Protein 8BCW (pdb70)

Solvent-accessible surface area: 94305 Å² total; per-residue (Å²): 70,112,78,126,9,63,76,167,18,82,35,18,35,50,34,73,118,60,32,134,72,43,39,154,40,35,51,68,38,42,79,83,50,45,49,10,1,45,46,24,48,26,51,104,31,25,96,83,12,114,72,54,99,138,54,9,25,70,32,90,79,0,3,114,64,16,8,1,70,36,4,5,76,50,23,54,140,22,12,7,0,14,94,57,28,195,108,95,122,27,53,77,45,28,22,5,109,22,15,49,87,43,142,3,47,59,35,24,56,11,30,1,2,55,4,7,14,20,3,25,21,38,59,123,45,0,62,75,56,4,106,27,10,95,98,101,8,64,96,37,119,123,22,5,121,75,53,62,123,148,40,34,23,136,48,72,137,22,54,64,33,27,26,81,64,23,126,93,42,16,32,115,77,0,96,34,13,71,76,93,2,27,62,11,23,78,20,0,6,0,2,8,63,40,14,56,75,70,47,64,15,169,126,13,29,91,30,98,71,5,115,152,62,137,101,32,6,23,142,40,31,88,9,29,63,90,16,57,84,3,107,156,86,144,66,150,85,96,31,61,70,10,30,26,145,95,22,7,15,18,83,77,9,0,2,44,50,32,12,28,24,0,68,96,44,53,56,51,0,86,106,56,48,124,39,3,141,84,32,104,46,123,193,67,134,41,102,8,33,81,83,50,47,50,78,113,156,21,137,90,107,42,64,5,74,100,11,43,45,64,18,58,26,40,8,87,19,14,57,75,14,86,84,28,28,113,104,0,48,72,16,42,75,57,4,82,102,45,41,16,50,0,33,58,9,29,1,1,12,31,5,8,2,9,4,24,33,8,17,94,50,6,19,72,0,3,78,41,60,5,20,7,15,14,46,26,2,18,22,9,18,104,53,28,47,11,54,93,95,102,7,23,54,46,7,55,52,10,35,65,12,7,19,45,0,6,129,26,12,158,39,7,92,84,22,13,144,110,2,76,31,34,9,62,64,0,6,39,23,14,11,26,5,37,80,111,13,16,36,6,45,116,22,65,102,43,63,20,103,156,41,61,163,61,31,86,72,73,29,80,23,34,56,117,113,41,106,64,20,99,54,20,88,5,8,11,79,16,73,73,83,58,10,39,10,52,36,50,0,2,2,22,41,17,83,42,15,1,5,7,57,1,4,101,73,22,24,34,40,5,98,69,15,13,65,12,9,16,58,1,2,25,11,12,2,36,5,5,20,0,0,4,33,2,22,126,57,23,23,109,16,31,22,8,3,8,1,1,16,0,0,15,2,0,0,3,41,1,3,21,4,15,0,32,29,72,10,39,69,7,15,15,42,26,0,43,24,15,2,0,18,5,1,0,25,0,2,2,79,42,55,148,171,48,129,38,80,40,44,31,59,37,42,2,46,72,6,2,5,12,57,2,0,41,38,14,30,0,76,65,38,2,17,18,46,0,4,105,5,35,42,48,45,35,0,32,27,0,45,119,18,35,34,7,86,112,40,58,56,85,0,23,81,56,9,15,12,9,21,0,11,86,2,5,21,41,32,6,50,39,87,27,82,74,128,142,182,92,58,58,102,44,14,43,33,10,49,50,18,23,35,15,17,34,31,0,11,81,58,31,12,100,0,7,42,25,24,15,118,0,11,11,13,0,23,1,34,59,62,41,118,71,42,34,0,90,49,20,59,24,19,3,127,0,43,0,36,44,0,45,126,47,1,121,73,44,34,163,49,38,31,65,28,66,129,14,65,57,77,102,7,27,7,51,43,50,22,56,107,36,25,98,85,4,117,75,49,101,170,35,8,26,57,11,80,72,6,6,100,39,25,20,1,79,57,4,24,146,49,30,79,78,11,20,12,2,26,79,37,30,35,40,56,111,20,4,49,66,1,0,29,15,9,10,27,10,69,29,97,20,10,5,50,17,12,37,67,7,26,1,4,108,15,9,8,31,2,42,19,61,44,116,24,0,77,77,23,6,124,117,31,82,120,40,9,73,92,11,110,80,25,9,152,58,60,76,48,111,165,106,83,26,63,46,89,144,20,54,75,22,24,26,120,67,20,123,84,42,24,30,104,100,0,79,57,12,74,68,88,7,27,62,3,18,77,31,0,4,9,3,6,19,33,86,132,5,69,220,132,46,68,149,121,53,118,41,21,76,113,20,121,31,7,84,143,98,49,95,160,88,62,14,41,125,76,48,24,45,93,109,4,75,13,30,55,70,118,30,35,7,53,1,15,32,6,102,56,23,8,38,10,76,66,2,77,4,53,27,18,11,31,27,0,71,96,47,44,48,54,0,112,111,62,44,139,43,4,143,84,39,100,58,120,154,56,124,28,94,28,33,94,92,58,44,47,70,116,47,50,149,71,44,228,70,30,98,0,64,71,19,19,42,65,15,48,30,82,2,44,22,35,51,73,9,96,58,34,36,64,90,1,94,92,15,41,95,57,4,75,92,71,46,17,54,10,26,52,1,14,4,24,30,22,34,0,1,18,0,19,44,12,14,95,56,9,16,70,2,5,81,31,64,4,16,7,64,13,48,23,5,19,7,11,4,61,14,4,23,51,136,122,3,116,55,0,43,12,25,80,75,37,114,90,39,51,23,51,0,15,135,29,12,160,19,12,99,93,22,18,147,106,13,77,36,39,16,70,63,0,6,45,34,28,0,33,41,33,65,132,126,32,66,89,77,80,16,78,145,40,10,117,98,15,1,29,74,1,6,75,71,46,59,67,120,58,82,39,29,26,128,128,14,113,46,36,97,75,7,152,96,86,114,5,96,17,66,38,103,6,2,76,83,83,84,33,17,9,62,28,58,28,16,28,5,5,44,6,6,101,72,12,29,28,25,0,107,71,15,16,47,13,11,10,24,4,6,13,9,7,0,33,12,15,92,0,0,32,8,4,37,19,35,28,30,51,16,25,20,3,4,40,14,35,45,0,0,15,3,4,3,6,32,0,6,47,3,19,0,5,31,69,7,0,50,5,21,4,86,18,1,58,23,19,0,1,24,4,2,6,39,44,85,68,65,69,51,40,3,87,119,7,1,5,17,67,0,0,32,49,43,15,0,61,50,89,13,16,36,81,0,5,58,0,2,33,63,192,39,32,64,29,21,2,61,59,2,104,45,22,28,76,0,81,85,22,72,56,42,0,19,96,50,5,17,11,40,9,0,8,88,1,8,11,37,7,2,68,5,23,24,66,30,68,65,49,89,34,45,40,70,68,81,91,19,29,42,14,10,51,20,16,28,22,19,20,88,39,0,11,48,57,18,15,65,0,54,56,78,26,19,37,0,9,5,14,0,3,0,12,13,79,18,8,52,6,36,6,33,2,0,11,16,14,69,5,46,12,84,12,10,141,30,20,13,4,8,3,4,13,1,15,70,36,71,4,12,175,44,87,30,3,2,0,1,41,25,35,75,7,12,4,1,10,5,44,12,9,62,34,19,47,18,11,12,7,3,2,0,1,9,64,23,69,18,47,13,69,1,5,1,3,3,8,138,94,129,64,57,169,16,80,46,74,14,42,5,3,80,18,36,0,4,5,6,14,4,7,78,9,2,34,77,57,9,0,6,0,0,15,4,86,2,94,117,102,31,50,0,26,4,1,15,6,2,15,1,58,0,73,127,16,78,0,1,0,6,6,8,13,12,3,3,0,10,17,0,0,64,59,0,87,80,114,26,176,11,76,5,47,0,6,5,0,44,49,123,12,96,48,69,29,10,5,16,92,41,37,45,54,12,24,139,57,45,82,67,26,141,38,72,20,34,4,118,46,3,6,44,139,13,58,9,26,52,100,29,51,78,77,82,147,64,12,17,54,145,178,118,106,77,36,22,168,187,56,34,109,0,55,0,72,12,184,22,4,28,20,66,82,25,76,3,55,3,61,64,16,41,96,52,127,78,22,104,32,10,0,34,0,128,11,100,101,28,10,29,57,51,36,18,54,10,53,0,14,83,124,24,18,122,116,44,206,66,49,126,186,37,17,43,3,28,55,167,45,21,16,13,0,2,11,62,16,23,64,22,20,24,72,48,110,59,76,48,96,52,138,87,16,132,100,34,66,87,112,0,50,92,52,30,136,43,41,106,6,21,140,110,6,30,120,33,27,8,75,93,66,16,152,58,16,48,73,30,39,74,111,56,34,39,15,50,100,15,37,102,120,111,89,94,132,13,40,120,50,27,99,207,76,80,29,1,51,106,62,12,60,97,47,107,25,127,36,37,72,30,126,11,58,110,66,37,77,23,11,91,68,131,13,139,116,53,102,25,9,48,36,0,10,8,7,0,8,28,36,35,70,122,50,56,31,118,132,47,38,162,124,18,26,54,35,15,18,13,34,18,55,9,48,10,10,14,2,0,7,71,28,0,64,54,81,0,98,101,29,1,28,76,82,1,66,99,16,101,47,47,131,32,132,44,50,5,103,36,0,10,84,23,0,38,32,57,1,27,112,64,0,16,77,30,3,26,40,2,49,13,30,19,108,114,85,47,113,30,64,15,28,39,14,19,65,127,24,131,144,24,112,29,13,114,5,7,24,8,108,0,9,8,48,22,2,0,0,14,25,45,0,0,43,38,3,0,84,133,4,53,75,26,32,41,79,94,87,66,130,112,208,154,80

Structure (mmCIF, N/CA/C/O backbone):
data_8BCW
#
_entry.id   8BCW
#
_cell.length_a   1.00
_cell.length_b   1.00
_cell.length_c   1.00
_cell.angle_alpha   90.00
_cell.angle_beta   90.00
_cell.angle_gamma   90.00
#
_symmetry.space_group_name_H-M   'P 1'
#
loop_
_entity.id
_entity.type
_entity.pdbx_description
1 polymer 'Photosystem I P700 chlorophyll a apoprotein A1'
2 polymer 'Photosystem I P700 chlorophyll a apoprotein A2'
3 polymer 'Photosystem I iron-sulfur center'
4 polymer 'Photosystem I reaction center subunit II, chloroplastic'
5 polymer 'Photosystem I reaction center subunit IV A, chloroplastic'
6 polymer 'Photosystem I reaction center subunit VI, chloroplastic'
7 polymer 'Photosystem I reaction center subunit VIII'
8 polymer 'PSI subunit V'
9 non-polymer 'CHLOROPHYLL A ISOMER'
10 non-polymer 'CHLOROPHYLL A'
11 non-polymer PHYLLOQUINONE
12 non-polymer 1,2-DIPALMITOYL-PHOSPHATIDYL-GLYCEROLE
13 non-polymer BETA-CAROTENE
14 non-polymer 'IRON/SULFUR CLUSTER'
15 non-polymer DODECYL-ALPHA-D-MALTOSIDE
16 non-polymer 1,2-DISTEAROYL-MONOGALACTOSYL-DIGLYCERIDE
17 non-polymer 'DIGALACTOSYL DIACYL GLYCEROL (DGDG)'
18 water water
#
loop_
_atom_site.group_PDB
_atom_site.id
_atom_site.type_symbol
_atom_site.label_atom_id
_atom_site.label_alt_id
_atom_site.label_comp_id
_atom_site.label_asym_id
_atom_site.label_entity_id
_atom_site.label_seq_id
_atom_site.pdbx_PDB_ins_code
_atom_site.Cartn_x
_atom_site.Cartn_y
_atom_site.Cartn_z
_atom_site.occupancy
_atom_site.B_iso_or_equiv
_atom_site.auth_seq_id
_atom_site.auth_comp_id
_atom_site.auth_asym_id
_atom_site.auth_atom_id
_atom_site.pdbx_PDB_model_num
ATOM 1 N N . HIS A 1 31 ? 147.791 144.312 184.966 1.00 40.99 31 HIS A N 1
ATOM 2 C CA . HIS A 1 31 ? 148.435 145.135 183.950 1.00 40.99 31 HIS A CA 1
ATOM 3 C C . HIS A 1 31 ? 148.563 144.391 182.625 1.00 40.99 31 HIS A C 1
ATOM 4 O O . HIS A 1 31 ? 148.273 144.942 181.565 1.00 40.99 31 HIS A O 1
ATOM 11 N N . PHE A 1 32 ? 149.010 143.135 182.696 1.00 43.94 32 PHE A N 1
ATOM 12 C CA . PHE A 1 32 ? 149.202 142.347 181.483 1.00 43.94 32 PHE A CA 1
ATOM 13 C C . PHE A 1 32 ? 147.879 142.094 180.769 1.00 43.94 32 PHE A C 1
ATOM 14 O O . PHE A 1 32 ? 147.789 142.238 179.544 1.00 43.94 32 PHE A O 1
ATOM 22 N N . SER A 1 33 ? 146.840 141.724 181.521 1.00 46.78 33 SER A N 1
ATOM 23 C CA . SER A 1 33 ? 145.565 141.366 180.909 1.00 46.78 33 SER A CA 1
ATOM 24 C C . SER A 1 33 ? 144.930 142.560 180.206 1.00 46.78 33 SER A C 1
ATOM 25 O O . SER A 1 33 ? 144.480 142.449 179.061 1.00 46.78 33 SER A O 1
ATOM 28 N N . ARG A 1 34 ? 144.892 143.716 180.872 1.00 47.44 34 ARG A N 1
ATOM 29 C CA . ARG A 1 34 ? 144.258 144.887 180.274 1.00 47.44 34 ARG A CA 1
ATOM 30 C C . ARG A 1 34 ? 145.053 145.408 179.082 1.00 47.44 34 ARG A C 1
ATOM 31 O O . ARG A 1 34 ? 144.471 145.782 178.055 1.00 47.44 34 ARG A O 1
ATOM 39 N N . THR A 1 35 ? 146.383 145.432 179.195 1.00 43.45 35 THR A N 1
ATOM 40 C CA . THR A 1 35 ? 147.209 145.876 178.077 1.00 43.45 35 THR A CA 1
ATOM 41 C C . THR A 1 35 ? 147.044 144.953 176.877 1.00 43.45 35 THR A C 1
ATOM 42 O O . THR A 1 35 ? 146.978 145.418 175.733 1.00 43.45 35 THR A O 1
ATOM 46 N N . LEU A 1 36 ? 146.981 143.641 177.117 1.00 45.22 36 LEU A N 1
ATOM 47 C CA . LEU A 1 36 ? 146.745 142.704 176.023 1.00 45.22 36 LEU A CA 1
ATOM 48 C C . LEU A 1 36 ? 145.359 142.892 175.417 1.00 45.22 36 LEU A C 1
ATOM 49 O O . LEU A 1 36 ? 145.202 142.851 174.192 1.00 45.22 36 LEU A O 1
ATOM 54 N N . ALA A 1 37 ? 144.342 143.103 176.257 1.00 47.52 37 ALA A N 1
ATOM 55 C CA . ALA A 1 37 ? 142.982 143.255 175.751 1.00 47.52 37 ALA A CA 1
ATOM 56 C C . ALA A 1 37 ? 142.819 144.533 174.941 1.00 47.52 37 ALA A C 1
ATOM 57 O O . ALA A 1 37 ? 141.973 144.588 174.041 1.00 47.52 37 ALA A O 1
ATOM 59 N N . LYS A 1 38 ? 143.602 145.570 175.248 1.00 47.94 38 LYS A N 1
ATOM 60 C CA . LYS A 1 38 ? 143.506 146.809 174.482 1.00 47.94 38 LYS A CA 1
ATOM 61 C C . LYS A 1 38 ? 143.970 146.620 173.040 1.00 47.94 38 LYS A C 1
ATOM 62 O O . LYS A 1 38 ? 143.322 147.111 172.108 1.00 47.94 38 LYS A O 1
ATOM 68 N N . GLY A 1 39 ? 145.079 145.911 172.832 1.00 45.82 39 GLY A N 1
ATOM 69 C CA . GLY A 1 39 ? 145.707 145.843 171.530 1.00 45.82 39 GLY A CA 1
ATOM 70 C C . GLY A 1 39 ? 146.064 144.455 171.022 1.00 45.82 39 GLY A C 1
ATOM 71 O O . GLY A 1 39 ? 147.140 144.258 170.449 1.00 45.82 39 GLY A O 1
ATOM 72 N N . PRO A 1 40 ? 145.186 143.465 171.221 1.00 44.88 40 PRO A N 1
ATOM 73 C CA . PRO A 1 40 ? 145.602 142.071 170.981 1.00 44.88 40 PRO A CA 1
ATOM 74 C C . PRO A 1 40 ? 146.034 141.777 169.552 1.00 44.88 40 PRO A C 1
ATOM 75 O O . PRO A 1 40 ? 146.874 140.893 169.343 1.00 44.88 40 PRO A O 1
ATOM 79 N N . ASP A 1 41 ? 145.492 142.482 168.563 1.00 40.50 41 ASP A N 1
ATOM 80 C CA . ASP A 1 41 ? 145.711 142.129 167.167 1.00 40.50 41 ASP A CA 1
ATOM 81 C C . ASP A 1 41 ? 146.978 142.732 166.568 1.00 40.50 41 ASP A C 1
ATOM 82 O O . ASP A 1 41 ? 147.392 142.304 165.486 1.00 40.50 41 ASP A O 1
ATOM 87 N N . THR A 1 42 ? 147.609 143.698 167.233 1.00 36.33 42 THR A N 1
ATOM 88 C CA . THR A 1 42 ? 148.767 144.389 166.684 1.00 36.33 42 THR A CA 1
ATOM 89 C C . THR A 1 42 ? 149.909 144.371 167.691 1.00 36.33 42 THR A C 1
ATOM 90 O O . THR A 1 42 ? 149.698 144.227 168.896 1.00 36.33 42 THR A O 1
ATOM 94 N N . THR A 1 43 ? 151.131 144.526 167.177 1.00 34.70 43 THR A N 1
ATOM 95 C CA . THR A 1 43 ? 152.320 144.480 168.022 1.00 34.70 43 THR A CA 1
ATOM 96 C C . THR A 1 43 ? 152.398 145.647 169.001 1.00 34.70 43 THR A C 1
ATOM 97 O O . THR A 1 43 ? 153.152 145.566 169.977 1.00 34.70 43 THR A O 1
ATOM 101 N N . THR A 1 44 ? 151.625 146.714 168.771 1.00 34.64 44 THR A N 1
ATOM 102 C CA . THR A 1 44 ? 151.734 147.920 169.589 1.00 34.64 44 THR A CA 1
ATOM 103 C C . THR A 1 44 ? 151.578 147.611 171.073 1.00 34.64 44 THR A C 1
ATOM 104 O O . THR A 1 44 ? 152.326 148.143 171.905 1.00 34.64 44 THR A O 1
ATOM 108 N N . TRP A 1 45 ? 150.640 146.722 171.419 1.00 39.14 45 TRP A N 1
ATOM 109 C CA . TRP A 1 45 ? 150.388 146.410 172.824 1.00 39.14 45 TRP A CA 1
ATOM 110 C C . TRP A 1 45 ? 151.666 145.991 173.537 1.00 39.14 45 TRP A C 1
ATOM 111 O O . TRP A 1 45 ? 151.891 146.369 174.694 1.00 39.14 45 TRP A O 1
ATOM 122 N N . ILE A 1 46 ? 152.538 145.253 172.844 1.00 35.49 46 ILE A N 1
ATOM 123 C CA . ILE A 1 46 ? 153.773 144.790 173.470 1.00 35.49 46 ILE A CA 1
ATOM 124 C C . ILE A 1 46 ? 154.549 145.974 174.028 1.00 35.49 46 ILE A C 1
ATOM 125 O O . ILE A 1 46 ? 154.903 146.003 175.213 1.00 35.49 46 ILE A O 1
ATOM 130 N N . TRP A 1 47 ? 154.739 147.010 173.207 1.00 29.83 47 TRP A N 1
ATOM 131 C CA . TRP A 1 47 ? 155.451 148.187 173.686 1.00 29.83 47 TRP A CA 1
ATOM 132 C C . TRP A 1 47 ? 154.741 148.794 174.887 1.00 29.83 47 TRP A C 1
ATOM 133 O O . TRP A 1 47 ? 155.376 149.094 175.907 1.00 29.83 47 TRP A O 1
ATOM 144 N N . ASN A 1 48 ? 153.412 148.914 174.809 1.00 34.39 48 ASN A N 1
ATOM 145 C CA . ASN A 1 48 ? 152.662 149.473 175.927 1.00 34.39 48 ASN A CA 1
ATOM 146 C C . ASN A 1 48 ? 152.895 148.662 177.189 1.00 34.39 48 ASN A C 1
ATOM 147 O O . ASN A 1 48 ? 153.071 149.229 178.275 1.00 34.39 48 ASN A O 1
ATOM 152 N N . LEU A 1 49 ? 152.956 147.332 177.053 1.00 37.67 49 LEU A N 1
ATOM 153 C CA . LEU A 1 49 ? 153.149 146.476 178.217 1.00 37.67 49 LEU A CA 1
ATOM 154 C C . LEU A 1 49 ? 154.380 146.887 179.006 1.00 37.67 49 LEU A C 1
ATOM 155 O O . LEU A 1 49 ? 154.381 146.814 180.240 1.00 37.67 49 LEU A O 1
ATOM 160 N N . HIS A 1 50 ? 155.425 147.345 178.321 1.00 33.45 50 HIS A N 1
ATOM 161 C CA . HIS A 1 50 ? 156.630 147.747 179.027 1.00 33.45 50 HIS A CA 1
ATOM 162 C C . HIS A 1 50 ? 156.629 149.222 179.392 1.00 33.45 50 HIS A C 1
ATOM 163 O O . HIS A 1 50 ? 157.265 149.606 180.379 1.00 33.45 50 HIS A O 1
ATOM 170 N N . ALA A 1 51 ? 155.911 150.056 178.636 1.00 30.52 51 ALA A N 1
ATOM 171 C CA . ALA A 1 51 ? 155.987 151.494 178.866 1.00 30.52 51 ALA A CA 1
ATOM 172 C C . ALA A 1 51 ? 155.188 151.928 180.087 1.00 30.52 51 ALA A C 1
ATOM 173 O O . ALA A 1 51 ? 155.518 152.945 180.705 1.00 30.52 51 ALA A O 1
ATOM 175 N N . ASP A 1 52 ? 154.146 151.180 180.449 1.00 34.11 52 ASP A N 1
ATOM 176 C CA . ASP A 1 52 ? 153.239 151.554 181.527 1.00 34.11 52 ASP A CA 1
ATOM 177 C C . ASP A 1 52 ? 153.307 150.579 182.698 1.00 34.11 52 ASP A C 1
ATOM 178 O O . ASP A 1 52 ? 152.342 150.436 183.450 1.00 34.11 52 ASP A O 1
ATOM 183 N N . ALA A 1 53 ? 154.443 149.899 182.858 1.00 33.89 53 ALA A N 1
ATOM 184 C CA . ALA A 1 53 ? 154.560 148.883 183.898 1.00 33.89 53 ALA A CA 1
ATOM 185 C C . ALA A 1 53 ? 154.453 149.486 185.294 1.00 33.89 53 ALA A C 1
ATOM 186 O O . ALA A 1 53 ? 153.783 148.926 186.168 1.00 33.89 53 ALA A O 1
ATOM 188 N N . HIS A 1 54 ? 155.103 150.626 185.525 1.00 31.03 54 HIS A N 1
ATOM 189 C CA . HIS A 1 54 ? 155.207 151.200 186.860 1.00 31.03 54 HIS A CA 1
ATOM 190 C C . HIS A 1 54 ? 154.388 152.474 187.035 1.00 31.03 54 HIS A C 1
ATOM 191 O O . HIS A 1 54 ? 154.580 153.188 188.022 1.00 31.03 54 HIS A O 1
ATOM 198 N N . ASP A 1 55 ? 153.480 152.778 186.106 1.00 33.81 55 ASP A N 1
ATOM 199 C CA . ASP A 1 55 ? 152.565 153.911 186.250 1.00 33.81 55 ASP A CA 1
ATOM 200 C C . ASP A 1 55 ? 151.381 153.453 187.098 1.00 33.81 55 ASP A C 1
ATOM 201 O O . ASP A 1 55 ? 150.289 153.163 186.604 1.00 33.81 55 ASP A O 1
ATOM 206 N N . PHE A 1 56 ? 151.616 153.386 188.413 1.00 35.38 56 PHE A N 1
ATOM 207 C CA . PHE A 1 56 ? 150.627 152.819 189.328 1.00 35.38 56 PHE A CA 1
ATOM 208 C C . PHE A 1 56 ? 149.339 153.633 189.339 1.00 35.38 56 PHE A C 1
ATOM 209 O O . PHE A 1 56 ? 148.244 153.070 189.457 1.00 35.38 56 PHE A O 1
ATOM 217 N N . ASP A 1 57 ? 149.448 154.960 189.234 1.00 37.79 57 ASP A N 1
ATOM 218 C CA . ASP A 1 57 ? 148.264 155.811 189.301 1.00 37.79 57 ASP A CA 1
ATOM 219 C C . ASP A 1 57 ? 147.288 155.515 188.169 1.00 37.79 57 ASP A C 1
ATOM 220 O O . ASP A 1 57 ? 146.078 155.702 188.330 1.00 37.79 57 ASP A O 1
ATOM 225 N N . SER A 1 58 ? 147.789 155.056 187.022 1.00 39.10 58 SER A N 1
ATOM 226 C CA . SER A 1 58 ? 146.916 154.696 185.913 1.00 39.10 58 SER A CA 1
ATOM 227 C C . SER A 1 58 ? 146.242 153.344 186.111 1.00 39.10 58 SER A C 1
ATOM 228 O O . SER A 1 58 ? 145.243 153.062 185.441 1.00 39.10 58 SER A O 1
ATOM 231 N N . HIS A 1 59 ? 146.760 152.509 187.011 1.00 41.31 59 HIS A N 1
ATOM 232 C CA . HIS A 1 59 ? 146.183 151.187 187.227 1.00 41.31 59 HIS A CA 1
ATOM 233 C C . HIS A 1 59 ? 144.957 151.257 188.129 1.00 41.31 59 HIS A C 1
ATOM 234 O O . HIS A 1 59 ? 143.945 150.597 187.867 1.00 41.31 59 HIS A O 1
ATOM 241 N N . THR A 1 60 ? 145.031 152.049 189.195 1.00 43.51 60 THR A N 1
ATOM 242 C CA . THR A 1 60 ? 143.929 152.203 190.131 1.00 43.51 60 THR A CA 1
ATOM 243 C C . THR A 1 60 ? 143.915 153.632 190.651 1.00 43.51 60 THR A C 1
ATOM 244 O O . THR A 1 60 ? 144.929 154.333 190.632 1.00 43.51 60 THR A O 1
ATOM 248 N N . GLY A 1 61 ? 142.744 154.060 191.112 1.00 45.13 61 GLY A N 1
ATOM 249 C CA . GLY A 1 61 ? 142.567 155.378 191.677 1.00 45.13 61 GLY A CA 1
ATOM 250 C C . GLY A 1 61 ? 142.638 155.450 193.183 1.00 45.13 61 GLY A C 1
ATOM 251 O O . GLY A 1 61 ? 142.557 156.548 193.740 1.00 45.13 61 GLY A O 1
ATOM 252 N N . ASP A 1 62 ? 142.791 154.318 193.863 1.00 43.68 62 ASP A N 1
ATOM 253 C CA . ASP A 1 62 ? 142.819 154.296 195.320 1.00 43.68 62 ASP A CA 1
ATOM 254 C C . ASP A 1 62 ? 144.211 154.678 195.811 1.00 43.68 62 ASP A C 1
ATOM 255 O O . ASP A 1 62 ? 145.196 154.009 195.483 1.00 43.68 62 ASP A O 1
ATOM 260 N N . LEU A 1 63 ? 144.286 155.751 196.604 1.00 38.31 63 LEU A N 1
ATOM 261 C CA . LEU A 1 63 ? 145.578 156.251 197.067 1.00 38.31 63 LEU A CA 1
ATOM 262 C C . LEU A 1 63 ? 146.285 155.231 197.953 1.00 38.31 63 LEU A C 1
ATOM 263 O O . LEU A 1 63 ? 147.518 155.123 197.928 1.00 38.31 63 LEU A O 1
ATOM 268 N N . GLU A 1 64 ? 145.519 154.474 198.740 1.00 40.30 64 GLU A N 1
ATOM 269 C CA . GLU A 1 64 ? 146.107 153.504 199.659 1.00 40.30 64 GLU A CA 1
ATOM 270 C C . GLU A 1 64 ? 146.833 152.392 198.907 1.00 40.30 64 GLU A C 1
ATOM 271 O O . GLU A 1 64 ? 147.961 152.019 199.258 1.00 40.30 64 GLU A O 1
ATOM 277 N N . GLU A 1 65 ? 146.201 151.853 197.862 1.00 41.08 65 GLU A N 1
ATOM 278 C CA . GLU A 1 65 ? 146.828 150.788 197.085 1.00 41.08 65 GLU A CA 1
ATOM 279 C C . GLU A 1 65 ? 148.079 151.287 196.370 1.00 41.08 65 GLU A C 1
ATOM 280 O O . GLU A 1 65 ? 149.087 150.572 196.293 1.00 41.08 65 GLU A O 1
ATOM 286 N N . ILE A 1 66 ? 148.033 152.515 195.849 1.00 38.07 66 ILE A N 1
ATOM 287 C CA . ILE A 1 66 ? 149.206 153.101 195.207 1.00 38.07 66 ILE A CA 1
ATOM 288 C C . ILE A 1 66 ? 150.347 153.244 196.206 1.00 38.07 66 ILE A C 1
ATOM 289 O O . ILE A 1 66 ? 151.504 152.932 195.898 1.00 38.07 66 ILE A O 1
ATOM 294 N N . SER A 1 67 ? 150.039 153.714 197.419 1.00 36.11 67 SER A N 1
ATOM 295 C CA . SER A 1 67 ? 151.070 153.853 198.445 1.00 36.11 67 SER A CA 1
ATOM 296 C C . SER A 1 67 ? 151.688 152.504 198.799 1.00 36.11 67 SER A C 1
ATOM 297 O O . SER A 1 67 ? 152.910 152.394 198.971 1.00 36.11 67 SER A O 1
ATOM 300 N N . ARG A 1 68 ? 150.857 151.467 198.918 1.00 38.61 68 ARG A N 1
ATOM 301 C CA . ARG A 1 68 ? 151.378 150.136 199.223 1.00 38.61 68 ARG A CA 1
ATOM 302 C C . ARG A 1 68 ? 152.284 149.621 198.106 1.00 38.61 68 ARG A C 1
ATOM 303 O O . ARG A 1 68 ? 153.349 149.037 198.371 1.00 38.61 68 ARG A O 1
ATOM 311 N N . LYS A 1 69 ? 151.883 149.839 196.850 1.00 37.37 69 LYS A N 1
ATOM 312 C CA . LYS A 1 69 ? 152.730 149.446 195.728 1.00 37.37 69 LYS A CA 1
ATOM 313 C C . LYS A 1 69 ? 154.065 150.179 195.764 1.00 37.37 69 LYS A C 1
ATOM 314 O O . LYS A 1 69 ? 155.118 149.579 195.518 1.00 37.37 69 LYS A O 1
ATOM 320 N N . VAL A 1 70 ? 154.036 151.480 196.068 1.00 32.83 70 VAL A N 1
ATOM 321 C CA . VAL A 1 70 ? 155.266 152.268 196.121 1.00 32.83 70 VAL A CA 1
ATOM 322 C C . VAL A 1 70 ? 156.196 151.736 197.205 1.00 32.83 70 VAL A C 1
ATOM 323 O O . VAL A 1 70 ? 157.409 151.601 196.994 1.00 32.83 70 VAL A O 1
ATOM 327 N N . PHE A 1 71 ? 155.640 151.412 198.376 1.00 34.56 71 PHE A N 1
ATOM 328 C CA . PHE A 1 71 ? 156.445 150.869 199.470 1.00 34.56 71 PHE A CA 1
ATOM 329 C C . PHE A 1 71 ? 157.122 149.555 199.070 1.00 34.56 71 PHE A C 1
ATOM 330 O O . PHE A 1 71 ? 158.340 149.377 199.267 1.00 34.56 71 PHE A O 1
ATOM 338 N N . SER A 1 72 ? 156.355 148.634 198.476 1.00 36.14 72 SER A N 1
ATOM 339 C CA . SER A 1 72 ? 156.932 147.352 198.069 1.00 36.14 72 SER A CA 1
ATOM 34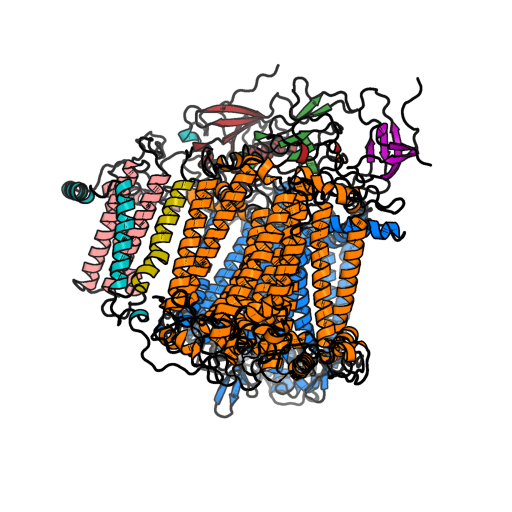0 C C . SER A 1 72 ? 158.010 147.531 196.996 1.00 36.14 72 SER A C 1
ATOM 341 O O . SER A 1 72 ? 159.073 146.891 197.051 1.00 36.14 72 SER A O 1
ATOM 344 N N . ALA A 1 73 ? 157.760 148.404 196.016 1.00 32.56 73 ALA A N 1
ATOM 345 C CA . ALA A 1 73 ? 158.754 148.647 194.976 1.00 32.56 73 ALA A CA 1
ATOM 346 C C . ALA A 1 73 ? 160.034 149.243 195.549 1.00 32.56 73 ALA A C 1
ATOM 347 O O . ALA A 1 73 ? 161.137 148.925 195.079 1.00 32.56 73 ALA A O 1
ATOM 349 N N . HIS A 1 74 ? 159.910 150.115 196.552 1.00 31.03 74 HIS A N 1
ATOM 350 C CA . HIS A 1 74 ? 161.098 150.665 197.196 1.00 31.03 74 HIS A CA 1
ATOM 351 C C . HIS A 1 74 ? 161.916 149.569 197.863 1.00 31.03 74 HIS A C 1
ATOM 352 O O . HIS A 1 74 ? 163.155 149.567 197.787 1.00 31.03 74 HIS A O 1
ATOM 359 N N . PHE A 1 75 ? 161.242 148.621 198.516 1.00 33.77 75 PHE A N 1
ATOM 360 C CA . PHE A 1 75 ? 161.980 147.495 199.084 1.00 33.77 75 PHE A CA 1
ATOM 361 C C . PHE A 1 75 ? 162.717 146.713 198.000 1.00 33.77 75 PHE A C 1
ATOM 362 O O . PHE A 1 75 ? 163.861 146.277 198.201 1.00 33.77 75 PHE A O 1
ATOM 370 N N . GLY A 1 76 ? 162.081 146.530 196.840 1.00 32.00 76 GLY A N 1
ATOM 371 C CA . GLY A 1 76 ? 162.761 145.856 195.737 1.00 32.00 76 GLY A CA 1
ATOM 372 C C . GLY A 1 76 ? 164.011 146.585 195.270 1.00 32.00 76 GLY A C 1
ATOM 373 O O . GLY A 1 76 ? 165.050 145.964 195.003 1.00 32.00 76 GLY A O 1
ATOM 374 N N . GLN A 1 77 ? 163.927 147.913 195.158 1.00 30.23 77 GLN A N 1
ATOM 375 C CA . GLN A 1 77 ? 165.096 148.700 194.766 1.00 30.23 77 GLN A CA 1
ATOM 376 C C . GLN A 1 77 ? 166.228 148.555 195.779 1.00 30.23 77 GLN A C 1
ATOM 377 O O . GLN A 1 77 ? 167.403 148.422 195.401 1.00 30.23 77 GLN A O 1
ATOM 383 N N . LEU A 1 78 ? 165.893 148.565 197.072 1.00 32.26 78 LEU A N 1
ATOM 384 C CA . LEU A 1 78 ? 166.919 148.366 198.096 1.00 32.26 78 LEU A CA 1
ATOM 385 C C . LEU A 1 78 ? 167.573 146.991 197.973 1.00 32.26 78 LEU A C 1
ATOM 386 O O . LEU A 1 78 ? 168.793 146.855 198.144 1.00 32.26 78 LEU A O 1
ATOM 391 N N . SER A 1 79 ? 166.776 145.957 197.688 1.00 33.25 79 SER A N 1
ATOM 392 C CA . SER A 1 79 ? 167.343 144.621 197.509 1.00 33.25 79 SER A CA 1
ATOM 393 C C . SER A 1 79 ? 168.331 144.587 196.346 1.00 33.25 79 SER A C 1
ATOM 394 O O . SER A 1 79 ? 169.419 143.998 196.454 1.00 33.25 79 SER A O 1
ATOM 397 N N . ILE A 1 80 ? 167.972 145.224 195.229 1.00 31.01 80 ILE A N 1
ATOM 398 C CA . ILE A 1 80 ? 168.879 145.267 194.083 1.00 31.01 80 ILE A CA 1
ATOM 399 C C . ILE A 1 80 ? 170.178 145.979 194.450 1.00 31.01 80 ILE A C 1
ATOM 400 O O . ILE A 1 80 ? 171.275 145.541 194.072 1.00 31.01 80 ILE A O 1
ATOM 405 N N . ILE A 1 81 ? 170.077 147.091 195.184 1.00 30.05 81 ILE A N 1
ATOM 406 C CA . ILE A 1 81 ? 171.278 147.838 195.558 1.00 30.05 81 ILE A CA 1
ATOM 407 C C . ILE A 1 81 ? 172.186 146.992 196.445 1.00 30.05 81 ILE A C 1
ATOM 408 O O . ILE A 1 81 ? 173.416 147.000 196.292 1.00 30.05 81 ILE A O 1
ATOM 413 N N . PHE A 1 82 ? 171.599 146.256 197.392 1.00 32.55 82 PHE A N 1
ATOM 414 C CA . PHE A 1 82 ? 172.413 145.390 198.240 1.00 32.55 82 PHE A CA 1
ATOM 415 C C . PHE A 1 82 ? 173.101 144.306 197.420 1.00 32.55 82 PHE A C 1
ATOM 416 O O . PHE A 1 82 ? 174.262 143.965 197.680 1.00 32.55 82 PHE A O 1
ATOM 424 N N . LEU A 1 83 ? 172.406 143.752 196.424 1.00 31.96 83 LEU A N 1
ATOM 425 C CA . LEU A 1 83 ? 173.039 142.753 195.564 1.00 31.96 83 LEU A CA 1
ATOM 426 C C . LEU A 1 83 ? 174.224 143.346 194.803 1.00 31.96 83 LEU A C 1
ATOM 427 O O . LEU A 1 83 ? 175.273 142.704 194.664 1.00 31.96 83 LEU A O 1
ATOM 432 N N . TRP A 1 84 ? 174.071 144.576 194.309 1.00 29.21 84 TRP A N 1
ATOM 433 C CA . TRP A 1 84 ? 175.160 145.249 193.601 1.00 29.21 84 TRP A CA 1
ATOM 434 C C . TRP A 1 84 ? 176.368 145.482 194.512 1.00 29.21 84 TRP A C 1
ATOM 435 O O . TRP A 1 84 ? 177.520 145.265 194.105 1.00 29.21 84 TRP A O 1
ATOM 446 N N . LEU A 1 85 ? 176.122 145.922 195.750 1.00 30.84 85 LEU A N 1
ATOM 447 C CA . LEU A 1 85 ? 177.219 146.101 196.702 1.00 30.84 85 LEU A CA 1
ATOM 448 C C . LEU A 1 85 ? 177.914 144.777 197.006 1.00 30.84 85 LEU A C 1
ATOM 449 O O . LEU A 1 85 ? 179.148 144.720 197.109 1.00 30.84 85 LEU A O 1
ATOM 454 N N . SER A 1 86 ? 177.132 143.706 197.171 1.00 31.82 86 SER A N 1
ATOM 455 C CA . SER A 1 86 ? 177.717 142.390 197.400 1.00 31.82 86 SER A CA 1
ATOM 456 C C . SER A 1 86 ? 178.612 141.984 196.241 1.00 31.82 86 SER A C 1
ATOM 457 O O . SER A 1 86 ? 179.699 141.434 196.449 1.00 31.82 86 SER A O 1
ATOM 460 N N . GLY A 1 87 ? 178.163 142.242 195.013 1.00 30.92 87 GLY A N 1
ATOM 461 C CA . GLY A 1 87 ? 178.994 141.941 193.861 1.00 30.92 87 GLY A CA 1
ATOM 462 C C . GLY A 1 87 ? 180.308 142.696 193.885 1.00 30.92 87 GLY A C 1
ATOM 463 O O . GLY A 1 87 ? 181.371 142.124 193.630 1.00 30.92 87 GLY A O 1
ATOM 464 N N . MET A 1 88 ? 180.252 143.994 194.194 1.00 31.01 88 MET A N 1
ATOM 465 C CA . MET A 1 88 ? 181.478 144.790 194.229 1.00 31.01 88 MET A CA 1
ATOM 466 C C . MET A 1 88 ? 182.457 144.253 195.269 1.00 31.01 88 MET A C 1
ATOM 467 O O . MET A 1 88 ? 183.649 144.069 194.983 1.00 31.01 88 MET A O 1
ATOM 472 N N . TYR A 1 89 ? 181.967 143.970 196.478 1.00 32.95 89 TYR A N 1
ATOM 473 C CA . TYR A 1 89 ? 182.856 143.466 197.525 1.00 32.95 89 TYR A CA 1
ATOM 474 C C . TYR A 1 89 ? 183.419 142.089 197.177 1.00 32.95 89 TYR A C 1
ATOM 475 O O . TYR A 1 89 ? 184.608 141.827 197.400 1.00 32.95 89 TYR A O 1
ATOM 484 N N . PHE A 1 90 ? 182.592 141.198 196.624 1.00 33.22 90 PHE A N 1
ATOM 485 C CA . PHE A 1 90 ? 183.082 139.870 196.267 1.00 33.22 90 PHE A CA 1
ATOM 486 C C . PHE A 1 90 ? 184.132 139.940 195.166 1.00 33.22 90 PHE A C 1
ATOM 487 O O . PHE A 1 90 ? 185.140 139.226 195.215 1.00 33.22 90 PHE A O 1
ATOM 495 N N . HIS A 1 91 ? 183.907 140.776 194.150 1.00 32.51 91 HIS A N 1
ATOM 496 C CA . HIS A 1 91 ? 184.897 140.908 193.088 1.00 32.51 91 HIS A CA 1
ATOM 497 C C . HIS A 1 91 ? 186.192 141.502 193.625 1.00 32.51 91 HIS A C 1
ATOM 498 O O . HIS A 1 91 ? 187.285 141.114 193.197 1.00 32.51 91 HIS A O 1
ATOM 505 N N . GLY A 1 92 ? 186.094 142.435 194.575 1.00 33.70 92 GLY A N 1
ATOM 506 C CA . GLY A 1 92 ? 187.298 142.921 195.229 1.00 33.70 92 GLY A CA 1
ATOM 507 C C . GLY A 1 92 ? 188.028 141.831 195.990 1.00 33.70 92 GLY A C 1
ATOM 508 O O . GLY A 1 92 ? 189.259 141.820 196.053 1.00 33.70 92 GLY A O 1
ATOM 509 N N . ALA A 1 93 ? 187.280 140.902 196.585 1.00 35.58 93 ALA A N 1
ATOM 510 C CA . ALA A 1 93 ? 187.903 139.842 197.370 1.00 35.58 93 ALA A CA 1
ATOM 511 C C . ALA A 1 93 ? 188.522 138.745 196.508 1.00 35.58 93 ALA A C 1
ATOM 512 O O . ALA A 1 93 ? 189.548 138.175 196.892 1.00 35.58 93 ALA A O 1
ATOM 514 N N . ARG A 1 94 ? 187.927 138.434 195.357 1.00 36.64 94 ARG A N 1
ATOM 515 C CA . ARG A 1 94 ? 188.322 137.273 194.564 1.00 36.64 94 ARG A CA 1
ATOM 516 C C . ARG A 1 94 ? 189.224 137.605 193.384 1.00 36.64 94 ARG A C 1
ATOM 517 O O . ARG A 1 94 ? 190.176 136.868 193.119 1.00 36.64 94 ARG A O 1
ATOM 525 N N . PHE A 1 95 ? 188.950 138.688 192.661 1.00 34.94 95 PHE A N 1
ATOM 526 C CA . PHE A 1 95 ? 189.640 138.938 191.402 1.00 34.94 95 PHE A CA 1
ATOM 527 C C . PHE A 1 95 ? 190.312 140.304 191.384 1.00 34.94 95 PHE A C 1
ATOM 528 O O . PHE A 1 95 ? 190.174 141.047 190.408 1.00 34.94 95 PHE A O 1
ATOM 536 N N . SER A 1 96 ? 191.042 140.651 192.441 1.00 34.70 96 SER A N 1
ATOM 537 C CA . SER A 1 96 ? 191.629 141.979 192.542 1.00 34.70 96 SER A CA 1
ATOM 538 C C . SER A 1 96 ? 193.045 141.894 193.091 1.00 34.70 96 SER A C 1
ATOM 539 O O . SER A 1 96 ? 193.466 140.872 193.635 1.00 34.70 96 SER A O 1
ATOM 542 N N . ASN A 1 97 ? 193.779 142.992 192.930 1.00 35.60 97 ASN A N 1
ATOM 543 C CA . ASN A 1 97 ? 195.109 143.162 193.505 1.00 35.60 97 ASN A CA 1
ATOM 544 C C . ASN A 1 97 ? 195.087 144.150 194.669 1.00 35.60 97 ASN A C 1
ATOM 545 O O . ASN A 1 97 ? 196.014 144.938 194.852 1.00 35.60 97 ASN A O 1
ATOM 550 N N . TYR A 1 98 ? 194.018 144.115 195.471 1.00 34.03 98 TYR A N 1
ATOM 551 C CA . TYR A 1 98 ? 193.877 145.079 196.560 1.00 34.03 98 TYR A CA 1
ATOM 552 C C . TYR A 1 98 ? 194.987 144.931 197.591 1.00 34.03 98 TYR A C 1
ATOM 553 O O . TYR A 1 98 ? 195.520 145.933 198.081 1.00 34.03 98 TYR A O 1
ATOM 562 N N . GLU A 1 99 ? 195.340 143.694 197.947 1.00 37.60 99 GLU A N 1
ATOM 563 C CA . GLU A 1 99 ? 196.394 143.491 198.935 1.00 37.60 99 GLU A CA 1
ATOM 564 C C . GLU A 1 99 ? 197.729 144.035 198.442 1.00 37.60 99 GLU A C 1
ATOM 565 O O . GLU A 1 99 ? 198.465 144.672 199.203 1.00 37.60 99 GLU A O 1
ATOM 571 N N . ALA A 1 100 ? 198.058 143.795 197.172 1.00 36.24 100 ALA A N 1
ATOM 572 C CA . ALA A 1 100 ? 199.288 144.345 196.612 1.00 36.24 100 ALA A CA 1
ATOM 573 C C . ALA A 1 100 ? 199.238 145.867 196.549 1.00 36.24 100 ALA A C 1
ATOM 574 O O . ALA A 1 100 ? 200.227 146.538 196.864 1.00 36.24 100 ALA A O 1
ATOM 576 N N . TRP A 1 101 ? 198.097 146.428 196.141 1.00 34.09 101 TRP A N 1
ATOM 577 C CA . TRP A 1 101 ? 197.963 147.880 196.061 1.00 34.09 101 TRP A CA 1
ATOM 578 C C . TRP A 1 101 ? 198.106 148.532 197.428 1.00 34.09 101 TRP A C 1
ATOM 579 O O . TRP A 1 101 ? 198.635 149.643 197.534 1.00 34.09 101 TRP A O 1
ATOM 590 N N . LEU A 1 102 ? 197.638 147.858 198.479 1.00 37.13 102 LEU A N 1
ATOM 591 C CA . LEU A 1 102 ? 197.711 148.413 199.826 1.00 37.13 102 LEU A CA 1
ATOM 592 C C . LEU A 1 102 ? 199.151 148.657 200.259 1.00 37.13 102 LEU A C 1
ATOM 593 O O . LEU A 1 102 ? 199.419 149.589 201.026 1.00 37.13 102 LEU A O 1
ATOM 598 N N . SER A 1 103 ? 200.089 147.842 199.777 1.00 40.75 103 SER A N 1
ATOM 599 C CA . SER A 1 103 ? 201.495 147.994 200.128 1.00 40.75 103 SER A CA 1
ATOM 600 C C . SER A 1 103 ? 202.214 149.046 199.292 1.00 40.75 103 SER A C 1
ATOM 601 O O . SER A 1 103 ? 203.328 149.439 199.655 1.00 40.75 103 SER A O 1
ATOM 604 N N . ASP A 1 104 ? 201.616 149.514 198.198 1.00 40.43 104 ASP A N 1
ATOM 605 C CA . ASP A 1 104 ? 202.286 150.470 197.325 1.00 40.43 104 ASP A CA 1
ATOM 606 C C . ASP A 1 104 ? 201.269 151.230 196.480 1.00 40.43 104 ASP A C 1
ATOM 607 O O . ASP A 1 104 ? 201.160 150.985 195.272 1.00 40.43 104 ASP A O 1
ATOM 612 N N . PRO A 1 105 ? 200.514 152.158 197.074 1.00 36.98 105 PRO A N 1
ATOM 613 C CA . PRO A 1 105 ? 199.423 152.810 196.328 1.00 36.98 105 PRO A CA 1
ATOM 614 C C . PRO A 1 105 ? 199.879 153.627 195.131 1.00 36.98 105 PRO A C 1
ATOM 615 O O . PRO A 1 105 ? 199.141 153.720 194.143 1.00 36.98 105 PRO A O 1
ATOM 619 N N . THR A 1 106 ? 201.067 154.228 195.186 1.00 40.27 106 THR A N 1
ATOM 620 C CA . THR A 1 106 ? 201.457 155.198 194.167 1.00 40.27 106 THR A CA 1
ATOM 621 C C . THR A 1 106 ? 201.848 154.551 192.842 1.00 40.27 106 THR A C 1
ATOM 622 O O . THR A 1 106 ? 201.612 155.142 191.783 1.00 40.27 106 THR A O 1
ATOM 626 N N . HIS A 1 107 ? 202.440 153.355 192.867 1.00 42.75 107 HIS A N 1
ATOM 627 C CA . HIS A 1 107 ? 202.974 152.736 191.659 1.00 42.75 107 HIS A CA 1
ATOM 628 C C . HIS A 1 107 ? 202.195 151.497 191.226 1.00 42.75 107 HIS A C 1
ATOM 629 O O . HIS A 1 107 ? 202.706 150.701 190.433 1.00 42.75 107 HIS A O 1
ATOM 636 N N . ILE A 1 108 ? 200.977 151.309 191.725 1.00 38.04 108 ILE A N 1
ATOM 637 C CA . ILE A 1 108 ? 200.152 150.161 191.364 1.00 38.04 108 ILE A CA 1
ATOM 638 C C . ILE A 1 108 ? 198.756 150.654 191.015 1.00 38.04 108 ILE A C 1
ATOM 639 O O . ILE A 1 108 ? 198.178 151.466 191.745 1.00 38.04 108 ILE A O 1
ATOM 644 N N . GLY A 1 109 ? 198.220 150.172 189.897 1.00 36.16 109 GLY A N 1
ATOM 645 C CA . GLY A 1 109 ? 196.884 150.520 189.479 1.00 36.16 109 GLY A CA 1
ATOM 646 C C . GLY A 1 109 ? 195.854 149.524 189.970 1.00 36.16 109 GLY A C 1
ATOM 647 O O . GLY A 1 109 ? 196.022 148.308 189.840 1.00 36.16 109 GLY A O 1
ATOM 648 N N . PRO A 1 110 ? 194.772 150.025 190.565 1.00 32.87 110 PRO A N 1
ATOM 649 C CA . PRO A 1 110 ? 193.705 149.131 191.027 1.00 32.87 110 PRO A CA 1
ATOM 650 C C . PRO A 1 110 ? 193.097 148.351 189.870 1.00 32.87 110 PRO A C 1
ATOM 651 O O . PRO A 1 110 ? 192.921 148.875 188.770 1.00 32.87 110 PRO A O 1
ATOM 655 N N . SER A 1 111 ? 192.772 147.088 190.131 1.00 34.21 111 SER A N 1
ATOM 656 C CA . SER A 1 111 ? 192.131 146.244 189.132 1.00 34.21 111 SER A CA 1
ATOM 657 C C . SER A 1 111 ? 191.238 145.239 189.836 1.00 34.21 111 SER A C 1
ATOM 658 O O . SER A 1 111 ? 191.686 144.556 190.758 1.00 34.21 111 SER A O 1
ATOM 661 N N . ALA A 1 112 ? 189.979 145.146 189.397 1.00 32.45 112 ALA A N 1
ATOM 662 C CA . ALA A 1 112 ? 189.046 144.210 190.012 1.00 32.45 112 ALA A CA 1
ATOM 663 C C . ALA A 1 112 ? 188.166 143.496 188.989 1.00 32.45 112 ALA A C 1
ATOM 664 O O . ALA A 1 112 ? 187.121 142.951 189.360 1.00 32.45 112 ALA A O 1
ATOM 666 N N . GLN A 1 113 ? 188.554 143.485 187.715 1.00 32.63 113 GLN A N 1
ATOM 667 C CA . GLN A 1 113 ? 187.847 142.726 186.692 1.00 32.63 113 GLN A CA 1
ATOM 668 C C . GLN A 1 113 ? 188.869 141.992 185.837 1.00 32.63 113 GLN A C 1
ATOM 669 O O . GLN A 1 113 ? 189.828 142.602 185.357 1.00 32.63 113 GLN A O 1
ATOM 675 N N . VAL A 1 114 ? 188.669 140.687 185.659 1.00 35.44 114 VAL A N 1
ATOM 676 C CA . VAL A 1 114 ? 189.523 139.858 184.814 1.00 35.44 114 VAL A CA 1
ATOM 677 C C . VAL A 1 114 ? 188.644 139.106 183.824 1.00 35.44 114 VAL A C 1
ATOM 678 O O . VAL A 1 114 ? 187.528 138.694 184.157 1.00 35.44 114 VAL A O 1
ATOM 682 N N . VAL A 1 115 ? 189.146 138.932 182.604 1.00 35.20 115 VAL A N 1
ATOM 683 C CA . VAL A 1 115 ? 188.381 138.316 181.526 1.00 35.20 115 VAL A CA 1
ATOM 684 C C . VAL A 1 115 ? 188.949 136.936 181.221 1.00 35.20 115 VAL A C 1
ATOM 685 O O . VAL A 1 115 ? 190.130 136.656 181.457 1.00 35.20 115 VAL A O 1
ATOM 689 N N . TRP A 1 116 ? 188.088 136.066 180.696 1.00 36.29 116 TRP A N 1
ATOM 690 C CA . TRP A 1 116 ? 188.452 134.712 180.312 1.00 36.29 116 TRP A CA 1
ATOM 691 C C . TRP A 1 116 ? 189.203 134.706 178.980 1.00 36.29 116 TRP A C 1
ATOM 692 O O . TRP A 1 116 ? 188.987 135.574 178.132 1.00 36.29 116 TRP A O 1
ATOM 703 N N . PRO A 1 117 ? 190.093 133.731 178.771 1.00 37.82 117 PRO A N 1
ATOM 704 C CA . PRO A 1 117 ? 190.849 133.643 177.501 1.00 37.82 117 PRO A CA 1
ATOM 705 C C . PRO A 1 117 ? 190.045 133.003 176.370 1.00 37.82 117 PRO A C 1
ATOM 706 O O . PRO A 1 117 ? 190.146 131.818 176.058 1.00 37.82 117 PRO A O 1
ATOM 710 N N . ILE A 1 118 ? 189.209 133.817 175.733 1.00 37.87 118 ILE A N 1
ATOM 711 C CA . ILE A 1 118 ? 188.329 133.374 174.660 1.00 37.87 118 ILE A CA 1
ATOM 712 C C . ILE A 1 118 ? 188.470 134.336 173.489 1.00 37.87 118 ILE A C 1
ATOM 713 O O . ILE A 1 118 ? 188.581 135.550 173.687 1.00 37.87 118 ILE A O 1
ATOM 718 N N . VAL A 1 119 ? 188.494 133.781 172.273 1.00 36.44 119 VAL A N 1
ATOM 719 C CA . VAL A 1 119 ? 188.596 134.496 170.998 1.00 36.44 119 VAL A CA 1
ATOM 720 C C . VAL A 1 119 ? 189.609 135.637 171.053 1.00 36.44 119 VAL A C 1
ATOM 721 O O . VAL A 1 119 ? 189.480 136.632 170.332 1.00 36.44 119 VAL A O 1
ATOM 725 N N . GLY A 1 120 ? 190.639 135.486 171.883 1.00 36.00 120 GLY A N 1
ATOM 726 C CA . GLY A 1 120 ? 191.702 136.466 171.963 1.00 36.00 120 GLY A CA 1
ATOM 727 C C . GLY A 1 120 ? 191.419 137.679 172.819 1.00 36.00 120 GLY A C 1
ATOM 728 O O . GLY A 1 120 ? 192.222 138.619 172.808 1.00 36.00 120 GLY A O 1
ATOM 729 N N . GLN A 1 121 ? 190.314 137.694 173.568 1.00 35.00 121 GLN A N 1
ATOM 730 C CA . GLN A 1 121 ? 189.991 138.862 174.380 1.00 35.00 121 GLN A CA 1
ATOM 731 C C . GLN A 1 121 ? 190.892 138.998 175.602 1.00 35.00 121 GLN A C 1
ATOM 732 O O . GLN A 1 121 ? 190.841 140.034 176.276 1.00 35.00 121 GLN A O 1
ATOM 738 N N . GLU A 1 122 ? 191.736 138.002 175.883 1.00 36.78 122 GLU A N 1
ATOM 739 C CA . GLU A 1 122 ? 192.619 138.062 177.042 1.00 36.78 122 GLU A CA 1
ATOM 740 C C . GLU A 1 122 ? 193.643 139.184 176.941 1.00 36.78 122 GLU A C 1
ATOM 741 O O . GLU A 1 122 ? 194.299 139.491 177.942 1.00 36.78 122 GLU A O 1
ATOM 747 N N . ILE A 1 123 ? 193.802 139.795 175.764 1.00 33.52 123 ILE A N 1
ATOM 748 C CA . ILE A 1 123 ? 194.636 140.982 175.634 1.00 33.52 123 ILE A CA 1
ATOM 749 C C . ILE A 1 123 ? 194.138 142.108 176.531 1.00 33.52 123 ILE A C 1
ATOM 750 O O . ILE A 1 123 ? 194.904 143.017 176.866 1.00 33.52 123 ILE A O 1
ATOM 755 N N . LEU A 1 124 ? 192.868 142.066 176.948 1.00 33.23 124 LEU A N 1
ATOM 756 C CA . LEU A 1 124 ? 192.348 143.109 177.824 1.00 33.23 124 LEU A CA 1
ATOM 757 C C . LEU A 1 124 ? 192.911 143.026 179.237 1.00 33.23 124 LEU A C 1
ATOM 758 O O . LEU A 1 124 ? 192.775 143.989 179.999 1.00 33.23 124 LEU A O 1
ATOM 763 N N . ASN A 1 125 ? 193.530 141.908 179.609 1.00 36.20 125 ASN A N 1
ATOM 764 C CA . ASN A 1 125 ? 194.172 141.775 180.917 1.00 36.20 125 ASN A CA 1
ATOM 765 C C . ASN A 1 125 ? 195.547 142.425 180.839 1.00 36.20 125 ASN A C 1
ATOM 766 O O . ASN A 1 125 ? 196.560 141.768 180.600 1.00 36.20 125 ASN A O 1
ATOM 771 N N . GLY A 1 126 ? 195.582 143.741 181.045 1.00 37.36 126 GLY A N 1
ATOM 772 C CA . GLY A 1 126 ? 196.819 144.480 180.943 1.00 37.36 126 GLY A CA 1
ATOM 773 C C . GLY A 1 126 ? 197.620 144.496 182.231 1.00 37.36 126 GLY A C 1
ATOM 774 O O . GLY A 1 126 ? 197.101 144.266 183.319 1.00 37.36 126 GLY A O 1
ATOM 775 N N . ASP A 1 127 ? 198.910 144.782 182.088 1.00 41.28 127 ASP A N 1
ATOM 776 C CA . ASP A 1 127 ? 199.833 144.827 183.219 1.00 41.28 127 ASP A CA 1
ATOM 777 C C . ASP A 1 127 ? 199.549 146.075 184.045 1.00 41.28 127 ASP A C 1
ATOM 778 O O . ASP A 1 127 ? 199.967 147.179 183.693 1.00 41.28 127 ASP A O 1
ATOM 783 N N . VAL A 1 128 ? 198.831 145.901 185.154 1.00 38.68 128 VAL A N 1
ATOM 784 C CA . VAL A 1 128 ? 198.508 147.025 186.025 1.00 38.68 128 VAL A CA 1
ATOM 785 C C . VAL A 1 128 ? 199.530 147.218 187.140 1.00 38.68 128 VAL A C 1
ATOM 786 O O . VAL A 1 128 ? 199.603 148.312 187.716 1.00 38.68 128 VAL A O 1
ATOM 790 N N . GLY A 1 129 ? 200.320 146.197 187.456 1.00 41.53 129 GLY A N 1
ATOM 791 C CA . GLY A 1 129 ? 201.325 146.314 188.492 1.00 41.53 129 GLY A CA 1
ATOM 792 C C . GLY A 1 129 ? 201.182 145.285 189.594 1.00 41.53 129 GLY A C 1
ATOM 793 O O . GLY A 1 129 ? 200.086 144.773 189.840 1.00 41.53 129 GLY A O 1
ATOM 794 N N . GLY A 1 130 ? 202.287 144.976 190.263 1.00 43.49 130 GLY A N 1
ATOM 795 C CA . GLY A 1 130 ? 202.271 144.015 191.351 1.00 43.49 130 GLY A CA 1
ATOM 796 C C . GLY A 1 130 ? 201.957 142.595 190.932 1.00 43.49 130 GLY A C 1
ATOM 797 O O . GLY A 1 130 ? 201.270 141.875 191.669 1.00 43.49 130 GLY A O 1
ATOM 798 N N . GLY A 1 131 ? 202.443 142.174 189.768 1.00 44.12 131 GLY A N 1
ATOM 799 C CA . GLY A 1 131 ? 202.226 140.809 189.310 1.00 44.12 131 GLY A CA 1
ATOM 800 C C . GLY A 1 131 ? 200.774 140.451 189.080 1.00 44.12 131 GLY A C 1
ATOM 801 O O . GLY A 1 131 ? 200.341 139.351 189.447 1.00 44.12 131 GLY A O 1
ATOM 802 N N . PHE A 1 132 ? 200.007 141.357 188.478 1.00 38.49 132 PHE A N 1
ATOM 803 C CA . PHE A 1 132 ? 198.592 141.137 188.224 1.00 38.49 132 PHE A CA 1
ATOM 804 C C . PHE A 1 132 ? 198.240 141.700 186.856 1.00 38.49 132 PHE A C 1
ATOM 805 O O . PHE A 1 132 ? 198.764 142.741 186.454 1.00 38.49 132 PHE A O 1
ATOM 813 N N . ARG A 1 133 ? 197.356 141.004 186.144 1.00 39.12 133 ARG A N 1
ATOM 814 C CA . ARG A 1 133 ? 196.886 141.441 184.835 1.00 39.12 133 ARG A CA 1
ATOM 815 C C . ARG A 1 133 ? 195.366 141.473 184.845 1.00 39.12 133 ARG A C 1
ATOM 816 O O . ARG A 1 133 ? 194.725 140.464 185.152 1.00 39.12 133 ARG A O 1
ATOM 824 N N . GLY A 1 134 ? 194.798 142.621 184.504 1.00 35.47 134 GLY A N 1
ATOM 825 C CA . GLY A 1 134 ? 193.356 142.757 184.497 1.00 35.47 134 GLY A CA 1
ATOM 826 C C . GLY A 1 134 ? 192.943 144.107 183.960 1.00 35.47 134 GLY A C 1
ATOM 827 O O . GLY A 1 134 ? 193.721 144.790 183.294 1.00 35.47 134 GLY A O 1
ATOM 828 N N . ILE A 1 135 ? 191.704 144.484 184.260 1.00 32.86 135 ILE A N 1
ATOM 829 C CA . ILE A 1 135 ? 191.130 145.752 183.825 1.00 32.86 135 ILE A CA 1
ATOM 830 C C . ILE A 1 135 ? 191.212 146.747 184.975 1.00 32.86 135 ILE A C 1
ATOM 831 O O . ILE A 1 135 ? 190.748 146.463 186.085 1.00 32.86 135 ILE A O 1
ATOM 836 N N . GLN A 1 136 ? 191.797 147.912 184.710 1.00 32.77 136 GLN A N 1
ATOM 837 C CA . GLN A 1 136 ? 191.968 148.935 185.733 1.00 32.77 136 GLN A CA 1
ATOM 838 C C . GLN A 1 136 ? 190.651 149.660 185.992 1.00 32.77 136 GLN A C 1
ATOM 839 O O . GLN A 1 136 ? 189.979 150.098 185.055 1.00 32.77 136 GLN A O 1
ATOM 845 N N . ILE A 1 137 ? 190.292 149.795 187.269 1.00 30.13 137 ILE A N 1
ATOM 846 C CA . ILE A 1 137 ? 189.008 150.360 187.672 1.00 30.13 137 ILE A CA 1
ATOM 847 C C . ILE A 1 137 ? 189.200 151.802 188.117 1.00 30.13 137 ILE A C 1
ATOM 848 O O . ILE A 1 137 ? 190.261 152.191 188.616 1.00 30.13 137 ILE A O 1
ATOM 853 N N . THR A 1 138 ? 188.153 152.609 187.928 1.00 26.28 138 THR A N 1
ATOM 854 C CA . THR A 1 138 ? 188.162 154.022 188.291 1.00 26.28 138 THR A CA 1
ATOM 855 C C . THR A 1 138 ? 187.034 154.373 189.256 1.00 26.28 138 THR A C 1
ATOM 856 O O . THR A 1 138 ? 186.658 155.542 189.362 1.00 26.28 138 THR A O 1
ATOM 860 N N . SER A 1 139 ? 186.480 153.385 189.956 1.00 26.58 139 SER A N 1
ATOM 861 C CA . SER A 1 139 ? 185.368 153.627 190.866 1.00 26.58 139 SER A CA 1
ATOM 862 C C . SER A 1 139 ? 185.807 154.126 192.237 1.00 26.58 139 SER A C 1
ATOM 863 O O . SER A 1 139 ? 184.956 154.560 193.019 1.00 26.58 139 SER A O 1
ATOM 866 N N . GLY A 1 140 ? 187.100 154.071 192.548 1.00 26.60 140 GLY A N 1
ATOM 867 C CA . GLY A 1 140 ? 187.586 154.560 193.822 1.00 26.60 140 GLY A CA 1
ATOM 868 C C . GLY A 1 140 ? 187.294 153.675 195.009 1.00 26.60 140 GLY A C 1
ATOM 869 O O . GLY A 1 140 ? 187.320 154.156 196.143 1.00 26.60 140 GLY A O 1
ATOM 870 N N . PHE A 1 141 ? 187.016 152.389 194.786 1.00 27.90 141 PHE A N 1
ATOM 871 C CA . PHE A 1 141 ? 186.683 151.513 195.902 1.00 27.90 141 PHE A CA 1
ATOM 872 C C . PHE A 1 141 ? 187.897 151.187 196.759 1.00 27.90 141 PHE A C 1
ATOM 873 O O . PHE A 1 141 ? 187.757 151.011 197.972 1.00 27.90 141 PHE A O 1
ATOM 881 N N . PHE A 1 142 ? 189.087 151.090 196.159 1.00 30.72 142 PHE A N 1
ATOM 882 C CA . PHE A 1 142 ? 190.277 150.783 196.949 1.00 30.72 142 PHE A CA 1
ATOM 883 C C . PHE A 1 142 ? 190.546 151.874 197.976 1.00 30.72 142 PHE A C 1
ATOM 884 O O . PHE A 1 142 ? 190.866 151.583 199.132 1.00 30.72 142 PHE A O 1
ATOM 892 N N . GLN A 1 143 ? 190.400 153.138 197.575 1.00 29.05 143 GLN A N 1
ATOM 893 C CA . GLN A 1 143 ? 190.600 154.244 198.505 1.00 29.05 143 GLN A CA 1
ATOM 894 C C . GLN A 1 143 ? 189.559 154.233 199.621 1.00 29.05 143 GLN A C 1
ATOM 895 O O . GLN A 1 143 ? 189.881 154.510 200.781 1.00 29.05 143 GLN A O 1
ATOM 901 N N . LEU A 1 144 ? 188.304 153.913 199.291 1.00 28.87 144 LEU A N 1
ATOM 902 C CA . LEU A 1 144 ? 187.266 153.832 200.317 1.00 28.87 144 LEU A CA 1
ATOM 903 C C . LEU A 1 144 ? 187.546 152.706 201.306 1.00 28.87 144 LEU A C 1
ATOM 904 O O . LEU A 1 144 ? 187.413 152.888 202.522 1.00 28.87 144 LEU A O 1
ATOM 909 N N . TRP A 1 145 ? 187.938 151.534 200.802 1.00 31.41 145 TRP A N 1
ATOM 910 C CA . TRP A 1 145 ? 188.251 150.413 201.684 1.00 31.41 145 TRP A CA 1
ATOM 911 C C . TRP A 1 145 ? 189.467 150.716 202.550 1.00 31.41 145 TRP A C 1
ATOM 912 O O . TRP A 1 145 ? 189.519 150.313 203.716 1.00 31.41 145 TRP A O 1
ATOM 923 N N . ARG A 1 146 ? 190.463 151.414 201.995 1.00 34.39 146 ARG A N 1
ATOM 924 C CA . ARG A 1 146 ? 191.617 151.812 202.795 1.00 34.39 146 ARG A CA 1
ATOM 925 C C . ARG A 1 146 ? 191.222 152.805 203.879 1.00 34.39 146 ARG A C 1
ATOM 926 O O . ARG A 1 146 ? 191.702 152.717 205.014 1.00 34.39 146 ARG A O 1
ATOM 934 N N . ALA A 1 147 ? 190.349 153.759 203.550 1.00 32.16 147 ALA A N 1
ATOM 935 C CA . ALA A 1 147 ? 189.865 154.694 204.558 1.00 32.16 147 ALA A CA 1
ATOM 936 C C . ALA A 1 147 ? 189.045 153.989 205.629 1.00 32.16 147 ALA A C 1
ATOM 937 O O . ALA A 1 147 ? 188.990 154.455 206.771 1.00 32.16 147 ALA A O 1
ATOM 939 N N . SER A 1 148 ? 188.403 152.872 205.284 1.00 33.81 148 SER A N 1
ATOM 940 C CA . SER A 1 148 ? 187.636 152.105 206.257 1.00 33.81 148 SER A CA 1
ATOM 941 C C . SER A 1 148 ? 188.499 151.200 207.126 1.00 33.81 148 SER A C 1
ATOM 942 O O . SER A 1 148 ? 188.008 150.697 208.141 1.00 33.81 148 SER A O 1
ATOM 945 N N . GLY A 1 149 ? 189.758 150.979 206.762 1.00 35.87 149 GLY A N 1
ATOM 946 C CA . GLY A 1 149 ? 190.639 150.134 207.541 1.00 35.87 149 GLY A CA 1
ATOM 947 C C . GLY A 1 149 ? 190.670 148.676 207.146 1.00 35.87 149 GLY A C 1
ATOM 948 O O . GLY A 1 149 ? 191.200 147.860 207.907 1.00 35.87 149 GLY A O 1
ATOM 949 N N . ILE A 1 150 ? 190.126 148.320 205.987 1.00 35.98 150 ILE A N 1
ATOM 950 C CA . ILE A 1 150 ? 190.113 146.933 205.535 1.00 35.98 150 ILE A CA 1
ATOM 951 C C . ILE A 1 150 ? 191.494 146.565 205.007 1.00 35.98 150 ILE A C 1
ATOM 952 O O . ILE A 1 150 ? 192.056 147.269 204.159 1.00 35.98 150 ILE A O 1
ATOM 957 N N . THR A 1 151 ? 192.045 145.455 205.503 1.00 39.23 151 THR A N 1
ATOM 958 C CA . THR A 1 151 ? 193.399 145.047 205.158 1.00 39.23 151 THR A CA 1
ATOM 959 C C . THR A 1 151 ? 193.512 143.644 204.580 1.00 39.23 151 THR A C 1
ATOM 960 O O . THR A 1 151 ? 194.594 143.283 204.107 1.00 39.23 151 THR A O 1
ATOM 964 N N . SER A 1 152 ? 192.447 142.844 204.598 1.00 39.19 152 SER A N 1
ATOM 965 C CA . SER A 1 152 ? 192.524 141.468 204.131 1.00 39.19 152 SER A CA 1
ATOM 966 C C . SER A 1 152 ? 191.326 141.152 203.249 1.00 39.19 152 SER A C 1
ATOM 967 O O . SER A 1 152 ? 190.303 141.840 203.280 1.00 39.19 152 SER A O 1
ATOM 970 N N . GLU A 1 153 ? 191.472 140.093 202.450 1.00 39.63 153 GLU A N 1
ATOM 971 C CA . GLU A 1 153 ? 190.382 139.657 201.583 1.00 39.63 153 GLU A CA 1
ATOM 972 C C . GLU A 1 153 ? 189.239 139.041 202.378 1.00 39.63 153 GLU A C 1
ATOM 973 O O . GLU A 1 153 ? 188.087 139.079 201.932 1.00 39.63 153 GLU A O 1
ATOM 979 N N . LEU A 1 154 ? 189.534 138.480 203.553 1.00 39.23 154 LEU A N 1
ATOM 980 C CA . LEU A 1 154 ? 188.496 137.845 204.360 1.00 39.23 154 LEU A CA 1
ATOM 981 C C . LEU A 1 154 ? 187.439 138.851 204.800 1.00 39.23 154 LEU A C 1
ATOM 982 O O . LEU A 1 154 ? 186.244 138.536 204.832 1.00 39.23 154 LEU A O 1
ATOM 987 N N . GLN A 1 155 ? 187.861 140.068 205.147 1.00 38.08 155 GLN A N 1
ATOM 988 C CA . GLN A 1 155 ? 186.908 141.106 205.523 1.00 38.08 155 GLN A CA 1
ATOM 989 C C . GLN A 1 155 ? 186.013 141.490 204.347 1.00 38.08 155 GLN A C 1
ATOM 990 O O . GLN A 1 155 ? 184.808 141.719 204.520 1.00 38.08 155 GLN A O 1
ATOM 996 N N . LEU A 1 156 ? 186.582 141.555 203.141 1.00 36.23 156 LEU A N 1
ATOM 997 C CA . LEU A 1 156 ? 185.774 141.810 201.952 1.00 36.23 156 LEU A CA 1
ATOM 998 C C . LEU A 1 156 ? 184.766 140.688 201.718 1.00 36.23 156 LEU A C 1
ATOM 999 O O . LEU A 1 156 ? 183.607 140.948 201.368 1.00 36.23 156 LEU A O 1
ATOM 1004 N N . TYR A 1 157 ? 185.187 139.433 201.912 1.00 37.78 157 TYR A N 1
ATOM 1005 C CA . TYR A 1 157 ? 184.259 138.310 201.801 1.00 37.78 157 TYR A CA 1
ATOM 1006 C C . TYR A 1 157 ? 183.118 138.442 202.799 1.00 37.78 157 TYR A C 1
ATOM 1007 O O . TYR A 1 157 ? 181.948 138.210 202.464 1.00 37.78 157 TYR A O 1
ATOM 1016 N N . CYS A 1 158 ? 183.448 138.784 204.046 1.00 38.85 158 CYS A N 1
ATOM 1017 C CA . CYS A 1 158 ? 182.425 138.905 205.078 1.00 38.85 158 CYS A CA 1
ATOM 1018 C C . CYS A 1 158 ? 181.431 140.003 204.734 1.00 38.85 158 CYS A C 1
ATOM 1019 O O . CYS A 1 158 ? 180.218 139.834 204.912 1.00 38.85 158 CYS A O 1
ATOM 1022 N N . THR A 1 159 ? 181.929 141.133 204.229 1.00 36.16 159 THR A N 1
ATOM 1023 C CA . THR A 1 159 ? 181.033 142.212 203.832 1.00 36.16 159 THR A CA 1
ATOM 1024 C C . THR A 1 159 ? 180.135 141.787 202.675 1.00 36.16 159 THR A C 1
ATOM 1025 O O . THR A 1 159 ? 178.946 142.122 202.651 1.00 36.16 159 THR A O 1
ATOM 1029 N N . ALA A 1 160 ? 180.686 141.048 201.708 1.00 34.57 160 ALA A N 1
ATOM 1030 C CA . ALA A 1 160 ? 179.872 140.576 200.589 1.00 34.57 160 ALA A CA 1
ATOM 1031 C C . ALA A 1 160 ? 178.766 139.635 201.059 1.00 34.57 160 ALA A C 1
ATOM 1032 O O . ALA A 1 160 ? 177.620 139.727 200.598 1.00 34.57 160 ALA A O 1
ATOM 1034 N N . ILE A 1 161 ? 179.090 138.725 201.978 1.00 35.59 161 ILE A N 1
ATOM 1035 C CA . ILE A 1 161 ? 178.080 137.804 202.500 1.00 35.59 161 ILE A CA 1
ATOM 1036 C C . ILE A 1 161 ? 177.001 138.566 203.265 1.00 35.59 161 ILE A C 1
ATOM 1037 O O . ILE A 1 161 ? 175.801 138.283 203.127 1.00 35.59 161 ILE A O 1
ATOM 1042 N N . GLY A 1 162 ? 177.406 139.537 204.086 1.00 35.49 162 GLY A N 1
ATOM 1043 C CA . GLY A 1 162 ? 176.424 140.351 204.786 1.00 35.49 162 GLY A CA 1
ATOM 1044 C C . GLY A 1 162 ? 175.520 141.120 203.839 1.00 35.49 162 GLY A C 1
ATOM 1045 O O . GLY A 1 162 ? 174.315 141.241 204.074 1.00 35.49 162 GLY A O 1
ATOM 1046 N N . ALA A 1 163 ? 176.090 141.647 202.754 1.00 34.30 163 ALA A N 1
ATOM 1047 C CA . ALA A 1 163 ? 175.288 142.367 201.770 1.00 34.30 163 ALA A CA 1
ATOM 1048 C C . ALA A 1 163 ? 174.293 141.441 201.082 1.00 34.30 163 ALA A C 1
ATOM 1049 O O . ALA A 1 163 ? 173.155 141.838 200.807 1.00 34.30 163 ALA A O 1
ATOM 1051 N N . LEU A 1 164 ? 174.707 140.207 200.783 1.00 34.65 164 LEU A N 1
ATOM 1052 C CA . LEU A 1 164 ? 173.779 139.244 200.197 1.00 34.65 164 LEU A CA 1
ATOM 1053 C C . LEU A 1 164 ? 172.634 138.930 201.157 1.00 34.65 164 LEU A C 1
ATOM 1054 O O . LEU A 1 164 ? 171.465 138.846 200.747 1.00 34.65 164 LEU A O 1
ATOM 1059 N N . ILE A 1 165 ? 172.953 138.767 202.443 1.00 36.21 165 ILE A N 1
ATOM 1060 C CA . ILE A 1 165 ? 171.914 138.533 203.445 1.00 36.21 165 ILE A CA 1
ATOM 1061 C C . ILE A 1 165 ? 170.947 139.710 203.502 1.00 36.21 165 ILE A C 1
ATOM 1062 O O . ILE A 1 165 ? 169.726 139.527 203.592 1.00 36.21 165 ILE A O 1
ATOM 1067 N N . PHE A 1 166 ? 171.475 140.935 203.456 1.00 35.85 166 PHE A N 1
ATOM 1068 C CA . PHE A 1 166 ? 170.614 142.114 203.493 1.00 35.85 166 PHE A CA 1
ATOM 1069 C C . PHE A 1 166 ? 169.732 142.209 202.252 1.00 35.85 166 PHE A C 1
ATOM 1070 O O . PHE A 1 166 ? 168.577 142.637 202.341 1.00 35.85 166 PHE A O 1
ATOM 1078 N N . ALA A 1 167 ? 170.258 141.829 201.085 1.00 35.47 167 ALA A N 1
ATOM 1079 C CA . ALA A 1 167 ? 169.432 141.809 199.880 1.00 35.47 167 ALA A CA 1
ATOM 1080 C C . ALA A 1 167 ? 168.281 140.818 200.018 1.00 35.47 167 ALA A C 1
ATOM 1081 O O . ALA A 1 167 ? 167.136 141.120 199.648 1.00 35.47 167 ALA A O 1
ATOM 1083 N N . ALA A 1 168 ? 168.565 139.631 200.562 1.00 37.79 168 ALA A N 1
ATOM 1084 C CA . ALA A 1 168 ? 167.496 138.662 200.794 1.00 37.79 168 ALA A CA 1
ATOM 1085 C C . ALA A 1 168 ? 166.460 139.203 201.777 1.00 37.79 168 ALA A C 1
ATOM 1086 O O . ALA A 1 168 ? 165.249 139.027 201.579 1.00 37.79 168 ALA A O 1
ATOM 1088 N N . LEU A 1 169 ? 166.919 139.862 202.845 1.00 38.17 169 LEU A N 1
ATOM 1089 C CA . LEU A 1 169 ? 165.992 140.433 203.818 1.00 38.17 169 LEU A CA 1
ATOM 1090 C C . LEU A 1 169 ? 165.117 141.508 203.187 1.00 38.17 169 LEU A C 1
ATOM 1091 O O . LEU A 1 169 ? 163.918 141.590 203.476 1.00 38.17 169 LEU A O 1
ATOM 1096 N N . MET A 1 170 ? 165.703 142.351 202.334 1.00 35.97 170 MET A N 1
ATOM 1097 C CA . MET A 1 170 ? 164.919 143.378 201.656 1.00 35.97 170 MET A CA 1
ATOM 1098 C C . MET A 1 170 ? 163.859 142.755 200.760 1.00 35.97 170 MET A C 1
ATOM 1099 O O . MET A 1 170 ? 162.717 143.225 200.719 1.00 35.97 170 MET A O 1
ATOM 1104 N N . LEU A 1 171 ? 164.220 141.698 200.027 1.00 37.28 171 LEU A N 1
ATOM 1105 C CA . LEU A 1 171 ? 163.237 141.039 199.170 1.00 37.28 171 LEU A CA 1
ATOM 1106 C C . LEU A 1 171 ? 162.093 140.451 199.992 1.00 37.28 171 LEU A C 1
ATOM 1107 O O . LEU A 1 171 ? 160.913 140.595 199.632 1.00 37.28 171 LEU A O 1
ATOM 1112 N N . PHE A 1 172 ? 162.421 139.800 201.113 1.00 39.32 172 PHE A N 1
ATOM 1113 C CA . PHE A 1 172 ? 161.373 139.241 201.963 1.00 39.32 172 PHE A CA 1
ATOM 1114 C C . PHE A 1 172 ? 160.477 140.332 202.537 1.00 39.32 172 PHE A C 1
ATOM 1115 O O . PHE A 1 172 ? 159.255 140.166 202.604 1.00 39.32 172 PHE A O 1
ATOM 1123 N N . ALA A 1 173 ? 161.065 141.451 202.970 1.00 37.72 173 ALA A N 1
ATOM 1124 C CA . ALA A 1 173 ? 160.263 142.547 203.507 1.00 37.72 173 ALA A CA 1
ATOM 1125 C C . ALA A 1 173 ? 159.359 143.147 202.438 1.00 37.72 173 ALA A C 1
ATOM 1126 O O . ALA A 1 173 ? 158.217 143.530 202.721 1.00 37.72 173 ALA A O 1
ATOM 1128 N N . GLY A 1 174 ? 159.861 143.257 201.207 1.00 37.67 174 GLY A N 1
ATOM 1129 C CA . GLY A 1 174 ? 159.026 143.738 200.121 1.00 37.67 174 GLY A CA 1
ATOM 1130 C C . GLY A 1 174 ? 157.834 142.839 199.867 1.00 37.67 174 GLY A C 1
ATOM 1131 O O . GLY A 1 174 ? 156.720 143.317 199.641 1.00 37.67 174 GLY A O 1
ATOM 1132 N N . TRP A 1 175 ? 158.051 141.522 199.892 1.00 39.97 175 TRP A N 1
ATOM 1133 C CA . TRP A 1 175 ? 156.919 140.607 199.768 1.00 39.97 175 TRP A CA 1
ATOM 1134 C C . TRP A 1 175 ? 155.957 140.754 200.942 1.00 39.97 175 TRP A C 1
ATOM 1135 O O . TRP A 1 175 ? 154.732 140.766 200.760 1.00 39.97 175 TRP A O 1
ATOM 1146 N N . PHE A 1 176 ? 156.498 140.877 202.155 1.00 39.69 176 PHE A N 1
ATOM 1147 C CA . PHE A 1 176 ? 155.680 140.830 203.362 1.00 39.69 176 PHE A CA 1
ATOM 1148 C C . PHE A 1 176 ? 154.806 142.068 203.505 1.00 39.69 176 PHE A C 1
ATOM 1149 O O . PHE A 1 176 ? 153.628 141.961 203.863 1.00 39.69 176 PHE A O 1
ATOM 1157 N N . HIS A 1 177 ? 155.356 143.250 203.229 1.00 38.63 177 HIS A N 1
ATOM 1158 C CA . HIS A 1 177 ? 154.606 144.481 203.446 1.00 38.63 177 HIS A CA 1
ATOM 1159 C C . HIS A 1 177 ? 153.603 144.779 202.341 1.00 38.63 177 HIS A C 1
ATOM 1160 O O . HIS A 1 177 ? 152.880 145.773 202.442 1.00 38.63 177 HIS A O 1
ATOM 1167 N N . TYR A 1 178 ? 153.543 143.963 201.293 1.00 39.92 178 TYR A N 1
ATOM 1168 C CA . TYR A 1 178 ? 152.494 144.092 200.291 1.00 39.92 178 TYR A CA 1
ATOM 1169 C C . TYR A 1 178 ? 151.507 142.936 200.326 1.00 39.92 178 TYR A C 1
ATOM 1170 O O . TYR A 1 178 ? 150.298 143.160 200.437 1.00 39.92 178 TYR A O 1
ATOM 1179 N N . HIS A 1 179 ? 151.988 141.697 200.236 1.00 41.20 179 HIS A N 1
ATOM 1180 C CA . HIS A 1 179 ? 151.073 140.568 200.154 1.00 41.20 179 HIS A CA 1
ATOM 1181 C C . HIS A 1 179 ? 150.546 140.120 201.512 1.00 41.20 179 HIS A C 1
ATOM 1182 O O . HIS A 1 179 ? 149.600 139.327 201.552 1.00 41.20 179 HIS A O 1
ATOM 1189 N N . LYS A 1 180 ? 151.117 140.595 202.613 1.00 43.21 180 LYS A N 1
ATOM 1190 C CA . LYS A 1 180 ? 150.704 140.067 203.910 1.00 43.21 180 LYS A CA 1
ATOM 1191 C C . LYS A 1 180 ? 150.316 141.132 204.929 1.00 43.21 180 LYS A C 1
ATOM 1192 O O . LYS A 1 180 ? 149.327 140.953 205.642 1.00 43.21 180 LYS A O 1
ATOM 1198 N N . ALA A 1 181 ? 151.068 142.225 205.026 1.00 41.80 181 ALA A N 1
ATOM 1199 C CA . ALA A 1 181 ? 150.913 143.176 206.126 1.00 41.80 181 ALA A CA 1
ATOM 1200 C C . ALA A 1 181 ? 150.937 144.613 205.615 1.00 41.80 181 ALA A C 1
ATOM 1201 O O . ALA A 1 181 ? 151.660 145.467 206.130 1.00 41.80 181 ALA A O 1
ATOM 1203 N N . ALA A 1 182 ? 150.155 144.891 204.584 1.00 40.27 182 ALA A N 1
ATOM 1204 C CA . ALA A 1 182 ? 150.172 146.214 203.971 1.00 40.27 182 ALA A CA 1
ATOM 1205 C C . ALA A 1 182 ? 149.685 147.276 204.954 1.00 40.27 182 ALA A C 1
ATOM 1206 O O . ALA A 1 182 ? 148.621 147.112 205.561 1.00 40.27 182 ALA A O 1
ATOM 1208 N N . PRO A 1 183 ? 150.432 148.362 205.146 1.00 39.27 183 PRO A N 1
ATOM 1209 C CA . PRO A 1 183 ? 149.984 149.424 206.053 1.00 39.27 183 PRO A CA 1
ATOM 1210 C C . PRO A 1 183 ? 148.850 150.245 205.454 1.00 39.27 183 PRO A C 1
ATOM 1211 O O . PRO A 1 183 ? 148.664 150.319 204.238 1.00 39.27 183 PRO A O 1
ATOM 1215 N N . LYS A 1 184 ? 148.097 150.886 206.342 1.00 41.18 184 LYS A N 1
ATOM 1216 C CA . LYS A 1 184 ? 146.941 151.681 205.960 1.00 41.18 184 LYS A CA 1
ATOM 1217 C C . LYS A 1 184 ? 147.357 153.097 205.563 1.00 41.18 184 LYS A C 1
ATOM 1218 O O . LYS A 1 184 ? 148.484 153.535 205.800 1.00 41.18 184 LYS A O 1
ATOM 1224 N N . LEU A 1 185 ? 146.416 153.817 204.946 1.00 39.36 185 LEU A N 1
ATOM 1225 C CA . LEU A 1 185 ? 146.727 155.123 204.370 1.00 39.36 185 LEU A CA 1
ATOM 1226 C C . LEU A 1 185 ? 147.101 156.144 205.441 1.00 39.36 185 LEU A C 1
ATOM 1227 O O . LEU A 1 185 ? 147.970 156.994 205.215 1.00 39.36 185 LEU A O 1
ATOM 1232 N N . ALA A 1 186 ? 146.446 156.090 206.604 1.00 39.96 186 ALA A N 1
ATOM 1233 C CA . ALA A 1 186 ? 146.748 157.047 207.663 1.00 39.96 186 ALA A CA 1
ATOM 1234 C C . ALA A 1 186 ? 148.180 156.904 208.162 1.00 39.96 186 ALA A C 1
ATOM 1235 O O . ALA A 1 186 ? 148.780 157.886 208.611 1.00 39.96 186 ALA A O 1
ATOM 1237 N N . TRP A 1 187 ? 148.736 155.692 208.104 1.00 37.87 187 TRP A N 1
ATOM 1238 C CA . TRP A 1 187 ? 150.128 155.493 208.492 1.00 37.87 187 TRP A CA 1
ATOM 1239 C C . TRP A 1 187 ? 151.075 156.249 207.569 1.00 37.87 187 TRP A C 1
ATOM 1240 O O . TRP A 1 187 ? 152.040 156.869 208.030 1.00 37.87 187 TRP A O 1
ATOM 1251 N N . PHE A 1 188 ? 150.815 156.211 206.259 1.00 36.76 188 PHE A N 1
ATOM 1252 C CA . PHE A 1 188 ? 151.700 156.871 205.306 1.00 36.76 188 PHE A CA 1
ATOM 1253 C C . PHE A 1 188 ? 151.659 158.386 205.445 1.00 36.76 188 PHE A C 1
ATOM 1254 O O . PHE A 1 188 ? 152.677 159.053 205.228 1.00 36.76 188 PHE A O 1
ATOM 1262 N N . GLN A 1 189 ? 150.505 158.948 205.801 1.00 37.06 189 GLN A N 1
ATOM 1263 C CA . GLN A 1 189 ? 150.322 160.391 205.858 1.00 37.06 189 GLN A CA 1
ATOM 1264 C C . GLN A 1 189 ? 150.769 161.000 207.184 1.00 37.06 189 GLN A C 1
ATOM 1265 O O . GLN A 1 189 ? 150.366 162.123 207.505 1.00 37.06 189 GLN A O 1
ATOM 1271 N N . ASP A 1 190 ? 151.590 160.290 207.958 1.00 37.04 190 ASP A N 1
ATOM 1272 C CA . ASP A 1 190 ? 152.136 160.822 209.207 1.00 37.04 190 ASP A CA 1
ATOM 1273 C C . ASP A 1 190 ? 153.512 161.414 208.913 1.00 37.04 190 ASP A C 1
ATOM 1274 O O . ASP A 1 190 ? 154.558 160.825 209.192 1.00 37.04 190 ASP A O 1
ATOM 1279 N N . VAL A 1 191 ? 153.498 162.614 208.329 1.00 35.79 191 VAL A N 1
ATOM 1280 C CA . VAL A 1 191 ? 154.737 163.251 207.892 1.00 35.79 191 VAL A CA 1
ATOM 1281 C C . VAL A 1 191 ? 155.570 163.738 209.075 1.00 35.79 191 VAL A C 1
ATOM 1282 O O . VAL A 1 191 ? 156.804 163.757 208.998 1.00 35.79 191 VAL A O 1
ATOM 1286 N N . GLU A 1 192 ? 154.930 164.154 210.171 1.00 38.45 192 GLU A N 1
ATOM 1287 C CA . GLU A 1 192 ? 155.684 164.581 211.348 1.00 38.45 192 GLU A CA 1
ATOM 1288 C C . GLU A 1 192 ? 156.565 163.453 211.874 1.00 38.45 192 GLU A C 1
ATOM 1289 O O . GLU A 1 192 ? 157.770 163.636 212.098 1.00 38.45 192 GLU A O 1
ATOM 1295 N N . SER A 1 193 ? 155.977 162.272 212.067 1.00 36.35 193 SER A N 1
ATOM 1296 C CA . SER A 1 193 ? 156.739 161.132 212.562 1.00 36.35 193 SER A CA 1
ATOM 1297 C C . SER A 1 193 ? 157.812 160.712 211.567 1.00 36.35 193 SER A C 1
ATOM 1298 O O . SER A 1 193 ? 158.927 160.349 211.963 1.00 36.35 193 SER A O 1
ATOM 1301 N N . MET A 1 194 ? 157.492 160.743 210.272 1.00 34.12 194 MET A N 1
ATOM 1302 C CA . MET A 1 194 ? 158.470 160.353 209.263 1.00 34.12 194 MET A CA 1
ATOM 1303 C C . MET A 1 194 ? 159.676 161.280 209.293 1.00 34.12 194 MET A C 1
ATOM 1304 O O . MET A 1 194 ? 160.824 160.824 209.261 1.00 34.12 194 MET A O 1
ATOM 1309 N N . LEU A 1 195 ? 159.432 162.590 209.372 1.00 34.53 195 LEU A N 1
ATOM 1310 C CA . LEU A 1 195 ? 160.532 163.545 209.433 1.00 34.53 195 LEU A CA 1
ATOM 1311 C C . LEU A 1 195 ? 161.347 163.372 210.708 1.00 34.53 195 LEU A C 1
ATOM 1312 O O . LEU A 1 195 ? 162.581 163.409 210.667 1.00 34.53 195 LEU A O 1
ATOM 1317 N N . ASN A 1 196 ? 160.682 163.164 211.849 1.00 36.39 196 ASN A N 1
ATOM 1318 C CA . ASN A 1 196 ? 161.418 162.971 213.098 1.00 36.39 196 ASN A CA 1
ATOM 1319 C C . ASN A 1 196 ? 162.320 161.743 213.026 1.00 36.39 196 ASN A C 1
ATOM 1320 O O . ASN A 1 196 ? 163.510 161.811 213.360 1.00 36.39 196 ASN A O 1
ATOM 1325 N N . HIS A 1 197 ? 161.773 160.611 212.574 1.00 34.82 197 HIS A N 1
ATOM 1326 C CA . HIS A 1 197 ? 162.560 159.384 212.497 1.00 34.82 197 HIS A CA 1
ATOM 1327 C C . HIS A 1 197 ? 163.690 159.498 211.479 1.00 34.82 197 HIS A C 1
ATOM 1328 O O . HIS A 1 197 ? 164.801 159.016 211.725 1.00 34.82 197 HIS A O 1
ATOM 1335 N N . HIS A 1 198 ? 163.430 160.113 210.325 1.00 32.75 198 HIS A N 1
ATOM 1336 C CA . HIS A 1 198 ? 164.457 160.201 209.298 1.00 32.75 198 HIS A CA 1
ATOM 1337 C C . HIS A 1 198 ? 165.529 161.235 209.618 1.00 32.75 198 HIS A C 1
ATOM 1338 O O . HIS A 1 198 ? 166.654 161.106 209.127 1.00 32.75 198 HIS A O 1
ATOM 1345 N N . LEU A 1 199 ? 165.220 162.246 210.429 1.00 33.78 199 LEU A N 1
ATOM 1346 C CA . LEU A 1 199 ? 166.222 163.235 210.801 1.00 33.78 199 LEU A CA 1
ATOM 1347 C C . LEU A 1 199 ? 167.052 162.790 211.999 1.00 33.78 199 LEU A C 1
ATOM 1348 O O . LEU A 1 199 ? 168.281 162.885 211.969 1.00 33.78 199 LEU A O 1
ATOM 1353 N N . ALA A 1 200 ? 166.404 162.300 213.058 1.00 35.80 200 ALA A N 1
ATOM 1354 C CA . ALA A 1 200 ? 167.137 161.926 214.262 1.00 35.80 200 ALA A CA 1
ATOM 1355 C C . ALA A 1 200 ? 167.620 160.483 214.247 1.00 35.80 200 ALA A C 1
ATOM 1356 O O . ALA A 1 200 ? 168.623 160.169 214.897 1.00 35.80 200 ALA A O 1
ATOM 1358 N N . GLY A 1 201 ? 166.938 159.600 213.527 1.00 35.37 201 GLY A N 1
ATOM 1359 C CA . GLY A 1 201 ? 167.297 158.197 213.537 1.00 35.37 201 GLY A CA 1
ATOM 1360 C C . GLY A 1 201 ? 168.163 157.770 212.370 1.00 35.37 201 GLY A C 1
ATOM 1361 O O . GLY A 1 201 ? 169.143 157.042 212.552 1.00 35.37 201 GLY A O 1
ATOM 1362 N N . LEU A 1 202 ? 167.813 158.213 211.164 1.00 32.60 202 LEU A N 1
ATOM 1363 C CA . LEU A 1 202 ? 168.545 157.787 209.977 1.00 32.60 202 LEU A CA 1
ATOM 1364 C C . LEU A 1 202 ? 169.862 158.540 209.833 1.00 32.60 202 LEU A C 1
ATOM 1365 O O . LEU A 1 202 ? 170.920 157.933 209.646 1.00 32.60 202 LEU A O 1
ATOM 1370 N N . LEU A 1 203 ? 169.816 159.868 209.924 1.00 31.77 203 LEU A N 1
ATOM 1371 C CA . LEU A 1 203 ? 171.008 160.664 209.660 1.00 31.77 203 LEU A CA 1
ATOM 1372 C C . LEU A 1 203 ? 171.836 160.872 210.924 1.00 31.77 203 LEU A C 1
ATOM 1373 O O . LEU A 1 203 ? 173.058 160.691 210.907 1.00 31.77 203 LEU A O 1
ATOM 1378 N N . GLY A 1 204 ? 171.188 161.241 212.031 1.00 34.49 204 GLY A N 1
ATOM 1379 C CA . GLY A 1 204 ? 171.930 161.505 213.256 1.00 34.49 204 GLY A CA 1
ATOM 1380 C C . GLY A 1 204 ? 172.606 160.269 213.820 1.00 34.49 204 GLY A C 1
ATOM 1381 O O . GLY A 1 204 ? 173.811 160.272 214.091 1.00 34.49 204 GLY A O 1
ATOM 1382 N N . LEU A 1 205 ? 171.841 159.191 214.003 1.00 35.39 205 LEU A N 1
ATOM 1383 C CA . LEU A 1 205 ? 172.419 157.970 214.555 1.00 35.39 205 LEU A CA 1
ATOM 1384 C C . LEU A 1 205 ? 173.405 157.336 213.584 1.00 35.39 205 LEU A C 1
ATOM 1385 O O . LEU A 1 205 ? 174.411 156.757 214.007 1.00 35.39 205 LEU A O 1
ATOM 1390 N N . GLY A 1 206 ? 173.131 157.425 212.282 1.00 33.21 206 GLY A N 1
ATOM 1391 C CA . GLY A 1 206 ? 174.089 156.930 211.308 1.00 33.21 206 GLY A CA 1
ATOM 1392 C C . GLY A 1 206 ? 175.412 157.664 211.385 1.00 33.21 206 GLY A C 1
ATOM 1393 O O . GLY A 1 206 ? 176.483 157.048 211.382 1.00 33.21 206 GLY A O 1
ATOM 1394 N N . SER A 1 207 ? 175.354 158.995 211.473 1.00 33.56 207 SER A N 1
ATOM 1395 C CA . SER A 1 207 ? 176.572 159.786 211.587 1.00 33.56 207 SER A CA 1
ATOM 1396 C C . SER A 1 207 ? 177.316 159.465 212.876 1.00 33.56 207 SER A C 1
ATOM 1397 O O . SER A 1 207 ? 178.546 159.352 212.876 1.00 33.56 207 SER A O 1
ATOM 1400 N N . LEU A 1 208 ? 176.585 159.296 213.982 1.00 36.55 208 LEU A N 1
ATOM 1401 C CA . LEU A 1 208 ? 177.230 158.974 215.254 1.00 36.55 208 LEU A CA 1
ATOM 1402 C C . LEU A 1 208 ? 177.907 157.605 215.216 1.00 36.55 208 LEU A C 1
ATOM 1403 O O . LEU A 1 208 ? 179.042 157.452 215.685 1.00 36.55 208 LEU A O 1
ATOM 1408 N N . SER A 1 209 ? 177.226 156.596 214.669 1.00 35.70 209 SER A N 1
ATOM 1409 C CA . SER A 1 209 ? 177.814 155.263 214.586 1.00 35.70 209 SER A CA 1
ATOM 1410 C C . SER A 1 209 ? 179.028 155.245 213.661 1.00 35.70 209 SER A C 1
ATOM 1411 O O . SER A 1 209 ? 180.034 154.582 213.955 1.00 35.70 209 SER A O 1
ATOM 1414 N N . TRP A 1 210 ? 178.962 155.966 212.539 1.00 32.88 210 TRP A N 1
ATOM 1415 C CA . TRP A 1 210 ? 180.128 156.022 211.667 1.00 32.88 210 TRP A CA 1
ATOM 1416 C C . TRP A 1 210 ? 181.281 156.767 212.330 1.00 32.88 210 TRP A C 1
ATOM 1417 O O . TRP A 1 210 ? 182.448 156.418 212.124 1.00 32.88 210 TRP A O 1
ATOM 1428 N N . ALA A 1 211 ? 180.978 157.800 213.120 1.00 34.44 211 ALA A N 1
ATOM 1429 C CA . ALA A 1 211 ? 182.027 158.469 213.881 1.00 34.44 211 ALA A CA 1
ATOM 1430 C C . ALA A 1 211 ? 182.679 157.506 214.861 1.00 34.44 211 ALA A C 1
ATOM 1431 O O . ALA A 1 211 ? 183.903 157.523 215.040 1.00 34.44 211 ALA A O 1
ATOM 1433 N N . GLY A 1 212 ? 181.873 156.663 215.508 1.00 35.78 212 GLY A N 1
ATOM 1434 C CA . GLY A 1 212 ? 182.435 155.645 216.380 1.00 35.78 212 GLY A CA 1
ATOM 1435 C C . GLY A 1 212 ? 183.373 154.710 215.642 1.00 35.78 212 GLY A C 1
ATOM 1436 O O . GLY A 1 212 ? 184.471 154.404 216.117 1.00 35.78 212 GLY A O 1
ATOM 1437 N N . HIS A 1 213 ? 182.958 154.257 214.455 1.00 35.16 213 HIS A N 1
ATOM 1438 C CA . HIS A 1 213 ? 183.823 153.384 213.663 1.00 35.16 213 HIS A CA 1
ATOM 1439 C C . HIS A 1 213 ? 185.127 154.081 213.300 1.00 35.16 213 HIS A C 1
ATOM 1440 O O . HIS A 1 213 ? 186.208 153.489 213.394 1.00 35.16 213 HIS A O 1
ATOM 1447 N N . GLN A 1 214 ? 185.041 155.337 212.861 1.00 34.96 214 GLN A N 1
ATOM 1448 C CA . GLN A 1 214 ? 186.239 156.059 212.446 1.00 34.96 214 GLN A CA 1
ATOM 1449 C C . GLN A 1 214 ? 187.192 156.269 213.613 1.00 34.96 214 GLN A C 1
ATOM 1450 O O . GLN A 1 214 ? 188.412 156.150 213.457 1.00 34.96 214 GLN A O 1
ATOM 1456 N N . ILE A 1 215 ? 186.655 156.592 214.788 1.00 39.10 215 ILE A N 1
ATOM 1457 C CA . ILE A 1 215 ? 187.501 156.796 215.959 1.00 39.10 215 ILE A CA 1
ATOM 1458 C C . ILE A 1 215 ? 188.162 155.490 216.387 1.00 39.10 215 ILE A C 1
ATOM 1459 O O . ILE A 1 215 ? 189.353 155.466 216.720 1.00 39.10 215 ILE A O 1
ATOM 1464 N N . HIS A 1 216 ? 187.417 154.385 216.377 1.00 39.22 216 HIS A N 1
ATOM 1465 C CA . HIS A 1 216 ? 187.922 153.166 216.996 1.00 39.22 216 HIS A CA 1
ATOM 1466 C C . HIS A 1 216 ? 188.561 152.178 216.026 1.00 39.22 216 HIS A C 1
ATOM 1467 O O . HIS A 1 216 ? 189.262 151.268 216.480 1.00 39.22 216 HIS A O 1
ATOM 1474 N N . VAL A 1 217 ? 188.348 152.316 214.719 1.00 37.62 217 VAL A N 1
ATOM 1475 C CA . VAL A 1 217 ? 188.886 151.332 213.783 1.00 37.62 217 VAL A CA 1
ATOM 1476 C C . VAL A 1 217 ? 189.742 151.996 212.710 1.00 37.62 217 VAL A C 1
ATOM 1477 O O . VAL A 1 217 ? 190.914 151.648 212.537 1.00 37.62 217 VAL A O 1
ATOM 1481 N N . SER A 1 218 ? 189.166 152.949 211.977 1.00 37.25 218 SER A N 1
ATOM 1482 C CA . SER A 1 218 ? 189.855 153.497 210.812 1.00 37.25 218 SER A CA 1
ATOM 1483 C C . SER A 1 218 ? 191.074 154.326 211.208 1.00 37.25 218 SER A C 1
ATOM 1484 O O . SER A 1 218 ? 192.113 154.264 210.541 1.00 37.25 218 SER A O 1
ATOM 1487 N N . LEU A 1 219 ? 190.967 155.109 212.283 1.00 39.93 219 LEU A N 1
ATOM 1488 C CA . LEU A 1 219 ? 192.080 155.971 212.682 1.00 39.93 219 LEU A CA 1
ATOM 1489 C C . LEU A 1 219 ? 193.347 155.192 213.019 1.00 39.93 219 LEU A C 1
ATOM 1490 O O . LEU A 1 219 ? 194.402 155.494 212.431 1.00 39.93 219 LEU A O 1
ATOM 1495 N N . PRO A 1 220 ? 193.332 154.194 213.913 1.00 42.55 220 PRO A N 1
ATOM 1496 C CA . PRO A 1 220 ? 194.597 153.507 214.220 1.00 42.55 220 PRO A CA 1
ATOM 1497 C C . PRO A 1 220 ? 195.125 152.681 213.064 1.00 42.55 220 PRO A C 1
ATOM 1498 O O . PRO A 1 220 ? 196.344 152.627 212.858 1.00 42.55 220 PRO A O 1
ATOM 1502 N N . ILE A 1 221 ? 194.242 152.032 212.301 1.00 41.42 221 ILE A N 1
ATOM 1503 C CA . ILE A 1 221 ? 194.693 151.238 211.162 1.00 41.42 221 ILE A CA 1
ATOM 1504 C C . ILE A 1 221 ? 195.375 152.129 210.134 1.00 41.42 221 ILE A C 1
ATOM 1505 O O . ILE A 1 221 ? 196.441 151.789 209.607 1.00 41.42 221 ILE A O 1
ATOM 1510 N N . ASN A 1 222 ? 194.783 153.288 209.839 1.00 40.26 222 ASN A N 1
ATOM 1511 C CA . ASN A 1 222 ? 195.399 154.188 208.873 1.00 40.26 222 ASN A CA 1
ATOM 1512 C C . ASN A 1 222 ? 196.683 154.806 209.410 1.00 40.26 222 ASN A C 1
ATOM 1513 O O . ASN A 1 222 ? 197.613 155.051 208.637 1.00 40.26 222 ASN A O 1
ATOM 1518 N N . GLN A 1 223 ? 196.769 155.054 210.720 1.00 46.12 223 GLN A N 1
ATOM 1519 C CA . GLN A 1 223 ? 198.031 155.534 211.279 1.00 46.12 223 GLN A CA 1
ATOM 1520 C C . GLN A 1 223 ? 199.132 154.485 211.143 1.00 46.12 223 GLN A C 1
ATOM 1521 O O . GLN A 1 223 ? 200.270 154.809 210.778 1.00 46.12 223 GLN A O 1
ATOM 1527 N N . PHE A 1 224 ? 198.809 153.219 211.418 1.00 46.06 224 PHE A N 1
ATOM 1528 C CA . PHE A 1 224 ? 199.784 152.147 211.227 1.00 46.06 224 PHE A CA 1
ATOM 1529 C C . PHE A 1 224 ? 200.186 152.016 209.763 1.00 46.06 224 PHE A C 1
ATOM 1530 O O . PHE A 1 224 ? 201.365 151.813 209.452 1.00 46.06 224 PHE A O 1
ATOM 1538 N N . LEU A 1 225 ? 199.217 152.118 208.849 1.00 42.14 225 LEU A N 1
ATOM 1539 C CA . LEU A 1 225 ? 199.528 152.038 207.426 1.00 42.14 225 LEU A CA 1
ATOM 1540 C C . LEU A 1 225 ? 200.440 153.178 206.995 1.00 42.14 225 LEU A C 1
ATOM 1541 O O . LEU A 1 225 ? 201.388 152.970 206.230 1.00 42.14 225 LEU A O 1
ATOM 1546 N N . ASP A 1 226 ? 200.168 154.394 207.475 1.00 44.00 226 ASP A N 1
ATOM 1547 C CA . ASP A 1 226 ? 201.014 155.533 207.150 1.00 44.00 226 ASP A CA 1
ATOM 1548 C C . ASP A 1 226 ? 202.385 155.437 207.801 1.00 44.00 226 ASP A C 1
ATOM 1549 O O . ASP A 1 226 ? 203.328 156.076 207.324 1.00 44.00 226 ASP A O 1
ATOM 1554 N N . ALA A 1 227 ? 202.519 154.657 208.873 1.00 46.35 227 ALA A N 1
ATOM 1555 C CA . ALA A 1 227 ? 203.820 154.423 209.488 1.00 46.35 227 ALA A CA 1
ATOM 1556 C C . ALA A 1 227 ? 204.644 153.369 208.753 1.00 46.35 227 ALA A C 1
ATOM 1557 O O . ALA A 1 227 ? 205.699 152.970 209.256 1.00 46.35 227 ALA A O 1
ATOM 1559 N N . GLY A 1 228 ? 204.196 152.918 207.586 1.00 47.68 228 GLY A N 1
ATOM 1560 C CA . GLY A 1 228 ? 204.931 151.926 206.818 1.00 47.68 228 GLY A CA 1
ATOM 1561 C C . GLY A 1 228 ? 204.992 150.547 207.440 1.00 47.68 228 GLY A C 1
ATOM 1562 O O . GLY A 1 228 ? 206.049 149.904 207.405 1.00 47.68 228 GLY A O 1
ATOM 1563 N N . VAL A 1 229 ? 203.887 150.074 208.005 1.00 48.18 229 VAL A N 1
ATOM 1564 C CA . VAL A 1 229 ? 203.816 148.756 208.628 1.00 48.18 229 VAL A CA 1
ATOM 1565 C C . VAL A 1 229 ? 203.213 147.774 207.634 1.00 48.18 229 VAL A C 1
ATOM 1566 O O . VAL A 1 229 ? 202.310 148.126 206.865 1.00 48.18 229 VAL A O 1
ATOM 1570 N N . ASP A 1 230 ? 203.722 146.546 207.641 1.00 51.48 230 ASP A N 1
ATOM 1571 C CA . ASP A 1 230 ? 203.203 145.504 206.765 1.00 51.48 230 ASP A CA 1
ATOM 1572 C C . ASP A 1 230 ? 201.723 145.273 207.060 1.00 51.48 230 ASP A C 1
ATOM 1573 O O . ASP A 1 230 ? 201.357 145.057 208.223 1.00 51.48 230 ASP A O 1
ATOM 1578 N N . PRO A 1 231 ? 200.847 145.320 206.050 1.00 47.76 231 PRO A N 1
ATOM 1579 C CA . PRO A 1 231 ? 199.408 145.157 206.320 1.00 47.76 231 PRO A CA 1
ATOM 1580 C C . PRO A 1 231 ? 199.051 143.866 207.036 1.00 47.76 231 PRO A C 1
ATOM 1581 O O . PRO A 1 231 ? 198.117 143.862 207.847 1.00 47.76 231 PRO A O 1
ATOM 1585 N N . LYS A 1 232 ? 199.757 142.769 206.766 1.00 52.03 232 LYS A N 1
ATOM 1586 C CA . LYS A 1 232 ? 199.488 141.519 207.464 1.00 52.03 232 LYS A CA 1
ATOM 1587 C C . LYS A 1 232 ? 200.014 141.509 208.893 1.00 52.03 232 LYS A C 1
ATOM 1588 O O . LYS A 1 232 ? 199.696 140.580 209.644 1.00 52.03 232 LYS A O 1
ATOM 1594 N N . GLU A 1 233 ? 200.806 142.505 209.287 1.00 52.21 233 GLU A N 1
ATOM 1595 C CA . GLU A 1 233 ? 201.311 142.604 210.650 1.00 52.21 233 GLU A CA 1
ATOM 1596 C C . GLU A 1 233 ? 200.549 143.612 211.499 1.00 52.21 233 GLU A C 1
ATOM 1597 O O . GLU A 1 233 ? 200.778 143.674 212.711 1.00 52.21 233 GLU A O 1
ATOM 1603 N N . ILE A 1 234 ? 199.664 144.396 210.899 1.00 46.96 234 ILE A N 1
ATOM 1604 C CA . ILE A 1 234 ? 198.873 145.373 211.656 1.00 46.96 234 ILE A CA 1
ATOM 1605 C C . ILE A 1 234 ? 197.917 144.632 212.582 1.00 46.96 234 ILE A C 1
ATOM 1606 O O . ILE A 1 234 ? 197.343 143.606 212.175 1.00 46.96 234 ILE A O 1
ATOM 1611 N N . PRO A 1 235 ? 197.727 145.084 213.822 1.00 46.77 235 PRO A N 1
ATOM 1612 C CA . PRO A 1 235 ? 196.775 144.412 214.712 1.00 46.77 235 PRO A CA 1
ATOM 1613 C C . PRO A 1 235 ? 195.361 144.443 214.151 1.00 46.77 235 PRO A C 1
ATOM 1614 O O . PRO A 1 235 ? 194.967 145.374 213.446 1.00 46.77 235 PRO A O 1
ATOM 1618 N N . LEU A 1 236 ? 194.603 143.396 214.461 1.00 43.91 236 LEU A N 1
ATOM 1619 C CA . LEU A 1 236 ? 193.215 143.335 214.041 1.00 43.91 236 LEU A CA 1
ATOM 1620 C C . LEU A 1 236 ? 192.400 144.410 214.760 1.00 43.91 236 LEU A C 1
ATOM 1621 O O . LEU A 1 236 ? 192.727 144.795 215.886 1.00 43.91 236 LEU A O 1
ATOM 1626 N N . PRO A 1 237 ? 191.342 144.922 214.121 1.00 41.82 237 PRO A N 1
ATOM 1627 C CA . PRO A 1 237 ? 190.603 146.048 214.721 1.00 41.82 237 PRO A CA 1
ATOM 1628 C C . PRO A 1 237 ? 190.070 145.766 216.114 1.00 41.82 237 PRO A C 1
ATOM 1629 O O . PRO A 1 237 ? 190.134 146.644 216.984 1.00 41.82 237 PRO A O 1
ATOM 1633 N N . HIS A 1 238 ? 189.568 144.553 216.362 1.00 44.10 238 HIS A N 1
ATOM 1634 C CA . HIS A 1 238 ? 188.960 144.258 217.655 1.00 44.10 238 HIS A CA 1
ATOM 1635 C C . HIS A 1 238 ? 189.976 144.331 218.786 1.00 44.10 238 HIS A C 1
ATOM 1636 O O . HIS A 1 238 ? 189.607 144.612 219.932 1.00 44.10 238 HIS A O 1
ATOM 1643 N N . GLU A 1 239 ? 191.255 144.094 218.487 1.00 47.17 239 GLU A N 1
ATOM 1644 C CA . GLU A 1 239 ? 192.289 144.267 219.501 1.00 47.17 239 GLU A CA 1
ATOM 1645 C C . GLU A 1 239 ? 192.340 145.709 219.985 1.00 47.17 239 GLU A C 1
ATOM 1646 O O . GLU A 1 239 ? 192.465 145.962 221.189 1.00 47.17 239 GLU A O 1
ATOM 1652 N N . PHE A 1 240 ? 192.203 146.669 219.065 1.00 46.32 240 PHE A N 1
ATOM 1653 C CA . PHE A 1 240 ? 192.153 148.069 219.467 1.00 46.32 240 PHE A CA 1
ATOM 1654 C C . PHE A 1 240 ? 190.977 148.349 220.390 1.00 46.32 240 PHE A C 1
ATOM 1655 O O . PHE A 1 240 ? 190.975 149.370 221.085 1.00 46.32 240 PHE A O 1
ATOM 1663 N N . ILE A 1 241 ? 189.981 147.469 220.407 1.00 44.23 241 ILE A N 1
ATOM 1664 C CA . ILE A 1 241 ? 188.895 147.585 221.367 1.00 44.23 241 ILE A CA 1
ATOM 1665 C C . ILE A 1 241 ? 189.198 146.819 222.654 1.00 44.23 241 ILE A C 1
ATOM 1666 O O . ILE A 1 241 ? 188.835 147.275 223.743 1.00 44.23 241 ILE A O 1
ATOM 1671 N N . LEU A 1 242 ? 189.883 145.679 222.561 1.00 47.10 242 LEU A N 1
ATOM 1672 C CA . LEU A 1 242 ? 190.151 144.844 223.725 1.00 47.10 242 LEU A CA 1
ATOM 1673 C C . LEU A 1 242 ? 191.464 145.174 224.418 1.00 47.10 242 LEU A C 1
ATOM 1674 O O . LEU A 1 242 ? 191.818 144.500 225.390 1.00 47.10 242 LEU A O 1
ATOM 1679 N N . ASN A 1 243 ? 192.197 146.180 223.948 1.00 51.73 243 ASN A N 1
ATOM 1680 C CA . ASN A 1 243 ? 193.477 146.552 224.550 1.00 51.73 243 ASN A CA 1
ATOM 1681 C C . ASN A 1 243 ? 193.609 148.068 224.457 1.00 51.73 243 ASN A C 1
ATOM 1682 O O . ASN A 1 243 ? 193.984 148.602 223.409 1.00 51.73 243 ASN A O 1
ATOM 1687 N N . ARG A 1 244 ? 193.296 148.755 225.558 1.00 52.34 244 ARG A N 1
ATOM 1688 C CA . ARG A 1 244 ? 193.421 150.207 225.586 1.00 52.34 244 ARG A CA 1
ATOM 1689 C C . ARG A 1 244 ? 194.875 150.647 225.481 1.00 52.34 244 ARG A C 1
ATOM 1690 O O . ARG A 1 244 ? 195.160 151.713 224.922 1.00 52.34 244 ARG A O 1
ATOM 1698 N N . ASP A 1 245 ? 195.805 149.842 226.001 1.00 55.15 245 ASP A N 1
ATOM 1699 C CA . ASP A 1 245 ? 197.217 150.205 225.944 1.00 55.15 245 ASP A CA 1
ATOM 1700 C C . ASP A 1 245 ? 197.701 150.346 224.509 1.00 55.15 245 ASP A C 1
ATOM 1701 O O . ASP A 1 245 ? 198.524 151.220 224.215 1.00 55.15 245 ASP A O 1
ATOM 1706 N N . LEU A 1 246 ? 197.206 149.499 223.605 1.00 51.12 246 LEU A N 1
ATOM 1707 C CA . LEU A 1 246 ? 197.601 149.594 222.204 1.00 51.12 246 LEU A CA 1
ATOM 1708 C C . LEU A 1 246 ? 197.158 150.916 221.592 1.00 51.12 246 LEU A C 1
ATOM 1709 O O . LEU A 1 246 ? 197.919 151.549 220.850 1.00 51.12 246 LEU A O 1
ATOM 1714 N N . LEU A 1 247 ? 195.933 151.351 221.888 1.00 49.76 247 LEU A N 1
ATOM 1715 C CA . LEU A 1 247 ? 195.427 152.605 221.345 1.00 49.76 247 LEU A CA 1
ATOM 1716 C C . LEU A 1 247 ? 195.968 153.827 222.078 1.00 49.76 247 LEU A C 1
ATOM 1717 O O . LEU A 1 247 ? 195.971 154.923 221.509 1.00 49.76 247 LEU A O 1
ATOM 1722 N N . ALA A 1 248 ? 196.431 153.666 223.320 1.00 53.03 248 ALA A N 1
ATOM 1723 C CA . ALA A 1 248 ? 196.997 154.793 224.052 1.00 53.03 248 ALA A CA 1
ATOM 1724 C C . ALA A 1 248 ? 198.387 155.166 223.556 1.00 53.03 248 ALA A C 1
ATOM 1725 O O . ALA A 1 248 ? 198.831 156.295 223.789 1.00 53.03 248 ALA A O 1
ATOM 1727 N N . GLN A 1 249 ? 199.083 154.246 222.886 1.00 54.01 249 GLN A N 1
ATOM 1728 C CA . GLN A 1 249 ? 200.386 154.565 222.315 1.00 54.01 249 GLN A CA 1
ATOM 1729 C C . GLN A 1 249 ? 200.280 155.536 221.149 1.00 54.01 249 GLN A C 1
ATOM 1730 O O . GLN A 1 249 ? 201.257 156.227 220.842 1.00 54.01 249 GLN A O 1
ATOM 1736 N N . LEU A 1 250 ? 199.121 155.605 220.497 1.00 49.71 250 LEU A N 1
ATOM 1737 C CA . LEU A 1 250 ? 198.908 156.534 219.396 1.00 49.71 250 LEU A CA 1
ATOM 1738 C C . LEU A 1 250 ? 198.278 157.839 219.865 1.00 49.71 250 LEU A C 1
ATOM 1739 O O . LEU A 1 250 ? 198.621 158.911 219.356 1.00 49.71 250 LEU A O 1
ATOM 1744 N N . TYR A 1 251 ? 197.361 157.767 220.826 1.00 49.06 251 TYR A N 1
ATOM 1745 C CA . TYR A 1 251 ? 196.723 158.949 221.389 1.00 49.06 251 TYR A CA 1
ATOM 1746 C C . TYR A 1 251 ? 196.660 158.813 222.905 1.00 49.06 251 TYR A C 1
ATOM 1747 O O . TYR A 1 251 ? 195.887 157.997 223.424 1.00 49.06 251 TYR A O 1
ATOM 1756 N N . PRO A 1 252 ? 197.461 159.585 223.643 1.00 50.84 252 PRO A N 1
ATOM 1757 C CA . PRO A 1 252 ? 197.508 159.415 225.106 1.00 50.84 252 PRO A CA 1
ATOM 1758 C C . PRO A 1 252 ? 196.182 159.655 225.807 1.00 50.84 252 PRO A C 1
ATOM 1759 O O . PRO A 1 252 ? 195.976 159.112 226.899 1.00 50.84 252 PRO A O 1
ATOM 1763 N N . SER A 1 253 ? 195.279 160.445 225.221 1.00 50.59 253 SER A N 1
ATOM 1764 C CA . SER A 1 253 ? 194.017 160.754 225.888 1.00 50.59 253 SER A CA 1
ATOM 1765 C C . SER A 1 253 ? 193.194 159.501 226.154 1.00 50.59 253 SER A C 1
ATOM 1766 O O . SER A 1 253 ? 192.469 159.437 227.154 1.00 50.59 253 SER A O 1
ATOM 1769 N N . PHE A 1 254 ? 193.306 158.490 225.288 1.00 49.19 254 PHE A N 1
ATOM 1770 C CA . PHE A 1 254 ? 192.577 157.246 225.502 1.00 49.19 254 PHE A CA 1
ATOM 1771 C C . PHE A 1 254 ? 192.978 156.562 226.800 1.00 49.19 254 PHE A C 1
ATOM 1772 O O . PHE A 1 254 ? 192.236 155.706 227.290 1.00 49.19 254 PHE A O 1
ATOM 1780 N N . ALA A 1 255 ? 194.134 156.919 227.365 1.00 52.85 255 ALA A N 1
ATOM 1781 C CA . ALA A 1 255 ? 194.528 156.367 228.656 1.00 52.85 255 ALA A CA 1
ATOM 1782 C C . ALA A 1 255 ? 193.560 156.770 229.761 1.00 52.85 255 ALA A C 1
ATOM 1783 O O . ALA A 1 255 ? 193.395 156.031 230.738 1.00 52.85 255 ALA A O 1
ATOM 1785 N N . GLU A 1 256 ? 192.910 157.929 229.629 1.00 54.71 256 GLU A N 1
ATOM 1786 C CA . GLU A 1 256 ? 191.984 158.384 230.658 1.00 54.71 256 GLU A CA 1
ATOM 1787 C C . GLU A 1 256 ? 190.566 157.862 230.463 1.00 54.71 256 GLU A C 1
ATOM 1788 O O . GLU A 1 256 ? 189.713 158.106 231.323 1.00 54.71 256 GLU A O 1
ATOM 1794 N N . GLY A 1 257 ? 190.293 157.158 229.367 1.00 51.47 257 GLY A N 1
ATOM 1795 C CA . GLY A 1 257 ? 188.979 156.560 229.192 1.00 51.47 257 GLY A CA 1
ATOM 1796 C C . GLY A 1 257 ? 187.908 157.600 228.925 1.00 51.47 257 GLY A C 1
ATOM 1797 O O . GLY A 1 257 ? 188.131 158.602 228.236 1.00 51.47 257 GLY A O 1
ATOM 1798 N N . ALA A 1 258 ? 186.722 157.357 229.478 1.00 50.13 258 ALA A N 1
ATOM 1799 C CA . ALA A 1 258 ? 185.564 158.217 229.274 1.00 50.13 258 ALA A CA 1
ATOM 1800 C C . ALA A 1 258 ? 185.406 159.281 230.351 1.00 50.13 258 ALA A C 1
ATOM 1801 O O . ALA A 1 258 ? 184.408 160.010 230.336 1.00 50.13 258 ALA A O 1
ATOM 1803 N N . THR A 1 259 ? 186.351 159.384 231.285 1.00 52.57 259 THR A N 1
ATOM 1804 C CA . THR A 1 259 ? 186.239 160.382 232.348 1.00 52.57 259 THR A CA 1
ATOM 1805 C C . THR A 1 259 ? 186.193 161.814 231.826 1.00 52.57 259 THR A C 1
ATOM 1806 O O . THR A 1 259 ? 185.338 162.586 232.295 1.00 52.57 259 THR A O 1
ATOM 1810 N N . PRO A 1 260 ? 187.057 162.245 230.895 1.00 52.00 260 PRO A N 1
ATOM 1811 C CA . PRO A 1 260 ? 186.954 163.632 230.409 1.00 52.00 260 PRO A CA 1
ATOM 1812 C C . PRO A 1 260 ? 185.613 163.959 229.779 1.00 52.00 260 PRO A C 1
ATOM 1813 O O . PRO A 1 260 ? 185.148 165.099 229.895 1.00 52.00 260 PRO A O 1
ATOM 1817 N N . PHE A 1 261 ? 184.980 162.993 229.111 1.00 49.30 261 PHE A N 1
ATOM 1818 C CA . PHE A 1 261 ? 183.686 163.250 228.488 1.00 49.30 261 PHE A CA 1
ATOM 1819 C C . PHE A 1 261 ? 182.629 163.596 229.529 1.00 49.30 261 PHE A C 1
ATOM 1820 O O . PHE A 1 261 ? 181.844 164.532 229.341 1.00 49.30 261 PHE A O 1
ATOM 1828 N N . PHE A 1 262 ? 182.592 162.849 230.634 1.00 52.38 262 PHE A N 1
ATOM 1829 C CA . PHE A 1 262 ? 181.603 163.107 231.675 1.00 52.38 262 PHE A CA 1
ATOM 1830 C C . PHE A 1 262 ? 181.970 164.303 232.544 1.00 52.38 262 PHE A C 1
ATOM 1831 O O . PHE A 1 262 ? 181.078 164.949 233.103 1.00 52.38 262 PHE A O 1
ATOM 1839 N N . THR A 1 263 ? 183.258 164.616 232.671 1.00 53.46 263 THR A N 1
ATOM 1840 C CA . THR A 1 263 ? 183.673 165.777 233.448 1.00 53.46 263 THR A CA 1
ATOM 1841 C C . THR A 1 263 ? 183.691 167.060 232.629 1.00 53.46 263 THR A C 1
ATOM 1842 O O . THR A 1 263 ? 184.134 168.095 233.141 1.00 53.46 263 THR A O 1
ATOM 1846 N N . LEU A 1 264 ? 183.239 167.008 231.374 1.00 52.52 264 LEU A N 1
ATOM 1847 C CA . LEU A 1 264 ? 183.129 168.168 230.490 1.00 52.52 264 LEU A CA 1
ATOM 1848 C C . LEU A 1 264 ? 184.484 168.786 230.160 1.00 52.52 264 LEU A C 1
ATOM 1849 O O . LEU A 1 264 ? 184.554 169.943 229.735 1.00 52.52 264 LEU A O 1
ATOM 1854 N N . ASN A 1 265 ? 185.567 168.036 230.345 1.00 52.19 265 ASN A N 1
ATOM 1855 C CA . ASN A 1 265 ? 186.905 168.505 229.988 1.00 52.19 265 ASN A CA 1
ATOM 1856 C C . ASN A 1 265 ? 187.271 167.967 228.605 1.00 52.19 265 ASN A C 1
ATOM 1857 O O . ASN A 1 265 ? 188.176 167.151 228.430 1.00 52.19 265 ASN A O 1
ATOM 1862 N N . TRP A 1 266 ? 186.531 168.455 227.607 1.00 47.03 266 TRP A N 1
ATOM 1863 C CA . TRP A 1 266 ? 186.628 167.905 226.260 1.00 47.03 266 TRP A CA 1
ATOM 1864 C C . TRP A 1 266 ? 187.954 168.219 225.582 1.00 47.03 266 TRP A C 1
ATOM 1865 O O . TRP A 1 266 ? 188.310 167.539 224.612 1.00 47.03 266 TRP A O 1
ATOM 1876 N N . SER A 1 267 ? 188.695 169.217 226.069 1.00 48.54 267 SER A N 1
ATOM 1877 C CA . SER A 1 267 ? 189.950 169.590 225.424 1.00 48.54 267 SER A CA 1
ATOM 1878 C C . SER A 1 267 ? 190.932 168.427 225.382 1.00 48.54 267 SER A C 1
ATOM 1879 O O . SER A 1 267 ? 191.783 168.367 224.487 1.00 48.54 267 SER A O 1
ATOM 1882 N N . LYS A 1 268 ? 190.822 167.491 226.330 1.00 49.97 268 LYS A N 1
ATOM 1883 C CA . LYS A 1 268 ? 191.708 166.332 226.337 1.00 49.97 268 LYS A CA 1
ATOM 1884 C C . LYS A 1 268 ? 191.589 165.523 225.053 1.00 49.97 268 LYS A C 1
ATOM 1885 O O . LYS A 1 268 ? 192.568 164.908 224.617 1.00 49.97 268 LYS A O 1
ATOM 1891 N N . TYR A 1 269 ? 190.411 165.513 224.434 1.00 46.94 269 TYR A N 1
ATOM 1892 C CA . TYR A 1 269 ? 190.212 164.788 223.186 1.00 46.94 269 TYR A CA 1
ATOM 1893 C C . TYR A 1 269 ? 190.680 165.570 221.967 1.00 46.94 269 TYR A C 1
ATOM 1894 O O . TYR A 1 269 ? 190.327 165.203 220.843 1.00 46.94 269 TYR A O 1
ATOM 1903 N N . ALA A 1 270 ? 191.464 166.632 222.158 1.00 45.69 270 ALA A N 1
ATOM 1904 C CA . ALA A 1 270 ? 191.947 167.422 221.034 1.00 45.69 270 ALA A CA 1
ATOM 1905 C C . ALA A 1 270 ? 192.930 166.662 220.154 1.00 45.69 270 ALA A C 1
ATOM 1906 O O . ALA A 1 270 ? 193.221 167.121 219.045 1.00 45.69 270 ALA A O 1
ATOM 1908 N N . GLU A 1 271 ? 193.444 165.522 220.617 1.00 48.07 271 GLU A N 1
ATOM 1909 C CA . GLU A 1 271 ? 194.415 164.769 219.832 1.00 48.07 271 GLU A CA 1
ATOM 1910 C C . GLU A 1 271 ? 193.771 164.140 218.602 1.00 48.07 271 GLU A C 1
ATOM 1911 O O . GLU A 1 271 ? 194.306 164.239 217.492 1.00 48.07 271 GLU A O 1
ATOM 1917 N N . PHE A 1 272 ? 192.620 163.490 218.777 1.00 44.19 272 PHE A N 1
ATOM 1918 C CA . PHE A 1 272 ? 191.943 162.800 217.686 1.00 44.19 272 PHE A CA 1
ATOM 1919 C C . PHE A 1 272 ? 190.669 163.505 217.237 1.00 44.19 272 PHE A C 1
ATOM 1920 O O . PHE A 1 272 ? 189.913 162.944 216.437 1.00 44.19 272 PHE A O 1
ATOM 1928 N N . LEU A 1 273 ? 190.409 164.714 217.731 1.00 40.66 273 LEU A N 1
ATOM 1929 C CA . LEU A 1 273 ? 189.279 165.537 217.297 1.00 40.66 273 LEU A CA 1
ATOM 1930 C C . LEU A 1 273 ? 189.840 166.925 217.010 1.00 40.66 273 LEU A C 1
ATOM 1931 O O . LEU A 1 273 ? 189.948 167.758 217.913 1.00 40.66 273 LEU A O 1
ATOM 1936 N N . THR A 1 274 ? 190.191 167.175 215.754 1.00 38.81 274 THR A N 1
ATOM 1937 C CA . THR A 1 274 ? 190.944 168.362 215.380 1.00 38.81 274 THR A CA 1
ATOM 1938 C C . THR A 1 274 ? 190.128 169.258 214.457 1.00 38.81 274 THR A C 1
ATOM 1939 O O . THR A 1 274 ? 189.036 168.908 214.004 1.00 38.81 274 THR A O 1
ATOM 1943 N N . PHE A 1 275 ? 190.680 170.441 214.200 1.00 36.94 275 PHE A N 1
ATOM 1944 C CA . PHE A 1 275 ? 190.114 171.418 213.275 1.00 36.94 275 PHE A CA 1
ATOM 1945 C C . PHE A 1 275 ? 191.229 171.987 212.402 1.00 36.94 275 PHE A C 1
ATOM 1946 O O . PHE A 1 275 ? 191.384 173.199 212.257 1.00 36.94 275 PHE A O 1
ATOM 1954 N N . ARG A 1 276 ? 192.040 171.098 211.826 1.00 38.18 276 ARG A N 1
ATOM 1955 C CA . ARG A 1 276 ? 193.234 171.532 211.105 1.00 38.18 276 ARG A CA 1
ATOM 1956 C C . ARG A 1 276 ? 192.880 172.224 209.794 1.00 38.18 276 ARG A C 1
ATOM 1957 O O . ARG A 1 276 ? 193.215 173.395 209.585 1.00 38.18 276 ARG A O 1
ATOM 1965 N N . GLY A 1 277 ? 192.205 171.516 208.896 1.00 36.63 277 GLY A N 1
ATOM 1966 C CA . GLY A 1 277 ? 192.018 171.987 207.541 1.00 36.63 277 GLY A CA 1
ATOM 1967 C C . GLY A 1 277 ? 193.176 171.582 206.647 1.00 36.63 277 GLY A C 1
ATOM 1968 O O . GLY A 1 277 ? 194.209 171.080 207.090 1.00 36.63 277 GLY A O 1
ATOM 1969 N N . GLY A 1 278 ? 192.995 171.812 205.351 1.00 34.99 278 GLY A N 1
ATOM 1970 C CA . GLY A 1 278 ? 194.016 171.425 204.396 1.00 34.99 278 GLY A CA 1
ATOM 1971 C C . GLY A 1 278 ? 194.006 169.930 204.120 1.00 34.99 278 GLY A C 1
ATOM 1972 O O . GLY A 1 278 ? 192.969 169.268 204.171 1.00 34.99 278 GLY A O 1
ATOM 1973 N N . LEU A 1 279 ? 195.188 169.396 203.825 1.00 32.50 279 LEU A N 1
ATOM 1974 C CA . LEU A 1 279 ? 195.335 168.005 203.429 1.00 32.50 279 LEU A CA 1
ATOM 1975 C C . LEU A 1 279 ? 196.443 167.342 204.232 1.00 32.50 279 LEU A C 1
ATOM 1976 O O . LEU A 1 279 ? 197.375 168.000 204.701 1.00 32.50 279 LEU A O 1
ATOM 1981 N N . ASP A 1 280 ? 196.325 166.035 204.387 1.00 33.86 280 ASP A N 1
ATOM 1982 C CA . ASP A 1 280 ? 197.400 165.240 204.960 1.00 33.86 280 ASP A CA 1
ATOM 1983 C C . ASP A 1 280 ? 198.526 165.148 203.939 1.00 33.86 280 ASP A C 1
ATOM 1984 O O . ASP A 1 280 ? 198.299 164.661 202.823 1.00 33.86 280 ASP A O 1
ATOM 1989 N N . PRO A 1 281 ? 199.738 165.610 204.258 1.00 35.19 281 PRO A N 1
ATOM 1990 C CA . PRO A 1 281 ? 200.822 165.573 203.263 1.00 35.19 281 PRO A CA 1
ATOM 1991 C C . PRO A 1 281 ? 201.268 164.171 202.882 1.00 35.19 281 PRO A C 1
ATOM 1992 O O . PRO A 1 281 ? 201.927 164.015 201.848 1.00 35.19 281 PRO A O 1
ATOM 1996 N N . VAL A 1 282 ? 200.933 163.151 203.670 1.00 34.32 282 VAL A N 1
ATOM 1997 C CA . VAL A 1 282 ? 201.406 161.804 203.370 1.00 34.32 282 VAL A CA 1
ATOM 1998 C C . VAL A 1 282 ? 200.494 161.112 202.363 1.00 34.32 282 VAL A C 1
ATOM 1999 O O . VAL A 1 282 ? 200.969 160.463 201.426 1.00 34.32 282 VAL A O 1
ATOM 2003 N N . THR A 1 283 ? 199.177 161.232 202.532 1.00 33.16 283 THR A N 1
ATOM 2004 C CA . THR A 1 283 ? 198.229 160.524 201.684 1.00 33.16 283 THR A CA 1
ATOM 2005 C C . THR A 1 283 ? 197.497 161.420 200.697 1.00 33.16 283 THR A C 1
ATOM 2006 O O . THR A 1 283 ? 196.853 160.900 199.781 1.00 33.16 283 THR A O 1
ATOM 2010 N N . GLY A 1 284 ? 197.574 162.739 200.852 1.00 32.36 284 GLY A N 1
ATOM 2011 C CA . GLY A 1 284 ? 196.938 163.645 199.920 1.00 32.36 284 GLY A CA 1
ATOM 2012 C C . GLY A 1 284 ? 195.458 163.870 200.132 1.00 32.36 284 GLY A C 1
ATOM 2013 O O . GLY A 1 284 ? 194.824 164.517 199.293 1.00 32.36 284 GLY A O 1
ATOM 2014 N N . GLY A 1 285 ? 194.884 163.356 201.219 1.00 31.56 285 GLY A N 1
ATOM 2015 C CA . GLY A 1 285 ? 193.488 163.556 201.530 1.00 31.56 285 GLY A CA 1
ATOM 2016 C C . GLY A 1 285 ? 193.291 164.355 202.808 1.00 31.56 285 GLY A C 1
ATOM 2017 O O . GLY A 1 285 ? 194.244 164.781 203.463 1.00 31.56 285 GLY A O 1
ATOM 2018 N N . LEU A 1 286 ? 192.019 164.547 203.148 1.00 30.98 286 LEU A N 1
ATOM 2019 C CA . LEU A 1 286 ? 191.653 165.250 204.368 1.00 30.98 286 LEU A CA 1
ATOM 2020 C C . LEU A 1 286 ? 192.089 164.463 205.601 1.00 30.98 286 LEU A C 1
ATOM 2021 O O . LEU A 1 286 ? 192.119 163.230 205.602 1.00 30.98 286 LEU A O 1
ATOM 2026 N N . TRP A 1 287 ? 192.432 165.195 206.659 1.00 34.43 287 TRP A N 1
ATOM 2027 C CA . TRP A 1 287 ? 192.784 164.563 207.924 1.00 34.43 287 TRP A CA 1
ATOM 2028 C C . TRP A 1 287 ? 191.608 163.760 208.465 1.00 34.43 287 TRP A C 1
ATOM 2029 O O . TRP A 1 287 ? 190.466 164.227 208.470 1.00 34.43 287 TRP A O 1
ATOM 2040 N N . LEU A 1 288 ? 191.893 162.542 208.929 1.00 36.08 288 LEU A N 1
ATOM 2041 C CA . LEU A 1 288 ? 190.827 161.677 209.427 1.00 36.08 288 LEU A CA 1
ATOM 2042 C C . LEU A 1 288 ? 190.236 162.193 210.733 1.00 36.08 288 LEU A C 1
ATOM 2043 O O . LEU A 1 288 ? 189.039 162.010 210.982 1.00 36.08 288 LEU A O 1
ATOM 2048 N N . THR A 1 289 ? 191.053 162.825 211.579 1.00 38.01 289 THR A N 1
ATOM 2049 C CA . THR A 1 289 ? 190.543 163.371 212.833 1.00 38.01 289 THR A CA 1
ATOM 2050 C C . THR A 1 289 ? 189.539 164.487 212.576 1.00 38.01 289 THR A C 1
ATOM 2051 O O . THR A 1 289 ? 188.517 164.592 213.271 1.00 38.01 289 THR A O 1
ATOM 2055 N N . ASP A 1 290 ? 189.810 165.326 211.572 1.00 34.96 290 ASP A N 1
ATOM 2056 C CA . ASP A 1 290 ? 188.836 166.330 211.162 1.00 34.96 290 ASP A CA 1
ATOM 2057 C C . ASP A 1 290 ? 187.528 165.679 210.738 1.00 34.96 290 ASP A C 1
ATOM 2058 O O . ASP A 1 290 ? 186.447 166.171 211.074 1.00 34.96 290 ASP A O 1
ATOM 2063 N N . ILE A 1 291 ? 187.607 164.571 210.000 1.00 32.52 291 ILE A N 1
ATOM 2064 C CA . ILE A 1 291 ? 186.405 163.890 209.528 1.00 32.52 291 ILE A CA 1
ATOM 2065 C C . ILE A 1 291 ? 185.610 163.319 210.697 1.00 32.52 291 ILE A C 1
ATOM 2066 O O . ILE A 1 291 ? 184.376 163.407 210.727 1.00 32.52 291 ILE A O 1
ATOM 2071 N N . ALA A 1 292 ? 186.296 162.723 211.675 1.00 35.14 292 ALA A N 1
ATOM 2072 C CA . ALA A 1 292 ? 185.602 162.175 212.839 1.00 35.14 292 ALA A CA 1
ATOM 2073 C C . ALA A 1 292 ? 184.904 163.273 213.637 1.00 35.14 292 ALA A C 1
ATOM 2074 O O . ALA A 1 292 ? 183.742 163.124 214.043 1.00 35.14 292 ALA A O 1
ATOM 2076 N N . HIS A 1 293 ? 185.595 164.395 213.861 1.00 35.53 293 HIS A N 1
ATOM 2077 C CA . HIS A 1 293 ? 184.977 165.514 214.569 1.00 35.53 293 HIS A CA 1
ATOM 2078 C C . HIS A 1 293 ? 183.788 166.071 213.786 1.00 35.53 293 HIS A C 1
ATOM 2079 O O . HIS A 1 293 ? 182.741 166.397 214.364 1.00 35.53 293 HIS A O 1
ATOM 2086 N N . HIS A 1 294 ? 183.934 166.180 212.463 1.00 30.38 294 HIS A N 1
ATOM 2087 C CA . HIS A 1 294 ? 182.848 166.662 211.617 1.00 30.38 294 HIS A CA 1
ATOM 2088 C C . HIS A 1 294 ? 181.622 165.769 211.733 1.00 30.38 294 HIS A C 1
ATOM 2089 O O . HIS A 1 294 ? 180.495 166.256 211.860 1.00 30.38 294 HIS A O 1
ATOM 2096 N N . HIS A 1 295 ? 181.824 164.453 211.680 1.00 30.84 295 HIS A N 1
ATOM 2097 C CA . HIS A 1 295 ? 180.685 163.549 211.739 1.00 30.84 295 HIS A CA 1
ATOM 2098 C C . HIS A 1 295 ? 180.043 163.549 213.120 1.00 30.84 295 HIS A C 1
ATOM 2099 O O . HIS A 1 295 ? 178.821 163.403 213.230 1.00 30.84 295 HIS A O 1
ATOM 2106 N N . LEU A 1 296 ? 180.832 163.754 214.177 1.00 35.97 296 LEU A N 1
ATOM 2107 C CA . LEU A 1 296 ? 180.247 163.911 215.508 1.00 35.97 296 LEU A CA 1
ATOM 2108 C C . LEU A 1 296 ? 179.353 165.149 215.573 1.00 35.97 296 LEU A C 1
ATOM 2109 O O . LEU A 1 296 ? 178.216 165.093 216.070 1.00 35.97 296 LEU A O 1
ATOM 2114 N N . ALA A 1 297 ? 179.842 166.273 215.041 1.00 35.16 297 ALA A N 1
ATOM 2115 C CA . ALA A 1 297 ? 179.052 167.503 215.051 1.00 35.16 297 ALA A CA 1
ATOM 2116 C C . ALA A 1 297 ? 177.788 167.362 214.207 1.00 35.16 297 ALA A C 1
ATOM 2117 O O . ALA A 1 297 ? 176.715 167.845 214.592 1.00 35.16 297 ALA A O 1
ATOM 2119 N N . ILE A 1 298 ? 177.897 166.697 213.055 1.00 32.80 298 ILE A N 1
ATOM 2120 C CA . ILE A 1 298 ? 176.738 166.469 212.193 1.00 32.80 298 ILE A CA 1
ATOM 2121 C C . ILE A 1 298 ? 175.708 165.592 212.895 1.00 32.80 298 ILE A C 1
ATOM 2122 O O . ILE A 1 298 ? 174.496 165.833 212.802 1.00 32.80 298 ILE A O 1
ATOM 2127 N N . ALA A 1 299 ? 176.169 164.551 213.593 1.00 35.43 299 ALA A N 1
ATOM 2128 C CA . ALA A 1 299 ? 175.248 163.695 214.331 1.00 35.43 299 ALA A CA 1
ATOM 2129 C C . ALA A 1 299 ? 174.491 164.489 215.387 1.00 35.43 299 ALA A C 1
ATOM 2130 O O . ALA A 1 299 ? 173.272 164.333 215.535 1.00 35.43 299 ALA A O 1
ATOM 2132 N N . ILE A 1 300 ? 175.194 165.356 216.120 1.00 37.81 300 ILE A N 1
ATOM 2133 C CA . ILE A 1 300 ? 174.513 166.175 217.122 1.00 37.81 300 ILE A CA 1
ATOM 2134 C C . ILE A 1 300 ? 173.489 167.094 216.460 1.00 37.81 300 ILE A C 1
ATOM 2135 O O . ILE A 1 300 ? 172.357 167.241 216.943 1.00 37.81 300 ILE A O 1
ATOM 2140 N N . LEU A 1 301 ? 173.869 167.721 215.342 1.00 34.46 301 LEU A N 1
ATOM 2141 C CA . LEU A 1 301 ? 172.961 168.641 214.663 1.00 34.46 301 LEU A CA 1
ATOM 2142 C C . LEU A 1 301 ? 171.688 167.938 214.211 1.00 34.46 301 LEU A C 1
ATOM 2143 O O . LEU A 1 301 ? 170.580 168.456 214.400 1.00 34.46 301 LEU A O 1
ATOM 2148 N N . PHE A 1 302 ? 171.820 166.746 213.625 1.00 33.78 302 PHE A N 1
ATOM 2149 C CA . PHE A 1 302 ? 170.633 166.041 213.150 1.00 33.78 302 PHE A CA 1
ATOM 2150 C C . PHE A 1 302 ? 169.800 165.487 214.300 1.00 33.78 302 PHE A C 1
ATOM 2151 O O . PHE A 1 302 ? 168.568 165.443 214.200 1.00 33.78 302 PHE A O 1
ATOM 2159 N N . LEU A 1 303 ? 170.438 165.081 215.402 1.00 36.92 303 LEU A N 1
ATOM 2160 C CA . LEU A 1 303 ? 169.670 164.667 216.572 1.00 36.92 303 LEU A CA 1
ATOM 2161 C C . LEU A 1 303 ? 168.838 165.820 217.118 1.00 36.92 303 LEU A C 1
ATOM 2162 O O . LEU A 1 303 ? 167.693 165.623 217.540 1.00 36.92 303 LEU A O 1
ATOM 2167 N N . ILE A 1 304 ? 169.398 167.031 217.127 1.00 38.85 304 ILE A N 1
ATOM 2168 C CA . ILE A 1 304 ? 168.612 168.193 217.534 1.00 38.85 304 ILE A CA 1
ATOM 2169 C C . ILE A 1 304 ? 167.480 168.454 216.544 1.00 38.85 304 ILE A C 1
ATOM 2170 O O . ILE A 1 304 ? 166.335 168.701 216.941 1.00 38.85 304 ILE A O 1
ATOM 2175 N N . ALA A 1 305 ? 167.777 168.400 215.243 1.00 36.34 305 ALA A N 1
ATOM 2176 C CA . ALA A 1 305 ? 166.761 168.715 214.241 1.00 36.34 305 ALA A CA 1
ATOM 2177 C C . ALA A 1 305 ? 165.620 167.703 214.238 1.00 36.34 305 ALA A C 1
ATOM 2178 O O . ALA A 1 305 ? 164.503 168.036 213.828 1.00 36.34 305 ALA A O 1
ATOM 2180 N N . GLY A 1 306 ? 165.871 166.477 214.688 1.00 36.75 306 GLY A N 1
ATOM 2181 C CA . GLY A 1 306 ? 164.847 165.453 214.672 1.00 36.75 306 GLY A CA 1
ATOM 2182 C C . GLY A 1 306 ? 163.822 165.503 215.782 1.00 36.75 306 GLY A C 1
ATOM 2183 O O . GLY A 1 306 ? 163.008 164.584 215.893 1.00 36.75 306 GLY A O 1
ATOM 2184 N N . HIS A 1 307 ? 163.835 166.540 216.619 1.00 39.77 307 HIS A N 1
ATOM 2185 C CA . HIS A 1 307 ? 162.872 166.690 217.704 1.00 39.77 307 HIS A CA 1
ATOM 2186 C C . HIS A 1 307 ? 161.985 167.914 217.502 1.00 39.77 307 HIS A C 1
ATOM 2187 O O . HIS A 1 307 ? 161.512 168.513 218.468 1.00 39.77 307 HIS A O 1
ATOM 2194 N N . MET A 1 308 ? 161.745 168.295 216.249 1.00 40.09 308 MET A N 1
ATOM 2195 C CA . MET A 1 308 ? 161.024 169.530 215.968 1.00 40.09 308 MET A CA 1
ATOM 2196 C C . MET A 1 308 ? 159.514 169.337 215.880 1.00 40.09 308 MET A C 1
ATOM 2197 O O . MET A 1 308 ? 158.757 170.216 216.305 1.00 40.09 308 MET A O 1
ATOM 2202 N N . TYR A 1 309 ? 159.057 168.205 215.354 1.00 38.08 309 TYR A N 1
ATOM 2203 C CA . TYR A 1 309 ? 157.659 168.024 214.988 1.00 38.08 309 TYR A CA 1
ATOM 2204 C C . TYR A 1 309 ? 156.921 167.186 216.024 1.00 38.08 309 TYR A C 1
ATOM 2205 O O . TYR A 1 309 ? 157.483 166.255 216.608 1.00 38.08 309 TYR A O 1
ATOM 2214 N N . ARG A 1 310 ? 155.653 167.526 216.242 1.00 43.61 310 ARG A N 1
ATOM 2215 C CA . ARG A 1 310 ? 154.840 166.896 217.272 1.00 43.61 310 ARG A CA 1
ATOM 2216 C C . ARG A 1 310 ? 154.249 165.586 216.770 1.00 43.61 310 ARG A C 1
ATOM 2217 O O . ARG A 1 310 ? 153.645 165.541 215.695 1.00 43.61 310 ARG A O 1
ATOM 2225 N N . THR A 1 311 ? 154.423 164.515 217.547 1.00 42.24 311 THR A N 1
ATOM 2226 C CA . THR A 1 311 ? 153.871 163.220 217.167 1.00 42.24 311 THR A CA 1
ATOM 2227 C C . THR A 1 311 ? 152.800 162.725 218.130 1.00 42.24 311 THR A C 1
ATOM 2228 O O . THR A 1 311 ? 151.652 162.542 217.715 1.00 42.24 311 THR A O 1
ATOM 2232 N N . ASN A 1 312 ? 153.124 162.527 219.411 1.00 45.13 312 ASN A N 1
ATOM 2233 C CA . ASN A 1 312 ? 152.185 161.889 220.327 1.00 45.13 312 ASN A CA 1
ATOM 2234 C C . ASN A 1 312 ? 152.205 162.428 221.751 1.00 45.13 312 ASN A C 1
ATOM 2235 O O . ASN A 1 312 ? 151.481 161.892 222.594 1.00 45.13 312 ASN A O 1
ATOM 2240 N N . TRP A 1 313 ? 153.000 163.455 222.057 1.00 43.91 313 TRP A N 1
ATOM 2241 C CA . TRP A 1 313 ? 153.168 163.880 223.441 1.00 43.91 313 TRP A CA 1
ATOM 2242 C C . TRP A 1 313 ? 152.884 165.365 223.636 1.00 43.91 313 TRP A C 1
ATOM 2243 O O . TRP A 1 313 ? 153.301 165.940 224.646 1.00 43.91 313 TRP A O 1
ATOM 2254 N N . GLY A 1 314 ? 152.187 165.998 222.696 1.00 45.13 314 GLY A N 1
ATOM 2255 C CA . GLY A 1 314 ? 151.799 167.383 222.871 1.00 45.13 314 GLY A CA 1
ATOM 2256 C C . GLY A 1 314 ? 152.935 168.378 222.873 1.00 45.13 314 GLY A C 1
ATOM 2257 O O . GLY A 1 314 ? 152.760 169.499 223.354 1.00 45.13 314 GLY A O 1
ATOM 2258 N N . ILE A 1 315 ? 154.100 168.000 222.356 1.00 44.36 315 ILE A N 1
ATOM 2259 C CA . ILE A 1 315 ? 155.237 168.901 222.232 1.00 44.36 315 ILE A CA 1
ATOM 2260 C C . ILE A 1 315 ? 155.768 168.807 220.811 1.00 44.36 315 ILE A C 1
ATOM 2261 O O . ILE A 1 315 ? 155.798 167.730 220.208 1.00 44.36 315 ILE A O 1
ATOM 2266 N N . GLY A 1 316 ? 156.190 169.942 220.278 1.00 43.57 316 GLY A N 1
ATOM 2267 C CA . GLY A 1 316 ? 156.670 170.029 218.916 1.00 43.57 316 GLY A CA 1
ATOM 2268 C C . GLY A 1 316 ? 155.725 170.827 218.034 1.00 43.57 316 GLY A C 1
ATOM 2269 O O . GLY A 1 316 ? 154.588 171.134 218.392 1.00 43.57 316 GLY A O 1
ATOM 2270 N N . HIS A 1 317 ? 156.230 171.162 216.854 1.00 43.06 317 HIS A N 1
ATOM 2271 C CA . HIS A 1 317 ? 155.489 171.980 215.910 1.00 43.06 317 HIS A CA 1
ATOM 2272 C C . HIS A 1 317 ? 154.619 171.118 215.003 1.00 43.06 317 HIS A C 1
ATOM 2273 O O . HIS A 1 317 ? 154.786 169.901 214.905 1.00 43.06 317 HIS A O 1
ATOM 2280 N N . GLY A 1 318 ? 153.675 171.776 214.338 1.00 41.92 318 GLY A N 1
ATOM 2281 C CA . GLY A 1 318 ? 152.870 171.160 213.300 1.00 41.92 318 GLY A CA 1
ATOM 2282 C C . GLY A 1 318 ? 153.207 171.779 211.953 1.00 41.92 318 GLY A C 1
ATOM 2283 O O . GLY A 1 318 ? 153.194 173.002 211.803 1.00 41.92 318 GLY A O 1
ATOM 2284 N N . LEU A 1 319 ? 153.516 170.915 210.984 1.00 37.60 319 LEU A N 1
ATOM 2285 C CA . LEU A 1 319 ? 153.881 171.399 209.656 1.00 37.60 319 LEU A CA 1
ATOM 2286 C C . LEU A 1 319 ? 152.747 172.200 209.033 1.00 37.60 319 LEU A C 1
ATOM 2287 O O . LEU A 1 319 ? 152.979 173.248 208.418 1.00 37.60 319 LEU A O 1
ATOM 2292 N N . LYS A 1 320 ? 151.511 171.724 209.190 1.00 40.34 320 LYS A N 1
ATOM 2293 C CA . LYS A 1 320 ? 150.360 172.471 208.696 1.00 40.34 320 LYS A CA 1
ATOM 2294 C C . LYS A 1 320 ? 150.251 173.828 209.381 1.00 40.34 320 LYS A C 1
ATOM 2295 O O . LYS A 1 320 ? 149.995 174.843 208.724 1.00 40.34 320 LYS A O 1
ATOM 2301 N N . ASP A 1 321 ? 150.452 173.866 210.700 1.00 43.13 321 ASP A N 1
ATOM 2302 C CA . ASP A 1 321 ? 150.385 175.129 211.428 1.00 43.13 321 ASP A CA 1
ATOM 2303 C C . ASP A 1 321 ? 151.498 176.080 211.003 1.00 43.13 321 ASP A C 1
ATOM 2304 O O . ASP A 1 321 ? 151.264 177.283 210.840 1.00 43.13 321 ASP A O 1
ATOM 2309 N N . ILE A 1 322 ? 152.714 175.560 210.818 1.00 40.37 322 ILE A N 1
ATOM 2310 C CA . ILE A 1 322 ? 153.822 176.400 210.369 1.00 40.37 322 ILE A CA 1
ATOM 2311 C C . ILE A 1 322 ? 153.517 176.990 208.999 1.00 40.37 322 ILE A C 1
ATOM 2312 O O . ILE A 1 322 ? 153.720 178.185 208.758 1.00 40.37 322 ILE A O 1
ATOM 2317 N N . LEU A 1 323 ? 153.023 176.157 208.080 1.00 38.72 323 LEU A N 1
ATOM 2318 C CA . LEU A 1 323 ? 152.718 176.639 206.737 1.00 38.72 323 LEU A CA 1
ATOM 2319 C C . LEU A 1 323 ? 151.600 177.674 206.758 1.00 38.72 323 LEU A C 1
ATOM 2320 O O . LEU A 1 323 ? 151.684 178.700 206.074 1.00 38.72 323 LEU A O 1
ATOM 2325 N N . GLU A 1 324 ? 150.550 177.434 207.546 1.00 43.72 324 GLU A N 1
ATOM 2326 C CA . GLU A 1 324 ? 149.439 178.374 207.611 1.00 43.72 324 GLU A CA 1
ATOM 2327 C C . GLU A 1 324 ? 149.768 179.631 208.403 1.00 43.72 324 GLU A C 1
ATOM 2328 O O . GLU A 1 324 ? 149.010 180.602 208.328 1.00 43.72 324 GLU A O 1
ATOM 2334 N N . ALA A 1 325 ? 150.864 179.640 209.157 1.00 45.30 325 ALA A N 1
ATOM 2335 C CA . ALA A 1 325 ? 151.233 180.810 209.938 1.00 45.30 325 ALA A CA 1
ATOM 2336 C C . ALA A 1 325 ? 152.066 181.822 209.161 1.00 45.30 325 ALA A C 1
ATOM 2337 O O . ALA A 1 325 ? 152.324 182.912 209.682 1.00 45.30 325 ALA A O 1
ATOM 2339 N N . HIS A 1 326 ? 152.493 181.500 207.941 1.00 44.95 326 HIS A N 1
ATOM 2340 C CA . HIS A 1 326 ? 153.261 182.426 207.107 1.00 44.95 326 HIS A CA 1
ATOM 2341 C C . HIS A 1 326 ? 152.314 183.039 206.078 1.00 44.95 326 HIS A C 1
ATOM 2342 O O . HIS A 1 326 ? 152.105 182.493 204.994 1.00 44.95 326 HIS A O 1
ATOM 2349 N N . LYS A 1 327 ? 151.737 184.186 206.426 1.00 50.30 327 LYS A N 1
ATOM 2350 C CA . LYS A 1 327 ? 150.893 184.936 205.509 1.00 50.30 327 LYS A CA 1
ATOM 2351 C C . LYS A 1 327 ? 151.745 185.969 204.772 1.00 50.30 327 LYS A C 1
ATOM 2352 O O . LYS A 1 327 ? 152.977 185.952 204.837 1.00 50.30 327 LYS A O 1
ATOM 2358 N N . GLY A 1 328 ? 151.095 186.885 204.058 1.00 50.57 328 GLY A N 1
ATOM 2359 C CA . GLY A 1 328 ? 151.798 187.927 203.352 1.00 50.57 328 GLY A CA 1
ATOM 2360 C C . GLY A 1 328 ? 150.938 189.142 203.075 1.00 50.57 328 GLY A C 1
ATOM 2361 O O . GLY A 1 328 ? 149.705 189.083 203.116 1.00 50.57 328 GLY A O 1
ATOM 2362 N N . PRO A 1 329 ? 151.581 190.279 202.794 1.00 50.05 329 PRO A N 1
ATOM 2363 C CA . PRO A 1 329 ? 150.816 191.491 202.462 1.00 50.05 329 PRO A CA 1
ATOM 2364 C C . PRO A 1 329 ? 150.061 191.396 201.149 1.00 50.05 329 PRO A C 1
ATOM 2365 O O . PRO A 1 329 ? 149.161 192.213 200.916 1.00 50.05 329 PRO A O 1
ATOM 2369 N N . PHE A 1 330 ? 150.394 190.437 200.284 1.00 45.56 330 PHE A N 1
ATOM 2370 C CA . PHE A 1 330 ? 149.682 190.249 199.019 1.00 45.56 330 PHE A CA 1
ATOM 2371 C C . PHE A 1 330 ? 148.335 189.576 199.291 1.00 45.56 330 PHE A C 1
ATOM 2372 O O . PHE A 1 330 ? 148.111 188.400 198.997 1.00 45.56 330 PHE A O 1
ATOM 2380 N N . THR A 1 331 ? 147.427 190.365 199.861 1.00 49.97 331 THR A N 1
ATOM 2381 C CA . THR A 1 331 ? 146.045 189.960 200.167 1.00 49.97 331 THR A CA 1
ATOM 2382 C C . THR A 1 331 ? 146.102 188.724 201.064 1.00 49.97 331 THR A C 1
ATOM 2383 O O . THR A 1 331 ? 146.759 188.771 202.117 1.00 49.97 331 THR A O 1
ATOM 2387 N N . GLY A 1 332 ? 145.453 187.620 200.705 1.00 49.31 332 GLY A N 1
ATOM 2388 C CA . GLY A 1 332 ? 145.359 186.480 201.593 1.00 49.31 332 GLY A CA 1
ATOM 2389 C C . GLY A 1 332 ? 146.669 185.729 201.751 1.00 49.31 332 GLY A C 1
ATOM 2390 O O . GLY A 1 332 ? 147.623 185.887 200.988 1.00 49.31 332 GLY A O 1
ATOM 2391 N N . GLN A 1 333 ? 146.698 184.889 202.784 1.00 47.61 333 GLN A N 1
ATOM 2392 C CA . GLN A 1 333 ? 147.874 184.083 203.082 1.00 47.61 333 GLN A CA 1
ATOM 2393 C C . GLN A 1 333 ? 148.137 183.078 201.969 1.00 47.61 333 GLN A C 1
ATOM 2394 O O . GLN A 1 333 ? 147.224 182.399 201.492 1.00 47.61 333 GLN A O 1
ATOM 2400 N N . GLY A 1 334 ? 149.401 182.974 201.568 1.00 38.95 334 GLY A N 1
ATOM 2401 C CA . GLY A 1 334 ? 149.757 182.180 200.411 1.00 38.95 334 GLY A CA 1
ATOM 2402 C C . GLY A 1 334 ? 150.039 180.717 200.682 1.00 38.95 334 GLY A C 1
ATOM 2403 O O . GLY A 1 334 ? 149.553 179.847 199.954 1.00 38.95 334 GLY A O 1
ATOM 2404 N N . HIS A 1 335 ? 150.814 180.426 201.725 1.00 37.26 335 HIS A N 1
ATOM 2405 C CA . HIS A 1 335 ? 151.259 179.062 201.982 1.00 37.26 335 HIS A CA 1
ATOM 2406 C C . HIS A 1 335 ? 150.164 178.168 202.553 1.00 37.26 335 HIS A C 1
ATOM 2407 O O . HIS A 1 335 ? 150.418 176.982 202.783 1.00 37.26 335 HIS A O 1
ATOM 2414 N N . LYS A 1 336 ? 148.962 178.694 202.779 1.00 40.97 336 LYS A N 1
ATOM 2415 C CA . LYS A 1 336 ? 147.866 177.873 203.279 1.00 40.97 336 LYS A CA 1
ATOM 2416 C C . LYS A 1 336 ? 147.377 176.912 202.200 1.00 40.97 336 LYS A C 1
ATOM 2417 O O . LYS A 1 336 ? 147.100 177.318 201.068 1.00 40.97 336 LYS A O 1
ATOM 2423 N N . GLY A 1 337 ? 147.256 175.635 202.560 1.00 36.77 337 GLY A N 1
ATOM 2424 C CA . GLY A 1 337 ? 146.796 174.610 201.650 1.00 36.77 337 GLY A CA 1
ATOM 2425 C C . GLY A 1 337 ? 147.883 173.726 201.074 1.00 36.77 337 GLY A C 1
ATOM 2426 O O . GLY A 1 337 ? 147.561 172.691 200.481 1.00 36.77 337 GLY A O 1
ATOM 2427 N N . LEU A 1 338 ? 149.155 174.101 201.228 1.00 35.61 338 LEU A N 1
ATOM 2428 C CA . LEU A 1 338 ? 150.235 173.287 200.679 1.00 35.61 338 LEU A CA 1
ATOM 2429 C C . LEU A 1 338 ? 150.360 171.950 201.397 1.00 35.61 338 LEU A C 1
ATOM 2430 O O . LEU A 1 338 ? 150.813 170.970 200.797 1.00 35.61 338 LEU A O 1
ATOM 2435 N N . TYR A 1 339 ? 149.972 171.891 202.673 1.00 36.57 339 TYR A N 1
ATOM 2436 C CA . TYR A 1 339 ? 150.042 170.632 203.408 1.00 36.57 339 TYR A CA 1
ATOM 2437 C C . TYR A 1 339 ? 149.125 169.583 202.793 1.00 36.57 339 TYR A C 1
ATOM 2438 O O . TYR A 1 339 ? 149.520 168.423 202.623 1.00 36.57 339 TYR A O 1
ATOM 2447 N N . GLU A 1 340 ? 147.899 169.977 202.439 1.00 36.00 340 GLU A N 1
ATOM 2448 C CA . GLU A 1 340 ? 146.966 169.039 201.823 1.00 36.00 340 GLU A CA 1
ATOM 2449 C C . GLU A 1 340 ? 147.489 168.539 200.483 1.00 36.00 340 GLU A C 1
ATOM 2450 O O . GLU A 1 340 ? 147.368 167.351 200.165 1.00 36.00 340 GLU A O 1
ATOM 2456 N N . ILE A 1 341 ? 148.074 169.433 199.685 1.00 33.58 341 ILE A N 1
ATOM 2457 C CA . ILE A 1 341 ? 148.611 169.039 198.385 1.00 33.58 341 ILE A CA 1
ATOM 2458 C C . ILE A 1 341 ? 149.768 168.064 198.560 1.00 33.58 341 ILE A C 1
ATOM 2459 O O . ILE A 1 341 ? 149.800 166.993 197.943 1.00 33.58 341 ILE A O 1
ATOM 2464 N N . LEU A 1 342 ? 150.731 168.413 199.415 1.00 31.60 342 LEU A N 1
ATOM 2465 C CA . LEU A 1 342 ? 151.913 167.581 199.599 1.00 31.60 342 LEU A CA 1
ATOM 2466 C C . LEU A 1 342 ? 151.632 166.320 200.404 1.00 31.60 342 LEU A C 1
ATOM 2467 O O . LEU A 1 342 ? 152.518 165.467 200.511 1.00 31.60 342 LEU A O 1
ATOM 2472 N N . THR A 1 343 ? 150.439 166.183 200.976 1.00 34.84 343 THR A N 1
ATOM 2473 C CA . THR A 1 343 ? 150.069 164.962 201.674 1.00 34.84 343 THR A CA 1
ATOM 2474 C C . THR A 1 343 ? 149.259 163.999 200.812 1.00 34.84 343 THR A C 1
ATOM 2475 O O . THR A 1 343 ? 149.171 162.815 201.152 1.00 34.84 343 THR A O 1
ATOM 2479 N N . THR A 1 344 ? 148.685 164.464 199.699 1.00 35.17 344 THR A N 1
ATOM 2480 C CA . THR A 1 344 ? 147.797 163.637 198.888 1.00 35.17 344 THR A CA 1
ATOM 2481 C C . THR A 1 344 ? 148.269 163.493 197.443 1.00 35.17 344 THR A C 1
ATOM 2482 O O . THR A 1 344 ? 147.471 163.136 196.572 1.00 35.17 344 THR A O 1
ATOM 2486 N N . SER A 1 345 ? 149.544 163.753 197.160 1.00 30.14 345 SER A N 1
ATOM 2487 C CA . SER A 1 345 ? 150.064 163.622 195.801 1.00 30.14 345 SER A CA 1
ATOM 2488 C C . SER A 1 345 ? 151.478 163.060 195.862 1.00 30.14 345 SER A C 1
ATOM 2489 O O . SER A 1 345 ? 152.399 163.739 196.327 1.00 30.14 345 SER A O 1
ATOM 2492 N N . TRP A 1 346 ? 151.646 161.822 195.391 1.00 29.87 346 TRP A N 1
ATOM 2493 C CA . TRP A 1 346 ? 152.979 161.232 195.298 1.00 29.87 346 TRP A CA 1
ATOM 2494 C C . TRP A 1 346 ? 153.862 161.998 194.319 1.00 29.87 346 TRP A C 1
ATOM 2495 O O . TRP A 1 346 ? 155.064 162.164 194.557 1.00 29.87 346 TRP A O 1
ATOM 2506 N N . HIS A 1 347 ? 153.288 162.455 193.204 1.00 26.09 347 HIS A N 1
ATOM 2507 C CA . HIS A 1 347 ? 154.088 163.068 192.148 1.00 26.09 347 HIS A CA 1
ATOM 2508 C C . HIS A 1 347 ? 154.701 164.394 192.589 1.00 26.09 347 HIS A C 1
ATOM 2509 O O . HIS A 1 347 ? 155.833 164.710 192.209 1.00 26.09 347 HIS A O 1
ATOM 2516 N N . ALA A 1 348 ? 153.979 165.185 193.387 1.00 27.29 348 ALA A N 1
ATOM 2517 C CA . ALA A 1 348 ? 154.542 166.439 193.888 1.00 27.29 348 ALA A CA 1
ATOM 2518 C C . ALA A 1 348 ? 155.755 166.181 194.776 1.00 27.29 348 ALA A C 1
ATOM 2519 O O . ALA A 1 348 ? 156.799 166.842 194.646 1.00 27.29 348 ALA A O 1
ATOM 2521 N N . GLN A 1 349 ? 155.628 165.214 195.686 1.00 27.75 349 GLN A N 1
ATOM 2522 C CA . GLN A 1 349 ? 156.744 164.839 196.543 1.00 27.75 349 GLN A CA 1
ATOM 2523 C C . GLN A 1 349 ? 157.920 164.337 195.720 1.00 27.75 349 GLN A C 1
ATOM 2524 O O . GLN A 1 349 ? 159.070 164.706 195.982 1.00 27.75 349 GLN A O 1
ATOM 2530 N N . LEU A 1 350 ? 157.649 163.504 194.711 1.00 24.78 350 LEU A N 1
ATOM 2531 C CA . LEU A 1 350 ? 158.727 162.996 193.870 1.00 24.78 350 LEU A CA 1
ATOM 2532 C C . LEU A 1 350 ? 159.432 164.128 193.135 1.00 24.78 350 LEU A C 1
ATOM 2533 O O . LEU A 1 350 ? 160.662 164.153 193.069 1.00 24.78 350 LEU A O 1
ATOM 2538 N N . SER A 1 351 ? 158.674 165.085 192.595 1.00 24.49 351 SER A N 1
ATOM 2539 C CA . SER A 1 351 ? 159.281 166.205 191.877 1.00 24.49 351 SER A CA 1
ATOM 2540 C C . SER A 1 351 ? 160.207 167.012 192.785 1.00 24.49 351 SER A C 1
ATOM 2541 O O . SER A 1 351 ? 161.375 167.263 192.446 1.00 24.49 351 SER A O 1
ATOM 2544 N N . LEU A 1 352 ? 159.703 167.412 193.957 1.00 27.62 352 LEU A N 1
ATOM 2545 C CA . LEU A 1 352 ? 160.519 168.219 194.864 1.00 27.62 352 LEU A CA 1
ATOM 2546 C C . LEU A 1 352 ? 161.758 167.456 195.335 1.00 27.62 352 LEU A C 1
ATOM 2547 O O . LEU A 1 352 ? 162.877 168.000 195.337 1.00 27.62 352 LEU A O 1
ATOM 2552 N N . ASN A 1 353 ? 161.582 166.188 195.720 1.00 26.18 353 ASN A N 1
ATOM 2553 C CA . ASN A 1 353 ? 162.706 165.404 196.213 1.00 26.18 353 ASN A CA 1
ATOM 2554 C C . ASN A 1 353 ? 163.739 165.161 195.116 1.00 26.18 353 ASN A C 1
ATOM 2555 O O . ASN A 1 353 ? 164.944 165.169 195.386 1.00 26.18 353 ASN A O 1
ATOM 2560 N N . LEU A 1 354 ? 163.291 164.942 193.876 1.00 23.40 354 LEU A N 1
ATOM 2561 C CA . LEU A 1 354 ? 164.227 164.773 192.770 1.00 23.40 354 LEU A CA 1
ATOM 2562 C C . LEU A 1 354 ? 165.054 166.030 192.552 1.00 23.40 354 LEU A C 1
ATOM 2563 O O . LEU A 1 354 ? 166.273 165.951 192.360 1.00 23.40 354 LEU A O 1
ATOM 2568 N N . ALA A 1 355 ? 164.410 167.201 192.582 1.00 24.46 355 ALA A N 1
ATOM 2569 C CA . ALA A 1 355 ? 165.158 168.446 192.417 1.00 24.46 355 ALA A CA 1
ATOM 2570 C C . ALA A 1 355 ? 166.237 168.580 193.489 1.00 24.46 355 ALA A C 1
ATOM 2571 O O . ALA A 1 355 ? 167.416 168.837 193.185 1.00 24.46 355 ALA A O 1
ATOM 2573 N N . MET A 1 356 ? 165.857 168.364 194.752 1.00 27.23 356 MET A N 1
ATOM 2574 C CA . MET A 1 356 ? 166.819 168.530 195.840 1.00 27.23 356 MET A CA 1
ATOM 2575 C C . MET A 1 356 ? 167.951 167.505 195.766 1.00 27.23 356 MET A C 1
ATOM 2576 O O . MET A 1 356 ? 169.124 167.858 195.946 1.00 27.23 356 MET A O 1
ATOM 2581 N N . LEU A 1 357 ? 167.628 166.239 195.492 1.00 24.54 357 LEU A N 1
ATOM 2582 C CA . LEU A 1 357 ? 168.658 165.204 195.437 1.00 24.54 357 LEU A CA 1
ATOM 2583 C C . LEU A 1 357 ? 169.624 165.423 194.272 1.00 24.54 357 LEU A C 1
ATOM 2584 O O . LEU A 1 357 ? 170.837 165.225 194.421 1.00 24.54 357 LEU A O 1
ATOM 2589 N N . GLY A 1 358 ? 169.115 165.818 193.101 1.00 21.09 358 GLY A N 1
ATOM 2590 C CA . GLY A 1 358 ? 170.012 166.118 191.994 1.00 21.09 358 GLY A CA 1
ATOM 2591 C C . GLY A 1 358 ? 170.965 167.256 192.310 1.00 21.09 358 GLY A C 1
ATOM 2592 O O . GLY A 1 358 ? 172.174 167.174 192.031 1.00 21.09 358 GLY A O 1
ATOM 2593 N N . SER A 1 359 ? 170.440 168.330 192.912 1.00 23.27 359 SER A N 1
ATOM 2594 C CA . SER A 1 359 ? 171.314 169.433 193.303 1.00 23.27 359 SER A CA 1
ATOM 2595 C C . SER A 1 359 ? 172.367 168.968 194.301 1.00 23.27 359 SER A C 1
ATOM 2596 O O . SER A 1 359 ? 173.536 169.379 194.226 1.00 23.27 359 SER A O 1
ATOM 2599 N N . THR A 1 360 ? 171.972 168.099 195.236 1.00 23.42 360 THR A N 1
ATOM 2600 C CA . THR A 1 360 ? 172.922 167.565 196.206 1.00 23.42 360 THR A CA 1
ATOM 2601 C C . THR A 1 360 ? 174.032 166.780 195.518 1.00 23.42 360 THR A C 1
ATOM 2602 O O . THR A 1 360 ? 175.200 166.887 195.900 1.00 23.42 360 THR A O 1
ATOM 2606 N N . THR A 1 361 ? 173.685 165.983 194.505 1.00 21.57 361 THR A N 1
ATOM 2607 C CA . THR A 1 361 ? 174.706 165.221 193.784 1.00 21.57 361 THR A CA 1
ATOM 2608 C C . THR A 1 361 ? 175.717 166.146 193.109 1.00 21.57 361 THR A C 1
ATOM 2609 O O . THR A 1 361 ? 176.930 165.889 193.143 1.00 21.57 361 THR A O 1
ATOM 2613 N N . ILE A 1 362 ? 175.236 167.229 192.491 1.00 20.84 362 ILE A N 1
ATOM 2614 C CA . ILE A 1 362 ? 176.154 168.181 191.854 1.00 20.84 362 ILE A CA 1
ATOM 2615 C C . ILE A 1 362 ? 177.091 168.817 192.888 1.00 20.84 362 ILE A C 1
ATOM 2616 O O . ILE A 1 362 ? 178.315 168.932 192.669 1.00 20.84 362 ILE A O 1
ATOM 2621 N N . VAL A 1 363 ? 176.536 169.226 194.034 1.00 22.18 363 VAL A N 1
ATOM 2622 C CA . VAL A 1 363 ? 177.366 169.788 195.101 1.00 22.18 363 VAL A CA 1
ATOM 2623 C C . VAL A 1 363 ? 178.395 168.766 195.580 1.00 22.18 363 VAL A C 1
ATOM 2624 O O . VAL A 1 363 ? 179.546 169.111 195.875 1.00 22.18 363 VAL A O 1
ATOM 2628 N N . VAL A 1 364 ? 177.990 167.497 195.675 1.00 22.73 364 VAL A N 1
ATOM 2629 C CA . VAL A 1 364 ? 178.902 166.436 196.088 1.00 22.73 364 VAL A CA 1
ATOM 2630 C C . VAL A 1 364 ? 180.078 166.340 195.129 1.00 22.73 364 VAL A C 1
ATOM 2631 O O . VAL A 1 364 ? 181.232 166.210 195.552 1.00 22.73 364 VAL A O 1
ATOM 2635 N N . ALA A 1 365 ? 179.805 166.393 193.824 1.00 20.26 365 ALA A N 1
ATOM 2636 C CA . ALA A 1 365 ? 180.894 166.343 192.850 1.00 20.26 365 ALA A CA 1
ATOM 2637 C C . ALA A 1 365 ? 181.895 167.470 193.089 1.00 20.26 365 ALA A C 1
ATOM 2638 O O . ALA A 1 365 ? 183.112 167.232 193.193 1.00 20.26 365 ALA A O 1
ATOM 2640 N N . HIS A 1 366 ? 181.395 168.707 193.200 1.00 21.26 366 HIS A N 1
ATOM 2641 C CA . HIS A 1 366 ? 182.298 169.843 193.405 1.00 21.26 366 HIS A CA 1
ATOM 2642 C C . HIS A 1 366 ? 183.121 169.680 194.683 1.00 21.26 366 HIS A C 1
ATOM 2643 O O . HIS A 1 366 ? 184.353 169.826 194.676 1.00 21.26 366 HIS A O 1
ATOM 2650 N N . HIS A 1 367 ? 182.458 169.355 195.794 1.00 24.17 367 HIS A N 1
ATOM 2651 C CA . HIS A 1 367 ? 183.158 169.333 197.074 1.00 24.17 367 HIS A CA 1
ATOM 2652 C C . HIS A 1 367 ? 184.107 168.143 197.186 1.00 24.17 367 HIS A C 1
ATOM 2653 O O . HIS A 1 367 ? 185.126 168.234 197.878 1.00 24.17 367 HIS A O 1
ATOM 2660 N N . MET A 1 368 ? 183.813 167.032 196.507 1.00 25.32 368 MET A N 1
ATOM 2661 C CA . MET A 1 368 ? 184.717 165.889 196.541 1.00 25.32 368 MET A CA 1
ATOM 2662 C C . MET A 1 368 ? 185.952 166.122 195.684 1.00 25.32 368 MET A C 1
ATOM 2663 O O . MET A 1 368 ? 187.040 165.649 196.031 1.00 25.32 368 MET A O 1
ATOM 2668 N N . TYR A 1 369 ? 185.823 166.829 194.557 1.00 23.86 369 TYR A N 1
ATOM 2669 C CA . TYR A 1 369 ? 187.049 167.159 193.835 1.00 23.86 369 TYR A CA 1
ATOM 2670 C C . TYR A 1 369 ? 187.895 168.158 194.622 1.00 23.86 369 TYR A C 1
ATOM 2671 O O . TYR A 1 369 ? 189.118 168.000 194.714 1.00 23.86 369 TYR A O 1
ATOM 2680 N N . SER A 1 370 ? 187.270 169.188 195.203 1.00 25.85 370 SER A N 1
ATOM 2681 C CA . SER A 1 370 ? 188.066 170.275 195.772 1.00 25.85 370 SER A CA 1
ATOM 2682 C C . SER A 1 370 ? 188.674 169.918 197.126 1.00 25.85 370 SER A C 1
ATOM 2683 O O . SER A 1 370 ? 189.709 170.479 197.499 1.00 25.85 370 SER A O 1
ATOM 2686 N N . MET A 1 371 ? 188.046 169.021 197.882 1.00 28.00 371 MET A N 1
ATOM 2687 C CA . MET A 1 371 ? 188.506 168.637 199.217 1.00 28.00 371 MET A CA 1
ATOM 2688 C C . MET A 1 371 ? 188.524 167.116 199.295 1.00 28.00 371 MET A C 1
ATOM 2689 O O . MET A 1 371 ? 187.646 166.506 199.918 1.00 28.00 371 MET A O 1
ATOM 2694 N N . PRO A 1 372 ? 189.518 166.475 198.684 1.00 28.44 372 PRO A N 1
ATOM 2695 C CA . PRO A 1 372 ? 189.489 165.013 198.521 1.00 28.44 372 PRO A CA 1
ATOM 2696 C C . PRO A 1 372 ? 189.467 164.305 199.863 1.00 28.44 372 PRO A C 1
ATOM 2697 O O . PRO A 1 372 ? 190.393 164.456 200.673 1.00 28.44 372 PRO A O 1
ATOM 2701 N N . PRO A 1 373 ? 188.417 163.525 200.138 1.00 28.25 373 PRO A N 1
ATOM 2702 C CA . PRO A 1 373 ? 188.275 162.893 201.455 1.00 28.25 373 PRO A CA 1
ATOM 2703 C C . PRO A 1 373 ? 188.928 161.529 201.616 1.00 28.25 373 PRO A C 1
ATOM 2704 O O . PRO A 1 373 ? 189.000 161.042 202.751 1.00 28.25 373 PRO A O 1
ATOM 2708 N N . TYR A 1 374 ? 189.396 160.896 200.546 1.00 27.94 374 TYR A N 1
ATOM 2709 C CA . TYR A 1 374 ? 189.971 159.569 200.700 1.00 27.94 374 TYR A CA 1
ATOM 2710 C C . TYR A 1 374 ? 191.484 159.602 200.493 1.00 27.94 374 TYR A C 1
ATOM 2711 O O . TYR A 1 374 ? 191.992 160.412 199.713 1.00 27.94 374 TYR A O 1
ATOM 2720 N N . PRO A 1 375 ? 192.229 158.736 201.178 1.00 30.65 375 PRO A N 1
ATOM 2721 C CA . PRO A 1 375 ? 193.686 158.720 201.002 1.00 30.65 375 PRO A CA 1
ATOM 2722 C C . PRO A 1 375 ? 194.078 158.226 199.619 1.00 30.65 375 PRO A C 1
ATOM 2723 O O . PRO A 1 375 ? 193.478 157.294 199.080 1.00 30.65 375 PRO A O 1
ATOM 2727 N N . TYR A 1 376 ? 195.105 158.860 199.052 1.00 31.98 376 TYR A N 1
ATOM 2728 C CA . TYR A 1 376 ? 195.636 158.541 197.726 1.00 31.98 376 TYR A CA 1
ATOM 2729 C C . TYR A 1 376 ? 194.588 158.682 196.628 1.00 31.98 376 TYR A C 1
ATOM 2730 O O . TYR A 1 376 ? 194.710 158.066 195.565 1.00 31.98 376 TYR A O 1
ATOM 2739 N N . LEU A 1 377 ? 193.557 159.488 196.865 1.00 27.95 377 LEU A N 1
ATOM 2740 C CA . LEU A 1 377 ? 192.538 159.769 195.862 1.00 27.95 377 LEU A CA 1
ATOM 2741 C C . LEU A 1 377 ? 192.942 160.910 194.938 1.00 27.95 377 LEU A C 1
ATOM 2742 O O . LEU A 1 377 ? 192.657 160.864 193.736 1.00 27.95 377 LEU A O 1
ATOM 2747 N N . ALA A 1 378 ? 193.610 161.930 195.480 1.00 29.21 378 ALA A N 1
ATOM 2748 C CA . ALA A 1 378 ? 193.924 163.122 194.698 1.00 29.21 378 ALA A CA 1
ATOM 2749 C C . ALA A 1 378 ? 194.880 162.812 193.550 1.00 29.21 378 ALA A C 1
ATOM 2750 O O . ALA A 1 378 ? 194.739 163.364 192.453 1.00 29.21 378 ALA A O 1
ATOM 2752 N N . THR A 1 379 ? 195.861 161.941 193.779 1.00 31.38 379 THR A N 1
ATOM 2753 C CA . THR A 1 379 ? 196.849 161.622 192.755 1.00 31.38 379 THR A CA 1
ATOM 2754 C C . THR A 1 379 ? 196.416 160.488 191.832 1.00 31.38 379 THR A C 1
ATOM 2755 O O . THR A 1 379 ? 197.149 160.164 190.893 1.00 31.38 379 THR A O 1
ATOM 2759 N N . ASP A 1 380 ? 195.254 159.882 192.072 1.00 29.31 380 ASP A N 1
ATOM 2760 C CA . ASP A 1 380 ? 194.650 158.933 191.136 1.00 29.31 380 ASP A CA 1
ATOM 2761 C C . ASP A 1 380 ? 193.741 159.738 190.215 1.00 29.31 380 ASP A C 1
ATOM 2762 O O . ASP A 1 380 ? 192.547 159.899 190.470 1.00 29.31 380 ASP A O 1
ATOM 2767 N N . TYR A 1 381 ? 194.319 160.255 189.128 1.00 27.60 381 TYR A N 1
ATOM 2768 C CA . TYR A 1 381 ? 193.614 161.224 188.292 1.00 27.60 381 TYR A CA 1
ATOM 2769 C C . TYR A 1 381 ? 192.399 160.606 187.608 1.00 27.60 381 TYR A C 1
ATOM 2770 O O . TYR A 1 381 ? 191.359 161.266 187.459 1.00 27.60 381 TYR A O 1
ATOM 2779 N N . GLY A 1 382 ? 192.509 159.346 187.186 1.00 24.87 382 GLY A N 1
ATOM 2780 C CA . GLY A 1 382 ? 191.386 158.698 186.529 1.00 24.87 382 GLY A CA 1
ATOM 2781 C C . GLY A 1 382 ? 190.174 158.584 187.431 1.00 24.87 382 GLY A C 1
ATOM 2782 O O . GLY A 1 382 ? 189.043 158.827 187.003 1.00 24.87 382 GLY A O 1
ATOM 2783 N N . THR A 1 383 ? 190.398 158.230 188.699 1.00 25.56 383 THR A N 1
ATOM 2784 C CA . THR A 1 383 ? 189.298 158.143 189.652 1.00 25.56 383 THR A CA 1
ATOM 2785 C C . THR A 1 383 ? 188.634 159.499 189.861 1.00 25.56 383 THR A C 1
ATOM 2786 O O . THR A 1 383 ? 187.403 159.594 189.878 1.00 25.56 383 THR A O 1
ATOM 2790 N N . GLN A 1 384 ? 189.429 160.560 190.025 1.00 25.09 384 GLN A N 1
ATOM 2791 C CA . GLN A 1 384 ? 188.857 161.890 190.230 1.00 25.09 384 GLN A CA 1
ATOM 2792 C C . GLN A 1 384 ? 188.005 162.313 189.037 1.00 25.09 384 GLN A C 1
ATOM 2793 O O . GLN A 1 384 ? 186.864 162.773 189.199 1.00 25.09 384 GLN A O 1
ATOM 2799 N N . LEU A 1 385 ? 188.541 162.148 187.824 1.00 21.62 385 LEU A N 1
ATOM 2800 C CA . LEU A 1 385 ? 187.790 162.522 186.630 1.00 21.62 385 LEU A CA 1
ATOM 2801 C C . LEU A 1 385 ? 186.496 161.720 186.527 1.00 21.62 385 LEU A C 1
ATOM 2802 O O . LEU A 1 385 ? 185.417 162.280 186.278 1.00 21.62 385 LEU A O 1
ATOM 2807 N N . SER A 1 386 ? 186.581 160.406 186.759 1.00 22.05 386 SER A N 1
ATOM 2808 C CA . SER A 1 386 ? 185.407 159.549 186.645 1.00 22.05 386 SER A CA 1
ATOM 2809 C C . SER A 1 386 ? 184.338 159.932 187.659 1.00 22.05 386 SER A C 1
ATOM 2810 O O . SER A 1 386 ? 183.153 160.016 187.320 1.00 22.05 386 SER A O 1
ATOM 2813 N N . LEU A 1 387 ? 184.734 160.167 188.913 1.00 21.98 387 LEU A N 1
ATOM 2814 C CA . LEU A 1 387 ? 183.752 160.472 189.950 1.00 21.98 387 LEU A CA 1
ATOM 2815 C C . LEU A 1 387 ? 183.059 161.801 189.676 1.00 21.98 387 LEU A C 1
ATOM 2816 O O . LEU A 1 387 ? 181.822 161.894 189.747 1.00 21.98 387 LEU A O 1
ATOM 2821 N N . PHE A 1 388 ? 183.839 162.837 189.337 1.00 18.85 388 PHE A N 1
ATOM 2822 C CA . PHE A 1 388 ? 183.247 164.133 189.014 1.00 18.85 388 PHE A CA 1
ATOM 2823 C C . PHE A 1 388 ? 182.232 164.002 187.881 1.00 18.85 388 PHE A C 1
ATOM 2824 O O . PHE A 1 388 ? 181.072 164.427 188.013 1.00 18.85 388 PHE A O 1
ATOM 2832 N N . THR A 1 389 ? 182.639 163.372 186.772 1.00 18.99 389 THR A N 1
ATOM 2833 C CA . THR A 1 389 ? 181.762 163.270 185.606 1.00 18.99 389 THR A CA 1
ATOM 2834 C C . THR A 1 389 ? 180.505 162.454 185.910 1.00 18.99 389 THR A C 1
ATOM 2835 O O . THR A 1 389 ? 179.385 162.860 185.563 1.00 18.99 389 THR A O 1
ATOM 2839 N N . HIS A 1 390 ? 180.672 161.303 186.567 1.00 19.62 390 HIS A N 1
ATOM 2840 C CA . HIS A 1 390 ? 179.546 160.418 186.844 1.00 19.62 390 HIS A CA 1
ATOM 2841 C C . HIS A 1 390 ? 178.498 161.107 187.710 1.00 19.62 390 HIS A C 1
ATOM 2842 O O . HIS A 1 390 ? 177.293 161.061 187.413 1.00 19.62 390 HIS A O 1
ATOM 2849 N N . HIS A 1 391 ? 178.936 161.765 188.787 1.00 20.00 391 HIS A N 1
ATOM 2850 C CA . HIS A 1 391 ? 177.943 162.363 189.666 1.00 20.00 391 HIS A CA 1
ATOM 2851 C C . HIS A 1 391 ? 177.317 163.607 189.036 1.00 20.00 391 HIS A C 1
ATOM 2852 O O . HIS A 1 391 ? 176.139 163.898 189.294 1.00 20.00 391 HIS A O 1
ATOM 2859 N N . MET A 1 392 ? 178.041 164.308 188.153 1.00 18.84 392 MET A N 1
ATOM 2860 C CA . MET A 1 392 ? 177.402 165.380 187.390 1.00 18.84 392 MET A CA 1
ATOM 2861 C C . MET A 1 392 ? 176.264 164.844 186.520 1.00 18.84 392 MET A C 1
ATOM 2862 O O . MET A 1 392 ? 175.167 165.425 186.480 1.00 18.84 392 MET A O 1
ATOM 2867 N N . TRP A 1 393 ? 176.506 163.729 185.820 1.00 17.62 393 TRP A N 1
ATOM 2868 C CA . TRP A 1 393 ? 175.454 163.148 184.982 1.00 17.62 393 TRP A CA 1
ATOM 2869 C C . TRP A 1 393 ? 174.242 162.737 185.814 1.00 17.62 393 TRP A C 1
ATOM 2870 O O . TRP A 1 393 ? 173.090 163.003 185.431 1.00 17.62 393 TRP A O 1
ATOM 2881 N N . ILE A 1 394 ? 174.483 162.089 186.958 1.00 20.27 394 ILE A N 1
ATOM 2882 C CA . ILE A 1 394 ? 173.368 161.660 187.805 1.00 20.27 394 ILE A CA 1
ATOM 2883 C C . ILE A 1 394 ? 172.536 162.864 188.239 1.00 20.27 394 ILE A C 1
ATOM 2884 O O . ILE A 1 394 ? 171.297 162.851 188.160 1.00 20.27 394 ILE A O 1
ATOM 2889 N N . GLY A 1 395 ? 173.205 163.931 188.688 1.00 18.87 395 GLY A N 1
ATOM 2890 C CA . GLY A 1 395 ? 172.476 165.110 189.133 1.00 18.87 395 GLY A CA 1
ATOM 2891 C C . GLY A 1 395 ? 171.622 165.726 188.039 1.00 18.87 395 GLY A C 1
ATOM 2892 O O . GLY A 1 395 ? 170.459 166.091 188.265 1.00 18.87 395 GLY A O 1
ATOM 2893 N N . GLY A 1 396 ? 172.189 165.858 186.835 1.00 17.81 396 GLY A N 1
ATOM 2894 C CA . GLY A 1 396 ? 171.424 166.440 185.741 1.00 17.81 396 GLY A CA 1
ATOM 2895 C C . GLY A 1 396 ? 170.181 165.636 185.403 1.00 17.81 396 GLY A C 1
ATOM 2896 O O . GLY A 1 396 ? 169.079 166.191 185.234 1.00 17.81 396 GLY A O 1
ATOM 2897 N N . PHE A 1 397 ? 170.336 164.311 185.311 1.00 19.23 397 PHE A N 1
ATOM 2898 C CA . PHE A 1 397 ? 169.176 163.477 185.011 1.00 19.23 397 PHE A CA 1
ATOM 2899 C C . PHE A 1 397 ? 168.103 163.627 186.085 1.00 19.23 397 PHE A C 1
ATOM 2900 O O . PHE A 1 397 ? 166.905 163.707 185.771 1.00 19.23 397 PHE A O 1
ATOM 2908 N N . LEU A 1 398 ? 168.513 163.688 187.357 1.00 20.83 398 LEU A N 1
ATOM 2909 C CA . LEU A 1 398 ? 167.535 163.822 188.434 1.00 20.83 398 LEU A CA 1
ATOM 2910 C C . LEU A 1 398 ? 166.766 165.139 188.345 1.00 20.83 398 LEU A C 1
ATOM 2911 O O . LEU A 1 398 ? 165.553 165.175 188.591 1.00 20.83 398 LEU A O 1
ATOM 2916 N N . ILE A 1 399 ? 167.451 166.235 188.011 1.00 20.35 399 ILE A N 1
ATOM 2917 C CA . ILE A 1 399 ? 166.753 167.519 187.889 1.00 20.35 399 ILE A CA 1
ATOM 2918 C C . ILE A 1 399 ? 165.706 167.465 186.774 1.00 20.35 399 ILE A C 1
ATOM 2919 O O . ILE A 1 399 ? 164.570 167.955 186.930 1.00 20.35 399 ILE A O 1
ATOM 2924 N N . VAL A 1 400 ? 166.060 166.861 185.635 1.00 18.58 400 VAL A N 1
ATOM 2925 C CA . VAL A 1 400 ? 165.070 166.747 184.558 1.00 18.58 400 VAL A CA 1
ATOM 2926 C C . VAL A 1 400 ? 163.870 165.905 185.007 1.00 18.58 400 VAL A C 1
ATOM 2927 O O . VAL A 1 400 ? 162.711 166.230 184.704 1.00 18.58 400 VAL A O 1
ATOM 2931 N N . GLY A 1 401 ? 164.126 164.818 185.740 1.00 20.71 401 GLY A N 1
ATOM 2932 C CA . GLY A 1 401 ? 163.023 164.033 186.287 1.00 20.71 401 GLY A CA 1
ATOM 2933 C C . GLY A 1 401 ? 162.121 164.834 187.213 1.00 20.71 401 GLY A C 1
ATOM 2934 O O . GLY A 1 401 ? 160.898 164.640 187.236 1.00 20.71 401 GLY A O 1
ATOM 2935 N N . ALA A 1 402 ? 162.716 165.732 188.002 1.00 20.71 402 ALA A N 1
ATOM 2936 C CA . ALA A 1 402 ? 161.916 166.623 188.838 1.00 20.71 402 ALA A CA 1
ATOM 2937 C C . ALA A 1 402 ? 160.958 167.450 187.990 1.00 20.71 402 ALA A C 1
ATOM 2938 O O . ALA A 1 402 ? 159.771 167.587 188.325 1.00 20.71 402 ALA A O 1
ATOM 2940 N N . ALA A 1 403 ? 161.454 167.998 186.880 1.00 20.89 403 ALA A N 1
ATOM 2941 C CA . ALA A 1 403 ? 160.570 168.750 185.988 1.00 20.89 403 ALA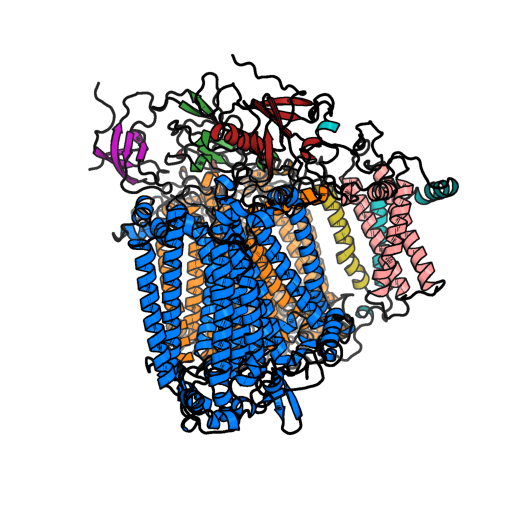 A CA 1
ATOM 2942 C C . ALA A 1 403 ? 159.426 167.875 185.477 1.00 20.89 403 ALA A C 1
ATOM 2943 O O . ALA A 1 403 ? 158.256 168.290 185.468 1.00 20.89 403 ALA A O 1
ATOM 2945 N N . ALA A 1 404 ? 159.753 166.651 185.052 1.00 20.72 404 ALA A N 1
ATOM 2946 C CA . ALA A 1 404 ? 158.738 165.770 184.475 1.00 20.72 404 ALA A CA 1
ATOM 2947 C C . ALA A 1 404 ? 157.624 165.474 185.471 1.00 20.72 404 ALA A C 1
ATOM 2948 O O . ALA A 1 404 ? 156.433 165.522 185.127 1.00 20.72 404 ALA A O 1
ATOM 2950 N N . HIS A 1 405 ? 157.984 165.171 186.713 1.00 22.23 405 HIS A N 1
ATOM 2951 C CA . HIS A 1 405 ? 156.943 164.811 187.665 1.00 22.23 405 HIS A CA 1
ATOM 2952 C C . HIS A 1 405 ? 156.201 166.034 188.213 1.00 22.23 405 HIS A C 1
ATOM 2953 O O . HIS A 1 405 ? 155.028 165.910 188.587 1.00 22.23 405 HIS A O 1
ATOM 2960 N N . ALA A 1 406 ? 156.812 167.225 188.184 1.00 23.78 406 ALA A N 1
ATOM 2961 C CA . ALA A 1 406 ? 156.039 168.442 188.441 1.00 23.78 406 ALA A CA 1
ATOM 2962 C C . ALA A 1 406 ? 154.955 168.642 187.384 1.00 23.78 406 ALA A C 1
ATOM 2963 O O . ALA A 1 406 ? 153.798 168.956 187.708 1.00 23.78 406 ALA A O 1
ATOM 2965 N N . ALA A 1 407 ? 155.310 168.452 186.111 1.00 22.87 407 ALA A N 1
ATOM 2966 C CA . ALA A 1 407 ? 154.316 168.576 185.049 1.00 22.87 407 ALA A CA 1
ATOM 2967 C C . ALA A 1 407 ? 153.218 167.525 185.191 1.00 22.87 407 ALA A C 1
ATOM 2968 O O . ALA A 1 407 ? 152.035 167.806 184.941 1.00 22.87 407 ALA A O 1
ATOM 2970 N N . ILE A 1 408 ? 153.592 166.304 185.582 1.00 23.32 408 ILE A N 1
ATOM 2971 C CA . ILE A 1 408 ? 152.588 165.263 185.786 1.00 23.32 408 ILE A CA 1
ATOM 2972 C C . ILE A 1 408 ? 151.626 165.658 186.901 1.00 23.32 408 ILE A C 1
ATOM 2973 O O . ILE A 1 408 ? 150.410 165.452 186.789 1.00 23.32 408 ILE A O 1
ATOM 2978 N N . PHE A 1 409 ? 152.145 166.234 187.991 1.00 27.01 409 PHE A N 1
ATOM 2979 C CA . PHE A 1 409 ? 151.252 166.720 189.039 1.00 27.01 409 PHE A CA 1
ATOM 2980 C C . PHE A 1 409 ? 150.296 167.774 188.501 1.00 27.01 409 PHE A C 1
ATOM 2981 O O . PHE A 1 409 ? 149.107 167.769 188.836 1.00 27.01 409 PHE A O 1
ATOM 2989 N N . MET A 1 410 ? 150.801 168.704 187.687 1.00 26.88 410 MET A N 1
ATOM 2990 C CA . MET A 1 410 ? 149.920 169.740 187.154 1.00 26.88 410 MET A CA 1
ATOM 2991 C C . MET A 1 410 ? 148.796 169.133 186.322 1.00 26.88 410 MET A C 1
ATOM 2992 O O . MET A 1 410 ? 147.642 169.564 186.416 1.00 26.88 410 MET A O 1
ATOM 2997 N N . VAL A 1 411 ? 149.113 168.130 185.502 1.00 25.68 411 VAL A N 1
ATOM 2998 C CA . VAL A 1 411 ? 148.091 167.540 184.637 1.00 25.68 411 VAL A CA 1
ATOM 2999 C C . VAL A 1 411 ? 147.088 166.713 185.442 1.00 25.68 411 VAL A C 1
ATOM 3000 O O . VAL A 1 411 ? 145.875 166.811 185.226 1.00 25.68 411 VAL A O 1
ATOM 3004 N N . ARG A 1 412 ? 147.563 165.894 186.379 1.00 28.31 412 ARG A N 1
ATOM 3005 C CA . ARG A 1 412 ? 146.716 164.860 186.968 1.00 28.31 412 ARG A CA 1
ATOM 3006 C C . ARG A 1 412 ? 146.113 165.224 188.320 1.00 28.31 412 ARG A C 1
ATOM 3007 O O . ARG A 1 412 ? 144.955 164.885 188.575 1.00 28.31 412 ARG A O 1
ATOM 3015 N N . ASP A 1 413 ? 146.858 165.885 189.207 1.00 30.40 413 ASP A N 1
ATOM 3016 C CA . ASP A 1 413 ? 146.411 166.067 190.583 1.00 30.40 413 ASP A CA 1
ATOM 3017 C C . ASP A 1 413 ? 145.963 167.483 190.917 1.00 30.40 413 ASP A C 1
ATOM 3018 O O . ASP A 1 413 ? 145.379 167.688 191.985 1.00 30.40 413 ASP A O 1
ATOM 3023 N N . TYR A 1 414 ? 146.213 168.455 190.048 1.00 31.50 414 TYR A N 1
ATOM 3024 C CA . TYR A 1 414 ? 145.826 169.832 190.326 1.00 31.50 414 TYR A CA 1
ATOM 3025 C C . TYR A 1 414 ? 144.310 169.982 190.275 1.00 31.50 414 TYR A C 1
ATOM 3026 O O . TYR A 1 414 ? 143.673 169.620 189.282 1.00 31.50 414 TYR A O 1
ATOM 3035 N N . ASP A 1 415 ? 143.730 170.528 191.345 1.00 37.22 415 ASP A N 1
ATOM 3036 C CA . ASP A 1 415 ? 142.279 170.692 191.446 1.00 37.22 415 ASP A CA 1
ATOM 3037 C C . ASP A 1 415 ? 141.984 171.895 192.331 1.00 37.22 415 ASP A C 1
ATOM 3038 O O . ASP A 1 415 ? 141.955 171.780 193.566 1.00 37.22 415 ASP A O 1
ATOM 3043 N N . PRO A 1 416 ? 141.760 173.070 191.739 1.00 36.74 416 PRO A N 1
ATOM 3044 C CA . PRO A 1 416 ? 141.468 174.261 192.553 1.00 36.74 416 PRO A CA 1
ATOM 3045 C C . PRO A 1 416 ? 140.153 174.183 193.311 1.00 36.74 416 PRO A C 1
ATOM 3046 O O . PRO A 1 416 ? 140.007 174.873 194.326 1.00 36.74 416 PRO A O 1
ATOM 3050 N N . THR A 1 417 ? 139.194 173.377 192.857 1.00 39.73 417 THR A N 1
ATOM 3051 C CA . THR A 1 417 ? 137.893 173.319 193.510 1.00 39.73 417 THR A CA 1
ATOM 3052 C C . THR A 1 417 ? 137.901 172.474 194.776 1.00 39.73 417 THR A C 1
ATOM 3053 O O . THR A 1 417 ? 136.944 172.547 195.553 1.00 39.73 417 THR A O 1
ATOM 3057 N N . THR A 1 418 ? 138.945 171.688 195.003 1.00 40.34 418 THR A N 1
ATOM 3058 C CA . THR A 1 418 ? 139.050 170.838 196.182 1.00 40.34 418 THR A CA 1
ATOM 3059 C C . THR A 1 418 ? 140.258 171.159 197.047 1.00 40.34 418 THR A C 1
ATOM 3060 O O . THR A 1 418 ? 140.136 171.202 198.272 1.00 40.34 418 THR A O 1
ATOM 3064 N N . ARG A 1 419 ? 141.423 171.400 196.444 1.00 37.98 419 ARG A N 1
ATOM 3065 C CA . ARG A 1 419 ? 142.652 171.718 197.173 1.00 37.98 419 ARG A CA 1
ATOM 3066 C C . ARG A 1 419 ? 143.244 172.984 196.560 1.00 37.98 419 ARG A C 1
ATOM 3067 O O . ARG A 1 419 ? 144.096 172.917 195.671 1.00 37.98 419 ARG A O 1
ATOM 3075 N N . TYR A 1 420 ? 142.800 174.136 197.049 1.00 36.87 420 TYR A N 1
ATOM 3076 C CA . TYR A 1 420 ? 143.215 175.419 196.505 1.00 36.87 420 TYR A CA 1
ATOM 3077 C C . TYR A 1 420 ? 144.415 175.968 197.265 1.00 36.87 420 TYR A C 1
ATOM 3078 O O . TYR A 1 420 ? 144.496 175.850 198.490 1.00 36.87 420 TYR A O 1
ATOM 3087 N N . ASN A 1 421 ? 145.347 176.568 196.528 1.00 35.70 421 ASN A N 1
ATOM 3088 C CA . ASN A 1 421 ? 146.477 177.277 197.111 1.00 35.70 421 ASN A CA 1
ATOM 3089 C C . ASN A 1 421 ? 146.671 178.604 196.391 1.00 35.70 421 ASN A C 1
ATOM 3090 O O . ASN A 1 421 ? 146.552 178.679 195.165 1.00 35.70 421 ASN A O 1
ATOM 3095 N N . ASP A 1 422 ? 146.978 179.649 197.164 1.00 36.24 422 ASP A N 1
ATOM 3096 C CA . ASP A 1 422 ? 147.019 181.001 196.614 1.00 36.24 422 ASP A CA 1
ATOM 3097 C C . ASP A 1 422 ? 148.264 181.237 195.761 1.00 36.24 422 ASP A C 1
ATOM 3098 O O . ASP A 1 422 ? 148.175 181.831 194.678 1.00 36.24 422 ASP A O 1
ATOM 3103 N N . LEU A 1 423 ? 149.433 180.798 196.238 1.00 34.16 423 LEU A N 1
ATOM 3104 C CA . LEU A 1 423 ? 150.684 181.102 195.544 1.00 34.16 423 LEU A CA 1
ATOM 3105 C C . LEU A 1 423 ? 150.731 180.454 194.166 1.00 34.16 423 LEU A C 1
ATOM 3106 O O . LEU A 1 423 ? 151.157 181.082 193.187 1.00 34.16 423 LEU A O 1
ATOM 3111 N N . LEU A 1 424 ? 150.302 179.195 194.073 1.00 31.76 424 LEU A N 1
ATOM 3112 C CA . LEU A 1 424 ? 150.241 178.519 192.783 1.00 31.76 424 LEU A CA 1
ATOM 3113 C C . LEU A 1 424 ? 149.295 179.241 191.831 1.00 31.76 424 LEU A C 1
ATOM 3114 O O . LEU A 1 424 ? 149.584 179.375 190.635 1.00 31.76 424 LEU A O 1
ATOM 3119 N N . ASP A 1 425 ? 148.162 179.724 192.349 1.00 33.03 425 ASP A N 1
ATOM 3120 C CA . ASP A 1 425 ? 147.219 180.466 191.520 1.00 33.03 425 ASP A CA 1
ATOM 3121 C C . ASP A 1 425 ? 147.840 181.752 190.986 1.00 33.03 425 ASP A C 1
ATOM 3122 O O . ASP A 1 425 ? 147.691 182.074 189.802 1.00 33.03 425 ASP A O 1
ATOM 3127 N N . ARG A 1 426 ? 148.552 182.495 191.837 1.00 33.92 426 ARG A N 1
ATOM 3128 C CA . ARG A 1 426 ? 149.183 183.732 191.379 1.00 33.92 426 ARG A CA 1
ATOM 3129 C C . ARG A 1 426 ? 150.259 183.456 190.330 1.00 33.92 426 ARG A C 1
ATOM 3130 O O . ARG A 1 426 ? 150.383 184.192 189.335 1.00 33.92 426 ARG A O 1
ATOM 3138 N N . VAL A 1 427 ? 151.044 182.395 190.532 1.00 28.93 427 VAL A N 1
ATOM 3139 C CA . VAL A 1 427 ? 152.049 182.032 189.537 1.00 28.93 427 VAL A CA 1
ATOM 3140 C C . VAL A 1 427 ? 151.385 181.699 188.206 1.00 28.93 427 VAL A C 1
ATOM 3141 O O . VAL A 1 427 ? 151.843 182.131 187.138 1.00 28.93 427 VAL A O 1
ATOM 3145 N N . LEU A 1 428 ? 150.298 180.923 188.245 1.00 29.03 428 LEU A N 1
ATOM 3146 C CA . LEU A 1 428 ? 149.576 180.613 187.016 1.00 29.03 428 LEU A CA 1
ATOM 3147 C C . LEU A 1 428 ? 148.992 181.864 186.373 1.00 29.03 428 LEU A C 1
ATOM 3148 O O . LEU A 1 428 ? 148.865 181.927 185.146 1.00 29.03 428 LEU A O 1
ATOM 3153 N N . ARG A 1 429 ? 148.639 182.868 187.173 1.00 31.40 429 ARG A N 1
ATOM 3154 C CA . ARG A 1 429 ? 148.073 184.086 186.611 1.00 31.40 429 ARG A CA 1
ATOM 3155 C C . ARG A 1 429 ? 149.125 185.044 186.055 1.00 31.40 429 ARG A C 1
ATOM 3156 O O . ARG A 1 429 ? 148.752 185.979 185.341 1.00 31.40 429 ARG A O 1
ATOM 3164 N N . HIS A 1 430 ? 150.421 184.863 186.360 1.00 26.68 430 HIS A N 1
ATOM 3165 C CA . HIS A 1 430 ? 151.407 185.662 185.617 1.00 26.68 430 HIS A CA 1
ATOM 3166 C C . HIS A 1 430 ? 152.490 184.800 184.942 1.00 26.68 430 HIS A C 1
ATOM 3167 O O . HIS A 1 430 ? 153.631 185.256 184.741 1.00 26.68 430 HIS A O 1
ATOM 3174 N N . ARG A 1 431 ? 152.135 183.563 184.577 1.00 24.71 431 ARG A N 1
ATOM 3175 C CA . ARG A 1 431 ? 153.041 182.695 183.822 1.00 24.71 431 ARG A CA 1
ATOM 3176 C C . ARG A 1 431 ? 153.576 183.347 182.544 1.00 24.71 431 ARG A C 1
ATOM 3177 O O . ARG A 1 431 ? 154.733 183.120 182.169 1.00 24.71 431 ARG A O 1
ATOM 3185 N N . ASP A 1 432 ? 152.756 184.148 181.855 1.00 25.56 432 ASP A N 1
ATOM 3186 C CA . ASP A 1 432 ? 153.215 184.800 180.629 1.00 25.56 432 ASP A CA 1
ATOM 3187 C C . ASP A 1 432 ? 154.387 185.740 180.905 1.00 25.56 432 ASP A C 1
ATOM 3188 O O . ASP A 1 432 ? 155.408 185.703 180.206 1.00 25.56 432 ASP A O 1
ATOM 3193 N N . ALA A 1 433 ? 154.254 186.593 181.922 1.00 24.70 433 ALA A N 1
ATOM 3194 C CA . ALA A 1 433 ? 155.345 187.493 182.280 1.00 24.70 433 ALA A CA 1
ATOM 3195 C C . ALA A 1 433 ? 156.585 186.713 182.693 1.00 24.70 433 ALA A C 1
ATOM 3196 O O . ALA A 1 433 ? 157.712 187.064 182.305 1.00 24.70 433 ALA A O 1
ATOM 3198 N N . ILE A 1 434 ? 156.393 185.640 183.468 1.00 24.01 434 ILE A N 1
ATOM 3199 C CA . ILE A 1 434 ? 157.534 184.827 183.890 1.00 24.01 434 ILE A CA 1
ATOM 3200 C C . ILE A 1 434 ? 158.298 184.310 182.673 1.00 24.01 434 ILE A C 1
ATOM 3201 O O . ILE A 1 434 ? 159.524 184.476 182.561 1.00 24.01 434 ILE A O 1
ATOM 3206 N N . ILE A 1 435 ? 157.576 183.705 181.727 1.00 20.88 435 ILE A N 1
ATOM 3207 C CA . ILE A 1 435 ? 158.231 183.057 180.596 1.00 20.88 435 ILE A CA 1
ATOM 3208 C C . ILE A 1 435 ? 158.875 184.091 179.679 1.00 20.88 435 ILE A C 1
ATOM 3209 O O . ILE A 1 435 ? 159.961 183.859 179.139 1.00 20.88 435 ILE A O 1
ATOM 3214 N N . SER A 1 436 ? 158.233 185.251 179.493 1.00 22.40 436 SER A N 1
ATOM 3215 C CA . SER A 1 436 ? 158.829 186.275 178.633 1.00 22.40 436 SER A CA 1
ATOM 3216 C C . SER A 1 436 ? 160.134 186.814 179.215 1.00 22.40 436 SER A C 1
ATOM 3217 O O . SER A 1 436 ? 161.126 186.976 178.485 1.00 22.40 436 SER A O 1
ATOM 3220 N N . HIS A 1 437 ? 160.160 187.099 180.522 1.00 23.16 437 HIS A N 1
ATOM 3221 C CA . HIS A 1 437 ? 161.404 187.570 181.129 1.00 23.16 437 HIS A CA 1
ATOM 3222 C C . HIS A 1 437 ? 162.504 186.515 181.035 1.00 23.16 437 HIS A C 1
ATOM 3223 O O . HIS A 1 437 ? 163.665 186.839 180.744 1.00 23.16 437 HIS A O 1
ATOM 3230 N N . LEU A 1 438 ? 162.159 185.243 181.270 1.00 20.50 438 LEU A N 1
ATOM 3231 C CA . LEU A 1 438 ? 163.166 184.188 181.159 1.00 20.50 438 LEU A CA 1
ATOM 3232 C C . LEU A 1 438 ? 163.697 184.065 179.729 1.00 20.50 438 LEU A C 1
ATOM 3233 O O . LEU A 1 438 ? 164.902 183.873 179.517 1.00 20.50 438 LEU A O 1
ATOM 3238 N N . ASN A 1 439 ? 162.811 184.176 178.736 1.00 20.09 439 ASN A N 1
ATOM 3239 C CA . ASN A 1 439 ? 163.235 184.146 177.338 1.00 20.09 439 ASN A CA 1
ATOM 3240 C C . ASN A 1 439 ? 164.236 185.258 177.047 1.00 20.09 439 ASN A C 1
ATOM 3241 O O . ASN A 1 439 ? 165.279 185.029 176.411 1.00 20.09 439 ASN A O 1
ATOM 3246 N N . TRP A 1 440 ? 163.929 186.478 177.502 1.00 20.75 440 TRP A N 1
ATOM 3247 C CA . TRP A 1 440 ? 164.853 187.582 177.266 1.00 20.75 440 TRP A CA 1
ATOM 3248 C C . TRP A 1 440 ? 166.205 187.331 177.920 1.00 20.75 440 TRP A C 1
ATOM 3249 O O . TRP A 1 440 ? 167.249 187.605 177.317 1.00 20.75 440 TRP A O 1
ATOM 3260 N N . VAL A 1 441 ? 166.210 186.850 179.166 1.00 19.78 441 VAL A N 1
ATOM 3261 C CA . VAL A 1 441 ? 167.494 186.664 179.836 1.00 19.78 441 VAL A CA 1
ATOM 3262 C C . VAL A 1 441 ? 168.305 185.577 179.137 1.00 19.78 441 VAL A C 1
ATOM 3263 O O . VAL A 1 441 ? 169.536 185.670 179.056 1.00 19.78 441 VAL A O 1
ATOM 3267 N N . CYS A 1 442 ? 167.639 184.555 178.591 1.00 17.99 442 CYS A N 1
ATOM 3268 C CA . CYS A 1 442 ? 168.364 183.541 177.830 1.00 17.99 442 CYS A CA 1
ATOM 3269 C C . CYS A 1 442 ? 168.998 184.134 176.576 1.00 17.99 442 CYS A C 1
ATOM 3270 O O . CYS A 1 442 ? 170.162 183.851 176.273 1.00 17.99 442 CYS A O 1
ATOM 3273 N N . ILE A 1 443 ? 168.260 184.976 175.847 1.00 18.98 443 ILE A N 1
ATOM 3274 C CA . ILE A 1 443 ? 168.827 185.588 174.640 1.00 18.98 443 ILE A CA 1
ATOM 3275 C C . ILE A 1 443 ? 170.017 186.480 174.995 1.00 18.98 443 ILE A C 1
ATOM 3276 O O . ILE A 1 443 ? 171.065 186.450 174.331 1.00 18.98 443 ILE A O 1
ATOM 3281 N N . PHE A 1 444 ? 169.865 187.297 176.040 1.00 18.94 444 PHE A N 1
ATOM 3282 C CA . PHE A 1 444 ? 170.951 188.180 176.461 1.00 18.94 444 PHE A CA 1
ATOM 3283 C C . PHE A 1 444 ? 172.197 187.384 176.833 1.00 18.94 444 PHE A C 1
ATOM 3284 O O . PHE A 1 444 ? 173.312 187.724 176.416 1.00 18.94 444 PHE A O 1
ATOM 3292 N N . LEU A 1 445 ? 172.027 186.327 177.635 1.00 18.06 445 LEU A N 1
ATOM 3293 C CA . LEU A 1 445 ? 173.169 185.512 178.032 1.00 18.06 445 LEU A CA 1
ATOM 3294 C C . LEU A 1 445 ? 173.820 184.851 176.825 1.00 18.06 445 LEU A C 1
ATOM 3295 O O . LEU A 1 445 ? 175.051 184.816 176.719 1.00 18.06 445 LEU A O 1
ATOM 3300 N N . GLY A 1 446 ? 173.012 184.325 175.903 1.00 17.39 446 GLY A N 1
ATOM 3301 C CA . GLY A 1 446 ? 173.577 183.681 174.731 1.00 17.39 446 GLY A CA 1
ATOM 3302 C C . GLY A 1 446 ? 174.434 184.625 173.916 1.00 17.39 446 GLY A C 1
ATOM 3303 O O . GLY A 1 446 ? 175.588 184.318 173.601 1.00 17.39 446 GLY A O 1
ATOM 3304 N N . PHE A 1 447 ? 173.900 185.811 173.611 1.00 19.79 447 PHE A N 1
ATOM 3305 C CA . PHE A 1 447 ? 174.697 186.806 172.900 1.00 19.79 447 PHE A CA 1
ATOM 3306 C C . PHE A 1 447 ? 175.967 187.133 173.674 1.00 19.79 447 PHE A C 1
ATOM 3307 O O . PHE A 1 447 ? 177.073 186.780 173.251 1.00 19.79 447 PHE A O 1
ATOM 3315 N N . HIS A 1 448 ? 175.820 187.725 174.852 1.00 19.44 448 HIS A N 1
ATOM 3316 C CA . HIS A 1 448 ? 176.995 188.225 175.560 1.00 19.44 448 HIS A CA 1
ATOM 3317 C C . HIS A 1 448 ? 177.904 187.091 176.133 1.00 19.44 448 HIS A C 1
ATOM 3318 O O . HIS A 1 448 ? 178.860 187.423 176.839 1.00 19.44 448 HIS A O 1
ATOM 3325 N N . SER A 1 449 ? 177.675 185.798 175.892 1.00 18.03 449 SER A N 1
ATOM 3326 C CA . SER A 1 449 ? 178.668 184.781 176.229 1.00 18.03 449 SER A CA 1
ATOM 3327 C C . SER A 1 449 ? 179.214 184.072 174.995 1.00 18.03 449 SER A C 1
ATOM 3328 O O . SER A 1 449 ? 180.430 184.083 174.782 1.00 18.03 449 SER A O 1
ATOM 3331 N N . PHE A 1 450 ? 178.364 183.459 174.161 1.00 17.06 450 PHE A N 1
ATOM 3332 C CA . PHE A 1 450 ? 178.884 182.751 172.995 1.00 17.06 450 PHE A CA 1
ATOM 3333 C C . PHE A 1 450 ? 179.409 183.718 171.935 1.00 17.06 450 PHE A C 1
ATOM 3334 O O . PHE A 1 450 ? 180.398 183.408 171.250 1.00 17.06 450 PHE A O 1
ATOM 3342 N N . GLY A 1 451 ? 178.771 184.884 171.773 1.00 17.85 451 GLY A N 1
ATOM 3343 C CA . GLY A 1 451 ? 179.272 185.853 170.824 1.00 17.85 451 GLY A CA 1
ATOM 3344 C C . GLY A 1 451 ? 180.655 186.364 171.154 1.00 17.85 451 GLY A C 1
ATOM 3345 O O . GLY A 1 451 ? 181.372 186.785 170.251 1.00 17.85 451 GLY A O 1
ATOM 3346 N N . LEU A 1 452 ? 181.059 186.320 172.426 1.00 19.19 452 LEU A N 1
ATOM 3347 C CA . LEU A 1 452 ? 182.433 186.676 172.770 1.00 19.19 452 LEU A CA 1
ATOM 3348 C C . LEU A 1 452 ? 183.429 185.666 172.200 1.00 19.19 452 LEU A C 1
ATOM 3349 O O . LEU A 1 452 ? 184.476 186.056 171.668 1.00 19.19 452 LEU A O 1
ATOM 3354 N N . TYR A 1 453 ? 183.119 184.368 172.290 1.00 18.23 453 TYR A N 1
ATOM 3355 C CA . TYR A 1 453 ? 183.960 183.360 171.647 1.00 18.23 453 TYR A CA 1
ATOM 3356 C C . TYR A 1 453 ? 184.006 183.566 170.140 1.00 18.23 453 TYR A C 1
ATOM 3357 O O . TYR A 1 453 ? 185.065 183.423 169.518 1.00 18.23 453 TYR A O 1
ATOM 3366 N N . ILE A 1 454 ? 182.861 183.882 169.533 1.00 18.12 454 ILE A N 1
ATOM 3367 C CA . ILE A 1 454 ? 182.836 184.096 168.085 1.00 18.12 454 ILE A CA 1
ATOM 3368 C C . ILE A 1 454 ? 183.657 185.328 167.709 1.00 18.12 454 ILE A C 1
ATOM 3369 O O . ILE A 1 454 ? 184.385 185.332 166.708 1.00 18.12 454 ILE A O 1
ATOM 3374 N N . HIS A 1 455 ? 183.543 186.393 168.505 1.00 20.07 455 HIS A N 1
ATOM 3375 C CA . HIS A 1 455 ? 184.363 187.586 168.321 1.00 20.07 455 HIS A CA 1
ATOM 3376 C C . HIS A 1 455 ? 185.845 187.237 168.377 1.00 20.07 455 HIS A C 1
ATOM 3377 O O . HIS A 1 455 ? 186.635 187.693 167.544 1.00 20.07 455 HIS A O 1
ATOM 3384 N N . ASN A 1 456 ? 186.234 186.417 169.357 1.00 19.91 456 ASN A N 1
ATOM 3385 C CA . ASN A 1 456 ? 187.633 186.014 169.486 1.00 19.91 456 ASN A CA 1
ATOM 3386 C C . ASN A 1 456 ? 188.106 185.211 168.278 1.00 19.91 456 ASN A C 1
ATOM 3387 O O . ASN A 1 456 ? 189.210 185.438 167.772 1.00 19.91 456 ASN A O 1
ATOM 3392 N N . ASP A 1 457 ? 187.291 184.260 167.809 1.00 20.41 457 ASP A N 1
ATOM 3393 C CA . ASP A 1 457 ? 187.662 183.482 166.628 1.00 20.41 457 ASP A CA 1
ATOM 3394 C C . ASP A 1 457 ? 187.850 184.385 165.416 1.00 20.41 457 ASP A C 1
ATOM 3395 O O . ASP A 1 457 ? 188.825 184.248 164.665 1.00 20.41 457 ASP A O 1
ATOM 3400 N N . THR A 1 458 ? 186.919 185.319 165.211 1.00 20.93 458 THR A N 1
ATOM 3401 C CA . THR A 1 458 ? 187.004 186.211 164.060 1.00 20.93 458 THR A CA 1
ATOM 3402 C C . THR A 1 458 ? 188.233 187.108 164.142 1.00 20.93 458 THR A C 1
ATOM 3403 O O . THR A 1 458 ? 188.932 187.306 163.142 1.00 20.93 458 THR A O 1
ATOM 3407 N N . MET A 1 459 ? 188.522 187.652 165.328 1.00 22.86 459 MET A N 1
ATOM 3408 C CA . MET A 1 459 ? 189.691 188.516 165.470 1.00 22.86 459 MET A CA 1
ATOM 3409 C C . MET A 1 459 ? 190.987 187.738 165.280 1.00 22.86 459 MET A C 1
ATOM 3410 O O . MET A 1 459 ? 191.922 188.232 164.640 1.00 22.86 459 MET A O 1
ATOM 3415 N N . SER A 1 460 ? 191.067 186.522 165.823 1.00 22.42 460 SER A N 1
ATOM 3416 C CA . SER A 1 460 ? 192.278 185.727 165.664 1.00 22.42 460 SER A CA 1
ATOM 3417 C C . SER A 1 460 ? 192.504 185.343 164.207 1.00 22.42 460 SER A C 1
ATOM 3418 O O . SER A 1 460 ? 193.629 185.434 163.706 1.00 22.42 460 SER A O 1
ATOM 3421 N N . ALA A 1 461 ? 191.448 184.913 163.510 1.00 21.10 461 ALA A N 1
ATOM 3422 C CA . ALA A 1 461 ? 191.596 184.561 162.101 1.00 21.10 461 ALA A CA 1
ATOM 3423 C C . ALA A 1 461 ? 192.009 185.762 161.260 1.00 21.10 461 ALA A C 1
ATOM 3424 O O . ALA A 1 461 ? 192.735 185.606 160.273 1.00 21.10 461 ALA A O 1
ATOM 3426 N N . LEU A 1 462 ? 191.570 186.960 161.635 1.00 22.67 462 LEU A N 1
ATOM 3427 C CA . LEU A 1 462 ? 191.892 188.174 160.896 1.00 22.67 462 LEU A CA 1
ATOM 3428 C C . LEU A 1 462 ? 193.255 188.755 161.254 1.00 22.67 462 LEU A C 1
ATOM 3429 O O . LEU A 1 462 ? 193.602 189.826 160.747 1.00 22.67 462 LEU A O 1
ATOM 3434 N N . GLY A 1 463 ? 194.031 188.084 162.098 1.00 23.83 463 GLY A N 1
ATOM 3435 C CA . GLY A 1 463 ? 195.332 188.588 162.498 1.00 23.83 463 GLY A CA 1
ATOM 3436 C C . GLY A 1 463 ? 195.283 189.828 163.364 1.00 23.83 463 GLY A C 1
ATOM 3437 O O . GLY A 1 463 ? 196.097 190.739 163.179 1.00 23.83 463 GLY A O 1
ATOM 3438 N N . ARG A 1 464 ? 194.348 189.886 164.309 1.00 24.54 464 ARG A N 1
ATOM 3439 C CA . ARG A 1 464 ? 194.201 191.023 165.219 1.00 24.54 464 ARG A CA 1
ATOM 3440 C C . ARG A 1 464 ? 194.095 190.517 166.653 1.00 24.54 464 ARG A C 1
ATOM 3441 O O . ARG A 1 464 ? 193.059 190.680 167.306 1.00 24.54 464 ARG A O 1
ATOM 3449 N N . PRO A 1 465 ? 195.159 189.898 167.180 1.00 25.05 465 PRO A N 1
ATOM 3450 C CA . PRO A 1 465 ? 195.090 189.378 168.556 1.00 25.05 465 PRO A CA 1
ATOM 3451 C C . PRO A 1 465 ? 194.936 190.457 169.615 1.00 25.05 465 PRO A C 1
ATOM 3452 O O . PRO A 1 465 ? 194.440 190.155 170.707 1.00 25.05 465 PRO A O 1
ATOM 3456 N N . GLN A 1 466 ? 195.337 191.697 169.330 1.00 26.60 466 GLN A N 1
ATOM 3457 C CA . GLN A 1 466 ? 195.204 192.786 170.290 1.00 26.60 466 GLN A CA 1
ATOM 3458 C C . GLN A 1 466 ? 193.758 193.227 170.488 1.00 26.60 466 GLN A C 1
ATOM 3459 O O . GLN A 1 466 ? 193.493 194.040 171.378 1.00 26.60 466 GLN A O 1
ATOM 3465 N N . ASP A 1 467 ? 192.827 192.729 169.680 1.00 25.61 467 ASP A N 1
ATOM 3466 C CA . ASP A 1 467 ? 191.420 193.076 169.803 1.00 25.61 467 ASP A CA 1
ATOM 3467 C C . ASP A 1 467 ? 190.584 191.965 170.433 1.00 25.61 467 ASP A C 1
ATOM 3468 O O . ASP A 1 467 ? 189.358 192.090 170.495 1.00 25.61 467 ASP A O 1
ATOM 3473 N N . MET A 1 468 ? 191.214 190.895 170.909 1.00 23.21 468 MET A N 1
ATOM 3474 C CA . MET A 1 468 ? 190.482 189.780 171.488 1.00 23.21 468 MET A CA 1
ATOM 3475 C C . MET A 1 468 ? 190.164 190.038 172.958 1.00 23.21 468 MET A C 1
ATOM 3476 O O . MET A 1 468 ? 190.739 190.916 173.603 1.00 23.21 468 MET A O 1
ATOM 3481 N N . PHE A 1 469 ? 189.225 189.258 173.486 1.00 22.58 469 PHE A N 1
ATOM 3482 C CA . PHE A 1 469 ? 188.943 189.243 174.920 1.00 22.58 469 PHE A CA 1
ATOM 3483 C C . PHE A 1 469 ? 189.857 188.203 175.559 1.00 22.58 469 PHE A C 1
ATOM 3484 O O . PHE A 1 469 ? 189.566 187.006 175.535 1.00 22.58 469 PHE A O 1
ATOM 3492 N N . SER A 1 470 ? 190.975 188.656 176.123 1.00 24.94 470 SER A N 1
ATOM 3493 C CA . SER A 1 470 ? 191.960 187.749 176.699 1.00 24.94 470 SER A CA 1
ATOM 3494 C C . SER A 1 470 ? 192.722 188.469 177.804 1.00 24.94 470 SER A C 1
ATOM 3495 O O . SER A 1 470 ? 192.494 189.649 178.080 1.00 24.94 470 SER A O 1
ATOM 3498 N N . ASP A 1 471 ? 193.643 187.738 178.439 1.00 27.36 471 ASP A N 1
ATOM 3499 C CA . ASP A 1 471 ? 194.450 188.316 179.509 1.00 27.36 471 ASP A CA 1
ATOM 3500 C C . ASP A 1 471 ? 195.478 189.306 178.969 1.00 27.36 471 ASP A C 1
ATOM 3501 O O . ASP A 1 471 ? 195.779 190.311 179.622 1.00 27.36 471 ASP A O 1
ATOM 3506 N N . THR A 1 472 ? 196.029 189.041 177.784 1.00 29.09 472 THR A N 1
ATOM 3507 C CA . THR A 1 472 ? 197.024 189.910 177.168 1.00 29.09 472 THR A CA 1
ATOM 3508 C C . THR A 1 472 ? 196.401 190.941 176.232 1.00 29.09 472 THR A C 1
ATOM 3509 O O . THR A 1 472 ? 197.109 191.538 175.415 1.00 29.09 472 THR A O 1
ATOM 3513 N N . ALA A 1 473 ? 195.098 191.158 176.345 1.00 27.35 473 ALA A N 1
ATOM 3514 C CA . ALA A 1 473 ? 194.315 192.031 175.479 1.00 27.35 473 ALA A CA 1
ATOM 3515 C C . ALA A 1 473 ? 193.188 192.592 176.338 1.00 27.35 473 ALA A C 1
ATOM 3516 O O . ALA A 1 473 ? 193.339 192.719 177.557 1.00 27.35 473 ALA A O 1
ATOM 3518 N N . ILE A 1 474 ? 192.083 192.992 175.707 1.00 25.43 474 ILE A N 1
ATOM 3519 C CA . ILE A 1 474 ? 190.909 193.433 176.455 1.00 25.43 474 ILE A CA 1
ATOM 3520 C C . ILE A 1 474 ? 190.578 192.386 177.511 1.00 25.43 474 ILE A C 1
ATOM 3521 O O . ILE A 1 474 ? 190.200 191.256 177.188 1.00 25.43 474 ILE A O 1
ATOM 3526 N N . GLN A 1 475 ? 190.694 192.763 178.779 1.00 26.35 475 GLN A N 1
ATOM 3527 C CA . GLN A 1 475 ? 190.603 191.827 179.890 1.00 26.35 475 GLN A CA 1
ATOM 3528 C C . GLN A 1 475 ? 189.204 191.833 180.489 1.00 26.35 475 GLN A C 1
ATOM 3529 O O . GLN A 1 475 ? 188.597 192.893 180.666 1.00 26.35 475 GLN A O 1
ATOM 3535 N N . LEU A 1 476 ? 188.699 190.639 180.795 1.00 23.37 476 LEU A N 1
ATOM 3536 C CA . LEU A 1 476 ? 187.434 190.452 181.505 1.00 23.37 476 LEU A CA 1
ATOM 3537 C C . LEU A 1 476 ? 187.742 189.598 182.732 1.00 23.37 476 LEU A C 1
ATOM 3538 O O . LEU A 1 476 ? 187.597 188.374 182.696 1.00 23.37 476 LEU A O 1
ATOM 3543 N N . GLN A 1 477 ? 188.160 190.242 183.812 1.00 24.53 477 GLN A N 1
ATOM 3544 C CA . GLN A 1 477 ? 188.600 189.542 185.016 1.00 24.53 477 GLN A CA 1
ATOM 3545 C C . GLN A 1 477 ? 187.410 189.218 185.911 1.00 24.53 477 GLN A C 1
ATOM 3546 O O . GLN A 1 477 ? 186.554 190.082 186.127 1.00 24.53 477 GLN A O 1
ATOM 3552 N N . PRO A 1 478 ? 187.320 187.998 186.448 1.00 23.25 478 PRO A N 1
ATOM 3553 C CA . PRO A 1 478 ? 186.243 187.666 187.402 1.00 23.25 478 PRO A CA 1
ATOM 3554 C C . PRO A 1 478 ? 186.574 188.165 188.807 1.00 23.25 478 PRO A C 1
ATOM 3555 O O . PRO A 1 478 ? 186.955 187.419 189.707 1.00 23.25 478 PRO A O 1
ATOM 3559 N N . ILE A 1 479 ? 186.416 189.478 189.000 1.00 24.83 479 ILE A N 1
ATOM 3560 C CA . ILE A 1 479 ? 186.931 190.124 190.204 1.00 24.83 479 ILE A CA 1
ATOM 3561 C C . ILE A 1 479 ? 186.198 189.654 191.455 1.00 24.83 479 ILE A C 1
ATOM 3562 O O . ILE A 1 479 ? 186.804 189.546 192.525 1.00 24.83 479 ILE A O 1
ATOM 3567 N N . PHE A 1 480 ? 184.895 189.378 191.361 1.00 24.75 480 PHE A N 1
ATOM 3568 C CA . PHE A 1 480 ? 184.162 188.922 192.539 1.00 24.75 480 PHE A CA 1
ATOM 3569 C C . PHE A 1 480 ? 184.635 187.542 192.988 1.00 24.75 480 PHE A C 1
ATOM 3570 O O . PHE A 1 480 ? 184.800 187.294 194.189 1.00 24.75 480 PHE A O 1
ATOM 3578 N N . ALA A 1 481 ? 184.869 186.636 192.037 1.00 24.43 481 ALA A N 1
ATOM 3579 C CA . ALA A 1 481 ? 185.393 185.319 192.383 1.00 24.43 481 ALA A CA 1
ATOM 3580 C C . ALA A 1 481 ? 186.794 185.419 192.974 1.00 24.43 481 ALA A C 1
ATOM 3581 O O . ALA A 1 481 ? 187.128 184.698 193.920 1.00 24.43 481 ALA A O 1
ATOM 3583 N N . GLN A 1 482 ? 187.629 186.305 192.429 1.00 25.50 482 GLN A N 1
ATOM 3584 C CA . GLN A 1 482 ? 188.967 186.501 192.981 1.00 25.50 482 GLN A CA 1
ATOM 3585 C C . GLN A 1 482 ? 188.905 187.068 194.396 1.00 25.50 482 GLN A C 1
ATOM 3586 O O . GLN A 1 482 ? 189.690 186.676 195.267 1.00 25.50 482 GLN A O 1
ATOM 3592 N N . TRP A 1 483 ? 187.973 187.991 194.640 1.00 28.91 483 TRP A N 1
ATOM 3593 C CA . TRP A 1 483 ? 187.782 188.542 195.978 1.00 28.91 483 TRP A CA 1
ATOM 3594 C C . TRP A 1 483 ? 187.344 187.461 196.961 1.00 28.91 483 TRP A C 1
ATOM 3595 O O . TRP A 1 483 ? 187.845 187.398 198.090 1.00 28.91 483 TRP A O 1
ATOM 3606 N N . VAL A 1 484 ? 186.420 186.593 196.544 1.00 27.77 484 VAL A N 1
ATOM 3607 C CA . VAL A 1 484 ? 185.996 185.489 197.404 1.00 27.77 484 VAL A CA 1
ATOM 3608 C C . VAL A 1 484 ? 187.159 184.539 197.673 1.00 27.77 484 VAL A C 1
ATOM 3609 O O . VAL A 1 484 ? 187.336 184.051 198.798 1.00 27.77 484 VAL A O 1
ATOM 3613 N N . GLN A 1 485 ? 187.969 184.259 196.646 1.00 28.42 485 GLN A N 1
ATOM 3614 C CA . GLN A 1 485 ? 189.141 183.410 196.838 1.00 28.42 485 GLN A CA 1
ATOM 3615 C C . GLN A 1 485 ? 190.095 184.014 197.858 1.00 28.42 485 GLN A C 1
ATOM 3616 O O . GLN A 1 485 ? 190.604 183.310 198.736 1.00 28.42 485 GLN A O 1
ATOM 3622 N N . ASN A 1 486 ? 190.351 185.319 197.755 1.00 32.40 486 ASN A N 1
ATOM 3623 C CA . ASN A 1 486 ? 191.253 185.972 198.699 1.00 32.40 486 ASN A CA 1
ATOM 3624 C C . ASN A 1 486 ? 190.691 185.936 200.115 1.00 32.40 486 ASN A C 1
ATOM 3625 O O . ASN A 1 486 ? 191.429 185.686 201.077 1.00 32.40 486 ASN A O 1
ATOM 3630 N N . ILE A 1 487 ? 189.386 186.181 200.262 1.00 31.95 487 ILE A N 1
ATOM 3631 C CA . ILE A 1 487 ? 188.768 186.147 201.586 1.00 31.95 487 ILE A CA 1
ATOM 3632 C C . ILE A 1 487 ? 188.905 184.762 202.204 1.00 31.95 487 ILE A C 1
ATOM 3633 O O . ILE A 1 487 ? 189.243 184.624 203.385 1.00 31.95 487 ILE A O 1
ATOM 3638 N N . HIS A 1 488 ? 188.648 183.716 201.419 1.00 31.58 488 HIS A N 1
ATOM 3639 C CA . HIS A 1 488 ? 188.740 182.363 201.958 1.00 31.58 488 HIS A CA 1
ATOM 3640 C C . HIS A 1 488 ? 190.185 181.940 202.193 1.00 31.58 488 HIS A C 1
ATOM 3641 O O . HIS A 1 488 ? 190.445 181.070 203.030 1.00 31.58 488 HIS A O 1
ATOM 3648 N N . ALA A 1 489 ? 191.135 182.536 201.469 1.00 34.70 489 ALA A N 1
ATOM 3649 C CA . ALA A 1 489 ? 192.543 182.237 201.696 1.00 34.70 489 ALA A CA 1
ATOM 3650 C C . ALA A 1 489 ? 193.086 182.922 202.944 1.00 34.70 489 ALA A C 1
ATOM 3651 O O . ALA A 1 489 ? 193.953 182.362 203.623 1.00 34.70 489 ALA A O 1
ATOM 3653 N N . THR A 1 490 ? 192.602 184.122 203.260 1.00 36.48 490 THR A N 1
ATOM 3654 C CA . THR A 1 490 ? 193.055 184.859 204.431 1.00 36.48 490 THR A CA 1
ATOM 3655 C C . THR A 1 490 ? 192.153 184.652 205.641 1.00 36.48 490 THR A C 1
ATOM 3656 O O . THR A 1 490 ? 192.360 185.297 206.673 1.00 36.48 490 THR A O 1
ATOM 3660 N N . ALA A 1 491 ? 191.156 183.774 205.532 1.00 38.15 491 ALA A N 1
ATOM 3661 C CA . ALA A 1 491 ? 190.231 183.541 206.640 1.00 38.15 491 ALA A CA 1
ATOM 3662 C C . ALA A 1 491 ? 190.902 183.021 207.906 1.00 38.15 491 ALA A C 1
ATOM 3663 O O . ALA A 1 491 ? 190.567 183.517 208.995 1.00 38.15 491 ALA A O 1
ATOM 3665 N N . PRO A 1 492 ? 191.808 182.036 207.863 1.00 40.44 492 PRO A N 1
ATOM 3666 C CA . PRO A 1 492 ? 192.365 181.513 209.118 1.00 40.44 492 PRO A CA 1
ATOM 3667 C C . PRO A 1 492 ? 193.066 182.594 209.927 1.00 40.44 492 PRO A C 1
ATOM 3668 O O . PRO A 1 492 ? 193.835 183.398 209.398 1.00 40.44 492 PRO A O 1
ATOM 3672 N N . GLY A 1 493 ? 192.788 182.601 211.230 1.00 43.18 493 GLY A N 1
ATOM 3673 C CA . GLY A 1 493 ? 193.386 183.543 212.146 1.00 43.18 493 GLY A CA 1
ATOM 3674 C C . GLY A 1 493 ? 192.645 184.852 212.312 1.00 43.18 493 GLY A C 1
ATOM 3675 O O . GLY A 1 493 ? 192.992 185.626 213.213 1.00 43.18 493 GLY A O 1
ATOM 3676 N N . VAL A 1 494 ? 191.637 185.129 211.484 1.00 42.16 494 VAL A N 1
ATOM 3677 C CA . VAL A 1 494 ? 190.897 186.383 211.587 1.00 42.16 494 VAL A CA 1
ATOM 3678 C C . VAL A 1 494 ? 189.418 186.100 211.813 1.00 42.16 494 VAL A C 1
ATOM 3679 O O . VAL A 1 494 ? 188.858 186.462 212.853 1.00 42.16 494 VAL A O 1
ATOM 3683 N N . THR A 1 495 ? 188.774 185.453 210.840 1.00 39.15 495 THR A N 1
ATOM 3684 C CA . THR A 1 495 ? 187.370 185.080 210.962 1.00 39.15 495 THR A CA 1
ATOM 3685 C C . THR A 1 495 ? 187.174 183.639 211.406 1.00 39.15 495 THR A C 1
ATOM 3686 O O . THR A 1 495 ? 186.069 183.282 211.828 1.00 39.15 495 THR A O 1
ATOM 3690 N N . ALA A 1 496 ? 188.207 182.809 211.305 1.00 40.11 496 ALA A N 1
ATOM 3691 C CA . ALA A 1 496 ? 188.206 181.452 211.846 1.00 40.11 496 ALA A CA 1
ATOM 3692 C C . ALA A 1 496 ? 189.496 181.249 212.629 1.00 40.11 496 ALA A C 1
ATOM 3693 O O . ALA A 1 496 ? 190.426 180.582 212.159 1.00 40.11 496 ALA A O 1
ATOM 3695 N N . PRO A 1 497 ? 189.593 181.831 213.828 1.00 40.75 497 PRO A N 1
ATOM 3696 C CA . PRO A 1 497 ? 190.833 181.698 214.611 1.00 40.75 497 PRO A CA 1
ATOM 3697 C C . PRO A 1 497 ? 191.191 180.264 214.959 1.00 40.75 497 PRO A C 1
ATOM 3698 O O . PRO A 1 497 ? 192.378 179.954 215.113 1.00 40.75 497 PRO A O 1
ATOM 3702 N N . GLY A 1 498 ? 190.208 179.379 215.087 1.00 40.92 498 GLY A N 1
ATOM 3703 C CA . GLY A 1 498 ? 190.467 178.007 215.466 1.00 40.92 498 GLY A CA 1
ATOM 3704 C C . GLY A 1 498 ? 190.916 177.086 214.357 1.00 40.92 498 GLY A C 1
ATOM 3705 O O . GLY A 1 498 ? 191.146 175.901 214.611 1.00 40.92 498 GLY A O 1
ATOM 3706 N N . ALA A 1 499 ? 191.050 177.587 213.133 1.00 40.63 499 ALA A N 1
ATOM 3707 C CA . ALA A 1 499 ? 191.462 176.781 211.992 1.00 40.63 499 ALA A CA 1
ATOM 3708 C C . ALA A 1 499 ? 192.935 177.024 211.692 1.00 40.63 499 ALA A C 1
ATOM 3709 O O . ALA A 1 499 ? 193.383 178.174 211.652 1.00 40.63 499 ALA A O 1
ATOM 3711 N N . THR A 1 500 ? 193.684 175.939 211.492 1.00 40.61 500 THR A N 1
ATOM 3712 C CA . THR A 1 500 ? 195.106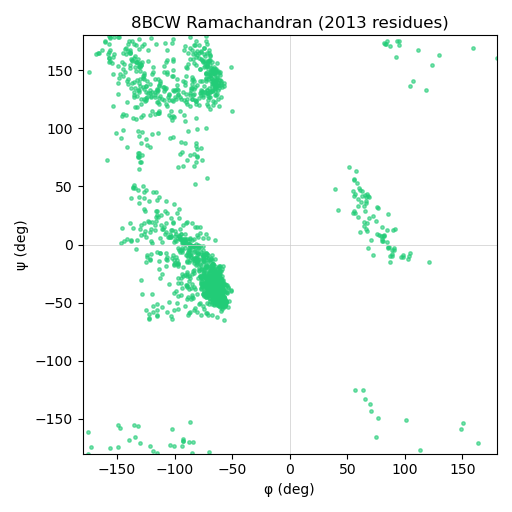 176.064 211.185 1.00 40.61 500 THR A CA 1
ATOM 3713 C C . THR A 1 500 ? 195.325 176.574 209.765 1.00 40.61 500 THR A C 1
ATOM 3714 O O . THR A 1 500 ? 196.146 177.469 209.535 1.00 40.61 500 THR A O 1
ATOM 3718 N N . THR A 1 501 ? 194.600 176.015 208.798 1.00 39.65 501 THR A N 1
ATOM 3719 C CA . THR A 1 501 ? 194.706 176.414 207.402 1.00 39.65 501 THR A CA 1
ATOM 3720 C C . THR A 1 501 ? 193.304 176.516 206.817 1.00 39.65 501 THR A C 1
ATOM 3721 O O . THR A 1 501 ? 192.310 176.186 207.471 1.00 39.65 501 THR A O 1
ATOM 3725 N N . SER A 1 502 ? 193.226 176.975 205.571 1.00 36.19 502 SER A N 1
ATOM 3726 C CA . SER A 1 502 ? 191.944 177.132 204.904 1.00 36.19 502 SER A CA 1
ATOM 3727 C C . SER A 1 502 ? 191.333 175.766 204.593 1.00 36.19 502 SER A C 1
ATOM 3728 O O . SER A 1 502 ? 191.986 174.723 204.685 1.00 36.19 502 SER A O 1
ATOM 3731 N N . THR A 1 503 ? 190.050 175.781 204.226 1.00 32.42 503 THR A N 1
ATOM 3732 C CA . THR A 1 503 ? 189.337 174.534 203.979 1.00 32.42 503 THR A CA 1
ATOM 3733 C C . THR A 1 503 ? 189.840 173.808 202.739 1.00 32.42 503 THR A C 1
ATOM 3734 O O . THR A 1 503 ? 189.663 172.590 202.636 1.00 32.42 503 THR A O 1
ATOM 3738 N N . SER A 1 504 ? 190.461 174.519 201.802 1.00 30.86 504 SER A N 1
ATOM 3739 C CA . SER A 1 504 ? 190.883 173.918 200.547 1.00 30.86 504 SER A CA 1
ATOM 3740 C C . SER A 1 504 ? 192.156 174.593 200.065 1.00 30.86 504 SER A C 1
ATOM 3741 O O . SER A 1 504 ? 192.360 175.791 200.277 1.00 30.86 504 SER A O 1
ATOM 3744 N N . LEU A 1 505 ? 193.011 173.813 199.407 1.00 33.23 505 LEU A N 1
ATOM 3745 C CA . LEU A 1 505 ? 194.190 174.378 198.768 1.00 33.23 505 LEU A CA 1
ATOM 3746 C C . LEU A 1 505 ? 193.869 175.117 197.477 1.00 33.23 505 LEU A C 1
ATOM 3747 O O . LEU A 1 505 ? 194.736 175.830 196.963 1.00 33.23 505 LEU A O 1
ATOM 3752 N N . THR A 1 506 ? 192.654 174.970 196.945 1.00 29.32 506 THR A N 1
ATOM 3753 C CA . THR A 1 506 ? 192.302 175.679 195.720 1.00 29.32 506 THR A CA 1
ATOM 3754 C C . THR A 1 506 ? 192.148 177.176 195.956 1.00 29.32 506 THR A C 1
ATOM 3755 O O . THR A 1 506 ? 192.358 177.968 195.030 1.00 29.32 506 THR A O 1
ATOM 3759 N N . TRP A 1 507 ? 191.785 177.582 197.177 1.00 30.72 507 TRP A N 1
ATOM 3760 C CA . TRP A 1 507 ? 191.543 178.997 197.448 1.00 30.72 507 TRP A CA 1
ATOM 3761 C C . TRP A 1 507 ? 192.792 179.831 197.207 1.00 30.72 507 TRP A C 1
ATOM 3762 O O . TRP A 1 507 ? 192.721 180.910 196.608 1.00 30.72 507 TRP A O 1
ATOM 3773 N N . GLY A 1 508 ? 193.930 179.360 197.668 1.00 34.89 508 GLY A N 1
ATOM 3774 C CA . GLY A 1 508 ? 195.165 180.103 197.546 1.00 34.89 508 GLY A CA 1
ATOM 3775 C C . GLY A 1 508 ? 196.095 179.760 198.697 1.00 34.89 508 GLY A C 1
ATOM 3776 O O . GLY A 1 508 ? 196.011 178.678 199.274 1.00 34.89 508 GLY A O 1
ATOM 3777 N N . GLY A 1 509 ? 196.971 180.709 199.015 1.00 41.04 509 GLY A N 1
ATOM 3778 C CA . GLY A 1 509 ? 197.949 180.538 200.065 1.00 41.04 509 GLY A CA 1
ATOM 3779 C C . GLY A 1 509 ? 199.330 180.143 199.588 1.00 41.04 509 GLY A C 1
ATOM 3780 O O . GLY A 1 509 ? 200.270 180.160 200.391 1.00 41.04 509 GLY A O 1
ATOM 3781 N N . GLY A 1 510 ? 199.481 179.787 198.314 1.00 41.70 510 GLY A N 1
ATOM 3782 C CA . GLY A 1 510 ? 200.786 179.447 197.784 1.00 41.70 510 GLY A CA 1
ATOM 3783 C C . GLY A 1 510 ? 201.341 178.118 198.240 1.00 41.70 510 GLY A C 1
ATOM 3784 O O . GLY A 1 510 ? 202.561 177.937 198.243 1.00 41.70 510 GLY A O 1
ATOM 3785 N N . GLU A 1 511 ? 200.484 177.178 198.625 1.00 41.70 511 GLU A N 1
ATOM 3786 C CA . GLU A 1 511 ? 200.910 175.870 199.102 1.00 41.70 511 GLU A CA 1
ATOM 3787 C C . GLU A 1 511 ? 200.555 174.807 198.071 1.00 41.70 511 GLU A C 1
ATOM 3788 O O . GLU A 1 511 ? 199.429 174.778 197.565 1.00 41.70 511 GLU A O 1
ATOM 3794 N N . LEU A 1 512 ? 201.518 173.943 197.763 1.00 37.83 512 LEU A N 1
ATOM 3795 C CA . LEU A 1 512 ? 201.334 172.833 196.840 1.00 37.83 512 LEU A CA 1
ATOM 3796 C C . LEU A 1 512 ? 201.524 171.531 197.602 1.00 37.83 512 LEU A C 1
ATOM 3797 O O . LEU A 1 512 ? 202.507 171.378 198.333 1.00 37.83 512 LEU A O 1
ATOM 3802 N N . VAL A 1 513 ? 200.594 170.594 197.434 1.00 35.07 513 VAL A N 1
ATOM 3803 C CA . VAL A 1 513 ? 200.696 169.286 198.073 1.00 35.07 513 VAL A CA 1
ATOM 3804 C C . VAL A 1 513 ? 201.004 168.254 196.998 1.00 35.07 513 VAL A C 1
ATOM 3805 O O . VAL A 1 513 ? 200.264 168.129 196.015 1.00 35.07 513 VAL A O 1
ATOM 3809 N N . ALA A 1 514 ? 202.095 167.516 197.187 1.00 35.96 514 ALA A N 1
ATOM 3810 C CA . ALA A 1 514 ? 202.547 166.516 196.233 1.00 35.96 514 ALA A CA 1
ATOM 3811 C C . ALA A 1 514 ? 202.706 165.174 196.931 1.00 35.96 514 ALA A C 1
ATOM 3812 O O . ALA A 1 514 ? 203.237 165.101 198.043 1.00 35.96 514 ALA A O 1
ATOM 3814 N N . VAL A 1 515 ? 202.242 164.116 196.274 1.00 35.12 515 VAL A N 1
ATOM 3815 C CA . VAL A 1 515 ? 202.326 162.757 196.795 1.00 35.12 515 VAL A CA 1
ATOM 3816 C C . VAL A 1 515 ? 202.938 161.878 195.714 1.00 35.12 515 VAL A C 1
ATOM 3817 O O . VAL A 1 515 ? 202.387 161.773 194.612 1.00 35.12 515 VAL A O 1
ATOM 3821 N N . GLY A 1 516 ? 204.069 161.254 196.027 1.00 36.86 516 GLY A N 1
ATOM 3822 C CA . GLY A 1 516 ? 204.717 160.351 195.087 1.00 36.86 516 GLY A CA 1
ATOM 3823 C C . GLY A 1 516 ? 205.104 160.989 193.771 1.00 36.86 516 GLY A C 1
ATOM 3824 O O . GLY A 1 516 ? 204.960 160.362 192.715 1.00 36.86 516 GLY A O 1
ATOM 3825 N N . GLY A 1 517 ? 205.588 162.228 193.808 1.00 37.84 517 GLY A N 1
ATOM 3826 C CA . GLY A 1 517 ? 205.979 162.921 192.598 1.00 37.84 517 GLY A CA 1
ATOM 3827 C C . GLY A 1 517 ? 204.841 163.444 191.754 1.00 37.84 517 GLY A C 1
ATOM 3828 O O . GLY A 1 517 ? 205.083 163.893 190.629 1.00 37.84 517 GLY A O 1
ATOM 3829 N N . LYS A 1 518 ? 203.609 163.403 192.255 1.00 34.28 518 LYS A N 1
ATOM 3830 C CA . LYS A 1 518 ? 202.440 163.865 191.522 1.00 34.28 518 LYS A CA 1
ATOM 3831 C C . LYS A 1 518 ? 201.709 164.918 192.342 1.00 34.28 518 LYS A C 1
ATOM 3832 O O . LYS A 1 518 ? 201.600 164.800 193.564 1.00 34.28 518 LYS A O 1
ATOM 3838 N N . VAL A 1 519 ? 201.215 165.948 191.663 1.00 33.28 519 VAL A N 1
ATOM 3839 C CA . VAL A 1 519 ? 200.546 167.058 192.331 1.00 33.28 519 VAL A CA 1
ATOM 3840 C C . VAL A 1 519 ? 199.156 166.622 192.772 1.00 33.28 519 VAL A C 1
ATOM 3841 O O . VAL A 1 519 ? 198.376 166.087 191.976 1.00 33.28 519 VAL A O 1
ATOM 3845 N N . ALA A 1 520 ? 198.840 166.855 194.044 1.00 31.87 520 ALA A N 1
ATOM 3846 C CA . ALA A 1 520 ? 197.492 166.612 194.545 1.00 31.87 520 ALA A CA 1
ATOM 3847 C C . ALA A 1 520 ? 196.614 167.846 194.357 1.00 31.87 520 ALA A C 1
ATOM 3848 O O . ALA A 1 520 ? 195.613 167.796 193.636 1.00 31.87 520 ALA A O 1
ATOM 3850 N N . LEU A 1 521 ? 196.994 168.963 194.977 1.00 30.58 521 LEU A N 1
ATOM 3851 C CA . LEU A 1 521 ? 196.277 170.219 194.813 1.00 30.58 521 LEU A CA 1
ATOM 3852 C C . LEU A 1 521 ? 197.222 171.388 195.051 1.00 30.58 521 LEU A C 1
ATOM 3853 O O . LEU A 1 521 ? 198.286 171.251 195.668 1.00 30.58 521 LEU A O 1
ATOM 3858 N N . LEU A 1 522 ? 196.796 172.553 194.554 1.00 31.42 522 LEU A N 1
ATOM 3859 C CA . LEU A 1 522 ? 197.502 173.827 194.608 1.00 31.42 522 LEU A CA 1
ATOM 3860 C C . LEU A 1 522 ? 196.515 174.929 194.228 1.00 31.42 522 LEU A C 1
ATOM 3861 O O . LEU A 1 522 ? 195.438 174.625 193.702 1.00 31.42 522 LEU A O 1
ATOM 3866 N N . PRO A 1 523 ? 196.820 176.204 194.485 1.00 32.20 523 PRO A N 1
ATOM 3867 C CA . PRO A 1 523 ? 195.870 177.270 194.135 1.00 32.20 523 PRO A CA 1
ATOM 3868 C C . PRO A 1 523 ? 195.517 177.268 192.652 1.00 32.20 523 PRO A C 1
ATOM 3869 O O . PRO A 1 523 ? 196.375 177.082 191.788 1.00 32.20 523 PRO A O 1
ATOM 3873 N N . ILE A 1 524 ? 194.237 177.491 192.368 1.00 27.03 524 ILE A N 1
ATOM 3874 C CA . ILE A 1 524 ? 193.702 177.440 191.011 1.00 27.03 524 ILE A CA 1
ATOM 3875 C C . ILE A 1 524 ? 193.459 178.877 190.552 1.00 27.03 524 ILE A C 1
ATOM 3876 O O . ILE A 1 524 ? 192.564 179.545 191.094 1.00 27.03 524 ILE A O 1
ATOM 3881 N N . PRO A 1 525 ? 194.222 179.391 189.591 1.00 26.46 525 PRO A N 1
ATOM 3882 C CA . PRO A 1 525 ? 194.024 180.776 189.152 1.00 26.46 525 PRO A CA 1
ATOM 3883 C C . PRO A 1 525 ? 192.762 180.935 188.319 1.00 26.46 525 PRO A C 1
ATOM 3884 O O . PRO A 1 525 ? 192.295 179.999 187.667 1.00 26.46 525 PRO A O 1
ATOM 3888 N N . LEU A 1 526 ? 192.212 182.147 188.345 1.00 24.68 526 LEU A N 1
ATOM 3889 C CA . LEU A 1 526 ? 191.007 182.490 187.599 1.00 24.68 526 LEU A CA 1
ATOM 3890 C C . LEU A 1 526 ? 191.297 183.697 186.719 1.00 24.68 526 LEU A C 1
ATOM 3891 O O . LEU A 1 526 ? 191.720 184.745 187.218 1.00 24.68 526 LEU A O 1
ATOM 3896 N N . GLY A 1 527 ? 191.057 183.553 185.418 1.00 22.79 527 GLY A N 1
ATOM 3897 C CA . GLY A 1 527 ? 191.310 184.620 184.470 1.00 22.79 527 GLY A CA 1
ATOM 3898 C C . GLY A 1 527 ? 190.156 184.881 183.524 1.00 22.79 527 GLY A C 1
ATOM 3899 O O . GLY A 1 527 ? 189.006 184.563 183.838 1.00 22.79 527 GLY A O 1
ATOM 3900 N N . THR A 1 528 ? 190.455 185.465 182.360 1.00 22.56 528 THR A N 1
ATOM 3901 C CA . THR A 1 528 ? 189.412 185.814 181.399 1.00 22.56 528 THR A CA 1
ATOM 3902 C C . THR A 1 528 ? 188.681 184.575 180.888 1.00 22.56 528 THR A C 1
ATOM 3903 O O . THR A 1 528 ? 187.450 184.583 180.742 1.00 22.56 528 THR A O 1
ATOM 3907 N N . ALA A 1 529 ? 189.425 183.500 180.612 1.00 21.36 529 ALA A N 1
ATOM 3908 C CA . ALA A 1 529 ? 188.813 182.278 180.100 1.00 21.36 529 ALA A CA 1
ATOM 3909 C C . ALA A 1 529 ? 187.811 181.699 181.092 1.00 21.36 529 ALA A C 1
ATOM 3910 O O . ALA A 1 529 ? 186.747 181.204 180.697 1.00 21.36 529 ALA A O 1
ATOM 3912 N N . ASP A 1 530 ? 188.138 181.751 182.385 1.00 21.52 530 ASP A N 1
ATOM 3913 C CA . ASP A 1 530 ? 187.213 181.284 183.413 1.00 21.52 530 ASP A CA 1
ATOM 3914 C C . ASP A 1 530 ? 185.935 182.117 183.431 1.00 21.52 530 ASP A C 1
ATOM 3915 O O . ASP A 1 530 ? 184.832 181.572 183.563 1.00 21.52 530 ASP A O 1
ATOM 3920 N N . PHE A 1 531 ? 186.067 183.439 183.293 1.00 21.00 531 PHE A N 1
ATOM 3921 C CA . PHE A 1 531 ? 184.907 184.324 183.192 1.00 21.00 531 PHE A CA 1
ATOM 3922 C C . PHE A 1 531 ? 183.999 183.909 182.037 1.00 21.00 531 PHE A C 1
ATOM 3923 O O . PHE A 1 531 ? 182.783 183.710 182.213 1.00 21.00 531 PHE A O 1
ATOM 3931 N N . LEU A 1 532 ? 184.590 183.738 180.850 1.00 19.63 532 LEU A N 1
ATOM 3932 C CA . LEU A 1 532 ? 183.821 183.349 179.671 1.00 19.63 532 LEU A CA 1
ATOM 3933 C C . LEU A 1 532 ? 183.099 182.022 179.888 1.00 19.63 532 LEU A C 1
ATOM 3934 O O . LEU A 1 532 ? 181.893 181.906 179.631 1.00 19.63 532 LEU A O 1
ATOM 3939 N N . VAL A 1 533 ? 183.817 181.009 180.380 1.00 17.56 533 VAL A N 1
ATOM 3940 C CA . VAL A 1 533 ? 183.205 179.686 180.477 1.00 17.56 533 VAL A CA 1
ATOM 3941 C C . VAL A 1 533 ? 182.136 179.648 181.568 1.00 17.56 533 VAL A C 1
ATOM 3942 O O . VAL A 1 533 ? 181.135 178.927 181.440 1.00 17.56 533 VAL A O 1
ATOM 3946 N N . HIS A 1 534 ? 182.308 180.418 182.646 1.00 18.71 534 HIS A N 1
ATOM 3947 C CA . HIS A 1 534 ? 181.275 180.453 183.674 1.00 18.71 534 HIS A CA 1
ATOM 3948 C C . HIS A 1 534 ? 179.998 181.095 183.144 1.00 18.71 534 HIS A C 1
ATOM 3949 O O . HIS A 1 534 ? 178.889 180.626 183.443 1.00 18.71 534 HIS A O 1
ATOM 3956 N N . HIS A 1 535 ? 180.122 182.153 182.338 1.00 18.82 535 HIS A N 1
ATOM 3957 C CA . HIS A 1 535 ? 178.898 182.709 181.770 1.00 18.82 535 HIS A CA 1
ATOM 3958 C C . HIS A 1 535 ? 178.293 181.771 180.719 1.00 18.82 535 HIS A C 1
ATOM 3959 O O . HIS A 1 535 ? 177.068 181.758 180.535 1.00 18.82 535 HIS A O 1
ATOM 3966 N N . ILE A 1 536 ? 179.114 180.928 180.082 1.00 16.91 536 ILE A N 1
ATOM 3967 C CA . ILE A 1 536 ? 178.567 179.849 179.250 1.00 16.91 536 ILE A CA 1
ATOM 3968 C C . ILE A 1 536 ? 177.688 178.918 180.086 1.00 16.91 536 ILE A C 1
ATOM 3969 O O . ILE A 1 536 ? 176.574 178.548 179.682 1.00 16.91 536 ILE A O 1
ATOM 3974 N N . HIS A 1 537 ? 178.192 178.505 181.254 1.00 17.56 537 HIS A N 1
ATOM 3975 C CA . HIS A 1 537 ? 177.417 177.624 182.129 1.00 17.56 537 HIS A CA 1
ATOM 3976 C C . HIS A 1 537 ? 176.093 178.271 182.524 1.00 17.56 537 HIS A C 1
ATOM 3977 O O . HIS A 1 537 ? 175.034 177.626 182.501 1.00 17.56 537 HIS A O 1
ATOM 3984 N N . ALA A 1 538 ? 176.142 179.552 182.901 1.00 17.64 538 ALA A N 1
ATOM 3985 C CA . ALA A 1 538 ? 174.917 180.258 183.273 1.00 17.64 538 ALA A CA 1
ATOM 3986 C C . ALA A 1 538 ? 173.915 180.270 182.122 1.00 17.64 538 ALA A C 1
ATOM 3987 O O . ALA A 1 538 ? 172.714 180.044 182.327 1.00 17.64 538 ALA A O 1
ATOM 3989 N N . PHE A 1 539 ? 174.396 180.515 180.902 1.00 15.89 539 PHE A N 1
ATOM 3990 C CA . PHE A 1 539 ? 173.524 180.500 179.732 1.00 15.89 539 PHE A CA 1
ATOM 3991 C C . PHE A 1 539 ? 172.834 179.147 179.562 1.00 15.89 539 PHE A C 1
ATOM 3992 O O . PHE A 1 539 ? 171.607 179.076 179.394 1.00 15.89 539 PHE A O 1
ATOM 4000 N N . THR A 1 540 ? 173.610 178.058 179.596 1.00 15.58 540 THR A N 1
ATOM 4001 C CA . THR A 1 540 ? 173.012 176.746 179.340 1.00 15.58 540 THR A CA 1
ATOM 4002 C C . THR A 1 540 ? 171.994 176.385 180.418 1.00 15.58 540 THR A C 1
ATOM 4003 O O . THR A 1 540 ? 170.924 175.832 180.117 1.00 15.58 540 THR A O 1
ATOM 4007 N N . ILE A 1 541 ? 172.300 176.706 181.679 1.00 18.59 541 ILE A N 1
ATOM 4008 C CA . ILE A 1 541 ? 171.369 176.400 182.763 1.00 18.59 541 ILE A CA 1
ATOM 4009 C C . ILE A 1 541 ? 170.078 177.201 182.617 1.00 18.59 541 ILE A C 1
ATOM 4010 O O . ILE A 1 541 ? 168.977 176.662 182.800 1.00 18.59 541 ILE A O 1
ATOM 4015 N N . HIS A 1 542 ? 170.183 178.494 182.284 1.00 17.81 542 HIS A N 1
ATOM 4016 C CA . HIS A 1 542 ? 168.973 179.302 182.144 1.00 17.81 542 HIS A CA 1
ATOM 4017 C C . HIS A 1 542 ? 168.105 178.809 180.985 1.00 17.81 542 HIS A C 1
ATOM 4018 O O . HIS A 1 542 ? 166.874 178.812 181.086 1.00 17.81 542 HIS A O 1
ATOM 4025 N N . VAL A 1 543 ? 168.722 178.350 179.888 1.00 16.01 543 VAL A N 1
ATOM 4026 C CA . VAL A 1 543 ? 167.921 177.817 178.780 1.00 16.01 543 VAL A CA 1
ATOM 4027 C C . VAL A 1 543 ? 167.210 176.522 179.183 1.00 16.01 543 VAL A C 1
ATOM 4028 O O . VAL A 1 543 ? 166.020 176.327 178.881 1.00 16.01 543 VAL A O 1
ATOM 4032 N N . THR A 1 544 ? 167.927 175.609 179.847 1.00 17.47 544 THR A N 1
ATOM 4033 C CA . THR A 1 544 ? 167.290 174.372 180.298 1.00 17.47 544 THR A CA 1
ATOM 4034 C C . THR A 1 544 ? 166.113 174.668 181.224 1.00 17.47 544 THR A C 1
ATOM 4035 O O . THR A 1 544 ? 165.041 174.047 181.110 1.00 17.47 544 THR A O 1
ATOM 4039 N N . VAL A 1 545 ? 166.295 175.622 182.142 1.00 19.24 545 VAL A N 1
ATOM 4040 C CA . VAL A 1 545 ? 165.202 176.040 183.014 1.00 19.24 545 VAL A CA 1
ATOM 4041 C C . VAL A 1 545 ? 164.043 176.593 182.194 1.00 19.24 545 VAL A C 1
ATOM 4042 O O . VAL A 1 545 ? 162.877 176.316 182.486 1.00 19.24 545 VAL A O 1
ATOM 4046 N N . LEU A 1 546 ? 164.338 177.397 181.171 1.00 17.58 546 LEU A N 1
ATOM 4047 C CA . LEU A 1 546 ? 163.272 177.941 180.334 1.00 17.58 546 LEU A CA 1
ATOM 4048 C C . LEU A 1 546 ? 162.406 176.828 179.765 1.00 17.58 546 LEU A C 1
ATOM 4049 O O . LEU A 1 546 ? 161.175 176.857 179.888 1.00 17.58 546 LEU A O 1
ATOM 4054 N N . ILE A 1 547 ? 163.041 175.812 179.180 1.00 16.54 547 ILE A N 1
ATOM 4055 C CA . ILE A 1 547 ? 162.282 174.728 178.556 1.00 16.54 547 ILE A CA 1
ATOM 4056 C C . ILE A 1 547 ? 161.437 173.994 179.594 1.00 16.54 547 ILE A C 1
ATOM 4057 O O . ILE A 1 547 ? 160.216 173.838 179.434 1.00 16.54 547 ILE A O 1
ATOM 4062 N N . LEU A 1 548 ? 162.066 173.566 180.692 1.00 18.83 548 LEU A N 1
ATOM 4063 C CA . LEU A 1 548 ? 161.343 172.754 181.670 1.00 18.83 548 LEU A CA 1
ATOM 4064 C C . LEU A 1 548 ? 160.220 173.543 182.349 1.00 18.83 548 LEU A C 1
ATOM 4065 O O . LEU A 1 548 ? 159.105 173.029 182.525 1.00 18.83 548 LEU A O 1
ATOM 4070 N N . LEU A 1 549 ? 160.484 174.795 182.724 1.00 21.71 549 LEU A N 1
ATOM 4071 C CA . LEU A 1 549 ? 159.482 175.590 183.425 1.00 21.71 549 LEU A CA 1
ATOM 4072 C C . LEU A 1 549 ? 158.332 175.980 182.506 1.00 21.71 549 LEU A C 1
ATOM 4073 O O . LEU A 1 549 ? 157.180 176.047 182.949 1.00 21.71 549 LEU A O 1
ATOM 4078 N N . LYS A 1 550 ? 158.619 176.263 181.231 1.00 19.43 550 LYS A N 1
ATOM 4079 C CA . LYS A 1 550 ? 157.537 176.468 180.277 1.00 19.43 550 LYS A CA 1
ATOM 4080 C C . LYS A 1 550 ? 156.668 175.224 180.175 1.00 19.43 550 LYS A C 1
ATOM 4081 O O . LYS A 1 550 ? 155.436 175.321 180.137 1.00 19.43 550 LYS A O 1
ATOM 4087 N N . GLY A 1 551 ? 157.291 174.044 180.141 1.00 20.16 551 GLY A N 1
ATOM 4088 C CA . GLY A 1 551 ? 156.509 172.818 180.133 1.00 20.16 551 GLY A CA 1
ATOM 4089 C C . GLY A 1 551 ? 155.615 172.682 181.350 1.00 20.16 551 GLY A C 1
ATOM 4090 O O . GLY A 1 551 ? 154.486 172.200 181.252 1.00 20.16 551 GLY A O 1
ATOM 4091 N N . VAL A 1 552 ? 156.112 173.094 182.515 1.00 22.60 552 VAL A N 1
ATOM 4092 C CA . VAL A 1 552 ? 155.313 172.970 183.734 1.00 22.60 552 VAL A CA 1
ATOM 4093 C C . VAL A 1 552 ? 154.156 173.970 183.740 1.00 22.60 552 VAL A C 1
ATOM 4094 O O . VAL A 1 552 ? 153.000 173.596 183.960 1.00 22.60 552 VAL A O 1
ATOM 4098 N N . LEU A 1 553 ? 154.443 175.251 183.485 1.00 23.21 553 LEU A N 1
ATOM 4099 C CA . LEU A 1 553 ? 153.434 176.294 183.667 1.00 23.21 553 LEU A CA 1
ATOM 4100 C C . LEU A 1 553 ? 152.328 176.260 182.614 1.00 23.21 553 LEU A C 1
ATOM 4101 O O . LEU A 1 553 ? 151.257 176.827 182.848 1.00 23.21 553 LEU A O 1
ATOM 4106 N N . PHE A 1 554 ? 152.555 175.624 181.466 1.00 22.77 554 PHE A N 1
ATOM 4107 C CA . PHE A 1 554 ? 151.537 175.525 180.427 1.00 22.77 554 PHE A CA 1
ATOM 4108 C C . PHE A 1 554 ? 151.082 174.088 180.198 1.00 22.77 554 PHE A C 1
ATOM 4109 O O . PHE A 1 554 ? 150.569 173.768 179.122 1.00 22.77 554 PHE A O 1
ATOM 4117 N N . ALA A 1 555 ? 151.246 173.220 181.199 1.00 23.63 555 ALA A N 1
ATOM 4118 C CA . ALA A 1 555 ? 150.885 171.815 181.042 1.00 23.63 555 ALA A CA 1
ATOM 4119 C C . ALA A 1 555 ? 149.381 171.622 180.901 1.00 23.63 555 ALA A C 1
ATOM 4120 O O . ALA A 1 555 ? 148.940 170.636 180.303 1.00 23.63 555 ALA A O 1
ATOM 4122 N N . ARG A 1 556 ? 148.583 172.537 181.445 1.00 26.88 556 ARG A N 1
ATOM 4123 C CA . ARG A 1 556 ? 147.134 172.385 181.450 1.00 26.88 556 ARG A CA 1
ATOM 4124 C C . ARG A 1 556 ? 146.437 173.132 180.325 1.00 26.88 556 ARG A C 1
ATOM 4125 O O . ARG A 1 556 ? 145.405 172.663 179.839 1.00 26.88 556 ARG A O 1
ATOM 4133 N N . SER A 1 557 ? 146.962 174.279 179.908 1.00 25.79 557 SER A N 1
ATOM 4134 C CA . SER A 1 557 ? 146.285 175.094 178.909 1.00 25.79 557 SER A CA 1
ATOM 4135 C C . SER A 1 557 ? 147.252 176.141 178.379 1.00 25.79 557 SER A C 1
ATOM 4136 O O . SER A 1 557 ? 148.303 176.400 178.971 1.00 25.79 557 SER A O 1
ATOM 4139 N N . SER A 1 558 ? 146.877 176.735 177.252 1.00 24.61 558 SER A N 1
ATOM 4140 C CA . SER A 1 558 ? 147.589 177.870 176.683 1.00 24.61 558 SER A CA 1
ATOM 4141 C C . SER A 1 558 ? 146.615 178.624 175.791 1.00 24.61 558 SER A C 1
ATOM 4142 O O . SER A 1 558 ? 145.489 178.181 175.560 1.00 24.61 558 SER A O 1
ATOM 4145 N N . ARG A 1 559 ? 147.059 179.783 175.303 1.00 28.08 559 ARG A N 1
ATOM 4146 C CA . ARG A 1 559 ? 146.259 180.514 174.326 1.00 28.08 559 ARG A CA 1
ATOM 4147 C C . ARG A 1 559 ? 146.012 179.678 173.076 1.00 28.08 559 ARG A C 1
ATOM 4148 O O . ARG A 1 559 ? 144.941 179.771 172.467 1.00 28.08 559 ARG A O 1
ATOM 4156 N N . LEU A 1 560 ? 146.983 178.849 172.687 1.00 23.47 560 LEU A N 1
ATOM 4157 C CA . LEU A 1 560 ? 146.821 178.013 171.502 1.00 23.47 560 LEU A CA 1
ATOM 4158 C C . LEU A 1 560 ? 145.880 176.838 171.761 1.00 23.47 560 LEU A C 1
ATOM 4159 O O . LEU A 1 560 ? 145.018 176.536 170.929 1.00 23.47 560 LEU A O 1
ATOM 4164 N N . ILE A 1 561 ? 146.021 176.168 172.901 1.00 23.37 561 ILE A N 1
ATOM 4165 C CA . ILE A 1 561 ? 145.246 174.961 173.189 1.00 23.37 561 ILE A CA 1
ATOM 4166 C C . ILE A 1 561 ? 144.507 175.133 174.512 1.00 23.37 561 ILE A C 1
ATOM 4167 O O . ILE A 1 561 ? 145.055 174.801 175.574 1.00 23.37 561 ILE A O 1
ATOM 4172 N N . PRO A 1 562 ? 143.273 175.643 174.497 1.00 25.94 562 PRO A N 1
ATOM 4173 C CA . PRO A 1 562 ? 142.575 175.937 175.762 1.00 25.94 562 PRO A CA 1
ATOM 4174 C C . PRO A 1 562 ? 142.339 174.729 176.658 1.00 25.94 562 PRO A C 1
ATOM 4175 O O . PRO A 1 562 ? 142.338 174.882 177.885 1.00 25.94 562 PRO A O 1
ATOM 4179 N N . ASP A 1 563 ? 142.130 173.539 176.101 1.00 26.66 563 ASP A N 1
ATOM 4180 C CA . ASP A 1 563 ? 141.774 172.360 176.886 1.00 26.66 563 ASP A CA 1
ATOM 4181 C C . ASP A 1 563 ? 142.874 171.298 176.864 1.00 26.66 563 ASP A C 1
ATOM 4182 O O . ASP A 1 563 ? 142.600 170.099 176.782 1.00 26.66 563 ASP A O 1
ATOM 4187 N N . LYS A 1 564 ? 144.135 171.726 176.967 1.00 23.30 564 LYS A N 1
ATOM 4188 C CA . LYS A 1 564 ? 145.254 170.793 176.859 1.00 23.30 564 LYS A CA 1
ATOM 4189 C C . LYS A 1 564 ? 145.256 169.746 177.966 1.00 23.30 564 LYS A C 1
ATOM 4190 O O . LYS A 1 564 ? 145.803 168.657 177.769 1.00 23.30 564 LYS A O 1
ATOM 4196 N N . ALA A 1 565 ? 144.653 170.041 179.120 1.00 26.12 565 ALA A N 1
ATOM 4197 C CA . ALA A 1 565 ? 144.645 169.078 180.217 1.00 26.12 565 ALA A CA 1
ATOM 4198 C C . ALA A 1 565 ? 143.860 167.821 179.868 1.00 26.12 565 ALA A C 1
ATOM 4199 O O . ALA A 1 565 ? 144.220 166.727 180.316 1.00 26.12 565 ALA A O 1
ATOM 4201 N N . ASN A 1 566 ? 142.785 167.952 179.086 1.00 26.14 566 ASN A N 1
ATOM 4202 C CA . ASN A 1 566 ? 142.000 166.780 178.712 1.00 26.14 566 ASN A CA 1
ATOM 4203 C C . ASN A 1 566 ? 142.779 165.842 177.797 1.00 26.14 566 ASN A C 1
ATOM 4204 O O . ASN A 1 566 ? 142.514 164.636 177.781 1.00 26.14 566 ASN A O 1
ATOM 4209 N N . LEU A 1 567 ? 143.739 166.370 177.035 1.00 22.68 567 LEU A N 1
ATOM 4210 C CA . LEU A 1 567 ? 144.511 165.523 176.131 1.00 22.68 567 LEU A CA 1
ATOM 4211 C C . LEU A 1 567 ? 145.523 164.665 176.882 1.00 22.68 567 LEU A C 1
ATOM 4212 O O . LEU A 1 567 ? 145.897 163.592 176.400 1.00 22.68 567 LEU A O 1
ATOM 4217 N N . GLY A 1 568 ? 145.980 165.113 178.044 1.00 22.74 568 GLY A N 1
ATOM 4218 C CA . GLY A 1 568 ? 146.796 164.295 178.920 1.00 22.74 568 GLY A CA 1
ATOM 4219 C C . GLY A 1 568 ? 148.220 164.812 179.041 1.00 22.74 568 GLY A C 1
ATOM 4220 O O . GLY A 1 568 ? 148.594 165.855 178.503 1.00 22.74 568 GLY A O 1
ATOM 4221 N N . PHE A 1 569 ? 149.011 164.047 179.794 1.00 21.62 569 PHE A N 1
ATOM 4222 C CA . PHE A 1 569 ? 150.413 164.387 180.009 1.00 21.62 569 PHE A CA 1
ATOM 4223 C C . PHE A 1 569 ? 151.274 164.042 178.798 1.00 21.62 569 PHE A C 1
ATOM 4224 O O . PHE A 1 569 ? 152.186 164.798 178.451 1.00 21.62 569 PHE A O 1
ATOM 4232 N N . ARG A 1 570 ? 150.998 162.918 178.136 1.00 22.44 570 ARG A N 1
ATOM 4233 C CA . ARG A 1 570 ? 151.849 162.400 177.064 1.00 22.44 570 ARG A CA 1
ATOM 4234 C C . ARG A 1 570 ? 150.988 162.120 175.833 1.00 22.44 570 ARG A C 1
ATOM 4235 O O . ARG A 1 570 ? 150.360 161.063 175.738 1.00 22.44 570 ARG A O 1
ATOM 4243 N N . PHE A 1 571 ? 150.955 163.067 174.900 1.00 19.43 571 PHE A N 1
ATOM 4244 C CA . PHE A 1 571 ? 150.251 162.921 173.634 1.00 19.43 571 PHE A CA 1
ATOM 4245 C C . PHE A 1 571 ? 151.060 163.612 172.545 1.00 19.43 571 PHE A C 1
ATOM 4246 O O . PHE A 1 571 ? 151.741 164.607 172.815 1.00 19.43 571 PHE A O 1
ATOM 4254 N N . PRO A 1 572 ? 151.004 163.112 171.306 1.00 18.55 572 PRO A N 1
ATOM 4255 C CA . PRO A 1 572 ? 151.951 163.607 170.293 1.00 18.55 572 PRO A CA 1
ATOM 4256 C C . PRO A 1 572 ? 151.653 165.014 169.809 1.00 18.55 572 PRO A C 1
ATOM 4257 O O . PRO A 1 572 ? 152.589 165.780 169.552 1.00 18.55 572 PRO A O 1
ATOM 4261 N N . CYS A 1 573 ? 150.376 165.372 169.680 1.00 17.48 573 CYS A N 1
ATOM 4262 C CA . CYS A 1 573 ? 149.961 166.638 169.090 1.00 17.48 573 CYS A CA 1
ATOM 4263 C C . CYS A 1 573 ? 148.451 166.785 169.201 1.00 17.48 573 CYS A C 1
ATOM 4264 O O . CYS A 1 573 ? 147.777 165.898 169.728 1.00 17.48 573 CYS A O 1
ATOM 4267 N N . ASP A 1 574 ? 147.913 167.893 168.705 1.00 19.74 574 ASP A N 1
ATOM 4268 C CA . ASP A 1 574 ? 146.481 168.043 168.484 1.00 19.74 574 ASP A CA 1
ATOM 4269 C C . ASP A 1 574 ? 146.204 168.373 167.020 1.00 19.74 574 ASP A C 1
ATOM 4270 O O . ASP A 1 574 ? 145.320 169.165 166.694 1.00 19.74 574 ASP A O 1
ATOM 4275 N N . GLY A 1 575 ? 146.977 167.774 166.118 1.00 18.26 575 GLY A N 1
ATOM 4276 C CA . GLY A 1 575 ? 146.718 167.879 164.702 1.00 18.26 575 GLY A CA 1
ATOM 4277 C C . GLY A 1 575 ? 147.500 168.973 164.008 1.00 18.26 575 GLY A C 1
ATOM 4278 O O . GLY A 1 575 ? 148.160 169.801 164.640 1.00 18.26 575 GLY A O 1
ATOM 4279 N N . PRO A 1 576 ? 147.433 168.994 162.675 1.00 19.41 576 PRO A N 1
ATOM 4280 C CA . PRO A 1 576 ? 148.144 170.018 161.903 1.00 19.41 576 PRO A CA 1
ATOM 4281 C C . PRO A 1 576 ? 147.438 171.362 161.842 1.00 19.41 576 PRO A C 1
ATOM 4282 O O . PRO A 1 576 ? 147.969 172.287 161.219 1.00 19.41 576 PRO A O 1
ATOM 4286 N N . GLY A 1 577 ? 146.271 171.504 162.458 1.00 20.36 577 GLY A N 1
ATOM 4287 C CA . GLY A 1 577 ? 145.573 172.770 162.465 1.00 20.36 577 GLY A CA 1
ATOM 4288 C C . GLY A 1 577 ? 146.236 173.795 163.371 1.00 20.36 577 GLY A C 1
ATOM 4289 O O . GLY A 1 577 ? 147.256 173.548 164.013 1.00 20.36 577 GLY A O 1
ATOM 4290 N N . ARG A 1 578 ? 145.634 174.986 163.404 1.00 21.58 578 ARG A N 1
ATOM 4291 C CA . ARG A 1 578 ? 146.169 176.127 164.153 1.00 21.58 578 ARG A CA 1
ATOM 4292 C C . ARG A 1 578 ? 147.601 176.443 163.733 1.00 21.58 578 ARG A C 1
ATOM 4293 O O . ARG A 1 578 ? 148.397 176.942 164.530 1.00 21.58 578 ARG A O 1
ATOM 4301 N N . GLY A 1 579 ? 147.939 176.145 162.480 1.00 20.85 579 GLY A N 1
ATOM 4302 C CA . GLY A 1 579 ? 149.292 176.252 161.994 1.00 20.85 579 GLY A CA 1
ATOM 4303 C C . GLY A 1 579 ? 150.151 175.022 162.214 1.00 20.85 579 GLY A C 1
ATOM 4304 O O . GLY A 1 579 ? 151.203 174.902 161.581 1.00 20.85 579 GLY A O 1
ATOM 4305 N N . GLY A 1 580 ? 149.727 174.102 163.075 1.00 18.14 580 GLY A N 1
ATOM 4306 C CA . GLY A 1 580 ? 150.499 172.905 163.435 1.00 18.14 580 GLY A CA 1
ATOM 4307 C C . GLY A 1 580 ? 150.802 172.924 164.921 1.00 18.14 580 GLY A C 1
ATOM 4308 O O . GLY A 1 580 ? 151.243 173.924 165.480 1.00 18.14 580 GLY A O 1
ATOM 4309 N N . THR A 1 581 ? 150.566 171.790 165.577 1.00 18.40 581 THR A N 1
ATOM 4310 C CA . THR A 1 581 ? 150.624 171.723 167.035 1.00 18.40 581 THR A CA 1
ATOM 4311 C C . THR A 1 581 ? 151.474 170.552 167.519 1.00 18.40 581 THR A C 1
ATOM 4312 O O . THR A 1 581 ? 151.183 169.940 168.549 1.00 18.40 581 THR A O 1
ATOM 4316 N N . CYS A 1 582 ? 152.548 170.230 166.805 1.00 17.59 582 CYS A N 1
ATOM 4317 C CA . CYS A 1 582 ? 153.437 169.163 167.249 1.00 17.59 582 CYS A CA 1
ATOM 4318 C C . CYS A 1 582 ? 154.156 169.553 168.537 1.00 17.59 582 CYS A C 1
ATOM 4319 O O . CYS A 1 582 ? 154.560 170.704 168.717 1.00 17.59 582 CYS A O 1
ATOM 4322 N N . GLN A 1 583 ? 154.319 168.578 169.432 1.00 17.20 583 GLN A N 1
ATOM 4323 C CA . GLN A 1 583 ? 155.106 168.727 170.658 1.00 17.20 583 GLN A CA 1
ATOM 4324 C C . GLN A 1 583 ? 154.621 169.903 171.513 1.00 17.20 583 GLN A C 1
ATOM 4325 O O . GLN A 1 583 ? 155.383 170.806 171.858 1.00 17.20 583 GLN A O 1
ATOM 4331 N N . VAL A 1 584 ? 153.337 169.869 171.872 1.00 18.73 584 VAL A N 1
ATOM 4332 C CA . VAL A 1 584 ? 152.803 170.832 172.831 1.00 18.73 584 VAL A CA 1
ATOM 4333 C C . VAL A 1 584 ? 152.672 170.256 174.239 1.00 18.73 584 VAL A C 1
ATOM 4334 O O . VAL A 1 584 ? 152.553 171.030 175.200 1.00 18.73 584 VAL A O 1
ATOM 4338 N N . SER A 1 585 ? 152.692 168.935 174.391 1.00 18.82 585 SER A N 1
ATOM 4339 C CA . SER A 1 585 ? 152.520 168.324 175.700 1.00 18.82 585 SER A CA 1
ATOM 4340 C C . SER A 1 585 ? 153.735 168.586 176.588 1.00 18.82 585 SER A C 1
ATOM 4341 O O . SER A 1 585 ? 154.832 168.888 176.116 1.00 18.82 585 SER A O 1
ATOM 4344 N N . ALA A 1 586 ? 153.518 168.468 177.900 1.00 19.49 586 ALA A N 1
ATOM 4345 C CA . ALA A 1 586 ? 154.614 168.603 178.857 1.00 19.49 586 ALA A CA 1
ATOM 4346 C C . ALA A 1 586 ? 155.665 167.512 178.672 1.00 19.49 586 ALA A C 1
ATOM 4347 O O . ALA A 1 586 ? 156.859 167.745 178.920 1.00 19.49 586 ALA A O 1
ATOM 4349 N N . TRP A 1 587 ? 155.243 166.323 178.230 1.00 18.84 587 TRP A N 1
ATOM 4350 C CA . TRP A 1 587 ? 156.188 165.243 177.966 1.00 18.84 587 TRP A CA 1
ATOM 4351 C C . TRP A 1 587 ? 157.209 165.652 176.910 1.00 18.84 587 TRP A C 1
ATOM 4352 O O . TRP A 1 587 ? 158.405 165.379 177.052 1.00 18.84 587 TRP A O 1
ATOM 4363 N N . ASP A 1 588 ? 156.756 166.320 175.847 1.00 18.30 588 ASP A N 1
ATOM 4364 C CA . ASP A 1 588 ? 157.672 166.769 174.803 1.00 18.30 588 ASP A CA 1
ATOM 4365 C C . ASP A 1 588 ? 158.598 167.877 175.300 1.00 18.30 588 ASP A C 1
ATOM 4366 O O . ASP A 1 588 ? 159.729 168.011 174.811 1.00 18.30 588 ASP A O 1
ATOM 4371 N N . HIS A 1 589 ? 158.146 168.665 176.277 1.00 18.12 589 HIS A N 1
ATOM 4372 C CA . HIS A 1 589 ? 159.047 169.606 176.931 1.00 18.12 589 HIS A CA 1
ATOM 4373 C C . HIS A 1 589 ? 160.155 168.872 177.677 1.00 18.12 589 HIS A C 1
ATOM 4374 O O . HIS A 1 589 ? 161.317 169.290 177.637 1.00 18.12 589 HIS A O 1
ATOM 4381 N N . VAL A 1 590 ? 159.818 167.774 178.360 1.00 17.66 590 VAL A N 1
ATOM 4382 C CA . VAL A 1 590 ? 160.856 166.941 178.974 1.00 17.66 590 VAL A CA 1
ATOM 4383 C C . VAL A 1 590 ? 161.799 166.396 177.904 1.00 17.66 590 VAL A C 1
ATOM 4384 O O . VAL A 1 590 ? 163.024 166.337 178.090 1.00 17.66 590 VAL A O 1
ATOM 4388 N N . PHE A 1 591 ? 161.231 165.995 176.767 1.00 16.11 591 PHE A N 1
ATOM 4389 C CA . PHE A 1 591 ? 162.001 165.487 175.634 1.00 16.11 591 PHE A CA 1
ATOM 4390 C C . PHE A 1 591 ? 163.075 166.483 175.192 1.00 16.11 591 PHE A C 1
ATOM 4391 O O . PHE A 1 591 ? 164.245 166.121 175.041 1.00 16.11 591 PHE A O 1
ATOM 4399 N N . LEU A 1 592 ? 162.700 167.752 175.010 1.00 16.04 592 LEU A N 1
ATOM 4400 C CA . LEU A 1 592 ? 163.683 168.758 174.587 1.00 16.04 592 LEU A CA 1
ATOM 4401 C C . LEU A 1 592 ? 164.645 169.133 175.722 1.00 16.04 592 LEU A C 1
ATOM 4402 O O . LEU A 1 592 ? 165.848 169.380 175.493 1.00 16.04 592 LEU A O 1
ATOM 4407 N N . GLY A 1 593 ? 164.135 169.185 176.954 1.00 16.32 593 GLY A N 1
ATOM 4408 C CA . GLY A 1 593 ? 164.990 169.503 178.080 1.00 16.32 593 GLY A CA 1
ATOM 4409 C C . GLY A 1 593 ? 166.106 168.500 178.270 1.00 16.32 593 GLY A C 1
ATOM 4410 O O . GLY A 1 593 ? 167.184 168.855 178.745 1.00 16.32 593 GLY A O 1
ATOM 4411 N N . LEU A 1 594 ? 165.861 167.235 177.918 1.00 17.61 594 LEU A N 1
ATOM 4412 C CA . LEU A 1 594 ? 166.921 166.232 177.989 1.00 17.61 594 LEU A CA 1
ATOM 4413 C C . LEU A 1 594 ? 168.107 166.599 177.097 1.00 17.61 594 LEU A C 1
ATOM 4414 O O . LEU A 1 594 ? 169.267 166.500 177.520 1.00 17.61 594 LEU A O 1
ATOM 4419 N N . PHE A 1 595 ? 167.838 167.035 175.862 1.00 15.26 595 PHE A N 1
ATOM 4420 C CA . PHE A 1 595 ? 168.921 167.457 174.977 1.00 15.26 595 PHE A CA 1
ATOM 4421 C C . PHE A 1 595 ? 169.681 168.636 175.569 1.00 15.26 595 PHE A C 1
ATOM 4422 O O . PHE A 1 595 ? 170.920 168.664 175.560 1.00 15.26 595 PHE A O 1
ATOM 4430 N N . TRP A 1 596 ? 168.953 169.635 176.079 1.00 14.68 596 TRP A N 1
ATOM 4431 C CA . TRP A 1 596 ? 169.680 170.805 176.582 1.00 14.68 596 TRP A CA 1
ATOM 4432 C C . TRP A 1 596 ? 170.469 170.490 177.855 1.00 14.68 596 TRP A C 1
ATOM 4433 O O . TRP A 1 596 ? 171.558 171.047 178.067 1.00 14.68 596 TRP A O 1
ATOM 4444 N N . MET A 1 597 ? 169.957 169.589 178.694 1.00 17.21 597 MET A N 1
ATOM 4445 C CA . MET A 1 597 ? 170.724 169.120 179.843 1.00 17.21 597 MET A CA 1
ATOM 4446 C C . MET A 1 597 ? 171.997 168.410 179.399 1.00 17.21 597 MET A C 1
ATOM 4447 O O . MET A 1 597 ? 173.064 168.603 179.995 1.00 17.21 597 MET A O 1
ATOM 4452 N N . TYR A 1 598 ? 171.900 167.572 178.362 1.00 15.39 598 TYR A N 1
ATOM 4453 C CA . TYR A 1 598 ? 173.086 166.901 177.838 1.00 15.39 598 TYR A CA 1
ATOM 4454 C C . TYR A 1 598 ? 174.128 167.915 177.379 1.00 15.39 598 TYR A C 1
ATOM 4455 O O . TYR A 1 598 ? 175.315 167.797 177.705 1.00 15.39 598 TYR A O 1
ATOM 4464 N N . ASN A 1 599 ? 173.689 168.936 176.640 1.00 14.88 599 ASN A N 1
ATOM 4465 C CA . ASN A 1 599 ? 174.595 169.993 176.194 1.00 14.88 599 ASN A CA 1
ATOM 4466 C C . ASN A 1 599 ? 175.308 170.652 177.378 1.00 14.88 599 ASN A C 1
ATOM 4467 O O . ASN A 1 599 ? 176.548 170.754 177.406 1.00 14.88 599 ASN A O 1
ATOM 4472 N N . ALA A 1 600 ? 174.531 171.084 178.378 1.00 15.11 600 ALA A N 1
ATOM 4473 C CA . ALA A 1 600 ? 175.094 171.801 179.521 1.00 15.11 600 ALA A CA 1
ATOM 4474 C C . ALA A 1 600 ? 176.100 170.945 180.286 1.00 15.11 600 ALA A C 1
ATOM 4475 O O . ALA A 1 600 ? 177.212 171.396 180.600 1.00 15.11 600 ALA A O 1
ATOM 4477 N N . ILE A 1 601 ? 175.727 169.702 180.600 1.00 16.08 601 ILE A N 1
ATOM 4478 C CA . ILE A 1 601 ? 176.607 168.858 181.401 1.00 16.08 601 ILE A CA 1
ATOM 4479 C C . ILE A 1 601 ? 177.870 168.503 180.623 1.00 16.08 601 ILE A C 1
ATOM 4480 O O . ILE A 1 601 ? 178.964 168.417 181.200 1.00 16.08 601 ILE A O 1
ATOM 4485 N N . SER A 1 602 ? 177.745 168.275 179.310 1.00 16.24 602 SER A N 1
ATOM 4486 C CA . SER A 1 602 ? 178.930 168.000 178.508 1.00 16.24 602 SER A CA 1
ATOM 4487 C C . SER A 1 602 ? 179.915 169.157 178.581 1.00 16.24 602 SER A C 1
ATOM 4488 O O . SER A 1 602 ? 181.123 168.943 178.751 1.00 16.24 602 SER A O 1
ATOM 4491 N N . VAL A 1 603 ? 179.417 170.393 178.471 1.00 16.15 603 VAL A N 1
ATOM 4492 C CA . VAL A 1 603 ? 180.320 171.540 178.570 1.00 16.15 603 VAL A CA 1
ATOM 4493 C C . VAL A 1 603 ? 180.965 171.600 179.953 1.00 16.15 603 VAL A C 1
ATOM 4494 O O . VAL A 1 603 ? 182.163 171.886 180.081 1.00 16.15 603 VAL A O 1
ATOM 4498 N N . VAL A 1 604 ? 180.189 171.326 181.006 1.00 17.04 604 VAL A N 1
ATOM 4499 C CA . VAL A 1 604 ? 180.735 171.358 182.367 1.00 17.04 604 VAL A CA 1
ATOM 4500 C C . VAL A 1 604 ? 181.897 170.372 182.516 1.00 17.04 604 VAL A C 1
ATOM 4501 O O . VAL A 1 604 ? 182.973 170.718 183.028 1.00 17.04 604 VAL A O 1
ATOM 4505 N N . ILE A 1 605 ? 181.696 169.125 182.080 1.00 16.88 605 ILE A N 1
ATOM 4506 C CA . ILE A 1 605 ? 182.741 168.120 182.280 1.00 16.88 605 ILE A CA 1
ATOM 4507 C C . ILE A 1 605 ? 183.949 168.380 181.376 1.00 16.88 605 ILE A C 1
ATOM 4508 O O . ILE A 1 605 ? 185.092 168.110 181.772 1.00 16.88 605 ILE A O 1
ATOM 4513 N N . PHE A 1 606 ? 183.733 168.901 180.163 1.00 16.67 606 PHE A N 1
ATOM 4514 C CA . PHE A 1 606 ? 184.867 169.297 179.327 1.00 16.67 606 PHE A CA 1
ATOM 4515 C C . PHE A 1 606 ? 185.691 170.395 179.996 1.00 16.67 606 PHE A C 1
ATOM 4516 O O . PHE A 1 606 ? 186.932 170.346 179.995 1.00 16.67 606 PHE A O 1
ATOM 4524 N N . HIS A 1 607 ? 185.014 171.402 180.559 1.00 18.22 607 HIS A N 1
ATOM 4525 C CA . HIS A 1 607 ? 185.703 172.461 181.291 1.00 18.22 607 HIS A CA 1
ATOM 4526 C C . HIS A 1 607 ? 186.548 171.872 182.409 1.00 18.22 607 HIS A C 1
ATOM 4527 O O . HIS A 1 607 ? 187.733 172.200 182.550 1.00 18.22 607 HIS A O 1
ATOM 4534 N N . PHE A 1 608 ? 185.953 170.978 183.201 1.00 18.85 608 PHE A N 1
ATOM 4535 C CA . PHE A 1 608 ? 186.688 170.369 184.304 1.00 18.85 608 PHE A CA 1
ATOM 4536 C C . PHE A 1 608 ? 187.935 169.648 183.806 1.00 18.85 608 PHE A C 1
ATOM 4537 O O . PHE A 1 608 ? 189.038 169.859 184.324 1.00 18.85 608 PHE A O 1
ATOM 4545 N N . SER A 1 609 ? 187.776 168.788 182.796 1.00 19.46 609 SER A N 1
ATOM 4546 C CA . SER A 1 609 ? 188.898 167.983 182.319 1.00 19.46 609 SER A CA 1
ATOM 4547 C C . SER A 1 609 ? 190.043 168.863 181.833 1.00 19.46 609 SER A C 1
ATOM 4548 O O . SER A 1 609 ? 191.196 168.694 182.257 1.00 19.46 609 SER A O 1
ATOM 4551 N N . TRP A 1 610 ? 189.739 169.826 180.956 1.00 19.52 610 TRP A N 1
ATOM 4552 C CA . TRP A 1 610 ? 190.807 170.653 180.405 1.00 19.52 610 TRP A CA 1
ATOM 4553 C C . TRP A 1 610 ? 191.477 171.492 181.489 1.00 19.52 610 TRP A C 1
ATOM 4554 O O . TRP A 1 610 ? 192.710 171.572 181.538 1.00 19.52 610 TRP A O 1
ATOM 4565 N N . LYS A 1 611 ? 190.689 172.116 182.374 1.00 21.32 611 LYS A N 1
ATOM 4566 C CA . LYS A 1 611 ? 191.278 172.974 183.399 1.00 21.32 611 LYS A CA 1
ATOM 4567 C C . LYS A 1 611 ? 192.174 172.183 184.344 1.00 21.32 611 LYS A C 1
ATOM 4568 O O . LYS A 1 611 ? 193.286 172.623 184.668 1.00 21.32 611 LYS A O 1
ATOM 4574 N N . MET A 1 612 ? 191.712 171.012 184.799 1.00 23.02 612 MET A N 1
ATOM 4575 C CA . MET A 1 612 ? 192.522 170.217 185.715 1.00 23.02 612 MET A CA 1
ATOM 4576 C C . MET A 1 612 ? 193.797 169.722 185.043 1.00 23.02 612 MET A C 1
ATOM 4577 O O . MET A 1 612 ? 194.870 169.745 185.655 1.00 23.02 612 MET A O 1
ATOM 4582 N N . GLN A 1 613 ? 193.713 169.283 183.783 1.00 23.11 613 GLN A N 1
ATOM 4583 C CA . GLN A 1 613 ? 194.929 168.833 183.113 1.00 23.11 613 GLN A CA 1
ATOM 4584 C C . GLN A 1 613 ? 195.904 169.979 182.880 1.00 23.11 613 GLN A C 1
ATOM 4585 O O . GLN A 1 613 ? 197.120 169.776 182.944 1.00 23.11 613 GLN A O 1
ATOM 4591 N N . SER A 1 614 ? 195.396 171.183 182.616 1.00 23.58 614 SER A N 1
ATOM 4592 C CA . SER A 1 614 ? 196.266 172.286 182.235 1.00 23.58 614 SER A CA 1
ATOM 4593 C C . SER A 1 614 ? 196.916 172.966 183.435 1.00 23.58 614 SER A C 1
ATOM 4594 O O . SER A 1 614 ? 198.086 173.354 183.362 1.00 23.58 614 SER A O 1
ATOM 4597 N N . ASP A 1 615 ? 196.189 173.130 184.541 1.00 25.47 615 ASP A N 1
ATOM 4598 C CA . ASP A 1 615 ? 196.665 173.995 185.610 1.00 25.47 615 ASP A CA 1
ATOM 4599 C C . ASP A 1 615 ? 196.860 173.318 186.961 1.00 25.47 615 ASP A C 1
ATOM 4600 O O . ASP A 1 615 ? 197.400 173.958 187.870 1.00 25.47 615 ASP A O 1
ATOM 4605 N N . VAL A 1 616 ? 196.442 172.066 187.135 1.00 26.20 616 VAL A N 1
ATOM 4606 C CA . VAL A 1 616 ? 196.530 171.439 188.450 1.00 26.20 616 VAL A CA 1
ATOM 4607 C C . VAL A 1 616 ? 197.356 170.161 188.398 1.00 26.20 616 VAL A C 1
ATOM 4608 O O . VAL A 1 616 ? 198.417 170.071 189.022 1.00 26.20 616 VAL A O 1
ATOM 4612 N N . TRP A 1 617 ? 196.875 169.168 187.657 1.00 25.39 617 TRP A N 1
ATOM 4613 C CA . TRP A 1 617 ? 197.531 167.870 187.616 1.00 25.39 617 TRP A CA 1
ATOM 4614 C C . TRP A 1 617 ? 198.873 167.960 186.895 1.00 25.39 617 TRP A C 1
ATOM 4615 O O . TRP A 1 617 ? 199.063 168.767 185.982 1.00 25.39 617 TRP A O 1
ATOM 4626 N N . GLY A 1 618 ? 199.809 167.125 187.320 1.00 31.26 618 GLY A N 1
ATOM 4627 C CA . GLY A 1 618 ? 201.125 167.106 186.719 1.00 31.26 618 GLY A CA 1
ATOM 4628 C C . GLY A 1 618 ? 202.114 166.376 187.607 1.00 31.26 618 GLY A C 1
ATOM 4629 O O . GLY A 1 618 ? 201.745 165.745 188.596 1.00 31.26 618 GLY A O 1
ATOM 4630 N N . THR A 1 619 ? 203.382 166.482 187.224 1.00 37.49 619 THR A N 1
ATOM 4631 C CA . THR A 1 619 ? 204.477 165.855 187.951 1.00 37.49 619 THR A CA 1
ATOM 4632 C C . THR A 1 619 ? 205.418 166.920 188.495 1.00 37.49 619 THR A C 1
ATOM 4633 O O . THR A 1 619 ? 205.686 167.926 187.832 1.00 37.49 619 THR A O 1
ATOM 4637 N N . ILE A 1 620 ? 205.931 166.687 189.698 1.00 43.68 620 ILE A N 1
ATOM 4638 C CA . ILE A 1 620 ? 206.838 167.613 190.364 1.00 43.68 620 ILE A CA 1
ATOM 4639 C C . ILE A 1 620 ? 208.196 166.939 190.508 1.00 43.68 620 ILE A C 1
ATOM 4640 O O . ILE A 1 620 ? 208.283 165.786 190.946 1.00 43.68 620 ILE A O 1
ATOM 4645 N N . SER A 1 621 ? 209.250 167.650 190.115 1.00 53.62 621 SER A N 1
ATOM 4646 C CA . SER A 1 621 ? 210.598 167.109 190.169 1.00 53.62 621 SER A CA 1
ATOM 4647 C C . SER A 1 621 ? 211.163 167.232 191.583 1.00 53.62 621 SER A C 1
ATOM 4648 O O . SER A 1 621 ? 210.549 167.810 192.483 1.00 53.62 621 SER A O 1
ATOM 4651 N N . ASP A 1 622 ? 212.361 166.675 191.779 1.00 59.98 622 ASP A N 1
ATOM 4652 C CA . ASP A 1 622 ? 213.011 166.734 193.082 1.00 59.98 622 ASP A CA 1
ATOM 4653 C C . ASP A 1 622 ? 213.419 168.150 193.468 1.00 59.98 622 ASP A C 1
ATOM 4654 O O . ASP A 1 622 ? 213.646 168.415 194.653 1.00 59.98 622 ASP A O 1
ATOM 4659 N N . GLN A 1 623 ? 213.520 169.059 192.500 1.00 60.75 623 GLN A N 1
ATOM 4660 C CA . GLN A 1 623 ? 213.902 170.441 192.751 1.00 60.75 623 GLN A CA 1
ATOM 4661 C C . GLN A 1 623 ? 212.703 171.373 192.868 1.00 60.75 623 GLN A C 1
ATOM 4662 O O . GLN A 1 623 ? 212.885 172.589 192.973 1.00 60.75 623 GLN A O 1
ATOM 4668 N N . GLY A 1 624 ? 211.487 170.835 192.846 1.00 55.00 624 GLY A N 1
ATOM 4669 C CA . GLY A 1 624 ? 210.294 171.645 192.976 1.00 55.00 624 GLY A CA 1
ATOM 4670 C C . GLY A 1 624 ? 209.715 172.172 191.683 1.00 55.00 624 GLY A C 1
ATOM 4671 O O . GLY A 1 624 ? 208.843 173.047 191.729 1.00 55.00 624 GLY A O 1
ATOM 4672 N N . MET A 1 625 ? 210.165 171.672 190.535 1.00 52.24 625 MET A N 1
ATOM 4673 C CA . MET A 1 625 ? 209.651 172.106 189.243 1.00 52.24 625 MET A CA 1
ATOM 4674 C C . MET A 1 625 ? 208.384 171.330 188.906 1.00 52.24 625 MET A C 1
ATOM 4675 O O . MET A 1 625 ? 208.371 170.096 188.966 1.00 52.24 625 MET A O 1
ATOM 4680 N N . VAL A 1 626 ? 207.326 172.052 188.547 1.00 41.96 626 VAL A N 1
ATOM 4681 C CA . VAL A 1 626 ? 206.020 171.469 188.260 1.00 41.96 626 VAL A CA 1
ATOM 4682 C C . VAL A 1 626 ? 205.800 171.475 186.755 1.00 41.96 626 VAL A C 1
ATOM 4683 O O . VAL A 1 626 ? 205.874 172.531 186.115 1.00 41.96 626 VAL A O 1
ATOM 4687 N N . THR A 1 627 ? 205.521 170.301 186.192 1.00 37.16 627 THR A N 1
ATOM 4688 C CA . THR A 1 627 ? 205.185 170.151 184.781 1.00 37.16 627 THR A CA 1
ATOM 4689 C C . THR A 1 627 ? 203.763 169.615 184.696 1.00 37.16 627 THR A C 1
ATOM 4690 O O . THR A 1 627 ? 203.499 168.475 185.092 1.00 37.16 627 THR A O 1
ATOM 4694 N N . HIS A 1 628 ? 202.851 170.438 184.187 1.00 30.09 628 HIS A N 1
ATOM 4695 C CA . HIS A 1 628 ? 201.458 170.047 184.065 1.00 30.09 628 HIS A CA 1
ATOM 4696 C C . HIS A 1 628 ? 201.258 169.153 182.844 1.00 30.09 628 HIS A C 1
ATOM 4697 O O . HIS A 1 628 ? 202.081 169.119 181.926 1.00 30.09 628 HIS A O 1
ATOM 4704 N N . ILE A 1 629 ? 200.141 168.421 182.847 1.00 27.32 629 ILE A N 1
ATOM 4705 C CA . ILE A 1 629 ? 199.920 167.389 181.835 1.00 27.32 629 ILE A CA 1
ATOM 4706 C C . ILE A 1 629 ? 199.861 168.003 180.440 1.00 27.32 629 ILE A C 1
ATOM 4707 O O . ILE A 1 629 ? 200.476 167.495 179.497 1.00 27.32 629 ILE A O 1
ATOM 4712 N N . THR A 1 630 ? 199.129 169.108 180.287 1.00 25.93 630 THR A N 1
ATOM 4713 C CA . THR A 1 630 ? 199.066 169.817 179.013 1.00 25.93 630 THR A CA 1
ATOM 4714 C C . THR A 1 630 ? 199.804 171.153 179.055 1.00 25.93 630 THR A C 1
ATOM 4715 O O . THR A 1 630 ? 199.603 171.997 178.177 1.00 25.93 630 THR A O 1
ATOM 4719 N N . GLY A 1 631 ? 200.645 171.363 180.065 1.00 27.92 631 GLY A N 1
ATOM 4720 C CA . GLY A 1 631 ? 201.546 172.501 180.089 1.00 27.92 631 GLY A CA 1
ATOM 4721 C C . GLY A 1 631 ? 200.903 173.868 180.159 1.00 27.92 631 GLY A C 1
ATOM 4722 O O . GLY A 1 631 ? 201.449 174.825 179.607 1.00 27.92 631 GLY A O 1
ATOM 4723 N N . GLY A 1 632 ? 199.763 173.990 180.831 1.00 25.59 632 GLY A N 1
ATOM 4724 C CA . GLY A 1 632 ? 199.167 175.299 181.060 1.00 25.59 632 GLY A CA 1
ATOM 4725 C C . GLY A 1 632 ? 198.699 176.035 179.822 1.00 25.59 632 GLY A C 1
ATOM 4726 O O . GLY A 1 632 ? 198.909 177.249 179.713 1.00 25.59 632 GLY A O 1
ATOM 4727 N N . ASN A 1 633 ? 198.052 175.336 178.893 1.00 23.95 633 ASN A N 1
ATOM 4728 C CA . ASN A 1 633 ? 197.559 175.959 177.670 1.00 23.95 633 ASN A CA 1
ATOM 4729 C C . ASN A 1 633 ? 196.108 176.423 177.766 1.00 23.95 633 ASN A C 1
ATOM 4730 O O . ASN A 1 633 ? 195.583 176.950 176.783 1.00 23.95 633 ASN A O 1
ATOM 4735 N N . PHE A 1 634 ? 195.456 176.254 178.920 1.00 21.49 634 PHE A N 1
ATOM 4736 C CA . PHE A 1 634 ? 194.040 176.602 179.039 1.00 21.49 634 PHE A CA 1
ATOM 4737 C C . PHE A 1 634 ? 193.806 178.099 178.869 1.00 21.49 634 PHE A C 1
ATOM 4738 O O . PHE A 1 634 ? 192.840 178.507 178.216 1.00 21.49 634 PHE A O 1
ATOM 4746 N N . ALA A 1 635 ? 194.679 178.929 179.444 1.00 23.75 635 ALA A N 1
ATOM 4747 C CA . ALA A 1 635 ? 194.418 180.365 179.503 1.00 23.75 635 ALA A CA 1
ATOM 4748 C C . ALA A 1 635 ? 194.333 180.989 178.113 1.00 23.75 635 ALA A C 1
ATOM 4749 O O . ALA A 1 635 ? 193.485 181.852 177.867 1.00 23.75 635 ALA A O 1
ATOM 4751 N N . GLN A 1 636 ? 195.204 180.574 177.195 1.00 26.17 636 GLN A N 1
ATOM 4752 C CA . GLN A 1 636 ? 195.260 181.177 175.870 1.00 26.17 636 GLN A CA 1
ATOM 4753 C C . GLN A 1 636 ? 194.491 180.405 174.807 1.00 26.17 636 GLN A C 1
ATOM 4754 O O . GLN A 1 636 ? 194.024 181.014 173.842 1.00 26.17 636 GLN A O 1
ATOM 4760 N N . SER A 1 637 ? 194.350 179.087 174.946 1.00 22.56 637 SER A N 1
ATOM 4761 C CA . SER A 1 637 ? 193.702 178.291 173.909 1.00 22.56 637 SER A CA 1
ATOM 4762 C C . SER A 1 637 ? 192.191 178.209 174.063 1.00 22.56 637 SER A C 1
ATOM 4763 O O . SER A 1 637 ? 191.489 178.044 173.061 1.00 22.56 637 SER A O 1
ATOM 4766 N N . SER A 1 638 ? 191.666 178.337 175.280 1.00 20.93 638 SER A N 1
ATOM 4767 C CA . SER A 1 638 ? 190.253 178.080 175.529 1.00 20.93 638 SER A CA 1
ATOM 4768 C C . SER A 1 638 ? 189.357 179.279 175.245 1.00 20.93 638 SER A C 1
ATOM 4769 O O . SER A 1 638 ? 188.149 179.189 175.485 1.00 20.93 638 SER A O 1
ATOM 4772 N N . ILE A 1 639 ? 189.904 180.392 174.743 1.00 21.59 639 ILE A N 1
ATOM 4773 C CA . ILE A 1 639 ? 189.094 181.572 174.456 1.00 21.59 639 ILE A CA 1
ATOM 4774 C C . ILE A 1 639 ? 188.558 181.588 173.030 1.00 21.59 639 ILE A C 1
ATOM 4775 O O . ILE A 1 639 ? 187.874 182.545 172.649 1.00 21.59 639 ILE A O 1
ATOM 4780 N N . THR A 1 640 ? 188.851 180.566 172.229 1.00 19.88 640 THR A N 1
ATOM 4781 C CA . THR A 1 640 ? 188.304 180.430 170.886 1.00 19.88 640 THR A CA 1
ATOM 4782 C C . THR A 1 640 ? 187.738 179.028 170.712 1.00 19.88 640 THR A C 1
ATOM 4783 O O . THR A 1 640 ? 188.186 178.080 171.360 1.00 19.88 640 THR A O 1
ATOM 4787 N N . ILE A 1 641 ? 186.747 178.901 169.828 1.00 17.73 641 ILE A N 1
ATOM 4788 C CA . ILE A 1 641 ? 186.187 177.583 169.540 1.00 17.73 641 ILE A CA 1
ATOM 4789 C C . ILE A 1 641 ? 187.229 176.699 168.860 1.00 17.73 641 ILE A C 1
ATOM 4790 O O . ILE A 1 641 ? 187.311 175.493 169.126 1.00 17.73 641 ILE A O 1
ATOM 4795 N N . ASN A 1 642 ? 188.046 177.286 167.983 1.00 19.29 642 ASN A N 1
ATOM 4796 C CA . ASN A 1 642 ? 189.104 176.524 167.329 1.00 19.29 642 ASN A CA 1
ATOM 4797 C C . ASN A 1 642 ? 190.101 175.973 168.338 1.00 19.29 642 ASN A C 1
ATOM 4798 O O . ASN A 1 642 ? 190.663 174.893 168.128 1.00 19.29 642 ASN A O 1
ATOM 4803 N N . GLY A 1 643 ? 190.333 176.696 169.436 1.00 18.93 643 GLY A N 1
ATOM 4804 C CA . GLY A 1 643 ? 191.186 176.172 170.489 1.00 18.93 643 GLY A CA 1
ATOM 4805 C C . GLY A 1 643 ? 190.630 174.910 171.118 1.00 18.93 643 GLY A C 1
ATOM 4806 O O . GLY A 1 643 ? 191.366 173.952 171.362 1.00 18.93 643 GLY A O 1
ATOM 4807 N N . TRP A 1 644 ? 189.323 174.888 171.385 1.00 17.69 644 TRP A N 1
ATOM 4808 C CA . TRP A 1 644 ? 188.698 173.675 171.904 1.00 17.69 644 TRP A CA 1
ATOM 4809 C C . TRP A 1 644 ? 188.756 172.546 170.884 1.00 17.69 644 TRP A C 1
ATOM 4810 O O . TRP A 1 644 ? 189.000 171.388 171.243 1.00 17.69 644 TRP A O 1
ATOM 4821 N N . LEU A 1 645 ? 188.520 172.863 169.608 1.00 17.68 645 LEU A N 1
ATOM 4822 C CA . LEU A 1 645 ? 188.541 171.834 168.571 1.00 17.68 645 LEU A CA 1
ATOM 4823 C C . LEU A 1 645 ? 189.922 171.205 168.436 1.00 17.68 645 LEU A C 1
ATOM 4824 O O . LEU A 1 645 ? 190.044 169.982 168.303 1.00 17.68 645 LEU A O 1
ATOM 4829 N N . ARG A 1 646 ? 190.974 172.022 168.466 1.00 20.02 646 ARG A N 1
ATOM 4830 C CA . ARG A 1 646 ? 192.327 171.547 168.197 1.00 20.02 646 ARG A CA 1
ATOM 4831 C C . ARG A 1 646 ? 193.013 171.019 169.455 1.00 20.02 646 ARG A C 1
ATOM 4832 O O . ARG A 1 646 ? 193.408 169.851 169.511 1.00 20.02 646 ARG A O 1
ATOM 4840 N N . ASP A 1 647 ? 193.150 171.866 170.474 1.00 20.87 647 ASP A N 1
ATOM 4841 C CA . ASP A 1 647 ? 193.958 171.518 171.634 1.00 20.87 647 ASP A CA 1
ATOM 4842 C C . ASP A 1 647 ? 193.238 170.624 172.637 1.00 20.87 647 ASP A C 1
ATOM 4843 O O . ASP A 1 647 ? 193.906 170.027 173.487 1.00 20.87 647 ASP A O 1
ATOM 4848 N N . PHE A 1 648 ? 191.908 170.520 172.584 1.00 17.54 648 PHE A N 1
ATOM 4849 C CA . PHE A 1 648 ? 191.200 169.601 173.471 1.00 17.54 648 PHE A CA 1
ATOM 4850 C C . PHE A 1 648 ? 190.759 168.322 172.763 1.00 17.54 648 PHE A C 1
ATOM 4851 O O . PHE A 1 648 ? 191.205 167.233 173.126 1.00 17.54 648 PHE A O 1
ATOM 4859 N N . LEU A 1 649 ? 189.910 168.431 171.740 1.00 16.33 649 LEU A N 1
ATOM 4860 C CA . LEU A 1 649 ? 189.372 167.230 171.105 1.00 16.33 649 LEU A CA 1
ATOM 4861 C C . LEU A 1 649 ? 190.437 166.518 170.278 1.00 16.33 649 LEU A C 1
ATOM 4862 O O . LEU A 1 649 ? 190.749 165.345 170.520 1.00 16.33 649 LEU A O 1
ATOM 4867 N N . TRP A 1 650 ? 191.010 167.220 169.296 1.00 17.25 650 TRP A N 1
ATOM 4868 C CA . TRP A 1 650 ? 191.956 166.593 168.375 1.00 17.25 650 TRP A CA 1
ATOM 4869 C C . TRP A 1 650 ? 193.189 166.079 169.105 1.00 17.25 650 TRP A C 1
ATOM 4870 O O . TRP A 1 650 ? 193.633 164.949 168.877 1.00 17.25 650 TRP A O 1
ATOM 4881 N N . ALA A 1 651 ? 193.754 166.897 169.995 1.00 18.32 651 ALA A N 1
ATOM 4882 C CA . ALA A 1 651 ? 194.995 166.520 170.664 1.00 18.32 651 ALA A CA 1
ATOM 4883 C C . ALA A 1 651 ? 194.786 165.359 171.629 1.00 18.32 651 ALA A C 1
ATOM 4884 O O . ALA A 1 651 ? 195.602 164.432 171.673 1.00 18.32 651 ALA A O 1
ATOM 4886 N N . GLN A 1 652 ? 193.706 165.385 172.407 1.00 20.87 652 GLN A N 1
ATOM 4887 C CA . GLN A 1 652 ? 193.500 164.384 173.447 1.00 20.87 652 GLN A CA 1
ATOM 4888 C C . GLN A 1 652 ? 192.787 163.126 172.958 1.00 20.87 652 GLN A C 1
ATOM 4889 O O . GLN A 1 652 ? 192.719 162.149 173.709 1.00 20.87 652 GLN A O 1
ATOM 4895 N N . ALA A 1 653 ? 192.264 163.113 171.728 1.00 19.29 653 ALA A N 1
ATOM 4896 C CA . ALA A 1 653 ? 191.705 161.884 171.169 1.00 19.29 653 ALA A CA 1
ATOM 4897 C C . ALA A 1 653 ? 192.776 160.894 170.722 1.00 19.29 653 ALA A C 1
ATOM 4898 O O . ALA A 1 653 ? 192.443 159.739 170.407 1.00 19.29 653 ALA A O 1
ATOM 4900 N N . SER A 1 654 ? 194.043 161.322 170.705 1.00 21.12 654 SER A N 1
ATOM 4901 C CA . SER A 1 654 ? 195.137 160.467 170.255 1.00 21.12 654 SER A CA 1
ATOM 4902 C C . SER A 1 654 ? 195.180 159.158 171.030 1.00 21.12 654 SER A C 1
ATOM 4903 O O . SER A 1 654 ? 195.427 158.095 170.451 1.00 21.12 654 SER A O 1
ATOM 4906 N N . GLN A 1 655 ? 194.949 159.215 172.341 1.00 23.05 655 GLN A N 1
ATOM 4907 C CA . GLN A 1 655 ? 195.032 158.006 173.152 1.00 23.05 655 GLN A CA 1
ATOM 4908 C C . GLN A 1 655 ? 193.954 156.998 172.770 1.00 23.05 655 GLN A C 1
ATOM 4909 O O . GLN A 1 655 ? 194.229 155.797 172.680 1.00 23.05 655 GLN A O 1
ATOM 4915 N N . VAL A 1 656 ? 192.723 157.458 172.539 1.00 20.80 656 VAL A N 1
ATOM 4916 C CA . VAL A 1 656 ? 191.652 156.517 172.232 1.00 20.80 656 VAL A CA 1
ATOM 4917 C C . VAL A 1 656 ? 191.807 155.962 170.819 1.00 20.80 656 VAL A C 1
ATOM 4918 O O . VAL A 1 656 ? 191.519 154.785 170.574 1.00 20.80 656 VAL A O 1
ATOM 4922 N N . ILE A 1 657 ? 192.286 156.774 169.870 1.00 21.06 657 ILE A N 1
ATOM 4923 C CA . ILE A 1 657 ? 192.350 156.267 168.497 1.00 21.06 657 ILE A CA 1
ATOM 4924 C C . ILE A 1 657 ? 193.570 155.400 168.228 1.00 21.06 657 ILE A C 1
ATOM 4925 O O . ILE A 1 657 ? 193.606 154.713 167.200 1.00 21.06 657 ILE A O 1
ATOM 4930 N N . GLN A 1 658 ? 194.558 155.388 169.122 1.00 23.95 658 GLN A N 1
ATOM 4931 C CA . GLN A 1 658 ? 195.759 154.578 168.949 1.00 23.95 658 GLN A CA 1
ATOM 4932 C C . GLN A 1 658 ? 195.798 153.374 169.888 1.00 23.95 658 GLN A C 1
ATOM 4933 O O . GLN A 1 658 ? 196.870 152.804 170.109 1.00 23.95 658 GLN A O 1
ATOM 4939 N N . SER A 1 659 ? 194.656 152.971 170.441 1.00 25.67 659 SER A N 1
ATOM 4940 C CA . SER A 1 659 ? 194.628 151.945 171.476 1.00 25.67 659 SER A CA 1
ATOM 4941 C C . SER A 1 659 ? 194.597 150.517 170.939 1.00 25.67 659 SER A C 1
ATOM 4942 O O . SER A 1 659 ? 194.773 149.582 171.727 1.00 25.67 659 SER A O 1
ATOM 4945 N N . TYR A 1 660 ? 194.378 150.320 169.640 1.00 26.28 660 TYR A N 1
ATOM 4946 C CA . TYR A 1 660 ? 194.322 148.969 169.089 1.00 26.28 660 TYR A CA 1
ATOM 4947 C C . TYR A 1 660 ? 195.632 148.228 169.328 1.00 26.28 660 TYR A C 1
ATOM 4948 O O . TYR A 1 660 ? 196.719 148.793 169.194 1.00 26.28 660 TYR A O 1
ATOM 4957 N N . GLY A 1 661 ? 195.521 146.951 169.680 1.00 29.92 661 GLY A N 1
ATOM 4958 C CA . GLY A 1 661 ? 196.679 146.133 169.961 1.00 29.92 661 GLY A CA 1
ATOM 4959 C C . GLY A 1 661 ? 197.213 146.232 171.372 1.00 29.92 661 GLY A C 1
ATOM 4960 O O . GLY A 1 661 ? 198.229 145.595 171.675 1.00 29.92 661 GLY A O 1
ATOM 4961 N N . SER A 1 662 ? 196.569 147.000 172.243 1.00 29.57 662 SER A N 1
ATOM 4962 C CA . SER A 1 662 ? 196.989 147.158 173.628 1.00 29.57 662 SER A CA 1
ATOM 4963 C C . SER A 1 662 ? 195.858 146.714 174.556 1.00 29.57 662 SER A C 1
ATOM 4964 O O . SER A 1 662 ? 194.837 146.181 174.117 1.00 29.57 662 SER A O 1
ATOM 4967 N N . SER A 1 663 ? 196.052 146.938 175.856 1.00 31.92 663 SER A N 1
ATOM 4968 C CA . SER A 1 663 ? 195.024 146.596 176.829 1.00 31.92 663 SER A CA 1
ATOM 4969 C C . SER A 1 663 ? 193.854 147.568 176.812 1.00 31.92 663 SER A C 1
ATOM 4970 O O . SER A 1 663 ? 192.804 147.254 177.380 1.00 31.92 663 SER A O 1
ATOM 4973 N N . LEU A 1 664 ? 194.005 148.726 176.176 1.00 27.38 664 LEU A N 1
ATOM 4974 C CA . LEU A 1 664 ? 192.957 149.733 176.114 1.00 27.38 664 LEU A CA 1
ATOM 4975 C C . LEU A 1 664 ? 192.189 149.712 174.796 1.00 27.38 664 LEU A C 1
ATOM 4976 O O . LEU A 1 664 ? 191.420 150.639 174.528 1.00 27.38 664 LEU A O 1
ATOM 4981 N N . SER A 1 665 ? 192.370 148.673 173.974 1.00 27.17 665 SER A N 1
ATOM 4982 C CA . SER A 1 665 ? 191.707 148.617 172.673 1.00 27.17 665 SER A CA 1
ATOM 4983 C C . SER A 1 665 ? 190.189 148.552 172.804 1.00 27.17 665 SER A C 1
ATOM 4984 O O . SER A 1 665 ? 189.465 148.989 171.897 1.00 27.17 665 SER A O 1
ATOM 4987 N N . ALA A 1 666 ? 189.691 148.003 173.914 1.00 27.26 666 ALA A N 1
ATOM 4988 C CA . ALA A 1 666 ? 188.253 148.001 174.152 1.00 27.26 666 ALA A CA 1
ATOM 4989 C C . ALA A 1 666 ? 187.692 149.415 174.162 1.00 27.26 666 ALA A C 1
ATOM 4990 O O . ALA A 1 666 ? 186.551 149.631 173.741 1.00 27.26 666 ALA A O 1
ATOM 4992 N N . TYR A 1 667 ? 188.482 150.391 174.617 1.00 24.07 667 TYR A N 1
ATOM 4993 C CA . TYR A 1 667 ? 188.037 151.779 174.571 1.00 24.07 667 TYR A CA 1
ATOM 4994 C C . TYR A 1 667 ? 187.899 152.277 173.137 1.00 24.07 667 TYR A C 1
ATOM 4995 O O . TYR A 1 667 ? 186.952 153.001 172.825 1.00 24.07 667 TYR A O 1
ATOM 5004 N N . GLY A 1 668 ? 188.820 151.901 172.247 1.00 22.33 668 GLY A N 1
ATOM 5005 C CA . GLY A 1 668 ? 188.657 152.262 170.845 1.00 22.33 668 GLY A CA 1
ATOM 5006 C C . GLY A 1 668 ? 187.420 151.636 170.226 1.00 22.33 668 GLY A C 1
ATOM 5007 O O . GLY A 1 668 ? 186.664 152.299 169.500 1.00 22.33 668 GLY A O 1
ATOM 5008 N N . LEU A 1 669 ? 187.187 150.354 170.520 1.00 23.56 669 LEU A N 1
ATOM 5009 C CA . LEU A 1 669 ? 185.990 149.689 170.011 1.00 23.56 669 LEU A CA 1
ATOM 5010 C C . LEU A 1 669 ? 184.719 150.364 170.516 1.00 23.56 669 LEU A C 1
ATOM 5011 O O . LEU A 1 669 ? 183.784 150.602 169.742 1.00 23.56 669 LEU A O 1
ATOM 5016 N N . PHE A 1 670 ? 184.673 150.694 171.808 1.00 23.51 670 PHE A N 1
ATOM 5017 C CA . PHE A 1 670 ? 183.501 151.364 172.365 1.00 23.51 670 PHE A CA 1
ATOM 5018 C C . PHE A 1 670 ? 183.342 152.774 171.808 1.00 23.51 670 PHE A C 1
ATOM 5019 O O . PHE A 1 670 ? 182.218 153.243 171.619 1.00 23.51 670 PHE A O 1
ATOM 5027 N N . PHE A 1 671 ? 184.455 153.463 171.549 1.00 19.26 671 PHE A N 1
ATOM 5028 C CA . PHE A 1 671 ? 184.415 154.778 170.918 1.00 19.26 671 PHE A CA 1
ATOM 5029 C C . PHE A 1 671 ? 183.695 154.710 169.576 1.00 19.26 671 PHE A C 1
ATOM 5030 O O . PHE A 1 671 ? 182.742 155.466 169.319 1.00 19.26 671 PHE A O 1
ATOM 5038 N N . LEU A 1 672 ? 184.119 153.774 168.721 1.00 20.08 672 LEU A N 1
ATOM 5039 C CA . LEU A 1 672 ? 183.465 153.614 167.423 1.00 20.08 672 LEU A CA 1
ATOM 5040 C C . LEU A 1 672 ? 182.003 153.198 167.577 1.00 20.08 672 LEU A C 1
ATOM 5041 O O . LEU A 1 672 ? 181.123 153.731 166.888 1.00 20.08 672 LEU A O 1
ATOM 5046 N N . GLY A 1 673 ? 181.723 152.254 168.478 1.00 19.59 673 GLY A N 1
ATOM 5047 C CA . GLY A 1 673 ? 180.352 151.794 168.652 1.00 19.59 673 GLY A CA 1
ATOM 5048 C C . GLY A 1 673 ? 179.418 152.882 169.149 1.00 19.59 673 GLY A C 1
ATOM 5049 O O . GLY A 1 673 ? 178.245 152.932 168.768 1.00 19.59 673 GLY A O 1
ATOM 5050 N N . ALA A 1 674 ? 179.925 153.769 170.006 1.00 17.59 674 ALA A N 1
ATOM 5051 C CA . ALA A 1 674 ? 179.107 154.860 170.520 1.00 17.59 674 ALA A CA 1
ATOM 5052 C C . ALA A 1 674 ? 178.842 155.906 169.446 1.00 17.59 674 ALA A C 1
ATOM 5053 O O . ALA A 1 674 ? 177.719 156.420 169.343 1.00 17.59 674 ALA A O 1
ATOM 5055 N N . HIS A 1 675 ? 179.858 156.240 168.638 1.00 15.88 675 HIS A N 1
ATOM 5056 C CA . HIS A 1 675 ? 179.596 157.075 167.465 1.00 15.88 675 HIS A CA 1
ATOM 5057 C C . HIS A 1 675 ? 178.502 156.450 166.594 1.00 15.88 675 HIS A C 1
ATOM 5058 O O . HIS A 1 675 ? 177.600 157.147 166.109 1.00 15.88 675 HIS A O 1
ATOM 5065 N N . PHE A 1 676 ? 178.553 155.125 166.414 1.00 18.57 676 PHE A N 1
ATOM 5066 C CA . PHE A 1 676 ? 177.557 154.436 165.595 1.00 18.57 676 PHE A CA 1
ATOM 5067 C C . PHE A 1 676 ? 176.154 154.560 166.187 1.00 18.57 676 PHE A C 1
ATOM 5068 O O . PHE A 1 676 ? 175.188 154.832 165.467 1.00 18.57 676 PHE A O 1
ATOM 5076 N N . VAL A 1 677 ? 176.020 154.349 167.498 1.00 17.57 677 VAL A N 1
ATOM 5077 C CA . VAL A 1 677 ? 174.703 154.421 168.133 1.00 17.57 677 VAL A CA 1
ATOM 5078 C C . VAL A 1 677 ? 174.137 155.834 168.033 1.00 17.57 677 VAL A C 1
ATOM 5079 O O . VAL A 1 677 ? 172.944 156.035 167.743 1.00 17.57 677 VAL A O 1
ATOM 5083 N N . TRP A 1 678 ? 174.986 156.836 168.274 1.00 14.77 678 TRP A N 1
ATOM 5084 C CA . TRP A 1 678 ? 174.544 158.221 168.162 1.00 14.77 678 TRP A CA 1
ATOM 5085 C C . TRP A 1 678 ? 174.050 158.526 166.755 1.00 14.77 678 TRP A C 1
ATOM 5086 O O . TRP A 1 678 ? 172.993 159.141 166.581 1.00 14.77 678 TRP A O 1
ATOM 5097 N N . ALA A 1 679 ? 174.791 158.084 165.736 1.00 16.70 679 ALA A N 1
ATOM 5098 C CA . ALA A 1 679 ? 174.345 158.290 164.362 1.00 16.70 679 ALA A CA 1
ATOM 5099 C C . ALA A 1 679 ? 173.032 157.562 164.090 1.00 16.70 679 ALA A C 1
ATOM 5100 O O . ALA A 1 679 ? 172.167 158.073 163.371 1.00 16.70 679 ALA A O 1
ATOM 5102 N N . PHE A 1 680 ? 172.870 156.367 164.658 1.00 18.42 680 PHE A N 1
ATOM 5103 C CA . PHE A 1 680 ? 171.651 155.587 164.459 1.00 18.42 680 PHE A CA 1
ATOM 5104 C C . PHE A 1 680 ? 170.423 156.320 164.995 1.00 18.42 680 PHE A C 1
ATOM 5105 O O . PHE A 1 680 ? 169.341 156.240 164.405 1.00 18.42 680 PHE A O 1
ATOM 5113 N N . SER A 1 681 ? 170.572 157.040 166.112 1.00 16.07 681 SER A N 1
ATOM 5114 C CA . SER A 1 681 ? 169.416 157.721 166.707 1.00 16.07 681 SER A CA 1
ATOM 5115 C C . SER A 1 681 ? 168.790 158.760 165.768 1.00 16.07 681 SER A C 1
ATOM 5116 O O . SER A 1 681 ? 167.581 159.033 165.853 1.00 16.07 681 SER A O 1
ATOM 5119 N N . LEU A 1 682 ? 169.590 159.354 164.878 1.00 15.81 682 LEU A N 1
ATOM 5120 C CA . LEU A 1 682 ? 169.084 160.424 164.024 1.00 15.81 682 LEU A CA 1
ATOM 5121 C C . LEU A 1 682 ? 168.013 159.929 163.059 1.00 15.81 682 LEU A C 1
ATOM 5122 O O . LEU A 1 682 ? 167.171 160.718 162.617 1.00 15.81 682 LEU A O 1
ATOM 5127 N N . MET A 1 683 ? 168.024 158.636 162.723 1.00 18.11 683 MET A N 1
ATOM 5128 C CA . MET A 1 683 ? 166.981 158.097 161.855 1.00 18.11 683 MET A CA 1
ATOM 5129 C C . MET A 1 683 ? 165.614 158.223 162.512 1.00 18.11 683 MET A C 1
ATOM 5130 O O . MET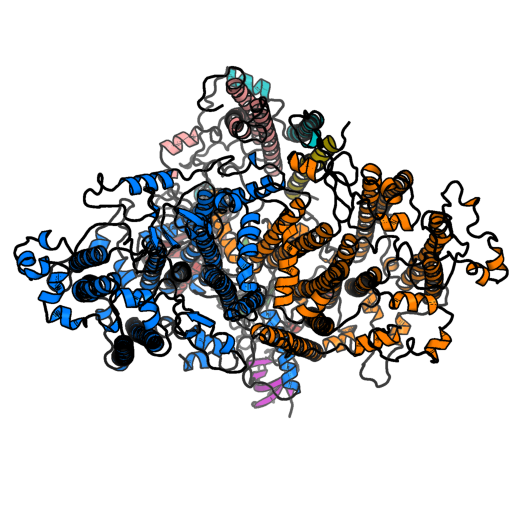 A 1 683 ? 164.640 158.621 161.867 1.00 18.11 683 MET A O 1
ATOM 5135 N N . PHE A 1 684 ? 165.531 157.908 163.805 1.00 18.58 684 PHE A N 1
ATOM 5136 C CA . PHE A 1 684 ? 164.277 158.067 164.530 1.00 18.58 684 PHE A CA 1
ATOM 5137 C C . PHE A 1 684 ? 163.953 159.536 164.757 1.00 18.58 684 PHE A C 1
ATOM 5138 O O . PHE A 1 684 ? 162.793 159.945 164.640 1.00 18.58 684 PHE A O 1
ATOM 5146 N N . LEU A 1 685 ? 164.965 160.349 165.075 1.00 16.15 685 LEU A N 1
ATOM 5147 C CA . LEU A 1 685 ? 164.687 161.745 165.414 1.00 16.15 685 LEU A CA 1
ATOM 5148 C C . LEU A 1 685 ? 164.239 162.563 164.205 1.00 16.15 685 LEU A C 1
ATOM 5149 O O . LEU A 1 685 ? 163.422 163.478 164.354 1.00 16.15 685 LEU A O 1
ATOM 5154 N N . PHE A 1 686 ? 164.748 162.263 163.011 1.00 16.12 686 PHE A N 1
ATOM 5155 C CA . PHE A 1 686 ? 164.482 163.106 161.853 1.00 16.12 686 PHE A CA 1
ATOM 5156 C C . PHE A 1 686 ? 163.224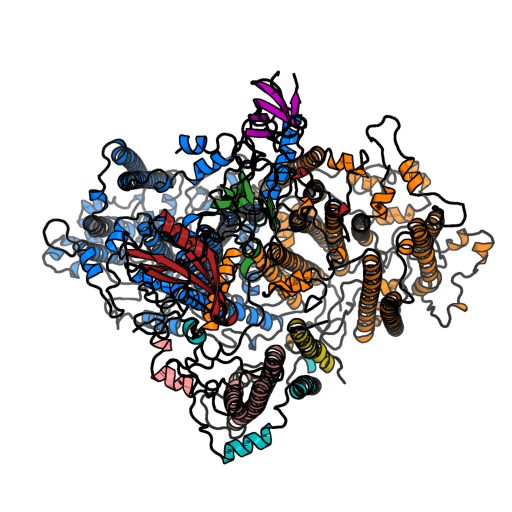 162.717 161.081 1.00 16.12 686 PHE A C 1
ATOM 5157 O O . PHE A 1 686 ? 162.662 163.568 160.386 1.00 16.12 686 PHE A O 1
ATOM 5165 N N . SER A 1 687 ? 162.775 161.469 161.171 1.00 18.76 687 SER A N 1
ATOM 5166 C CA . SER A 1 687 ? 161.714 160.966 160.311 1.00 18.76 687 SER A CA 1
ATOM 5167 C C . SER A 1 687 ? 160.380 160.870 161.059 1.00 18.76 687 SER A C 1
ATOM 5168 O O . SER A 1 687 ? 160.240 161.332 162.194 1.00 18.76 687 SER A O 1
ATOM 5171 N N . GLY A 1 688 ? 159.384 160.266 160.403 1.00 19.58 688 GLY A N 1
ATOM 5172 C CA . GLY A 1 688 ? 158.069 160.090 160.989 1.00 19.58 688 GLY A CA 1
ATOM 5173 C C . GLY A 1 688 ? 157.477 158.749 160.596 1.00 19.58 688 GLY A C 1
ATOM 5174 O O . GLY A 1 688 ? 157.920 158.105 159.644 1.00 19.58 688 GLY A O 1
ATOM 5175 N N . ARG A 1 689 ? 156.443 158.343 161.344 1.00 20.66 689 ARG A N 1
ATOM 5176 C CA . ARG A 1 689 ? 155.982 156.955 161.311 1.00 20.66 689 ARG A CA 1
ATOM 5177 C C . ARG A 1 689 ? 155.147 156.604 160.080 1.00 20.66 689 ARG A C 1
ATOM 5178 O O . ARG A 1 689 ? 155.017 155.415 159.765 1.00 20.66 689 ARG A O 1
ATOM 5186 N N . GLY A 1 690 ? 154.560 157.587 159.393 1.00 20.19 690 GLY A N 1
ATOM 5187 C CA . GLY A 1 690 ? 153.756 157.269 158.219 1.00 20.19 690 GLY A CA 1
ATOM 5188 C C . GLY A 1 690 ? 154.560 156.589 157.125 1.00 20.19 690 GLY A C 1
ATOM 5189 O O . GLY A 1 690 ? 154.104 155.613 156.514 1.00 20.19 690 GLY A O 1
ATOM 5190 N N . TYR A 1 691 ? 155.776 157.084 156.882 1.00 20.18 691 TYR A N 1
ATOM 5191 C CA . TYR A 1 691 ? 156.668 156.457 155.912 1.00 20.18 691 TYR A CA 1
ATOM 5192 C C . TYR A 1 691 ? 156.908 154.994 156.261 1.00 20.18 691 TYR A C 1
ATOM 5193 O O . TYR A 1 691 ? 156.814 154.108 155.400 1.00 20.18 691 TYR A O 1
ATOM 5202 N N . TRP A 1 692 ? 157.207 154.725 157.532 1.00 20.89 692 TRP A N 1
ATOM 5203 C CA . TRP A 1 692 ? 157.574 153.377 157.943 1.00 20.89 692 TRP A CA 1
ATOM 5204 C C . TRP A 1 692 ? 156.379 152.431 157.890 1.00 20.89 692 TRP A C 1
ATOM 5205 O O . TRP A 1 692 ? 156.526 151.268 157.502 1.00 20.89 692 TRP A O 1
ATOM 5216 N N . GLN A 1 693 ? 155.187 152.909 158.253 1.00 24.01 693 GLN A N 1
ATOM 5217 C CA . GLN A 1 693 ? 153.999 152.068 158.121 1.00 24.01 693 GLN A CA 1
ATOM 5218 C C . GLN A 1 693 ? 153.730 151.722 156.658 1.00 24.01 693 GLN A C 1
ATOM 5219 O O . GLN A 1 693 ? 153.423 150.564 156.325 1.00 24.01 693 GLN A O 1
ATOM 5225 N N . GLU A 1 694 ? 153.876 152.703 155.761 1.00 25.90 694 GLU A N 1
ATOM 5226 C CA . GLU A 1 694 ? 153.674 152.423 154.341 1.00 25.90 694 GLU A CA 1
ATOM 5227 C C . GLU A 1 694 ? 154.686 151.405 153.813 1.00 25.90 694 GLU A C 1
ATOM 5228 O O . GLU A 1 694 ? 154.332 150.532 153.014 1.00 25.90 694 GLU A O 1
ATOM 5234 N N . LEU A 1 695 ? 155.949 151.504 154.240 1.00 24.74 695 LEU A N 1
ATOM 5235 C CA . LEU A 1 695 ? 156.949 150.515 153.827 1.00 24.74 695 LEU A CA 1
ATOM 5236 C C . LEU A 1 695 ? 156.632 149.124 154.385 1.00 24.74 695 LEU A C 1
ATOM 5237 O O . LEU A 1 695 ? 156.797 148.100 153.695 1.00 24.74 695 LEU A O 1
ATOM 5242 N N . ILE A 1 696 ? 156.185 149.071 155.641 1.00 27.08 696 ILE A N 1
ATOM 5243 C CA . ILE A 1 696 ? 155.796 147.808 156.254 1.00 27.08 696 ILE A CA 1
ATOM 5244 C C . ILE A 1 696 ? 154.675 147.147 155.465 1.00 27.08 696 ILE A C 1
ATOM 5245 O O . ILE A 1 696 ? 154.597 145.918 155.404 1.00 27.08 696 ILE A O 1
ATOM 5250 N N . GLU A 1 697 ? 153.788 147.937 154.857 1.00 29.20 697 GLU A N 1
ATOM 5251 C CA . GLU A 1 697 ? 152.732 147.345 154.032 1.00 29.20 697 GLU A CA 1
ATOM 5252 C C . GLU A 1 697 ? 153.312 146.470 152.917 1.00 29.20 697 GLU A C 1
ATOM 5253 O O . GLU A 1 697 ? 152.888 145.321 152.726 1.00 29.20 697 GLU A O 1
ATOM 5259 N N . SER A 1 698 ? 154.288 146.998 152.171 1.00 31.76 698 SER A N 1
ATOM 5260 C CA . SER A 1 698 ? 154.914 146.220 151.103 1.00 31.76 698 SER A CA 1
ATOM 5261 C C . SER A 1 698 ? 155.649 145.004 151.654 1.00 31.76 698 SER A C 1
ATOM 5262 O O . SER A 1 698 ? 155.597 143.914 151.065 1.00 31.76 698 SER A O 1
ATOM 5265 N N . ILE A 1 699 ? 156.353 145.172 152.775 1.00 32.09 699 ILE A N 1
ATOM 5266 C CA . ILE A 1 699 ? 157.068 144.028 153.345 1.00 32.09 699 ILE A CA 1
ATOM 5267 C C . ILE A 1 699 ? 156.083 142.934 153.763 1.00 32.09 699 ILE A C 1
ATOM 5268 O O . ILE A 1 699 ? 156.346 141.732 153.597 1.00 32.09 699 ILE A O 1
ATOM 5273 N N . VAL A 1 700 ? 154.925 143.333 154.292 1.00 33.10 700 VAL A N 1
ATOM 5274 C CA . VAL A 1 700 ? 153.890 142.379 154.676 1.00 33.10 700 VAL A CA 1
ATOM 5275 C C . VAL A 1 700 ? 153.342 141.662 153.451 1.00 33.10 700 VAL A C 1
ATOM 5276 O O . VAL A 1 700 ? 153.062 140.460 153.497 1.00 33.10 700 VAL A O 1
ATOM 5280 N N . TRP A 1 701 ? 153.162 142.384 152.343 1.00 36.43 701 TRP A N 1
ATOM 5281 C CA . TRP A 1 701 ? 152.769 141.723 151.100 1.00 36.43 701 TRP A CA 1
ATOM 5282 C C . TRP A 1 701 ? 153.782 140.651 150.717 1.00 36.43 701 TRP A C 1
ATOM 5283 O O . TRP A 1 701 ? 153.413 139.526 150.349 1.00 36.43 701 TRP A O 1
ATOM 5294 N N . ALA A 1 702 ? 155.071 140.988 150.803 1.00 35.85 702 ALA A N 1
ATOM 5295 C CA . ALA A 1 702 ? 156.110 140.029 150.438 1.00 35.85 702 ALA A CA 1
ATOM 5296 C C . ALA A 1 702 ? 156.057 138.791 151.324 1.00 35.85 702 ALA A C 1
ATOM 5297 O O . ALA A 1 702 ? 156.237 137.667 150.843 1.00 35.85 702 ALA A O 1
ATOM 5299 N N . HIS A 1 703 ? 155.821 138.977 152.625 1.00 36.00 703 HIS A N 1
ATOM 5300 C CA . HIS A 1 703 ? 155.725 137.822 153.515 1.00 36.00 703 HIS A CA 1
ATOM 5301 C C . HIS A 1 703 ? 154.456 137.010 153.266 1.00 36.00 703 HIS A C 1
ATOM 5302 O O . HIS A 1 703 ? 154.471 135.783 153.413 1.00 36.00 703 HIS A O 1
ATOM 5309 N N . ASN A 1 704 ? 153.351 137.669 152.905 1.00 38.61 704 ASN A N 1
ATOM 5310 C CA . ASN A 1 704 ? 152.119 136.950 152.590 1.00 38.61 704 ASN A CA 1
ATOM 5311 C C . ASN A 1 704 ? 152.286 136.085 151.350 1.00 38.61 704 ASN A C 1
ATOM 5312 O O . ASN A 1 704 ? 151.755 134.971 151.288 1.00 38.61 704 ASN A O 1
ATOM 5317 N N . LYS A 1 705 ? 153.004 136.593 150.345 1.00 40.63 705 LYS A N 1
ATOM 5318 C CA . LYS A 1 705 ? 153.152 135.851 149.096 1.00 40.63 705 LYS A CA 1
ATOM 5319 C C . LYS A 1 705 ? 153.843 134.508 149.309 1.00 40.63 705 LYS A C 1
ATOM 5320 O O . LYS A 1 705 ? 153.531 133.534 148.616 1.00 40.63 705 LYS A O 1
ATOM 5326 N N . LEU A 1 706 ? 154.772 134.429 150.260 1.00 40.12 706 LEU A N 1
ATOM 5327 C CA . LEU A 1 706 ? 155.493 133.198 150.554 1.00 40.12 706 LEU A CA 1
ATOM 5328 C C . LEU A 1 706 ? 154.876 132.404 151.700 1.00 40.12 706 LEU A C 1
ATOM 5329 O O . LEU A 1 706 ? 155.452 131.392 152.114 1.00 40.12 706 LEU A O 1
ATOM 5334 N N . LYS A 1 707 ? 153.728 132.841 152.221 1.00 42.84 707 LYS A N 1
ATOM 5335 C CA . LYS A 1 707 ? 153.002 132.132 153.280 1.00 42.84 707 LYS A CA 1
ATOM 5336 C C . LYS A 1 707 ? 153.839 131.996 154.553 1.00 42.84 707 LYS A C 1
ATOM 5337 O O . LYS A 1 707 ? 153.929 130.925 155.157 1.00 42.84 707 LYS A O 1
ATOM 5343 N N . VAL A 1 708 ? 154.452 133.104 154.964 1.00 39.44 708 VAL A N 1
ATOM 5344 C CA . VAL A 1 708 ? 155.176 133.167 156.229 1.00 39.44 708 VAL A CA 1
ATOM 5345 C C . VAL A 1 708 ? 154.649 134.341 157.043 1.00 39.44 708 VAL A C 1
ATOM 5346 O O . VAL A 1 708 ? 155.388 134.954 157.819 1.00 39.44 708 VAL A O 1
ATOM 5350 N N . ALA A 1 709 ? 153.372 134.663 156.862 1.00 39.54 709 ALA A N 1
ATOM 5351 C CA . ALA A 1 709 ? 152.799 135.852 157.477 1.00 39.54 709 ALA A CA 1
ATOM 5352 C C . ALA A 1 709 ? 152.822 135.740 159.000 1.00 39.54 709 ALA A C 1
ATOM 5353 O O . ALA A 1 709 ? 152.577 134.660 159.549 1.00 39.54 709 ALA A O 1
ATOM 5355 N N . PRO A 1 710 ? 153.112 136.829 159.710 1.00 37.22 710 PRO A N 1
ATOM 5356 C CA . PRO A 1 710 ? 153.059 136.788 161.173 1.00 37.22 710 PRO A CA 1
ATOM 5357 C C . PRO A 1 710 ? 151.629 136.707 161.682 1.00 37.22 710 PRO A C 1
ATOM 5358 O O . PRO A 1 710 ? 150.683 137.152 161.029 1.00 37.22 710 PRO A O 1
ATOM 5362 N N . ALA A 1 711 ? 151.481 136.126 162.875 1.00 38.92 711 ALA A N 1
ATOM 5363 C CA . ALA A 1 711 ? 150.164 136.046 163.497 1.00 38.92 711 ALA A CA 1
ATOM 5364 C C . ALA A 1 711 ? 149.708 137.399 164.024 1.00 38.92 711 ALA A C 1
ATOM 5365 O O . ALA A 1 711 ? 148.504 137.679 164.051 1.00 38.92 711 ALA A O 1
ATOM 5367 N N . THR A 1 712 ? 150.644 138.245 164.442 1.00 36.90 712 THR A N 1
ATOM 5368 C CA . THR A 1 712 ? 150.347 139.576 164.952 1.00 36.90 712 THR A CA 1
ATOM 5369 C C . THR A 1 712 ? 150.714 140.607 163.893 1.00 36.90 712 THR A C 1
ATOM 5370 O O . THR A 1 712 ? 151.829 140.584 163.363 1.00 36.90 712 THR A O 1
ATOM 5374 N N . GLN A 1 713 ? 149.782 141.503 163.593 1.00 34.67 713 GLN A N 1
ATOM 5375 C CA . GLN A 1 713 ? 149.984 142.483 162.529 1.00 34.67 713 GLN A CA 1
ATOM 5376 C C . GLN A 1 713 ? 151.088 143.465 162.903 1.00 34.67 713 GLN A C 1
ATOM 5377 O O . GLN A 1 713 ? 150.998 144.113 163.953 1.00 34.67 713 GLN A O 1
ATOM 5383 N N . PRO A 1 714 ? 152.135 143.605 162.094 1.00 32.81 714 PRO A N 1
ATOM 5384 C CA . PRO A 1 714 ? 153.198 144.561 162.423 1.00 32.81 714 PRO A CA 1
ATOM 5385 C C . PRO A 1 714 ? 152.741 145.996 162.215 1.00 32.81 714 PRO A C 1
ATOM 5386 O O . PRO A 1 714 ? 152.040 146.312 161.253 1.00 32.81 714 PRO A O 1
ATOM 5390 N N . ARG A 1 715 ? 153.152 146.867 163.132 1.00 30.18 715 ARG A N 1
ATOM 5391 C CA . ARG A 1 715 ? 152.856 148.289 163.063 1.00 30.18 715 ARG A CA 1
ATOM 5392 C C . ARG A 1 715 ? 154.122 149.084 163.341 1.00 30.18 715 ARG A C 1
ATOM 5393 O O . ARG A 1 715 ? 154.996 148.645 164.091 1.00 30.18 715 ARG A O 1
ATOM 5401 N N . ALA A 1 716 ? 154.214 150.262 162.734 1.00 24.55 716 ALA A N 1
ATOM 5402 C CA . ALA A 1 716 ? 155.312 151.161 163.047 1.00 24.55 716 ALA A CA 1
ATOM 5403 C C . ALA A 1 716 ? 155.141 151.736 164.451 1.00 24.55 716 ALA A C 1
ATOM 5404 O O . ALA A 1 716 ? 154.039 151.786 165.002 1.00 24.55 716 ALA A O 1
ATOM 5406 N N . LEU A 1 717 ? 156.258 152.163 165.032 1.00 23.02 717 LEU A N 1
ATOM 5407 C CA . LEU A 1 717 ? 156.237 152.725 166.376 1.00 23.02 717 LEU A CA 1
ATOM 5408 C C . LEU A 1 717 ? 155.393 153.995 166.409 1.00 23.02 717 LEU A C 1
ATOM 5409 O O . LEU A 1 717 ? 155.299 154.728 165.423 1.00 23.02 717 LEU A O 1
ATOM 5414 N N . SER A 1 718 ? 154.768 154.251 167.556 1.00 21.27 718 SER A N 1
ATOM 5415 C CA . SER A 1 718 ? 153.977 155.462 167.709 1.00 21.27 718 SER A CA 1
ATOM 5416 C C . SER A 1 718 ? 154.882 156.695 167.732 1.00 21.27 718 SER A C 1
ATOM 5417 O O . SER A 1 718 ? 156.096 156.604 167.927 1.00 21.27 718 SER A O 1
ATOM 5420 N N . ILE A 1 719 ? 154.266 157.859 167.515 1.00 18.74 719 ILE A N 1
ATOM 5421 C CA . ILE A 1 719 ? 155.008 159.119 167.458 1.00 18.74 719 ILE A CA 1
ATOM 5422 C C . ILE A 1 719 ? 155.804 159.328 168.745 1.00 18.74 719 ILE A C 1
ATOM 5423 O O . ILE A 1 719 ? 157.014 159.600 168.721 1.00 18.74 719 ILE A O 1
ATOM 5428 N N . ILE A 1 720 ? 155.138 159.157 169.889 1.00 19.91 720 ILE A N 1
ATOM 5429 C CA . ILE A 1 720 ? 155.798 159.309 171.183 1.00 19.91 720 ILE A CA 1
ATOM 5430 C C . ILE A 1 720 ? 156.926 158.292 171.337 1.00 19.91 720 ILE A C 1
ATOM 5431 O O . ILE A 1 720 ? 158.020 158.626 171.808 1.00 19.91 720 ILE A O 1
ATOM 5436 N N . GLN A 1 721 ? 156.681 157.039 170.942 1.00 22.17 721 GLN A N 1
ATOM 5437 C CA . GLN A 1 721 ? 157.723 156.021 171.050 1.00 22.17 721 GLN A CA 1
ATOM 5438 C C . GLN A 1 721 ? 158.905 156.334 170.140 1.00 22.17 721 GLN A C 1
ATOM 5439 O O . GLN A 1 721 ? 160.060 156.102 170.513 1.00 22.17 721 GLN A O 1
ATOM 5445 N N . GLY A 1 722 ? 158.639 156.840 168.935 1.00 18.92 722 GLY A N 1
ATOM 5446 C CA . GLY A 1 722 ? 159.731 157.263 168.075 1.00 18.92 722 GLY A CA 1
ATOM 5447 C C . GLY A 1 722 ? 160.599 158.316 168.735 1.00 18.92 722 GLY A C 1
ATOM 5448 O O . GLY A 1 722 ? 161.831 158.212 168.741 1.00 18.92 722 GLY A O 1
ATOM 5449 N N . ARG A 1 723 ? 159.964 159.329 169.333 1.00 17.62 723 ARG A N 1
ATOM 5450 C CA . ARG A 1 723 ? 160.725 160.358 170.038 1.00 17.62 723 ARG A CA 1
ATOM 5451 C C . ARG A 1 723 ? 161.529 159.764 171.193 1.00 17.62 723 ARG A C 1
ATOM 5452 O O . ARG A 1 723 ? 162.693 160.133 171.405 1.00 17.62 723 ARG A O 1
ATOM 5460 N N . ALA A 1 724 ? 160.926 158.840 171.945 1.00 19.30 724 ALA A N 1
ATOM 5461 C CA . ALA A 1 724 ? 161.610 158.238 173.088 1.00 19.30 724 ALA A CA 1
ATOM 5462 C C . ALA A 1 724 ? 162.836 157.444 172.647 1.00 19.30 724 ALA A C 1
ATOM 5463 O O . ALA A 1 724 ? 163.923 157.584 173.222 1.00 19.30 724 ALA A O 1
ATOM 5465 N N . VAL A 1 725 ? 162.677 156.609 171.617 1.00 19.18 725 VAL A N 1
ATOM 5466 C CA . VAL A 1 725 ? 163.792 155.821 171.095 1.00 19.18 725 VAL A CA 1
ATOM 5467 C C . VAL A 1 725 ? 164.905 156.739 170.608 1.00 19.18 725 VAL A C 1
ATOM 5468 O O . VAL A 1 725 ? 166.091 156.514 170.896 1.00 19.18 725 VAL A O 1
ATOM 5472 N N . GLY A 1 726 ? 164.538 157.796 169.878 1.00 16.92 726 GLY A N 1
ATOM 5473 C CA . GLY A 1 726 ? 165.540 158.718 169.375 1.00 16.92 726 GLY A CA 1
ATOM 5474 C C . GLY A 1 726 ? 166.344 159.377 170.479 1.00 16.92 726 GLY A C 1
ATOM 5475 O O . GLY A 1 726 ? 167.577 159.401 170.434 1.00 16.92 726 GLY A O 1
ATOM 5476 N N . VAL A 1 727 ? 165.660 159.906 171.498 1.00 17.05 727 VAL A N 1
ATOM 5477 C CA . VAL A 1 727 ? 166.394 160.616 172.544 1.00 17.05 727 VAL A CA 1
ATOM 5478 C C . VAL A 1 727 ? 167.247 159.645 173.356 1.00 17.05 727 VAL A C 1
ATOM 5479 O O . VAL A 1 727 ? 168.378 159.970 173.741 1.00 17.05 727 VAL A O 1
ATOM 5483 N N . THR A 1 728 ? 166.737 158.433 173.606 1.00 19.70 728 THR A N 1
ATOM 5484 C CA . THR A 1 728 ? 167.505 157.458 174.372 1.00 19.70 728 THR A CA 1
ATOM 5485 C C . THR A 1 728 ? 168.793 157.080 173.650 1.00 19.70 728 THR A C 1
ATOM 5486 O O . THR A 1 728 ? 169.876 157.082 174.249 1.00 19.70 728 THR A O 1
ATOM 5490 N N . HIS A 1 729 ? 168.701 156.770 172.354 1.00 18.11 729 HIS A N 1
ATOM 5491 C CA . HIS A 1 729 ? 169.906 156.367 171.634 1.00 18.11 729 HIS A CA 1
ATOM 5492 C C . HIS A 1 729 ? 170.856 157.548 171.422 1.00 18.11 729 HIS A C 1
ATOM 5493 O O . HIS A 1 729 ? 172.077 157.363 171.456 1.00 18.11 729 HIS A O 1
ATOM 5500 N N . TYR A 1 730 ? 170.327 158.767 171.263 1.00 15.26 730 TYR A N 1
ATOM 5501 C CA . TYR A 1 730 ? 171.186 159.946 171.140 1.00 15.26 730 TYR A CA 1
ATOM 5502 C C . TYR A 1 730 ? 172.006 160.164 172.411 1.00 15.26 730 TYR A C 1
ATOM 5503 O O . TYR A 1 730 ? 173.237 160.312 172.357 1.00 15.26 730 TYR A O 1
ATOM 5512 N N . LEU A 1 731 ? 171.334 160.180 173.569 1.00 18.27 731 LEU A N 1
ATOM 5513 C CA . LEU A 1 731 ? 172.041 160.384 174.829 1.00 18.27 731 LEU A CA 1
ATOM 5514 C C . LEU A 1 731 ? 173.019 159.251 175.108 1.00 18.27 731 LEU A C 1
ATOM 5515 O O . LEU A 1 731 ? 174.146 159.496 175.557 1.00 18.27 731 LEU A O 1
ATOM 5520 N N . LEU A 1 732 ? 172.612 158.004 174.849 1.00 20.77 732 LEU A N 1
ATOM 5521 C CA . LEU A 1 732 ? 173.517 156.884 175.077 1.00 20.77 732 LEU A CA 1
ATOM 5522 C C . LEU A 1 732 ? 174.774 157.014 174.228 1.00 20.77 732 LEU A C 1
ATOM 5523 O O . LEU A 1 732 ? 175.894 156.892 174.738 1.00 20.77 732 LEU A O 1
ATOM 5528 N N . GLY A 1 733 ? 174.610 157.271 172.929 1.00 17.30 733 GLY A N 1
ATOM 5529 C CA . GLY A 1 733 ? 175.770 157.391 172.065 1.00 17.30 733 GLY A CA 1
ATOM 5530 C C . GLY A 1 733 ? 176.712 158.496 172.501 1.00 17.30 733 GLY A C 1
ATOM 5531 O O . GLY A 1 733 ? 177.922 158.282 172.622 1.00 17.30 733 GLY A O 1
ATOM 5532 N N . GLY A 1 734 ? 176.169 159.688 172.771 1.00 17.40 734 GLY A N 1
ATOM 5533 C CA . GLY A 1 734 ? 177.030 160.798 173.160 1.00 17.40 734 GLY A CA 1
ATOM 5534 C C . GLY A 1 734 ? 177.769 160.548 174.464 1.00 17.40 734 GLY A C 1
ATOM 5535 O O . GLY A 1 734 ? 178.994 160.728 174.551 1.00 17.40 734 GLY A O 1
ATOM 5536 N N . ILE A 1 735 ? 177.037 160.116 175.495 1.00 19.18 735 ILE A N 1
ATOM 5537 C CA . ILE A 1 735 ? 177.660 159.904 176.797 1.00 19.18 735 ILE A CA 1
ATOM 5538 C C . ILE A 1 735 ? 178.712 158.804 176.714 1.00 19.18 735 ILE A C 1
ATOM 5539 O O . ILE A 1 735 ? 179.806 158.940 177.269 1.00 19.18 735 ILE A O 1
ATOM 5544 N N . ALA A 1 736 ? 178.411 157.706 176.010 1.00 19.26 736 ALA A N 1
ATOM 5545 C CA . ALA A 1 736 ? 179.383 156.621 175.897 1.00 19.26 736 ALA A CA 1
ATOM 5546 C C . ALA A 1 736 ? 180.625 157.052 175.120 1.00 19.26 736 ALA A C 1
ATOM 5547 O O . ALA A 1 736 ? 181.744 156.639 175.457 1.00 19.26 736 ALA A O 1
ATOM 5549 N N . THR A 1 737 ? 180.451 157.857 174.064 1.00 17.49 737 THR A N 1
ATOM 5550 C CA . THR A 1 737 ? 181.606 158.389 173.347 1.00 17.49 737 THR A CA 1
ATOM 5551 C C . THR A 1 737 ? 182.522 159.152 174.296 1.00 17.49 737 THR A C 1
ATOM 5552 O O . THR A 1 737 ? 183.737 158.901 174.353 1.00 17.49 737 THR A O 1
ATOM 5556 N N . THR A 1 738 ? 181.944 160.079 175.066 1.00 18.72 738 THR A N 1
ATOM 5557 C CA . THR A 1 738 ? 182.751 160.862 175.999 1.00 18.72 738 THR A CA 1
ATOM 5558 C C . THR A 1 738 ? 183.392 159.969 177.056 1.00 18.72 738 THR A C 1
ATOM 5559 O O . THR A 1 738 ? 184.529 160.208 177.477 1.00 18.72 738 THR A O 1
ATOM 5563 N N . TRP A 1 739 ? 182.680 158.923 177.477 1.00 21.89 739 TRP A N 1
ATOM 5564 C CA . TRP A 1 739 ? 183.193 157.983 178.470 1.00 21.89 739 TRP A CA 1
ATOM 5565 C C . TRP A 1 739 ? 184.465 157.299 177.978 1.00 21.89 739 TRP A C 1
ATOM 5566 O O . TRP A 1 739 ? 185.490 157.277 178.677 1.00 21.89 739 TRP A O 1
ATOM 5577 N N . ALA A 1 740 ? 184.416 156.745 176.764 1.00 20.47 740 ALA A N 1
ATOM 5578 C CA . ALA A 1 740 ? 185.591 156.077 176.209 1.00 20.47 740 ALA A CA 1
ATOM 5579 C C . ALA A 1 740 ? 186.745 157.055 176.024 1.00 20.47 740 ALA A C 1
ATOM 5580 O O . ALA A 1 740 ? 187.895 156.745 176.368 1.00 20.47 740 ALA A O 1
ATOM 5582 N N . PHE A 1 741 ? 186.450 158.253 175.510 1.00 19.03 741 PHE A N 1
ATOM 5583 C CA . PHE A 1 741 ? 187.485 159.265 175.306 1.00 19.03 741 PHE A CA 1
ATOM 5584 C C . PHE A 1 741 ? 188.186 159.618 176.616 1.00 19.03 741 PHE A C 1
ATOM 5585 O O . PHE A 1 741 ? 189.422 159.567 176.711 1.00 19.03 741 PHE A O 1
ATOM 5593 N N . PHE A 1 742 ? 187.402 159.958 177.645 1.00 19.99 742 PHE A N 1
ATOM 5594 C CA . PHE A 1 742 ? 187.962 160.339 178.937 1.00 19.99 742 PHE A CA 1
ATOM 5595 C C . PHE A 1 742 ? 188.807 159.220 179.530 1.00 19.99 742 PHE A C 1
ATOM 5596 O O . PHE A 1 742 ? 189.938 159.453 179.972 1.00 19.99 742 PHE A O 1
ATOM 5604 N N . LEU A 1 743 ? 188.258 158.001 179.581 1.00 23.39 743 LEU A N 1
ATOM 5605 C CA . LEU A 1 743 ? 188.975 156.926 180.258 1.00 23.39 743 LEU A CA 1
ATOM 5606 C C . LEU A 1 743 ? 190.268 156.577 179.534 1.00 23.39 743 LEU A C 1
ATOM 5607 O O . LEU A 1 743 ? 191.316 156.425 180.175 1.00 23.39 743 LEU A O 1
ATOM 5612 N N . ALA A 1 744 ? 190.229 156.467 178.201 1.00 23.03 744 ALA A N 1
ATOM 5613 C CA . ALA A 1 744 ? 191.454 156.172 177.467 1.00 23.03 744 ALA A CA 1
ATOM 5614 C C . ALA A 1 744 ? 192.507 157.245 177.715 1.00 23.03 744 ALA A C 1
ATOM 5615 O O . ALA A 1 744 ? 193.653 156.935 178.067 1.00 23.03 744 ALA A O 1
ATOM 5617 N N . ARG A 1 745 ? 192.122 158.521 177.579 1.00 23.67 745 ARG A N 1
ATOM 5618 C CA . ARG A 1 745 ? 193.081 159.605 177.766 1.00 23.67 745 ARG A CA 1
ATOM 5619 C C . ARG A 1 745 ? 193.701 159.568 179.158 1.00 23.67 745 ARG A C 1
ATOM 5620 O O . ARG A 1 745 ? 194.931 159.584 179.304 1.00 23.67 745 ARG A O 1
ATOM 5628 N N . ILE A 1 746 ? 192.864 159.499 180.196 1.00 25.55 746 ILE A N 1
ATOM 5629 C CA . ILE A 1 746 ? 193.379 159.660 181.550 1.00 25.55 746 ILE A CA 1
ATOM 5630 C C . ILE A 1 746 ? 194.164 158.434 182.000 1.00 25.55 746 ILE A C 1
ATOM 5631 O O . ILE A 1 746 ? 195.130 158.563 182.761 1.00 25.55 746 ILE A O 1
ATOM 5636 N N . ILE A 1 747 ? 193.783 157.231 181.560 1.00 27.75 747 ILE A N 1
ATOM 5637 C CA . ILE A 1 747 ? 194.563 156.059 181.934 1.00 27.75 747 ILE A CA 1
ATOM 5638 C C . ILE A 1 747 ? 195.903 156.055 181.210 1.00 27.75 747 ILE A C 1
ATOM 5639 O O . ILE A 1 747 ? 196.934 155.703 181.795 1.00 27.75 747 ILE A O 1
ATOM 5644 N N . ALA A 1 748 ? 195.926 156.459 179.937 1.00 27.88 748 ALA A N 1
ATOM 5645 C CA . ALA A 1 748 ? 197.178 156.406 179.197 1.00 27.88 748 ALA A CA 1
ATOM 5646 C C . ALA A 1 748 ? 198.127 157.559 179.509 1.00 27.88 748 ALA A C 1
ATOM 5647 O O . ALA A 1 748 ? 199.327 157.426 179.247 1.00 27.88 748 ALA A O 1
ATOM 5649 N N . VAL A 1 749 ? 197.645 158.675 180.053 1.00 29.49 749 VAL A N 1
ATOM 5650 C CA . VAL A 1 749 ? 198.507 159.825 180.312 1.00 29.49 749 VAL A CA 1
ATOM 5651 C C . VAL A 1 749 ? 198.546 160.236 181.777 1.00 29.49 749 VAL A C 1
ATOM 5652 O O . VAL A 1 749 ? 199.430 161.020 182.156 1.00 29.49 749 VAL A O 1
ATOM 5656 N N . GLY A 1 750 ? 197.640 159.747 182.615 1.00 31.92 750 GLY A N 1
ATOM 5657 C CA . GLY A 1 750 ? 197.581 160.199 183.993 1.00 31.92 750 GLY A CA 1
ATOM 5658 C C . GLY A 1 750 ? 197.543 159.088 185.022 1.00 31.92 750 GLY A C 1
ATOM 5659 O O . GLY A 1 750 ? 197.653 159.339 186.222 1.00 31.92 750 GLY A O 1
ATOM 5661 N N . GLU B 2 2 ? 145.156 189.606 143.215 1.00 44.59 2 GLU B N 1
ATOM 5662 C CA . GLU B 2 2 ? 146.082 190.673 142.857 1.00 44.59 2 GLU B CA 1
ATOM 5663 C C . GLU B 2 2 ? 145.838 191.917 143.702 1.00 44.59 2 GLU B C 1
ATOM 5664 O O . GLU B 2 2 ? 145.623 193.006 143.172 1.00 44.59 2 GLU B O 1
ATOM 5670 N N . LEU B 2 3 ? 145.871 191.748 145.023 1.00 41.82 3 LEU B N 1
ATOM 5671 C CA . LEU B 2 3 ? 145.678 192.849 145.957 1.00 41.82 3 LEU B CA 1
ATOM 5672 C C . LEU B 2 3 ? 146.984 193.288 146.609 1.00 41.82 3 LEU B C 1
ATOM 5673 O O . LEU B 2 3 ? 147.297 194.481 146.627 1.00 41.82 3 LEU B O 1
ATOM 5678 N N . ARG B 2 4 ? 147.752 192.344 147.147 1.00 34.74 4 ARG B N 1
ATOM 5679 C CA . ARG B 2 4 ? 149.055 192.633 147.728 1.00 34.74 4 ARG B CA 1
ATOM 5680 C C . ARG B 2 4 ? 149.944 191.409 147.545 1.00 34.74 4 ARG B C 1
ATOM 5681 O O . ARG B 2 4 ? 149.520 190.389 146.996 1.00 34.74 4 ARG B O 1
ATOM 5689 N N . PHE B 2 5 ? 151.188 191.520 148.001 1.00 30.22 5 PHE B N 1
ATOM 5690 C CA . PHE B 2 5 ? 152.146 190.439 147.816 1.00 30.22 5 PHE B CA 1
ATOM 5691 C C . PHE B 2 5 ? 151.710 189.197 148.591 1.00 30.22 5 PHE B C 1
ATOM 5692 O O . PHE B 2 5 ? 151.301 189.299 149.751 1.00 30.22 5 PHE B O 1
ATOM 5700 N N . PRO B 2 6 ? 151.782 188.005 147.976 1.00 30.50 6 PRO B N 1
ATOM 5701 C CA . PRO B 2 6 ? 152.141 187.827 146.565 1.00 30.50 6 PRO B CA 1
ATOM 5702 C C . PRO B 2 6 ? 150.958 188.030 145.624 1.00 30.50 6 PRO B C 1
ATOM 5703 O O . PRO B 2 6 ? 149.849 187.600 145.929 1.00 30.50 6 PRO B O 1
ATOM 5707 N N . ARG B 2 7 ? 151.209 188.670 144.480 1.00 39.49 7 ARG B N 1
ATOM 5708 C CA . ARG B 2 7 ? 150.128 189.007 143.559 1.00 39.49 7 ARG B CA 1
ATOM 5709 C C . ARG B 2 7 ? 149.539 187.770 142.891 1.00 39.49 7 ARG B C 1
ATOM 5710 O O . ARG B 2 7 ? 148.375 187.788 142.475 1.00 39.49 7 ARG B O 1
ATOM 5718 N N . PHE B 2 8 ? 150.312 186.692 142.786 1.00 31.55 8 PHE B N 1
ATOM 5719 C CA . PHE B 2 8 ? 149.885 185.499 142.067 1.00 31.55 8 PHE B CA 1
ATOM 5720 C C . PHE B 2 8 ? 149.036 184.553 142.910 1.00 31.55 8 PHE B C 1
ATOM 5721 O O . PHE B 2 8 ? 148.603 183.520 142.391 1.00 31.55 8 PHE B O 1
ATOM 5729 N N . SER B 2 9 ? 148.789 184.865 144.181 1.00 31.34 9 SER B N 1
ATOM 5730 C CA . SER B 2 9 ? 148.032 183.982 145.066 1.00 31.34 9 SER B CA 1
ATOM 5731 C C . SER B 2 9 ? 147.196 184.829 146.016 1.00 31.34 9 SER B C 1
ATOM 5732 O O . SER B 2 9 ? 147.745 185.516 146.883 1.00 31.34 9 SER B O 1
ATOM 5735 N N . GLN B 2 10 ? 145.872 184.774 145.859 1.00 35.31 10 GLN B N 1
ATOM 5736 C CA . GLN B 2 10 ? 144.981 185.467 146.783 1.00 35.31 10 GLN B CA 1
ATOM 5737 C C . GLN B 2 10 ? 144.865 184.745 148.118 1.00 35.31 10 GLN B C 1
ATOM 5738 O O . GLN B 2 10 ? 144.594 185.386 149.139 1.00 35.31 10 GLN B O 1
ATOM 5744 N N . GLY B 2 11 ? 145.059 183.426 148.132 1.00 30.74 11 GLY B N 1
ATOM 5745 C CA . GLY B 2 11 ? 145.069 182.706 149.393 1.00 30.74 11 GLY B CA 1
ATOM 5746 C C . GLY B 2 11 ? 146.201 183.146 150.301 1.00 30.74 11 GLY B C 1
ATOM 5747 O O . GLY B 2 11 ? 146.053 183.179 151.524 1.00 30.74 11 GLY B O 1
ATOM 5748 N N . LEU B 2 12 ? 147.350 183.485 149.714 1.00 28.78 12 LEU B N 1
ATOM 5749 C CA . LEU B 2 12 ? 148.464 183.999 150.500 1.00 28.78 12 LEU B CA 1
ATOM 5750 C C . LEU B 2 12 ? 148.327 185.494 150.762 1.00 28.78 12 LEU B C 1
ATOM 5751 O O . LEU B 2 12 ? 148.680 185.968 151.846 1.00 28.78 12 LEU B O 1
ATOM 5756 N N . ALA B 2 13 ? 147.816 186.250 149.787 1.00 31.88 13 ALA B N 1
ATOM 5757 C CA . ALA B 2 13 ? 147.721 187.699 149.937 1.00 31.88 13 ALA B CA 1
ATOM 5758 C C . ALA B 2 13 ? 146.790 188.096 151.076 1.00 31.88 13 ALA B C 1
ATOM 5759 O O . ALA B 2 13 ? 147.000 189.133 151.713 1.00 31.88 13 ALA B O 1
ATOM 5761 N N . GLN B 2 14 ? 145.763 187.296 151.345 1.00 33.48 14 GLN B N 1
ATOM 5762 C CA . GLN B 2 14 ? 144.844 187.552 152.447 1.00 33.48 14 GLN B CA 1
ATOM 5763 C C . GLN B 2 14 ? 145.336 186.988 153.774 1.00 33.48 14 GLN B C 1
ATOM 5764 O O . GLN B 2 14 ? 144.660 187.165 154.792 1.00 33.48 14 GLN B O 1
ATOM 5770 N N . ASP B 2 15 ? 146.481 186.323 153.787 1.00 29.31 15 ASP B N 1
ATOM 5771 C CA . ASP B 2 15 ? 147.055 185.794 155.019 1.00 29.31 15 ASP B CA 1
ATOM 5772 C C . ASP B 2 15 ? 147.569 186.942 155.880 1.00 29.31 15 ASP B C 1
ATOM 5773 O O . ASP B 2 15 ? 148.387 187.739 155.405 1.00 29.31 15 ASP B O 1
ATOM 5778 N N . PRO B 2 16 ? 147.134 187.065 157.132 1.00 27.75 16 PRO B N 1
ATOM 5779 C CA . PRO B 2 16 ? 147.558 188.189 157.979 1.00 27.75 16 PRO B CA 1
ATOM 5780 C C . PRO B 2 16 ? 148.799 187.941 158.828 1.00 27.75 16 PRO B C 1
ATOM 5781 O O . PRO B 2 16 ? 149.108 188.782 159.676 1.00 27.75 16 PRO B O 1
ATOM 5785 N N . THR B 2 17 ? 149.513 186.836 158.630 1.00 25.80 17 THR B N 1
ATOM 5786 C CA . THR B 2 17 ? 150.681 186.480 159.425 1.00 25.80 17 THR B CA 1
ATOM 5787 C C . THR B 2 17 ? 151.956 186.638 158.602 1.00 25.80 17 THR B C 1
ATOM 5788 O O . THR B 2 17 ? 151.921 186.906 157.399 1.00 25.80 17 THR B O 1
ATOM 5792 N N . THR B 2 18 ? 153.100 186.470 159.272 1.00 24.46 18 THR B N 1
ATOM 5793 C CA . THR B 2 18 ? 154.381 186.481 158.570 1.00 24.46 18 THR B CA 1
ATOM 5794 C C . THR B 2 18 ? 154.499 185.333 157.574 1.00 24.46 18 THR B C 1
ATOM 5795 O O . THR B 2 18 ? 155.300 185.421 156.635 1.00 24.46 18 THR B O 1
ATOM 5799 N N . ARG B 2 19 ? 153.702 184.274 157.751 1.00 26.30 19 ARG B N 1
ATOM 5800 C CA . ARG B 2 19 ? 153.679 183.163 156.803 1.00 26.30 19 ARG B CA 1
ATOM 5801 C C . ARG B 2 19 ? 153.487 183.656 155.374 1.00 26.30 19 ARG B C 1
ATOM 5802 O O . ARG B 2 19 ? 154.142 183.162 154.447 1.00 26.30 19 ARG B O 1
ATOM 5810 N N . ARG B 2 20 ? 152.629 184.669 155.191 1.00 28.05 20 ARG B N 1
ATOM 5811 C CA . ARG B 2 20 ? 152.362 185.217 153.863 1.00 28.05 20 ARG B CA 1
ATOM 5812 C C . ARG B 2 20 ? 153.650 185.552 153.129 1.00 28.05 20 ARG B C 1
ATOM 5813 O O . ARG B 2 20 ? 153.765 185.320 151.921 1.00 28.05 20 ARG B O 1
ATOM 5821 N N . ILE B 2 21 ? 154.636 186.094 153.843 1.00 25.82 21 ILE B N 1
ATOM 5822 C CA . ILE B 2 21 ? 155.893 186.441 153.195 1.00 25.82 21 ILE B CA 1
ATOM 5823 C C . ILE B 2 21 ? 156.661 185.181 152.814 1.00 25.82 21 ILE B C 1
ATOM 5824 O O . ILE B 2 21 ? 157.035 184.997 151.648 1.00 25.82 21 ILE B O 1
ATOM 5829 N N . TRP B 2 22 ? 156.843 184.262 153.770 1.00 23.03 22 TRP B N 1
ATOM 5830 C CA . TRP B 2 22 ? 157.702 183.106 153.526 1.00 23.03 22 TRP B CA 1
ATOM 5831 C C . TRP B 2 22 ? 157.202 182.306 152.331 1.00 23.03 22 TRP B C 1
ATOM 5832 O O . TRP B 2 22 ? 157.923 182.113 151.345 1.00 23.03 22 TRP B O 1
ATOM 5843 N N . PHE B 2 23 ? 155.935 181.890 152.380 1.00 24.90 23 PHE B N 1
ATOM 5844 C CA . PHE B 2 23 ? 155.370 181.103 151.293 1.00 24.90 23 PHE B CA 1
ATOM 5845 C C . PHE B 2 23 ? 155.355 181.888 149.991 1.00 24.90 23 PHE B C 1
ATOM 5846 O O . PHE B 2 23 ? 155.491 181.298 148.913 1.00 24.90 23 PHE B O 1
ATOM 5854 N N . GLY B 2 24 ? 155.229 183.215 150.072 1.00 26.54 24 GLY B N 1
ATOM 5855 C CA . GLY B 2 24 ? 155.294 184.017 148.864 1.00 26.54 24 GLY B CA 1
ATOM 5856 C C . GLY B 2 24 ? 156.597 183.810 148.122 1.00 26.54 24 GLY B C 1
ATOM 5857 O O . GLY B 2 24 ? 156.618 183.717 146.893 1.00 26.54 24 GLY B O 1
ATOM 5858 N N . ILE B 2 25 ? 157.700 183.711 148.863 1.00 26.72 25 ILE B N 1
ATOM 5859 C CA . ILE B 2 25 ? 158.985 183.408 148.247 1.00 26.72 25 ILE B CA 1
ATOM 5860 C C . ILE B 2 25 ? 159.022 181.961 147.764 1.00 26.72 25 ILE B C 1
ATOM 5861 O O . ILE B 2 25 ? 159.583 181.661 146.704 1.00 26.72 25 ILE B O 1
ATOM 5866 N N . ALA B 2 26 ? 158.414 181.046 148.522 1.00 25.70 26 ALA B N 1
ATOM 5867 C CA . ALA B 2 26 ? 158.603 179.620 148.272 1.00 25.70 26 ALA B CA 1
ATOM 5868 C C . ALA B 2 26 ? 157.807 179.108 147.076 1.00 25.70 26 ALA B C 1
ATOM 5869 O O . ALA B 2 26 ? 158.212 178.124 146.448 1.00 25.70 26 ALA B O 1
ATOM 5871 N N . THR B 2 27 ? 156.674 179.729 146.756 1.00 27.37 27 THR B N 1
ATOM 5872 C CA . THR B 2 27 ? 155.805 179.252 145.687 1.00 27.37 27 THR B CA 1
ATOM 5873 C C . THR B 2 27 ? 155.912 180.088 144.420 1.00 27.37 27 THR B C 1
ATOM 5874 O O . THR B 2 27 ? 155.122 179.889 143.493 1.00 27.37 27 THR B O 1
ATOM 5878 N N . ALA B 2 28 ? 156.873 181.010 144.352 1.00 28.87 28 ALA B N 1
ATOM 5879 C CA . ALA B 2 28 ? 156.904 181.975 143.258 1.00 28.87 28 ALA B CA 1
ATOM 5880 C C . ALA B 2 28 ? 157.147 181.314 141.905 1.00 28.87 28 ALA B C 1
ATOM 5881 O O . ALA B 2 28 ? 156.632 181.790 140.889 1.00 28.87 28 ALA B O 1
ATOM 5883 N N . HIS B 2 29 ? 157.920 180.233 141.860 1.00 28.94 29 HIS B N 1
ATOM 5884 C CA . HIS B 2 29 ? 158.274 179.597 140.597 1.00 28.94 29 HIS B CA 1
ATOM 5885 C C . HIS B 2 29 ? 157.423 178.370 140.280 1.00 28.94 29 HIS B C 1
ATOM 5886 O O . HIS B 2 29 ? 157.713 177.667 139.308 1.00 28.94 29 HIS B O 1
ATOM 5893 N N . ASP B 2 30 ? 156.385 178.095 141.073 1.00 30.16 30 ASP B N 1
ATOM 5894 C CA . ASP B 2 30 ? 155.456 176.999 140.791 1.00 30.16 30 ASP B CA 1
ATOM 5895 C C . ASP B 2 30 ? 154.279 177.566 140.000 1.00 30.16 30 ASP B C 1
ATOM 5896 O O . ASP B 2 30 ? 153.194 177.816 140.527 1.00 30.16 30 ASP B O 1
ATOM 5901 N N . PHE B 2 31 ? 154.508 177.758 138.697 1.00 33.45 31 PHE B N 1
ATOM 5902 C CA . PHE B 2 31 ? 153.546 178.472 137.859 1.00 33.45 31 PHE B CA 1
ATOM 5903 C C . PHE B 2 31 ? 152.197 177.761 137.803 1.00 33.45 31 PHE B C 1
ATOM 5904 O O . PHE B 2 31 ? 151.149 178.414 137.760 1.00 33.45 31 PHE B O 1
ATOM 5912 N N . GLU B 2 32 ? 152.202 176.424 137.799 1.00 35.85 32 GLU B N 1
ATOM 5913 C CA . GLU B 2 32 ? 150.955 175.673 137.662 1.00 35.85 32 GLU B CA 1
ATOM 5914 C C . GLU B 2 32 ? 149.980 175.956 138.800 1.00 35.85 32 GLU B C 1
ATOM 5915 O O . GLU B 2 32 ? 148.767 175.799 138.625 1.00 35.85 32 GLU B O 1
ATOM 5921 N N . SER B 2 33 ? 150.480 176.363 139.963 1.00 33.02 33 SER B N 1
ATOM 5922 C CA . SER B 2 33 ? 149.636 176.613 141.124 1.00 33.02 33 SER B CA 1
ATOM 5923 C C . SER B 2 33 ? 149.154 178.055 141.226 1.00 33.02 33 SER B C 1
ATOM 5924 O O . SER B 2 33 ? 148.385 178.368 142.139 1.00 33.02 33 SER B O 1
ATOM 5927 N N . HIS B 2 34 ? 149.581 178.936 140.328 1.00 32.88 34 HIS B N 1
ATOM 5928 C CA . HIS B 2 34 ? 149.194 180.334 140.435 1.00 32.88 34 HIS B CA 1
ATOM 5929 C C . HIS B 2 34 ? 147.741 180.529 140.005 1.00 32.88 34 HIS B C 1
ATOM 5930 O O . HIS B 2 34 ? 147.166 179.724 139.268 1.00 32.88 34 HIS B O 1
ATOM 5937 N N . ASP B 2 35 ? 147.144 181.612 140.494 1.00 38.66 35 ASP B N 1
ATOM 5938 C CA . ASP B 2 35 ? 145.724 181.855 140.280 1.00 38.66 35 ASP B CA 1
ATOM 5939 C C . ASP B 2 35 ? 145.433 182.127 138.810 1.00 38.66 35 ASP B C 1
ATOM 5940 O O . ASP B 2 35 ? 146.128 182.917 138.164 1.00 38.66 35 ASP B O 1
ATOM 5945 N N . ASP B 2 36 ? 144.395 181.468 138.290 1.00 43.34 36 ASP B N 1
ATOM 5946 C CA . ASP B 2 36 ? 143.909 181.683 136.925 1.00 43.34 36 ASP B CA 1
ATOM 5947 C C . ASP B 2 36 ? 145.004 181.449 135.886 1.00 43.34 36 ASP B C 1
ATOM 5948 O O . ASP B 2 36 ? 145.150 182.212 134.930 1.00 43.34 36 ASP B O 1
ATOM 5953 N N . ILE B 2 37 ? 145.775 180.387 136.071 1.00 40.37 37 ILE B N 1
ATOM 5954 C CA . ILE B 2 37 ? 146.845 180.025 135.149 1.00 40.37 37 ILE B CA 1
ATOM 5955 C C . ILE B 2 37 ? 146.261 179.200 134.009 1.00 40.37 37 ILE B C 1
ATOM 5956 O O . ILE B 2 37 ? 145.320 178.422 134.203 1.00 40.37 37 ILE B O 1
ATOM 5961 N N . THR B 2 38 ? 146.802 179.389 132.809 1.00 42.98 38 THR B N 1
ATOM 5962 C CA . THR B 2 38 ? 146.441 178.603 131.639 1.00 42.98 38 THR B CA 1
ATOM 5963 C C . THR B 2 38 ? 147.690 177.947 131.062 1.00 42.98 38 THR B C 1
ATOM 5964 O O . THR B 2 38 ? 148.821 178.280 131.424 1.00 42.98 38 THR B O 1
ATOM 5968 N N . GLU B 2 39 ? 147.469 176.990 130.158 1.00 43.95 39 GLU B N 1
ATOM 5969 C CA . GLU B 2 39 ? 148.575 176.220 129.594 1.00 43.95 39 GLU B CA 1
ATOM 5970 C C . GLU B 2 39 ? 149.507 177.099 128.767 1.00 43.95 39 GLU B C 1
ATOM 5971 O O . GLU B 2 39 ? 150.738 177.011 128.893 1.00 43.95 39 GLU B O 1
ATOM 5977 N N . GLU B 2 40 ? 148.933 177.960 127.922 1.00 44.45 40 GLU B N 1
ATOM 5978 C CA . GLU B 2 40 ? 149.739 178.847 127.092 1.00 44.45 40 GLU B CA 1
ATOM 5979 C C . GLU B 2 40 ? 150.588 179.780 127.947 1.00 44.45 40 GLU B C 1
ATOM 5980 O O . GLU B 2 40 ? 151.783 179.969 127.680 1.00 44.45 40 GLU B O 1
ATOM 5986 N N . ARG B 2 41 ? 149.989 180.356 128.992 1.00 42.62 41 ARG B N 1
ATOM 5987 C CA . ARG B 2 41 ? 150.735 181.223 129.897 1.00 42.62 41 ARG B CA 1
ATOM 5988 C C . ARG B 2 41 ? 151.845 180.457 130.604 1.00 42.62 41 ARG B C 1
ATOM 5989 O O . ARG B 2 41 ? 152.941 180.989 130.810 1.00 42.62 41 ARG B O 1
ATOM 5997 N N . LEU B 2 42 ? 151.575 179.208 130.989 1.00 38.76 42 LEU B N 1
ATOM 5998 C CA . LEU B 2 42 ? 152.599 178.381 131.619 1.00 38.76 42 LEU B CA 1
ATOM 5999 C C . LEU B 2 42 ? 153.807 178.211 130.705 1.00 38.76 42 LEU B C 1
ATOM 6000 O O . LEU B 2 42 ? 154.953 178.449 131.114 1.00 38.76 42 LEU B O 1
ATOM 6005 N N . TYR B 2 43 ? 153.567 177.818 129.450 1.00 40.59 43 TYR B N 1
ATOM 6006 C CA . TYR B 2 43 ? 154.680 177.618 128.524 1.00 40.59 43 TYR B CA 1
ATOM 6007 C C . TYR B 2 43 ? 155.439 178.917 128.266 1.00 40.59 43 TYR B C 1
ATOM 6008 O O . TYR B 2 43 ? 156.677 178.923 128.220 1.00 40.59 43 TYR B O 1
ATOM 6017 N N . GLN B 2 44 ? 154.717 180.028 128.101 1.00 42.44 44 GLN B N 1
ATOM 6018 C CA . GLN B 2 44 ? 155.383 181.302 127.836 1.00 42.44 44 GLN B CA 1
ATOM 6019 C C . GLN B 2 44 ? 156.245 181.743 129.017 1.00 42.44 44 GLN B C 1
ATOM 6020 O O . GLN B 2 44 ? 157.381 182.212 128.833 1.00 42.44 44 GLN B O 1
ATOM 6026 N N . ASN B 2 45 ? 155.725 181.597 130.240 1.00 38.22 45 ASN B N 1
ATOM 6027 C CA . ASN B 2 45 ? 156.507 181.946 131.420 1.00 38.22 45 ASN B CA 1
ATOM 6028 C C . ASN B 2 45 ? 157.753 181.078 131.527 1.00 38.22 45 ASN B C 1
ATOM 6029 O O . ASN B 2 45 ? 158.830 181.568 131.887 1.00 38.22 45 ASN B O 1
ATOM 6034 N N . ILE B 2 46 ? 157.627 179.786 131.210 1.00 35.53 46 ILE B N 1
ATOM 6035 C CA . ILE B 2 46 ? 158.790 178.902 131.256 1.00 35.53 46 ILE B CA 1
ATOM 6036 C C . ILE B 2 46 ? 159.846 179.350 130.249 1.00 35.53 46 ILE B C 1
ATOM 6037 O O . ILE B 2 46 ? 161.048 179.365 130.549 1.00 35.53 46 ILE B O 1
ATOM 6042 N N . PHE B 2 47 ? 159.415 179.719 129.040 1.00 39.52 47 PHE B N 1
ATOM 6043 C CA . PHE B 2 47 ? 160.353 180.185 128.018 1.00 39.52 47 PHE B CA 1
ATOM 6044 C C . PHE B 2 47 ? 161.119 181.421 128.495 1.00 39.52 47 PHE B C 1
ATOM 6045 O O . PHE B 2 47 ? 162.356 181.497 128.382 1.00 39.52 47 PHE B O 1
ATOM 6053 N N . ALA B 2 48 ? 160.395 182.391 129.058 1.00 38.46 48 ALA B N 1
ATOM 6054 C CA . ALA B 2 48 ? 161.046 183.603 129.552 1.00 38.46 48 ALA B CA 1
ATOM 6055 C C . ALA B 2 48 ? 162.023 183.296 130.689 1.00 38.46 48 ALA B C 1
ATOM 6056 O O . ALA B 2 48 ? 163.127 183.862 130.750 1.00 38.46 48 ALA B O 1
ATOM 6058 N N . SER B 2 49 ? 161.636 182.398 131.598 1.00 35.22 49 SER B N 1
ATOM 6059 C CA . SER B 2 49 ? 162.527 182.019 132.690 1.00 35.22 49 SER B CA 1
ATOM 6060 C C . SER B 2 49 ? 163.800 181.360 132.166 1.00 35.22 49 SER B C 1
ATOM 6061 O O . SER B 2 49 ? 164.890 181.561 132.720 1.00 35.22 49 SER B O 1
ATOM 6064 N N . HIS B 2 50 ? 163.678 180.553 131.111 1.00 33.61 50 HIS B N 1
ATOM 6065 C CA . HIS B 2 50 ? 164.859 179.917 130.532 1.00 33.61 50 HIS B CA 1
ATOM 6066 C C . HIS B 2 50 ? 165.810 180.954 129.949 1.00 33.61 50 HIS B C 1
ATOM 6067 O O . HIS B 2 50 ? 167.040 180.841 130.093 1.00 33.61 50 HIS B O 1
ATOM 6074 N N . PHE B 2 51 ? 165.261 181.976 129.290 1.00 37.02 51 PHE B N 1
ATOM 6075 C CA . PHE B 2 51 ? 166.118 183.058 128.810 1.00 37.02 51 PHE B CA 1
ATOM 6076 C C . PHE B 2 51 ? 166.835 183.748 129.968 1.00 37.02 51 PHE B C 1
ATOM 6077 O O . PHE B 2 51 ? 168.023 184.086 129.866 1.00 37.02 51 PHE B O 1
ATOM 6085 N N . GLY B 2 52 ? 166.128 183.960 131.081 1.00 33.11 52 GLY B N 1
ATOM 6086 C CA . GLY B 2 52 ? 166.780 184.523 132.257 1.00 33.11 52 GLY B CA 1
ATOM 6087 C C . GLY B 2 52 ? 167.933 183.670 132.763 1.00 33.11 52 GLY B C 1
ATOM 6088 O O . GLY B 2 52 ? 168.987 184.191 133.146 1.00 33.11 52 GLY B O 1
ATOM 6089 N N . GLN B 2 53 ? 167.743 182.348 132.780 1.00 30.11 53 GLN B N 1
ATOM 6090 C CA . GLN B 2 53 ? 168.805 181.451 133.240 1.00 30.11 53 GLN B CA 1
ATOM 6091 C C . GLN B 2 53 ? 170.034 181.541 132.341 1.00 30.11 53 GLN B C 1
ATOM 6092 O O . GLN B 2 53 ? 171.175 181.586 132.829 1.00 30.11 53 GLN B O 1
ATOM 6098 N N . LEU B 2 54 ? 169.821 181.586 131.023 1.00 33.33 54 LEU B N 1
ATOM 6099 C CA . LEU B 2 54 ? 170.948 181.752 130.105 1.00 33.33 54 LEU B CA 1
ATOM 6100 C C . LEU B 2 54 ? 171.677 183.073 130.346 1.00 33.33 54 LEU B C 1
ATOM 6101 O O . LEU B 2 54 ? 172.916 183.124 130.322 1.00 33.33 54 LEU B O 1
ATOM 6106 N N . ALA B 2 55 ? 170.923 184.153 130.575 1.00 32.81 55 ALA B N 1
ATOM 6107 C CA . ALA B 2 55 ? 171.552 185.447 130.835 1.00 32.81 55 ALA B CA 1
ATOM 6108 C C . ALA B 2 55 ? 172.423 185.404 132.088 1.00 32.81 55 ALA B C 1
ATOM 6109 O O . ALA B 2 55 ? 173.546 185.929 132.095 1.00 32.81 55 ALA B O 1
ATOM 6111 N N . ILE B 2 56 ? 171.923 184.776 133.156 1.00 30.83 56 ILE B N 1
ATOM 6112 C CA . ILE B 2 56 ? 172.708 184.676 134.386 1.00 30.83 56 ILE B CA 1
ATOM 6113 C C . ILE B 2 56 ? 173.987 183.881 134.146 1.00 30.83 56 ILE B C 1
ATOM 6114 O O . ILE B 2 56 ? 175.067 184.253 134.628 1.00 30.83 56 ILE B O 1
ATOM 6119 N N . ILE B 2 57 ? 173.889 182.773 133.406 1.00 29.59 57 ILE B N 1
ATOM 6120 C CA . ILE B 2 57 ? 175.078 181.963 133.141 1.00 29.59 57 ILE B CA 1
ATOM 6121 C C . ILE B 2 57 ? 176.127 182.775 132.386 1.00 29.59 57 ILE B C 1
ATOM 6122 O O . ILE B 2 57 ? 177.327 182.741 132.717 1.00 29.59 57 ILE B O 1
ATOM 6127 N N . PHE B 2 58 ? 175.693 183.519 131.363 1.00 31.54 58 PHE B N 1
ATOM 6128 C CA . PHE B 2 58 ? 176.633 184.328 130.591 1.00 31.54 58 PHE B CA 1
ATOM 6129 C C . PHE B 2 58 ? 177.291 185.397 131.457 1.00 31.54 58 PHE B C 1
ATOM 6130 O O . PHE B 2 58 ? 178.500 185.640 131.343 1.00 31.54 58 PHE B O 1
ATOM 6138 N N . LEU B 2 59 ? 176.516 186.045 132.333 1.00 28.70 59 LEU B N 1
ATOM 6139 C CA . LEU B 2 59 ? 177.099 187.049 133.222 1.00 28.70 59 LEU B CA 1
ATOM 6140 C C . LEU B 2 59 ? 178.139 186.432 134.155 1.00 28.70 59 LEU B C 1
ATOM 6141 O O . LEU B 2 59 ? 179.197 187.024 134.399 1.00 28.70 59 LEU B O 1
ATOM 6146 N N . TRP B 2 60 ? 177.856 185.237 134.675 1.00 26.41 60 TRP B N 1
ATOM 6147 C CA . TRP B 2 60 ? 178.792 184.558 135.571 1.00 26.41 60 TRP B CA 1
ATOM 6148 C C . TRP B 2 60 ? 180.124 184.269 134.880 1.00 26.41 60 TRP B C 1
ATOM 6149 O O . TRP B 2 60 ? 181.204 184.589 135.408 1.00 26.41 60 TRP B O 1
ATOM 6160 N N . THR B 2 61 ? 180.072 183.678 133.683 1.00 29.34 61 THR B N 1
ATOM 6161 C CA . THR B 2 61 ? 181.328 183.358 133.004 1.00 29.34 61 THR B CA 1
ATOM 6162 C C . THR B 2 61 ? 182.072 184.625 132.580 1.00 29.34 61 THR B C 1
ATOM 6163 O O . THR B 2 61 ? 183.311 184.678 132.642 1.00 29.34 61 THR B O 1
ATOM 6167 N N . SER B 2 62 ? 181.336 185.663 132.167 1.00 28.67 62 SER B N 1
ATOM 6168 C CA . SER B 2 62 ? 181.974 186.930 131.829 1.00 28.67 62 SER B CA 1
ATOM 6169 C C . SER B 2 62 ? 182.702 187.515 133.029 1.00 28.67 62 SER B C 1
ATOM 6170 O O . SER B 2 62 ? 183.808 188.052 132.894 1.00 28.67 62 SER B O 1
ATOM 6173 N N . GLY B 2 63 ? 182.088 187.433 134.211 1.00 25.93 63 GLY B N 1
ATOM 6174 C CA . GLY B 2 63 ? 182.748 187.924 135.406 1.00 25.93 63 GLY B CA 1
ATOM 6175 C C . GLY B 2 63 ? 184.022 187.166 135.713 1.00 25.93 63 GLY B C 1
ATOM 6176 O O . GLY B 2 63 ? 185.037 187.762 136.084 1.00 25.93 63 GLY B O 1
ATOM 6177 N N . ASN B 2 64 ? 183.989 185.839 135.559 1.00 25.73 64 ASN B N 1
ATOM 6178 C CA . ASN B 2 64 ? 185.202 185.052 135.783 1.00 25.73 64 ASN B CA 1
ATOM 6179 C C . ASN B 2 64 ? 186.326 185.499 134.851 1.00 25.73 64 ASN B C 1
ATOM 6180 O O . ASN B 2 64 ? 187.463 185.736 135.290 1.00 25.73 64 ASN B O 1
ATOM 6185 N N . LEU B 2 65 ? 186.015 185.649 133.560 1.00 28.80 65 LEU B N 1
ATOM 6186 C CA . LEU B 2 65 ? 187.033 186.075 132.600 1.00 28.80 65 LEU B CA 1
ATOM 6187 C C . LEU B 2 65 ? 187.579 187.459 132.939 1.00 28.80 65 LEU B C 1
ATOM 6188 O O . LEU B 2 65 ? 188.798 187.680 132.923 1.00 28.80 65 LEU B O 1
ATOM 6193 N N . PHE B 2 66 ? 186.690 188.407 133.250 1.00 26.24 66 PHE B N 1
ATOM 6194 C CA . PHE B 2 66 ? 187.142 189.769 133.514 1.00 26.24 66 PHE B CA 1
ATOM 6195 C C . PHE B 2 66 ? 188.010 189.838 134.760 1.00 26.24 66 PHE B C 1
ATOM 6196 O O . PHE B 2 66 ? 189.017 190.551 134.777 1.00 26.24 66 PHE B O 1
ATOM 6204 N N . HIS B 2 67 ? 187.630 189.130 135.825 1.00 25.12 67 HIS B N 1
ATOM 6205 C CA . HIS B 2 67 ? 188.426 189.228 137.041 1.00 25.12 67 HIS B CA 1
ATOM 6206 C C . HIS B 2 67 ? 189.770 188.530 136.888 1.00 25.12 67 HIS B C 1
ATOM 6207 O O . HIS B 2 67 ? 190.771 189.006 137.437 1.00 25.12 67 HIS B O 1
ATOM 6214 N N . VAL B 2 68 ? 189.834 187.435 136.122 1.00 26.08 68 VAL B N 1
ATOM 6215 C CA . VAL B 2 68 ? 191.138 186.835 135.855 1.00 26.08 68 VAL B CA 1
ATOM 6216 C C . VAL B 2 68 ? 192.012 187.792 135.049 1.00 26.08 68 VAL B C 1
ATOM 6217 O O . VAL B 2 68 ? 193.203 187.954 135.335 1.00 26.08 68 VAL B O 1
ATOM 6221 N N . ALA B 2 69 ? 191.440 188.446 134.035 1.00 28.49 69 ALA B N 1
ATOM 6222 C CA . ALA B 2 69 ? 192.235 189.373 133.233 1.00 28.49 69 ALA B CA 1
ATOM 6223 C C . ALA B 2 69 ? 192.705 190.570 134.053 1.00 28.49 69 ALA B C 1
ATOM 6224 O O . ALA B 2 69 ? 193.865 190.982 133.949 1.00 28.49 69 ALA B O 1
ATOM 6226 N N . TRP B 2 70 ? 191.821 191.134 134.877 1.00 27.56 70 TRP B N 1
ATOM 6227 C CA . TRP B 2 70 ? 192.112 192.368 135.599 1.00 27.56 70 TRP B CA 1
ATOM 6228 C C . TRP B 2 70 ? 193.058 192.144 136.777 1.00 27.56 70 TRP B C 1
ATOM 6229 O O . TRP B 2 70 ? 193.984 192.934 136.986 1.00 27.56 70 TRP B O 1
ATOM 6240 N N . GLN B 2 71 ? 192.853 191.080 137.554 1.00 25.78 71 GLN B N 1
ATOM 6241 C CA . GLN B 2 71 ? 193.590 190.895 138.796 1.00 25.78 71 GLN B CA 1
ATOM 6242 C C . GLN B 2 71 ? 194.409 189.612 138.852 1.00 25.78 71 GLN B C 1
ATOM 6243 O O . GLN B 2 71 ? 195.018 189.335 139.890 1.00 25.78 71 GLN B O 1
ATOM 6249 N N . GLY B 2 72 ? 194.446 188.823 137.780 1.00 26.56 72 GLY B N 1
ATOM 6250 C CA . GLY B 2 72 ? 195.130 187.548 137.785 1.00 26.56 72 GLY B CA 1
ATOM 6251 C C . GLY B 2 72 ? 196.560 187.638 137.286 1.00 26.56 72 GLY B C 1
ATOM 6252 O O . GLY B 2 72 ? 197.101 188.713 137.026 1.00 26.56 72 GLY B O 1
ATOM 6253 N N . ASN B 2 73 ? 197.175 186.466 137.148 1.00 28.18 73 ASN B N 1
ATOM 6254 C CA . ASN B 2 73 ? 198.555 186.315 136.689 1.00 28.18 73 ASN B CA 1
ATOM 6255 C C . ASN B 2 73 ? 198.634 185.254 135.595 1.00 28.18 73 ASN B C 1
ATOM 6256 O O . ASN B 2 73 ? 199.500 184.379 135.595 1.00 28.18 73 ASN B O 1
ATOM 6261 N N . PHE B 2 74 ? 197.714 185.344 134.632 1.00 29.57 74 PHE B N 1
ATOM 6262 C CA . PHE B 2 74 ? 197.611 184.339 133.578 1.00 29.57 74 PHE B CA 1
ATOM 6263 C C . PHE B 2 74 ? 198.886 184.265 132.743 1.00 29.57 74 PHE B C 1
ATOM 6264 O O . PHE B 2 74 ? 199.355 183.171 132.404 1.00 29.57 74 PHE B O 1
ATOM 6272 N N . GLU B 2 75 ? 199.469 185.420 132.413 1.00 33.89 75 GLU B N 1
ATOM 6273 C CA . GLU B 2 75 ? 200.654 185.440 131.562 1.00 33.89 75 GLU B CA 1
ATOM 6274 C C . GLU B 2 75 ? 201.865 184.828 132.262 1.00 33.89 75 GLU B C 1
ATOM 6275 O O . GLU B 2 75 ? 202.657 184.119 131.631 1.00 33.89 75 GLU B O 1
ATOM 6281 N N . SER B 2 76 ? 202.032 185.094 133.559 1.00 32.73 76 SER B N 1
ATOM 6282 C CA . SER B 2 76 ? 203.133 184.489 134.304 1.00 32.73 76 SER B CA 1
ATOM 6283 C C . SER B 2 76 ? 202.926 182.988 134.479 1.00 32.73 76 SER B C 1
ATOM 6284 O O . SER B 2 76 ? 203.879 182.202 134.372 1.00 32.73 76 SER B O 1
ATOM 6287 N N . TRP B 2 77 ? 201.688 182.576 134.762 1.00 29.72 77 TRP B N 1
ATOM 6288 C CA . TRP B 2 77 ? 201.388 181.154 134.886 1.00 29.72 77 TRP B CA 1
ATOM 6289 C C . TRP B 2 77 ? 201.661 180.416 133.585 1.00 29.72 77 TRP B C 1
ATOM 6290 O O . TRP B 2 77 ? 202.104 179.264 133.608 1.00 29.72 77 TRP B O 1
ATOM 6301 N N . ILE B 2 78 ? 201.408 181.061 132.445 1.00 32.63 78 ILE B N 1
ATOM 6302 C CA . ILE B 2 78 ? 201.735 180.448 131.161 1.00 32.63 78 ILE B CA 1
ATOM 6303 C C . ILE B 2 78 ? 203.229 180.163 131.072 1.00 32.63 78 ILE B C 1
ATOM 6304 O O . ILE B 2 78 ? 203.648 179.098 130.602 1.00 32.63 78 ILE B O 1
ATOM 6309 N N . GLN B 2 79 ? 204.056 181.101 131.535 1.00 36.92 79 GLN B N 1
ATOM 6310 C CA . GLN B 2 79 ? 205.500 180.911 131.508 1.00 36.92 79 GLN B CA 1
ATOM 6311 C C . GLN B 2 79 ? 205.978 179.832 132.468 1.00 36.92 79 GLN B C 1
ATOM 6312 O O . GLN B 2 79 ? 206.905 179.091 132.125 1.00 36.92 79 GLN B O 1
ATOM 6318 N N . ASP B 2 80 ? 205.386 179.725 133.660 1.00 36.19 80 ASP B N 1
ATOM 6319 C CA . ASP B 2 80 ? 205.815 178.730 134.648 1.00 36.19 80 ASP B CA 1
ATOM 6320 C C . ASP B 2 80 ? 204.596 177.996 135.193 1.00 36.19 80 ASP B C 1
ATOM 6321 O O . ASP B 2 80 ? 204.120 178.275 136.298 1.00 36.19 80 ASP B O 1
ATOM 6326 N N . PRO B 2 81 ? 204.070 177.028 134.436 1.00 33.55 81 PRO B N 1
ATOM 6327 C CA . PRO B 2 81 ? 202.800 176.395 134.835 1.00 33.55 81 PRO B CA 1
ATOM 6328 C C . PRO B 2 81 ? 202.890 175.560 136.098 1.00 33.55 81 PRO B C 1
ATOM 6329 O O . PRO B 2 81 ? 201.918 175.507 136.861 1.00 33.55 81 PRO B O 1
ATOM 6333 N N . LEU B 2 82 ? 204.017 174.899 136.343 1.00 34.80 82 LEU B N 1
ATOM 6334 C CA . LEU B 2 82 ? 204.123 173.963 137.453 1.00 34.80 82 LEU B CA 1
ATOM 6335 C C . LEU B 2 82 ? 204.539 174.614 138.766 1.00 34.80 82 LEU B C 1
ATOM 6336 O O . LEU B 2 82 ? 204.493 173.948 139.805 1.00 34.80 82 LEU B O 1
ATOM 6341 N N . HIS B 2 83 ? 204.932 175.888 138.757 1.00 36.94 83 HIS B N 1
ATOM 6342 C CA . HIS B 2 83 ? 205.408 176.543 139.966 1.00 36.94 83 HIS B CA 1
ATOM 6343 C C . HIS B 2 83 ? 204.660 177.817 140.329 1.00 36.94 83 HIS B C 1
ATOM 6344 O O . HIS B 2 83 ? 204.855 178.324 141.438 1.00 36.94 83 HIS B O 1
ATOM 6351 N N . VAL B 2 84 ? 203.815 178.343 139.450 1.00 33.24 84 VAL B N 1
ATOM 6352 C CA . VAL B 2 84 ? 203.056 179.560 139.715 1.00 33.24 84 VAL B CA 1
ATOM 6353 C C . VAL B 2 84 ? 201.638 179.172 140.105 1.00 33.24 84 VAL B C 1
ATOM 6354 O O . VAL B 2 84 ? 201.007 178.342 139.440 1.00 33.24 84 VAL B O 1
ATOM 6358 N N . ARG B 2 85 ? 201.141 179.760 141.190 1.00 31.47 85 ARG B N 1
ATOM 6359 C CA . ARG B 2 85 ? 199.782 179.502 141.641 1.00 31.47 85 ARG B CA 1
ATOM 6360 C C . ARG B 2 85 ? 198.827 180.483 140.974 1.00 31.47 85 ARG B C 1
ATOM 6361 O O . ARG B 2 85 ? 199.007 181.699 141.120 1.00 31.47 85 ARG B O 1
ATOM 6369 N N . PRO B 2 86 ? 197.829 180.013 140.226 1.00 26.56 86 PRO B N 1
ATOM 6370 C CA . PRO B 2 86 ? 196.912 180.936 139.548 1.00 26.56 86 PRO B CA 1
ATOM 6371 C C . PRO B 2 86 ? 196.059 181.721 140.533 1.00 26.56 86 PRO B C 1
ATOM 6372 O O . PRO B 2 86 ? 195.714 181.244 141.615 1.00 26.56 86 PRO B O 1
ATOM 6376 N N . ILE B 2 87 ? 195.713 182.943 140.136 1.00 25.36 87 ILE B N 1
ATOM 6377 C CA . ILE B 2 87 ? 194.987 183.885 140.981 1.00 25.36 87 ILE B CA 1
ATOM 6378 C C . ILE B 2 87 ? 193.541 183.960 140.510 1.00 25.36 87 ILE B C 1
ATOM 6379 O O . ILE B 2 87 ? 193.279 184.177 139.321 1.00 25.36 87 ILE B O 1
ATOM 6384 N N . ALA B 2 88 ? 192.603 183.786 141.443 1.00 23.33 88 ALA B N 1
ATOM 6385 C CA . ALA B 2 88 ? 191.186 183.918 141.120 1.00 23.33 88 ALA B CA 1
ATOM 6386 C C . ALA B 2 88 ? 190.756 185.381 141.083 1.00 23.33 88 ALA B C 1
ATOM 6387 O O . ALA B 2 88 ? 190.248 185.857 140.064 1.00 23.33 88 ALA B O 1
ATOM 6389 N N . HIS B 2 89 ? 190.945 186.105 142.183 1.00 22.72 89 HIS B N 1
ATOM 6390 C CA . HIS B 2 89 ? 190.634 187.530 142.242 1.00 22.72 89 HIS B CA 1
ATOM 6391 C C . HIS B 2 89 ? 191.341 188.128 143.452 1.00 22.72 89 HIS B C 1
ATOM 6392 O O . HIS B 2 89 ? 191.842 187.410 144.321 1.00 22.72 89 HIS B O 1
ATOM 6399 N N . ALA B 2 90 ? 191.373 189.455 143.493 1.00 23.63 90 ALA B N 1
ATOM 6400 C CA . ALA B 2 90 ? 191.991 190.187 144.586 1.00 23.63 90 ALA B CA 1
ATOM 6401 C C . ALA B 2 90 ? 191.069 190.237 145.803 1.00 23.63 90 ALA B C 1
ATOM 6402 O O . ALA B 2 90 ? 189.870 189.965 145.725 1.00 23.63 90 ALA B O 1
ATOM 6404 N N . ILE B 2 91 ? 191.652 190.598 146.941 1.00 24.81 91 ILE B N 1
ATOM 6405 C CA . ILE B 2 91 ? 190.935 190.723 148.203 1.00 24.81 91 ILE B CA 1
ATOM 6406 C C . ILE B 2 91 ? 191.006 192.175 148.650 1.00 24.81 91 ILE B C 1
ATOM 6407 O O . ILE B 2 91 ? 192.096 192.753 148.723 1.00 24.81 91 ILE B O 1
ATOM 6412 N N . TRP B 2 92 ? 189.848 192.766 148.936 1.00 28.18 92 TRP B N 1
ATOM 6413 C CA . TRP B 2 92 ? 189.776 194.077 149.580 1.00 28.18 92 TRP B CA 1
ATOM 6414 C C . TRP B 2 92 ? 188.785 193.959 150.734 1.00 28.18 92 TRP B C 1
ATOM 6415 O O . TRP B 2 92 ? 187.571 194.040 150.530 1.00 28.18 92 TRP B O 1
ATOM 6426 N N . ASP B 2 93 ? 189.308 193.758 151.937 1.00 23.90 93 ASP B N 1
ATOM 6427 C CA . ASP B 2 93 ? 188.497 193.549 153.135 1.00 23.90 93 ASP B CA 1
ATOM 6428 C C . ASP B 2 93 ? 188.981 194.510 154.211 1.00 23.90 93 ASP B C 1
ATOM 6429 O O . ASP B 2 93 ? 190.092 194.321 154.748 1.00 23.90 93 ASP B O 1
ATOM 6434 N N . PRO B 2 94 ? 188.201 195.538 154.560 1.00 25.48 94 PRO B N 1
ATOM 6435 C CA . PRO B 2 94 ? 188.648 196.492 155.589 1.00 25.48 94 PRO B CA 1
ATOM 6436 C C . PRO B 2 94 ? 188.724 195.910 156.994 1.00 25.48 94 PRO B C 1
ATOM 6437 O O . PRO B 2 94 ? 189.299 196.560 157.874 1.00 25.48 94 PRO B O 1
ATOM 6441 N N . HIS B 2 95 ? 188.162 194.726 157.241 1.00 23.59 95 HIS B N 1
ATOM 6442 C CA . HIS B 2 95 ? 188.299 194.084 158.543 1.00 23.59 95 HIS B CA 1
ATOM 6443 C C . HIS B 2 95 ? 189.647 193.389 158.723 1.00 23.59 95 HIS B C 1
ATOM 6444 O O . HIS B 2 95 ? 189.946 192.942 159.834 1.00 23.59 95 HIS B O 1
ATOM 6451 N N . PHE B 2 96 ? 190.456 193.294 157.670 1.00 24.38 96 PHE B N 1
ATOM 6452 C CA . PHE B 2 96 ? 191.735 192.598 157.738 1.00 24.38 96 PHE B CA 1
ATOM 6453 C C . PHE B 2 96 ? 192.711 193.297 158.679 1.00 24.38 96 PHE B C 1
ATOM 6454 O O . PHE B 2 96 ? 192.786 194.528 158.726 1.00 24.38 96 PHE B O 1
ATOM 6462 N N . GLY B 2 97 ? 193.465 192.496 159.431 1.00 25.45 97 GLY B N 1
ATOM 6463 C CA . GLY B 2 97 ? 194.658 192.987 160.085 1.00 25.45 97 GLY B CA 1
ATOM 6464 C C . GLY B 2 97 ? 195.869 192.903 159.168 1.00 25.45 97 GLY B C 1
ATOM 6465 O O . GLY B 2 97 ? 195.824 192.295 158.103 1.00 25.45 97 GLY B O 1
ATOM 6466 N N . GLN B 2 98 ? 196.958 193.539 159.600 1.00 30.42 98 GLN B N 1
ATOM 6467 C CA . GLN B 2 98 ? 198.189 193.531 158.809 1.00 30.42 98 GLN B CA 1
ATOM 6468 C C . GLN B 2 98 ? 198.761 192.132 158.596 1.00 30.42 98 GLN B C 1
ATOM 6469 O O . GLN B 2 98 ? 199.172 191.825 157.461 1.00 30.42 98 GLN B O 1
ATOM 6475 N N . PRO B 2 99 ? 198.846 191.253 159.607 1.00 28.00 99 PRO B N 1
ATOM 6476 C CA . PRO B 2 99 ? 199.335 189.890 159.330 1.00 28.00 99 PRO B CA 1
ATOM 6477 C C . PRO B 2 99 ? 198.522 189.145 158.283 1.00 28.00 99 PRO B C 1
ATOM 6478 O O . PRO B 2 99 ? 199.096 188.381 157.502 1.00 28.00 99 PRO B O 1
ATOM 6482 N N . ALA B 2 100 ? 197.202 189.337 158.245 1.00 26.20 100 ALA B N 1
ATOM 6483 C CA . ALA B 2 100 ? 196.393 188.705 157.205 1.00 26.20 100 ALA B CA 1
ATOM 6484 C C . ALA B 2 100 ? 196.746 189.245 155.825 1.00 26.20 100 ALA B C 1
ATOM 6485 O O . ALA B 2 100 ? 196.828 188.483 154.850 1.00 26.20 100 ALA B O 1
ATOM 6487 N N . VAL B 2 101 ? 196.966 190.559 155.731 1.00 28.96 101 VAL B N 1
ATOM 6488 C CA . VAL B 2 101 ? 197.400 191.168 154.478 1.00 28.96 101 VAL B CA 1
ATOM 6489 C C . VAL B 2 101 ? 198.707 190.544 154.012 1.00 28.96 101 VAL B C 1
ATOM 6490 O O . VAL B 2 101 ? 198.873 190.221 152.830 1.00 28.96 101 VAL B O 1
ATOM 6494 N N . GLU B 2 102 ? 199.655 190.363 154.933 1.00 31.98 102 GLU B N 1
ATOM 6495 C CA . GLU B 2 102 ? 200.919 189.730 154.571 1.00 31.98 102 GLU B CA 1
ATOM 6496 C C . GLU B 2 102 ? 200.717 188.281 154.137 1.00 31.98 102 GLU B C 1
ATOM 6497 O O . GLU B 2 102 ? 201.281 187.842 153.129 1.00 31.98 102 GLU B O 1
ATOM 6503 N N . ALA B 2 103 ? 199.908 187.527 154.883 1.00 27.44 103 ALA B N 1
ATOM 6504 C CA . ALA B 2 103 ? 199.781 186.094 154.640 1.00 27.44 103 ALA B CA 1
ATOM 6505 C C . ALA B 2 103 ? 199.099 185.801 153.310 1.00 27.44 103 ALA B C 1
ATOM 6506 O O . ALA B 2 103 ? 199.459 184.836 152.626 1.00 27.44 103 ALA B O 1
ATOM 6508 N N . PHE B 2 104 ? 198.114 186.607 152.924 1.00 25.93 104 PHE B N 1
ATOM 6509 C CA . PHE B 2 104 ? 197.350 186.306 151.720 1.00 25.93 104 PHE B CA 1
ATOM 6510 C C . PHE B 2 104 ? 197.967 186.872 150.444 1.00 25.93 104 PHE B C 1
ATOM 6511 O O . PHE B 2 104 ? 197.400 186.676 149.365 1.00 25.93 104 PHE B O 1
ATOM 6519 N N . THR B 2 105 ? 199.111 187.549 150.529 1.00 29.99 105 THR B N 1
ATOM 6520 C CA . THR B 2 105 ? 199.808 188.042 149.342 1.00 29.99 105 THR B CA 1
ATOM 6521 C C . THR B 2 105 ? 200.620 186.899 148.743 1.00 29.99 105 THR B C 1
ATOM 6522 O O . THR B 2 105 ? 201.630 186.480 149.315 1.00 29.99 105 THR B O 1
ATOM 6526 N N . ARG B 2 106 ? 200.182 186.392 147.591 1.00 28.32 106 ARG B N 1
ATOM 6527 C CA . ARG B 2 106 ? 200.754 185.185 147.012 1.00 28.32 106 ARG B CA 1
ATOM 6528 C C . ARG B 2 106 ? 200.760 185.286 145.494 1.00 28.32 106 ARG B C 1
ATOM 6529 O O . ARG B 2 106 ? 200.085 186.130 144.902 1.00 28.32 106 ARG B O 1
ATOM 6537 N N . GLY B 2 107 ? 201.539 184.405 144.871 1.00 31.12 107 GLY B N 1
ATOM 6538 C CA . GLY B 2 107 ? 201.555 184.302 143.426 1.00 31.12 107 GLY B CA 1
ATOM 6539 C C . GLY B 2 107 ? 202.167 185.476 142.701 1.00 31.12 107 GLY B C 1
ATOM 6540 O O . GLY B 2 107 ? 201.866 185.685 141.526 1.00 31.12 107 GLY B O 1
ATOM 6541 N N . GLY B 2 108 ? 203.021 186.251 143.366 1.00 32.10 108 GLY B N 1
ATOM 6542 C CA . GLY B 2 108 ? 203.641 187.404 142.752 1.00 32.10 108 GLY B CA 1
ATOM 6543 C C . GLY B 2 108 ? 202.791 188.654 142.719 1.00 32.10 108 GLY B C 1
ATOM 6544 O O . GLY B 2 108 ? 203.236 189.667 142.165 1.00 32.10 108 GLY B O 1
ATOM 6545 N N . ALA B 2 109 ? 201.591 188.623 143.290 1.00 31.76 109 ALA B N 1
ATOM 6546 C CA . ALA B 2 109 ? 200.727 189.791 143.285 1.00 31.76 109 ALA B CA 1
ATOM 6547 C C . ALA B 2 109 ? 201.239 190.848 144.260 1.00 31.76 109 ALA B C 1
ATOM 6548 O O . ALA B 2 109 ? 202.048 190.576 145.151 1.00 31.76 109 ALA B O 1
ATOM 6550 N N . ALA B 2 110 ? 200.753 192.071 144.078 1.00 33.24 110 ALA B N 1
ATOM 6551 C CA . ALA B 2 110 ? 201.122 193.194 144.926 1.00 33.24 110 ALA B CA 1
ATOM 6552 C C . ALA B 2 110 ? 200.251 193.312 146.169 1.00 33.24 110 ALA B C 1
ATOM 6553 O O . ALA B 2 110 ? 200.479 194.212 146.983 1.00 33.24 110 ALA B O 1
ATOM 6555 N N . GLY B 2 111 ? 199.267 192.433 146.336 1.00 30.02 111 GLY B N 1
ATOM 6556 C CA . GLY B 2 111 ? 198.382 192.480 147.473 1.00 30.02 111 GLY B CA 1
ATOM 6557 C C . GLY B 2 111 ? 197.752 191.132 147.748 1.00 30.02 111 GLY B C 1
ATOM 6558 O O . GLY B 2 111 ? 198.012 190.148 147.049 1.00 30.02 111 GLY B O 1
ATOM 6559 N N . PRO B 2 112 ? 196.922 191.056 148.787 1.00 26.91 112 PRO B N 1
ATOM 6560 C CA . PRO B 2 112 ? 196.265 189.785 149.109 1.00 26.91 112 PRO B CA 1
ATOM 6561 C C . PRO B 2 112 ? 195.331 189.341 147.993 1.00 26.91 112 PRO B C 1
ATOM 6562 O O . PRO B 2 112 ? 194.603 190.147 147.410 1.00 26.91 112 PRO B O 1
ATOM 6566 N N . VAL B 2 113 ? 195.352 188.038 147.705 1.00 25.13 113 VAL B N 1
ATOM 6567 C CA . VAL B 2 113 ? 194.576 187.442 146.623 1.00 25.13 113 VAL B CA 1
ATOM 6568 C C . VAL B 2 113 ? 194.087 186.067 147.064 1.00 25.13 113 VAL B C 1
ATOM 6569 O O . VAL B 2 113 ? 194.525 185.520 148.076 1.00 25.13 113 VAL B O 1
ATOM 6573 N N . ASN B 2 114 ? 193.169 185.508 146.280 1.00 23.83 114 ASN B N 1
ATOM 6574 C CA . ASN B 2 114 ? 192.749 184.121 146.419 1.00 23.83 114 ASN B CA 1
ATOM 6575 C C . ASN B 2 114 ? 193.327 183.298 145.275 1.00 23.83 114 ASN B C 1
ATOM 6576 O O . ASN B 2 114 ? 193.513 183.799 144.166 1.00 23.83 114 ASN B O 1
ATOM 6581 N N . ILE B 2 115 ? 193.609 182.028 145.551 1.00 25.60 115 ILE B N 1
ATOM 6582 C CA . ILE B 2 115 ? 194.166 181.105 144.566 1.00 25.60 115 ILE B CA 1
ATOM 6583 C C . ILE B 2 115 ? 193.029 180.289 143.967 1.00 25.60 115 ILE B C 1
ATOM 6584 O O . ILE B 2 115 ? 192.227 179.701 144.699 1.00 25.60 115 ILE B O 1
ATOM 6589 N N . ALA B 2 116 ? 192.965 180.241 142.639 1.00 24.51 116 ALA B N 1
ATOM 6590 C CA . ALA B 2 116 ? 191.861 179.580 141.954 1.00 24.51 116 ALA B CA 1
ATOM 6591 C C . ALA B 2 116 ? 192.027 178.066 141.960 1.00 24.51 116 ALA B C 1
ATOM 6592 O O . ALA B 2 116 ? 193.132 177.544 141.791 1.00 24.51 116 ALA B O 1
ATOM 6594 N N . TYR B 2 117 ? 190.911 177.359 142.148 1.00 23.41 117 TYR B N 1
ATOM 6595 C CA . TYR B 2 117 ? 190.897 175.903 142.120 1.00 23.41 117 TYR B CA 1
ATOM 6596 C C . TYR B 2 117 ? 189.869 175.352 141.139 1.00 23.41 117 TYR B C 1
ATOM 6597 O O . TYR B 2 117 ? 189.639 174.139 141.120 1.00 23.41 117 TYR B O 1
ATOM 6606 N N . SER B 2 118 ? 189.262 176.206 140.319 1.00 24.51 118 SER B N 1
ATOM 6607 C CA . SER B 2 118 ? 188.270 175.785 139.340 1.00 24.51 118 SER B CA 1
ATOM 6608 C C . SER B 2 118 ? 188.884 175.210 138.070 1.00 24.51 118 SER B C 1
ATOM 6609 O O . SER B 2 118 ? 188.162 174.588 137.285 1.00 24.51 118 SER B O 1
ATOM 6612 N N . GLY B 2 119 ? 190.181 175.403 137.848 1.00 25.50 119 GLY B N 1
ATOM 6613 C CA . GLY B 2 119 ? 190.828 174.877 136.664 1.00 25.50 119 GLY B CA 1
ATOM 6614 C C . GLY B 2 119 ? 190.640 175.692 135.407 1.00 25.50 119 GLY B C 1
ATOM 6615 O O . GLY B 2 119 ? 190.909 175.184 134.315 1.00 25.50 119 GLY B O 1
ATOM 6616 N N . VAL B 2 120 ? 190.181 176.943 135.519 1.00 26.16 120 VAL B N 1
ATOM 6617 C CA . VAL B 2 120 ? 189.942 177.746 134.323 1.00 26.16 120 VAL B CA 1
ATOM 6618 C C . VAL B 2 120 ? 191.247 178.080 133.614 1.00 26.16 120 VAL B C 1
ATOM 6619 O O . VAL B 2 120 ? 191.267 178.224 132.388 1.00 26.16 120 VAL B O 1
ATOM 6623 N N . TYR B 2 121 ? 192.350 178.222 134.355 1.00 25.81 121 TYR B N 1
ATOM 6624 C CA . TYR B 2 121 ? 193.622 178.554 133.718 1.00 25.81 121 TYR B CA 1
ATOM 6625 C C . TYR B 2 121 ? 194.043 177.470 132.731 1.00 25.81 121 TYR B C 1
ATOM 6626 O O . TYR B 2 121 ? 194.360 177.761 131.573 1.00 25.81 121 TYR B O 1
ATOM 6635 N N . GLN B 2 122 ? 194.040 176.209 133.172 1.00 27.18 122 GLN B N 1
ATOM 6636 C CA . GLN B 2 122 ? 194.436 175.108 132.297 1.00 27.18 122 GLN B CA 1
ATOM 6637 C C . GLN B 2 122 ? 193.489 174.972 131.110 1.00 27.18 122 GLN B C 1
ATOM 6638 O O . GLN B 2 122 ? 193.929 174.745 129.976 1.00 27.18 122 GLN B O 1
ATOM 6644 N N . TRP B 2 123 ? 192.186 175.116 131.355 1.00 29.49 123 TRP B N 1
ATOM 6645 C CA . TRP B 2 123 ? 191.197 175.015 130.287 1.00 29.49 123 TRP B CA 1
ATOM 6646 C C . TRP B 2 123 ? 191.420 176.087 129.227 1.00 29.49 123 TRP B C 1
ATOM 6647 O O . TRP B 2 123 ? 191.520 175.784 128.033 1.00 29.49 123 TRP B O 1
ATOM 6658 N N . TRP B 2 124 ? 191.520 177.349 129.650 1.00 29.15 124 TRP B N 1
ATOM 6659 C CA . TRP B 2 124 ? 191.687 178.448 128.704 1.00 29.15 124 TRP B CA 1
ATOM 6660 C C . TRP B 2 124 ? 193.032 178.387 127.995 1.00 29.15 124 TRP B C 1
ATOM 6661 O O . TRP B 2 124 ? 193.128 178.769 126.824 1.00 29.15 124 TRP B O 1
ATOM 6672 N N . TYR B 2 125 ? 194.080 177.933 128.683 1.00 30.99 125 TYR B N 1
ATOM 6673 C CA . TYR B 2 125 ? 195.370 177.760 128.028 1.00 30.99 125 TYR B CA 1
ATOM 6674 C C . TYR B 2 125 ? 195.305 176.675 126.961 1.00 30.99 125 TYR B C 1
ATOM 6675 O O . TYR B 2 125 ? 195.917 176.807 125.897 1.00 30.99 125 TYR B O 1
ATOM 6684 N N . THR B 2 126 ? 194.567 175.596 127.227 1.00 30.92 126 THR B N 1
ATOM 6685 C CA . THR B 2 126 ? 194.491 174.501 126.267 1.00 30.92 126 THR B CA 1
ATOM 6686 C C . THR B 2 126 ? 193.745 174.900 124.997 1.00 30.92 126 THR B C 1
ATOM 6687 O O . THR B 2 126 ? 194.040 174.368 123.921 1.00 30.92 126 THR B O 1
ATOM 6691 N N . ILE B 2 127 ? 192.797 175.835 125.085 1.00 31.42 127 ILE B N 1
ATOM 6692 C CA . ILE B 2 127 ? 191.983 176.208 123.931 1.00 31.42 127 ILE B CA 1
ATOM 6693 C C . ILE B 2 127 ? 192.534 177.429 123.200 1.00 31.42 127 ILE B C 1
ATOM 6694 O O . ILE B 2 127 ? 191.836 178.007 122.364 1.00 31.42 127 ILE B O 1
ATOM 6699 N N . GLY B 2 128 ? 193.768 177.838 123.491 1.00 32.92 128 GLY B N 1
ATOM 6700 C CA . GLY B 2 128 ? 194.468 178.811 122.672 1.00 32.92 128 GLY B CA 1
ATOM 6701 C C . GLY B 2 128 ? 194.576 180.216 123.229 1.00 32.92 128 GLY B C 1
ATOM 6702 O O . GLY B 2 128 ? 195.266 181.041 122.620 1.00 32.92 128 GLY B O 1
ATOM 6703 N N . LEU B 2 129 ? 193.924 180.530 124.345 1.00 33.08 129 LEU B N 1
ATOM 6704 C CA . LEU B 2 129 ? 194.034 181.868 124.916 1.00 33.08 129 LEU B CA 1
ATOM 6705 C C . LEU B 2 129 ? 195.432 182.085 125.484 1.00 33.08 129 LEU B C 1
ATOM 6706 O O . LEU B 2 129 ? 195.971 181.216 126.174 1.00 33.08 129 LEU B O 1
ATOM 6711 N N . ARG B 2 130 ? 196.021 183.247 125.198 1.00 33.87 130 ARG B N 1
ATOM 6712 C CA . ARG B 2 130 ? 197.423 183.461 125.543 1.00 33.87 130 ARG B CA 1
ATOM 6713 C C . ARG B 2 130 ? 197.682 184.749 126.321 1.00 33.87 130 ARG B C 1
ATOM 6714 O O . ARG B 2 130 ? 198.616 184.800 127.127 1.00 33.87 130 ARG B O 1
ATOM 6722 N N . THR B 2 131 ? 196.888 185.793 126.100 1.00 34.14 131 THR B N 1
ATOM 6723 C CA . THR B 2 131 ? 197.159 187.096 126.697 1.00 34.14 131 THR B CA 1
ATOM 6724 C C . THR B 2 131 ? 195.938 187.603 127.453 1.00 34.14 131 THR B C 1
ATOM 6725 O O . THR B 2 131 ? 194.857 187.011 127.409 1.00 34.14 131 THR B O 1
ATOM 6729 N N . ASN B 2 132 ? 196.131 188.720 128.162 1.00 34.07 132 ASN B N 1
ATOM 6730 C CA . ASN B 2 132 ? 195.033 189.344 128.895 1.00 34.07 132 ASN B CA 1
ATOM 6731 C C . ASN B 2 132 ? 193.999 189.951 127.959 1.00 34.07 132 ASN B C 1
ATOM 6732 O O . ASN B 2 132 ? 192.808 189.973 128.287 1.00 34.07 132 ASN B O 1
ATOM 6737 N N . GLU B 2 133 ? 194.431 190.456 126.801 1.00 36.24 133 GLU B N 1
ATOM 6738 C CA . GLU B 2 133 ? 193.494 191.058 125.857 1.00 36.24 133 GLU B CA 1
ATOM 6739 C C . GLU B 2 133 ? 192.492 190.031 125.340 1.00 36.24 133 GLU B C 1
ATOM 6740 O O . GLU B 2 133 ? 191.316 190.352 125.136 1.00 36.24 133 GLU B O 1
ATOM 6746 N N . ASP B 2 134 ? 192.939 188.791 125.126 1.00 34.57 134 ASP B N 1
ATOM 6747 C CA . ASP B 2 134 ? 192.019 187.731 124.721 1.00 34.57 134 ASP B CA 1
ATOM 6748 C C . ASP B 2 134 ? 190.952 187.490 125.783 1.00 34.57 134 ASP B C 1
ATOM 6749 O O . ASP B 2 134 ? 189.763 187.346 125.465 1.00 34.57 134 ASP B O 1
ATOM 6754 N N . LEU B 2 135 ? 191.359 187.447 127.054 1.00 31.32 135 LEU B N 1
ATOM 6755 C CA . LEU B 2 135 ? 190.399 187.270 128.138 1.00 31.32 135 LEU B CA 1
ATOM 6756 C C . LEU B 2 135 ? 189.425 188.440 128.209 1.00 31.32 135 LEU B C 1
ATOM 6757 O O . LEU B 2 135 ? 188.225 188.246 128.436 1.00 31.32 135 LEU B O 1
ATOM 6762 N N . TYR B 2 136 ? 189.927 189.664 128.025 1.00 31.38 136 TYR B N 1
ATOM 6763 C CA . TYR B 2 136 ? 189.053 190.833 128.039 1.00 31.38 136 TYR B CA 1
ATOM 6764 C C . TYR B 2 136 ? 188.027 190.773 126.914 1.00 31.38 136 TYR B C 1
ATOM 6765 O O . TYR B 2 136 ? 186.846 191.081 127.123 1.00 31.38 136 TYR B O 1
ATOM 6774 N N . THR B 2 137 ? 188.461 190.393 125.710 1.00 33.76 137 THR B N 1
ATOM 6775 C CA . THR B 2 137 ? 187.530 190.298 124.590 1.00 33.76 137 THR B CA 1
ATOM 6776 C C . THR B 2 137 ? 186.480 189.227 124.842 1.00 33.76 137 THR B C 1
ATOM 6777 O O . THR B 2 137 ? 185.295 189.428 124.546 1.00 33.76 137 THR B O 1
ATOM 6781 N N . GLY B 2 138 ? 186.893 188.083 125.394 1.00 32.80 138 GLY B N 1
ATOM 6782 C CA . GLY B 2 138 ? 185.924 187.057 125.742 1.00 32.80 138 GLY B CA 1
ATOM 6783 C C . GLY B 2 138 ? 184.914 187.532 126.769 1.00 32.80 138 GLY B C 1
ATOM 6784 O O . GLY B 2 138 ? 183.715 187.262 126.648 1.00 32.80 138 GLY B O 1
ATOM 6785 N N . ALA B 2 139 ? 185.384 188.250 127.793 1.00 30.97 139 ALA B N 1
ATOM 6786 C CA . ALA B 2 139 ? 184.479 188.772 128.812 1.00 30.97 139 ALA B CA 1
ATOM 6787 C C . ALA B 2 139 ? 183.476 189.752 128.215 1.00 30.97 139 ALA B C 1
ATOM 6788 O O . ALA B 2 139 ? 182.280 189.694 128.525 1.00 30.97 139 ALA B O 1
ATOM 6790 N N . LEU B 2 140 ? 183.943 190.656 127.350 1.00 33.39 140 LEU B N 1
ATOM 6791 C CA . LEU B 2 140 ? 183.033 191.616 126.730 1.00 33.39 140 LEU B CA 1
ATOM 6792 C C . LEU B 2 140 ? 182.007 190.918 125.841 1.00 33.39 140 LEU B C 1
ATOM 6793 O O . LEU B 2 140 ? 180.817 191.267 125.854 1.00 33.39 140 LEU B O 1
ATOM 6798 N N . PHE B 2 141 ? 182.446 189.921 125.066 1.00 34.67 141 PHE B N 1
ATOM 6799 C CA . PHE B 2 141 ? 181.519 189.188 124.210 1.00 34.67 141 PHE B CA 1
ATOM 6800 C C . PHE B 2 141 ? 180.467 188.451 125.033 1.00 34.67 141 PHE B C 1
ATOM 6801 O O . PHE B 2 141 ? 179.282 188.442 124.676 1.00 34.67 141 PHE B O 1
ATOM 6809 N N . LEU B 2 142 ? 180.875 187.833 126.143 1.00 32.82 142 LEU B N 1
ATOM 6810 C CA . LEU B 2 142 ? 179.903 187.129 126.973 1.00 32.82 142 LEU B CA 1
ATOM 6811 C C . LEU B 2 142 ? 178.948 188.092 127.667 1.00 32.82 142 LEU B C 1
ATOM 6812 O O . LEU B 2 142 ? 177.774 187.759 127.869 1.00 32.82 142 LEU B O 1
ATOM 6817 N N . LEU B 2 143 ? 179.420 189.286 128.031 1.00 32.66 143 LEU B N 1
ATOM 6818 C CA . LEU B 2 143 ? 178.513 190.299 128.561 1.00 32.66 143 LEU B CA 1
ATOM 6819 C C . LEU B 2 143 ? 177.471 190.690 127.520 1.00 32.66 143 LEU B C 1
ATOM 6820 O O . LEU B 2 143 ? 176.280 190.842 127.836 1.00 32.66 143 LEU B O 1
ATOM 6825 N N . PHE B 2 144 ? 177.903 190.843 126.266 1.00 35.40 144 PHE B N 1
ATOM 6826 C CA . PHE B 2 144 ? 176.960 191.124 125.188 1.00 35.40 144 PHE B CA 1
ATOM 6827 C C . PHE B 2 144 ? 175.946 189.996 125.034 1.00 35.40 144 PHE B C 1
ATOM 6828 O O . PHE B 2 144 ? 174.758 190.246 124.804 1.00 35.40 144 PHE B O 1
ATOM 6836 N N . LEU B 2 145 ? 176.400 188.746 125.149 1.00 35.05 145 LEU B N 1
ATOM 6837 C CA . LEU B 2 145 ? 175.480 187.613 125.052 1.00 35.05 145 LEU B CA 1
ATOM 6838 C C . LEU B 2 145 ? 174.462 187.615 126.190 1.00 35.05 145 LEU B C 1
ATOM 6839 O O . LEU B 2 145 ? 173.286 187.299 125.980 1.00 35.05 145 LEU B O 1
ATOM 6844 N N . SER B 2 146 ? 174.897 187.957 127.403 1.00 34.18 146 SER B N 1
ATOM 6845 C CA . SER B 2 146 ? 173.962 188.046 128.524 1.00 34.18 146 SER B CA 1
ATOM 6846 C C . SER B 2 146 ? 172.909 189.125 128.281 1.00 34.18 146 SER B C 1
ATOM 6847 O O . SER B 2 146 ? 171.712 188.915 128.535 1.00 34.18 146 SER B O 1
ATOM 6850 N N . THR B 2 147 ? 173.336 190.285 127.776 1.00 36.64 147 THR B N 1
ATOM 6851 C CA . THR B 2 147 ? 172.379 191.341 127.454 1.00 36.64 147 THR B CA 1
ATOM 6852 C C . THR B 2 147 ? 171.407 190.895 126.366 1.00 36.64 147 THR B C 1
ATOM 6853 O O . THR B 2 147 ? 170.206 191.189 126.431 1.00 36.64 147 THR B O 1
ATOM 6857 N N . LEU B 2 148 ? 171.911 190.184 125.355 1.00 39.15 148 LEU B N 1
ATOM 6858 C CA . LEU B 2 148 ? 171.046 189.672 124.298 1.00 39.15 148 LEU B CA 1
ATOM 6859 C C . LEU B 2 148 ? 170.023 188.689 124.851 1.00 39.15 148 LEU B C 1
ATOM 6860 O O . LEU B 2 148 ? 168.863 188.680 124.422 1.00 39.15 148 LEU B O 1
ATOM 6865 N N . SER B 2 149 ? 170.442 187.840 125.791 1.00 37.29 149 SER B N 1
ATOM 6866 C CA . SER B 2 149 ? 169.512 186.899 126.405 1.00 37.29 149 SER B CA 1
ATOM 6867 C C . SER B 2 149 ? 168.416 187.629 127.167 1.00 37.29 149 SER B C 1
ATOM 6868 O O . SER B 2 149 ? 167.242 187.247 127.098 1.00 37.29 149 SER B O 1
ATOM 6871 N N . LEU B 2 150 ? 168.779 188.684 127.901 1.00 38.15 150 LEU B N 1
ATOM 6872 C CA . LEU B 2 150 ? 167.756 189.469 128.591 1.00 38.15 150 LEU B CA 1
ATOM 6873 C C . LEU B 2 150 ? 166.789 190.113 127.602 1.00 38.15 150 LEU B C 1
ATOM 6874 O O . LEU B 2 150 ? 165.567 190.114 127.818 1.00 38.15 150 LEU B O 1
ATOM 6879 N N . VAL B 2 151 ? 167.316 190.658 126.504 1.00 43.37 151 VAL B N 1
ATOM 6880 C CA . VAL B 2 151 ? 166.460 191.293 125.504 1.00 43.37 151 VAL B CA 1
ATOM 6881 C C . VAL B 2 151 ? 165.498 190.279 124.897 1.00 43.37 151 VAL B C 1
ATOM 6882 O O . VAL B 2 151 ? 164.311 190.566 124.714 1.00 43.37 151 VAL B O 1
ATOM 6886 N N . ALA B 2 152 ? 165.989 189.081 124.575 1.00 43.67 152 ALA B N 1
ATOM 6887 C CA . ALA B 2 152 ? 165.120 188.057 124.000 1.00 43.67 152 ALA B CA 1
ATOM 6888 C C . ALA B 2 152 ? 164.071 187.587 125.000 1.00 43.67 152 ALA B C 1
ATOM 6889 O O . ALA B 2 152 ? 162.921 187.320 124.624 1.00 43.67 152 ALA B O 1
ATOM 6891 N N . GLY B 2 153 ? 164.455 187.452 126.272 1.00 43.27 153 GLY B N 1
ATOM 6892 C CA . GLY B 2 153 ? 163.484 187.094 127.290 1.00 43.27 153 GLY B CA 1
ATOM 6893 C C . GLY B 2 153 ? 162.379 188.122 127.419 1.00 43.27 153 GLY B C 1
ATOM 6894 O O . GLY B 2 153 ? 161.217 187.776 127.643 1.00 43.27 153 GLY B O 1
ATOM 6895 N N . TRP B 2 154 ? 162.726 189.403 127.286 1.00 47.37 154 TRP B N 1
ATOM 6896 C CA . TRP B 2 154 ? 161.691 190.433 127.263 1.00 47.37 154 TRP B CA 1
ATOM 6897 C C . TRP B 2 154 ? 160.861 190.359 125.985 1.00 47.37 154 TRP B C 1
ATOM 6898 O O . TRP B 2 154 ? 159.640 190.550 126.019 1.00 47.37 154 TRP B O 1
ATOM 6909 N N . LEU B 2 155 ? 161.506 190.077 124.852 1.00 48.55 155 LEU B N 1
ATOM 6910 C CA . LEU B 2 155 ? 160.838 190.175 123.557 1.00 48.55 155 LEU B CA 1
ATOM 6911 C C . LEU B 2 155 ? 159.814 189.066 123.363 1.00 48.55 155 LEU B C 1
ATOM 6912 O O . LEU B 2 155 ? 158.701 189.320 122.891 1.00 48.55 155 LEU B O 1
ATOM 6917 N N . HIS B 2 156 ? 160.167 187.831 123.715 1.00 47.12 156 HIS B N 1
ATOM 6918 C CA . HIS B 2 156 ? 159.249 186.712 123.539 1.00 47.12 156 HIS B CA 1
ATOM 6919 C C . HIS B 2 156 ? 158.175 186.654 124.621 1.00 47.12 156 HIS B C 1
ATOM 6920 O O . HIS B 2 156 ? 157.510 185.624 124.775 1.00 47.12 156 HIS B O 1
ATOM 6927 N N . LEU B 2 157 ? 157.995 187.741 125.368 1.00 45.43 157 LEU B N 1
ATOM 6928 C CA . LEU B 2 157 ? 156.930 187.854 126.350 1.00 45.43 157 LEU B CA 1
ATOM 6929 C C . LEU B 2 157 ? 155.881 188.889 125.969 1.00 45.43 157 LEU B C 1
ATOM 6930 O O . LEU B 2 157 ? 154.855 188.987 126.650 1.00 45.43 157 LEU B O 1
ATOM 6935 N N . GLN B 2 158 ? 156.111 189.658 124.909 1.00 50.06 158 GLN B N 1
ATOM 6936 C CA . GLN B 2 158 ? 155.168 190.660 124.445 1.00 50.06 158 GLN B CA 1
ATOM 6937 C C . GLN B 2 158 ? 154.097 190.025 123.562 1.00 50.06 158 GLN B C 1
ATOM 6938 O O . GLN B 2 158 ? 154.311 188.958 122.981 1.00 50.06 158 GLN B O 1
ATOM 6944 N N . PRO B 2 159 ? 152.925 190.664 123.450 1.00 51.95 159 PRO B N 1
ATOM 6945 C CA . PRO B 2 159 ? 151.822 190.036 122.699 1.00 51.95 159 PRO B CA 1
ATOM 6946 C C . PRO B 2 159 ? 152.157 189.717 121.252 1.00 51.95 159 PRO B C 1
ATOM 6947 O O . PRO B 2 159 ? 151.671 188.713 120.718 1.00 51.95 159 PRO B O 1
ATOM 6951 N N . LYS B 2 160 ? 152.968 190.548 120.598 1.00 53.84 160 LYS B N 1
ATOM 6952 C CA . LYS B 2 160 ? 153.265 190.326 119.187 1.00 53.84 160 LYS B CA 1
ATOM 6953 C C . LYS B 2 160 ? 154.082 189.055 118.977 1.00 53.84 160 LYS B C 1
ATOM 6954 O O . LYS B 2 160 ? 153.862 188.325 118.004 1.00 53.84 160 LYS B O 1
ATOM 6960 N N . TRP B 2 161 ? 155.024 188.770 119.877 1.00 51.93 161 TRP B N 1
ATOM 6961 C CA . TRP B 2 161 ? 155.980 187.686 119.684 1.00 51.93 161 TRP B CA 1
ATOM 6962 C C . TRP B 2 161 ? 155.774 186.525 120.653 1.00 51.93 161 TRP B C 1
ATOM 6963 O O . TRP B 2 161 ? 156.722 185.785 120.930 1.00 51.93 161 TRP B O 1
ATOM 6974 N N . LYS B 2 162 ? 154.563 186.341 121.172 1.00 48.58 162 LYS B N 1
ATOM 6975 C CA . LYS B 2 162 ? 154.300 185.231 122.080 1.00 48.58 162 LYS B CA 1
ATOM 6976 C C . LYS B 2 162 ? 153.937 183.984 121.286 1.00 48.58 162 LYS B C 1
ATOM 6977 O O . LYS B 2 162 ? 152.941 184.000 120.550 1.00 48.58 162 LYS B O 1
ATOM 6983 N N . PRO B 2 163 ? 154.701 182.900 121.395 1.00 47.79 163 PRO B N 1
ATOM 6984 C CA . PRO B 2 163 ? 154.375 181.681 120.649 1.00 47.79 163 PRO B CA 1
ATOM 6985 C C . PRO B 2 163 ? 153.121 181.004 121.184 1.00 47.79 163 PRO B C 1
ATOM 6986 O O . PRO B 2 163 ? 152.716 181.189 122.333 1.00 47.79 163 PRO B O 1
ATOM 6990 N N . SER B 2 164 ? 152.507 180.201 120.320 1.00 48.37 164 SER B N 1
ATOM 6991 C CA . SER B 2 164 ? 151.287 179.483 120.652 1.00 48.37 164 SER B CA 1
ATOM 6992 C C . SER B 2 164 ? 151.607 178.093 121.199 1.00 48.37 164 SER B C 1
ATOM 6993 O O . SER B 2 164 ? 152.730 177.596 121.099 1.00 48.37 164 SER B O 1
ATOM 6996 N N . LEU B 2 165 ? 150.583 177.459 121.777 1.00 46.83 165 LEU B N 1
ATOM 6997 C CA . LEU B 2 165 ? 150.768 176.162 122.424 1.00 46.83 165 LEU B CA 1
ATOM 6998 C C . LEU B 2 165 ? 151.162 175.082 121.422 1.00 46.83 165 LEU B C 1
ATOM 6999 O O . LEU B 2 165 ? 151.959 174.187 121.740 1.00 46.83 165 LEU B O 1
ATOM 7004 N N . SER B 2 166 ? 150.603 175.141 120.211 1.00 48.97 166 SER B N 1
ATOM 7005 C CA . SER B 2 166 ? 150.925 174.144 119.195 1.00 48.97 166 SER B CA 1
ATOM 7006 C C . SER B 2 166 ? 152.405 174.173 118.840 1.00 48.97 166 SER B C 1
ATOM 7007 O O . SER B 2 166 ? 153.008 173.127 118.573 1.00 48.97 166 SER B O 1
ATOM 7010 N N . TRP B 2 167 ? 153.006 175.364 118.817 1.00 47.04 167 TRP B N 1
ATOM 7011 C CA . TRP B 2 167 ? 154.444 175.457 118.595 1.00 47.04 167 TRP B CA 1
ATOM 7012 C C . TRP B 2 167 ? 155.217 174.772 119.715 1.00 47.04 167 TRP B C 1
ATOM 7013 O O . TRP B 2 167 ? 156.202 174.070 119.461 1.00 47.04 167 TRP B O 1
ATOM 7024 N N . PHE B 2 168 ? 154.780 174.961 120.962 1.00 45.07 168 PHE B N 1
ATOM 7025 C CA . PHE B 2 168 ? 155.482 174.355 122.087 1.00 45.07 168 PHE B CA 1
ATOM 7026 C C . PHE B 2 168 ? 155.328 172.840 122.105 1.00 45.07 168 PHE B C 1
ATOM 7027 O O . PHE B 2 168 ? 156.204 172.140 122.625 1.00 45.07 168 PHE B O 1
ATOM 7035 N N . LYS B 2 169 ? 154.234 172.313 121.553 1.00 47.69 169 LYS B N 1
ATOM 7036 C CA . LYS B 2 169 ? 153.979 170.877 121.579 1.00 47.69 169 LYS B CA 1
ATOM 7037 C C . LYS B 2 169 ? 154.417 170.169 120.297 1.00 47.69 169 LYS B C 1
ATOM 7038 O O . LYS B 2 169 ? 153.814 169.159 119.921 1.00 47.69 169 LYS B O 1
ATOM 7044 N N . ASN B 2 170 ? 155.455 170.667 119.625 1.00 49.86 170 ASN B N 1
ATOM 7045 C CA . ASN B 2 170 ? 155.968 170.058 118.395 1.00 49.86 170 ASN B CA 1
ATOM 7046 C C . ASN B 2 170 ? 157.252 169.309 118.742 1.00 49.86 170 ASN B C 1
ATOM 7047 O O . ASN B 2 170 ? 158.347 169.869 118.719 1.00 49.86 170 ASN B O 1
ATOM 7052 N N . ALA B 2 171 ? 157.108 168.022 119.068 1.00 49.97 171 ALA B N 1
ATOM 7053 C CA . ALA B 2 171 ? 158.242 167.235 119.544 1.00 49.97 171 ALA B CA 1
ATOM 7054 C C . ALA B 2 171 ? 159.201 166.851 118.421 1.00 49.97 171 ALA B C 1
ATOM 7055 O O . ALA B 2 171 ? 160.423 166.912 118.602 1.00 49.97 171 ALA B O 1
ATOM 7057 N N . GLU B 2 172 ? 158.674 166.438 117.265 1.00 54.62 172 GLU B N 1
ATOM 7058 C CA . GLU B 2 172 ? 159.529 165.922 116.198 1.00 54.62 172 GLU B CA 1
ATOM 7059 C C . GLU B 2 172 ? 160.479 166.996 115.679 1.00 54.62 172 GLU B C 1
ATOM 7060 O O . GLU B 2 172 ? 161.681 166.752 115.507 1.00 54.62 172 GLU B O 1
ATOM 7066 N N . SER B 2 173 ? 159.950 168.192 115.413 1.00 49.75 173 SER B N 1
ATOM 7067 C CA . SER B 2 173 ? 160.778 169.270 114.884 1.00 49.75 173 SER B CA 1
ATOM 7068 C C . SER B 2 173 ? 161.844 169.688 115.887 1.00 49.75 173 SER B C 1
ATOM 7069 O O . SER B 2 173 ? 163.002 169.916 115.515 1.00 49.75 173 SER B O 1
ATOM 7072 N N . ARG B 2 174 ? 161.470 169.796 117.164 1.00 43.99 174 ARG B N 1
ATOM 7073 C CA . ARG B 2 174 ? 162.442 170.168 118.184 1.00 43.99 174 ARG B CA 1
ATOM 7074 C C . ARG B 2 174 ? 163.536 169.119 118.304 1.00 43.99 174 ARG B C 1
ATOM 7075 O O . ARG B 2 174 ? 164.717 169.459 118.426 1.00 43.99 174 ARG B O 1
ATOM 7083 N N . LEU B 2 175 ? 163.163 167.837 118.271 1.00 49.34 175 LEU B N 1
ATOM 7084 C CA . LEU B 2 175 ? 164.165 166.780 118.351 1.00 49.34 175 LEU B CA 1
ATOM 7085 C C . LEU B 2 175 ? 165.116 166.827 117.163 1.00 49.34 175 LEU B C 1
ATOM 7086 O O . LEU B 2 175 ? 166.336 166.717 117.335 1.00 49.34 175 LEU B O 1
ATOM 7091 N N . ASN B 2 176 ? 164.582 167.003 115.952 1.00 53.11 176 ASN B N 1
ATOM 7092 C CA . ASN B 2 176 ? 165.442 167.067 114.773 1.00 53.11 176 ASN B CA 1
ATOM 7093 C C . ASN B 2 176 ? 166.397 168.252 114.851 1.00 53.11 176 ASN B C 1
ATOM 7094 O O . ASN B 2 176 ? 167.602 168.113 114.602 1.00 53.11 176 ASN B O 1
ATOM 7099 N N . HIS B 2 177 ? 165.877 169.428 115.211 1.00 47.58 177 HIS B N 1
ATOM 7100 C CA . HIS B 2 177 ? 166.723 170.615 115.291 1.00 47.58 177 HIS B CA 1
ATOM 7101 C C . HIS B 2 177 ? 167.782 170.477 116.379 1.00 47.58 177 HIS B C 1
ATOM 7102 O O . HIS B 2 177 ? 168.936 170.872 116.182 1.00 47.58 177 HIS B O 1
ATOM 7109 N N . HIS B 2 178 ? 167.413 169.924 117.536 1.00 43.97 178 HIS B N 1
ATOM 7110 C CA . HIS B 2 178 ? 168.365 169.837 118.635 1.00 43.97 178 HIS B CA 1
ATOM 7111 C C . HIS B 2 178 ? 169.400 168.744 118.406 1.00 43.97 178 HIS B C 1
ATOM 7112 O O . HIS B 2 178 ? 170.523 168.849 118.907 1.00 43.97 178 HIS B O 1
ATOM 7119 N N . LEU B 2 179 ? 169.059 167.699 117.651 1.00 48.26 179 LEU B N 1
ATOM 7120 C CA . LEU B 2 179 ? 170.051 166.673 117.358 1.00 48.26 179 LEU B CA 1
ATOM 7121 C C . LEU B 2 179 ? 170.996 167.116 116.250 1.00 48.26 179 LEU B C 1
ATOM 7122 O O . LEU B 2 179 ? 172.219 167.052 116.407 1.00 48.26 179 LEU B O 1
ATOM 7127 N N . SER B 2 180 ? 170.450 167.575 115.123 1.00 49.21 180 SER B N 1
ATOM 7128 C CA . SER B 2 180 ? 171.308 167.958 114.008 1.00 49.21 180 SER B CA 1
ATOM 7129 C C . SER B 2 180 ? 172.013 169.285 114.264 1.00 49.21 180 SER B C 1
ATOM 7130 O O . SER B 2 180 ? 173.195 169.434 113.939 1.00 49.21 180 SER B O 1
ATOM 7133 N N . GLY B 2 181 ? 171.313 170.253 114.846 1.00 44.98 181 GLY B N 1
ATOM 7134 C CA . GLY B 2 181 ? 171.870 171.579 115.006 1.00 44.98 181 GLY B CA 1
ATOM 7135 C C . GLY B 2 181 ? 172.601 171.812 116.312 1.00 44.98 181 GLY B C 1
ATOM 7136 O O . GLY B 2 181 ? 173.753 172.253 116.311 1.00 44.98 181 GLY B O 1
ATOM 7137 N N . LEU B 2 182 ? 171.944 171.522 117.436 1.00 41.93 182 LEU B N 1
ATOM 7138 C CA . LEU B 2 182 ? 172.535 171.851 118.727 1.00 41.93 182 LEU B CA 1
ATOM 7139 C C . LEU B 2 182 ? 173.745 170.979 119.040 1.00 41.93 182 LEU B C 1
ATOM 7140 O O . LEU B 2 182 ? 174.696 171.452 119.671 1.00 41.93 182 LEU B O 1
ATOM 7145 N N . PHE B 2 183 ? 173.738 169.717 118.611 1.00 42.60 183 PHE B N 1
ATOM 7146 C CA . PHE B 2 183 ? 174.820 168.787 118.923 1.00 42.60 183 PHE B CA 1
ATOM 7147 C C . PHE B 2 183 ? 175.801 168.621 117.767 1.00 42.60 183 PHE B C 1
ATOM 7148 O O . PHE B 2 183 ? 177.003 168.840 117.938 1.00 42.60 183 PHE B O 1
ATOM 7156 N N . GLY B 2 184 ? 175.311 168.227 116.590 1.00 43.05 184 GLY B N 1
ATOM 7157 C CA . GLY B 2 184 ? 176.214 167.944 115.484 1.00 43.05 184 GLY B CA 1
ATOM 7158 C C . GLY B 2 184 ? 176.937 169.178 114.974 1.00 43.05 184 GLY B C 1
ATOM 7159 O O . GLY B 2 184 ? 178.162 169.175 114.815 1.00 43.05 184 GLY B O 1
ATOM 7160 N N . VAL B 2 185 ? 176.190 170.254 114.722 1.00 41.51 185 VAL B N 1
ATOM 7161 C CA . VAL B 2 185 ? 176.794 171.461 114.167 1.00 41.51 185 VAL B CA 1
ATOM 7162 C C . VAL B 2 185 ? 177.722 172.114 115.183 1.00 41.51 185 VAL B C 1
ATOM 7163 O O . VAL B 2 185 ? 178.784 172.639 114.826 1.00 41.51 185 VAL B O 1
ATOM 7167 N N . SER B 2 186 ? 177.343 172.092 116.463 1.00 37.97 186 SER B N 1
ATOM 7168 C CA . SER B 2 186 ? 178.211 172.653 117.493 1.00 37.97 186 SER B CA 1
ATOM 7169 C C . SER B 2 186 ? 179.516 171.874 117.598 1.00 37.97 186 SER B C 1
ATOM 7170 O O . SER B 2 186 ? 180.593 172.466 117.730 1.00 37.97 186 SER B O 1
ATOM 7173 N N . SER B 2 187 ? 179.440 170.543 117.538 1.00 37.93 187 SER B N 1
ATOM 7174 C CA . SER B 2 187 ? 180.650 169.731 117.580 1.00 37.93 187 SER B CA 1
ATOM 7175 C C . SER B 2 187 ? 181.525 169.982 116.358 1.00 37.93 187 SER B C 1
ATOM 7176 O O . SER B 2 187 ? 182.755 170.034 116.466 1.00 37.93 187 SER B O 1
ATOM 7179 N N . LEU B 2 188 ? 180.907 170.148 115.185 1.00 39.40 188 LEU B N 1
ATOM 7180 C CA . LEU B 2 188 ? 181.676 170.464 113.983 1.00 39.40 188 LEU B CA 1
ATOM 7181 C C . LEU B 2 188 ? 182.375 171.816 114.108 1.00 39.40 188 LEU B C 1
ATOM 7182 O O . LEU B 2 188 ? 183.543 171.961 113.725 1.00 39.40 188 LEU B O 1
ATOM 7187 N N . ALA B 2 189 ? 181.675 172.818 114.642 1.00 36.69 189 ALA B N 1
ATOM 7188 C CA . ALA B 2 189 ? 182.287 174.129 114.835 1.00 36.69 189 ALA B CA 1
ATOM 7189 C C . ALA B 2 189 ? 183.424 174.069 115.852 1.00 36.69 189 ALA B C 1
ATOM 7190 O O . ALA B 2 189 ? 184.451 174.739 115.688 1.00 36.69 189 ALA B O 1
ATOM 7192 N N . TRP B 2 190 ? 183.262 173.278 116.913 1.00 34.26 190 TRP B N 1
ATOM 7193 C CA . TRP B 2 190 ? 184.353 173.143 117.874 1.00 34.26 190 TRP B CA 1
ATOM 7194 C C . TRP B 2 190 ? 185.550 172.429 117.256 1.00 34.26 190 TRP B C 1
ATOM 7195 O O . TRP B 2 190 ? 186.702 172.755 117.567 1.00 34.26 190 TRP B O 1
ATOM 7206 N N . THR B 2 191 ? 185.299 171.443 116.392 1.00 36.58 191 THR B N 1
ATOM 7207 C CA . THR B 2 191 ? 186.391 170.829 115.644 1.00 36.58 191 THR B CA 1
ATOM 7208 C C . THR B 2 191 ? 187.108 171.865 114.793 1.00 36.58 191 THR B C 1
ATOM 7209 O O . THR B 2 191 ? 188.343 171.866 114.703 1.00 36.58 191 THR B O 1
ATOM 7213 N N . GLY B 2 192 ? 186.344 172.752 114.156 1.00 36.59 192 GLY B N 1
ATOM 7214 C CA . GLY B 2 192 ? 186.955 173.832 113.400 1.00 36.59 192 GLY B CA 1
ATOM 7215 C C . GLY B 2 192 ? 187.828 174.720 114.263 1.00 36.59 192 GLY B C 1
ATOM 7216 O O . GLY B 2 192 ? 188.919 175.122 113.852 1.00 36.59 192 GLY B O 1
ATOM 7217 N N . HIS B 2 193 ? 187.361 175.039 115.472 1.00 34.94 193 HIS B N 1
ATOM 7218 C CA . HIS B 2 193 ? 188.173 175.849 116.377 1.00 34.94 193 HIS B CA 1
ATOM 7219 C C . HIS B 2 193 ? 189.461 175.134 116.757 1.00 34.94 193 HIS B C 1
ATOM 7220 O O . HIS B 2 193 ? 190.536 175.741 116.766 1.00 34.94 193 HIS B O 1
ATOM 7227 N N . LEU B 2 194 ? 189.368 173.845 117.081 1.00 35.60 194 LEU B N 1
ATOM 7228 C CA . LEU B 2 194 ? 190.556 173.095 117.475 1.00 35.60 194 LEU B CA 1
ATOM 7229 C C . LEU B 2 194 ? 191.566 173.026 116.337 1.00 35.60 194 LEU B C 1
ATOM 7230 O O . LEU B 2 194 ? 192.772 173.174 116.560 1.00 35.60 194 LEU B O 1
ATOM 7235 N N . VAL B 2 195 ? 191.091 172.809 115.110 1.00 38.78 195 VAL B N 1
ATOM 7236 C CA . VAL B 2 195 ? 192.001 172.701 113.973 1.00 38.78 195 VAL B CA 1
ATOM 7237 C C . VAL B 2 195 ? 192.618 174.056 113.635 1.00 38.78 195 VAL B C 1
ATOM 7238 O O . VAL B 2 195 ? 193.817 174.151 113.350 1.00 38.78 195 VAL B O 1
ATOM 7242 N N . HIS B 2 196 ? 191.821 175.123 113.669 1.00 38.35 196 HIS B N 1
ATOM 7243 C CA . HIS B 2 196 ? 192.283 176.418 113.185 1.00 38.35 196 HIS B CA 1
ATOM 7244 C C . HIS B 2 196 ? 193.013 177.248 114.236 1.00 38.35 196 HIS B C 1
ATOM 7245 O O . HIS B 2 196 ? 193.874 178.057 113.873 1.00 38.35 196 HIS B O 1
ATOM 7252 N N . VAL B 2 197 ? 192.700 177.085 115.523 1.00 36.70 197 VAL B N 1
ATOM 7253 C CA . VAL B 2 197 ? 193.213 178.008 116.533 1.00 36.70 197 VAL B CA 1
ATOM 7254 C C . VAL B 2 197 ? 194.014 177.295 117.617 1.00 36.70 197 VAL B C 1
ATOM 7255 O O . VAL B 2 197 ? 195.195 177.593 117.820 1.00 36.70 197 VAL B O 1
ATOM 7259 N N . ALA B 2 198 ? 193.378 176.364 118.331 1.00 35.38 198 ALA B N 1
ATOM 7260 C CA . ALA B 2 198 ? 194.002 175.776 119.515 1.00 35.38 198 ALA B CA 1
ATOM 7261 C C . ALA B 2 198 ? 195.221 174.932 119.156 1.00 35.38 198 ALA B C 1
ATOM 7262 O O . ALA B 2 198 ? 196.270 175.032 119.805 1.00 35.38 198 ALA B O 1
ATOM 7264 N N . ILE B 2 199 ? 195.098 174.071 118.144 1.00 37.28 199 ILE B N 1
ATOM 7265 C CA . ILE B 2 199 ? 196.240 173.256 117.726 1.00 37.28 199 ILE B CA 1
ATOM 7266 C C . ILE B 2 199 ? 197.407 174.114 117.246 1.00 37.28 199 ILE B C 1
ATOM 7267 O O . ILE B 2 199 ? 198.547 173.852 117.663 1.00 37.28 199 ILE B O 1
ATOM 7272 N N . PRO B 2 200 ? 197.215 175.131 116.394 1.00 38.09 200 PRO B N 1
ATOM 7273 C CA . PRO B 2 200 ? 198.346 176.023 116.091 1.00 38.09 200 PRO B CA 1
ATOM 7274 C C . PRO B 2 200 ? 198.918 176.704 117.321 1.00 38.09 200 PRO B C 1
ATOM 7275 O O . PRO B 2 200 ? 200.136 176.898 117.406 1.00 38.09 200 PRO B O 1
ATOM 7279 N N . ALA B 2 201 ? 198.068 177.075 118.282 1.00 37.13 201 ALA B N 1
ATOM 7280 C CA . ALA B 2 201 ? 198.562 177.679 119.514 1.00 37.13 201 ALA B CA 1
ATOM 7281 C C . ALA B 2 201 ? 199.439 176.713 120.294 1.00 37.13 201 ALA B C 1
ATOM 7282 O O . ALA B 2 201 ? 200.389 177.137 120.960 1.00 37.13 201 ALA B O 1
ATOM 7284 N N . SER B 2 202 ? 199.143 175.423 120.223 1.00 37.68 202 SER B N 1
ATOM 7285 C CA . SER B 2 202 ? 199.993 174.418 120.857 1.00 37.68 202 SER B CA 1
ATOM 7286 C C . SER B 2 202 ? 201.308 174.211 120.120 1.00 37.68 202 SER B C 1
ATOM 7287 O O . SER B 2 202 ? 202.040 173.272 120.436 1.00 37.68 202 SER B O 1
ATOM 7290 N N . ARG B 2 203 ? 201.624 175.047 119.129 1.00 41.27 203 ARG B N 1
ATOM 7291 C CA . ARG B 2 203 ? 202.867 174.910 118.382 1.00 41.27 203 ARG B CA 1
ATOM 7292 C C . ARG B 2 203 ? 203.554 176.251 118.148 1.00 41.27 203 ARG B C 1
ATOM 7293 O O . ARG B 2 203 ? 204.458 176.324 117.309 1.00 41.27 203 ARG B O 1
ATOM 7301 N N . GLY B 2 204 ? 203.158 177.307 118.857 1.00 42.11 204 GLY B N 1
ATOM 7302 C CA . GLY B 2 204 ? 203.768 178.610 118.714 1.00 42.11 204 GLY B CA 1
ATOM 7303 C C . GLY B 2 204 ? 203.132 179.513 117.681 1.00 42.11 204 GLY B C 1
ATOM 7304 O O . GLY B 2 204 ? 203.536 180.678 117.570 1.00 42.11 204 GLY B O 1
ATOM 7305 N N . GLU B 2 205 ? 202.154 179.023 116.926 1.00 43.46 205 GLU B N 1
ATOM 7306 C CA . GLU B 2 205 ? 201.493 179.815 115.897 1.00 43.46 205 GLU B CA 1
ATOM 7307 C C . GLU B 2 205 ? 200.300 180.537 116.509 1.00 43.46 205 GLU B C 1
ATOM 7308 O O . GLU B 2 205 ? 199.404 179.899 117.069 1.00 43.46 205 GLU B O 1
ATOM 7314 N N . TYR B 2 206 ? 200.285 181.863 116.398 1.00 42.97 206 TYR B N 1
ATOM 7315 C CA . TYR B 2 206 ? 199.230 182.689 116.975 1.00 42.97 206 TYR B CA 1
ATOM 7316 C C . TYR B 2 206 ? 198.247 183.070 115.876 1.00 42.97 206 TYR B C 1
ATOM 7317 O O . TYR B 2 206 ? 198.568 183.874 114.996 1.00 42.97 206 TYR B O 1
ATOM 7326 N N . VAL B 2 207 ? 197.049 182.497 115.935 1.00 41.02 207 VAL B N 1
ATOM 7327 C CA . VAL B 2 207 ? 196.006 182.725 114.942 1.00 41.02 207 VAL B CA 1
ATOM 7328 C C . VAL B 2 207 ? 194.847 183.430 115.631 1.00 41.02 207 VAL B C 1
ATOM 7329 O O . VAL B 2 207 ? 194.297 182.923 116.616 1.00 41.02 207 VAL B O 1
ATOM 7333 N N . ARG B 2 208 ? 194.477 184.599 115.113 1.00 39.44 208 ARG B N 1
ATOM 7334 C CA . ARG B 2 208 ? 193.379 185.374 115.674 1.00 39.44 208 ARG B CA 1
ATOM 7335 C C . ARG B 2 208 ? 192.414 185.783 114.571 1.00 39.44 208 ARG B C 1
ATOM 7336 O O . ARG B 2 208 ? 192.530 185.310 113.438 1.00 39.44 208 ARG B O 1
ATOM 7344 N N . TRP B 2 209 ? 191.457 186.658 114.886 1.00 38.91 209 TRP B N 1
ATOM 7345 C CA . TRP B 2 209 ? 190.479 187.071 113.887 1.00 38.91 209 TRP B CA 1
ATOM 7346 C C . TRP B 2 209 ? 191.090 187.921 112.781 1.00 38.91 209 TRP B C 1
ATOM 7347 O O . TRP B 2 209 ? 190.487 188.045 111.711 1.00 38.91 209 TRP B O 1
ATOM 7358 N N . ASN B 2 210 ? 192.264 188.507 113.005 1.00 43.65 210 ASN B N 1
ATOM 7359 C CA . ASN B 2 210 ? 192.852 189.414 112.029 1.00 43.65 210 ASN B CA 1
ATOM 7360 C C . ASN B 2 210 ? 193.738 188.719 111.003 1.00 43.65 210 ASN B C 1
ATOM 7361 O O . ASN B 2 210 ? 194.160 189.367 110.040 1.00 43.65 210 ASN B O 1
ATOM 7366 N N . ASN B 2 211 ? 194.039 187.430 111.177 1.00 44.17 211 ASN B N 1
ATOM 7367 C CA . ASN B 2 211 ? 194.891 186.738 110.218 1.00 44.17 211 ASN B CA 1
ATOM 7368 C C . ASN B 2 211 ? 194.463 185.299 109.941 1.00 44.17 211 ASN B C 1
ATOM 7369 O O . ASN B 2 211 ? 195.175 184.594 109.216 1.00 44.17 211 ASN B O 1
ATOM 7374 N N . PHE B 2 212 ? 193.335 184.837 110.485 1.00 41.55 212 PHE B N 1
ATOM 7375 C CA . PHE B 2 212 ? 192.977 183.428 110.346 1.00 41.55 212 PHE B CA 1
ATOM 7376 C C . PHE B 2 212 ? 192.615 183.054 108.916 1.00 41.55 212 PHE B C 1
ATOM 7377 O O . PHE B 2 212 ? 192.661 181.870 108.570 1.00 41.55 212 PHE B O 1
ATOM 7385 N N . LEU B 2 213 ? 192.257 184.028 108.080 1.00 43.70 213 LEU B N 1
ATOM 7386 C CA . LEU B 2 213 ? 192.007 183.750 106.672 1.00 43.70 213 LEU B CA 1
ATOM 7387 C C . LEU B 2 213 ? 193.291 183.592 105.870 1.00 43.70 213 LEU B C 1
ATOM 7388 O O . LEU B 2 213 ? 193.250 183.049 104.761 1.00 43.70 213 LEU B O 1
ATOM 7393 N N . ASP B 2 214 ? 194.425 184.044 106.403 1.00 47.33 214 ASP B N 1
ATOM 7394 C CA . ASP B 2 214 ? 195.696 184.024 105.691 1.00 47.33 214 ASP B CA 1
ATOM 7395 C C . ASP B 2 214 ? 196.643 182.942 106.194 1.00 47.33 214 ASP B C 1
ATOM 7396 O O . ASP B 2 214 ? 197.800 182.900 105.764 1.00 47.33 214 ASP B O 1
ATOM 7401 N N . VAL B 2 215 ? 196.190 182.072 107.092 1.00 45.86 215 VAL B N 1
ATOM 7402 C CA . VAL B 2 215 ? 197.018 181.014 107.658 1.00 45.86 215 VAL B CA 1
ATOM 7403 C C . VAL B 2 215 ? 196.329 179.680 107.413 1.00 45.86 215 VAL B C 1
ATOM 7404 O O . VAL B 2 215 ? 195.157 179.508 107.765 1.00 45.86 215 VAL B O 1
ATOM 7408 N N . LEU B 2 216 ? 197.055 178.742 106.818 1.00 46.11 216 LEU B N 1
ATOM 7409 C CA . LEU B 2 216 ? 196.504 177.431 106.495 1.00 46.11 216 LEU B CA 1
ATOM 7410 C C . LEU B 2 216 ? 196.611 176.500 107.696 1.00 46.11 216 LEU B C 1
ATOM 7411 O O . LEU B 2 216 ? 197.709 176.325 108.238 1.00 46.11 216 LEU B O 1
ATOM 7416 N N . PRO B 2 217 ? 195.506 175.901 108.146 1.00 43.60 217 PRO B N 1
ATOM 7417 C CA . PRO B 2 217 ? 195.605 174.899 109.219 1.00 43.60 217 PRO B CA 1
ATOM 7418 C C . PRO B 2 217 ? 196.473 173.709 108.851 1.00 43.60 217 PRO B C 1
ATOM 7419 O O . PRO B 2 217 ? 197.096 173.108 109.736 1.00 43.60 217 PRO B O 1
ATOM 7423 N N . TYR B 2 218 ? 196.524 173.344 107.575 1.00 48.04 218 TYR B N 1
ATOM 7424 C CA . TYR B 2 218 ? 197.359 172.267 107.075 1.00 48.04 218 TYR B CA 1
ATOM 7425 C C . TYR B 2 218 ? 198.204 172.787 105.923 1.00 48.04 218 TYR B C 1
ATOM 7426 O O . TYR B 2 218 ? 197.755 173.651 105.164 1.00 48.04 218 TYR B O 1
ATOM 7435 N N . PRO B 2 219 ? 199.439 172.296 105.781 1.00 49.58 219 PRO B N 1
ATOM 7436 C CA . PRO B 2 219 ? 200.301 172.808 104.700 1.00 49.58 219 PRO B CA 1
ATOM 7437 C C . PRO B 2 219 ? 199.715 172.635 103.308 1.00 49.58 219 PRO B C 1
ATOM 7438 O O . PRO B 2 219 ? 199.920 173.500 102.448 1.00 49.58 219 PRO B O 1
ATOM 7442 N N . GLN B 2 220 ? 198.986 171.548 103.059 1.00 51.18 220 GLN B N 1
ATOM 7443 C CA . GLN B 2 220 ? 198.402 171.284 101.751 1.00 51.18 220 GLN B CA 1
ATOM 7444 C C . GLN B 2 220 ? 196.933 171.685 101.666 1.00 51.18 220 GLN B C 1
ATOM 7445 O O . GLN B 2 220 ? 196.274 171.367 100.672 1.00 51.18 220 GLN B O 1
ATOM 7451 N N . GLY B 2 221 ? 196.412 172.368 102.680 1.00 48.68 221 GLY B N 1
ATOM 7452 C CA . GLY B 2 221 ? 195.058 172.895 102.602 1.00 48.68 221 GLY B CA 1
ATOM 7453 C C . GLY B 2 221 ? 194.014 171.799 102.533 1.00 48.68 221 GLY B C 1
ATOM 7454 O O . GLY B 2 221 ? 194.040 170.829 103.299 1.00 48.68 221 GLY B O 1
ATOM 7455 N N . LEU B 2 222 ? 193.074 171.955 101.603 1.00 46.84 222 LEU B N 1
ATOM 7456 C CA . LEU B 2 222 ? 191.963 171.030 101.435 1.00 46.84 222 LEU B CA 1
ATOM 7457 C C . LEU B 2 222 ? 192.236 169.965 100.382 1.00 46.84 222 LEU B C 1
ATOM 7458 O O . LEU B 2 222 ? 191.322 169.219 100.019 1.00 46.84 222 LEU B O 1
ATOM 7463 N N . GLY B 2 223 ? 193.466 169.882 99.882 1.00 49.61 223 GLY B N 1
ATOM 7464 C CA . GLY B 2 223 ? 193.817 168.928 98.857 1.00 49.61 223 GLY B CA 1
ATOM 7465 C C . GLY B 2 223 ? 193.588 167.481 99.251 1.00 49.61 223 GLY B C 1
ATOM 7466 O O . GLY B 2 223 ? 192.930 166.725 98.530 1.00 49.61 223 GLY B O 1
ATOM 7467 N N . PRO B 2 224 ? 194.145 167.057 100.392 1.00 50.03 224 PRO B N 1
ATOM 7468 C CA . PRO B 2 224 ? 193.893 165.677 100.844 1.00 50.03 224 PRO B CA 1
ATOM 7469 C C . PRO B 2 224 ? 192.422 165.366 101.061 1.00 50.03 224 PRO B C 1
ATOM 7470 O O . PRO B 2 224 ? 191.988 164.238 100.800 1.00 50.03 224 PRO B O 1
ATOM 7474 N N . LEU B 2 225 ? 191.641 166.338 101.536 1.00 48.68 225 LEU B N 1
ATOM 7475 C CA . LEU B 2 225 ? 190.219 166.102 101.761 1.00 48.68 225 LEU B CA 1
ATOM 7476 C C . LEU B 2 225 ? 189.482 165.856 100.451 1.00 48.68 225 LEU B C 1
ATOM 7477 O O . LEU B 2 225 ? 188.653 164.944 100.360 1.00 48.68 225 LEU B O 1
ATOM 7482 N N . LEU B 2 226 ? 189.769 166.662 99.426 1.00 51.05 226 LEU B N 1
ATOM 7483 C CA . LEU B 2 226 ? 189.063 166.528 98.156 1.00 51.05 226 LEU B CA 1
ATOM 7484 C C . LEU B 2 226 ? 189.541 165.310 97.375 1.00 51.05 226 LEU B C 1
ATOM 7485 O O . LEU B 2 226 ? 188.731 164.595 96.775 1.00 51.05 226 LEU B O 1
ATOM 7490 N N . THR B 2 227 ? 190.852 165.056 97.366 1.00 52.53 227 THR B N 1
ATOM 7491 C CA . THR B 2 227 ? 191.380 163.934 96.600 1.00 52.53 227 THR B CA 1
ATOM 7492 C C . THR B 2 227 ? 191.115 162.593 97.271 1.00 52.53 227 THR B C 1
ATOM 7493 O O . THR B 2 227 ? 191.301 161.551 96.635 1.00 52.53 227 THR B O 1
ATOM 7497 N N . GLY B 2 228 ? 190.685 162.592 98.530 1.00 52.54 228 GLY B N 1
ATOM 7498 C CA . GLY B 2 228 ? 190.401 161.366 99.244 1.00 52.54 228 GLY B CA 1
ATOM 7499 C C . GLY B 2 228 ? 191.559 160.785 100.023 1.00 52.54 228 GLY B C 1
ATOM 7500 O O . GLY B 2 228 ? 191.374 159.769 100.703 1.00 52.54 228 GLY B O 1
ATOM 7501 N N . GLN B 2 229 ? 192.745 161.391 99.951 1.00 53.01 229 GLN B N 1
ATOM 7502 C CA . GLN B 2 229 ? 193.909 160.917 100.700 1.00 53.01 229 GLN B CA 1
ATOM 7503 C C . GLN B 2 229 ? 193.848 161.478 102.121 1.00 53.01 229 GLN B C 1
ATOM 7504 O O . GLN B 2 229 ? 194.659 162.305 102.543 1.00 53.01 229 GLN B O 1
ATOM 7510 N N . TRP B 2 230 ? 192.850 161.003 102.869 1.00 47.65 230 TRP B N 1
ATOM 7511 C CA . TRP B 2 230 ? 192.616 161.527 104.210 1.00 47.65 230 TRP B CA 1
ATOM 7512 C C . TRP B 2 230 ? 193.751 161.181 105.164 1.00 47.65 230 TRP B C 1
ATOM 7513 O O . TRP B 2 230 ? 194.038 161.952 106.087 1.00 47.65 230 TRP B O 1
ATOM 7524 N N . ASN B 2 231 ? 194.415 160.042 104.954 1.00 49.93 231 ASN B N 1
ATOM 7525 C CA . ASN B 2 231 ? 195.469 159.612 105.866 1.00 49.93 231 ASN B CA 1
ATOM 7526 C C . ASN B 2 231 ? 196.601 160.626 105.963 1.00 49.93 231 ASN B C 1
ATOM 7527 O O . ASN B 2 231 ? 197.321 160.641 106.969 1.00 49.93 231 ASN B O 1
ATOM 7532 N N . LEU B 2 232 ? 196.759 161.486 104.955 1.00 50.38 232 LEU B N 1
ATOM 7533 C CA . LEU B 2 232 ? 197.795 162.510 105.000 1.00 50.38 232 LEU B CA 1
ATOM 7534 C C . LEU B 2 232 ? 197.605 163.470 106.164 1.00 50.38 232 LEU B C 1
ATOM 7535 O O . LEU B 2 232 ? 198.559 164.154 106.550 1.00 50.38 232 LEU B O 1
ATOM 7540 N N . TYR B 2 233 ? 196.404 163.538 106.733 1.00 46.55 233 TYR B N 1
ATOM 7541 C CA . TYR B 2 233 ? 196.154 164.361 107.908 1.00 46.55 233 TYR B CA 1
ATOM 7542 C C . TYR B 2 233 ? 196.651 163.723 109.200 1.00 46.55 233 TYR B C 1
ATOM 7543 O O . TYR B 2 233 ? 196.343 164.239 110.277 1.00 46.55 233 TYR B O 1
ATOM 7552 N N . ALA B 2 234 ? 197.411 162.624 109.127 1.00 46.86 234 ALA B N 1
ATOM 7553 C CA . ALA B 2 234 ? 197.857 161.950 110.341 1.00 46.86 234 ALA B CA 1
ATOM 7554 C C . ALA B 2 234 ? 199.311 161.493 110.297 1.00 46.86 234 ALA B C 1
ATOM 7555 O O . ALA B 2 234 ? 199.764 160.849 111.251 1.00 46.86 234 ALA B O 1
ATOM 7557 N N . GLN B 2 235 ? 200.061 161.802 109.239 1.00 50.49 235 GLN B N 1
ATOM 7558 C CA . GLN B 2 235 ? 201.347 161.146 109.035 1.00 50.49 235 GLN B CA 1
ATOM 7559 C C . GLN B 2 235 ? 202.485 161.743 109.855 1.00 50.49 235 GLN B C 1
ATOM 7560 O O . GLN B 2 235 ? 203.513 161.078 110.023 1.00 50.49 235 GLN B O 1
ATOM 7566 N N . ASN B 2 236 ? 202.338 162.959 110.373 1.00 48.99 236 ASN B N 1
ATOM 7567 C CA . ASN B 2 236 ? 203.408 163.635 111.109 1.00 48.99 236 ASN B CA 1
ATOM 7568 C C . ASN B 2 236 ? 202.866 164.180 112.425 1.00 48.99 236 ASN B C 1
ATOM 7569 O O . ASN B 2 236 ? 202.649 165.389 112.571 1.00 48.99 236 ASN B O 1
ATOM 7574 N N . PRO B 2 237 ? 202.636 163.314 113.406 1.00 46.49 237 PRO B N 1
ATOM 7575 C CA . PRO B 2 237 ? 202.158 163.775 114.711 1.00 46.49 237 PRO B CA 1
ATOM 7576 C C . PRO B 2 237 ? 203.287 164.394 115.525 1.00 46.49 237 PRO B C 1
ATOM 7577 O O . PRO B 2 237 ? 204.470 164.249 115.216 1.00 46.49 237 PRO B O 1
ATOM 7581 N N . ASP B 2 238 ? 202.893 165.101 116.583 1.00 46.25 238 ASP B N 1
ATOM 7582 C CA . ASP B 2 238 ? 203.868 165.701 117.483 1.00 46.25 238 ASP B CA 1
ATOM 7583 C C . ASP B 2 238 ? 204.720 164.622 118.136 1.00 46.25 238 ASP B C 1
ATOM 7584 O O . ASP B 2 238 ? 204.222 163.563 118.528 1.00 46.25 238 ASP B O 1
ATOM 7589 N N . SER B 2 239 ? 206.016 164.894 118.247 1.00 47.13 239 SER B N 1
ATOM 7590 C CA . SER B 2 239 ? 206.952 163.919 118.777 1.00 47.13 239 SER B CA 1
ATOM 7591 C C . SER B 2 239 ? 206.884 163.875 120.302 1.00 47.13 239 SER B C 1
ATOM 7592 O O . SER B 2 239 ? 206.231 164.696 120.951 1.00 47.13 239 SER B O 1
ATOM 7595 N N . SER B 2 240 ? 207.577 162.890 120.874 1.00 48.19 240 SER B N 1
ATOM 7596 C CA . SER B 2 240 ? 207.584 162.695 122.317 1.00 48.19 240 SER B CA 1
ATOM 7597 C C . SER B 2 240 ? 208.397 163.747 123.059 1.00 48.19 240 SER B C 1
ATOM 7598 O O . SER B 2 240 ? 208.320 163.804 124.290 1.00 48.19 240 SER B O 1
ATOM 7601 N N . ASN B 2 241 ? 209.174 164.568 122.353 1.00 46.76 241 ASN B N 1
ATOM 7602 C CA . ASN B 2 241 ? 209.975 165.618 122.971 1.00 46.76 241 ASN B CA 1
ATOM 7603 C C . ASN B 2 241 ? 209.417 167.007 122.672 1.00 46.76 241 ASN B C 1
ATOM 7604 O O . ASN B 2 241 ? 210.163 167.987 122.627 1.00 46.76 241 ASN B O 1
ATOM 7609 N N . HIS B 2 242 ? 208.106 167.103 122.472 1.00 43.06 242 HIS B N 1
ATOM 7610 C CA . HIS B 2 242 ? 207.475 168.375 122.152 1.00 43.06 242 HIS B CA 1
ATOM 7611 C C . HIS B 2 242 ? 207.161 169.151 123.424 1.00 43.06 242 HIS B C 1
ATOM 7612 O O . HIS B 2 242 ? 206.640 168.591 124.393 1.00 43.06 242 HIS B O 1
ATOM 7619 N N . LEU B 2 243 ? 207.483 170.441 123.419 1.00 41.49 243 LEU B N 1
ATOM 7620 C CA . LEU B 2 243 ? 207.103 171.357 124.486 1.00 41.49 243 LEU B CA 1
ATOM 7621 C C . LEU B 2 243 ? 205.836 172.084 124.060 1.00 41.49 243 LEU B C 1
ATOM 7622 O O . LEU B 2 243 ? 205.783 172.649 122.964 1.00 41.49 243 LEU B O 1
ATOM 7627 N N . PHE B 2 244 ? 204.826 172.080 124.934 1.00 36.94 244 PHE B N 1
ATOM 7628 C CA . PHE B 2 244 ? 203.462 172.357 124.490 1.00 36.94 244 PHE B CA 1
ATOM 7629 C C . PHE B 2 244 ? 203.314 173.755 123.903 1.00 36.94 244 PHE B C 1
ATOM 7630 O O . PHE B 2 244 ? 202.609 173.941 122.908 1.00 36.94 244 PHE B O 1
ATOM 7638 N N . GLY B 2 245 ? 203.942 174.754 124.509 1.00 39.07 245 GLY B N 1
ATOM 7639 C CA . GLY B 2 245 ? 203.749 176.092 123.986 1.00 39.07 245 GLY B CA 1
ATOM 7640 C C . GLY B 2 245 ? 204.617 176.465 122.803 1.00 39.07 245 GLY B C 1
ATOM 7641 O O . GLY B 2 245 ? 204.426 177.544 122.236 1.00 39.07 245 GLY B O 1
ATOM 7642 N N . THR B 2 246 ? 205.548 175.604 122.409 1.00 42.78 246 THR B N 1
ATOM 7643 C CA . THR B 2 246 ? 206.595 175.957 121.460 1.00 42.78 246 THR B CA 1
ATOM 7644 C C . THR B 2 246 ? 206.525 175.068 120.222 1.00 42.78 246 THR B C 1
ATOM 7645 O O . THR B 2 246 ? 205.700 174.157 120.120 1.00 42.78 246 THR B O 1
ATOM 7649 N N . ALA B 2 247 ? 207.412 175.353 119.272 1.00 44.78 247 ALA B N 1
ATOM 7650 C CA . ALA B 2 247 ? 207.508 174.613 118.022 1.00 44.78 247 ALA B CA 1
ATOM 7651 C C . ALA B 2 247 ? 208.531 173.486 118.069 1.00 44.78 247 ALA B C 1
ATOM 7652 O O . ALA B 2 247 ? 208.669 172.757 117.082 1.00 44.78 247 ALA B O 1
ATOM 7654 N N . GLN B 2 248 ? 209.248 173.326 119.179 1.00 46.93 248 GLN B N 1
ATOM 7655 C CA . GLN B 2 248 ? 210.260 172.282 119.280 1.00 46.93 248 GLN B CA 1
ATOM 7656 C C . GLN B 2 248 ? 209.590 170.915 119.324 1.00 46.93 248 GLN B C 1
ATOM 7657 O O . GLN B 2 248 ? 208.854 170.607 120.267 1.00 46.93 248 GLN B O 1
ATOM 7663 N N . GLY B 2 249 ? 209.852 170.092 118.311 1.00 46.23 249 GLY B N 1
ATOM 7664 C CA . GLY B 2 249 ? 209.226 168.793 118.206 1.00 46.23 249 GLY B CA 1
ATOM 7665 C C . GLY B 2 249 ? 207.820 168.804 117.652 1.00 46.23 249 GLY B C 1
ATOM 7666 O O . GLY B 2 249 ? 207.178 167.746 117.618 1.00 46.23 249 GLY B O 1
ATOM 7667 N N . ALA B 2 250 ? 207.321 169.957 117.218 1.00 45.22 250 ALA B N 1
ATOM 7668 C CA . ALA B 2 250 ? 205.955 170.053 116.723 1.00 45.22 250 ALA B CA 1
ATOM 7669 C C . ALA B 2 250 ? 205.800 169.333 115.389 1.00 45.22 250 ALA B C 1
ATOM 7670 O O . ALA B 2 250 ? 206.712 169.321 114.558 1.00 45.22 250 ALA B O 1
ATOM 7672 N N . GLY B 2 251 ? 204.631 168.730 115.189 1.00 45.47 251 GLY B N 1
ATOM 7673 C CA . GLY B 2 251 ? 204.282 168.080 113.946 1.00 45.47 251 GLY B CA 1
ATOM 7674 C C . GLY B 2 251 ? 203.355 168.927 113.097 1.00 45.47 251 GLY B C 1
ATOM 7675 O O . GLY B 2 251 ? 203.272 170.151 113.247 1.00 45.47 251 GLY B O 1
ATOM 7676 N N . THR B 2 252 ? 202.647 168.261 112.181 1.00 46.66 252 THR B N 1
ATOM 7677 C CA . THR B 2 252 ? 201.694 168.936 111.313 1.00 46.66 252 THR B CA 1
ATOM 7678 C C . THR B 2 252 ? 200.353 168.223 111.198 1.00 46.66 252 THR B C 1
ATOM 7679 O O . THR B 2 252 ? 199.449 168.751 110.542 1.00 46.66 252 THR B O 1
ATOM 7683 N N . ALA B 2 253 ? 200.193 167.053 111.811 1.00 44.85 253 ALA B N 1
ATOM 7684 C CA . ALA B 2 253 ? 198.939 166.320 111.720 1.00 44.85 253 ALA B CA 1
ATOM 7685 C C . ALA B 2 253 ? 197.820 167.064 112.438 1.00 44.85 253 ALA B C 1
ATOM 7686 O O . ALA B 2 253 ? 198.046 167.771 113.423 1.00 44.85 253 ALA B O 1
ATOM 7688 N N . ILE B 2 254 ? 196.600 166.902 111.929 1.00 42.56 254 ILE B N 1
ATOM 7689 C CA . ILE B 2 254 ? 195.425 167.532 112.522 1.00 42.56 254 ILE B CA 1
ATOM 7690 C C . ILE B 2 254 ? 194.356 166.534 112.941 1.00 42.56 254 ILE B C 1
ATOM 7691 O O . ILE B 2 254 ? 193.436 166.917 113.677 1.00 42.56 254 ILE B O 1
ATOM 7696 N N . LEU B 2 255 ? 194.443 165.272 112.518 1.00 41.61 255 LEU B N 1
ATOM 7697 C CA . LEU B 2 255 ? 193.539 164.214 112.964 1.00 41.61 255 LEU B CA 1
ATOM 7698 C C . LEU B 2 255 ? 194.356 162.941 113.133 1.00 41.61 255 LEU B C 1
ATOM 7699 O O . LEU B 2 255 ? 195.001 162.502 112.180 1.00 41.61 255 LEU B O 1
ATOM 7704 N N . THR B 2 256 ? 194.340 162.348 114.331 1.00 42.50 256 THR B N 1
ATOM 7705 C CA . THR B 2 256 ? 195.113 161.135 114.590 1.00 42.50 256 THR B CA 1
ATOM 7706 C C . THR B 2 256 ? 194.305 160.159 115.438 1.00 42.50 256 THR B C 1
ATOM 7707 O O . THR B 2 256 ? 193.201 160.458 115.902 1.00 42.50 256 THR B O 1
ATOM 7711 N N . LEU B 2 257 ? 194.885 158.978 115.637 1.00 45.16 257 LEU B N 1
ATOM 7712 C CA . LEU B 2 257 ? 194.321 157.906 116.454 1.00 45.16 257 LEU B CA 1
ATOM 7713 C C . LEU B 2 257 ? 195.417 157.346 117.360 1.00 45.16 257 LEU B C 1
ATOM 7714 O O . LEU B 2 257 ? 195.641 156.138 117.444 1.00 45.16 257 LEU B O 1
ATOM 7719 N N . LEU B 2 258 ? 196.139 158.242 118.032 1.00 43.57 258 LEU B N 1
ATOM 7720 C CA . LEU B 2 258 ? 197.316 157.837 118.796 1.00 43.57 258 LEU B CA 1
ATOM 7721 C C . LEU B 2 258 ? 196.937 157.091 120.071 1.00 43.57 258 LEU B C 1
ATOM 7722 O O . LEU B 2 258 ? 197.337 155.940 120.272 1.00 43.57 258 LEU B O 1
ATOM 7727 N N . GLY B 2 259 ? 196.170 157.733 120.945 1.00 43.77 259 GLY B N 1
ATOM 7728 C CA . GLY B 2 259 ? 195.928 157.207 122.270 1.00 43.77 259 GLY B CA 1
ATOM 7729 C C . GLY B 2 259 ? 197.055 157.565 123.222 1.00 43.77 259 GLY B C 1
ATOM 7730 O O . GLY B 2 259 ? 198.096 158.101 122.840 1.00 43.77 259 GLY B O 1
ATOM 7731 N N . GLY B 2 260 ? 196.840 157.255 124.493 1.00 42.14 260 GLY B N 1
ATOM 7732 C CA . GLY B 2 260 ? 197.822 157.621 125.491 1.00 42.14 260 GLY B CA 1
ATOM 7733 C C . GLY B 2 260 ? 197.790 159.110 125.807 1.00 42.14 260 GLY B C 1
ATOM 7734 O O . GLY B 2 260 ? 196.865 159.841 125.456 1.00 42.14 260 GLY B O 1
ATOM 7735 N N . PHE B 2 261 ? 198.848 159.556 126.478 1.00 37.09 261 PHE B N 1
ATOM 7736 C CA . PHE B 2 261 ? 198.935 160.916 126.983 1.00 37.09 261 PHE B CA 1
ATOM 7737 C C . PHE B 2 261 ? 200.111 161.655 126.360 1.00 37.09 261 PHE B C 1
ATOM 7738 O O . PHE B 2 261 ? 201.106 161.050 125.952 1.00 37.09 261 PHE B O 1
ATOM 7746 N N . HIS B 2 262 ? 199.977 162.972 126.290 1.00 36.89 262 HIS B N 1
ATOM 7747 C CA . HIS B 2 262 ? 201.110 163.830 125.986 1.00 36.89 262 HIS B CA 1
ATOM 7748 C C . HIS B 2 262 ? 202.154 163.678 127.090 1.00 36.89 262 HIS B C 1
ATOM 7749 O O . HIS B 2 262 ? 201.824 163.840 128.273 1.00 36.89 262 HIS B O 1
ATOM 7756 N N . PRO B 2 263 ? 203.404 163.344 126.758 1.00 38.94 263 PRO B N 1
ATOM 7757 C CA . PRO B 2 263 ? 204.400 163.090 127.814 1.00 38.94 263 PRO B CA 1
ATOM 7758 C C . PRO B 2 263 ? 204.667 164.282 128.719 1.00 38.94 263 PRO B C 1
ATOM 7759 O O . PRO B 2 263 ? 204.943 164.088 129.909 1.00 38.94 263 PRO B O 1
ATOM 7763 N N . GLN B 2 264 ? 204.599 165.508 128.199 1.00 36.83 264 GLN B N 1
ATOM 7764 C CA . GLN B 2 264 ? 204.894 166.678 129.020 1.00 36.83 264 GLN B CA 1
ATOM 7765 C C . GLN B 2 264 ? 203.679 167.109 129.836 1.00 36.83 264 GLN B C 1
ATOM 7766 O O . GLN B 2 264 ? 203.742 167.190 131.067 1.00 36.83 264 GLN B O 1
ATOM 7772 N N . THR B 2 265 ? 202.560 167.386 129.165 1.00 34.50 265 THR B N 1
ATOM 7773 C CA . THR B 2 265 ? 201.380 167.920 129.836 1.00 34.50 265 THR B CA 1
ATOM 7774 C C . THR B 2 265 ? 200.568 166.858 130.567 1.00 34.50 265 THR B C 1
ATOM 7775 O O . THR B 2 265 ? 199.691 167.219 131.357 1.00 34.50 265 THR B O 1
ATOM 7779 N N . GLN B 2 266 ? 200.833 165.573 130.323 1.00 34.24 266 GLN B N 1
ATOM 7780 C CA . GLN B 2 266 ? 200.112 164.465 130.958 1.00 34.24 266 GLN B CA 1
ATOM 7781 C C . GLN B 2 266 ? 198.616 164.506 130.659 1.00 34.24 266 GLN B C 1
ATOM 7782 O O . GLN B 2 266 ? 197.796 164.100 131.485 1.00 34.24 266 GLN B O 1
ATOM 7788 N N . SER B 2 267 ? 198.250 164.978 129.471 1.00 34.41 267 SER B N 1
ATOM 7789 C CA . SER B 2 267 ? 196.862 165.056 129.044 1.00 34.41 267 SER B CA 1
ATOM 7790 C C . SER B 2 267 ? 196.734 164.513 127.625 1.00 34.41 267 SER B C 1
ATOM 7791 O O . SER B 2 267 ? 197.726 164.234 126.948 1.00 34.41 267 SER B O 1
ATOM 7794 N N . LEU B 2 268 ? 195.489 164.363 127.183 1.00 34.76 268 LEU B N 1
ATOM 7795 C CA . LEU B 2 268 ? 195.202 163.793 125.874 1.00 34.76 268 LEU B CA 1
ATOM 7796 C C . LEU B 2 268 ? 195.710 164.694 124.750 1.00 34.76 268 LEU B C 1
ATOM 7797 O O . LEU B 2 268 ? 195.720 165.922 124.865 1.00 34.76 268 LEU B O 1
ATOM 7802 N N . TRP B 2 269 ? 196.135 164.067 123.654 1.00 38.38 269 TRP B N 1
ATOM 7803 C CA . TRP B 2 269 ? 196.560 164.820 122.480 1.00 38.38 269 TRP B CA 1
ATOM 7804 C C . TRP B 2 269 ? 195.396 165.625 121.914 1.00 38.38 269 TRP B C 1
ATOM 7805 O O . TRP B 2 269 ? 194.273 165.128 121.800 1.00 38.38 269 TRP B O 1
ATOM 7816 N N . LEU B 2 270 ? 195.670 166.881 121.554 1.00 36.05 270 LEU B N 1
ATOM 7817 C CA . LEU B 2 270 ? 194.636 167.723 120.960 1.00 36.05 270 LEU B CA 1
ATOM 7818 C C . LEU B 2 270 ? 194.152 167.160 119.631 1.00 36.05 270 LEU B C 1
ATOM 7819 O O . LEU B 2 270 ? 192.978 167.315 119.275 1.00 36.05 270 LEU B O 1
ATOM 7824 N N . THR B 2 271 ? 195.047 166.508 118.890 1.00 39.45 271 THR B N 1
ATOM 7825 C CA . THR B 2 271 ? 194.692 165.930 117.600 1.00 39.45 271 THR B CA 1
ATOM 7826 C C . THR B 2 271 ? 193.639 164.835 117.751 1.00 39.45 271 THR B C 1
ATOM 7827 O O . THR B 2 271 ? 192.681 164.762 116.965 1.00 39.45 271 THR B O 1
ATOM 7831 N N . ASP B 2 272 ? 193.799 163.976 118.762 1.00 39.19 272 ASP B N 1
ATOM 7832 C CA . ASP B 2 272 ? 192.798 162.952 119.034 1.00 39.19 272 ASP B CA 1
ATOM 7833 C C . ASP B 2 272 ? 191.462 163.576 119.408 1.00 39.19 272 ASP B C 1
ATOM 7834 O O . ASP B 2 272 ? 190.405 163.078 119.010 1.00 39.19 272 ASP B O 1
ATOM 7839 N N . ILE B 2 273 ? 191.491 164.661 120.184 1.00 35.62 273 ILE B N 1
ATOM 7840 C CA . ILE B 2 273 ? 190.258 165.344 120.565 1.00 35.62 273 ILE B CA 1
ATOM 7841 C C . ILE B 2 273 ? 189.548 165.889 119.333 1.00 35.62 273 ILE B C 1
ATOM 7842 O O . ILE B 2 273 ? 188.321 165.778 119.202 1.00 35.62 273 ILE B O 1
ATOM 7847 N N . ALA B 2 274 ? 190.309 166.476 118.405 1.00 37.11 274 ALA B N 1
ATOM 7848 C CA . ALA B 2 274 ? 189.717 166.996 117.175 1.00 37.11 274 ALA B CA 1
ATOM 7849 C C . ALA B 2 274 ? 189.072 165.883 116.351 1.00 37.11 274 ALA B C 1
ATOM 7850 O O . ALA B 2 274 ? 187.935 166.023 115.881 1.00 37.11 274 ALA B O 1
ATOM 7852 N N . HIS B 2 275 ? 189.780 164.761 116.172 1.00 38.98 275 HIS B N 1
ATOM 7853 C CA . HIS B 2 275 ? 189.204 163.656 115.404 1.00 38.98 275 HIS B CA 1
ATOM 7854 C C . HIS B 2 275 ? 187.960 163.092 116.089 1.00 38.98 275 HIS B C 1
ATOM 7855 O O . HIS B 2 275 ? 186.962 162.773 115.425 1.00 38.98 275 HIS B O 1
ATOM 7862 N N . HIS B 2 276 ? 188.003 162.960 117.418 1.00 35.92 276 HIS B N 1
ATOM 7863 C CA . HIS B 2 276 ? 186.853 162.460 118.161 1.00 35.92 276 HIS B CA 1
ATOM 7864 C C . HIS B 2 276 ? 185.640 163.354 117.954 1.00 35.92 276 HIS B C 1
ATOM 7865 O O . HIS B 2 276 ? 184.527 162.873 117.705 1.00 35.92 276 HIS B O 1
ATOM 7872 N N . HIS B 2 277 ? 185.835 164.669 118.063 1.00 35.22 277 HIS B N 1
ATOM 7873 C CA . HIS B 2 277 ? 184.700 165.567 117.916 1.00 35.22 277 HIS B CA 1
ATOM 7874 C C . HIS B 2 277 ? 184.185 165.586 116.485 1.00 35.22 277 HIS B C 1
ATOM 7875 O O . HIS B 2 277 ? 182.981 165.743 116.272 1.00 35.22 277 HIS B O 1
ATOM 7882 N N . LEU B 2 278 ? 185.065 165.398 115.499 1.00 39.58 278 LEU B N 1
ATOM 7883 C CA . LEU B 2 278 ? 184.602 165.275 114.118 1.00 39.58 278 LEU B CA 1
ATOM 7884 C C . LEU B 2 278 ? 183.697 164.058 113.945 1.00 39.58 278 LEU B C 1
ATOM 7885 O O . LEU B 2 278 ? 182.601 164.154 113.366 1.00 39.58 278 LEU B O 1
ATOM 7890 N N . ALA B 2 279 ? 184.131 162.907 114.466 1.00 40.64 279 ALA B N 1
ATOM 7891 C CA . ALA B 2 279 ? 183.324 161.694 114.363 1.00 40.64 279 ALA B CA 1
ATOM 7892 C C . ALA B 2 279 ? 181.988 161.847 115.083 1.00 40.64 279 ALA B C 1
ATOM 7893 O O . ALA B 2 279 ? 180.942 161.428 114.566 1.00 40.64 279 ALA B O 1
ATOM 7895 N N . ILE B 2 280 ? 182.001 162.450 116.272 1.00 39.69 280 ILE B N 1
ATOM 7896 C CA . ILE B 2 280 ? 180.766 162.633 117.031 1.00 39.69 280 ILE B CA 1
ATOM 7897 C C . ILE B 2 280 ? 179.829 163.598 116.311 1.00 39.69 280 ILE B C 1
ATOM 7898 O O . ILE B 2 280 ? 178.606 163.398 116.289 1.00 39.69 280 ILE B O 1
ATOM 7903 N N . ALA B 2 281 ? 180.381 164.654 115.708 1.00 40.98 281 ALA B N 1
ATOM 7904 C CA . ALA B 2 281 ? 179.561 165.597 114.959 1.00 40.98 281 ALA B CA 1
ATOM 7905 C C . ALA B 2 281 ? 178.852 164.903 113.808 1.00 40.98 281 ALA B C 1
ATOM 7906 O O . ALA B 2 281 ? 177.657 165.123 113.575 1.00 40.98 281 ALA B O 1
ATOM 7908 N N . PHE B 2 282 ? 179.569 164.045 113.080 1.00 44.98 282 PHE B N 1
ATOM 7909 C CA . PHE B 2 282 ? 178.910 163.361 111.971 1.00 44.98 282 PHE B CA 1
ATOM 7910 C C . PHE B 2 282 ? 177.891 162.335 112.456 1.00 44.98 282 PHE B C 1
ATOM 7911 O O . PHE B 2 282 ? 176.839 162.166 111.823 1.00 44.98 282 PHE B O 1
ATOM 7919 N N . ILE B 2 283 ? 178.160 161.664 113.579 1.00 45.29 283 ILE B N 1
ATOM 7920 C CA . ILE B 2 283 ? 177.178 160.725 114.121 1.00 45.29 283 ILE B CA 1
ATOM 7921 C C . ILE B 2 283 ? 175.891 161.452 114.498 1.00 45.29 283 ILE B C 1
ATOM 7922 O O . ILE B 2 283 ? 174.784 160.991 114.188 1.00 45.29 283 ILE B O 1
ATOM 7927 N N . PHE B 2 284 ? 176.010 162.604 115.162 1.00 46.04 284 PHE B N 1
ATOM 7928 C CA . PHE B 2 284 ? 174.814 163.361 115.525 1.00 46.04 284 PHE B CA 1
ATOM 7929 C C . PHE B 2 284 ? 174.105 163.930 114.300 1.00 46.04 284 PHE B C 1
ATOM 7930 O O . PHE B 2 284 ? 172.870 163.992 114.278 1.00 46.04 284 PHE B O 1
ATOM 7938 N N . LEU B 2 285 ? 174.857 164.349 113.278 1.00 48.15 285 LEU B N 1
ATOM 7939 C CA . LEU B 2 285 ? 174.226 164.817 112.047 1.00 48.15 285 LEU B CA 1
ATOM 7940 C C . LEU B 2 285 ? 173.408 163.711 111.394 1.00 48.15 285 LEU B C 1
ATOM 7941 O O . LEU B 2 285 ? 172.306 163.959 110.890 1.00 48.15 285 LEU B O 1
ATOM 7946 N N . ILE B 2 286 ? 173.934 162.485 111.384 1.00 52.24 286 ILE B N 1
ATOM 7947 C CA . ILE B 2 286 ? 173.156 161.356 110.880 1.00 52.24 286 ILE B CA 1
ATOM 7948 C C . ILE B 2 286 ? 171.921 161.128 111.745 1.00 52.24 286 ILE B C 1
ATOM 7949 O O . ILE B 2 286 ? 170.815 160.919 111.231 1.00 52.24 286 ILE B O 1
ATOM 7954 N N . ALA B 2 287 ? 172.086 161.172 113.069 1.00 52.14 287 ALA B N 1
ATOM 7955 C CA . ALA B 2 287 ? 170.965 160.893 113.963 1.00 52.14 287 ALA B CA 1
ATOM 7956 C C . ALA B 2 287 ? 169.865 161.942 113.851 1.00 52.14 287 ALA B C 1
ATOM 7957 O O . ALA B 2 287 ? 168.702 161.655 114.154 1.00 52.14 287 ALA B O 1
ATOM 7959 N N . GLY B 2 288 ? 170.205 163.153 113.421 1.00 53.76 288 GLY B N 1
ATOM 7960 C CA . GLY B 2 288 ? 169.234 164.231 113.400 1.00 53.76 288 GLY B CA 1
ATOM 7961 C C . GLY B 2 288 ? 168.282 164.248 112.219 1.00 53.76 288 GLY B C 1
ATOM 7962 O O . GLY B 2 288 ? 167.617 165.260 111.978 1.00 53.76 288 GLY B O 1
ATOM 7963 N N . HIS B 2 289 ? 168.199 163.147 111.475 1.00 57.39 289 HIS B N 1
ATOM 7964 C CA . HIS B 2 289 ? 167.315 163.045 110.317 1.00 57.39 289 HIS B CA 1
ATOM 7965 C C . HIS B 2 289 ? 166.415 161.825 110.427 1.00 57.39 289 HIS B C 1
ATOM 7966 O O . HIS B 2 289 ? 166.234 161.076 109.463 1.00 57.39 289 HIS B O 1
ATOM 7973 N N . MET B 2 290 ? 165.825 161.610 111.601 1.00 60.19 290 MET B N 1
ATOM 7974 C CA . MET B 2 290 ? 165.051 160.403 111.857 1.00 60.19 290 MET B CA 1
ATOM 7975 C C . MET B 2 290 ? 163.546 160.625 111.849 1.00 60.19 290 MET B C 1
ATOM 7976 O O . MET B 2 290 ? 162.806 159.735 111.419 1.00 60.19 290 MET B O 1
ATOM 7981 N N . TYR B 2 291 ? 163.073 161.785 112.293 1.00 57.81 291 TYR B N 1
ATOM 7982 C CA . TYR B 2 291 ? 161.651 162.027 112.483 1.00 57.81 291 TYR B CA 1
ATOM 7983 C C . TYR B 2 291 ? 161.110 162.954 111.402 1.00 57.81 291 TYR B C 1
ATOM 7984 O O . TYR B 2 291 ? 161.808 163.849 110.918 1.00 57.81 291 TYR B O 1
ATOM 7993 N N . ARG B 2 292 ? 159.852 162.724 111.028 1.00 62.58 292 ARG B N 1
ATOM 7994 C CA . ARG B 2 292 ? 159.204 163.498 109.977 1.00 62.58 292 ARG B CA 1
ATOM 7995 C C . ARG B 2 292 ? 158.615 164.782 110.548 1.00 62.58 292 ARG B C 1
ATOM 7996 O O . ARG B 2 292 ? 157.834 164.745 111.503 1.00 62.58 292 ARG B O 1
ATOM 8004 N N . THR B 2 293 ? 159.001 165.921 109.975 1.00 58.21 293 THR B N 1
ATOM 8005 C CA . THR B 2 293 ? 158.419 167.178 110.427 1.00 58.21 293 THR B CA 1
ATOM 8006 C C . THR B 2 293 ? 157.352 167.691 109.466 1.00 58.21 293 THR B C 1
ATOM 8007 O O . THR B 2 293 ? 156.176 167.784 109.832 1.00 58.21 293 THR B O 1
ATOM 8011 N N . ASN B 2 294 ? 157.747 168.025 108.230 1.00 59.33 294 ASN B N 1
ATOM 8012 C CA . ASN B 2 294 ? 156.761 168.471 107.250 1.00 59.33 294 ASN B CA 1
ATOM 8013 C C . ASN B 2 294 ? 157.086 168.048 105.819 1.00 59.33 294 ASN B C 1
ATOM 8014 O O . ASN B 2 294 ? 156.476 168.583 104.886 1.00 59.33 294 ASN B O 1
ATOM 8019 N N . PHE B 2 295 ? 158.018 167.120 105.607 1.00 60.05 295 PHE B N 1
ATOM 8020 C CA . PHE B 2 295 ? 158.503 166.822 104.267 1.00 60.05 295 PHE B CA 1
ATOM 8021 C C . PHE B 2 295 ? 158.091 165.452 103.746 1.00 60.05 295 PHE B C 1
ATOM 8022 O O . PHE B 2 295 ? 158.489 165.089 102.634 1.00 60.05 295 PHE B O 1
ATOM 8030 N N . GLY B 2 296 ? 157.318 164.682 104.506 1.00 63.07 296 GLY B N 1
ATOM 8031 C CA . GLY B 2 296 ? 156.823 163.407 104.036 1.00 63.07 296 GLY B CA 1
ATOM 8032 C C . GLY B 2 296 ? 157.745 162.227 104.246 1.00 63.07 296 GLY B C 1
ATOM 8033 O O . GLY B 2 296 ? 157.365 161.099 103.904 1.00 63.07 296 GLY B O 1
ATOM 8034 N N . ILE B 2 297 ? 158.941 162.440 104.791 1.00 62.66 297 ILE B N 1
ATOM 8035 C CA . ILE B 2 297 ? 159.866 161.359 105.106 1.00 62.66 297 ILE B CA 1
ATOM 8036 C C . ILE B 2 297 ? 160.280 161.491 106.564 1.00 62.66 297 ILE B C 1
ATOM 8037 O O . ILE B 2 297 ? 160.445 162.603 107.076 1.00 62.66 297 ILE B O 1
ATOM 8042 N N . GLY B 2 298 ? 160.434 160.352 107.234 1.00 62.85 298 GLY B N 1
ATOM 8043 C CA . GLY B 2 298 ? 160.806 160.340 108.634 1.00 62.85 298 GLY B CA 1
ATOM 8044 C C . GLY B 2 298 ? 159.893 159.473 109.476 1.00 62.85 298 GLY B C 1
ATOM 8045 O O . GLY B 2 298 ? 158.787 159.129 109.050 1.00 62.85 298 GLY B O 1
ATOM 8046 N N . HIS B 2 299 ? 160.343 159.114 110.673 1.00 62.55 299 HIS B N 1
ATOM 8047 C CA . HIS B 2 299 ? 159.577 158.249 111.555 1.00 62.55 299 HIS B CA 1
ATOM 8048 C C . HIS B 2 299 ? 158.643 159.061 112.441 1.00 62.55 299 HIS B C 1
ATOM 8049 O O . HIS B 2 299 ? 158.872 160.243 112.707 1.00 62.55 299 HIS B O 1
ATOM 8056 N N . SER B 2 300 ? 157.578 158.407 112.894 1.00 61.58 300 SER B N 1
ATOM 8057 C CA . SER B 2 300 ? 156.653 158.980 113.861 1.00 61.58 300 SER B CA 1
ATOM 8058 C C . SER B 2 300 ? 156.892 158.333 115.217 1.00 61.58 300 SER B C 1
ATOM 8059 O O . SER B 2 300 ? 156.899 157.102 115.328 1.00 61.58 300 SER B O 1
ATOM 8062 N N . ILE B 2 301 ? 157.101 159.163 116.241 1.00 55.90 301 ILE B N 1
ATOM 8063 C CA . ILE B 2 301 ? 157.351 158.638 117.581 1.00 55.90 301 ILE B CA 1
ATOM 8064 C C . ILE B 2 301 ? 156.137 157.872 118.086 1.00 55.90 301 ILE B C 1
ATOM 8065 O O . ILE B 2 301 ? 156.267 156.799 118.690 1.00 55.90 301 ILE B O 1
ATOM 8070 N N . LYS B 2 302 ? 154.939 158.408 117.846 1.00 59.16 302 LYS B N 1
ATOM 8071 C CA . LYS B 2 302 ? 153.722 157.730 118.281 1.00 59.16 302 LYS B CA 1
ATOM 8072 C C . LYS B 2 302 ? 153.577 156.370 117.610 1.00 59.16 302 LYS B C 1
ATOM 8073 O O . LYS B 2 302 ? 153.222 155.384 118.264 1.00 59.16 302 LYS B O 1
ATOM 8079 N N . ASP B 2 303 ? 153.852 156.297 116.305 1.00 62.36 303 ASP B N 1
ATOM 8080 C CA . ASP B 2 303 ? 153.752 155.022 115.599 1.00 62.36 303 ASP B CA 1
ATOM 8081 C C . ASP B 2 303 ? 154.767 154.016 116.125 1.00 62.36 303 ASP B C 1
ATOM 8082 O O . ASP B 2 303 ? 154.446 152.834 116.300 1.00 62.36 303 ASP B O 1
ATOM 8087 N N . LEU B 2 304 ? 155.998 154.465 116.384 1.00 61.20 304 LEU B N 1
ATOM 8088 C CA . LEU B 2 304 ? 157.007 153.573 116.947 1.00 61.20 304 LEU B CA 1
ATOM 8089 C C . LEU B 2 304 ? 156.583 153.055 118.315 1.00 61.20 304 LEU B C 1
ATOM 8090 O O . LEU B 2 304 ? 156.749 151.867 118.616 1.00 61.20 304 LEU B O 1
ATOM 8095 N N . LEU B 2 305 ? 156.040 153.935 119.159 1.00 57.37 305 LEU B N 1
ATOM 8096 C CA . LEU B 2 305 ? 155.611 153.515 120.489 1.00 57.37 305 LEU B CA 1
ATOM 8097 C C . LEU B 2 305 ? 154.451 152.529 120.417 1.00 57.37 305 LEU B C 1
ATOM 8098 O O . LEU B 2 305 ? 154.430 151.537 121.155 1.00 57.37 305 LEU B O 1
ATOM 8103 N N . GLU B 2 306 ? 153.478 152.777 119.536 1.00 61.39 306 GLU B N 1
ATOM 8104 C CA . GLU B 2 306 ? 152.348 151.859 119.425 1.00 61.39 306 GLU B CA 1
ATOM 8105 C C . GLU B 2 306 ? 152.760 150.525 118.814 1.00 61.39 306 GLU B C 1
ATOM 8106 O O . GLU B 2 306 ? 152.154 149.493 119.122 1.00 61.39 306 GLU B O 1
ATOM 8112 N N . ALA B 2 307 ? 153.775 150.526 117.945 1.00 63.29 307 ALA B N 1
ATOM 8113 C CA . ALA B 2 307 ? 154.151 149.302 117.244 1.00 63.29 307 ALA B CA 1
ATOM 8114 C C . ALA B 2 307 ? 154.726 148.255 118.191 1.00 63.29 307 ALA B C 1
ATOM 8115 O O . ALA B 2 307 ? 154.419 147.064 118.067 1.00 63.29 307 ALA B O 1
ATOM 8117 N N . HIS B 2 308 ? 155.562 148.675 119.142 1.00 62.66 308 HIS B N 1
ATOM 8118 C CA . HIS B 2 308 ? 156.293 147.743 120.001 1.00 62.66 308 HIS B CA 1
ATOM 8119 C C . HIS B 2 308 ? 155.350 147.182 121.063 1.00 62.66 308 HIS B C 1
ATOM 8120 O O . HIS B 2 308 ? 155.285 147.648 122.204 1.00 62.66 308 HIS B O 1
ATOM 8127 N N . THR B 2 309 ? 154.604 146.150 120.670 1.00 64.23 309 THR B N 1
ATOM 8128 C CA . THR B 2 309 ? 153.695 145.441 121.568 1.00 64.23 309 THR B CA 1
ATOM 8129 C C . THR B 2 309 ? 153.888 143.946 121.358 1.00 64.23 309 THR B C 1
ATOM 8130 O O . THR B 2 309 ? 153.655 143.446 120.237 1.00 64.23 309 THR B O 1
ATOM 8134 N N . PRO B 2 310 ? 154.314 143.198 122.374 1.00 68.21 310 PRO B N 1
ATOM 8135 C CA . PRO B 2 310 ? 154.474 141.757 122.201 1.00 68.21 310 PRO B CA 1
ATOM 8136 C C . PRO B 2 310 ? 153.135 141.093 121.956 1.00 68.21 310 PRO B C 1
ATOM 8137 O O . PRO B 2 310 ? 152.093 141.548 122.464 1.00 68.21 310 PRO B O 1
ATOM 8141 N N . PRO B 2 311 ? 153.113 140.005 121.180 1.00 72.68 311 PRO B N 1
ATOM 8142 C CA . PRO B 2 311 ? 151.826 139.347 120.902 1.00 72.68 311 PRO B CA 1
ATOM 8143 C C . PRO B 2 311 ? 151.274 138.579 122.089 1.00 72.68 311 PRO B C 1
ATOM 8144 O O . PRO B 2 311 ? 150.065 138.637 122.349 1.00 72.68 311 PRO B O 1
ATOM 8148 N N . GLY B 2 312 ? 152.121 137.858 122.818 1.00 72.37 312 GLY B N 1
ATOM 8149 C CA . GLY B 2 312 ? 151.662 137.063 123.939 1.00 72.37 312 GLY B CA 1
ATOM 8150 C C . GLY B 2 312 ? 152.492 137.247 125.191 1.00 72.37 312 GLY B C 1
ATOM 8151 O O . GLY B 2 312 ? 152.258 136.581 126.204 1.00 72.37 312 GLY B O 1
ATOM 8152 N N . GLY B 2 313 ? 153.470 138.148 125.135 1.00 67.92 313 GLY B N 1
ATOM 8153 C CA . GLY B 2 313 ? 154.294 138.410 126.293 1.00 67.92 313 GLY B CA 1
ATOM 8154 C C . GLY B 2 313 ? 153.531 139.117 127.396 1.00 67.92 313 GLY B C 1
ATOM 8155 O O . GLY B 2 313 ? 152.470 139.707 127.189 1.00 67.92 313 GLY B O 1
ATOM 8156 N N . ARG B 2 314 ? 154.094 139.051 128.604 1.00 60.88 314 ARG B N 1
ATOM 8157 C CA . ARG B 2 314 ? 153.479 139.659 129.783 1.00 60.88 314 ARG B CA 1
ATOM 8158 C C . ARG B 2 314 ? 153.801 141.154 129.813 1.00 60.88 314 ARG B C 1
ATOM 8159 O O . ARG B 2 314 ? 154.583 141.648 130.628 1.00 60.88 314 ARG B O 1
ATOM 8167 N N . LEU B 2 315 ? 153.175 141.881 128.886 1.00 59.25 315 LEU B N 1
ATOM 8168 C CA . LEU B 2 315 ? 153.308 143.330 128.842 1.00 59.25 315 LEU B CA 1
ATOM 8169 C C . LEU B 2 315 ? 152.000 144.055 128.560 1.00 59.25 315 LEU B C 1
ATOM 8170 O O . LEU B 2 315 ? 152.014 145.285 128.450 1.00 59.25 315 LEU B O 1
ATOM 8175 N N . GLY B 2 316 ? 150.879 143.346 128.453 1.00 58.58 316 GLY B N 1
ATOM 8176 C CA . GLY B 2 316 ? 149.603 144.009 128.237 1.00 58.58 316 GLY B CA 1
ATOM 8177 C C . GLY B 2 316 ? 149.567 144.733 126.908 1.00 58.58 316 GLY B C 1
ATOM 8178 O O . GLY B 2 316 ? 149.814 144.150 125.847 1.00 58.58 316 GLY B O 1
ATOM 8179 N N . ARG B 2 317 ? 149.255 146.025 126.961 1.00 58.74 317 ARG B N 1
ATOM 8180 C CA . ARG B 2 317 ? 149.178 146.862 125.774 1.00 58.74 317 ARG B CA 1
ATOM 8181 C C . ARG B 2 317 ? 150.513 147.512 125.427 1.00 58.74 317 ARG B C 1
ATOM 8182 O O . ARG B 2 317 ? 150.573 148.311 124.489 1.00 58.74 317 ARG B O 1
ATOM 8190 N N . GLY B 2 318 ? 151.577 147.186 126.159 1.00 58.55 318 GLY B N 1
ATOM 8191 C CA . GLY B 2 318 ? 152.901 147.664 125.792 1.00 58.55 318 GLY B CA 1
ATOM 8192 C C . GLY B 2 318 ? 153.058 149.156 126.009 1.00 58.55 318 GLY B C 1
ATOM 8193 O O . GLY B 2 318 ? 152.635 149.714 127.027 1.00 58.55 318 GLY B O 1
ATOM 8194 N N . HIS B 2 319 ? 153.688 149.816 125.037 1.00 57.25 319 HIS B N 1
ATOM 8195 C CA . HIS B 2 319 ? 153.949 151.246 125.095 1.00 57.25 319 HIS B CA 1
ATOM 8196 C C . HIS B 2 319 ? 152.813 152.078 124.505 1.00 57.25 319 HIS B C 1
ATOM 8197 O O . HIS B 2 319 ? 153.029 153.244 124.158 1.00 57.25 319 HIS B O 1
ATOM 8204 N N . LYS B 2 320 ? 151.617 151.508 124.384 1.00 59.23 320 LYS B N 1
ATOM 8205 C CA . LYS B 2 320 ? 150.494 152.237 123.808 1.00 59.23 320 LYS B CA 1
ATOM 8206 C C . LYS B 2 320 ? 150.047 153.358 124.737 1.00 59.23 320 LYS B C 1
ATOM 8207 O O . LYS B 2 320 ? 149.852 153.147 125.938 1.00 59.23 320 LYS B O 1
ATOM 8213 N N . GLY B 2 321 ? 149.879 154.552 124.174 1.00 53.51 321 GLY B N 1
ATOM 8214 C CA . GLY B 2 321 ? 149.460 155.708 124.933 1.00 53.51 321 GLY B CA 1
ATOM 8215 C C . GLY B 2 321 ? 150.572 156.463 125.626 1.00 53.51 321 GLY B C 1
ATOM 8216 O O . GLY B 2 321 ? 150.296 157.489 126.260 1.00 53.51 321 GLY B O 1
ATOM 8217 N N . LEU B 2 322 ? 151.817 155.994 125.530 1.00 51.60 322 LEU B N 1
ATOM 8218 C CA . LEU B 2 322 ? 152.913 156.682 126.203 1.00 51.60 322 LEU B CA 1
ATOM 8219 C C . LEU B 2 322 ? 153.246 158.011 125.541 1.00 51.60 322 LEU B C 1
ATOM 8220 O O . LEU B 2 322 ? 153.684 158.942 126.223 1.00 51.60 322 LEU B O 1
ATOM 8225 N N . TYR B 2 323 ? 153.056 158.124 124.225 1.00 52.33 323 TYR B N 1
ATOM 8226 C CA . TYR B 2 323 ? 153.388 159.370 123.542 1.00 52.33 323 TYR B CA 1
ATOM 8227 C C . TYR B 2 323 ? 152.566 160.528 124.089 1.00 52.33 323 TYR B C 1
ATOM 8228 O O . TYR B 2 323 ? 153.098 161.612 124.353 1.00 52.33 323 TYR B O 1
ATOM 8237 N N . ASP B 2 324 ? 151.261 160.313 124.268 1.00 49.55 324 ASP B N 1
ATOM 8238 C CA . ASP B 2 324 ? 150.408 161.365 124.807 1.00 49.55 324 ASP B CA 1
ATOM 8239 C C . ASP B 2 324 ? 150.802 161.712 126.236 1.00 49.55 324 ASP B C 1
ATOM 8240 O O . ASP B 2 324 ? 150.836 162.890 126.611 1.00 49.55 324 ASP B O 1
ATOM 8245 N N . THR B 2 325 ? 151.113 160.696 127.045 1.00 43.85 325 THR B N 1
ATOM 8246 C CA . THR B 2 325 ? 151.494 160.942 128.431 1.00 43.85 325 THR B CA 1
ATOM 8247 C C . THR B 2 325 ? 152.770 161.772 128.514 1.00 43.85 325 THR B C 1
ATOM 8248 O O . THR B 2 325 ? 152.860 162.703 129.323 1.00 43.85 325 THR B O 1
ATOM 8252 N N . ILE B 2 326 ? 153.764 161.461 127.678 1.00 41.75 326 ILE B N 1
ATOM 8253 C CA . ILE B 2 326 ? 154.999 162.241 127.680 1.00 41.75 326 ILE B CA 1
ATOM 8254 C C . ILE B 2 326 ? 154.739 163.654 127.178 1.00 41.75 326 ILE B C 1
ATOM 8255 O O . ILE B 2 326 ? 155.186 164.636 127.781 1.00 41.75 326 ILE B O 1
ATOM 8260 N N . ASN B 2 327 ? 154.018 163.781 126.062 1.00 45.62 327 ASN B N 1
ATOM 8261 C CA . ASN B 2 327 ? 153.862 165.083 125.429 1.00 45.62 327 ASN B CA 1
ATOM 8262 C C . ASN B 2 327 ? 152.936 166.002 126.210 1.00 45.62 327 ASN B C 1
ATOM 8263 O O . ASN B 2 327 ? 152.972 167.218 126.000 1.00 45.62 327 ASN B O 1
ATOM 8268 N N . ASN B 2 328 ? 152.114 165.457 127.106 1.00 43.31 328 ASN B N 1
ATOM 8269 C CA . ASN B 2 328 ? 151.168 166.263 127.861 1.00 43.31 328 ASN B CA 1
ATOM 8270 C C . ASN B 2 328 ? 151.632 166.584 129.276 1.00 43.31 328 ASN B C 1
ATOM 8271 O O . ASN B 2 328 ? 151.039 167.456 129.916 1.00 43.31 328 ASN B O 1
ATOM 8276 N N . SER B 2 329 ? 152.669 165.919 129.777 1.00 35.29 329 SER B N 1
ATOM 8277 C CA . SER B 2 329 ? 153.160 166.137 131.134 1.00 35.29 329 SER B CA 1
ATOM 8278 C C . SER B 2 329 ? 154.550 166.757 131.068 1.00 35.29 329 SER B C 1
ATOM 8279 O O . SER B 2 329 ? 155.499 166.120 130.599 1.00 35.29 329 SER B O 1
ATOM 8282 N N . ILE B 2 330 ? 154.670 167.997 131.545 1.00 33.81 330 ILE B N 1
ATOM 8283 C CA . ILE B 2 330 ? 155.976 168.645 131.603 1.00 33.81 330 ILE B CA 1
ATOM 8284 C C . ILE B 2 330 ? 156.838 168.033 132.704 1.00 33.81 330 ILE B C 1
ATOM 8285 O O . ILE B 2 330 ? 158.070 167.998 132.592 1.00 33.81 330 ILE B O 1
ATOM 8290 N N . HIS B 2 331 ? 156.216 167.552 133.781 1.00 29.41 331 HIS B N 1
ATOM 8291 C CA . HIS B 2 331 ? 156.981 166.959 134.873 1.00 29.41 331 HIS B CA 1
ATOM 8292 C C . HIS B 2 331 ? 157.641 165.650 134.452 1.00 29.41 331 HIS B C 1
ATOM 8293 O O . HIS B 2 331 ? 158.760 165.354 134.882 1.00 29.41 331 HIS B O 1
ATOM 8300 N N . PHE B 2 332 ? 156.969 164.854 133.615 1.00 33.95 332 PHE B N 1
ATOM 8301 C CA . PHE B 2 332 ? 157.596 163.651 133.074 1.00 33.95 332 PHE B CA 1
ATOM 8302 C C . PHE B 2 332 ? 158.838 164.006 132.264 1.00 33.95 332 PHE B C 1
ATOM 8303 O O . PHE B 2 332 ? 159.891 163.365 132.401 1.00 33.95 332 PHE B O 1
ATOM 8311 N N . GLN B 2 333 ? 158.731 165.036 131.424 1.00 33.84 333 GLN B N 1
ATOM 8312 C CA . GLN B 2 333 ? 159.866 165.468 130.620 1.00 33.84 333 GLN B CA 1
ATOM 8313 C C . GLN B 2 333 ? 161.013 165.943 131.500 1.00 33.84 333 GLN B C 1
ATOM 8314 O O . GLN B 2 333 ? 162.178 165.610 131.248 1.00 33.84 333 GLN B O 1
ATOM 8320 N N . LEU B 2 334 ? 160.699 166.711 132.547 1.00 28.25 334 LEU B N 1
ATOM 8321 C CA . LEU B 2 334 ? 161.741 167.179 133.455 1.00 28.25 334 LEU B CA 1
ATOM 8322 C C . LEU B 2 334 ? 162.398 166.016 134.186 1.00 28.25 334 LEU B C 1
ATOM 8323 O O . LEU B 2 334 ? 163.615 166.013 134.388 1.00 28.25 334 LEU B O 1
ATOM 8328 N N . GLY B 2 335 ? 161.611 165.014 134.584 1.00 28.86 335 GLY B N 1
ATOM 8329 C CA . GLY B 2 335 ? 162.189 163.851 135.240 1.00 28.86 335 GLY B CA 1
ATOM 8330 C C . GLY B 2 335 ? 163.155 163.096 134.347 1.00 28.86 335 GLY B C 1
ATOM 8331 O O . GLY B 2 335 ? 164.265 162.746 134.764 1.00 28.86 335 GLY B O 1
ATOM 8332 N N . LEU B 2 336 ? 162.753 162.850 133.096 1.00 34.10 336 LEU B N 1
ATOM 8333 C CA . LEU B 2 336 ? 163.639 162.161 132.156 1.00 34.10 336 LEU B CA 1
ATOM 8334 C C . LEU B 2 336 ? 164.912 162.964 131.904 1.00 34.10 336 LEU B C 1
ATOM 8335 O O . LEU B 2 336 ? 166.026 162.415 131.911 1.00 34.10 336 LEU B O 1
ATOM 8340 N N . ALA B 2 337 ? 164.765 164.273 131.684 1.00 32.59 337 ALA B N 1
ATOM 8341 C CA . ALA B 2 337 ? 165.927 165.110 131.412 1.00 32.59 337 ALA B CA 1
ATOM 8342 C C . ALA B 2 337 ? 166.877 165.141 132.603 1.00 32.59 337 ALA B C 1
ATOM 8343 O O . ALA B 2 337 ? 168.099 165.059 132.432 1.00 32.59 337 ALA B O 1
ATOM 8345 N N . LEU B 2 338 ? 166.334 165.251 133.817 1.00 26.91 338 LEU B N 1
ATOM 8346 C CA . LEU B 2 338 ? 167.173 165.269 135.009 1.00 26.91 338 LEU B CA 1
ATOM 8347 C C . LEU B 2 338 ? 167.892 163.940 135.206 1.00 26.91 338 LEU B C 1
ATOM 8348 O O . LEU B 2 338 ? 169.065 163.922 135.591 1.00 26.91 338 LEU B O 1
ATOM 8353 N N . ALA B 2 339 ? 167.215 162.818 134.950 1.00 29.39 339 ALA B N 1
ATOM 8354 C CA . ALA B 2 339 ? 167.884 161.526 135.072 1.00 29.39 339 ALA B CA 1
ATOM 8355 C C . ALA B 2 339 ? 169.064 161.428 134.111 1.00 29.39 339 ALA B C 1
ATOM 8356 O O . ALA B 2 339 ? 170.180 161.048 134.503 1.00 29.39 339 ALA B O 1
ATOM 8358 N N . SER B 2 340 ? 168.840 161.803 132.848 1.00 33.13 340 SER B N 1
ATOM 8359 C CA . SER B 2 340 ? 169.920 161.753 131.866 1.00 33.13 340 SER B CA 1
ATOM 8360 C C . SER B 2 340 ? 171.071 162.673 132.257 1.00 33.13 340 SER B C 1
ATOM 8361 O O . SER B 2 340 ? 172.245 162.292 132.158 1.00 33.13 340 SER B O 1
ATOM 8364 N N . LEU B 2 341 ? 170.753 163.885 132.720 1.00 28.87 341 LEU B N 1
ATOM 8365 C CA . LEU B 2 341 ? 171.795 164.850 133.056 1.00 28.87 341 LEU B CA 1
ATOM 8366 C C . LEU B 2 341 ? 172.590 164.417 134.285 1.00 28.87 341 LEU B C 1
ATOM 8367 O O . LEU B 2 341 ? 173.803 164.640 134.351 1.00 28.87 341 LEU B O 1
ATOM 8372 N N . GLY B 2 342 ? 171.933 163.800 135.269 1.00 26.75 342 GLY B N 1
ATOM 8373 C CA . GLY B 2 342 ? 172.663 163.280 136.416 1.00 26.75 342 GLY B CA 1
ATOM 8374 C C . GLY B 2 342 ? 173.612 162.158 136.042 1.00 26.75 342 GLY B C 1
ATOM 8375 O O . GLY B 2 342 ? 174.765 162.120 136.499 1.00 26.75 342 GLY B O 1
ATOM 8376 N N . VAL B 2 343 ? 173.150 161.237 135.189 1.00 28.81 343 VAL B N 1
ATOM 8377 C CA . VAL B 2 343 ? 174.045 160.190 134.697 1.00 28.81 343 VAL B CA 1
ATOM 8378 C C . VAL B 2 343 ? 175.246 160.808 133.988 1.00 28.81 343 VAL B C 1
ATOM 8379 O O . VAL B 2 343 ? 176.399 160.411 134.218 1.00 28.81 343 VAL B O 1
ATOM 8383 N N . ILE B 2 344 ? 174.995 161.807 133.137 1.00 29.97 344 ILE B N 1
ATOM 8384 C CA . ILE B 2 344 ? 176.073 162.450 132.391 1.00 29.97 344 ILE B CA 1
ATOM 8385 C C . ILE B 2 344 ? 177.055 163.138 133.331 1.00 29.97 344 ILE B C 1
ATOM 8386 O O . ILE B 2 344 ? 178.270 163.102 133.111 1.00 29.97 344 ILE B O 1
ATOM 8391 N N . THR B 2 345 ? 176.549 163.795 134.377 1.00 24.98 345 THR B N 1
ATOM 8392 C CA . THR B 2 345 ? 177.433 164.483 135.315 1.00 24.98 345 THR B CA 1
ATOM 8393 C C . THR B 2 345 ? 178.350 163.498 136.032 1.00 24.98 345 THR B C 1
ATOM 8394 O O . THR B 2 345 ? 179.555 163.753 136.181 1.00 24.98 345 THR B O 1
ATOM 8398 N N . SER B 2 346 ? 177.806 162.353 136.461 1.00 24.65 346 SER B N 1
ATOM 8399 C CA . SER B 2 346 ? 178.660 161.334 137.076 1.00 24.65 346 SER B CA 1
ATOM 8400 C C . SER B 2 346 ? 179.700 160.803 136.092 1.00 24.65 346 SER B C 1
ATOM 8401 O O . SER B 2 346 ? 180.862 160.591 136.461 1.00 24.65 346 SER B O 1
ATOM 8404 N N . LEU B 2 347 ? 179.303 160.577 134.837 1.00 28.51 347 LEU B N 1
ATOM 8405 C CA . LEU B 2 347 ? 180.264 160.093 133.846 1.00 28.51 347 LEU B CA 1
ATOM 8406 C C . LEU B 2 347 ? 181.371 161.116 133.596 1.00 28.51 347 LEU B C 1
ATOM 8407 O O . LEU B 2 347 ? 182.543 160.750 133.443 1.00 28.51 347 LEU B O 1
ATOM 8412 N N . VAL B 2 348 ? 181.017 162.402 133.560 1.00 27.64 348 VAL B N 1
ATOM 8413 C CA . VAL B 2 348 ? 182.012 163.462 133.405 1.00 27.64 348 VAL B CA 1
ATOM 8414 C C . VAL B 2 348 ? 183.003 163.430 134.562 1.00 27.64 348 VAL B C 1
ATOM 8415 O O . VAL B 2 348 ? 184.222 163.521 134.364 1.00 27.64 348 VAL B O 1
ATOM 8419 N N . ALA B 2 349 ? 182.491 163.299 135.789 1.00 23.50 349 ALA B N 1
ATOM 8420 C CA . ALA B 2 349 ? 183.385 163.234 136.940 1.00 23.50 349 ALA B CA 1
ATOM 8421 C C . ALA B 2 349 ? 184.325 162.040 136.837 1.00 23.50 349 ALA B C 1
ATOM 8422 O O . ALA B 2 349 ? 185.529 162.165 137.084 1.00 23.50 349 ALA B O 1
ATOM 8424 N N . GLN B 2 350 ? 183.798 160.879 136.442 1.00 25.44 350 GLN B N 1
ATOM 8425 C CA . GLN B 2 350 ? 184.628 159.678 136.390 1.00 25.44 350 GLN B CA 1
ATOM 8426 C C . GLN B 2 350 ? 185.682 159.767 135.293 1.00 25.44 350 GLN B C 1
ATOM 8427 O O . GLN B 2 350 ? 186.800 159.274 135.463 1.00 25.44 350 GLN B O 1
ATOM 8433 N N . HIS B 2 351 ? 185.355 160.386 134.162 1.00 28.50 351 HIS B N 1
ATOM 8434 C CA . HIS B 2 351 ? 186.285 160.364 133.040 1.00 28.50 351 HIS B CA 1
ATOM 8435 C C . HIS B 2 351 ? 187.286 161.513 133.055 1.00 28.50 351 HIS B C 1
ATOM 8436 O O . HIS B 2 351 ? 188.376 161.366 132.495 1.00 28.50 351 HIS B O 1
ATOM 8443 N N . MET B 2 352 ? 186.968 162.647 133.687 1.00 29.67 352 MET B N 1
ATOM 8444 C CA . MET B 2 352 ? 187.912 163.763 133.660 1.00 29.67 352 MET B CA 1
ATOM 8445 C C . MET B 2 352 ? 189.097 163.550 134.601 1.00 29.67 352 MET B C 1
ATOM 8446 O O . MET B 2 352 ? 190.187 164.067 134.337 1.00 29.67 352 MET B O 1
ATOM 8451 N N . TYR B 2 353 ? 188.922 162.806 135.696 1.00 25.70 353 TYR B N 1
ATOM 8452 C CA . TYR B 2 353 ? 190.064 162.562 136.573 1.00 25.70 353 TYR B CA 1
ATOM 8453 C C . TYR B 2 353 ? 191.013 161.512 136.003 1.00 25.70 353 TYR B C 1
ATOM 8454 O O . TYR B 2 353 ? 192.221 161.583 136.247 1.00 25.70 353 TYR B O 1
ATOM 8463 N N . SER B 2 354 ? 190.499 160.539 135.252 1.00 29.33 354 SER B N 1
ATOM 8464 C CA . SER B 2 354 ? 191.334 159.463 134.735 1.00 29.33 354 SER B CA 1
ATOM 8465 C C . SER B 2 354 ? 191.869 159.740 133.338 1.00 29.33 354 SER B C 1
ATOM 8466 O O . SER B 2 354 ? 192.920 159.204 132.969 1.00 29.33 354 SER B O 1
ATOM 8469 N N . LEU B 2 355 ? 191.178 160.564 132.556 1.00 32.11 355 LEU B N 1
ATOM 8470 C CA . LEU B 2 355 ? 191.585 160.904 131.193 1.00 32.11 355 LEU B CA 1
ATOM 8471 C C . LEU B 2 355 ? 191.573 162.419 131.040 1.00 32.11 355 LEU B C 1
ATOM 8472 O O . LEU B 2 355 ? 190.711 162.980 130.356 1.00 32.11 355 LEU B O 1
ATOM 8477 N N . PRO B 2 356 ? 192.521 163.113 131.673 1.00 31.09 356 PRO B N 1
ATOM 8478 C CA . PRO B 2 356 ? 192.522 164.581 131.618 1.00 31.09 356 PRO B CA 1
ATOM 8479 C C . PRO B 2 356 ? 192.716 165.084 130.197 1.00 31.09 356 PRO B C 1
ATOM 8480 O O . PRO B 2 356 ? 193.469 164.506 129.411 1.00 31.09 356 PRO B O 1
ATOM 8484 N N . ALA B 2 357 ? 192.034 166.181 129.874 1.00 31.84 357 ALA B N 1
ATOM 8485 C CA . ALA B 2 357 ? 192.140 166.793 128.560 1.00 31.84 357 ALA B CA 1
ATOM 8486 C C . ALA B 2 357 ? 192.803 168.161 128.579 1.00 31.84 357 ALA B C 1
ATOM 8487 O O . ALA B 2 357 ? 193.067 168.715 127.509 1.00 31.84 357 ALA B O 1
ATOM 8489 N N . TYR B 2 358 ? 193.082 168.715 129.753 1.00 30.46 358 TYR B N 1
ATOM 8490 C CA . TYR B 2 358 ? 193.627 170.059 129.885 1.00 30.46 358 TYR B CA 1
ATOM 8491 C C . TYR B 2 358 ? 195.091 169.971 130.291 1.00 30.46 358 TYR B C 1
ATOM 8492 O O . TYR B 2 358 ? 195.447 169.190 131.178 1.00 30.46 358 TYR B O 1
ATOM 8501 N N . ALA B 2 359 ? 195.932 170.765 129.635 1.00 31.24 359 ALA B N 1
ATOM 8502 C CA . ALA B 2 359 ? 197.368 170.706 129.874 1.00 31.24 359 ALA B CA 1
ATOM 8503 C C . ALA B 2 359 ? 197.705 171.147 131.293 1.00 31.24 359 ALA B C 1
ATOM 8504 O O . ALA B 2 359 ? 197.201 172.164 131.777 1.00 31.24 359 ALA B O 1
ATOM 8506 N N . PHE B 2 360 ? 198.562 170.371 131.957 1.00 31.71 360 PHE B N 1
ATOM 8507 C CA . PHE B 2 360 ? 199.108 170.635 133.286 1.00 31.71 360 PHE B CA 1
ATOM 8508 C C . PHE B 2 360 ? 198.070 170.575 134.400 1.00 31.71 360 PHE B C 1
ATOM 8509 O O . PHE B 2 360 ? 198.369 170.979 135.529 1.00 31.71 360 PHE B O 1
ATOM 8517 N N . ILE B 2 361 ? 196.861 170.080 134.131 1.00 27.88 361 ILE B N 1
ATOM 8518 C CA . ILE B 2 361 ? 195.867 169.994 135.196 1.00 27.88 361 ILE B CA 1
ATOM 8519 C C . ILE B 2 361 ? 196.045 168.736 136.039 1.00 27.88 361 ILE B C 1
ATOM 8520 O O . ILE B 2 361 ? 195.643 168.725 137.208 1.00 27.88 361 ILE B O 1
ATOM 8525 N N . ALA B 2 362 ? 196.657 167.684 135.487 1.00 29.77 362 ALA B N 1
ATOM 8526 C CA . ALA B 2 362 ? 196.871 166.463 136.257 1.00 29.77 362 ALA B CA 1
ATOM 8527 C C . ALA B 2 362 ? 197.822 166.693 137.424 1.00 29.77 362 ALA B C 1
ATOM 8528 O O . ALA B 2 362 ? 197.678 166.061 138.476 1.00 29.77 362 ALA B O 1
ATOM 8530 N N . GLN B 2 363 ? 198.795 167.592 137.260 1.00 31.75 363 GLN B N 1
ATOM 8531 C CA . GLN B 2 363 ? 199.717 167.927 138.339 1.00 31.75 363 GLN B CA 1
ATOM 8532 C C . GLN B 2 363 ? 199.083 168.807 139.412 1.00 31.75 363 GLN B C 1
ATOM 8533 O O . GLN B 2 363 ? 199.556 168.803 140.552 1.00 31.75 363 GLN B O 1
ATOM 8539 N N . ASP B 2 364 ? 198.035 169.559 139.077 1.00 28.46 364 ASP B N 1
ATOM 8540 C CA . ASP B 2 364 ? 197.339 170.426 140.031 1.00 28.46 364 ASP B CA 1
ATOM 8541 C C . ASP B 2 364 ? 196.372 169.565 140.836 1.00 28.46 364 ASP B C 1
ATOM 8542 O O . ASP B 2 364 ? 195.200 169.418 140.489 1.00 28.46 364 ASP B O 1
ATOM 8547 N N . PHE B 2 365 ? 196.875 168.988 141.932 1.00 25.75 365 PHE B N 1
ATOM 8548 C CA . PHE B 2 365 ? 196.105 168.000 142.686 1.00 25.75 365 PHE B CA 1
ATOM 8549 C C . PHE B 2 365 ? 194.860 168.613 143.322 1.00 25.75 365 PHE B C 1
ATOM 8550 O O . PHE B 2 365 ? 193.783 167.996 143.317 1.00 25.75 365 PHE B O 1
ATOM 8558 N N . THR B 2 366 ? 194.986 169.825 143.873 1.00 22.96 366 THR B N 1
ATOM 8559 C CA . THR B 2 366 ? 193.848 170.465 144.525 1.00 22.96 366 THR B CA 1
ATOM 8560 C C . THR B 2 366 ? 192.707 170.681 143.538 1.00 22.96 366 THR B C 1
ATOM 8561 O O . THR B 2 366 ? 191.540 170.432 143.860 1.00 22.96 366 THR B O 1
ATOM 8565 N N . THR B 2 367 ? 193.033 171.120 142.320 1.00 24.09 367 THR B N 1
ATOM 8566 C CA . THR B 2 367 ? 192.011 171.323 141.299 1.00 24.09 367 THR B CA 1
ATOM 8567 C C . THR B 2 367 ? 191.317 170.014 140.931 1.00 24.09 367 THR B C 1
ATOM 8568 O O . THR B 2 367 ? 190.091 169.978 140.787 1.00 24.09 367 THR B O 1
ATOM 8572 N N . GLN B 2 368 ? 192.083 168.930 140.771 1.00 24.63 368 GLN B N 1
ATOM 8573 C CA . GLN B 2 368 ? 191.484 167.642 140.428 1.00 24.63 368 GLN B CA 1
ATOM 8574 C C . GLN B 2 368 ? 190.500 167.187 141.501 1.00 24.63 368 GLN B C 1
ATOM 8575 O O . GLN B 2 368 ? 189.357 166.807 141.198 1.00 24.63 368 GLN B O 1
ATOM 8581 N N . ALA B 2 369 ? 190.927 167.234 142.767 1.00 20.27 369 ALA B N 1
ATOM 8582 C CA . ALA B 2 369 ? 190.039 166.831 143.853 1.00 20.27 369 ALA B CA 1
ATOM 8583 C C . ALA B 2 369 ? 188.790 167.702 143.898 1.00 20.27 369 ALA B C 1
ATOM 8584 O O . ALA B 2 369 ? 187.667 167.191 144.046 1.00 20.27 369 ALA B O 1
ATOM 8586 N N . ALA B 2 370 ? 188.965 169.020 143.758 1.00 19.99 370 ALA B N 1
ATOM 8587 C CA . ALA B 2 370 ? 187.833 169.935 143.829 1.00 19.99 370 ALA B CA 1
ATOM 8588 C C . ALA B 2 370 ? 186.831 169.657 142.720 1.00 19.99 370 ALA B C 1
ATOM 8589 O O . ALA B 2 370 ? 185.622 169.606 142.962 1.00 19.99 370 ALA B O 1
ATOM 8591 N N . LEU B 2 371 ? 187.320 169.469 141.491 1.00 21.82 371 LEU B N 1
ATOM 8592 C CA . LEU B 2 371 ? 186.424 169.231 140.365 1.00 21.82 371 LEU B CA 1
ATOM 8593 C C . LEU B 2 371 ? 185.646 167.935 140.542 1.00 21.82 371 LEU B C 1
ATOM 8594 O O . LEU B 2 371 ? 184.423 167.903 140.331 1.00 21.82 371 LEU B O 1
ATOM 8599 N N . TYR B 2 372 ? 186.330 166.861 140.958 1.00 20.21 372 TYR B N 1
ATOM 8600 C CA . TYR B 2 372 ? 185.634 165.589 141.141 1.00 20.21 372 TYR B CA 1
ATOM 8601 C C . TYR B 2 372 ? 184.537 165.707 142.198 1.00 20.21 372 TYR B C 1
ATOM 8602 O O . TYR B 2 372 ? 183.385 165.317 141.960 1.00 20.21 372 TYR B O 1
ATOM 8611 N N . THR B 2 373 ? 184.872 166.269 143.367 1.00 19.49 373 THR B N 1
ATOM 8612 C CA . THR B 2 373 ? 183.886 166.378 144.442 1.00 19.49 373 THR B CA 1
ATOM 8613 C C . THR B 2 373 ? 182.712 167.268 144.035 1.00 19.49 373 THR B C 1
ATOM 8614 O O . THR B 2 373 ? 181.543 166.925 144.270 1.00 19.49 373 THR B O 1
ATOM 8618 N N . HIS B 2 374 ? 183.013 168.413 143.418 1.00 20.62 374 HIS B N 1
ATOM 8619 C CA . HIS B 2 374 ? 181.983 169.350 142.984 1.00 20.62 374 HIS B CA 1
ATOM 8620 C C . HIS B 2 374 ? 180.982 168.679 142.049 1.00 20.62 374 HIS B C 1
ATOM 8621 O O . HIS B 2 374 ? 179.761 168.714 142.284 1.00 20.62 374 HIS B O 1
ATOM 8628 N N . HIS B 2 375 ? 181.484 168.024 141.000 1.00 20.92 375 HIS B N 1
ATOM 8629 C CA . HIS B 2 375 ? 180.563 167.474 140.017 1.00 20.92 375 HIS B CA 1
ATOM 8630 C C . HIS B 2 375 ? 179.825 166.251 140.555 1.00 20.92 375 HIS B C 1
ATOM 8631 O O . HIS B 2 375 ? 178.663 166.034 140.196 1.00 20.92 375 HIS B O 1
ATOM 8638 N N . GLN B 2 376 ? 180.434 165.477 141.462 1.00 20.77 376 GLN B N 1
ATOM 8639 C CA . GLN B 2 376 ? 179.690 164.350 142.022 1.00 20.77 376 GLN B CA 1
ATOM 8640 C C . GLN B 2 376 ? 178.547 164.817 142.924 1.00 20.77 376 GLN B C 1
ATOM 8641 O O . GLN B 2 376 ? 177.451 164.240 142.887 1.00 20.77 376 GLN B O 1
ATOM 8647 N N . TYR B 2 377 ? 178.768 165.861 143.734 1.00 19.24 377 TYR B N 1
ATOM 8648 C CA . TYR B 2 377 ? 177.664 166.361 144.558 1.00 19.24 377 TYR B CA 1
ATOM 8649 C C . TYR B 2 377 ? 176.540 166.938 143.699 1.00 19.24 377 TYR B C 1
ATOM 8650 O O . TYR B 2 377 ? 175.350 166.706 143.977 1.00 19.24 377 TYR B O 1
ATOM 8659 N N . ILE B 2 378 ? 176.895 167.681 142.646 1.00 22.18 378 ILE B N 1
ATOM 8660 C CA . ILE B 2 378 ? 175.866 168.189 141.738 1.00 22.18 378 ILE B CA 1
ATOM 8661 C C . ILE B 2 378 ? 175.074 167.036 141.120 1.00 22.18 378 ILE B C 1
ATOM 8662 O O . ILE B 2 378 ? 173.837 167.091 141.024 1.00 22.18 378 ILE B O 1
ATOM 8667 N N . ALA B 2 379 ? 175.769 165.967 140.714 1.00 21.47 379 ALA B N 1
ATOM 8668 C CA . ALA B 2 379 ? 175.091 164.809 140.138 1.00 21.47 379 ALA B CA 1
ATOM 8669 C C . ALA B 2 379 ? 174.122 164.169 141.129 1.00 21.47 379 ALA B C 1
ATOM 8670 O O . ALA B 2 379 ? 173.012 163.777 140.753 1.00 21.47 379 ALA B O 1
ATOM 8672 N N . GLY B 2 380 ? 174.529 164.036 142.394 1.00 20.68 380 GLY B N 1
ATOM 8673 C CA . GLY B 2 380 ? 173.627 163.471 143.391 1.00 20.68 380 GLY B CA 1
ATOM 8674 C C . GLY B 2 380 ? 172.359 164.290 143.570 1.00 20.68 380 GLY B C 1
ATOM 8675 O O . GLY B 2 380 ? 171.247 163.742 143.632 1.00 20.68 380 GLY B O 1
ATOM 8676 N N . PHE B 2 381 ? 172.504 165.616 143.640 1.00 20.88 381 PHE B N 1
ATOM 8677 C CA . PHE B 2 381 ? 171.319 166.464 143.761 1.00 20.88 381 PHE B CA 1
ATOM 8678 C C . PHE B 2 381 ? 170.399 166.310 142.551 1.00 20.88 381 PHE B C 1
ATOM 8679 O O . PHE B 2 381 ? 169.169 166.231 142.698 1.00 20.88 381 PHE B O 1
ATOM 8687 N N . ILE B 2 382 ? 170.978 166.244 141.350 1.00 23.55 382 ILE B N 1
ATOM 8688 C CA . ILE B 2 382 ? 170.167 166.096 140.140 1.00 23.55 382 ILE B CA 1
ATOM 8689 C C . ILE B 2 382 ? 169.432 164.755 140.136 1.00 23.55 382 ILE B C 1
ATOM 8690 O O . ILE B 2 382 ? 168.267 164.663 139.714 1.00 23.55 382 ILE B O 1
ATOM 8695 N N . MET B 2 383 ? 170.097 163.695 140.607 1.00 24.24 383 MET B N 1
ATOM 8696 C CA . MET B 2 383 ? 169.446 162.389 140.679 1.00 24.24 383 MET B CA 1
ATOM 8697 C C . MET B 2 383 ? 168.244 162.416 141.617 1.00 24.24 383 MET B C 1
ATOM 8698 O O . MET B 2 383 ? 167.204 161.822 141.313 1.00 24.24 383 MET B O 1
ATOM 8703 N N . THR B 2 384 ? 168.364 163.092 142.764 1.00 21.58 384 THR B N 1
ATOM 8704 C CA . THR B 2 384 ? 167.193 163.217 143.637 1.00 21.58 384 THR B CA 1
ATOM 8705 C C . THR B 2 384 ? 166.069 164.006 142.958 1.00 21.58 384 THR B C 1
ATOM 8706 O O . THR B 2 384 ? 164.884 163.649 143.073 1.00 21.58 384 THR B O 1
ATOM 8710 N N . GLY B 2 385 ? 166.423 165.079 142.245 1.00 22.57 385 GLY B N 1
ATOM 8711 C CA . GLY B 2 385 ? 165.402 165.885 141.588 1.00 22.57 385 GLY B CA 1
ATOM 8712 C C . GLY B 2 385 ? 164.617 165.124 140.535 1.00 22.57 385 GLY B C 1
ATOM 8713 O O . GLY B 2 385 ? 163.416 165.357 140.349 1.00 22.57 385 GLY B O 1
ATOM 8714 N N . ALA B 2 386 ? 165.288 164.217 139.820 1.00 25.26 386 ALA B N 1
ATOM 8715 C CA . ALA B 2 386 ? 164.600 163.434 138.794 1.00 25.26 386 ALA B CA 1
ATOM 8716 C C . ALA B 2 386 ? 163.431 162.652 139.387 1.00 25.26 386 ALA B C 1
ATOM 8717 O O . ALA B 2 386 ? 162.302 162.710 138.880 1.00 25.26 386 ALA B O 1
ATOM 8719 N N . PHE B 2 387 ? 163.679 161.931 140.481 1.00 24.76 387 PHE B N 1
ATOM 8720 C CA . PHE B 2 387 ? 162.615 161.159 141.114 1.00 24.76 387 PHE B CA 1
ATOM 8721 C C . PHE B 2 387 ? 161.574 162.059 141.767 1.00 24.76 387 PHE B C 1
ATOM 8722 O O . PHE B 2 387 ? 160.389 161.700 141.807 1.00 24.76 387 PHE B O 1
ATOM 8730 N N . ALA B 2 388 ? 161.986 163.219 142.291 1.00 22.69 388 ALA B N 1
ATOM 8731 C CA . ALA B 2 388 ? 161.002 164.147 142.845 1.00 22.69 388 ALA B CA 1
ATOM 8732 C C . ALA B 2 388 ? 159.985 164.557 141.786 1.00 22.69 388 ALA B C 1
ATOM 8733 O O . ALA B 2 388 ? 158.768 164.505 142.012 1.00 22.69 388 ALA B O 1
ATOM 8735 N N . HIS B 2 389 ? 160.466 164.934 140.601 1.00 24.39 389 HIS B N 1
ATOM 8736 C CA . HIS B 2 389 ? 159.529 165.345 139.564 1.00 24.39 389 HIS B CA 1
ATOM 8737 C C . HIS B 2 389 ? 158.795 164.154 138.945 1.00 24.39 389 HIS B C 1
ATOM 8738 O O . HIS B 2 389 ? 157.687 164.331 138.432 1.00 24.39 389 HIS B O 1
ATOM 8745 N N . GLY B 2 390 ? 159.343 162.940 139.043 1.00 27.35 390 GLY B N 1
ATOM 8746 C CA . GLY B 2 390 ? 158.561 161.762 138.677 1.00 27.35 390 GLY B CA 1
ATOM 8747 C C . GLY B 2 390 ? 157.359 161.542 139.585 1.00 27.35 390 GLY B C 1
ATOM 8748 O O . GLY B 2 390 ? 156.241 161.280 139.120 1.00 27.35 390 GLY B O 1
ATOM 8749 N N . ALA B 2 391 ? 157.572 161.650 140.900 1.00 25.53 391 ALA B N 1
ATOM 8750 C CA . ALA B 2 391 ? 156.452 161.562 141.837 1.00 25.53 391 ALA B CA 1
ATOM 8751 C C . ALA B 2 391 ? 155.437 162.676 141.588 1.00 25.53 391 ALA B C 1
ATOM 8752 O O . ALA B 2 391 ? 154.216 162.449 141.644 1.00 25.53 391 ALA B O 1
ATOM 8754 N N . ILE B 2 392 ? 155.925 163.887 141.305 1.00 25.34 392 ILE B N 1
ATOM 8755 C CA . ILE B 2 392 ? 155.021 164.987 140.982 1.00 25.34 392 ILE B CA 1
ATOM 8756 C C . ILE B 2 392 ? 154.193 164.653 139.746 1.00 25.34 392 ILE B C 1
ATOM 8757 O O . ILE B 2 392 ? 152.995 164.952 139.689 1.00 25.34 392 ILE B O 1
ATOM 8762 N N . PHE B 2 393 ? 154.816 164.045 138.732 1.00 31.03 393 PHE B N 1
ATOM 8763 C CA . PHE B 2 393 ? 154.066 163.633 137.550 1.00 31.03 393 PHE B CA 1
ATOM 8764 C C . PHE B 2 393 ? 152.952 162.671 137.926 1.00 31.03 393 PHE B C 1
ATOM 8765 O O . PHE B 2 393 ? 151.812 162.812 137.472 1.00 31.03 393 PHE B O 1
ATOM 8773 N N . PHE B 2 394 ? 153.275 161.675 138.751 1.00 31.07 394 PHE B N 1
ATOM 8774 C CA . PHE B 2 394 ? 152.267 160.689 139.127 1.00 31.07 394 PHE B CA 1
ATOM 8775 C C . PHE B 2 394 ? 151.089 161.346 139.835 1.00 31.07 394 PHE B C 1
ATOM 8776 O O . PHE B 2 394 ? 149.938 160.938 139.646 1.00 31.07 394 PHE B O 1
ATOM 8784 N N . ILE B 2 395 ? 151.353 162.371 140.646 1.00 28.80 395 ILE B N 1
ATOM 8785 C CA . ILE B 2 395 ? 150.259 163.035 141.357 1.00 28.80 395 ILE B CA 1
ATOM 8786 C C . ILE B 2 395 ? 149.449 163.919 140.411 1.00 28.80 395 ILE B C 1
ATOM 8787 O O . ILE B 2 395 ? 148.227 163.778 140.294 1.00 28.80 395 ILE B O 1
ATOM 8792 N N . ARG B 2 396 ? 150.117 164.846 139.723 1.00 30.87 396 ARG B N 1
ATOM 8793 C CA . ARG B 2 396 ? 149.404 165.915 139.029 1.00 30.87 396 ARG B CA 1
ATOM 8794 C C . ARG B 2 396 ? 148.925 165.518 137.636 1.00 30.87 396 ARG B C 1
ATOM 8795 O O . ARG B 2 396 ? 147.868 165.989 137.201 1.00 30.87 396 ARG B O 1
ATOM 8803 N N . ASP B 2 397 ? 149.669 164.675 136.920 1.00 34.69 397 ASP B N 1
ATOM 8804 C CA . ASP B 2 397 ? 149.437 164.485 135.492 1.00 34.69 397 ASP B CA 1
ATOM 8805 C C . ASP B 2 397 ? 148.919 163.109 135.104 1.00 34.69 397 ASP B C 1
ATOM 8806 O O . ASP B 2 397 ? 148.223 162.999 134.096 1.00 34.69 397 ASP B O 1
ATOM 8811 N N . TYR B 2 398 ? 149.240 162.063 135.860 1.00 36.51 398 TYR B N 1
ATOM 8812 C CA . TYR B 2 398 ? 148.881 160.710 135.451 1.00 36.51 398 TYR B CA 1
ATOM 8813 C C . TYR B 2 398 ? 147.369 160.527 135.424 1.00 36.51 398 TYR B C 1
ATOM 8814 O O . TYR B 2 398 ? 146.666 160.895 136.369 1.00 36.51 398 TYR B O 1
ATOM 8823 N N . ASN B 2 399 ? 146.874 159.954 134.335 1.00 41.83 399 ASN B N 1
ATOM 8824 C CA . ASN B 2 399 ? 145.455 159.635 134.181 1.00 41.83 399 ASN B CA 1
ATOM 8825 C C . ASN B 2 399 ? 145.317 158.140 133.948 1.00 41.83 399 ASN B C 1
ATOM 8826 O O . ASN B 2 399 ? 145.739 157.642 132.887 1.00 41.83 399 ASN B O 1
ATOM 8831 N N . PRO B 2 400 ? 144.760 157.382 134.897 1.00 41.97 400 PRO B N 1
ATOM 8832 C CA . PRO B 2 400 ? 144.705 155.919 134.725 1.00 41.97 400 PRO B CA 1
ATOM 8833 C C . PRO B 2 400 ? 143.947 155.476 133.486 1.00 41.97 400 PRO B C 1
ATOM 8834 O O . PRO B 2 400 ? 144.387 154.546 132.798 1.00 41.97 400 PRO B O 1
ATOM 8838 N N . GLU B 2 401 ? 142.838 156.145 133.162 1.00 48.05 401 GLU B N 1
ATOM 8839 C CA . GLU B 2 401 ? 141.996 155.703 132.054 1.00 48.05 401 GLU B CA 1
ATOM 8840 C C . GLU B 2 401 ? 142.758 155.724 130.736 1.00 48.05 401 GLU B C 1
ATOM 8841 O O . GLU B 2 401 ? 142.623 154.807 129.917 1.00 48.05 401 GLU B O 1
ATOM 8847 N N . GLN B 2 402 ? 143.567 156.754 130.515 1.00 47.50 402 GLN B N 1
ATOM 8848 C CA . GLN B 2 402 ? 144.347 156.863 129.291 1.00 47.50 402 GLN B CA 1
ATOM 8849 C C . GLN B 2 402 ? 145.643 156.066 129.339 1.00 47.50 402 GLN B C 1
ATOM 8850 O O . GLN B 2 402 ? 146.381 156.061 128.349 1.00 47.50 402 GLN B O 1
ATOM 8856 N N . ASN B 2 403 ? 145.941 155.400 130.452 1.00 46.24 403 ASN B N 1
ATOM 8857 C CA . ASN B 2 403 ? 147.142 154.585 130.578 1.00 46.24 403 ASN B CA 1
ATOM 8858 C C . ASN B 2 403 ? 146.788 153.182 131.036 1.00 46.24 403 ASN B C 1
ATOM 8859 O O . ASN B 2 403 ? 147.483 152.582 131.857 1.00 46.24 403 ASN B O 1
ATOM 8864 N N . GLU B 2 404 ? 145.697 152.635 130.514 1.00 53.52 404 GLU B N 1
ATOM 8865 C CA . GLU B 2 404 ? 145.229 151.331 130.955 1.00 53.52 404 GLU B CA 1
ATOM 8866 C C . GLU B 2 404 ? 146.097 150.227 130.366 1.00 53.52 404 GLU B C 1
ATOM 8867 O O . GLU B 2 404 ? 146.312 150.173 129.151 1.00 53.52 404 GLU B O 1
ATOM 8873 N N . ASP B 2 405 ? 146.605 149.358 131.237 1.00 55.53 405 ASP B N 1
ATOM 8874 C CA . ASP B 2 405 ? 147.343 148.148 130.884 1.00 55.53 405 ASP B CA 1
ATOM 8875 C C . ASP B 2 405 ? 148.667 148.429 130.176 1.00 55.53 405 ASP B C 1
ATOM 8876 O O . ASP B 2 405 ? 149.245 147.517 129.576 1.00 55.53 405 ASP B O 1
ATOM 8881 N N . ASN B 2 406 ? 149.172 149.660 130.226 1.00 50.78 406 ASN B N 1
ATOM 8882 C CA . ASN B 2 406 ? 150.488 149.945 129.674 1.00 50.78 406 ASN B CA 1
ATOM 8883 C C . ASN B 2 406 ? 151.534 149.816 130.785 1.00 50.78 406 ASN B C 1
ATOM 8884 O O . ASN B 2 406 ? 151.246 149.328 131.880 1.00 50.78 406 ASN B O 1
ATOM 8889 N N . VAL B 2 407 ? 152.765 150.252 130.513 1.00 50.52 407 VAL B N 1
ATOM 8890 C CA . VAL B 2 407 ? 153.867 149.976 131.432 1.00 50.52 407 VAL B CA 1
ATOM 8891 C C . VAL B 2 407 ? 153.704 150.746 132.741 1.00 50.52 407 VAL B C 1
ATOM 8892 O O . VAL B 2 407 ? 154.031 150.232 133.816 1.00 50.52 407 VAL B O 1
ATOM 8896 N N . LEU B 2 408 ? 153.208 151.985 132.679 1.00 44.05 408 LEU B N 1
ATOM 8897 C CA . LEU B 2 408 ? 153.010 152.758 133.904 1.00 44.05 408 LEU B CA 1
ATOM 8898 C C . LEU B 2 408 ? 151.971 152.110 134.813 1.00 44.05 408 LEU B C 1
ATOM 8899 O O . LEU B 2 408 ? 152.162 152.032 136.035 1.00 44.05 408 LEU B O 1
ATOM 8904 N N . ALA B 2 409 ? 150.860 151.648 134.236 1.00 45.36 409 ALA B N 1
ATOM 8905 C CA . ALA B 2 409 ? 149.812 151.030 135.039 1.00 45.36 409 ALA B CA 1
ATOM 8906 C C . ALA B 2 409 ? 150.307 149.758 135.711 1.00 45.36 409 ALA B C 1
ATOM 8907 O O . ALA B 2 409 ? 150.016 149.517 136.886 1.00 45.36 409 ALA B O 1
ATOM 8909 N N . ARG B 2 410 ? 151.057 148.930 134.981 1.00 49.78 410 ARG B N 1
ATOM 8910 C CA . ARG B 2 410 ? 151.595 147.709 135.569 1.00 49.78 410 ARG B CA 1
ATOM 8911 C C . ARG B 2 410 ? 152.670 148.007 136.606 1.00 49.78 410 ARG B C 1
ATOM 8912 O O . ARG B 2 410 ? 152.786 147.282 137.599 1.00 49.78 410 ARG B O 1
ATOM 8920 N N . MET B 2 411 ? 153.462 149.061 136.396 1.00 44.20 411 MET B N 1
ATOM 8921 C CA . MET B 2 411 ? 154.437 149.461 137.405 1.00 44.20 411 MET B CA 1
ATOM 8922 C C . MET B 2 411 ? 153.745 149.877 138.696 1.00 44.20 411 MET B C 1
ATOM 8923 O O . MET B 2 411 ? 154.191 149.520 139.792 1.00 44.20 411 MET B O 1
ATOM 8928 N N . LEU B 2 412 ? 152.646 150.627 138.587 1.00 39.05 412 LEU B N 1
ATOM 8929 C CA . LEU B 2 412 ? 151.832 150.905 139.768 1.00 39.05 412 LEU B CA 1
ATOM 8930 C C . LEU B 2 412 ? 151.200 149.637 140.325 1.00 39.05 412 LEU B C 1
ATOM 8931 O O . LEU B 2 412 ? 150.950 149.544 141.532 1.00 39.05 412 LEU B O 1
ATOM 8936 N N . ASP B 2 413 ? 150.937 148.653 139.464 1.00 44.75 413 ASP B N 1
ATOM 8937 C CA . ASP B 2 413 ? 150.165 147.485 139.874 1.00 44.75 413 ASP B CA 1
ATOM 8938 C C . ASP B 2 413 ? 150.976 146.550 140.765 1.00 44.75 413 ASP B C 1
ATOM 8939 O O . ASP B 2 413 ? 150.430 145.957 141.701 1.00 44.75 413 ASP B O 1
ATOM 8944 N N . HIS B 2 414 ? 152.272 146.395 140.493 1.00 43.44 414 HIS B N 1
ATOM 8945 C CA . HIS B 2 414 ? 153.089 145.516 141.323 1.00 43.44 414 HIS B CA 1
ATOM 8946 C C . HIS B 2 414 ? 154.172 146.306 142.050 1.00 43.44 414 HIS B C 1
ATOM 8947 O O . HIS B 2 414 ? 155.333 145.889 142.103 1.00 43.44 414 HIS B O 1
ATOM 8954 N N . LYS B 2 415 ? 153.789 147.449 142.628 1.00 35.46 415 LYS B N 1
ATOM 8955 C CA . LYS B 2 415 ? 154.742 148.271 143.367 1.00 35.46 415 LYS B CA 1
ATOM 8956 C C . LYS B 2 415 ? 155.273 147.553 144.603 1.00 35.46 415 LYS B C 1
ATOM 8957 O O . LYS B 2 415 ? 156.428 147.768 144.997 1.00 35.46 415 LYS B O 1
ATOM 8963 N N . GLU B 2 416 ? 154.456 146.694 145.218 1.00 36.60 416 GLU B N 1
ATOM 8964 C CA . GLU B 2 416 ? 154.892 145.978 146.413 1.00 36.60 416 GLU B CA 1
ATOM 8965 C C . GLU B 2 416 ? 156.080 145.068 146.118 1.00 36.60 416 GLU B C 1
ATOM 8966 O O . GLU B 2 416 ? 157.019 144.989 146.916 1.00 36.60 416 GLU B O 1
ATOM 8972 N N . ALA B 2 417 ? 156.056 144.371 144.979 1.00 36.97 417 ALA B N 1
ATOM 8973 C CA . ALA B 2 417 ? 157.165 143.485 144.629 1.00 36.97 417 ALA B CA 1
ATOM 8974 C C . ALA B 2 417 ? 158.454 144.266 144.389 1.00 36.97 417 ALA B C 1
ATOM 8975 O O . ALA B 2 417 ? 159.531 143.856 144.843 1.00 36.97 417 ALA B O 1
ATOM 8977 N N . ILE B 2 418 ? 158.360 145.394 143.681 1.00 35.41 418 ILE B N 1
ATOM 8978 C CA . ILE B 2 418 ? 159.534 146.224 143.422 1.00 35.41 418 ILE B CA 1
ATOM 8979 C C . ILE B 2 418 ? 160.129 146.722 144.734 1.00 35.41 418 ILE B C 1
ATOM 8980 O O . ILE B 2 418 ? 161.347 146.645 144.961 1.00 35.41 418 ILE B O 1
ATOM 8985 N N . ILE B 2 419 ? 159.269 147.225 145.623 1.00 30.55 419 ILE B N 1
ATOM 8986 C CA . ILE B 2 419 ? 159.741 147.747 146.901 1.00 30.55 419 ILE B CA 1
ATOM 8987 C C . ILE B 2 419 ? 160.360 146.634 147.738 1.00 30.55 419 ILE B C 1
ATOM 8988 O O . ILE B 2 419 ? 161.399 146.829 148.379 1.00 30.55 419 ILE B O 1
ATOM 8993 N N . SER B 2 420 ? 159.747 145.446 147.727 1.00 33.15 420 SER B N 1
ATOM 8994 C CA . SER B 2 420 ? 160.280 144.321 148.490 1.00 33.15 420 SER B CA 1
ATOM 8995 C C . SER B 2 420 ? 161.661 143.910 147.995 1.00 33.15 420 SER B C 1
ATOM 8996 O O . SER B 2 420 ? 162.559 143.640 148.800 1.00 33.15 420 SER B O 1
ATOM 8999 N N . HIS B 2 421 ? 161.850 143.847 146.676 1.00 34.18 421 HIS B N 1
ATOM 9000 C CA . HIS B 2 421 ? 163.146 143.420 146.153 1.00 34.18 421 HIS B CA 1
ATOM 9001 C C . HIS B 2 421 ? 164.231 144.460 146.418 1.00 34.18 421 HIS B C 1
ATOM 9002 O O . HIS B 2 421 ? 165.360 144.104 146.790 1.00 34.18 421 HIS B O 1
ATOM 9009 N N . LEU B 2 422 ? 163.910 145.750 146.262 1.00 27.74 422 LEU B N 1
ATOM 9010 C CA . LEU B 2 422 ? 164.877 146.786 146.626 1.00 27.74 422 LEU B CA 1
ATOM 9011 C C . LEU B 2 422 ? 165.229 146.720 148.111 1.00 27.74 422 LEU B C 1
ATOM 9012 O O . LEU B 2 422 ? 166.401 146.867 148.491 1.00 27.74 422 LEU B O 1
ATOM 9017 N N . SER B 2 423 ? 164.226 146.494 148.964 1.00 27.62 423 SER B N 1
ATOM 9018 C CA . SER B 2 423 ? 164.474 146.381 150.397 1.00 27.62 423 SER B CA 1
ATOM 9019 C C . SER B 2 423 ? 165.385 145.203 150.709 1.00 27.62 423 SER B C 1
ATOM 9020 O O . SER B 2 423 ? 166.302 145.321 151.531 1.00 27.62 423 SER B O 1
ATOM 9023 N N . TRP B 2 424 ? 165.147 144.056 150.067 1.00 29.74 424 TRP B N 1
ATOM 9024 C CA . TRP B 2 424 ? 166.001 142.898 150.303 1.00 29.74 424 TRP B CA 1
ATOM 9025 C C . TRP B 2 424 ? 167.434 143.176 149.878 1.00 29.74 424 TRP B C 1
ATOM 9026 O O . TRP B 2 424 ? 168.380 142.800 150.581 1.00 29.74 424 TRP B O 1
ATOM 9037 N N . ALA B 2 425 ? 167.616 143.808 148.717 1.00 26.60 425 ALA B N 1
ATOM 9038 C CA . ALA B 2 425 ? 168.970 144.107 148.262 1.00 26.60 425 ALA B CA 1
ATOM 9039 C C . ALA B 2 425 ? 169.690 145.012 149.253 1.00 26.60 425 ALA B C 1
ATOM 9040 O O . ALA B 2 425 ? 170.855 144.766 149.604 1.00 26.60 425 ALA B O 1
ATOM 9042 N N . SER B 2 426 ? 169.001 146.051 149.737 1.00 24.66 426 SER B N 1
ATOM 9043 C CA . SER B 2 426 ? 169.616 146.946 150.713 1.00 24.66 426 SER B CA 1
ATOM 9044 C C . SER B 2 426 ? 169.964 146.212 152.004 1.00 24.66 426 SER B C 1
ATOM 9045 O O . SER B 2 426 ? 171.048 146.411 152.564 1.00 24.66 426 SER B O 1
ATOM 9048 N N . LEU B 2 427 ? 169.059 145.362 152.495 1.00 26.54 427 LEU B N 1
ATOM 9049 C CA . LEU B 2 427 ? 169.317 144.640 153.738 1.00 26.54 427 LEU B CA 1
ATOM 9050 C C . LEU B 2 427 ? 170.520 143.714 153.599 1.00 26.54 427 LEU B C 1
ATOM 9051 O O . LEU B 2 427 ? 171.393 143.673 154.474 1.00 26.54 427 LEU B O 1
ATOM 9056 N N . PHE B 2 428 ? 170.586 142.971 152.491 1.00 27.03 428 PHE B N 1
ATOM 9057 C CA . PHE B 2 428 ? 171.713 142.074 152.250 1.00 27.03 428 PHE B CA 1
ATOM 9058 C C . PHE B 2 428 ? 173.032 142.842 152.224 1.00 27.03 428 PHE B C 1
ATOM 9059 O O . PHE B 2 428 ? 173.993 142.485 152.927 1.00 27.03 428 PHE B O 1
ATOM 9067 N N . LEU B 2 429 ? 173.087 143.916 151.428 1.00 24.22 429 LEU B N 1
ATOM 9068 C CA . LEU B 2 429 ? 174.321 144.687 151.314 1.00 24.22 429 LEU B CA 1
ATOM 9069 C C . LEU B 2 429 ? 174.737 145.265 152.661 1.00 24.22 429 LEU B C 1
ATOM 9070 O O . LEU B 2 429 ? 175.900 145.149 153.065 1.00 24.22 429 LEU B O 1
ATOM 9075 N N . GLY B 2 430 ? 173.794 145.881 153.377 1.00 23.39 430 GLY B N 1
ATOM 9076 C CA . GLY B 2 430 ? 174.136 146.491 154.650 1.00 23.39 430 GLY B CA 1
ATOM 9077 C C . GLY B 2 430 ? 174.652 145.481 155.651 1.00 23.39 430 GLY B C 1
ATOM 9078 O O . GLY B 2 430 ? 175.724 145.663 156.240 1.00 23.39 430 GLY B O 1
ATOM 9079 N N . PHE B 2 431 ? 173.918 144.374 155.819 1.00 26.00 431 PHE B N 1
ATOM 9080 C CA . PHE B 2 431 ? 174.322 143.354 156.778 1.00 26.00 431 PHE B CA 1
ATOM 9081 C C . PHE B 2 431 ? 175.730 142.859 156.490 1.00 26.00 431 PHE B C 1
ATOM 9082 O O . PHE B 2 431 ? 176.604 142.904 157.364 1.00 26.00 431 PHE B O 1
ATOM 9090 N N . HIS B 2 432 ? 175.989 142.430 155.252 1.00 26.33 432 HIS B N 1
ATOM 9091 C CA . HIS B 2 432 ? 177.264 141.758 155.026 1.00 26.33 432 HIS B CA 1
ATOM 9092 C C . HIS B 2 432 ? 178.435 142.744 154.967 1.00 26.33 432 HIS B C 1
ATOM 9093 O O . HIS B 2 432 ? 179.516 142.448 155.494 1.00 26.33 432 HIS B O 1
ATOM 9100 N N . THR B 2 433 ? 178.242 143.937 154.389 1.00 23.41 433 THR B N 1
ATOM 9101 C CA . THR B 2 433 ? 179.327 144.916 154.358 1.00 23.41 433 THR B CA 1
ATOM 9102 C C . THR B 2 433 ? 179.700 145.377 155.766 1.00 23.41 433 THR B C 1
ATOM 9103 O O . THR B 2 433 ? 180.886 145.396 156.138 1.00 23.41 433 THR B O 1
ATOM 9107 N N . LEU B 2 434 ? 178.697 145.753 156.571 1.00 22.77 434 LEU B N 1
ATOM 9108 C CA . LEU B 2 434 ? 178.985 146.192 157.929 1.00 22.77 434 LEU B CA 1
ATOM 9109 C C . LEU B 2 434 ? 179.611 145.072 158.745 1.00 22.77 434 LEU B C 1
ATOM 9110 O O . LEU B 2 434 ? 180.523 145.316 159.546 1.00 22.77 434 LEU B O 1
ATOM 9115 N N . GLY B 2 435 ? 179.136 143.835 158.559 1.00 25.74 435 GLY B N 1
ATOM 9116 C CA . GLY B 2 435 ? 179.729 142.719 159.270 1.00 25.74 435 GLY B CA 1
ATOM 9117 C C . GLY B 2 435 ? 181.196 142.527 158.945 1.00 25.74 435 GLY B C 1
ATOM 9118 O O . GLY B 2 435 ? 182.008 142.287 159.840 1.00 25.74 435 GLY B O 1
ATOM 9119 N N . LEU B 2 436 ? 181.557 142.628 157.662 1.00 25.78 436 LEU B N 1
ATOM 9120 C CA . LEU B 2 436 ? 182.965 142.483 157.297 1.00 25.78 436 LEU B CA 1
ATOM 9121 C C . LEU B 2 436 ? 183.816 143.585 157.920 1.00 25.78 436 LEU B C 1
ATOM 9122 O O . LEU B 2 436 ? 184.893 143.312 158.473 1.00 25.78 436 LEU B O 1
ATOM 9127 N N . TYR B 2 437 ? 183.339 144.835 157.864 1.00 22.47 437 TYR B N 1
ATOM 9128 C CA . TYR B 2 437 ? 184.105 145.925 158.470 1.00 22.47 437 TYR B CA 1
ATOM 9129 C C . TYR B 2 437 ? 184.293 145.711 159.969 1.00 22.47 437 TYR B C 1
ATOM 9130 O O . TYR B 2 437 ? 185.397 145.894 160.497 1.00 22.47 437 TYR B O 1
ATOM 9139 N N . VAL B 2 438 ? 183.227 145.320 160.671 1.00 24.44 438 VAL B N 1
ATOM 9140 C CA . VAL B 2 438 ? 183.309 145.165 162.121 1.00 24.44 438 VAL B CA 1
ATOM 9141 C C . VAL B 2 438 ? 184.197 143.982 162.491 1.00 24.44 438 VAL B C 1
ATOM 9142 O O . VAL B 2 438 ? 184.957 144.043 163.466 1.00 24.44 438 VAL B O 1
ATOM 9146 N N . HIS B 2 439 ? 184.121 142.890 161.726 1.00 27.22 439 HIS B N 1
ATOM 9147 C CA . HIS B 2 439 ? 185.015 141.758 161.947 1.00 27.22 439 HIS B CA 1
ATOM 9148 C C . HIS B 2 439 ? 186.472 142.184 161.823 1.00 27.22 439 HIS B C 1
ATOM 9149 O O . HIS B 2 439 ? 187.312 141.833 162.662 1.00 27.22 439 HIS B O 1
ATOM 9156 N N . ASN B 2 440 ? 186.791 142.953 160.778 1.00 25.76 440 ASN B N 1
ATOM 9157 C CA . ASN B 2 440 ? 188.169 143.406 160.610 1.00 25.76 440 ASN B CA 1
ATOM 9158 C C . ASN B 2 440 ? 188.594 144.332 161.746 1.00 25.76 440 ASN B C 1
ATOM 9159 O O . ASN B 2 440 ? 189.734 144.260 162.221 1.00 25.76 440 ASN B O 1
ATOM 9164 N N . ASP B 2 441 ? 187.694 145.213 162.191 1.00 25.45 441 ASP B N 1
ATOM 9165 C CA . ASP B 2 441 ? 188.017 146.092 163.313 1.00 25.45 441 ASP B CA 1
ATOM 9166 C C . ASP B 2 441 ? 188.308 145.295 164.579 1.00 25.45 441 ASP B C 1
ATOM 9167 O O . ASP B 2 441 ? 189.239 145.619 165.325 1.00 25.45 441 ASP B O 1
ATOM 9172 N N . VAL B 2 442 ? 187.524 144.248 164.838 1.00 27.10 442 VAL B N 1
ATOM 9173 C CA . VAL B 2 442 ? 187.763 143.421 166.019 1.00 27.10 442 VAL B CA 1
ATOM 9174 C C . VAL B 2 442 ? 189.092 142.683 165.899 1.00 27.10 442 VAL B C 1
ATOM 9175 O O . VAL B 2 442 ? 189.835 142.554 166.879 1.00 27.10 442 VAL B O 1
ATOM 9179 N N . MET B 2 443 ? 189.416 142.190 164.700 1.00 30.19 443 MET B N 1
ATOM 9180 C CA . MET B 2 443 ? 190.704 141.528 164.503 1.00 30.19 443 MET B CA 1
ATOM 9181 C C . MET B 2 443 ? 191.864 142.486 164.749 1.00 30.19 443 MET B C 1
ATOM 9182 O O . MET B 2 443 ? 192.881 142.101 165.337 1.00 30.19 443 MET B O 1
ATOM 9187 N N . LEU B 2 444 ? 191.736 143.735 164.299 1.00 28.74 444 LEU B N 1
ATOM 9188 C CA . LEU B 2 444 ? 192.789 144.717 164.546 1.00 28.74 444 LEU B CA 1
ATOM 9189 C C . LEU B 2 444 ? 192.879 145.082 166.024 1.00 28.74 444 LEU B C 1
ATOM 9190 O O . LEU B 2 444 ? 193.975 145.320 166.543 1.00 28.74 444 LEU B O 1
ATOM 9195 N N . ALA B 2 445 ? 191.739 145.133 166.716 1.00 27.86 445 ALA B N 1
ATOM 9196 C CA . ALA B 2 445 ? 191.742 145.508 168.127 1.00 27.86 445 ALA B CA 1
ATOM 9197 C C . ALA B 2 445 ? 192.489 144.488 168.977 1.00 27.86 445 ALA B C 1
ATOM 9198 O O . ALA B 2 445 ? 193.200 144.857 169.918 1.00 27.86 445 ALA B O 1
ATOM 9200 N N . PHE B 2 446 ? 192.343 143.203 168.664 1.00 31.44 446 PHE B N 1
ATOM 9201 C CA . PHE B 2 446 ? 192.967 142.134 169.431 1.00 31.44 446 PHE B CA 1
ATOM 9202 C C . PHE B 2 446 ? 194.385 141.822 168.968 1.00 31.44 446 PHE B C 1
ATOM 9203 O O . PHE B 2 446 ? 194.988 140.866 169.466 1.00 31.44 446 PHE B O 1
ATOM 9211 N N . GLY B 2 447 ? 194.923 142.592 168.028 1.00 32.65 447 GLY B N 1
ATOM 9212 C CA . GLY B 2 447 ? 196.301 142.418 167.616 1.00 32.65 447 GLY B CA 1
ATOM 9213 C C . GLY B 2 447 ? 196.574 141.232 166.722 1.00 32.65 447 GLY B C 1
ATOM 9214 O O . GLY B 2 447 ? 197.663 140.654 166.794 1.00 32.65 447 GLY B O 1
ATOM 9215 N N . THR B 2 448 ? 195.621 140.848 165.876 1.00 33.95 448 THR B N 1
ATOM 9216 C CA . THR B 2 448 ? 195.806 139.779 164.894 1.00 33.95 448 THR B CA 1
ATOM 9217 C C . THR B 2 448 ? 195.356 140.273 163.523 1.00 33.95 448 THR B C 1
ATOM 9218 O O . THR B 2 448 ? 194.321 139.842 163.003 1.00 33.95 448 THR B O 1
ATOM 9222 N N . PRO B 2 449 ? 196.119 141.182 162.906 1.00 33.11 449 PRO B N 1
ATOM 9223 C CA . PRO B 2 449 ? 195.720 141.695 161.585 1.00 33.11 449 PRO B CA 1
ATOM 9224 C C . PRO B 2 449 ? 195.733 140.647 160.487 1.00 33.11 449 PRO B C 1
ATOM 9225 O O . PRO B 2 449 ? 195.106 140.864 159.444 1.00 33.11 449 PRO B O 1
ATOM 9229 N N . GLU B 2 450 ? 196.430 139.526 160.677 1.00 36.53 450 GLU B N 1
ATOM 9230 C CA . GLU B 2 450 ? 196.482 138.485 159.658 1.00 36.53 450 GLU B CA 1
ATOM 9231 C C . GLU B 2 450 ? 195.195 137.676 159.569 1.00 36.53 450 GLU B C 1
ATOM 9232 O O . GLU B 2 450 ? 195.052 136.876 158.640 1.00 36.53 450 GLU B O 1
ATOM 9238 N N . LYS B 2 451 ? 194.265 137.858 160.501 1.00 33.78 451 LYS B N 1
ATOM 9239 C CA . LYS B 2 451 ? 192.998 137.142 160.489 1.00 33.78 451 LYS B CA 1
ATOM 9240 C C . LYS B 2 451 ? 191.881 137.925 159.810 1.00 33.78 451 LYS B C 1
ATOM 9241 O O . LYS B 2 451 ? 190.720 137.516 159.891 1.00 33.78 451 LYS B O 1
ATOM 9247 N N . GLN B 2 452 ? 192.202 139.038 159.156 1.00 28.75 452 GLN B N 1
ATOM 9248 C CA . GLN B 2 452 ? 191.189 139.815 158.458 1.00 28.75 452 GLN B CA 1
ATOM 9249 C C . GLN B 2 452 ? 190.610 139.026 157.289 1.00 28.75 452 GLN B C 1
ATOM 9250 O O . GLN B 2 452 ? 191.262 138.152 156.714 1.00 28.75 452 GLN B O 1
ATOM 9256 N N . ILE B 2 453 ? 189.365 139.341 156.947 1.00 28.27 453 ILE B N 1
ATOM 9257 C CA . ILE B 2 453 ? 188.724 138.805 155.752 1.00 28.27 453 ILE B CA 1
ATOM 9258 C C . ILE B 2 453 ? 189.003 139.782 154.615 1.00 28.27 453 ILE B C 1
ATOM 9259 O O . ILE B 2 453 ? 188.420 140.867 154.560 1.00 28.27 453 ILE B O 1
ATOM 9264 N N . LEU B 2 454 ? 189.897 139.397 153.708 1.00 27.58 454 LEU B N 1
ATOM 9265 C CA . LEU B 2 454 ? 190.389 140.273 152.647 1.00 27.58 454 LEU B CA 1
ATOM 9266 C C . LEU B 2 454 ? 190.038 139.652 151.298 1.00 27.58 454 LEU B C 1
ATOM 9267 O O . LEU B 2 454 ? 190.781 138.813 150.781 1.00 27.58 454 LEU B O 1
ATOM 9272 N N . ILE B 2 455 ? 188.918 140.076 150.722 1.00 28.01 455 ILE B N 1
ATOM 9273 C CA . ILE B 2 455 ? 188.418 139.532 149.465 1.00 28.01 455 ILE B CA 1
ATOM 9274 C C . ILE B 2 455 ? 188.903 140.411 148.320 1.00 28.01 455 ILE B C 1
ATOM 9275 O O . ILE B 2 455 ? 188.671 141.626 148.318 1.00 28.01 455 ILE B O 1
ATOM 9280 N N . GLU B 2 456 ? 189.571 139.800 147.351 1.00 30.90 456 GLU B N 1
ATOM 9281 C CA . GLU B 2 456 ? 190.073 140.522 146.190 1.00 30.90 456 GLU B CA 1
ATOM 9282 C C . GLU B 2 456 ? 188.935 140.828 145.216 1.00 30.90 456 GLU B C 1
ATOM 9283 O O . GLU B 2 456 ? 188.054 139.991 145.009 1.00 30.90 456 GLU B O 1
ATOM 9289 N N . PRO B 2 457 ? 188.930 142.013 144.606 1.00 30.46 457 PRO B N 1
ATOM 9290 C CA . PRO B 2 457 ? 187.927 142.326 143.566 1.00 30.46 457 PRO B CA 1
ATOM 9291 C C . PRO B 2 457 ? 188.324 141.738 142.214 1.00 30.46 457 PRO B C 1
ATOM 9292 O O . PRO B 2 457 ? 188.757 142.423 141.289 1.00 30.46 457 PRO B O 1
ATOM 9296 N N . ILE B 2 458 ? 188.160 140.417 142.094 1.00 33.34 458 ILE B N 1
ATOM 9297 C CA . ILE B 2 458 ? 188.744 139.688 140.971 1.00 33.34 458 ILE B CA 1
ATOM 9298 C C . ILE B 2 458 ? 188.074 140.045 139.651 1.00 33.34 458 ILE B C 1
ATOM 9299 O O . ILE B 2 458 ? 188.715 139.989 138.600 1.00 33.34 458 ILE B O 1
ATOM 9304 N N . PHE B 2 459 ? 186.785 140.387 139.662 1.00 31.56 459 PHE B N 1
ATOM 9305 C CA . PHE B 2 459 ? 186.119 140.754 138.414 1.00 31.56 459 PHE B CA 1
ATOM 9306 C C . PHE B 2 459 ? 186.684 142.054 137.852 1.00 31.56 459 PHE B C 1
ATOM 9307 O O . PHE B 2 459 ? 186.993 142.149 136.657 1.00 31.56 459 PHE B O 1
ATOM 9315 N N . ALA B 2 460 ? 186.843 143.066 138.706 1.00 32.33 460 ALA B N 1
ATOM 9316 C CA . ALA B 2 460 ? 187.432 144.325 138.265 1.00 32.33 460 ALA B CA 1
ATOM 9317 C C . ALA B 2 460 ? 188.894 144.145 137.876 1.00 32.33 460 ALA B C 1
ATOM 9318 O O . ALA B 2 460 ? 189.375 144.788 136.937 1.00 32.33 460 ALA B O 1
ATOM 9320 N N . GLN B 2 461 ? 189.617 143.276 138.586 1.00 35.82 461 GLN B N 1
ATOM 9321 C CA . GLN B 2 461 ? 190.998 142.984 138.216 1.00 35.82 461 GLN B CA 1
ATOM 9322 C C . GLN B 2 461 ? 191.074 142.298 136.855 1.00 35.82 461 GLN B C 1
ATOM 9323 O O . GLN B 2 461 ? 191.966 142.595 136.051 1.00 35.82 461 GLN B O 1
ATOM 9329 N N . TRP B 2 462 ? 190.141 141.385 136.575 1.00 41.34 462 TRP B N 1
ATOM 9330 C CA . TRP B 2 462 ? 190.074 140.764 135.256 1.00 41.34 462 TRP B CA 1
ATOM 9331 C C . TRP B 2 462 ? 189.776 141.794 134.177 1.00 41.34 462 TRP B C 1
ATOM 9332 O O . TRP B 2 462 ? 190.352 141.744 133.086 1.00 41.34 462 TRP B O 1
ATOM 9343 N N . ILE B 2 463 ? 188.866 142.728 134.456 1.00 37.64 463 ILE B N 1
ATOM 9344 C CA . ILE B 2 463 ? 188.567 143.781 133.487 1.00 37.64 463 ILE B CA 1
ATOM 9345 C C . ILE B 2 463 ? 189.804 144.634 133.227 1.00 37.64 463 ILE B C 1
ATOM 9346 O O . ILE B 2 463 ? 190.121 144.964 132.075 1.00 37.64 463 ILE B O 1
ATOM 9351 N N . GLN B 2 464 ? 190.530 144.993 134.290 1.00 37.77 464 GLN B N 1
ATOM 9352 C CA . GLN B 2 464 ? 191.750 145.778 134.126 1.00 37.77 464 GLN B CA 1
ATOM 9353 C C . GLN B 2 464 ? 192.787 145.025 133.303 1.00 37.77 464 GLN B C 1
ATOM 9354 O O . GLN B 2 464 ? 193.457 145.615 132.448 1.00 37.77 464 GLN B O 1
ATOM 9360 N N . SER B 2 465 ? 192.936 143.722 133.548 1.00 44.47 465 SER B N 1
ATOM 9361 C CA . SER B 2 465 ? 193.853 142.917 132.747 1.00 44.47 465 SER B CA 1
ATOM 9362 C C . SER B 2 465 ? 193.410 142.861 131.290 1.00 44.47 465 SER B C 1
ATOM 9363 O O . SER B 2 465 ? 194.241 142.913 130.377 1.00 44.47 465 SER B O 1
ATOM 9366 N N . ALA B 2 466 ? 192.101 142.751 131.054 1.00 45.98 466 ALA B N 1
ATOM 9367 C CA . ALA B 2 466 ? 191.587 142.714 129.690 1.00 45.98 466 ALA B CA 1
ATOM 9368 C C . ALA B 2 466 ? 191.810 144.034 128.970 1.00 45.98 466 ALA B C 1
ATOM 9369 O O . ALA B 2 466 ? 191.919 144.058 127.739 1.00 45.98 466 ALA B O 1
ATOM 9371 N N . HIS B 2 467 ? 191.879 145.136 129.709 1.00 44.10 467 HIS B N 1
ATOM 9372 C CA . HIS B 2 467 ? 192.173 146.432 129.114 1.00 44.10 467 HIS B CA 1
ATOM 9373 C C . HIS B 2 467 ? 193.668 146.691 128.957 1.00 44.10 467 HIS B C 1
ATOM 9374 O O . HIS B 2 467 ? 194.046 147.747 128.444 1.00 44.10 467 HIS B O 1
ATOM 9381 N N . GLY B 2 468 ? 194.522 145.763 129.383 1.00 47.51 468 GLY B N 1
ATOM 9382 C CA . GLY B 2 468 ? 195.954 145.853 129.148 1.00 47.51 468 GLY B CA 1
ATOM 9383 C C . GLY B 2 468 ? 196.829 145.858 130.386 1.00 47.51 468 GLY B C 1
ATOM 9384 O O . GLY B 2 468 ? 198.045 145.653 130.258 1.00 47.51 468 GLY B O 1
ATOM 9385 N N . LYS B 2 469 ? 196.279 146.082 131.578 1.00 42.13 469 LYS B N 1
ATOM 9386 C CA . LYS B 2 469 ? 197.093 146.160 132.785 1.00 42.13 469 LYS B CA 1
ATOM 9387 C C . LYS B 2 469 ? 197.750 144.818 133.084 1.00 42.13 469 LYS B C 1
ATOM 9388 O O . LYS B 2 469 ? 197.133 143.761 132.938 1.00 42.13 469 LYS B O 1
ATOM 9394 N N . THR B 2 470 ? 199.016 144.865 133.504 1.00 46.07 470 THR B N 1
ATOM 9395 C CA . THR B 2 470 ? 199.793 143.662 133.787 1.00 46.07 470 THR B CA 1
ATOM 9396 C C . THR B 2 470 ? 200.213 143.571 135.250 1.00 46.07 470 THR B C 1
ATOM 9397 O O . THR B 2 470 ? 201.118 142.800 135.582 1.00 46.07 470 THR B O 1
ATOM 9401 N N . THR B 2 471 ? 199.576 144.343 136.133 1.00 42.18 471 THR B N 1
ATOM 9402 C CA . THR B 2 471 ? 199.972 144.349 137.538 1.00 42.18 471 THR B CA 1
ATOM 9403 C C . THR B 2 471 ? 199.683 143.012 138.212 1.00 42.18 471 THR B C 1
ATOM 9404 O O . THR B 2 471 ? 200.496 142.523 139.004 1.00 42.18 471 THR B O 1
ATOM 9408 N N . TYR B 2 472 ? 198.539 142.403 137.906 1.00 40.59 472 TYR B N 1
ATOM 9409 C CA . TYR B 2 472 ? 198.087 141.215 138.618 1.00 40.59 472 TYR B CA 1
ATOM 9410 C C . TYR B 2 472 ? 198.610 139.913 138.024 1.00 40.59 472 TYR B C 1
ATOM 9411 O O . TYR B 2 472 ? 198.399 138.853 138.621 1.00 40.59 472 TYR B O 1
ATOM 9420 N N . GLY B 2 473 ? 199.281 139.960 136.876 1.00 46.46 473 GLY B N 1
ATOM 9421 C CA . GLY B 2 473 ? 199.855 138.767 136.290 1.00 46.46 473 GLY B CA 1
ATOM 9422 C C . GLY B 2 473 ? 198.904 137.907 135.490 1.00 46.46 473 GLY B C 1
ATOM 9423 O O . GLY B 2 473 ? 199.292 136.809 135.076 1.00 46.46 473 GLY B O 1
ATOM 9424 N N . PHE B 2 474 ? 197.676 138.360 135.258 1.00 48.12 474 PHE B N 1
ATOM 9425 C CA . PHE B 2 474 ? 196.717 137.589 134.484 1.00 48.12 474 PHE B CA 1
ATOM 9426 C C . PHE B 2 474 ? 197.023 137.693 132.991 1.00 48.12 474 PHE B C 1
ATOM 9427 O O . PHE B 2 474 ? 197.697 138.618 132.529 1.00 48.12 474 PHE B O 1
ATOM 9435 N N . ASP B 2 475 ? 196.508 136.724 132.233 1.00 56.75 475 ASP B N 1
ATOM 9436 C CA . ASP B 2 475 ? 196.793 136.633 130.805 1.00 56.75 475 ASP B CA 1
ATOM 9437 C C . ASP B 2 475 ? 195.523 136.746 129.970 1.00 56.75 475 ASP B C 1
ATOM 9438 O O . ASP B 2 475 ? 195.316 135.964 129.037 1.00 56.75 475 ASP B O 1
ATOM 9443 N N . ILE B 2 476 ? 194.666 137.708 130.302 1.00 52.66 476 ILE B N 1
ATOM 9444 C CA . ILE B 2 476 ? 193.455 137.975 129.533 1.00 52.66 476 ILE B CA 1
ATOM 9445 C C . ILE B 2 476 ? 193.813 138.863 128.345 1.00 52.66 476 ILE B C 1
ATOM 9446 O O . ILE B 2 476 ? 194.950 139.337 128.238 1.00 52.66 476 ILE B O 1
ATOM 9451 N N . LEU B 2 477 ? 192.852 139.066 127.439 1.00 57.66 477 LEU B N 1
ATOM 9452 C CA . LEU B 2 477 ? 193.082 139.789 126.191 1.00 57.66 477 LEU B CA 1
ATOM 9453 C C . LEU B 2 477 ? 193.752 141.138 126.432 1.00 57.66 477 LEU B C 1
ATOM 9454 O O . LEU B 2 477 ? 193.618 141.744 127.499 1.00 57.66 477 LEU B O 1
ATOM 9459 N N . LEU B 2 478 ? 194.494 141.596 125.422 1.00 56.64 478 LEU B N 1
ATOM 9460 C CA . LEU B 2 478 ? 195.297 142.818 125.401 1.00 56.64 478 LEU B CA 1
ATOM 9461 C C . LEU B 2 478 ? 196.492 142.751 126.342 1.00 56.64 478 LEU B C 1
ATOM 9462 O O . LEU B 2 478 ? 197.293 143.692 126.369 1.00 56.64 478 LEU B O 1
ATOM 9467 N N . SER B 2 479 ? 196.646 141.669 127.108 1.00 59.85 479 SER B N 1
ATOM 9468 C CA . SER B 2 479 ? 197.834 141.444 127.917 1.00 59.85 479 SER B CA 1
ATOM 9469 C C . SER B 2 479 ? 198.656 140.255 127.449 1.00 59.85 479 SER B C 1
ATOM 9470 O O . SER B 2 479 ? 199.808 140.116 127.872 1.00 59.85 479 SER B O 1
ATOM 9473 N N . SER B 2 480 ? 198.097 139.402 126.595 1.00 67.82 480 SER B N 1
ATOM 9474 C CA . SER B 2 480 ? 198.831 138.275 126.042 1.00 67.82 480 SER B CA 1
ATOM 9475 C C . SER B 2 480 ? 199.539 138.682 124.756 1.00 67.82 480 SER B C 1
ATOM 9476 O O . SER B 2 480 ? 199.102 139.585 124.037 1.00 67.82 480 SER B O 1
ATOM 9479 N N . THR B 2 481 ? 200.654 138.004 124.475 1.00 74.37 481 THR B N 1
ATOM 9480 C CA . THR B 2 481 ? 201.431 138.321 123.281 1.00 74.37 481 THR B CA 1
ATOM 9481 C C . THR B 2 481 ? 200.643 138.023 122.010 1.00 74.37 481 THR B C 1
ATOM 9482 O O . THR B 2 481 ? 200.677 138.805 121.052 1.00 74.37 481 THR B O 1
ATOM 9486 N N . ASN B 2 482 ? 199.925 136.903 121.985 1.00 75.87 482 ASN B N 1
ATOM 9487 C CA . ASN B 2 482 ? 199.158 136.481 120.820 1.00 75.87 482 ASN B CA 1
ATOM 9488 C C . ASN B 2 482 ? 197.680 136.454 121.178 1.00 75.87 482 ASN B C 1
ATOM 9489 O O . ASN B 2 482 ? 197.291 135.855 122.187 1.00 75.87 482 ASN B O 1
ATOM 9494 N N . GLY B 2 483 ? 196.861 137.101 120.353 1.00 73.04 483 GLY B N 1
ATOM 9495 C CA . GLY B 2 483 ? 195.432 137.123 120.551 1.00 73.04 483 GLY B CA 1
ATOM 9496 C C . GLY B 2 483 ? 194.717 137.804 119.402 1.00 73.04 483 GLY B C 1
ATOM 9497 O O . GLY B 2 483 ? 195.249 138.719 118.767 1.00 73.04 483 GLY B O 1
ATOM 9498 N N . PRO B 2 484 ? 193.490 137.366 119.109 1.00 71.96 484 PRO B N 1
ATOM 9499 C CA . PRO B 2 484 ? 192.751 137.988 117.994 1.00 71.96 484 PRO B CA 1
ATOM 9500 C C . PRO B 2 484 ? 192.410 139.446 118.249 1.00 71.96 484 PRO B C 1
ATOM 9501 O O . PRO B 2 484 ? 192.673 140.303 117.394 1.00 71.96 484 PRO B O 1
ATOM 9505 N N . ALA B 2 485 ? 191.831 139.753 119.413 1.00 68.82 485 ALA B N 1
ATOM 9506 C CA . ALA B 2 485 ? 191.534 141.142 119.748 1.00 68.82 485 ALA B CA 1
ATOM 9507 C C . ALA B 2 485 ? 192.811 141.963 119.861 1.00 68.82 485 ALA B C 1
ATOM 9508 O O . ALA B 2 485 ? 192.859 143.116 119.416 1.00 68.82 485 ALA B O 1
ATOM 9510 N N . PHE B 2 486 ? 193.856 141.387 120.461 1.00 67.40 486 PHE B N 1
ATOM 9511 C CA . PHE B 2 486 ? 195.129 142.090 120.576 1.00 67.40 486 PHE B CA 1
ATOM 9512 C C . PHE B 2 486 ? 195.725 142.386 119.205 1.00 67.40 486 PHE B C 1
ATOM 9513 O O . PHE B 2 486 ? 196.203 143.499 118.956 1.00 67.40 486 PHE B O 1
ATOM 9521 N N . ASN B 2 487 ? 195.705 141.403 118.302 1.00 71.76 487 ASN B N 1
ATOM 9522 C CA . ASN B 2 487 ? 196.308 141.596 116.987 1.00 71.76 487 ASN B CA 1
ATOM 9523 C C . ASN B 2 487 ? 195.492 142.548 116.124 1.00 71.76 487 ASN B C 1
ATOM 9524 O O . ASN B 2 487 ? 196.063 143.289 115.315 1.00 71.76 487 ASN B O 1
ATOM 9529 N N . ALA B 2 488 ? 194.164 142.540 116.272 1.00 69.73 488 ALA B N 1
ATOM 9530 C CA . ALA B 2 488 ? 193.327 143.431 115.474 1.00 69.73 488 ALA B CA 1
ATOM 9531 C C . ALA B 2 488 ? 193.636 144.893 115.770 1.00 69.73 488 ALA B C 1
ATOM 9532 O O . ALA B 2 488 ? 193.722 145.716 114.851 1.00 69.73 488 ALA B O 1
ATOM 9534 N N . GLY B 2 489 ? 193.805 145.234 117.044 1.00 66.50 489 GLY B N 1
ATOM 9535 C CA . GLY B 2 489 ? 194.119 146.595 117.429 1.00 66.50 489 GLY B CA 1
ATOM 9536 C C . GLY B 2 489 ? 195.582 146.806 117.755 1.00 66.50 489 GLY B C 1
ATOM 9537 O O . GLY B 2 489 ? 195.940 147.793 118.404 1.00 66.50 489 GLY B O 1
ATOM 9538 N N . ARG B 2 490 ? 196.438 145.887 117.299 1.00 68.51 490 ARG B N 1
ATOM 9539 C CA . ARG B 2 490 ? 197.854 145.943 117.653 1.00 68.51 490 ARG B CA 1
ATOM 9540 C C . ARG B 2 490 ? 198.500 147.240 117.181 1.00 68.51 490 ARG B C 1
ATOM 9541 O O . ARG B 2 490 ? 199.268 147.864 117.922 1.00 68.51 490 ARG B O 1
ATOM 9549 N N . SER B 2 491 ? 198.203 147.662 115.953 1.00 66.13 491 SER B N 1
ATOM 9550 C CA . SER B 2 491 ? 198.777 148.884 115.407 1.00 66.13 491 SER B CA 1
ATOM 9551 C C . SER B 2 491 ? 197.835 150.077 115.476 1.00 66.13 491 SER B C 1
ATOM 9552 O O . SER B 2 491 ? 198.290 151.214 115.314 1.00 66.13 491 SER B O 1
ATOM 9555 N N . LEU B 2 492 ? 196.543 149.845 115.704 1.00 61.88 492 LEU B N 1
ATOM 9556 C CA . LEU B 2 492 ? 195.551 150.913 115.735 1.00 61.88 492 LEU B CA 1
ATOM 9557 C C . LEU B 2 492 ? 195.809 151.913 116.858 1.00 61.88 492 LEU B C 1
ATOM 9558 O O . LEU B 2 492 ? 196.032 153.100 116.600 1.00 61.88 492 LEU B O 1
ATOM 9563 N N . TRP B 2 493 ? 195.762 151.447 118.107 1.00 54.30 493 TRP B N 1
ATOM 9564 C CA . TRP B 2 493 ? 195.933 152.332 119.250 1.00 54.30 493 TRP B CA 1
ATOM 9565 C C . TRP B 2 493 ? 196.639 151.685 120.435 1.00 54.30 493 TRP B C 1
ATOM 9566 O O . TRP B 2 493 ? 196.795 152.346 121.467 1.00 54.30 493 TRP B O 1
ATOM 9577 N N . LEU B 2 494 ? 197.060 150.427 120.330 1.00 58.82 494 LEU B N 1
ATOM 9578 C CA . LEU B 2 494 ? 197.721 149.769 121.455 1.00 58.82 494 LEU B CA 1
ATOM 9579 C C . LEU B 2 494 ? 199.034 150.419 121.886 1.00 58.82 494 LEU B C 1
ATOM 9580 O O . LEU B 2 494 ? 199.265 150.505 123.104 1.00 58.82 494 LEU B O 1
ATOM 9585 N N . PRO B 2 495 ? 199.930 150.861 120.992 1.00 57.87 495 PRO B N 1
ATOM 9586 C CA . PRO B 2 495 ? 201.213 151.408 121.472 1.00 57.87 495 PRO B CA 1
ATOM 9587 C C . PRO B 2 495 ? 201.074 152.551 122.466 1.00 57.87 495 PRO B C 1
ATOM 9588 O O . PRO B 2 495 ? 201.895 152.657 123.386 1.00 57.87 495 PRO B O 1
ATOM 9592 N N . GLY B 2 496 ? 200.067 153.407 122.317 1.00 51.28 496 GLY B N 1
ATOM 9593 C CA . GLY B 2 496 ? 199.872 154.491 123.259 1.00 51.28 496 GLY B CA 1
ATOM 9594 C C . GLY B 2 496 ? 199.083 154.084 124.487 1.00 51.28 496 GLY B C 1
ATOM 9595 O O . GLY B 2 496 ? 199.454 154.420 125.616 1.00 51.28 496 GLY B O 1
ATOM 9596 N N . TRP B 2 497 ? 197.989 153.351 124.272 1.00 47.17 497 TRP B N 1
ATOM 9597 C CA . TRP B 2 497 ? 197.118 152.963 125.378 1.00 47.17 497 TRP B CA 1
ATOM 9598 C C . TRP B 2 497 ? 197.831 152.034 126.356 1.00 47.17 497 TRP B C 1
ATOM 9599 O O . TRP B 2 497 ? 197.688 152.180 127.575 1.00 47.17 497 TRP B O 1
ATOM 9610 N N . LEU B 2 498 ? 198.594 151.066 125.841 1.00 52.97 498 LEU B N 1
ATOM 9611 C CA . LEU B 2 498 ? 199.313 150.141 126.713 1.00 52.97 498 LEU B CA 1
ATOM 9612 C C . LEU B 2 498 ? 200.366 150.865 127.539 1.00 52.97 498 LEU B C 1
ATOM 9613 O O . LEU B 2 498 ? 200.544 150.571 128.726 1.00 52.97 498 LEU B O 1
ATOM 9618 N N . ASN B 2 499 ? 201.087 151.803 126.924 1.00 52.10 499 ASN B N 1
ATOM 9619 C CA . ASN B 2 499 ? 202.055 152.589 127.677 1.00 52.10 499 ASN B CA 1
ATOM 9620 C C . ASN B 2 499 ? 201.362 153.431 128.739 1.00 52.10 499 ASN B C 1
ATOM 9621 O O . ASN B 2 499 ? 201.888 153.606 129.844 1.00 52.10 499 ASN B O 1
ATOM 9626 N N . ALA B 2 500 ? 200.183 153.968 128.418 1.00 46.66 500 ALA B N 1
ATOM 9627 C CA . ALA B 2 500 ? 199.444 154.764 129.391 1.00 46.66 500 ALA B CA 1
ATOM 9628 C C . ALA B 2 500 ? 199.002 153.921 130.583 1.00 46.66 500 ALA B C 1
ATOM 9629 O O . ALA B 2 500 ? 199.127 154.349 131.736 1.00 46.66 500 ALA B O 1
ATOM 9631 N N . VAL B 2 501 ? 198.480 152.718 130.329 1.00 46.42 501 VAL B N 1
ATOM 9632 C CA . VAL B 2 501 ? 197.935 151.923 131.427 1.00 46.42 501 VAL B CA 1
ATOM 9633 C C . VAL B 2 501 ? 199.046 151.298 132.262 1.00 46.42 501 VAL B C 1
ATOM 9634 O O . VAL B 2 501 ? 198.826 150.936 133.424 1.00 46.42 501 VAL B O 1
ATOM 9638 N N . ASN B 2 502 ? 200.246 151.158 131.704 1.00 49.44 502 ASN B N 1
ATOM 9639 C CA . ASN B 2 502 ? 201.358 150.553 132.423 1.00 49.44 502 ASN B CA 1
ATOM 9640 C C . ASN B 2 502 ? 202.235 151.572 133.137 1.00 49.44 502 ASN B C 1
ATOM 9641 O O . ASN B 2 502 ? 203.247 151.188 133.730 1.00 49.44 502 ASN B O 1
ATOM 9646 N N . GLU B 2 503 ? 201.879 152.853 133.092 1.00 51.34 503 GLU B N 1
ATOM 9647 C CA . GLU B 2 503 ? 202.522 153.878 133.905 1.00 51.34 503 GLU B CA 1
ATOM 9648 C C . GLU B 2 503 ? 201.605 154.180 135.084 1.00 51.34 503 GLU B C 1
ATOM 9649 O O . GLU B 2 503 ? 200.529 154.762 134.909 1.00 51.34 503 GLU B O 1
ATOM 9655 N N . ASN B 2 504 ? 202.033 153.793 136.283 1.00 48.89 504 ASN B N 1
ATOM 9656 C CA . ASN B 2 504 ? 201.202 153.938 137.471 1.00 48.89 504 ASN B CA 1
ATOM 9657 C C . ASN B 2 504 ? 201.264 155.332 138.080 1.00 48.89 504 ASN B C 1
ATOM 9658 O O . ASN B 2 504 ? 200.585 155.582 139.081 1.00 48.89 504 ASN B O 1
ATOM 9663 N N . SER B 2 505 ? 202.052 156.243 137.507 1.00 49.12 505 SER B N 1
ATOM 9664 C CA . SER B 2 505 ? 202.124 157.599 138.038 1.00 49.12 505 SER B CA 1
ATOM 9665 C C . SER B 2 505 ? 200.813 158.359 137.878 1.00 49.12 505 SER B C 1
ATOM 9666 O O . SER B 2 505 ? 200.599 159.349 138.585 1.00 49.12 505 SER B O 1
ATOM 9669 N N . ASN B 2 506 ? 199.935 157.920 136.979 1.00 42.30 506 ASN B N 1
ATOM 9670 C CA . ASN B 2 506 ? 198.692 158.610 136.681 1.00 42.30 506 ASN B CA 1
ATOM 9671 C C . ASN B 2 506 ? 197.528 157.936 137.408 1.00 42.30 506 ASN B C 1
ATOM 9672 O O . ASN B 2 506 ? 197.715 157.025 138.219 1.00 42.30 506 ASN B O 1
ATOM 9677 N N . SER B 2 507 ? 196.307 158.384 137.116 1.00 33.74 507 SER B N 1
ATOM 9678 C CA . SER B 2 507 ? 195.100 157.825 137.715 1.00 33.74 507 SER B CA 1
ATOM 9679 C C . SER B 2 507 ? 194.307 156.973 136.727 1.00 33.74 507 SER B C 1
ATOM 9680 O O . SER B 2 507 ? 193.090 156.836 136.860 1.00 33.74 507 SER B O 1
ATOM 9683 N N . LEU B 2 508 ? 194.980 156.389 135.738 1.00 38.07 508 LEU B N 1
ATOM 9684 C CA . LEU B 2 508 ? 194.328 155.555 134.732 1.00 38.07 508 LEU B CA 1
ATOM 9685 C C . LEU B 2 508 ? 194.366 154.103 135.194 1.00 38.07 508 LEU B C 1
ATOM 9686 O O . LEU B 2 508 ? 195.436 153.488 135.235 1.00 38.07 508 LEU B O 1
ATOM 9691 N N . PHE B 2 509 ? 193.198 153.558 135.532 1.00 37.09 509 PHE B N 1
ATOM 9692 C CA . PHE B 2 509 ? 193.053 152.184 136.018 1.00 37.09 509 PHE B CA 1
ATOM 9693 C C . PHE B 2 509 ? 194.012 151.909 137.180 1.00 37.09 509 PHE B C 1
ATOM 9694 O O . PHE B 2 509 ? 194.958 151.129 137.084 1.00 37.09 509 PHE B O 1
ATOM 9702 N N . LEU B 2 510 ? 193.740 152.602 138.283 1.00 31.39 510 LEU B N 1
ATOM 9703 C CA . LEU B 2 510 ? 194.545 152.468 139.488 1.00 31.39 510 LEU B CA 1
ATOM 9704 C C . LEU B 2 510 ? 194.509 151.038 140.013 1.00 31.39 510 LEU B C 1
ATOM 9705 O O . LEU B 2 510 ? 193.500 150.337 139.905 1.00 31.39 510 LEU B O 1
ATOM 9710 N N . THR B 2 511 ? 195.633 150.605 140.580 1.00 35.52 511 THR B N 1
ATOM 9711 C CA . THR B 2 511 ? 195.702 149.298 141.221 1.00 35.52 511 THR B CA 1
ATOM 9712 C C . THR B 2 511 ? 194.741 149.240 142.403 1.00 35.52 511 THR B C 1
ATOM 9713 O O . THR B 2 511 ? 194.635 150.191 143.182 1.00 35.52 511 THR B O 1
ATOM 9717 N N . ILE B 2 512 ? 194.031 148.117 142.536 1.00 30.91 512 ILE B N 1
ATOM 9718 C CA . ILE B 2 512 ? 192.968 147.983 143.524 1.00 30.91 512 ILE B CA 1
ATOM 9719 C C . ILE B 2 512 ? 193.138 146.689 144.310 1.00 30.91 512 ILE B C 1
ATOM 9720 O O . ILE B 2 512 ? 193.736 145.719 143.841 1.00 30.91 512 ILE B O 1
ATOM 9725 N N . GLY B 2 513 ? 192.582 146.688 145.522 1.00 28.55 513 GLY B N 1
ATOM 9726 C CA . GLY B 2 513 ? 192.663 145.555 146.413 1.00 28.55 513 GLY B CA 1
ATOM 9727 C C . GLY B 2 513 ? 191.435 145.403 147.290 1.00 28.55 513 GLY B C 1
ATOM 9728 O O . GLY B 2 513 ? 190.350 145.894 146.968 1.00 28.55 513 GLY B O 1
ATOM 9729 N N . PRO B 2 514 ? 191.589 144.709 148.423 1.00 27.14 514 PRO B N 1
ATOM 9730 C CA . PRO B 2 514 ? 190.421 144.416 149.280 1.00 27.14 514 PRO B CA 1
ATOM 9731 C C . PRO B 2 514 ? 189.659 145.644 149.765 1.00 27.14 514 PRO B C 1
ATOM 9732 O O . PRO B 2 514 ? 188.419 145.613 149.838 1.00 27.14 514 PRO B O 1
ATOM 9736 N N . GLY B 2 515 ? 190.367 146.723 150.109 1.00 25.19 515 GLY B N 1
ATOM 9737 C CA . GLY B 2 515 ? 189.684 147.937 150.529 1.00 25.19 515 GLY B CA 1
ATOM 9738 C C . GLY B 2 515 ? 188.763 148.480 149.455 1.00 25.19 515 GLY B C 1
ATOM 9739 O O . GLY B 2 515 ? 187.653 148.940 149.745 1.00 25.19 515 GLY B O 1
ATOM 9740 N N . ASP B 2 516 ? 189.205 148.412 148.197 1.00 25.50 516 ASP B N 1
ATOM 9741 C CA . ASP B 2 516 ? 188.366 148.830 147.081 1.00 25.50 516 ASP B CA 1
ATOM 9742 C C . ASP B 2 516 ? 187.097 147.988 147.000 1.00 25.50 516 ASP B C 1
ATOM 9743 O O . ASP B 2 516 ? 186.005 148.523 146.783 1.00 25.50 516 ASP B O 1
ATOM 9748 N N . PHE B 2 517 ? 187.221 146.672 147.194 1.00 25.21 517 PHE B N 1
ATOM 9749 C CA . PHE B 2 517 ? 186.059 145.785 147.197 1.00 25.21 517 PHE B CA 1
ATOM 9750 C C . PHE B 2 517 ? 185.048 146.195 148.265 1.00 25.21 517 PHE B C 1
ATOM 9751 O O . PHE B 2 517 ? 183.850 146.375 147.980 1.00 25.21 517 PHE B O 1
ATOM 9759 N N . LEU B 2 518 ? 185.522 146.368 149.503 1.00 23.88 518 LEU B N 1
ATOM 9760 C CA . LEU B 2 518 ? 184.621 146.719 150.599 1.00 23.88 518 LEU B CA 1
ATOM 9761 C C . LEU B 2 518 ? 183.921 148.051 150.339 1.00 23.88 518 LEU B C 1
ATOM 9762 O O . LEU B 2 518 ? 182.692 148.163 150.474 1.00 23.88 518 LEU B O 1
ATOM 9767 N N . VAL B 2 519 ? 184.684 149.071 149.942 1.00 21.73 519 VAL B N 1
ATOM 9768 C CA . VAL B 2 519 ? 184.075 150.388 149.782 1.00 21.73 519 VAL B CA 1
ATOM 9769 C C . VAL B 2 519 ? 183.148 150.423 148.570 1.00 21.73 519 VAL B C 1
ATOM 9770 O O . VAL B 2 519 ? 182.147 151.152 148.572 1.00 21.73 519 VAL B O 1
ATOM 9774 N N . HIS B 2 520 ? 183.441 149.643 147.524 1.00 22.44 520 HIS B N 1
ATOM 9775 C CA . HIS B 2 520 ? 182.531 149.586 146.386 1.00 22.44 520 HIS B CA 1
ATOM 9776 C C . HIS B 2 520 ? 181.198 148.962 146.779 1.00 22.44 520 HIS B C 1
ATOM 9777 O O . HIS B 2 520 ? 180.136 149.423 146.336 1.00 22.44 520 HIS B O 1
ATOM 9784 N N . HIS B 2 521 ? 181.219 147.927 147.624 1.00 22.92 521 HIS B N 1
ATOM 9785 C CA . HIS B 2 521 ? 179.933 147.386 148.062 1.00 22.92 521 HIS B CA 1
ATOM 9786 C C . HIS B 2 521 ? 179.208 148.345 149.010 1.00 22.92 521 HIS B C 1
ATOM 9787 O O . HIS B 2 521 ? 177.970 148.375 149.031 1.00 22.92 521 HIS B O 1
ATOM 9794 N N . ALA B 2 522 ? 179.946 149.169 149.762 1.00 20.56 522 ALA B N 1
ATOM 9795 C CA . ALA B 2 522 ? 179.293 150.232 150.533 1.00 20.56 522 ALA B CA 1
ATOM 9796 C C . ALA B 2 522 ? 178.589 151.238 149.620 1.00 20.56 522 ALA B C 1
ATOM 9797 O O . ALA B 2 522 ? 177.453 151.661 149.889 1.00 20.56 522 ALA B O 1
ATOM 9799 N N . ILE B 2 523 ? 179.257 151.637 148.536 1.00 21.79 523 ILE B N 1
ATOM 9800 C CA . ILE B 2 523 ? 178.645 152.543 147.566 1.00 21.79 523 ILE B CA 1
ATOM 9801 C C . ILE B 2 523 ? 177.393 151.914 146.962 1.00 21.79 523 ILE B C 1
ATOM 9802 O O . ILE B 2 523 ? 176.382 152.595 146.736 1.00 21.79 523 ILE B O 1
ATOM 9807 N N . ALA B 2 524 ? 177.444 150.608 146.684 1.00 22.46 524 ALA B N 1
ATOM 9808 C CA . ALA B 2 524 ? 176.269 149.911 146.164 1.00 22.46 524 ALA B CA 1
ATOM 9809 C C . ALA B 2 524 ? 175.114 149.942 147.162 1.00 22.46 524 ALA B C 1
ATOM 9810 O O . ALA B 2 524 ? 173.951 150.136 146.777 1.00 22.46 524 ALA B O 1
ATOM 9812 N N . LEU B 2 525 ? 175.413 149.730 148.446 1.00 21.22 525 LEU B N 1
ATOM 9813 C CA . LEU B 2 525 ? 174.383 149.842 149.476 1.00 21.22 525 LEU B CA 1
ATOM 9814 C C . LEU B 2 525 ? 173.734 151.221 149.449 1.00 21.22 525 LEU B C 1
ATOM 9815 O O . LEU B 2 525 ? 172.503 151.346 149.511 1.00 21.22 525 LEU B O 1
ATOM 9820 N N . GLY B 2 526 ? 174.555 152.268 149.351 1.00 20.48 526 GLY B N 1
ATOM 9821 C CA . GLY B 2 526 ? 174.009 153.618 149.301 1.00 20.48 526 GLY B CA 1
ATOM 9822 C C . GLY B 2 526 ? 173.099 153.839 148.106 1.00 20.48 526 GLY B C 1
ATOM 9823 O O . GLY B 2 526 ? 172.000 154.394 148.235 1.00 20.48 526 GLY B O 1
ATOM 9824 N N . LEU B 2 527 ? 173.546 153.405 146.924 1.00 22.97 527 LEU B N 1
ATOM 9825 C CA . LEU B 2 527 ? 172.735 153.559 145.718 1.00 22.97 527 LEU B CA 1
ATOM 9826 C C . LEU B 2 527 ? 171.389 152.857 145.867 1.00 22.97 527 LEU B C 1
ATOM 9827 O O . LEU B 2 527 ? 170.333 153.449 145.607 1.00 22.97 527 LEU B O 1
ATOM 9832 N N . HIS B 2 528 ? 171.410 151.594 146.304 1.00 23.52 528 HIS B N 1
ATOM 9833 C CA . HIS B 2 528 ? 170.171 150.827 146.395 1.00 23.52 528 HIS B CA 1
ATOM 9834 C C . HIS B 2 528 ? 169.221 151.412 147.436 1.00 23.52 528 HIS B C 1
ATOM 9835 O O . HIS B 2 528 ? 168.011 151.480 147.200 1.00 23.52 528 HIS B O 1
ATOM 9842 N N . THR B 2 529 ? 169.741 151.872 148.580 1.00 21.01 529 THR B N 1
ATOM 9843 C CA . THR B 2 529 ? 168.857 152.395 149.621 1.00 21.01 529 THR B CA 1
ATOM 9844 C C . THR B 2 529 ? 168.242 153.737 149.222 1.00 21.01 529 THR B C 1
ATOM 9845 O O . THR B 2 529 ? 167.042 153.970 149.446 1.00 21.01 529 THR B O 1
ATOM 9849 N N . THR B 2 530 ? 169.040 154.632 148.627 1.00 20.63 530 THR B N 1
ATOM 9850 C CA . THR B 2 530 ? 168.485 155.897 148.153 1.00 20.63 530 THR B CA 1
ATOM 9851 C C . THR B 2 530 ? 167.431 155.659 147.077 1.00 20.63 530 THR B C 1
ATOM 9852 O O . THR B 2 530 ? 166.372 156.309 147.071 1.00 20.63 530 THR B O 1
ATOM 9856 N N . THR B 2 531 ? 167.699 154.719 146.164 1.00 22.84 531 THR B N 1
ATOM 9857 C CA . THR B 2 531 ? 166.711 154.370 145.152 1.00 22.84 531 THR B CA 1
ATOM 9858 C C . THR B 2 531 ? 165.441 153.827 145.790 1.00 22.84 531 THR B C 1
ATOM 9859 O O . THR B 2 531 ? 164.335 154.141 145.344 1.00 22.84 531 THR B O 1
ATOM 9863 N N . LEU B 2 532 ? 165.581 153.000 146.828 1.00 22.87 532 LEU B N 1
ATOM 9864 C CA . LEU B 2 532 ? 164.414 152.482 147.532 1.00 22.87 532 LEU B CA 1
ATOM 9865 C C . LEU B 2 532 ? 163.548 153.616 148.057 1.00 22.87 532 LEU B C 1
ATOM 9866 O O . LEU B 2 532 ? 162.330 153.629 147.848 1.00 22.87 532 LEU B O 1
ATOM 9871 N N . ILE B 2 533 ? 164.166 154.581 148.740 1.00 20.14 533 ILE B N 1
ATOM 9872 C CA . ILE B 2 533 ? 163.393 155.674 149.333 1.00 20.14 533 ILE B CA 1
ATOM 9873 C C . ILE B 2 533 ? 162.667 156.464 148.248 1.00 20.14 533 ILE B C 1
ATOM 9874 O O . ILE B 2 533 ? 161.457 156.718 148.341 1.00 20.14 533 ILE B O 1
ATOM 9879 N N . LEU B 2 534 ? 163.389 156.840 147.187 1.00 21.42 534 LEU B N 1
ATOM 9880 C CA . LEU B 2 534 ? 162.774 157.652 146.137 1.00 21.42 534 LEU B CA 1
ATOM 9881 C C . LEU B 2 534 ? 161.664 156.896 145.402 1.00 21.42 534 LEU B C 1
ATOM 9882 O O . LEU B 2 534 ? 160.596 157.460 145.131 1.00 21.42 534 LEU B O 1
ATOM 9887 N N . VAL B 2 535 ? 161.887 155.619 145.084 1.00 24.47 535 VAL B N 1
ATOM 9888 C CA . VAL B 2 535 ? 160.896 154.851 144.334 1.00 24.47 535 VAL B CA 1
ATOM 9889 C C . VAL B 2 535 ? 159.660 154.583 145.184 1.00 24.47 535 VAL B C 1
ATOM 9890 O O . VAL B 2 535 ? 158.528 154.637 144.685 1.00 24.47 535 VAL B O 1
ATOM 9894 N N . LYS B 2 536 ? 159.847 154.289 146.473 1.00 25.07 536 LYS B N 1
ATOM 9895 C CA . LYS B 2 536 ? 158.701 154.134 147.359 1.00 25.07 536 LYS B CA 1
ATOM 9896 C C . LYS B 2 536 ? 157.905 155.425 147.446 1.00 25.07 536 LYS B C 1
ATOM 9897 O O . LYS B 2 536 ? 156.669 155.400 147.464 1.00 25.07 536 LYS B O 1
ATOM 9903 N N . GLY B 2 537 ? 158.595 156.567 147.508 1.00 24.98 537 GLY B N 1
ATOM 9904 C CA . GLY B 2 537 ? 157.887 157.835 147.491 1.00 24.98 537 GLY B CA 1
ATOM 9905 C C . GLY B 2 537 ? 157.080 158.034 146.223 1.00 24.98 537 GLY B C 1
ATOM 9906 O O . GLY B 2 537 ? 155.941 158.504 146.267 1.00 24.98 537 GLY B O 1
ATOM 9907 N N . ALA B 2 538 ? 157.657 157.677 145.076 1.00 27.14 538 ALA B N 1
ATOM 9908 C CA . ALA B 2 538 ? 156.976 157.908 143.804 1.00 27.14 538 ALA B CA 1
ATOM 9909 C C . ALA B 2 538 ? 155.768 156.989 143.632 1.00 27.14 538 ALA B C 1
ATOM 9910 O O . ALA B 2 538 ? 154.688 157.439 143.235 1.00 27.14 538 ALA B O 1
ATOM 9912 N N . LEU B 2 539 ? 155.929 155.695 143.920 1.00 30.54 539 LEU B N 1
ATOM 9913 C CA . LEU B 2 539 ? 154.857 154.738 143.647 1.00 30.54 539 LEU B CA 1
ATOM 9914 C C . LEU B 2 539 ? 153.712 154.841 144.650 1.00 30.54 539 LEU B C 1
ATOM 9915 O O . LEU B 2 539 ? 152.574 154.493 144.319 1.00 30.54 539 LEU B O 1
ATOM 9920 N N . ASP B 2 540 ? 153.981 155.300 145.868 1.00 29.50 540 ASP B N 1
ATOM 9921 C CA . ASP B 2 540 ? 152.939 155.496 146.869 1.00 29.50 540 ASP B CA 1
ATOM 9922 C C . ASP B 2 540 ? 152.352 156.901 146.846 1.00 29.50 540 ASP B C 1
ATOM 9923 O O . ASP B 2 540 ? 151.504 157.215 147.687 1.00 29.50 540 ASP B O 1
ATOM 9928 N N . ALA B 2 541 ? 152.779 157.745 145.903 1.00 27.36 541 ALA B N 1
ATOM 9929 C CA . ALA B 2 541 ? 152.383 159.150 145.903 1.00 27.36 541 ALA B CA 1
ATOM 9930 C C . ALA B 2 541 ? 150.881 159.332 145.728 1.00 27.36 541 ALA B C 1
ATOM 9931 O O . ALA B 2 541 ? 150.314 160.305 146.235 1.00 27.36 541 ALA B O 1
ATOM 9933 N N . ARG B 2 542 ? 150.221 158.428 145.005 1.00 30.70 542 ARG B N 1
ATOM 9934 C CA . ARG B 2 542 ? 148.785 158.552 144.790 1.00 30.70 542 ARG B CA 1
ATOM 9935 C C . ARG B 2 542 ? 147.958 157.985 145.938 1.00 30.70 542 ARG B C 1
ATOM 9936 O O . ARG B 2 542 ? 146.800 158.382 146.098 1.00 30.70 542 ARG B O 1
ATOM 9944 N N . GLY B 2 543 ? 148.510 157.080 146.732 1.00 28.55 543 GLY B N 1
ATOM 9945 C CA . GLY B 2 543 ? 147.781 156.543 147.863 1.00 28.55 543 GLY B CA 1
ATOM 9946 C C . GLY B 2 543 ? 148.347 155.219 148.318 1.00 28.55 543 GLY B C 1
ATOM 9947 O O . GLY B 2 543 ? 149.169 154.596 147.648 1.00 28.55 543 GLY B O 1
ATOM 9948 N N . SER B 2 544 ? 147.876 154.793 149.486 1.00 28.52 544 SER B N 1
ATOM 9949 C CA . SER B 2 544 ? 148.283 153.533 150.096 1.00 28.52 544 SER B CA 1
ATOM 9950 C C . SER B 2 544 ? 147.176 153.090 151.044 1.00 28.52 544 SER B C 1
ATOM 9951 O O . SER B 2 544 ? 146.121 153.720 151.129 1.00 28.52 544 SER B O 1
ATOM 9954 N N . LYS B 2 545 ? 147.425 151.996 151.766 1.00 29.94 545 LYS B N 1
ATOM 9955 C CA . LYS B 2 545 ? 146.446 151.532 152.743 1.00 29.94 545 LYS B CA 1
ATOM 9956 C C . LYS B 2 545 ? 146.237 152.562 153.847 1.00 29.94 545 LYS B C 1
ATOM 9957 O O . LYS B 2 545 ? 145.108 152.775 154.302 1.00 29.94 545 LYS B O 1
ATOM 9963 N N . LEU B 2 546 ? 147.316 153.207 154.293 1.00 25.67 546 LEU B N 1
ATOM 9964 C CA . LEU B 2 546 ? 147.206 154.181 155.374 1.00 25.67 546 LEU B CA 1
ATOM 9965 C C . LEU B 2 546 ? 146.458 155.434 154.928 1.00 25.67 546 LEU B C 1
ATOM 9966 O O . LEU B 2 546 ? 145.698 156.017 155.709 1.00 25.67 546 LEU B O 1
ATOM 9971 N N . MET B 2 547 ? 146.660 155.868 153.685 1.00 26.57 547 MET B N 1
ATOM 9972 C CA . MET B 2 547 ? 146.013 157.069 153.152 1.00 26.57 547 MET B CA 1
ATOM 9973 C C . MET B 2 547 ? 145.616 156.821 151.705 1.00 26.57 547 MET B C 1
ATOM 9974 O O . MET B 2 547 ? 146.338 157.187 150.770 1.00 26.57 547 MET B O 1
ATOM 9979 N N . PRO B 2 548 ? 144.457 156.194 151.479 1.00 28.79 548 PRO B N 1
ATOM 9980 C CA . PRO B 2 548 ? 144.083 155.796 150.111 1.00 28.79 548 PRO B CA 1
ATOM 9981 C C . PRO B 2 548 ? 143.717 156.947 149.187 1.00 28.79 548 PRO B C 1
ATOM 9982 O O . PRO B 2 548 ? 143.640 156.727 147.973 1.00 28.79 548 PRO B O 1
ATOM 9986 N N . ASP B 2 549 ? 143.500 158.154 149.698 1.00 29.76 549 ASP B N 1
ATOM 9987 C CA . ASP B 2 549 ? 143.089 159.292 148.883 1.00 29.76 549 ASP B CA 1
ATOM 9988 C C . ASP B 2 549 ? 144.156 160.381 148.873 1.00 29.76 549 ASP B C 1
ATOM 9989 O O . ASP B 2 549 ? 143.851 161.574 148.891 1.00 29.76 549 ASP B O 1
ATOM 9994 N N . LYS B 2 550 ? 145.428 159.979 148.826 1.00 27.19 550 LYS B N 1
ATOM 9995 C CA . LYS B 2 550 ? 146.521 160.936 148.974 1.00 27.19 550 LYS B CA 1
ATOM 9996 C C . LYS B 2 550 ? 146.597 161.910 147.803 1.00 27.19 550 LYS B C 1
ATOM 9997 O O . LYS B 2 550 ? 147.017 163.058 147.982 1.00 27.19 550 LYS B O 1
ATOM 10003 N N . LYS B 2 551 ? 146.184 161.480 146.607 1.00 31.40 551 LYS B N 1
ATOM 10004 C CA . LYS B 2 551 ? 146.311 162.331 145.427 1.00 31.40 551 LYS B CA 1
ATOM 10005 C C . LYS B 2 551 ? 145.490 163.609 145.551 1.00 31.40 551 LYS B C 1
ATOM 10006 O O . LYS B 2 551 ? 145.816 164.618 144.917 1.00 31.40 551 LYS B O 1
ATOM 10012 N N . ASP B 2 552 ? 144.431 163.592 146.359 1.00 31.23 552 ASP B N 1
ATOM 10013 C CA . ASP B 2 552 ? 143.607 164.776 146.553 1.00 31.23 552 ASP B CA 1
ATOM 10014 C C . ASP B 2 552 ? 144.247 165.804 147.476 1.00 31.23 552 ASP B C 1
ATOM 10015 O O . ASP B 2 552 ? 143.700 166.902 147.623 1.00 31.23 552 ASP B O 1
ATOM 10020 N N . PHE B 2 553 ? 145.379 165.482 148.104 1.00 26.95 553 PHE B N 1
ATOM 10021 C CA . PHE B 2 553 ? 146.019 166.393 149.043 1.00 26.95 553 PHE B CA 1
ATOM 10022 C C . PHE B 2 553 ? 147.293 167.034 148.514 1.00 26.95 553 PHE B C 1
ATOM 10023 O O . PHE B 2 553 ? 147.840 167.916 149.183 1.00 26.95 553 PHE B O 1
ATOM 10031 N N . GLY B 2 554 ? 147.779 166.623 147.349 1.00 25.11 554 GLY B N 1
ATOM 10032 C CA . GLY B 2 554 ? 148.881 167.295 146.694 1.00 25.11 554 GLY B CA 1
ATOM 10033 C C . GLY B 2 554 ? 150.228 166.662 147.000 1.00 25.11 554 GLY B C 1
ATOM 10034 O O . GLY B 2 554 ? 150.359 165.730 147.798 1.00 25.11 554 GLY B O 1
ATOM 10035 N N . TYR B 2 555 ? 151.249 167.195 146.326 1.00 21.96 555 TYR B N 1
ATOM 10036 C CA . TYR B 2 555 ? 152.601 166.672 146.481 1.00 21.96 555 TYR B CA 1
ATOM 10037 C C . TYR B 2 555 ? 153.132 166.897 147.892 1.00 21.96 555 TYR B C 1
ATOM 10038 O O . TYR B 2 555 ? 153.724 165.992 148.488 1.00 21.96 555 TYR B O 1
ATOM 10047 N N . SER B 2 556 ? 152.913 168.083 148.455 1.00 21.79 556 SER B N 1
ATOM 10048 C CA . SER B 2 556 ? 153.487 168.448 149.744 1.00 21.79 556 SER B CA 1
ATOM 10049 C C . SER B 2 556 ? 152.379 168.891 150.688 1.00 21.79 556 SER B C 1
ATOM 10050 O O . SER B 2 556 ? 151.624 169.816 150.372 1.00 21.79 556 SER B O 1
ATOM 10053 N N . PHE B 2 557 ? 152.284 168.230 151.836 1.00 21.11 557 PHE B N 1
ATOM 10054 C CA . PHE B 2 557 ? 151.377 168.613 152.908 1.00 21.11 557 PHE B CA 1
ATOM 10055 C C . PHE B 2 557 ? 151.959 168.099 154.217 1.00 21.11 557 PHE B C 1
ATOM 10056 O O . PHE B 2 557 ? 152.763 167.160 154.214 1.00 21.11 557 PHE B O 1
ATOM 10064 N N . PRO B 2 558 ? 151.596 168.713 155.358 1.00 20.15 558 PRO B N 1
ATOM 10065 C CA . PRO B 2 558 ? 152.235 168.338 156.629 1.00 20.15 558 PRO B CA 1
ATOM 10066 C C . PRO B 2 558 ? 152.054 166.876 157.006 1.00 20.15 558 PRO B C 1
ATOM 10067 O O . PRO B 2 558 ? 153.036 166.153 157.186 1.00 20.15 558 PRO B O 1
ATOM 10071 N N . CYS B 2 559 ? 150.811 166.436 157.112 1.00 19.88 559 CYS B N 1
ATOM 10072 C CA . CYS B 2 559 ? 150.467 165.110 157.619 1.00 19.88 559 CYS B CA 1
ATOM 10073 C C . CYS B 2 559 ? 148.971 164.922 157.411 1.00 19.88 559 CYS B C 1
ATOM 10074 O O . CYS B 2 559 ? 148.302 165.771 156.811 1.00 19.88 559 CYS B O 1
ATOM 10077 N N . ASP B 2 560 ? 148.438 163.812 157.920 1.00 21.28 560 ASP B N 1
ATOM 10078 C CA . ASP B 2 560 ? 146.997 163.592 157.947 1.00 21.28 560 ASP B CA 1
ATOM 10079 C C . ASP B 2 560 ? 146.468 163.500 159.376 1.00 21.28 560 ASP B C 1
ATOM 10080 O O . ASP B 2 560 ? 145.389 162.947 159.600 1.00 21.28 560 ASP B O 1
ATOM 10085 N N . GLY B 2 561 ? 147.211 164.025 160.349 1.00 19.15 561 GLY B N 1
ATOM 10086 C CA . GLY B 2 561 ? 146.768 164.067 161.722 1.00 19.15 561 GLY B CA 1
ATOM 10087 C C . GLY B 2 561 ? 147.229 162.881 162.545 1.00 19.15 561 GLY B C 1
ATOM 10088 O O . GLY B 2 561 ? 147.840 161.938 162.035 1.00 19.15 561 GLY B O 1
ATOM 10089 N N . PRO B 2 562 ? 146.946 162.910 163.849 1.00 19.00 562 PRO B N 1
ATOM 10090 C CA . PRO B 2 562 ? 147.351 161.807 164.728 1.00 19.00 562 PRO B CA 1
ATOM 10091 C C . PRO B 2 562 ? 146.447 160.585 164.666 1.00 19.00 562 PRO B C 1
ATOM 10092 O O . PRO B 2 562 ? 146.729 159.600 165.356 1.00 19.00 562 PRO B O 1
ATOM 10096 N N . GLY B 2 563 ? 145.377 160.615 163.878 1.00 20.76 563 GLY B N 1
ATOM 10097 C CA . GLY B 2 563 ? 144.480 159.484 163.797 1.00 20.76 563 GLY B CA 1
ATOM 10098 C C . GLY B 2 563 ? 145.059 158.334 162.993 1.00 20.76 563 GLY B C 1
ATOM 10099 O O . GLY B 2 563 ? 146.085 158.445 162.321 1.00 20.76 563 GLY B O 1
ATOM 10100 N N . ARG B 2 564 ? 144.367 157.196 163.079 1.00 24.18 564 ARG B N 1
ATOM 10101 C CA . ARG B 2 564 ? 144.763 155.956 162.408 1.00 24.18 564 ARG B CA 1
ATOM 10102 C C . ARG B 2 564 ? 146.171 155.519 162.807 1.00 24.18 564 ARG B C 1
ATOM 10103 O O . ARG B 2 564 ? 146.862 154.844 162.044 1.00 24.18 564 ARG B O 1
ATOM 10111 N N . GLY B 2 565 ? 146.608 155.899 164.007 1.00 20.95 565 GLY B N 1
ATOM 10112 C CA . GLY B 2 565 ? 147.920 155.552 164.504 1.00 20.95 565 GLY B CA 1
ATOM 10113 C C . GLY B 2 565 ? 148.982 156.624 164.352 1.00 20.95 565 GLY B C 1
ATOM 10114 O O . GLY B 2 565 ? 150.071 156.463 164.910 1.00 20.95 565 GLY B O 1
ATOM 10115 N N . GLY B 2 566 ? 148.702 157.709 163.627 1.00 19.26 566 GLY B N 1
ATOM 10116 C CA . GLY B 2 566 ? 149.683 158.760 163.403 1.00 19.26 566 GLY B CA 1
ATOM 10117 C C . GLY B 2 566 ? 150.269 158.732 162.004 1.00 19.26 566 GLY B C 1
ATOM 10118 O O . GLY B 2 566 ? 150.589 157.656 161.496 1.00 19.26 566 GLY B O 1
ATOM 10119 N N . THR B 2 567 ? 150.412 159.894 161.360 1.00 20.12 567 THR B N 1
ATOM 10120 C CA . THR B 2 567 ? 150.719 159.939 159.929 1.00 20.12 567 THR B CA 1
ATOM 10121 C C . THR B 2 567 ? 151.773 160.997 159.600 1.00 20.12 567 THR B C 1
ATOM 10122 O O . THR B 2 567 ? 151.683 161.682 158.577 1.00 20.12 567 THR B O 1
ATOM 10126 N N . CYS B 2 568 ? 152.794 161.139 160.440 1.00 19.88 568 CYS B N 1
ATOM 10127 C CA . CYS B 2 568 ? 153.857 162.096 160.160 1.00 19.88 568 CYS B CA 1
ATOM 10128 C C . CYS B 2 568 ? 154.684 161.654 158.954 1.00 19.88 568 CYS B C 1
ATOM 10129 O O . CYS B 2 568 ? 154.939 160.463 158.760 1.00 19.88 568 CYS B O 1
ATOM 10132 N N . ASP B 2 569 ? 155.109 162.629 158.144 1.00 21.31 569 ASP B N 1
ATOM 10133 C CA . ASP B 2 569 ? 156.007 162.397 157.006 1.00 21.31 569 ASP B CA 1
ATOM 10134 C C . ASP B 2 569 ? 155.456 161.341 156.045 1.00 21.31 569 ASP B C 1
ATOM 10135 O O . ASP B 2 569 ? 156.169 160.440 155.601 1.00 21.31 569 ASP B O 1
ATOM 10140 N N . ILE B 2 570 ? 154.172 161.467 155.708 1.00 21.93 570 ILE B N 1
ATOM 10141 C CA . ILE B 2 570 ? 153.506 160.485 154.857 1.00 21.93 570 ILE B CA 1
ATOM 10142 C C . ILE B 2 570 ? 153.442 160.908 153.389 1.00 21.93 570 ILE B C 1
ATOM 10143 O O . ILE B 2 570 ? 153.154 160.064 152.526 1.00 21.93 570 ILE B O 1
ATOM 10148 N N . SER B 2 571 ? 153.720 162.170 153.073 1.00 20.45 571 SER B N 1
ATOM 10149 C CA . SER B 2 571 ? 153.625 162.646 151.699 1.00 20.45 571 SER B CA 1
ATOM 10150 C C . SER B 2 571 ? 154.886 162.303 150.902 1.00 20.45 571 SER B C 1
ATOM 10151 O O . SER B 2 571 ? 155.933 161.963 151.456 1.00 20.45 571 SER B O 1
ATOM 10154 N N . ALA B 2 572 ? 154.768 162.407 149.574 1.00 21.55 572 ALA B N 1
ATOM 10155 C CA . ALA B 2 572 ? 155.897 162.130 148.684 1.00 21.55 572 ALA B CA 1
ATOM 10156 C C . ALA B 2 572 ? 157.017 163.158 148.837 1.00 21.55 572 ALA B C 1
ATOM 10157 O O . ALA B 2 572 ? 158.204 162.817 148.703 1.00 21.55 572 ALA B O 1
ATOM 10159 N N . TRP B 2 573 ? 156.661 164.417 149.109 1.00 19.23 573 TRP B N 1
ATOM 10160 C CA . TRP B 2 573 ? 157.667 165.426 149.431 1.00 19.23 573 TRP B CA 1
ATOM 10161 C C . TRP B 2 573 ? 158.511 164.990 150.624 1.00 19.23 573 TRP B C 1
ATOM 10162 O O . TRP B 2 573 ? 159.732 165.183 150.638 1.00 19.23 573 TRP B O 1
ATOM 10173 N N . ASP B 2 574 ? 157.873 164.392 151.634 1.00 20.62 574 ASP B N 1
ATOM 10174 C CA . ASP B 2 574 ? 158.608 163.894 152.792 1.00 20.62 574 ASP B CA 1
ATOM 10175 C C . ASP B 2 574 ? 159.559 162.767 152.410 1.00 20.62 574 ASP B C 1
ATOM 10176 O O . ASP B 2 574 ? 160.642 162.645 152.994 1.00 20.62 574 ASP B O 1
ATOM 10181 N N . ALA B 2 575 ? 159.180 161.939 151.433 1.00 19.90 575 ALA B N 1
ATOM 10182 C CA . ALA B 2 575 ? 160.091 160.907 150.949 1.00 19.90 575 ALA B CA 1
ATOM 10183 C C . ALA B 2 575 ? 161.315 161.520 150.278 1.00 19.90 575 ALA B C 1
ATOM 10184 O O . ALA B 2 575 ? 162.439 161.046 150.478 1.00 19.90 575 ALA B O 1
ATOM 10186 N N . PHE B 2 576 ? 161.124 162.577 149.481 1.00 19.33 576 PHE B N 1
ATOM 10187 C CA . PHE B 2 576 ? 162.283 163.283 148.933 1.00 19.33 576 PHE B CA 1
ATOM 10188 C C . PHE B 2 576 ? 163.164 163.843 150.048 1.00 19.33 576 PHE B C 1
ATOM 10189 O O . PHE B 2 576 ? 164.402 163.774 149.982 1.00 19.33 576 PHE B O 1
ATOM 10197 N N . TYR B 2 577 ? 162.531 164.423 151.069 1.00 16.99 577 TYR B N 1
ATOM 10198 C CA . TYR B 2 577 ? 163.263 164.989 152.196 1.00 16.99 577 TYR B CA 1
ATOM 10199 C C . TYR B 2 577 ? 164.117 163.930 152.880 1.00 16.99 577 TYR B C 1
ATOM 10200 O O . TYR B 2 577 ? 165.284 164.176 153.204 1.00 16.99 577 TYR B O 1
ATOM 10209 N N . LEU B 2 578 ? 163.559 162.737 153.085 1.00 18.11 578 LEU B N 1
ATOM 10210 C CA . LEU B 2 578 ? 164.324 161.645 153.681 1.00 18.11 578 LEU B CA 1
ATOM 10211 C C . LEU B 2 578 ? 165.448 161.181 152.760 1.00 18.11 578 LEU B C 1
ATOM 10212 O O . LEU B 2 578 ? 166.545 160.857 153.228 1.00 18.11 578 LEU B O 1
ATOM 10217 N N . ALA B 2 579 ? 165.194 161.130 151.451 1.00 17.82 579 ALA B N 1
ATOM 10218 C CA . ALA B 2 579 ? 166.196 160.624 150.519 1.00 17.82 579 ALA B CA 1
ATOM 10219 C C . ALA B 2 579 ? 167.387 161.560 150.360 1.00 17.82 579 ALA B C 1
ATOM 10220 O O . ALA B 2 579 ? 168.469 161.100 149.978 1.00 17.82 579 ALA B O 1
ATOM 10222 N N . VAL B 2 580 ? 167.215 162.859 150.616 1.00 17.08 580 VAL B N 1
ATOM 10223 C CA . VAL B 2 580 ? 168.358 163.770 150.509 1.00 17.08 580 VAL B CA 1
ATOM 10224 C C . VAL B 2 580 ? 169.458 163.389 151.505 1.00 17.08 580 VAL B C 1
ATOM 10225 O O . VAL B 2 580 ? 170.652 163.451 151.184 1.00 17.08 580 VAL B O 1
ATOM 10229 N N . PHE B 2 581 ? 169.081 162.981 152.722 1.00 15.99 581 PHE B N 1
ATOM 10230 C CA . PHE B 2 581 ? 170.087 162.562 153.697 1.00 15.99 581 PHE B CA 1
ATOM 10231 C C . PHE B 2 581 ? 170.901 161.379 153.175 1.00 15.99 581 PHE B C 1
ATOM 10232 O O . PHE B 2 581 ? 172.133 161.357 153.289 1.00 15.99 581 PHE B O 1
ATOM 10240 N N . TRP B 2 582 ? 170.225 160.388 152.594 1.00 17.64 582 TRP B N 1
ATOM 10241 C CA . TRP B 2 582 ? 170.925 159.214 152.086 1.00 17.64 582 TRP B CA 1
ATOM 10242 C C . TRP B 2 582 ? 171.789 159.557 150.878 1.00 17.64 582 TRP B C 1
ATOM 10243 O O . TRP B 2 582 ? 172.871 158.983 150.703 1.00 17.64 582 TRP B O 1
ATOM 10254 N N . MET B 2 583 ? 171.331 160.481 150.033 1.00 18.37 583 MET B N 1
ATOM 10255 C CA . MET B 2 583 ? 172.161 160.930 148.919 1.00 18.37 583 MET B CA 1
ATOM 10256 C C . MET B 2 583 ? 173.444 161.575 149.428 1.00 18.37 583 MET B C 1
ATOM 10257 O O . MET B 2 583 ? 174.540 161.291 148.927 1.00 18.37 583 MET B O 1
ATOM 10262 N N . LEU B 2 584 ? 173.319 162.447 150.433 1.00 16.70 584 LEU B N 1
ATOM 10263 C CA . LEU B 2 584 ? 174.498 163.077 151.020 1.00 16.70 584 LEU B CA 1
ATOM 10264 C C . LEU B 2 584 ? 175.443 162.036 151.607 1.00 16.70 584 LEU B C 1
ATOM 10265 O O . LEU B 2 584 ? 176.658 162.120 151.420 1.00 16.70 584 LEU B O 1
ATOM 10270 N N . ASN B 2 585 ? 174.898 161.032 152.299 1.00 17.21 585 ASN B N 1
ATOM 10271 C CA . ASN B 2 585 ? 175.737 159.982 152.880 1.00 17.21 585 ASN B CA 1
ATOM 10272 C C . ASN B 2 585 ? 176.480 159.185 151.805 1.00 17.21 585 ASN B C 1
ATOM 10273 O O . ASN B 2 585 ? 177.683 158.908 151.939 1.00 17.21 585 ASN B O 1
ATOM 10278 N N . THR B 2 586 ? 175.779 158.812 150.730 1.00 18.22 586 THR B N 1
ATOM 10279 C CA . THR B 2 586 ? 176.390 158.030 149.657 1.00 18.22 586 THR B CA 1
ATOM 10280 C C . THR B 2 586 ? 177.497 158.814 148.958 1.00 18.22 586 THR B C 1
ATOM 10281 O O . THR B 2 586 ? 178.591 158.288 148.708 1.00 18.22 586 THR B O 1
ATOM 10285 N N . ILE B 2 587 ? 177.229 160.082 148.636 1.00 18.78 587 ILE B N 1
ATOM 10286 C CA . ILE B 2 587 ? 178.245 160.897 147.980 1.00 18.78 587 ILE B CA 1
ATOM 10287 C C . ILE B 2 587 ? 179.408 161.165 148.928 1.00 18.78 587 ILE B C 1
ATOM 10288 O O . ILE B 2 587 ? 180.562 161.266 148.494 1.00 18.78 587 ILE B O 1
ATOM 10293 N N . GLY B 2 588 ? 179.135 161.280 150.230 1.00 17.33 588 GLY B N 1
ATOM 10294 C CA . GLY B 2 588 ? 180.216 161.416 151.188 1.00 17.33 588 GLY B CA 1
ATOM 10295 C C . GLY B 2 588 ? 181.145 160.221 151.181 1.00 17.33 588 GLY B C 1
ATOM 10296 O O . GLY B 2 588 ? 182.366 160.377 151.176 1.00 17.33 588 GLY B O 1
ATOM 10297 N N . TRP B 2 589 ? 180.580 159.012 151.162 1.00 17.11 589 TRP B N 1
ATOM 10298 C CA . TRP B 2 589 ? 181.418 157.817 151.058 1.00 17.11 589 TRP B CA 1
ATOM 10299 C C . TRP B 2 589 ? 182.232 157.825 149.763 1.00 17.11 589 TRP B C 1
ATOM 10300 O O . TRP B 2 589 ? 183.443 157.556 149.773 1.00 17.11 589 TRP B O 1
ATOM 10311 N N . VAL B 2 590 ? 181.586 158.155 148.640 1.00 19.57 590 VAL B N 1
ATOM 10312 C CA . VAL B 2 590 ? 182.280 158.155 147.348 1.00 19.57 590 VAL B CA 1
ATOM 10313 C C . VAL B 2 590 ? 183.469 159.115 147.369 1.00 19.57 590 VAL B C 1
ATOM 10314 O O . VAL B 2 590 ? 184.592 158.760 146.979 1.00 19.57 590 VAL B O 1
ATOM 10318 N N . THR B 2 591 ? 183.244 160.345 147.840 1.00 18.66 591 THR B N 1
ATOM 10319 C CA . THR B 2 591 ? 184.298 161.353 147.792 1.00 18.66 591 THR B CA 1
ATOM 10320 C C . THR B 2 591 ? 185.379 161.110 148.842 1.00 18.66 591 THR B C 1
ATOM 10321 O O . THR B 2 591 ? 186.555 161.380 148.577 1.00 18.66 591 THR B O 1
ATOM 10325 N N . PHE B 2 592 ? 185.017 160.591 150.022 1.00 17.81 592 PHE B N 1
ATOM 10326 C CA . PHE B 2 592 ? 186.027 160.147 150.980 1.00 17.81 592 PHE B CA 1
ATOM 10327 C C . PHE B 2 592 ? 186.966 159.129 150.342 1.00 17.81 592 PHE B C 1
ATOM 10328 O O . PHE B 2 592 ? 188.194 159.242 150.447 1.00 17.81 592 PHE B O 1
ATOM 10336 N N . TYR B 2 593 ? 186.392 158.119 149.683 1.00 21.00 593 TYR B N 1
ATOM 10337 C CA . TYR B 2 593 ? 187.192 157.085 149.035 1.00 21.00 593 TYR B CA 1
ATOM 10338 C C . TYR B 2 593 ? 188.130 157.691 147.996 1.00 21.00 593 TYR B C 1
ATOM 10339 O O . TYR B 2 593 ? 189.349 157.448 148.020 1.00 21.00 593 TYR B O 1
ATOM 10348 N N . TRP B 2 594 ? 187.580 158.510 147.093 1.00 20.32 594 TRP B N 1
ATOM 10349 C CA . TRP B 2 594 ? 188.404 159.123 146.055 1.00 20.32 594 TRP B CA 1
ATOM 10350 C C . TRP B 2 594 ? 189.560 159.906 146.664 1.00 20.32 594 TRP B C 1
ATOM 10351 O O . TRP B 2 594 ? 190.726 159.714 146.287 1.00 20.32 594 TRP B O 1
ATOM 10362 N N . HIS B 2 595 ? 189.254 160.780 147.629 1.00 19.89 595 HIS B N 1
ATOM 10363 C CA . HIS B 2 595 ? 190.267 161.690 148.151 1.00 19.89 595 HIS B CA 1
ATOM 10364 C C . HIS B 2 595 ? 191.344 160.950 148.932 1.00 19.89 595 HIS B C 1
ATOM 10365 O O . HIS B 2 595 ? 192.528 161.260 148.783 1.00 19.89 595 HIS B O 1
ATOM 10372 N N . TRP B 2 596 ? 190.967 159.985 149.776 1.00 20.54 596 TRP B N 1
ATOM 10373 C CA . TRP B 2 596 ? 191.984 159.267 150.544 1.00 20.54 596 TRP B CA 1
ATOM 10374 C C . TRP B 2 596 ? 192.894 158.461 149.625 1.00 20.54 596 TRP B C 1
ATOM 10375 O O . TRP B 2 596 ? 194.126 158.504 149.762 1.00 20.54 596 TRP B O 1
ATOM 10386 N N . LYS B 2 597 ? 192.308 157.726 148.672 1.00 23.79 597 LYS B N 1
ATOM 10387 C CA . LYS B 2 597 ? 193.139 156.945 147.763 1.00 23.79 597 LYS B CA 1
ATOM 10388 C C . LYS B 2 597 ? 194.104 157.845 147.000 1.00 23.79 597 LYS B C 1
ATOM 10389 O O . LYS B 2 597 ? 195.299 157.537 146.886 1.00 23.79 597 LYS B O 1
ATOM 10395 N N . HIS B 2 598 ? 193.621 158.991 146.515 1.00 23.03 598 HIS B N 1
ATOM 10396 C CA . HIS B 2 598 ? 194.499 159.852 145.732 1.00 23.03 598 HIS B CA 1
ATOM 10397 C C . HIS B 2 598 ? 195.541 160.548 146.599 1.00 23.03 598 HIS B C 1
ATOM 10398 O O . HIS B 2 598 ? 196.677 160.740 146.160 1.00 23.03 598 HIS B O 1
ATOM 10405 N N . ILE B 2 599 ? 195.188 160.943 147.824 1.00 24.34 599 ILE B N 1
ATOM 10406 C CA . ILE B 2 599 ? 196.166 161.646 148.645 1.00 24.34 599 ILE B CA 1
ATOM 10407 C C . ILE B 2 599 ? 197.263 160.694 149.096 1.00 24.34 599 ILE B C 1
ATOM 10408 O O . ILE B 2 599 ? 198.412 161.112 149.278 1.00 24.34 599 ILE B O 1
ATOM 10413 N N . THR B 2 600 ? 196.948 159.405 149.272 1.00 25.22 600 THR B N 1
ATOM 10414 C CA . THR B 2 600 ? 198.012 158.444 149.550 1.00 25.22 600 THR B CA 1
ATOM 10415 C C . THR B 2 600 ? 198.843 158.156 148.302 1.00 25.22 600 THR B C 1
ATOM 10416 O O . THR B 2 600 ? 200.056 157.946 148.400 1.00 25.22 600 THR B O 1
ATOM 10420 N N . LEU B 2 601 ? 198.216 158.141 147.121 1.00 27.53 601 LEU B N 1
ATOM 10421 C CA . LEU B 2 601 ? 198.990 157.974 145.891 1.00 27.53 601 LEU B CA 1
ATOM 10422 C C . LEU B 2 601 ? 199.957 159.137 145.668 1.00 27.53 601 LEU B C 1
ATOM 10423 O O . LEU B 2 601 ? 201.116 158.927 145.295 1.00 27.53 601 LEU B O 1
ATOM 10428 N N . TRP B 2 602 ? 199.498 160.370 145.896 1.00 24.92 602 TRP B N 1
ATOM 10429 C CA . TRP B 2 602 ? 200.296 161.549 145.570 1.00 24.92 602 TRP B CA 1
ATOM 10430 C C . TRP B 2 602 ? 201.514 161.688 146.473 1.00 24.92 602 TRP B C 1
ATOM 10431 O O . TRP B 2 602 ? 202.557 162.179 146.029 1.00 24.92 602 TRP B O 1
ATOM 10442 N N . GLN B 2 603 ? 201.405 161.280 147.736 1.00 27.96 603 GLN B N 1
ATOM 10443 C CA . GLN B 2 603 ? 202.550 161.290 148.636 1.00 27.96 603 GLN B CA 1
ATOM 10444 C C . GLN B 2 603 ? 203.530 160.158 148.363 1.00 27.96 603 GLN B C 1
ATOM 10445 O O . GLN B 2 603 ? 204.620 160.156 148.942 1.00 27.96 603 GLN B O 1
ATOM 10451 N N . GLY B 2 604 ? 203.177 159.207 147.503 1.00 29.21 604 GLY B N 1
ATOM 10452 C CA . GLY B 2 604 ? 204.017 158.045 147.292 1.00 29.21 604 GLY B CA 1
ATOM 10453 C C . GLY B 2 604 ? 203.940 157.014 148.393 1.00 29.21 604 GLY B C 1
ATOM 10454 O O . GLY B 2 604 ? 204.930 156.327 148.659 1.00 29.21 604 GLY B O 1
ATOM 10455 N N . ASN B 2 605 ? 202.787 156.885 149.045 1.00 29.39 605 ASN B N 1
ATOM 10456 C CA . ASN B 2 605 ? 202.607 156.018 150.205 1.00 29.39 605 ASN B CA 1
ATOM 10457 C C . ASN B 2 605 ? 201.308 155.223 150.090 1.00 29.39 605 ASN B C 1
ATOM 10458 O O . ASN B 2 605 ? 200.481 155.208 151.003 1.00 29.39 605 ASN B O 1
ATOM 10463 N N . VAL B 2 606 ? 201.105 154.558 148.948 1.00 28.74 606 VAL B N 1
ATOM 10464 C CA . VAL B 2 606 ? 199.873 153.805 148.719 1.00 28.74 606 VAL B CA 1
ATOM 10465 C C . VAL B 2 606 ? 199.687 152.686 149.737 1.00 28.74 606 VAL B C 1
ATOM 10466 O O . VAL B 2 606 ? 198.557 152.232 149.962 1.00 28.74 606 VAL B O 1
ATOM 10470 N N . SER B 2 607 ? 200.774 152.226 150.361 1.00 28.54 607 SER B N 1
ATOM 10471 C CA . SER B 2 607 ? 200.658 151.210 151.400 1.00 28.54 607 SER B CA 1
ATOM 10472 C C . SER B 2 607 ? 199.808 151.697 152.565 1.00 28.54 607 SER B C 1
ATOM 10473 O O . SER B 2 607 ? 199.129 150.894 153.211 1.00 28.54 607 SER B O 1
ATOM 10476 N N . GLN B 2 608 ? 199.820 153.004 152.837 1.00 26.96 608 GLN B N 1
ATOM 10477 C CA . GLN B 2 608 ? 198.982 153.554 153.899 1.00 26.96 608 GLN B CA 1
ATOM 10478 C C . GLN B 2 608 ? 197.513 153.223 153.665 1.00 26.96 608 GLN B C 1
ATOM 10479 O O . GLN B 2 608 ? 196.847 152.650 154.536 1.00 26.96 608 GLN B O 1
ATOM 10485 N N . PHE B 2 609 ? 197.000 153.552 152.476 1.00 23.90 609 PHE B N 1
ATOM 10486 C CA . PHE B 2 609 ? 195.624 153.203 152.140 1.00 23.90 609 PHE B CA 1
ATOM 10487 C C . PHE B 2 609 ? 195.434 151.694 152.130 1.00 23.90 609 PHE B C 1
ATOM 10488 O O . PHE B 2 609 ? 194.499 151.172 152.750 1.00 23.90 609 PHE B O 1
ATOM 10496 N N . ASN B 2 610 ? 196.331 150.973 151.448 1.00 26.56 610 ASN B N 1
ATOM 10497 C CA . ASN B 2 610 ? 196.145 149.536 151.267 1.00 26.56 610 ASN B CA 1
ATOM 10498 C C . ASN B 2 610 ? 196.048 148.805 152.600 1.00 26.56 610 ASN B C 1
ATOM 10499 O O . ASN B 2 610 ? 195.293 147.834 152.720 1.00 26.56 610 ASN B O 1
ATOM 10504 N N . GLU B 2 611 ? 196.779 149.265 153.612 1.00 28.73 611 GLU B N 1
ATOM 10505 C CA . GLU B 2 611 ? 196.764 148.619 154.915 1.00 28.73 611 GLU B CA 1
ATOM 10506 C C . GLU B 2 611 ? 195.650 149.136 155.818 1.00 28.73 611 GLU B C 1
ATOM 10507 O O . GLU B 2 611 ? 195.035 148.347 156.541 1.00 28.73 611 GLU B O 1
ATOM 10513 N N . SER B 2 612 ? 195.360 150.438 155.794 1.00 24.23 612 SER B N 1
ATOM 10514 C CA . SER B 2 612 ? 194.423 151.009 156.752 1.00 24.23 612 SER B CA 1
ATOM 10515 C C . SER B 2 612 ? 192.970 150.998 156.290 1.00 24.23 612 SER B C 1
ATOM 10516 O O . SER B 2 612 ? 192.081 151.200 157.122 1.00 24.23 612 SER B O 1
ATOM 10519 N N . SER B 2 613 ? 192.691 150.755 155.009 1.00 23.21 613 SER B N 1
ATOM 10520 C CA . SER B 2 613 ? 191.336 150.947 154.507 1.00 23.21 613 SER B CA 1
ATOM 10521 C C . SER B 2 613 ? 190.408 149.767 154.770 1.00 23.21 613 SER B C 1
ATOM 10522 O O . SER B 2 613 ? 189.224 149.854 154.437 1.00 23.21 613 SER B O 1
ATOM 10525 N N . THR B 2 614 ? 190.891 148.680 155.361 1.00 24.83 614 THR B N 1
ATOM 10526 C CA . THR B 2 614 ? 190.050 147.508 155.561 1.00 24.83 614 THR B CA 1
ATOM 10527 C C . THR B 2 614 ? 189.349 147.489 156.915 1.00 24.83 614 THR B C 1
ATOM 10528 O O . THR B 2 614 ? 188.630 146.529 157.202 1.00 24.83 614 THR B O 1
ATOM 10532 N N . TYR B 2 615 ? 189.529 148.515 157.746 1.00 23.74 615 TYR B N 1
ATOM 10533 C CA . TYR B 2 615 ? 188.785 148.636 158.992 1.00 23.74 615 TYR B CA 1
ATOM 10534 C C . TYR B 2 615 ? 188.471 150.107 159.250 1.00 23.74 615 TYR B C 1
ATOM 10535 O O . TYR B 2 615 ? 189.157 151.006 158.760 1.00 23.74 615 TYR B O 1
ATOM 10544 N N . LEU B 2 616 ? 187.408 150.342 160.024 1.00 20.81 616 LEU B N 1
ATOM 10545 C CA . LEU B 2 616 ? 186.837 151.683 160.122 1.00 20.81 616 LEU B CA 1
ATOM 10546 C C . LEU B 2 616 ? 187.690 152.620 160.970 1.00 20.81 616 LEU B C 1
ATOM 10547 O O . LEU B 2 616 ? 187.769 153.822 160.674 1.00 20.81 616 LEU B O 1
ATOM 10552 N N . MET B 2 617 ? 188.332 152.101 162.022 1.00 22.40 617 MET B N 1
ATOM 10553 C CA . MET B 2 617 ? 189.261 152.929 162.782 1.00 22.40 617 MET B CA 1
ATOM 10554 C C . MET B 2 617 ? 190.387 153.445 161.897 1.00 22.40 617 MET B C 1
ATOM 10555 O O . MET B 2 617 ? 190.894 154.548 162.120 1.00 22.40 617 MET B O 1
ATOM 10560 N N . GLY B 2 618 ? 190.779 152.670 160.883 1.00 20.90 618 GLY B N 1
ATOM 10561 C CA . GLY B 2 618 ? 191.762 153.159 159.932 1.00 20.90 618 GLY B CA 1
ATOM 10562 C C . GLY B 2 618 ? 191.294 154.403 159.201 1.00 20.90 618 GLY B C 1
ATOM 10563 O O . GLY B 2 618 ? 192.052 155.361 159.041 1.00 20.90 618 GLY B O 1
ATOM 10564 N N . TRP B 2 619 ? 190.035 154.410 158.760 1.00 18.87 619 TRP B N 1
ATOM 10565 C CA . TRP B 2 619 ? 189.481 155.603 158.131 1.00 18.87 619 TRP B CA 1
ATOM 10566 C C . TRP B 2 619 ? 189.426 156.769 159.110 1.00 18.87 619 TRP B C 1
ATOM 10567 O O . TRP B 2 619 ? 189.786 157.899 158.760 1.00 18.87 619 TRP B O 1
ATOM 10578 N N . LEU B 2 620 ? 188.979 156.517 160.344 1.00 18.90 620 LEU B N 1
ATOM 10579 C CA . LEU B 2 620 ? 188.826 157.612 161.300 1.00 18.90 620 LEU B CA 1
ATOM 10580 C C . LEU B 2 620 ? 190.171 158.236 161.656 1.00 18.90 620 LEU B C 1
ATOM 10581 O O . LEU B 2 620 ? 190.310 159.464 161.677 1.00 18.90 620 LEU B O 1
ATOM 10586 N N . ARG B 2 621 ? 191.178 157.404 161.922 1.00 21.69 621 ARG B N 1
ATOM 10587 C CA . ARG B 2 621 ? 192.467 157.907 162.381 1.00 21.69 621 ARG B CA 1
ATOM 10588 C C . ARG B 2 621 ? 193.334 158.388 161.225 1.00 21.69 621 ARG B C 1
ATOM 10589 O O . ARG B 2 621 ? 193.813 159.526 161.233 1.00 21.69 621 ARG B O 1
ATOM 10597 N N . ASP B 2 622 ? 193.556 157.534 160.228 1.00 22.09 622 ASP B N 1
ATOM 10598 C CA . ASP B 2 622 ? 194.559 157.806 159.209 1.00 22.09 622 ASP B CA 1
ATOM 10599 C C . ASP B 2 622 ? 194.060 158.692 158.072 1.00 22.09 622 ASP B C 1
ATOM 10600 O O . ASP B 2 622 ? 194.884 159.164 157.285 1.00 22.09 622 ASP B O 1
ATOM 10605 N N . TYR B 2 623 ? 192.755 158.937 157.954 1.00 18.54 623 TYR B N 1
ATOM 10606 C CA . TYR B 2 623 ? 192.252 159.866 156.950 1.00 18.54 623 TYR B CA 1
ATOM 10607 C C . TYR B 2 623 ? 191.790 161.187 157.555 1.00 18.54 623 TYR B C 1
ATOM 10608 O O . TYR B 2 623 ? 192.311 162.242 157.187 1.00 18.54 623 TYR B O 1
ATOM 10617 N N . LEU B 2 624 ? 190.840 161.166 158.491 1.00 17.51 624 LEU B N 1
ATOM 10618 C CA . LEU B 2 624 ? 190.298 162.414 159.024 1.00 17.51 624 LEU B CA 1
ATOM 10619 C C . LEU B 2 624 ? 191.254 163.058 160.026 1.00 17.51 624 LEU B C 1
ATOM 10620 O O . LEU B 2 624 ? 191.730 164.186 159.823 1.00 17.51 624 LEU B O 1
ATOM 10625 N N . TRP B 2 625 ? 191.544 162.341 161.116 1.00 18.21 625 TRP B N 1
ATOM 10626 C CA . TRP B 2 625 ? 192.363 162.899 162.186 1.00 18.21 625 TRP B CA 1
ATOM 10627 C C . TRP B 2 625 ? 193.750 163.275 161.686 1.00 18.21 625 TRP B C 1
ATOM 10628 O O . TRP B 2 625 ? 194.255 164.359 161.999 1.00 18.21 625 TRP B O 1
ATOM 10639 N N . LEU B 2 626 ? 194.377 162.397 160.902 1.00 19.44 626 LEU B N 1
ATOM 10640 C CA . LEU B 2 626 ? 195.735 162.660 160.440 1.00 19.44 626 LEU B CA 1
ATOM 10641 C C . LEU B 2 626 ? 195.790 163.881 159.531 1.00 19.44 626 LEU B C 1
ATOM 10642 O O . LEU B 2 626 ? 196.702 164.705 159.645 1.00 19.44 626 LEU B O 1
ATOM 10647 N N . ASN B 2 627 ? 194.827 164.018 158.627 1.00 19.99 627 ASN B N 1
ATOM 10648 C CA . ASN B 2 627 ? 194.858 165.089 157.641 1.00 19.99 627 ASN B CA 1
ATOM 10649 C C . ASN B 2 627 ? 194.217 166.385 158.126 1.00 19.99 627 ASN B C 1
ATOM 10650 O O . ASN B 2 627 ? 194.182 167.355 157.364 1.00 19.99 627 ASN B O 1
ATOM 10655 N N . SER B 2 628 ? 193.712 166.439 159.359 1.00 19.29 628 SER B N 1
ATOM 10656 C CA . SER B 2 628 ? 193.128 167.684 159.851 1.00 19.29 628 SER B CA 1
ATOM 10657 C C . SER B 2 628 ? 194.121 168.642 160.518 1.00 19.29 628 SER B C 1
ATOM 10658 O O . SER B 2 628 ? 193.726 169.765 160.857 1.00 19.29 628 SER B O 1
ATOM 10661 N N . SER B 2 629 ? 195.379 168.242 160.728 1.00 21.13 629 SER B N 1
ATOM 10662 C CA . SER B 2 629 ? 196.269 169.015 161.598 1.00 21.13 629 SER B CA 1
ATOM 10663 C C . SER B 2 629 ? 196.612 170.382 161.005 1.00 21.13 629 SER B C 1
ATOM 10664 O O . SER B 2 629 ? 196.472 171.417 161.675 1.00 21.13 629 SER B O 1
ATOM 10667 N N . GLN B 2 630 ? 197.062 170.407 159.748 1.00 22.76 630 GLN B N 1
ATOM 10668 C CA . GLN B 2 630 ? 197.406 171.675 159.111 1.00 22.76 630 GLN B CA 1
ATOM 10669 C C . GLN B 2 630 ? 196.188 172.581 158.994 1.00 22.76 630 GLN B C 1
ATOM 10670 O O . GLN B 2 630 ? 196.298 173.802 159.148 1.00 22.76 630 GLN B O 1
ATOM 10676 N N . LEU B 2 631 ? 195.021 171.999 158.715 1.00 19.52 631 LEU B N 1
ATOM 10677 C CA . LEU B 2 631 ? 193.792 172.780 158.634 1.00 19.52 631 LEU B CA 1
ATOM 10678 C C . LEU B 2 631 ? 193.481 173.456 159.963 1.00 19.52 631 LEU B C 1
ATOM 10679 O O . LEU B 2 631 ? 193.200 174.658 160.009 1.00 19.52 631 LEU B O 1
ATOM 10684 N N . ILE B 2 632 ? 193.530 172.698 161.063 1.00 19.91 632 ILE B N 1
ATOM 10685 C CA . ILE B 2 632 ? 193.154 173.277 162.351 1.00 19.91 632 ILE B CA 1
ATOM 10686 C C . ILE B 2 632 ? 194.224 174.195 162.917 1.00 19.91 632 ILE B C 1
ATOM 10687 O O . ILE B 2 632 ? 193.936 174.955 163.848 1.00 19.91 632 ILE B O 1
ATOM 10692 N N . ASN B 2 633 ? 195.445 174.165 162.382 1.00 22.05 633 ASN B N 1
ATOM 10693 C CA . ASN B 2 633 ? 196.442 175.157 162.766 1.00 22.05 633 ASN B CA 1
ATOM 10694 C C . ASN B 2 633 ? 196.419 176.400 161.876 1.00 22.05 633 ASN B C 1
ATOM 10695 O O . ASN B 2 633 ? 197.397 177.156 161.861 1.00 22.05 633 ASN B O 1
ATOM 10700 N N . GLY B 2 634 ? 195.321 176.634 161.151 1.00 21.10 634 GLY B N 1
ATOM 10701 C CA . GLY B 2 634 ? 195.234 177.811 160.301 1.00 21.10 634 GLY B CA 1
ATOM 10702 C C . GLY B 2 634 ? 195.340 179.114 161.067 1.00 21.10 634 GLY B C 1
ATOM 10703 O O . GLY B 2 634 ? 195.883 180.096 160.557 1.00 21.10 634 GLY B O 1
ATOM 10704 N N . TYR B 2 635 ? 194.804 179.152 162.284 1.00 21.37 635 TYR B N 1
ATOM 10705 C CA . TYR B 2 635 ? 195.065 180.229 163.225 1.00 21.37 635 TYR B CA 1
ATOM 10706 C C . TYR B 2 635 ? 195.107 179.637 164.625 1.00 21.37 635 TYR B C 1
ATOM 10707 O O . TYR B 2 635 ? 194.377 178.690 164.927 1.00 21.37 635 TYR B O 1
ATOM 10716 N N . ASN B 2 636 ? 195.973 180.189 165.467 1.00 24.65 636 ASN B N 1
ATOM 10717 C CA . ASN B 2 636 ? 196.190 179.671 166.812 1.00 24.65 636 ASN B CA 1
ATOM 10718 C C . ASN B 2 636 ? 196.743 180.804 167.677 1.00 24.65 636 ASN B C 1
ATOM 10719 O O . ASN B 2 636 ? 196.952 181.908 167.160 1.00 24.65 636 ASN B O 1
ATOM 10724 N N . PRO B 2 637 ? 196.978 180.600 168.979 1.00 26.09 637 PRO B N 1
ATOM 10725 C CA . PRO B 2 637 ? 197.471 181.716 169.808 1.00 26.09 637 PRO B CA 1
ATOM 10726 C C . PRO B 2 637 ? 198.774 182.337 169.327 1.00 26.09 637 PRO B C 1
ATOM 10727 O O . PRO B 2 637 ? 199.080 183.468 169.722 1.00 26.09 637 PRO B O 1
ATOM 10731 N N . PHE B 2 638 ? 199.549 181.649 168.492 1.00 28.89 638 PHE B N 1
ATOM 10732 C CA . PHE B 2 638 ? 200.853 182.150 168.080 1.00 28.89 638 PHE B CA 1
ATOM 10733 C C . PHE B 2 638 ? 200.837 182.909 166.757 1.00 28.89 638 PHE B C 1
ATOM 10734 O O . PHE B 2 638 ? 201.863 183.488 166.387 1.00 28.89 638 PHE B O 1
ATOM 10742 N N . GLY B 2 639 ? 199.720 182.937 166.045 1.00 26.22 639 GLY B N 1
ATOM 10743 C CA . GLY B 2 639 ? 199.634 183.676 164.800 1.00 26.22 639 GLY B CA 1
ATOM 10744 C C . GLY B 2 639 ? 198.665 183.010 163.841 1.00 26.22 639 GLY B C 1
ATOM 10745 O O . GLY B 2 639 ? 197.800 182.243 164.248 1.00 26.22 639 GLY B O 1
ATOM 10746 N N . MET B 2 640 ? 198.832 183.323 162.556 1.00 24.79 640 MET B N 1
ATOM 10747 C CA . MET B 2 640 ? 197.968 182.781 161.517 1.00 24.79 640 MET B CA 1
ATOM 10748 C C . MET B 2 640 ? 198.730 182.731 160.199 1.00 24.79 640 MET B C 1
ATOM 10749 O O . MET B 2 640 ? 199.778 183.359 160.041 1.00 24.79 640 MET B O 1
ATOM 10754 N N . ASN B 2 641 ? 198.191 181.962 159.255 1.00 24.01 641 ASN B N 1
ATOM 10755 C CA . ASN B 2 641 ? 198.773 181.813 157.925 1.00 24.01 641 ASN B CA 1
ATOM 10756 C C . ASN B 2 641 ? 197.635 181.809 156.906 1.00 24.01 641 ASN B C 1
ATOM 10757 O O . ASN B 2 641 ? 196.488 182.129 157.229 1.00 24.01 641 ASN B O 1
ATOM 10762 N N . SER B 2 642 ? 197.949 181.440 155.661 1.00 25.89 642 SER B N 1
ATOM 10763 C CA . SER B 2 642 ? 196.973 181.538 154.578 1.00 25.89 642 SER B CA 1
ATOM 10764 C C . SER B 2 642 ? 195.850 180.513 154.685 1.00 25.89 642 SER B C 1
ATOM 10765 O O . SER B 2 642 ? 194.880 180.608 153.926 1.00 25.89 642 SER B O 1
ATOM 10768 N N . LEU B 2 643 ? 195.953 179.547 155.592 1.00 22.17 643 LEU B N 1
ATOM 10769 C CA . LEU B 2 643 ? 194.903 178.562 155.812 1.00 22.17 643 LEU B CA 1
ATOM 10770 C C . LEU B 2 643 ? 193.844 179.027 156.803 1.00 22.17 643 LEU B C 1
ATOM 10771 O O . LEU B 2 643 ? 192.910 178.269 157.080 1.00 22.17 643 LEU B O 1
ATOM 10776 N N . SER B 2 644 ? 193.963 180.244 157.343 1.00 21.92 644 SER B N 1
ATOM 10777 C CA . SER B 2 644 ? 193.042 180.685 158.388 1.00 21.92 644 SER B CA 1
ATOM 10778 C C . SER B 2 644 ? 191.608 180.762 157.879 1.00 21.92 644 SER B C 1
ATOM 10779 O O . SER B 2 644 ? 190.665 180.448 158.616 1.00 21.92 644 SER B O 1
ATOM 10782 N N . VAL B 2 645 ? 191.422 181.188 156.627 1.00 21.28 645 VAL B N 1
ATOM 10783 C CA . VAL B 2 645 ? 190.073 181.299 156.078 1.00 21.28 645 VAL B CA 1
ATOM 10784 C C . VAL B 2 645 ? 189.418 179.925 155.987 1.00 21.28 645 VAL B C 1
ATOM 10785 O O . VAL B 2 645 ? 188.224 179.772 156.270 1.00 21.28 645 VAL B O 1
ATOM 10789 N N . TRP B 2 646 ? 190.188 178.899 155.617 1.00 19.87 646 TRP B N 1
ATOM 10790 C CA . TRP B 2 646 ? 189.617 177.560 155.538 1.00 19.87 646 TRP B CA 1
ATOM 10791 C C . TRP B 2 646 ? 189.307 176.992 156.922 1.00 19.87 646 TRP B C 1
ATOM 10792 O O . TRP B 2 646 ? 188.315 176.281 157.080 1.00 19.87 646 TRP B O 1
ATOM 10803 N N . ALA B 2 647 ? 190.119 177.303 157.935 1.00 18.57 647 ALA B N 1
ATOM 10804 C CA . ALA B 2 647 ? 189.786 176.889 159.298 1.00 18.57 647 ALA B CA 1
ATOM 10805 C C . ALA B 2 647 ? 188.503 177.560 159.785 1.00 18.57 647 ALA B C 1
ATOM 10806 O O . ALA B 2 647 ? 187.636 176.914 160.399 1.00 18.57 647 ALA B O 1
ATOM 10808 N N . TRP B 2 648 ? 188.367 178.861 159.512 1.00 17.86 648 TRP B N 1
ATOM 10809 C CA . TRP B 2 648 ? 187.147 179.578 159.861 1.00 17.86 648 TRP B CA 1
ATOM 10810 C C . TRP B 2 648 ? 185.937 178.984 159.145 1.00 17.86 648 TRP B C 1
ATOM 10811 O O . TRP B 2 648 ? 184.863 178.847 159.737 1.00 17.86 648 TRP B O 1
ATOM 10822 N N . MET B 2 649 ? 186.096 178.618 157.870 1.00 19.12 649 MET B N 1
ATOM 10823 C CA . MET B 2 649 ? 184.992 178.021 157.119 1.00 19.12 649 MET B CA 1
ATOM 10824 C C . MET B 2 649 ? 184.658 176.624 157.633 1.00 19.12 649 MET B C 1
ATOM 10825 O O . MET B 2 649 ? 183.492 176.223 157.640 1.00 19.12 649 MET B O 1
ATOM 10830 N N . PHE B 2 650 ? 185.674 175.872 158.057 1.00 16.70 650 PHE B N 1
ATOM 10831 C CA . PHE B 2 650 ? 185.477 174.567 158.681 1.00 16.70 650 PHE B CA 1
ATOM 10832 C C . PHE B 2 650 ? 184.577 174.680 159.911 1.00 16.70 650 PHE B C 1
ATOM 10833 O O . PHE B 2 650 ? 183.572 173.959 160.044 1.00 16.70 650 PHE B O 1
ATOM 10841 N N . LEU B 2 651 ? 184.908 175.613 160.807 1.00 16.82 651 LEU B N 1
ATOM 10842 C CA . LEU B 2 651 ? 184.072 175.830 161.989 1.00 16.82 651 LEU B CA 1
ATOM 10843 C C . LEU B 2 651 ? 182.688 176.364 161.613 1.00 16.82 651 LEU B C 1
ATOM 10844 O O . LEU B 2 651 ? 181.682 175.985 162.227 1.00 16.82 651 LEU B O 1
ATOM 10849 N N . PHE B 2 652 ? 182.619 177.240 160.608 1.00 17.20 652 PHE B N 1
ATOM 10850 C CA . PHE B 2 652 ? 181.337 177.756 160.133 1.00 17.20 652 PHE B CA 1
ATOM 10851 C C . PHE B 2 652 ? 180.428 176.627 159.653 1.00 17.20 652 PHE B C 1
ATOM 10852 O O . PHE B 2 652 ? 179.226 176.608 159.953 1.00 17.20 652 PHE B O 1
ATOM 10860 N N . GLY B 2 653 ? 180.990 175.676 158.907 1.00 14.86 653 GLY B N 1
ATOM 10861 C CA . GLY B 2 653 ? 180.208 174.542 158.451 1.00 14.86 653 GLY B CA 1
ATOM 10862 C C . GLY B 2 653 ? 179.725 173.671 159.593 1.00 14.86 653 GLY B C 1
ATOM 10863 O O . GLY B 2 653 ? 178.572 173.227 159.600 1.00 14.86 653 GLY B O 1
ATOM 10864 N N . HIS B 2 654 ? 180.600 173.408 160.573 1.00 14.45 654 HIS B N 1
ATOM 10865 C CA . HIS B 2 654 ? 180.146 172.655 161.744 1.00 14.45 654 HIS B CA 1
ATOM 10866 C C . HIS B 2 654 ? 178.978 173.371 162.434 1.00 14.45 654 HIS B C 1
ATOM 10867 O O . HIS B 2 654 ? 177.996 172.732 162.838 1.00 14.45 654 HIS B O 1
ATOM 10874 N N . LEU B 2 655 ? 179.049 174.705 162.538 1.00 15.09 655 LEU B N 1
ATOM 10875 C CA . LEU B 2 655 ? 177.995 175.467 163.212 1.00 15.09 655 LEU B CA 1
ATOM 10876 C C . LEU B 2 655 ? 176.669 175.415 162.453 1.00 15.09 655 LEU B C 1
ATOM 10877 O O . LEU B 2 655 ? 175.609 175.233 163.061 1.00 15.09 655 LEU B O 1
ATOM 10882 N N . VAL B 2 656 ? 176.701 175.581 161.130 1.00 15.11 656 VAL B N 1
ATOM 10883 C CA . VAL B 2 656 ? 175.457 175.544 160.357 1.00 15.11 656 VAL B CA 1
ATOM 10884 C C . VAL B 2 656 ? 174.847 174.141 160.388 1.00 15.11 656 VAL B C 1
ATOM 10885 O O . VAL B 2 656 ? 173.621 173.975 160.520 1.00 15.11 656 VAL B O 1
ATOM 10889 N N . TRP B 2 657 ? 175.693 173.112 160.278 1.00 14.21 657 TRP B N 1
ATOM 10890 C CA . TRP B 2 657 ? 175.218 171.736 160.378 1.00 14.21 657 TRP B CA 1
ATOM 10891 C C . TRP B 2 657 ? 174.508 171.502 161.704 1.00 14.21 657 TRP B C 1
ATOM 10892 O O . TRP B 2 657 ? 173.406 170.943 161.739 1.00 14.21 657 TRP B O 1
ATOM 10903 N N . ALA B 2 658 ? 175.110 171.955 162.808 1.00 14.76 658 ALA B N 1
ATOM 10904 C CA . ALA B 2 658 ? 174.475 171.787 164.112 1.00 14.76 658 ALA B CA 1
ATOM 10905 C C . ALA B 2 658 ? 173.174 172.578 164.213 1.00 14.76 658 ALA B C 1
ATOM 10906 O O . ALA B 2 658 ? 172.197 172.102 164.801 1.00 14.76 658 ALA B O 1
ATOM 10908 N N . THR B 2 659 ? 173.146 173.794 163.660 1.00 15.65 659 THR B N 1
ATOM 10909 C CA . THR B 2 659 ? 171.934 174.607 163.710 1.00 15.65 659 THR B CA 1
ATOM 10910 C C . THR B 2 659 ? 170.764 173.917 163.015 1.00 15.65 659 THR B C 1
ATOM 10911 O O . THR B 2 659 ? 169.622 174.032 163.471 1.00 15.65 659 THR B O 1
ATOM 10915 N N . GLY B 2 660 ? 171.027 173.183 161.931 1.00 14.18 660 GLY B N 1
ATOM 10916 C CA . GLY B 2 660 ? 169.949 172.441 161.280 1.00 14.18 660 GLY B CA 1
ATOM 10917 C C . GLY B 2 660 ? 169.248 171.442 162.191 1.00 14.18 660 GLY B C 1
ATOM 10918 O O . GLY B 2 660 ? 168.033 171.225 162.072 1.00 14.18 660 GLY B O 1
ATOM 10919 N N . PHE B 2 661 ? 169.998 170.829 163.113 1.00 14.09 661 PHE B N 1
ATOM 10920 C CA . PHE B 2 661 ? 169.421 169.860 164.041 1.00 14.09 661 PHE B CA 1
ATOM 10921 C C . PHE B 2 661 ? 168.266 170.453 164.847 1.00 14.09 661 PHE B C 1
ATOM 10922 O O . PHE B 2 661 ? 167.319 169.734 165.184 1.00 14.09 661 PHE B O 1
ATOM 10930 N N . MET B 2 662 ? 168.330 171.748 165.179 1.00 15.69 662 MET B N 1
ATOM 10931 C CA . MET B 2 662 ? 167.263 172.372 165.963 1.00 15.69 662 MET B CA 1
ATOM 10932 C C . MET B 2 662 ? 165.932 172.309 165.225 1.00 15.69 662 MET B C 1
ATOM 10933 O O . MET B 2 662 ? 164.908 171.922 165.799 1.00 15.69 662 MET B O 1
ATOM 10938 N N . PHE B 2 663 ? 165.927 172.691 163.948 1.00 16.18 663 PHE B N 1
ATOM 10939 C CA . PHE B 2 663 ? 164.702 172.613 163.162 1.00 16.18 663 PHE B CA 1
ATOM 10940 C C . PHE B 2 663 ? 164.275 171.167 162.955 1.00 16.18 663 PHE B C 1
ATOM 10941 O O . PHE B 2 663 ? 163.077 170.862 162.960 1.00 16.18 663 PHE B O 1
ATOM 10949 N N . LEU B 2 664 ? 165.238 170.261 162.777 1.00 15.25 664 LEU B N 1
ATOM 10950 C CA . LEU B 2 664 ? 164.875 168.874 162.492 1.00 15.25 664 LEU B CA 1
ATOM 10951 C C . LEU B 2 664 ? 164.302 168.140 163.704 1.00 15.25 664 LEU B C 1
ATOM 10952 O O . LEU B 2 664 ? 163.467 167.247 163.534 1.00 15.25 664 LEU B O 1
ATOM 10957 N N . ILE B 2 665 ? 164.720 168.489 164.918 1.00 15.63 665 ILE B N 1
ATOM 10958 C CA . ILE B 2 665 ? 164.357 167.705 166.101 1.00 15.63 665 ILE B CA 1
ATOM 10959 C C . ILE B 2 665 ? 163.167 168.310 166.844 1.00 15.63 665 ILE B C 1
ATOM 10960 O O . ILE B 2 665 ? 162.204 167.610 167.160 1.00 15.63 665 ILE B O 1
ATOM 10965 N N . SER B 2 666 ? 163.208 169.606 167.154 1.00 16.38 666 SER B N 1
ATOM 10966 C CA . SER B 2 666 ? 162.093 170.258 167.833 1.00 16.38 666 SER B CA 1
ATOM 10967 C C . SER B 2 666 ? 161.050 170.692 166.810 1.00 16.38 666 SER B C 1
ATOM 10968 O O . SER B 2 666 ? 161.398 171.128 165.711 1.00 16.38 666 SER B O 1
ATOM 10971 N N . TRP B 2 667 ? 159.772 170.563 167.160 1.00 17.15 667 TRP B N 1
ATOM 10972 C CA . TRP B 2 667 ? 158.684 170.838 166.227 1.00 17.15 667 TRP B CA 1
ATOM 10973 C C . TRP B 2 667 ? 157.803 171.988 166.738 1.00 17.15 667 TRP B C 1
ATOM 10974 O O . TRP B 2 667 ? 158.050 172.570 167.796 1.00 17.15 667 TRP B O 1
ATOM 10985 N N . ARG B 2 668 ? 156.746 172.298 165.975 1.00 18.04 668 ARG B N 1
ATOM 10986 C CA . ARG B 2 668 ? 156.232 173.672 165.888 1.00 18.04 668 ARG B CA 1
ATOM 10987 C C . ARG B 2 668 ? 155.537 174.166 167.160 1.00 18.04 668 ARG B C 1
ATOM 10988 O O . ARG B 2 668 ? 155.700 175.336 167.544 1.00 18.04 668 ARG B O 1
ATOM 10996 N N . GLY B 2 669 ? 154.719 173.323 167.795 1.00 17.07 669 GLY B N 1
ATOM 10997 C CA . GLY B 2 669 ? 153.818 173.820 168.830 1.00 17.07 669 GLY B CA 1
ATOM 10998 C C . GLY B 2 669 ? 154.535 174.503 169.981 1.00 17.07 669 GLY B C 1
ATOM 10999 O O . GLY B 2 669 ? 154.064 175.519 170.507 1.00 17.07 669 GLY B O 1
ATOM 11000 N N . TYR B 2 670 ? 155.678 173.949 170.392 1.00 16.21 670 TYR B N 1
ATOM 11001 C CA . TYR B 2 670 ? 156.509 174.584 171.411 1.00 16.21 670 TYR B CA 1
ATOM 11002 C C . TYR B 2 670 ? 156.819 176.035 171.049 1.00 16.21 670 TYR B C 1
ATOM 11003 O O . TYR B 2 670 ? 156.638 176.953 171.868 1.00 16.21 670 TYR B O 1
ATOM 11012 N N . TRP B 2 671 ? 157.260 176.260 169.811 1.00 16.87 671 TRP B N 1
ATOM 11013 C CA . TRP B 2 671 ? 157.661 177.595 169.386 1.00 16.87 671 TRP B CA 1
ATOM 11014 C C . TRP B 2 671 ? 156.468 178.539 169.304 1.00 16.87 671 TRP B C 1
ATOM 11015 O O . TRP B 2 671 ? 156.578 179.714 169.674 1.00 16.87 671 TRP B O 1
ATOM 11026 N N . GLN B 2 672 ? 155.322 178.053 168.818 1.00 20.18 672 GLN B N 1
ATOM 11027 C CA . GLN B 2 672 ? 154.146 178.920 168.759 1.00 20.18 672 GLN B CA 1
ATOM 11028 C C . GLN B 2 672 ? 153.720 179.363 170.158 1.00 20.18 672 GLN B C 1
ATOM 11029 O O . GLN B 2 672 ? 153.406 180.546 170.386 1.00 20.18 672 GLN B O 1
ATOM 11035 N N . GLU B 2 673 ? 153.728 178.429 171.114 1.00 21.50 673 GLU B N 1
ATOM 11036 C CA . GLU B 2 673 ? 153.400 178.785 172.491 1.00 21.50 673 GLU B CA 1
ATOM 11037 C C . GLU B 2 673 ? 154.358 179.838 173.038 1.00 21.50 673 GLU B C 1
ATOM 11038 O O . GLU B 2 673 ? 153.936 180.759 173.746 1.00 21.50 673 GLU B O 1
ATOM 11044 N N . LEU B 2 674 ? 155.652 179.720 172.726 1.00 19.71 674 LEU B N 1
ATOM 11045 C CA . LEU B 2 674 ? 156.610 180.738 173.170 1.00 19.71 674 LEU B CA 1
ATOM 11046 C C . LEU B 2 674 ? 156.328 182.105 172.536 1.00 19.71 674 LEU B C 1
ATOM 11047 O O . LEU B 2 674 ? 156.395 183.152 173.208 1.00 19.71 674 LEU B O 1
ATOM 11052 N N . ILE B 2 675 ? 156.027 182.116 171.237 1.00 21.28 675 ILE B N 1
ATOM 11053 C CA . ILE B 2 675 ? 155.838 183.376 170.524 1.00 21.28 675 ILE B CA 1
ATOM 11054 C C . ILE B 2 675 ? 154.633 184.136 171.065 1.00 21.28 675 ILE B C 1
ATOM 11055 O O . ILE B 2 675 ? 154.637 185.373 171.101 1.00 21.28 675 ILE B O 1
ATOM 11060 N N . GLU B 2 676 ? 153.584 183.424 171.487 1.00 25.42 676 GLU B N 1
ATOM 11061 C CA . GLU B 2 676 ? 152.440 184.132 172.071 1.00 25.42 676 GLU B CA 1
ATOM 11062 C C . GLU B 2 676 ? 152.850 184.925 173.316 1.00 25.42 676 GLU B C 1
ATOM 11063 O O . GLU B 2 676 ? 152.426 186.077 173.510 1.00 25.42 676 GLU B O 1
ATOM 11069 N N . THR B 2 677 ? 153.689 184.325 174.162 1.00 23.41 677 THR B N 1
ATOM 11070 C CA . THR B 2 677 ? 154.203 185.024 175.335 1.00 23.41 677 THR B CA 1
ATOM 11071 C C . THR B 2 677 ? 155.014 186.252 174.934 1.00 23.41 677 THR B C 1
ATOM 11072 O O . THR B 2 677 ? 154.899 187.320 175.555 1.00 23.41 677 THR B O 1
ATOM 11076 N N . LEU B 2 678 ? 155.839 186.117 173.892 1.00 22.59 678 LEU B N 1
ATOM 11077 C CA . LEU B 2 678 ? 156.609 187.269 173.422 1.00 22.59 678 LEU B CA 1
ATOM 11078 C C . LEU B 2 678 ? 155.695 188.399 172.945 1.00 22.59 678 LEU B C 1
ATOM 11079 O O . LEU B 2 678 ? 155.980 189.583 173.175 1.00 22.59 678 LEU B O 1
ATOM 11084 N N . ALA B 2 679 ? 154.603 188.051 172.259 1.00 24.56 679 ALA B N 1
ATOM 11085 C CA . ALA B 2 679 ? 153.659 189.067 171.797 1.00 24.56 679 ALA B CA 1
ATOM 11086 C C . ALA B 2 679 ? 153.021 189.807 172.969 1.00 24.56 679 ALA B C 1
ATOM 11087 O O . ALA B 2 679 ? 152.894 191.042 172.942 1.00 24.56 679 ALA B O 1
ATOM 11089 N N . TRP B 2 680 ? 152.620 189.071 174.011 1.00 26.23 680 TRP B N 1
ATOM 11090 C CA . TRP B 2 680 ? 152.112 189.743 175.208 1.00 26.23 680 TRP B CA 1
ATOM 11091 C C . TRP B 2 680 ? 153.149 190.712 175.763 1.00 26.23 680 TRP B C 1
ATOM 11092 O O . TRP B 2 680 ? 152.838 191.874 176.076 1.00 26.23 680 TRP B O 1
ATOM 11103 N N . ALA B 2 681 ? 154.394 190.244 175.886 1.00 25.14 681 ALA B N 1
ATOM 11104 C CA . ALA B 2 681 ? 155.448 191.079 176.452 1.00 25.14 681 ALA B CA 1
ATOM 11105 C C . ALA B 2 681 ? 155.594 192.377 175.675 1.00 25.14 681 ALA B C 1
ATOM 11106 O O . ALA B 2 681 ? 155.672 193.460 176.265 1.00 25.14 681 ALA B O 1
ATOM 11108 N N . HIS B 2 682 ? 155.624 192.289 174.344 1.00 25.31 682 HIS B N 1
ATOM 11109 C CA . HIS B 2 682 ? 155.788 193.508 173.558 1.00 25.31 682 HIS B CA 1
ATOM 11110 C C . HIS B 2 682 ? 154.608 194.450 173.743 1.00 25.31 682 HIS B C 1
ATOM 11111 O O . HIS B 2 682 ? 154.794 195.665 173.880 1.00 25.31 682 HIS B O 1
ATOM 11118 N N . GLU B 2 683 ? 153.383 193.918 173.742 1.00 29.20 683 GLU B N 1
ATOM 11119 C CA . GLU B 2 683 ? 152.233 194.802 173.897 1.00 29.20 683 GLU B CA 1
ATOM 11120 C C . GLU B 2 683 ? 152.203 195.484 175.261 1.00 29.20 683 GLU B C 1
ATOM 11121 O O . GLU B 2 683 ? 151.609 196.559 175.384 1.00 29.20 683 GLU B O 1
ATOM 11127 N N . ARG B 2 684 ? 152.831 194.899 176.282 1.00 30.98 684 ARG B N 1
ATOM 11128 C CA . ARG B 2 684 ? 152.760 195.477 177.622 1.00 30.98 684 ARG B CA 1
ATOM 11129 C C . ARG B 2 684 ? 153.922 196.405 177.984 1.00 30.98 684 ARG B C 1
ATOM 11130 O O . ARG B 2 684 ? 153.888 197.009 179.060 1.00 30.98 684 ARG B O 1
ATOM 11138 N N . THR B 2 685 ? 154.935 196.552 177.131 1.00 28.69 685 THR B N 1
ATOM 11139 C CA . THR B 2 685 ? 156.155 197.261 177.518 1.00 28.69 685 THR B CA 1
ATOM 11140 C C . THR B 2 685 ? 156.058 198.739 177.163 1.00 28.69 685 THR B C 1
ATOM 11141 O O . THR B 2 685 ? 155.814 199.067 175.995 1.00 28.69 685 THR B O 1
ATOM 11145 N N . PRO B 2 686 ? 156.240 199.651 178.118 1.00 31.25 686 PRO B N 1
ATOM 11146 C CA . PRO B 2 686 ? 156.181 201.083 177.799 1.00 31.25 686 PRO B CA 1
ATOM 11147 C C . PRO B 2 686 ? 157.320 201.520 176.892 1.00 31.25 686 PRO B C 1
ATOM 11148 O O . PRO B 2 686 ? 158.417 200.957 176.916 1.00 31.25 686 PRO B O 1
ATOM 11152 N N . LEU B 2 687 ? 157.024 202.530 176.068 1.00 32.10 687 LEU B N 1
ATOM 11153 C CA . LEU B 2 687 ? 157.939 203.165 175.119 1.00 32.10 687 LEU B CA 1
ATOM 11154 C C . LEU B 2 687 ? 158.237 202.266 173.925 1.00 32.10 687 LEU B C 1
ATOM 11155 O O . LEU B 2 687 ? 158.841 202.710 172.944 1.00 32.10 687 LEU B O 1
ATOM 11160 N N . ALA B 2 688 ? 157.798 201.012 173.986 1.00 28.36 688 ALA B N 1
ATOM 11161 C CA . ALA B 2 688 ? 157.941 200.085 172.878 1.00 28.36 688 ALA B CA 1
ATOM 11162 C C . ALA B 2 688 ? 156.610 199.678 172.273 1.00 28.36 688 ALA B C 1
ATOM 11163 O O . ALA B 2 688 ? 156.584 199.247 171.117 1.00 28.36 688 ALA B O 1
ATOM 11165 N N . ASN B 2 689 ? 155.511 199.820 173.012 1.00 29.53 689 ASN B N 1
ATOM 11166 C CA . ASN B 2 689 ? 154.190 199.535 172.473 1.00 29.53 689 ASN B CA 1
ATOM 11167 C C . ASN B 2 689 ? 153.663 200.657 171.588 1.00 29.53 689 ASN B C 1
ATOM 11168 O O . ASN B 2 689 ? 152.554 200.534 171.060 1.00 29.53 689 ASN B O 1
ATOM 11173 N N . LEU B 2 690 ? 154.420 201.746 171.426 1.00 32.79 690 LEU B N 1
ATOM 11174 C CA . LEU B 2 690 ? 154.114 202.716 170.381 1.00 32.79 690 LEU B CA 1
ATOM 11175 C C . LEU B 2 690 ? 154.455 202.181 168.997 1.00 32.79 690 LEU B C 1
ATOM 11176 O O . LEU B 2 690 ? 153.958 202.711 168.000 1.00 32.79 690 LEU B O 1
ATOM 11181 N N . ILE B 2 691 ? 155.279 201.141 168.922 1.00 29.25 691 ILE B N 1
ATOM 11182 C CA . ILE B 2 691 ? 155.647 200.493 167.669 1.00 29.25 691 ILE B CA 1
ATOM 11183 C C . ILE B 2 691 ? 154.799 199.239 167.515 1.00 29.25 691 ILE B C 1
ATOM 11184 O O . ILE B 2 691 ? 154.673 198.448 168.458 1.00 29.25 691 ILE B O 1
ATOM 11189 N N . ARG B 2 692 ? 154.216 199.053 166.335 1.00 32.20 692 ARG B N 1
ATOM 11190 C CA . ARG B 2 692 ? 153.312 197.939 166.088 1.00 32.20 692 ARG B CA 1
ATOM 11191 C C . ARG B 2 692 ? 153.732 197.168 164.846 1.00 32.20 692 ARG B C 1
ATOM 11192 O O . ARG B 2 692 ? 154.062 197.762 163.817 1.00 32.20 692 ARG B O 1
ATOM 11200 N N . TRP B 2 693 ? 153.720 195.842 164.953 1.00 25.22 693 TRP B N 1
ATOM 11201 C CA . TRP B 2 693 ? 153.899 194.999 163.782 1.00 25.22 693 TRP B CA 1
ATOM 11202 C C . TRP B 2 693 ? 152.667 195.072 162.888 1.00 25.22 693 TRP B C 1
ATOM 11203 O O . TRP B 2 693 ? 151.549 195.308 163.352 1.00 25.22 693 TRP B O 1
ATOM 11214 N N . ARG B 2 694 ? 152.880 194.880 161.588 1.00 29.08 694 ARG B N 1
ATOM 11215 C CA . ARG B 2 694 ? 151.779 194.822 160.640 1.00 29.08 694 ARG B CA 1
ATOM 11216 C C . ARG B 2 694 ? 151.508 193.418 160.120 1.00 29.08 694 ARG B C 1
ATOM 11217 O O . ARG B 2 694 ? 150.417 193.171 159.600 1.00 29.08 694 ARG B O 1
ATOM 11225 N N . ASP B 2 695 ? 152.462 192.502 160.255 1.00 28.04 695 ASP B N 1
ATOM 11226 C CA . ASP B 2 695 ? 152.254 191.084 159.995 1.00 28.04 695 ASP B CA 1
ATOM 11227 C C . ASP B 2 695 ? 152.381 190.349 161.322 1.00 28.04 695 ASP B C 1
ATOM 11228 O O . ASP B 2 695 ? 153.425 190.428 161.978 1.00 28.04 695 ASP B O 1
ATOM 11233 N N . LYS B 2 696 ? 151.324 189.652 161.716 1.00 26.66 696 LYS B N 1
ATOM 11234 C CA . LYS B 2 696 ? 151.304 189.000 163.019 1.00 26.66 696 LYS B CA 1
ATOM 11235 C C . LYS B 2 696 ? 152.387 187.926 163.090 1.00 26.66 696 LYS B C 1
ATOM 11236 O O . LYS B 2 696 ? 152.477 187.083 162.188 1.00 26.66 696 LYS B O 1
ATOM 11242 N N . PRO B 2 697 ? 153.227 187.925 164.126 1.00 23.81 697 PRO B N 1
ATOM 11243 C CA . PRO B 2 697 ? 154.287 186.909 164.221 1.00 23.81 697 PRO B CA 1
ATOM 11244 C C . PRO B 2 697 ? 153.720 185.535 164.550 1.00 23.81 697 PRO B C 1
ATOM 11245 O O . PRO B 2 697 ? 152.927 185.382 165.480 1.00 23.81 697 PRO B O 1
ATOM 11249 N N . VAL B 2 698 ? 154.134 184.530 163.772 1.00 22.63 698 VAL B N 1
ATOM 11250 C CA . VAL B 2 698 ? 153.799 183.134 164.029 1.00 22.63 698 VAL B CA 1
ATOM 11251 C C . VAL B 2 698 ? 155.037 182.276 163.800 1.00 22.63 698 VAL B C 1
ATOM 11252 O O . VAL B 2 698 ? 155.978 182.671 163.109 1.00 22.63 698 VAL B O 1
ATOM 11256 N N . ALA B 2 699 ? 155.021 181.085 164.391 1.00 19.48 699 ALA B N 1
ATOM 11257 C CA . ALA B 2 699 ? 156.085 180.117 164.174 1.00 19.48 699 ALA B CA 1
ATOM 11258 C C . ALA B 2 699 ? 156.012 179.549 162.757 1.00 19.48 699 ALA B C 1
ATOM 11259 O O . ALA B 2 699 ? 154.968 179.572 162.101 1.00 19.48 699 ALA B O 1
ATOM 11261 N N . LEU B 2 700 ? 157.148 179.037 162.287 1.00 19.60 700 LEU B N 1
ATOM 11262 C CA . LEU B 2 700 ? 157.229 178.460 160.951 1.00 19.60 700 LEU B CA 1
ATOM 11263 C C . LEU B 2 700 ? 156.357 177.214 160.849 1.00 19.60 700 LEU B C 1
ATOM 11264 O O . LEU B 2 700 ? 156.152 176.492 161.828 1.00 19.60 700 LEU B O 1
ATOM 11269 N N . SER B 2 701 ? 155.866 176.946 159.643 1.00 18.49 701 SER B N 1
ATOM 11270 C CA . SER B 2 701 ? 155.010 175.786 159.443 1.00 18.49 701 SER B CA 1
ATOM 11271 C C . SER B 2 701 ? 155.824 174.491 159.527 1.00 18.49 701 SER B C 1
ATOM 11272 O O . SER B 2 701 ? 157.055 174.495 159.600 1.00 18.49 701 SER B O 1
ATOM 11275 N N . ILE B 2 702 ? 155.104 173.368 159.517 1.00 17.95 702 ILE B N 1
ATOM 11276 C CA . ILE B 2 702 ? 155.731 172.057 159.679 1.00 17.95 702 ILE B CA 1
ATOM 11277 C C . ILE B 2 702 ? 156.644 171.736 158.495 1.00 17.95 702 ILE B C 1
ATOM 11278 O O . ILE B 2 702 ? 157.828 171.399 158.665 1.00 17.95 702 ILE B O 1
ATOM 11283 N N . VAL B 2 703 ? 156.116 171.866 157.275 1.00 18.60 703 VAL B N 1
ATOM 11284 C CA . VAL B 2 703 ? 156.909 171.586 156.081 1.00 18.60 703 VAL B CA 1
ATOM 11285 C C . VAL B 2 703 ? 158.033 172.603 155.935 1.00 18.60 703 VAL B C 1
ATOM 11286 O O . VAL B 2 703 ? 159.151 172.260 155.528 1.00 18.60 703 VAL B O 1
ATOM 11290 N N . GLN B 2 704 ? 157.748 173.872 156.240 1.00 19.32 704 GLN B N 1
ATOM 11291 C CA . GLN B 2 704 ? 158.781 174.899 156.187 1.00 19.32 704 GLN B CA 1
ATOM 11292 C C . GLN B 2 704 ? 159.925 174.567 157.131 1.00 19.32 704 GLN B C 1
ATOM 11293 O O . GLN B 2 704 ? 161.096 174.779 156.802 1.00 19.32 704 GLN B O 1
ATOM 11299 N N . ALA B 2 705 ? 159.602 174.037 158.310 1.00 17.72 705 ALA B N 1
ATOM 11300 C CA . ALA B 2 705 ? 160.641 173.633 159.247 1.00 17.72 705 ALA B CA 1
ATOM 11301 C C . ALA B 2 705 ? 161.477 172.491 158.690 1.00 17.72 705 ALA B C 1
ATOM 11302 O O . ALA B 2 705 ? 162.708 172.504 158.806 1.00 17.72 705 ALA B O 1
ATOM 11304 N N . ARG B 2 706 ? 160.830 171.490 158.085 1.00 17.91 706 ARG B N 1
ATOM 11305 C CA . ARG B 2 706 ? 161.601 170.403 157.482 1.00 17.91 706 ARG B CA 1
ATOM 11306 C C . ARG B 2 706 ? 162.546 170.934 156.406 1.00 17.91 706 ARG B C 1
ATOM 11307 O O . ARG B 2 706 ? 163.721 170.547 156.348 1.00 17.91 706 ARG B O 1
ATOM 11315 N N . LEU B 2 707 ? 162.055 171.850 155.570 1.00 19.49 707 LEU B N 1
ATOM 11316 C CA . LEU B 2 707 ? 162.871 172.403 154.492 1.00 19.49 707 LEU B CA 1
ATOM 11317 C C . LEU B 2 707 ? 164.044 173.219 155.032 1.00 19.49 707 LEU B C 1
ATOM 11318 O O . LEU B 2 707 ? 165.177 173.078 154.560 1.00 19.49 707 LEU B O 1
ATOM 11323 N N . VAL B 2 708 ? 163.788 174.081 156.020 1.00 17.65 708 VAL B N 1
ATOM 11324 C CA . VAL B 2 708 ? 164.846 174.923 156.576 1.00 17.65 708 VAL B CA 1
ATOM 11325 C C . VAL B 2 708 ? 165.903 174.071 157.269 1.00 17.65 708 VAL B C 1
ATOM 11326 O O . VAL B 2 708 ? 167.108 174.318 157.128 1.00 17.65 708 VAL B O 1
ATOM 11330 N N . GLY B 2 709 ? 165.472 173.063 158.034 1.00 15.80 709 GLY B N 1
ATOM 11331 C CA . GLY B 2 709 ? 166.426 172.172 158.671 1.00 15.80 709 GLY B CA 1
ATOM 11332 C C . GLY B 2 709 ? 167.281 171.421 157.668 1.00 15.80 709 GLY B C 1
ATOM 11333 O O . GLY B 2 709 ? 168.502 171.324 157.829 1.00 15.80 709 GLY B O 1
ATOM 11334 N N . LEU B 2 710 ? 166.657 170.909 156.602 1.00 16.82 710 LEU B N 1
ATOM 11335 C CA . LEU B 2 710 ? 167.416 170.224 155.561 1.00 16.82 710 LEU B CA 1
ATOM 11336 C C . LEU B 2 710 ? 168.404 171.168 154.884 1.00 16.82 710 LEU B C 1
ATOM 11337 O O . LEU B 2 710 ? 169.529 170.771 154.560 1.00 16.82 710 LEU B O 1
ATOM 11342 N N . ALA B 2 711 ? 168.003 172.424 154.669 1.00 17.41 711 ALA B N 1
ATOM 11343 C CA . ALA B 2 711 ? 168.886 173.402 154.036 1.00 17.41 711 ALA B CA 1
ATOM 11344 C C . ALA B 2 711 ? 170.100 173.713 154.908 1.00 17.41 711 ALA B C 1
ATOM 11345 O O . ALA B 2 711 ? 171.236 173.749 154.415 1.00 17.41 711 ALA B O 1
ATOM 11347 N N . HIS B 2 712 ? 169.884 173.952 156.206 1.00 15.80 712 HIS B N 1
ATOM 11348 C CA . HIS B 2 712 ? 171.019 174.182 157.099 1.00 15.80 712 HIS B CA 1
ATOM 11349 C C . HIS B 2 712 ? 171.940 172.962 157.122 1.00 15.80 712 HIS B C 1
ATOM 11350 O O . HIS B 2 712 ? 173.170 173.097 157.065 1.00 15.80 712 HIS B O 1
ATOM 11357 N N . PHE B 2 713 ? 171.355 171.759 157.190 1.00 15.30 713 PHE B N 1
ATOM 11358 C CA . PHE B 2 713 ? 172.139 170.525 157.189 1.00 15.30 713 PHE B CA 1
ATOM 11359 C C . PHE B 2 713 ? 173.017 170.432 155.946 1.00 15.30 713 PHE B C 1
ATOM 11360 O O . PHE B 2 713 ? 174.222 170.170 156.041 1.00 15.30 713 PHE B O 1
ATOM 11368 N N . SER B 2 714 ? 172.426 170.655 154.769 1.00 17.81 714 SER B N 1
ATOM 11369 C CA . SER B 2 714 ? 173.162 170.512 153.516 1.00 17.81 714 SER B CA 1
ATOM 11370 C C . SER B 2 714 ? 174.261 171.560 153.382 1.00 17.81 714 SER B C 1
ATOM 11371 O O . SER B 2 714 ? 175.381 171.241 152.960 1.00 17.81 714 SER B O 1
ATOM 11374 N N . VAL B 2 715 ? 173.960 172.819 153.720 1.00 18.89 715 VAL B N 1
ATOM 11375 C CA . VAL B 2 715 ? 174.979 173.862 153.631 1.00 18.89 715 VAL B CA 1
ATOM 11376 C C . VAL B 2 715 ? 176.149 173.545 154.556 1.00 18.89 715 VAL B C 1
ATOM 11377 O O . VAL B 2 715 ? 177.317 173.658 154.160 1.00 18.89 715 VAL B O 1
ATOM 11381 N N . GLY B 2 716 ? 175.859 173.131 155.793 1.00 16.26 716 GLY B N 1
ATOM 11382 C CA . GLY B 2 716 ? 176.935 172.779 156.706 1.00 16.26 716 GLY B CA 1
ATOM 11383 C C . GLY B 2 716 ? 177.772 171.618 156.203 1.00 16.26 716 GLY B C 1
ATOM 11384 O O . GLY B 2 716 ? 179.004 171.667 156.240 1.00 16.26 716 GLY B O 1
ATOM 11385 N N . TYR B 2 717 ? 177.110 170.570 155.706 1.00 17.12 717 TYR B N 1
ATOM 11386 C CA . TYR B 2 717 ? 177.796 169.414 155.136 1.00 17.12 717 TYR B CA 1
ATOM 11387 C C . TYR B 2 717 ? 178.780 169.840 154.052 1.00 17.12 717 TYR B C 1
ATOM 11388 O O . TYR B 2 717 ? 179.985 169.532 154.111 1.00 17.12 717 TYR B O 1
ATOM 11397 N N . ILE B 2 718 ? 178.278 170.602 153.077 1.00 18.71 718 ILE B N 1
ATOM 11398 C CA . ILE B 2 718 ? 179.080 170.977 151.919 1.00 18.71 718 ILE B CA 1
ATOM 11399 C C . ILE B 2 718 ? 180.248 171.861 152.337 1.00 18.71 718 ILE B C 1
ATOM 11400 O O . ILE B 2 718 ? 181.392 171.633 151.929 1.00 18.71 718 ILE B O 1
ATOM 11405 N N . PHE B 2 719 ? 179.984 172.881 153.163 1.00 18.48 719 PHE B N 1
ATOM 11406 C CA . PHE B 2 719 ? 181.048 173.812 153.532 1.00 18.48 719 PHE B CA 1
ATOM 11407 C C . PHE B 2 719 ? 182.127 173.138 154.374 1.00 18.48 719 PHE B C 1
ATOM 11408 O O . PHE B 2 719 ? 183.324 173.370 154.151 1.00 18.48 719 PHE B O 1
ATOM 11416 N N . THR B 2 720 ? 181.730 172.292 155.332 1.00 15.80 720 THR B N 1
ATOM 11417 C CA . THR B 2 720 ? 182.717 171.585 156.140 1.00 15.80 720 THR B CA 1
ATOM 11418 C C . THR B 2 720 ? 183.632 170.740 155.266 1.00 15.80 720 THR B C 1
ATOM 11419 O O . THR B 2 720 ? 184.867 170.820 155.373 1.00 15.80 720 THR B O 1
ATOM 11423 N N . TYR B 2 721 ? 183.043 169.920 154.385 1.00 16.81 721 TYR B N 1
ATOM 11424 C CA . TYR B 2 721 ? 183.900 169.045 153.596 1.00 16.81 721 TYR B CA 1
ATOM 11425 C C . TYR B 2 721 ? 184.732 169.824 152.588 1.00 16.81 721 TYR B C 1
ATOM 11426 O O . TYR B 2 721 ? 185.869 169.436 152.308 1.00 16.81 721 TYR B O 1
ATOM 11435 N N . ALA B 2 722 ? 184.196 170.909 152.027 1.00 17.48 722 ALA B N 1
ATOM 11436 C CA . ALA B 2 722 ? 184.978 171.704 151.087 1.00 17.48 722 ALA B CA 1
ATOM 11437 C C . ALA B 2 722 ? 186.204 172.294 151.769 1.00 17.48 722 ALA B C 1
ATOM 11438 O O . ALA B 2 722 ? 187.320 172.233 151.232 1.00 17.48 722 ALA B O 1
ATOM 11440 N N . ALA B 2 723 ? 186.014 172.857 152.968 1.00 17.46 723 ALA B N 1
ATOM 11441 C CA . ALA B 2 723 ? 187.142 173.399 153.717 1.00 17.46 723 ALA B CA 1
ATOM 11442 C C . ALA B 2 723 ? 188.187 172.325 153.976 1.00 17.46 723 ALA B C 1
ATOM 11443 O O . ALA B 2 723 ? 189.380 172.532 153.719 1.00 17.46 723 ALA B O 1
ATOM 11445 N N . PHE B 2 724 ? 187.753 171.156 154.460 1.00 17.10 724 PHE B N 1
ATOM 11446 C CA . PHE B 2 724 ? 188.711 170.092 154.758 1.00 17.10 724 PHE B CA 1
ATOM 11447 C C . PHE B 2 724 ? 189.468 169.652 153.509 1.00 17.10 724 PHE B C 1
ATOM 11448 O O . PHE B 2 724 ? 190.699 169.561 153.520 1.00 17.10 724 PHE B O 1
ATOM 11456 N N . LEU B 2 725 ? 188.745 169.378 152.420 1.00 18.23 725 LEU B N 1
ATOM 11457 C CA . LEU B 2 725 ? 189.370 168.882 151.197 1.00 18.23 725 LEU B CA 1
ATOM 11458 C C . LEU B 2 725 ? 190.399 169.871 150.665 1.00 18.23 725 LEU B C 1
ATOM 11459 O O . LEU B 2 725 ? 191.567 169.516 150.435 1.00 18.23 725 LEU B O 1
ATOM 11464 N N . ILE B 2 726 ? 189.988 171.131 150.496 1.00 20.17 726 ILE B N 1
ATOM 11465 C CA . ILE B 2 726 ? 190.886 172.132 149.932 1.00 20.17 726 ILE B CA 1
ATOM 11466 C C . ILE B 2 726 ? 192.099 172.329 150.831 1.00 20.17 726 ILE B C 1
ATOM 11467 O O . ILE B 2 726 ? 193.241 172.327 150.360 1.00 20.17 726 ILE B O 1
ATOM 11472 N N . ALA B 2 727 ? 191.875 172.504 152.137 1.00 20.41 727 ALA B N 1
ATOM 11473 C CA . ALA B 2 727 ? 192.990 172.799 153.028 1.00 20.41 727 ALA B CA 1
ATOM 11474 C C . ALA B 2 727 ? 193.969 171.635 153.085 1.00 20.41 727 ALA B C 1
ATOM 11475 O O . ALA B 2 727 ? 195.183 171.831 152.977 1.00 20.41 727 ALA B O 1
ATOM 11477 N N . SER B 2 728 ? 193.458 170.409 153.228 1.00 20.99 728 SER B N 1
ATOM 11478 C CA . SER B 2 728 ? 194.340 169.255 153.351 1.00 20.99 728 SER B CA 1
ATOM 11479 C C . SER B 2 728 ? 195.168 169.049 152.090 1.00 20.99 728 SER B C 1
ATOM 11480 O O . SER B 2 728 ? 196.362 168.747 152.173 1.00 20.99 728 SER B O 1
ATOM 11483 N N . THR B 2 729 ? 194.563 169.215 150.909 1.00 23.03 729 THR B N 1
ATOM 11484 C CA . THR B 2 729 ? 195.340 169.008 149.690 1.00 23.03 729 THR B CA 1
ATOM 11485 C C . THR B 2 729 ? 196.331 170.149 149.456 1.00 23.03 729 THR B C 1
ATOM 11486 O O . THR B 2 729 ? 197.506 169.911 149.146 1.00 23.03 729 THR B O 1
ATOM 11490 N N . SER B 2 730 ? 195.882 171.398 149.619 1.00 24.36 730 SER B N 1
ATOM 11491 C CA . SER B 2 730 ? 196.718 172.542 149.268 1.00 24.36 730 SER B CA 1
ATOM 11492 C C . SER B 2 730 ? 197.828 172.787 150.284 1.00 24.36 730 SER B C 1
ATOM 11493 O O . SER B 2 730 ? 198.870 173.344 149.927 1.00 24.36 730 SER B O 1
ATOM 11496 N N . GLY B 2 731 ? 197.634 172.398 151.547 1.00 25.25 731 GLY B N 1
ATOM 11497 C CA . GLY B 2 731 ? 198.707 172.535 152.513 1.00 25.25 731 GLY B CA 1
ATOM 11498 C C . GLY B 2 731 ? 199.911 171.684 152.169 1.00 25.25 731 GLY B C 1
ATOM 11499 O O . GLY B 2 731 ? 201.050 172.082 152.421 1.00 25.25 731 GLY B O 1
ATOM 11500 N N . LYS B 2 732 ? 199.677 170.509 151.589 1.00 27.42 732 LYS B N 1
ATOM 11501 C CA . LYS B 2 732 ? 200.759 169.627 151.179 1.00 27.42 732 LYS B CA 1
ATOM 11502 C C . LYS B 2 732 ? 201.271 169.922 149.777 1.00 27.42 732 LYS B C 1
ATOM 11503 O O . LYS B 2 732 ? 202.459 169.712 149.511 1.00 27.42 732 LYS B O 1
ATOM 11509 N N . PHE B 2 733 ? 200.417 170.403 148.869 1.00 29.08 733 PHE B N 1
ATOM 11510 C CA . PHE B 2 733 ? 200.810 170.520 147.472 1.00 29.08 733 PHE B CA 1
ATOM 11511 C C . PHE B 2 733 ? 200.655 171.909 146.872 1.00 29.08 733 PHE B C 1
ATOM 11512 O O . PHE B 2 733 ? 201.223 172.159 145.805 1.00 29.08 733 PHE B O 1
ATOM 11520 N N . GLY B 2 734 ? 199.920 172.812 147.510 1.00 31.22 734 GLY B N 1
ATOM 11521 C CA . GLY B 2 734 ? 199.784 174.164 147.000 1.00 31.22 734 GLY B CA 1
ATOM 11522 C C . GLY B 2 734 ? 198.488 174.428 146.258 1.00 31.22 734 GLY B C 1
ATOM 11523 O O . GLY B 2 734 ? 198.041 175.570 146.160 1.00 31.22 734 GLY B O 1
ATOM 11525 N N . SER C 3 2 ? 140.059 179.808 154.560 1.00 28.10 2 SER C N 1
ATOM 11526 C CA . SER C 3 2 ? 139.427 178.832 155.439 1.00 28.10 2 SER C CA 1
ATOM 11527 C C . SER C 3 2 ? 139.658 177.411 154.944 1.00 28.10 2 SER C C 1
ATOM 11528 O O . SER C 3 2 ? 139.856 177.185 153.754 1.00 28.10 2 SER C O 1
ATOM 11531 N N . HIS C 3 3 ? 139.635 176.459 155.871 1.00 26.55 3 HIS C N 1
ATOM 11532 C CA . HIS C 3 3 ? 139.719 175.052 155.522 1.00 26.55 3 HIS C CA 1
ATOM 11533 C C . HIS C 3 3 ? 138.390 174.577 154.939 1.00 26.55 3 HIS C C 1
ATOM 11534 O O . H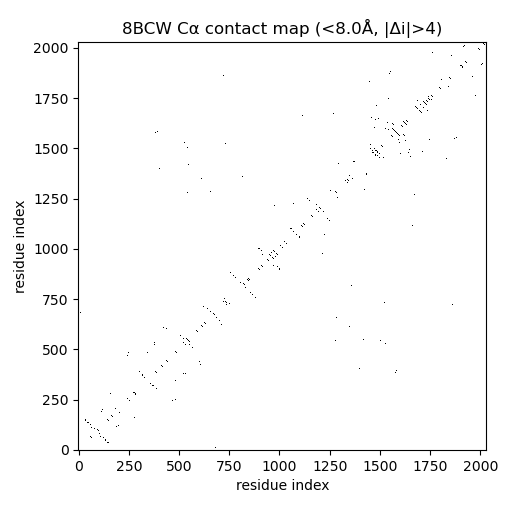IS C 3 3 ? 137.355 175.233 155.074 1.00 26.55 3 HIS C O 1
ATOM 11541 N N . SER C 3 4 ? 138.428 173.420 154.285 1.00 28.19 4 SER C N 1
ATOM 11542 C CA . SER C 3 4 ? 137.240 172.804 153.709 1.00 28.19 4 SER C CA 1
ATOM 11543 C C . SER C 3 4 ? 136.912 171.520 154.458 1.00 28.19 4 SER C C 1
ATOM 11544 O O . SER C 3 4 ? 137.809 170.753 154.808 1.00 28.19 4 SER C O 1
ATOM 11547 N N . VAL C 3 5 ? 135.629 171.291 154.715 1.00 27.26 5 VAL C N 1
ATOM 11548 C CA . VAL C 3 5 ? 135.175 170.086 155.403 1.00 27.26 5 VAL C CA 1
ATOM 11549 C C . VAL C 3 5 ? 134.027 169.484 154.606 1.00 27.26 5 VAL C C 1
ATOM 11550 O O . VAL C 3 5 ? 133.083 170.193 154.242 1.00 27.26 5 VAL C O 1
ATOM 11554 N N . LYS C 3 6 ? 134.101 168.178 154.344 1.00 29.82 6 LYS C N 1
ATOM 11555 C CA . LYS C 3 6 ? 133.103 167.489 153.536 1.00 29.82 6 LYS C CA 1
ATOM 11556 C C . LYS C 3 6 ? 132.616 166.229 154.237 1.00 29.82 6 LYS C C 1
ATOM 11557 O O . LYS C 3 6 ? 133.363 165.578 154.975 1.00 29.82 6 LYS C O 1
ATOM 11563 N N . ILE C 3 7 ? 131.354 165.886 153.981 1.00 28.97 7 ILE C N 1
ATOM 11564 C CA . ILE C 3 7 ? 130.713 164.688 154.513 1.00 28.97 7 ILE C CA 1
ATOM 11565 C C . ILE C 3 7 ? 130.287 163.816 153.338 1.00 28.97 7 ILE C C 1
ATOM 11566 O O . ILE C 3 7 ? 129.655 164.305 152.396 1.00 28.97 7 ILE C O 1
ATOM 11571 N N . TYR C 3 8 ? 130.627 162.532 153.397 1.00 30.73 8 TYR C N 1
ATOM 11572 C CA . TYR C 3 8 ? 130.324 161.577 152.340 1.00 30.73 8 TYR C CA 1
ATOM 11573 C C . TYR C 3 8 ? 129.207 160.636 152.779 1.00 30.73 8 TYR C C 1
ATOM 11574 O O . TYR C 3 8 ? 128.965 160.440 153.971 1.00 30.73 8 TYR C O 1
ATOM 11583 N N . ASP C 3 9 ? 128.520 160.051 151.794 1.00 36.08 9 ASP C N 1
ATOM 11584 C CA . ASP C 3 9 ? 127.273 159.336 152.053 1.00 36.08 9 ASP C CA 1
ATOM 11585 C C . ASP C 3 9 ? 127.475 157.969 152.700 1.00 36.08 9 ASP C C 1
ATOM 11586 O O . ASP C 3 9 ? 126.498 157.236 152.875 1.00 36.08 9 ASP C O 1
ATOM 11591 N N . THR C 3 10 ? 128.705 157.610 153.056 1.00 32.48 10 THR C N 1
ATOM 11592 C CA . THR C 3 10 ? 128.947 156.434 153.881 1.00 32.48 10 THR C CA 1
ATOM 11593 C C . THR C 3 10 ? 128.690 156.698 155.359 1.00 32.48 10 THR C C 1
ATOM 11594 O O . THR C 3 10 ? 128.806 155.770 156.164 1.00 32.48 10 THR C O 1
ATOM 11598 N N . CYS C 3 11 ? 128.355 157.934 155.723 1.00 30.61 11 CYS C N 1
ATOM 11599 C CA . CYS C 3 11 ? 128.109 158.285 157.115 1.00 30.61 11 CYS C CA 1
ATOM 11600 C C . CYS C 3 11 ? 127.009 157.414 157.709 1.00 30.61 11 CYS C C 1
ATOM 11601 O O . CYS C 3 11 ? 125.982 157.161 157.076 1.00 30.61 11 CYS C O 1
ATOM 11604 N N . ILE C 3 12 ? 127.237 156.946 158.935 1.00 32.13 12 ILE C N 1
ATOM 11605 C CA . ILE C 3 12 ? 126.260 156.131 159.645 1.00 32.13 12 ILE C CA 1
ATOM 11606 C C . ILE C 3 12 ? 125.530 156.927 160.722 1.00 32.13 12 ILE C C 1
ATOM 11607 O O . ILE C 3 12 ? 124.761 156.352 161.495 1.00 32.13 12 ILE C O 1
ATOM 11612 N N . GLY C 3 13 ? 125.758 158.236 160.792 1.00 32.44 13 GLY C N 1
ATOM 11613 C CA . GLY C 3 13 ? 125.065 159.090 161.738 1.00 32.44 13 GLY C CA 1
ATOM 11614 C C . GLY C 3 13 ? 125.325 158.775 163.197 1.00 32.44 13 GLY C C 1
ATOM 11615 O O . GLY C 3 13 ? 124.385 158.714 163.993 1.00 32.44 13 GLY C O 1
ATOM 11616 N N . CYS C 3 14 ? 126.591 158.580 163.565 1.00 30.38 14 CYS C N 1
ATOM 11617 C CA . CYS C 3 14 ? 126.948 158.252 164.939 1.00 30.38 14 CYS C CA 1
ATOM 11618 C C . CYS C 3 14 ? 127.162 159.476 165.823 1.00 30.38 14 CYS C C 1
ATOM 11619 O O . CYS C 3 14 ? 127.209 159.328 167.049 1.00 30.38 14 CYS C O 1
ATOM 11622 N N . THR C 3 15 ? 127.305 160.665 165.234 1.00 29.90 15 THR C N 1
ATOM 11623 C CA . THR C 3 15 ? 127.448 161.970 165.886 1.00 29.90 15 THR C CA 1
ATOM 11624 C C . THR C 3 15 ? 128.788 162.179 166.589 1.00 29.90 15 THR C C 1
ATOM 11625 O O . THR C 3 15 ? 128.969 163.225 167.219 1.00 29.90 15 THR C O 1
ATOM 11629 N N . GLN C 3 16 ? 129.732 161.239 166.502 1.00 28.67 16 GLN C N 1
ATOM 11630 C CA . GLN C 3 16 ? 130.981 161.379 167.250 1.00 28.67 16 GLN C CA 1
ATOM 11631 C C . GLN C 3 16 ? 131.803 162.573 166.766 1.00 28.67 16 GLN C C 1
ATOM 11632 O O . GLN C 3 16 ? 132.420 163.281 167.574 1.00 28.67 16 GLN C O 1
ATOM 11638 N N . CYS C 3 17 ? 131.821 162.814 165.453 1.00 26.14 17 CYS C N 1
ATOM 11639 C CA . CYS C 3 17 ? 132.584 163.938 164.917 1.00 26.14 17 CYS C CA 1
ATOM 11640 C C . CYS C 3 17 ? 132.048 165.269 165.432 1.00 26.14 17 CYS C C 1
ATOM 11641 O O . CYS C 3 17 ? 132.824 166.176 165.752 1.00 26.14 17 CYS C O 1
ATOM 11644 N N . VAL C 3 18 ? 130.723 165.406 165.515 1.00 29.07 18 VAL C N 1
ATOM 11645 C CA . VAL C 3 18 ? 130.133 166.632 166.046 1.00 29.07 18 VAL C CA 1
ATOM 11646 C C . VAL C 3 18 ? 130.555 166.843 167.493 1.00 29.07 18 VAL C C 1
ATOM 11647 O O . VAL C 3 18 ? 130.890 167.960 167.902 1.00 29.07 18 VAL C O 1
ATOM 11651 N N . ARG C 3 19 ? 130.551 165.774 168.290 1.00 28.81 19 ARG C N 1
ATOM 11652 C CA . ARG C 3 19 ? 130.952 165.897 169.686 1.00 28.81 19 ARG C CA 1
ATOM 11653 C C . ARG C 3 19 ? 132.428 166.246 169.826 1.00 28.81 19 ARG C C 1
ATOM 11654 O O . ARG C 3 19 ? 132.808 166.933 170.780 1.00 28.81 19 ARG C O 1
ATOM 11662 N N . ALA C 3 20 ? 133.270 165.793 168.895 1.00 25.60 20 ALA C N 1
ATOM 11663 C CA . ALA C 3 20 ? 134.708 165.991 169.038 1.00 25.60 20 ALA C CA 1
ATOM 11664 C C . ALA C 3 20 ? 135.184 167.383 168.631 1.00 25.60 20 ALA C C 1
ATOM 11665 O O . ALA C 3 20 ? 136.309 167.757 168.977 1.00 25.60 20 ALA C O 1
ATOM 11667 N N . CYS C 3 21 ? 134.374 168.156 167.921 1.00 24.56 21 CYS C N 1
ATOM 11668 C CA . CYS C 3 21 ? 134.859 169.412 167.346 1.00 24.56 21 CYS C CA 1
ATOM 11669 C C . CYS C 3 21 ? 135.084 170.460 168.433 1.00 24.56 21 CYS C C 1
ATOM 11670 O O . CYS C 3 21 ? 134.218 170.650 169.292 1.00 24.56 21 CYS C O 1
ATOM 11673 N N . PRO C 3 22 ? 136.224 171.158 168.430 1.00 24.55 22 PRO C N 1
ATOM 11674 C CA . PRO C 3 22 ? 136.483 172.178 169.453 1.00 24.55 22 PRO C CA 1
ATOM 11675 C C . PRO C 3 22 ? 135.965 173.575 169.143 1.00 24.55 22 PRO C C 1
ATOM 11676 O O . PRO C 3 22 ? 136.080 174.450 170.010 1.00 24.55 22 PRO C O 1
ATOM 11680 N N . THR C 3 23 ? 135.413 173.821 167.952 1.00 26.34 23 THR C N 1
ATOM 11681 C CA . THR C 3 23 ? 134.940 175.152 167.588 1.00 26.34 23 THR C CA 1
ATOM 11682 C C . THR C 3 23 ? 133.525 175.154 167.022 1.00 26.34 23 THR C C 1
ATOM 11683 O O . THR C 3 23 ? 133.111 176.165 166.444 1.00 26.34 23 THR C O 1
ATOM 11687 N N . ASP C 3 24 ? 132.780 174.055 167.160 1.00 28.44 24 ASP C N 1
ATOM 11688 C CA . ASP C 3 24 ? 131.386 173.959 166.720 1.00 28.44 24 ASP C CA 1
ATOM 11689 C C . ASP C 3 24 ? 131.250 174.263 165.225 1.00 28.44 24 ASP C C 1
ATOM 11690 O O . ASP C 3 24 ? 130.608 175.228 164.807 1.00 28.44 24 ASP C O 1
ATOM 11695 N N . VAL C 3 25 ? 131.872 173.408 164.419 1.00 26.47 25 VAL C N 1
ATOM 11696 C CA . VAL C 3 25 ? 131.771 173.530 162.970 1.00 26.47 25 VAL C CA 1
ATOM 11697 C C . VAL C 3 25 ? 130.653 172.656 162.402 1.00 26.47 25 VAL C C 1
ATOM 11698 O O . VAL C 3 25 ? 130.008 173.040 161.421 1.00 26.47 25 VAL C O 1
ATOM 11702 N N . LEU C 3 26 ? 130.391 171.505 163.011 1.00 27.10 26 LEU C N 1
ATOM 11703 C CA . LEU C 3 26 ? 129.514 170.478 162.468 1.00 27.10 26 LEU C CA 1
ATOM 11704 C C . LEU C 3 26 ? 128.192 170.434 163.226 1.00 27.10 26 LEU C C 1
ATOM 11705 O O . LEU C 3 26 ? 128.041 171.018 164.300 1.00 27.10 26 LEU C O 1
ATOM 11710 N N . GLU C 3 27 ? 127.231 169.715 162.647 1.00 31.75 27 GLU C N 1
ATOM 11711 C CA . GLU C 3 27 ? 125.952 169.443 163.295 1.00 31.75 27 GLU C CA 1
ATOM 11712 C C . GLU C 3 27 ? 125.319 168.237 162.611 1.00 31.75 27 GLU C C 1
ATOM 11713 O O . GLU C 3 27 ? 125.843 167.718 161.626 1.00 31.75 27 GLU C O 1
ATOM 11719 N N . MET C 3 28 ? 124.192 167.785 163.153 1.00 32.71 28 MET C N 1
ATOM 11720 C CA . MET C 3 28 ? 123.480 166.624 162.631 1.00 32.71 28 MET C CA 1
ATOM 11721 C C . MET C 3 28 ? 122.131 167.046 162.062 1.00 32.71 28 MET C C 1
ATOM 11722 O O . MET C 3 28 ? 121.416 167.847 162.670 1.00 32.71 28 MET C O 1
ATOM 11727 N N . ILE C 3 29 ? 121.786 166.506 160.895 1.00 34.63 29 ILE C N 1
ATOM 11728 C CA . ILE C 3 29 ? 120.538 166.860 160.219 1.00 34.63 29 ILE C CA 1
ATOM 11729 C C . ILE C 3 29 ? 119.812 165.578 159.831 1.00 34.63 29 ILE C C 1
ATOM 11730 O O . ILE C 3 29 ? 120.430 164.509 159.699 1.00 34.63 29 ILE C O 1
ATOM 11735 N N . PRO C 3 30 ? 118.489 165.647 159.657 1.00 36.68 30 PRO C N 1
ATOM 11736 C CA . PRO C 3 30 ? 117.726 164.442 159.305 1.00 36.68 30 PRO C CA 1
ATOM 11737 C C . PRO C 3 30 ? 118.124 163.879 157.948 1.00 36.68 30 PRO C C 1
ATOM 11738 O O . PRO C 3 30 ? 118.518 164.608 157.036 1.00 36.68 30 PRO C O 1
ATOM 11742 N N . TRP C 3 31 ? 118.004 162.560 157.825 1.00 38.16 31 TRP C N 1
ATOM 11743 C CA . TRP C 3 31 ? 118.372 161.843 156.611 1.00 38.16 31 TRP C CA 1
ATOM 11744 C C . TRP C 3 31 ? 117.593 160.536 156.583 1.00 38.16 31 TRP C C 1
ATOM 11745 O O . TRP C 3 31 ? 116.986 160.133 157.577 1.00 38.16 31 TRP C O 1
ATOM 11756 N N . ASP C 3 32 ? 117.606 159.878 155.422 1.00 42.84 32 ASP C N 1
ATOM 11757 C CA . ASP C 3 32 ? 116.964 158.577 155.278 1.00 42.84 32 ASP C CA 1
ATOM 11758 C C . ASP C 3 32 ? 117.883 157.531 154.656 1.00 42.84 32 ASP C C 1
ATOM 11759 O O . ASP C 3 32 ? 117.419 156.432 154.336 1.00 42.84 32 ASP C O 1
ATOM 11764 N N . GLY C 3 33 ? 119.163 157.837 154.479 1.00 41.86 33 GLY C N 1
ATOM 11765 C CA . GLY C 3 33 ? 120.098 156.932 153.850 1.00 41.86 33 GLY C CA 1
ATOM 11766 C C . GLY C 3 33 ? 120.758 155.918 154.753 1.00 41.86 33 GLY C C 1
ATOM 11767 O O . GLY C 3 33 ? 121.498 155.061 154.262 1.00 41.86 33 GLY C O 1
ATOM 11768 N N . CYS C 3 34 ? 120.523 155.979 156.061 1.00 40.06 34 CYS C N 1
ATOM 11769 C CA . CYS C 3 34 ? 121.124 155.039 156.995 1.00 40.06 34 CYS C CA 1
ATOM 11770 C C . CYS C 3 34 ? 120.112 154.693 158.078 1.00 40.06 34 CYS C C 1
ATOM 11771 O O . CYS C 3 34 ? 119.057 155.320 158.199 1.00 40.06 34 CYS C O 1
ATOM 11774 N N . LYS C 3 35 ? 120.453 153.676 158.872 1.00 43.22 35 LYS C N 1
ATOM 11775 C CA . LYS C 3 35 ? 119.551 153.211 159.921 1.00 43.22 35 LYS C CA 1
ATOM 11776 C C . LYS C 3 35 ? 119.308 154.293 160.968 1.00 43.22 35 LYS C C 1
ATOM 11777 O O . LYS C 3 35 ? 118.187 154.442 161.466 1.00 43.22 35 LYS C O 1
ATOM 11783 N N . ALA C 3 36 ? 120.346 155.058 161.315 1.00 39.64 36 ALA C N 1
ATOM 11784 C CA . ALA C 3 36 ? 120.205 156.110 162.316 1.00 39.64 36 ALA C CA 1
ATOM 11785 C C . ALA C 3 36 ? 119.325 157.261 161.843 1.00 39.64 36 ALA C C 1
ATOM 11786 O O . ALA C 3 36 ? 118.878 158.059 162.673 1.00 39.64 36 ALA C O 1
ATOM 11788 N N . LYS C 3 37 ? 119.082 157.369 160.536 1.00 41.04 37 LYS C N 1
ATOM 11789 C CA . LYS C 3 37 ? 118.201 158.391 159.963 1.00 41.04 37 LYS C CA 1
ATOM 11790 C C . LYS C 3 37 ? 118.715 159.806 160.225 1.00 41.04 37 LYS C C 1
ATOM 11791 O O . LYS C 3 37 ? 117.937 160.737 160.440 1.00 41.04 37 LYS C O 1
ATOM 11797 N N . GLN C 3 38 ? 120.035 159.977 160.198 1.00 35.89 38 GLN C N 1
ATOM 11798 C CA . GLN C 3 38 ? 120.633 161.298 160.341 1.00 35.89 38 GLN C CA 1
ATOM 11799 C C . GLN C 3 38 ? 122.016 161.284 159.709 1.00 35.89 38 GLN C C 1
ATOM 11800 O O . GLN C 3 38 ? 122.640 160.232 159.563 1.00 35.89 38 GLN C O 1
ATOM 11806 N N . ILE C 3 39 ? 122.490 162.474 159.343 1.00 33.40 39 ILE C N 1
ATOM 11807 C CA . ILE C 3 39 ? 123.778 162.625 158.677 1.00 33.40 39 ILE C CA 1
ATOM 11808 C C . ILE C 3 39 ? 124.432 163.923 159.137 1.00 33.40 39 ILE C C 1
ATOM 11809 O O . ILE C 3 39 ? 123.755 164.889 159.502 1.00 33.40 39 ILE C O 1
ATOM 11814 N N . ALA C 3 40 ? 125.762 163.933 159.131 1.00 30.59 40 ALA C N 1
ATOM 11815 C CA . ALA C 3 40 ? 126.528 165.092 159.564 1.00 30.59 40 ALA C CA 1
ATOM 11816 C C . ALA C 3 40 ? 126.526 166.183 158.494 1.00 30.59 40 ALA C C 1
ATOM 11817 O O . ALA C 3 40 ? 126.289 165.933 157.310 1.00 30.59 40 ALA C O 1
ATOM 11819 N N . SER C 3 41 ? 126.791 167.411 158.937 1.00 29.97 41 SER C N 1
ATOM 11820 C CA . SER C 3 41 ? 126.840 168.579 158.071 1.00 29.97 41 SER C CA 1
ATOM 11821 C C . SER C 3 41 ? 127.841 169.571 158.648 1.00 29.97 41 SER C C 1
ATOM 11822 O O . SER C 3 41 ? 128.085 169.591 159.858 1.00 29.97 41 SER C O 1
ATOM 11825 N N . ALA C 3 42 ? 128.410 170.403 157.775 1.00 28.32 42 ALA C N 1
ATOM 11826 C CA . ALA C 3 42 ? 129.473 171.341 158.139 1.00 28.32 42 ALA C CA 1
ATOM 11827 C C . ALA C 3 42 ? 129.117 172.745 157.667 1.00 28.32 42 ALA C C 1
ATOM 11828 O O . ALA C 3 42 ? 129.658 173.231 156.666 1.00 28.32 42 ALA C O 1
ATOM 11830 N N . PRO C 3 43 ? 128.216 173.435 158.373 1.00 29.24 43 PRO C N 1
ATOM 11831 C CA . PRO C 3 43 ? 127.801 174.775 157.943 1.00 29.24 43 PRO C CA 1
ATOM 11832 C C . PRO C 3 43 ? 128.679 175.931 158.403 1.00 29.24 43 PRO C C 1
ATOM 11833 O O . PRO C 3 43 ? 128.475 177.053 157.920 1.00 29.24 43 PRO C O 1
ATOM 11837 N N . ARG C 3 44 ? 129.640 175.714 159.298 1.00 28.78 44 ARG C N 1
ATOM 11838 C CA . ARG C 3 44 ? 130.395 176.805 159.914 1.00 28.78 44 ARG C CA 1
ATOM 11839 C C . ARG C 3 44 ? 131.897 176.587 159.763 1.00 28.78 44 ARG C C 1
ATOM 11840 O O . ARG C 3 44 ? 132.663 176.670 160.724 1.00 28.78 44 ARG C O 1
ATOM 11848 N N . THR C 3 45 ? 132.346 176.314 158.536 1.00 27.79 45 THR C N 1
ATOM 11849 C CA . THR C 3 45 ? 133.765 176.069 158.302 1.00 27.79 45 THR C CA 1
ATOM 11850 C C . THR C 3 45 ? 134.631 177.312 158.481 1.00 27.79 45 THR C C 1
ATOM 11851 O O . THR C 3 45 ? 135.857 177.182 158.519 1.00 27.79 45 THR C O 1
ATOM 11855 N N . GLU C 3 46 ? 134.041 178.504 158.589 1.00 30.16 46 GLU C N 1
ATOM 11856 C CA . GLU C 3 46 ? 134.853 179.691 158.833 1.00 30.16 46 GLU C CA 1
ATOM 11857 C C . GLU C 3 46 ? 135.502 179.664 160.210 1.00 30.16 46 GLU C C 1
ATOM 11858 O O . GLU C 3 46 ? 136.466 180.401 160.440 1.00 30.16 46 GLU C O 1
ATOM 11864 N N . ASP C 3 47 ? 134.997 178.837 161.122 1.00 28.02 47 ASP C N 1
ATOM 11865 C CA . ASP C 3 47 ? 135.570 178.666 162.448 1.00 28.02 47 ASP C CA 1
ATOM 11866 C C . ASP C 3 47 ? 136.419 177.407 162.575 1.00 28.02 47 ASP C C 1
ATOM 11867 O O . ASP C 3 47 ? 136.920 177.128 163.666 1.00 28.02 47 ASP C O 1
ATOM 11872 N N . CYS C 3 48 ? 136.590 176.642 161.500 1.00 24.23 48 CYS C N 1
ATOM 11873 C CA . CYS C 3 48 ? 137.375 175.417 161.574 1.00 24.23 48 CYS C CA 1
ATOM 11874 C C . CYS C 3 48 ? 138.860 175.742 161.677 1.00 24.23 48 CYS C C 1
ATOM 11875 O O . CYS C 3 48 ? 139.387 176.542 160.901 1.00 24.23 48 CYS C O 1
ATOM 11878 N N . VAL C 3 49 ? 139.538 175.114 162.637 1.00 23.19 49 VAL C N 1
ATOM 11879 C CA . VAL C 3 49 ? 140.973 175.320 162.804 1.00 23.19 49 VAL C CA 1
ATOM 11880 C C . VAL C 3 49 ? 141.805 174.218 162.164 1.00 23.19 49 VAL C C 1
ATOM 11881 O O . VAL C 3 49 ? 143.028 174.381 162.045 1.00 23.19 49 VAL C O 1
ATOM 11885 N N . GLY C 3 50 ? 141.191 173.116 161.738 1.00 21.19 50 GLY C N 1
ATOM 11886 C CA . GLY C 3 50 ? 141.925 172.049 161.087 1.00 21.19 50 GLY C CA 1
ATOM 11887 C C . GLY C 3 50 ? 142.570 171.042 162.011 1.00 21.19 50 GLY C C 1
ATOM 11888 O O . GLY C 3 50 ? 143.569 170.423 161.633 1.00 21.19 50 GLY C O 1
ATOM 11889 N N . CYS C 3 51 ? 142.027 170.855 163.215 1.00 20.53 51 CYS C N 1
ATOM 11890 C CA . CYS C 3 51 ? 142.633 169.949 164.185 1.00 20.53 51 CYS C CA 1
ATOM 11891 C C . CYS C 3 51 ? 142.513 168.488 163.767 1.00 20.53 51 CYS C C 1
ATOM 11892 O O . CYS C 3 51 ? 143.337 167.664 164.175 1.00 20.53 51 CYS C O 1
ATOM 11895 N N . LYS C 3 52 ? 141.487 168.151 162.981 1.00 21.98 52 LYS C N 1
ATOM 11896 C CA . LYS C 3 52 ? 141.219 166.788 162.515 1.00 21.98 52 LYS C CA 1
ATOM 11897 C C . LYS C 3 52 ? 140.867 165.831 163.654 1.00 21.98 52 LYS C C 1
ATOM 11898 O O . LYS C 3 52 ? 141.120 164.630 163.559 1.00 21.98 52 LYS C O 1
ATOM 11904 N N . ARG C 3 53 ? 140.273 166.340 164.737 1.00 22.48 53 ARG C N 1
ATOM 11905 C CA . ARG C 3 53 ? 139.682 165.453 165.736 1.00 22.48 53 ARG C CA 1
ATOM 11906 C C . ARG C 3 53 ? 138.486 164.698 165.164 1.00 22.48 53 ARG C C 1
ATOM 11907 O O . ARG C 3 53 ? 138.251 163.535 165.521 1.00 22.48 53 ARG C O 1
ATOM 11915 N N . CYS C 3 54 ? 137.730 165.346 164.275 1.00 22.70 54 CYS C N 1
ATOM 11916 C CA . CYS C 3 54 ? 136.554 164.719 163.681 1.00 22.70 54 CYS C CA 1
ATOM 11917 C C . CYS C 3 54 ? 136.925 163.464 162.900 1.00 22.70 54 CYS C C 1
ATOM 11918 O O . CYS C 3 54 ? 136.236 162.442 162.992 1.00 22.70 54 CYS C O 1
ATOM 11921 N N . GLU C 3 55 ? 138.009 163.523 162.123 1.00 23.48 55 GLU C N 1
ATOM 11922 C CA . GLU C 3 55 ? 138.466 162.341 161.398 1.00 23.48 55 GLU C CA 1
ATOM 11923 C C . GLU C 3 55 ? 138.899 161.239 162.357 1.00 23.48 55 GLU C C 1
ATOM 11924 O O . GLU C 3 55 ? 138.639 160.056 162.113 1.00 23.48 55 GLU C O 1
ATOM 11930 N N . SER C 3 56 ? 139.557 161.610 163.457 1.00 23.22 56 SER C N 1
ATOM 11931 C CA . SER C 3 56 ? 139.955 160.621 164.453 1.00 23.22 56 SER C CA 1
ATOM 11932 C C . SER C 3 56 ? 138.747 159.937 165.081 1.00 23.22 56 SER C C 1
ATOM 11933 O O . SER C 3 56 ? 138.833 158.772 165.480 1.00 23.22 56 SER C O 1
ATOM 11936 N N . ALA C 3 57 ? 137.619 160.641 165.182 1.00 25.04 57 ALA C N 1
ATOM 11937 C CA . ALA C 3 57 ? 136.434 160.053 165.798 1.00 25.04 57 ALA C CA 1
ATOM 11938 C C . ALA C 3 57 ? 135.611 159.180 164.851 1.00 25.04 57 ALA C C 1
ATOM 11939 O O . ALA C 3 57 ? 134.776 158.407 165.329 1.00 25.04 57 ALA C O 1
ATOM 11941 N N . CYS C 3 58 ? 135.821 159.270 163.538 1.00 26.45 58 CYS C N 1
ATOM 11942 C CA . CYS C 3 58 ? 134.918 158.603 162.593 1.00 26.45 58 CYS C CA 1
ATOM 11943 C C . CYS C 3 58 ? 135.203 157.103 162.532 1.00 26.45 58 CYS C C 1
ATOM 11944 O O . CYS C 3 58 ? 136.364 156.704 162.412 1.00 26.45 58 CYS C O 1
ATOM 11947 N N . PRO C 3 59 ? 134.176 156.251 162.596 1.00 28.69 59 PRO C N 1
ATOM 11948 C CA . PRO C 3 59 ? 134.400 154.800 162.602 1.00 28.69 59 PRO C CA 1
ATOM 11949 C C . PRO C 3 59 ? 134.354 154.100 161.250 1.00 28.69 59 PRO C C 1
ATOM 11950 O O . PRO C 3 59 ? 134.651 152.900 161.203 1.00 28.69 59 PRO C O 1
ATOM 11954 N N . THR C 3 60 ? 133.986 154.779 160.166 1.00 29.83 60 THR C N 1
ATOM 11955 C CA . THR C 3 60 ? 133.832 154.093 158.891 1.00 29.83 60 THR C CA 1
ATOM 11956 C C . THR C 3 60 ? 135.173 153.957 158.174 1.00 29.83 60 THR C C 1
ATOM 11957 O O . THR C 3 60 ? 136.131 154.687 158.441 1.00 29.83 60 THR C O 1
ATOM 11961 N N . ASP C 3 61 ? 135.226 153.008 157.242 1.00 32.69 61 ASP C N 1
ATOM 11962 C CA . ASP C 3 61 ? 136.421 152.739 156.448 1.00 32.69 61 ASP C CA 1
ATOM 11963 C C . ASP C 3 61 ? 136.028 152.754 154.976 1.00 32.69 61 ASP C C 1
ATOM 11964 O O . ASP C 3 61 ? 135.302 151.865 154.522 1.00 32.69 61 ASP C O 1
ATOM 11969 N N . PHE C 3 62 ? 136.491 153.755 154.228 1.00 28.30 62 PHE C N 1
ATOM 11970 C CA . PHE C 3 62 ? 137.346 154.832 154.726 1.00 28.30 62 PHE C CA 1
ATOM 11971 C C . PHE C 3 62 ? 136.494 155.947 155.354 1.00 28.30 62 PHE C C 1
ATOM 11972 O O . PHE C 3 62 ? 135.292 155.775 155.543 1.00 28.30 62 PHE C O 1
ATOM 11980 N N . LEU C 3 63 ? 137.122 157.082 155.657 1.00 26.65 63 LEU C N 1
ATOM 11981 C CA . LEU C 3 63 ? 136.487 158.147 156.427 1.00 26.65 63 LEU C CA 1
ATOM 11982 C C . LEU C 3 63 ? 135.253 158.700 155.721 1.00 26.65 63 LEU C C 1
ATOM 11983 O O . LEU C 3 63 ? 135.185 158.760 154.492 1.00 26.65 63 LEU C O 1
ATOM 11988 N N . SER C 3 64 ? 134.273 159.119 156.522 1.00 27.70 64 SER C N 1
ATOM 11989 C CA . SER C 3 64 ? 133.079 159.782 156.018 1.00 27.70 64 SER C CA 1
ATOM 11990 C C . SER C 3 64 ? 133.095 161.292 156.220 1.00 27.70 64 SER C C 1
ATOM 11991 O O . SER C 3 64 ? 132.247 161.983 155.648 1.00 27.70 64 SER C O 1
ATOM 11994 N N . VAL C 3 65 ? 134.027 161.819 157.011 1.00 25.73 65 VAL C N 1
ATOM 11995 C CA . VAL C 3 65 ? 134.247 163.255 157.146 1.00 25.73 65 VAL C CA 1
ATOM 11996 C C . VAL C 3 65 ? 135.698 163.539 156.785 1.00 25.73 65 VAL C C 1
ATOM 11997 O O . VAL C 3 65 ? 136.608 162.864 157.279 1.00 25.73 65 VAL C O 1
ATOM 12001 N N . ARG C 3 66 ? 135.917 164.516 155.907 1.00 25.92 66 ARG C N 1
ATOM 12002 C CA . ARG C 3 66 ? 137.258 164.814 155.425 1.00 25.92 66 ARG C CA 1
ATOM 12003 C C . ARG C 3 66 ? 137.549 166.303 155.534 1.00 25.92 66 ARG C C 1
ATOM 12004 O O . ARG C 3 66 ? 136.711 167.140 155.181 1.00 25.92 66 ARG C O 1
ATOM 12012 N N . VAL C 3 67 ? 138.750 166.620 156.010 1.00 24.02 67 VAL C N 1
ATOM 12013 C CA . VAL C 3 67 ? 139.203 167.991 156.220 1.00 24.02 67 VAL C CA 1
ATOM 12014 C C . VAL C 3 67 ? 140.360 168.258 155.266 1.00 24.02 67 VAL C C 1
ATOM 12015 O O . VAL C 3 67 ? 141.369 167.544 155.286 1.00 24.02 67 VAL C O 1
ATOM 12019 N N . TYR C 3 68 ? 140.214 169.285 154.434 1.00 27.21 68 TYR C N 1
ATOM 12020 C CA . TYR C 3 68 ? 141.228 169.703 153.471 1.00 27.21 68 TYR C CA 1
ATOM 12021 C C . TYR C 3 68 ? 141.726 171.087 153.878 1.00 27.21 68 TYR C C 1
ATOM 12022 O O . TYR C 3 68 ? 140.975 172.066 153.805 1.00 27.21 68 TYR C O 1
ATOM 12031 N N . LEU C 3 69 ? 142.988 171.167 154.296 1.00 25.73 69 LEU C N 1
ATOM 12032 C CA . LEU C 3 69 ? 143.555 172.433 154.746 1.00 25.73 69 LEU C CA 1
ATOM 12033 C C . LEU C 3 69 ? 143.640 173.431 153.596 1.00 25.73 69 LEU C C 1
ATOM 12034 O O . LEU C 3 69 ? 144.013 173.080 152.474 1.00 25.73 69 LEU C O 1
ATOM 12039 N N . GLY C 3 70 ? 143.303 174.686 153.886 1.00 28.00 70 GLY C N 1
ATOM 12040 C CA . GLY C 3 70 ? 143.267 175.718 152.876 1.00 28.00 70 GLY C CA 1
ATOM 12041 C C . GLY C 3 70 ? 143.912 177.017 153.317 1.00 28.00 70 GLY C C 1
ATOM 12042 O O . GLY C 3 70 ? 144.788 177.040 154.185 1.00 28.00 70 GLY C O 1
ATOM 12043 N N . PRO C 3 71 ? 143.491 178.128 152.710 1.00 28.85 71 PRO C N 1
ATOM 12044 C CA . PRO C 3 71 ? 144.081 179.430 153.050 1.00 28.85 71 PRO C CA 1
ATOM 12045 C C . PRO C 3 71 ? 143.892 179.768 154.523 1.00 28.85 71 PRO C C 1
ATOM 12046 O O . PRO C 3 71 ? 142.833 179.527 155.104 1.00 28.85 71 PRO C O 1
ATOM 12050 N N . GLU C 3 72 ? 144.928 180.357 155.116 1.00 29.10 72 GLU C N 1
ATOM 12051 C CA . GLU C 3 72 ? 144.965 180.604 156.551 1.00 29.10 72 GLU C CA 1
ATOM 12052 C C . GLU C 3 72 ? 144.395 181.976 156.894 1.00 29.10 72 GLU C C 1
ATOM 12053 O O . GLU C 3 72 ? 144.633 182.957 156.187 1.00 29.10 72 GLU C O 1
ATOM 12059 N N . THR C 3 73 ? 143.640 182.030 157.989 1.00 29.10 73 THR C N 1
ATOM 12060 C CA . THR C 3 73 ? 143.054 183.255 158.515 1.00 29.10 73 THR C CA 1
ATOM 12061 C C . THR C 3 73 ? 143.349 183.341 160.008 1.00 29.10 73 THR C C 1
ATOM 12062 O O . THR C 3 73 ? 143.935 182.431 160.600 1.00 29.10 73 THR C O 1
ATOM 12066 N N . THR C 3 74 ? 142.927 184.449 160.623 1.00 29.30 74 THR C N 1
ATOM 12067 C CA . THR C 3 74 ? 143.116 184.614 162.062 1.00 29.30 74 THR C CA 1
ATOM 12068 C C . THR C 3 74 ? 142.379 183.532 162.841 1.00 29.30 74 THR C C 1
ATOM 12069 O O . THR C 3 74 ? 142.902 183.000 163.826 1.00 29.30 74 THR C O 1
ATOM 12073 N N . ARG C 3 75 ? 141.164 183.189 162.411 1.00 30.00 75 ARG C N 1
ATOM 12074 C CA . ARG C 3 75 ? 140.407 182.149 163.098 1.00 30.00 75 ARG C CA 1
ATOM 12075 C C . ARG C 3 75 ? 141.016 180.768 162.871 1.00 30.00 75 ARG C C 1
ATOM 12076 O O . ARG C 3 75 ? 141.119 179.971 163.809 1.00 30.00 75 ARG C O 1
ATOM 12084 N N . SER C 3 76 ? 141.429 180.466 161.638 1.00 27.18 76 SER C N 1
ATOM 12085 C CA . SER C 3 76 ? 141.960 179.135 161.352 1.00 27.18 76 SER C CA 1
ATOM 12086 C C . SER C 3 76 ? 143.308 178.915 162.031 1.00 27.18 76 SER C C 1
ATOM 12087 O O . SER C 3 76 ? 143.612 177.800 162.470 1.00 27.18 76 SER C O 1
ATOM 12090 N N . MET C 3 77 ? 144.127 179.961 162.129 1.00 26.46 77 MET C N 1
ATOM 12091 C CA . MET C 3 77 ? 145.403 179.866 162.827 1.00 26.46 77 MET C CA 1
ATOM 12092 C C . MET C 3 77 ? 145.261 179.951 164.339 1.00 26.46 77 MET C C 1
ATOM 12093 O O . MET C 3 77 ? 146.257 179.760 165.045 1.00 26.46 77 MET C O 1
ATOM 12098 N N . ALA C 3 78 ? 144.060 180.241 164.845 1.00 25.76 78 ALA C N 1
ATOM 12099 C CA . ALA C 3 78 ? 143.784 180.293 166.282 1.00 25.76 78 ALA C CA 1
ATOM 12100 C C . ALA C 3 78 ? 144.642 181.351 166.977 1.00 25.76 78 ALA C C 1
ATOM 12101 O O . ALA C 3 78 ? 145.279 181.097 168.000 1.00 25.76 78 ALA C O 1
ATOM 12103 N N . LEU C 3 79 ? 144.655 182.550 166.407 1.00 27.63 79 LEU C N 1
ATOM 12104 C CA . LEU C 3 79 ? 145.417 183.658 166.965 1.00 27.63 79 LEU C CA 1
ATOM 12105 C C . LEU C 3 79 ? 144.550 184.442 167.941 1.00 27.63 79 LEU C C 1
ATOM 12106 O O . LEU C 3 79 ? 143.414 184.802 167.621 1.00 27.63 79 LEU C O 1
ATOM 12111 N N . SER C 3 80 ? 145.083 184.682 169.136 1.00 29.63 80 SER C N 1
ATOM 12112 C CA . SER C 3 80 ? 144.424 185.503 170.141 1.00 29.63 80 SER C CA 1
ATOM 12113 C C . SER C 3 80 ? 145.025 186.899 170.232 1.00 29.63 80 SER C C 1
ATOM 12114 O O . SER C 3 80 ? 144.661 187.665 171.130 1.00 29.63 80 SER C O 1
ATOM 12117 N N . TYR C 3 81 ? 145.936 187.241 169.329 1.00 28.39 81 TYR C N 1
ATOM 12118 C CA . TYR C 3 81 ? 146.550 188.561 169.288 1.00 28.39 81 TYR C CA 1
ATOM 12119 C C . TYR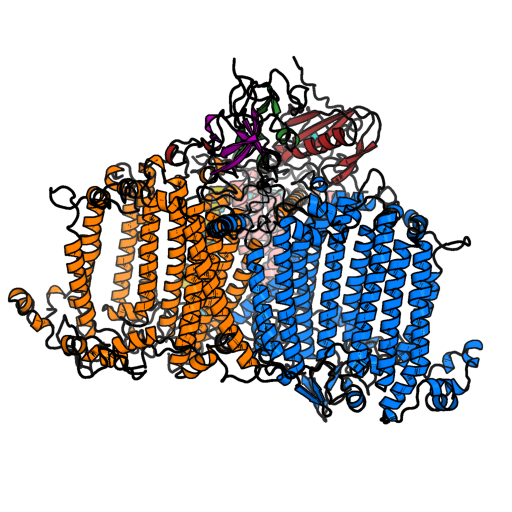 C 3 81 ? 146.529 189.096 167.862 1.00 28.39 81 TYR C C 1
ATOM 12120 O O . TYR C 3 81 ? 146.031 188.439 166.951 1.00 28.39 81 TYR C O 1
ATOM 12130 N N . GLY D 4 64 ? 109.200 179.237 165.691 1.00 51.97 64 GLY D N 1
ATOM 12131 C CA . GLY D 4 64 ? 110.620 178.970 165.559 1.00 51.97 64 GLY D CA 1
ATOM 12132 C C . GLY D 4 64 ? 111.403 179.247 166.827 1.00 51.97 64 GLY D C 1
ATOM 12133 O O . GLY D 4 64 ? 110.883 179.105 167.933 1.00 51.97 64 GLY D O 1
ATOM 12134 N N . PHE D 4 65 ? 112.662 179.643 166.664 1.00 46.59 65 PHE D N 1
ATOM 12135 C CA . PHE D 4 65 ? 113.545 179.955 167.779 1.00 46.59 65 PHE D CA 1
ATOM 12136 C C . PHE D 4 65 ? 114.003 181.401 167.668 1.00 46.59 65 PHE D C 1
ATOM 12137 O O . PHE D 4 65 ? 114.499 181.821 166.617 1.00 46.59 65 PHE D O 1
ATOM 12145 N N . VAL D 4 66 ? 113.832 182.155 168.746 1.00 48.17 66 VAL D N 1
ATOM 12146 C CA . VAL D 4 66 ? 114.268 183.546 168.822 1.00 48.17 66 VAL D CA 1
ATOM 12147 C C . VAL D 4 66 ? 115.552 183.586 169.643 1.00 48.17 66 VAL D C 1
ATOM 12148 O O . VAL D 4 66 ? 115.518 183.249 170.837 1.00 48.17 66 VAL D O 1
ATOM 12152 N N . PRO D 4 67 ? 116.687 183.960 169.059 1.00 45.90 67 PRO D N 1
ATOM 12153 C CA . PRO D 4 67 ? 117.940 184.006 169.821 1.00 45.90 67 PRO D CA 1
ATOM 12154 C C . PRO D 4 67 ? 117.850 185.004 170.960 1.00 45.90 67 PRO D C 1
ATOM 12155 O O . PRO D 4 67 ? 117.251 186.079 170.811 1.00 45.90 67 PRO D O 1
ATOM 12159 N N . PRO D 4 68 ? 118.427 184.683 172.115 1.00 45.05 68 PRO D N 1
ATOM 12160 C CA . PRO D 4 68 ? 118.373 185.613 173.247 1.00 45.05 68 PRO D CA 1
ATOM 12161 C C . PRO D 4 68 ? 119.200 186.860 172.988 1.00 45.05 68 PRO D C 1
ATOM 12162 O O . PRO D 4 68 ? 120.179 186.845 172.237 1.00 45.05 68 PRO D O 1
ATOM 12166 N N . GLN D 4 69 ? 118.788 187.953 173.622 1.00 48.44 69 GLN D N 1
ATOM 12167 C CA . GLN D 4 69 ? 119.482 189.225 173.499 1.00 48.44 69 GLN D CA 1
ATOM 12168 C C . GLN D 4 69 ? 120.555 189.333 174.574 1.00 48.44 69 GLN D C 1
ATOM 12169 O O . GLN D 4 69 ? 120.377 188.852 175.696 1.00 48.44 69 GLN D O 1
ATOM 12175 N N . LEU D 4 70 ? 121.672 189.964 174.224 1.00 44.55 70 LEU D N 1
ATOM 12176 C CA . LEU D 4 70 ? 122.782 190.118 175.156 1.00 44.55 70 LEU D CA 1
ATOM 12177 C C . LEU D 4 70 ? 122.515 191.297 176.083 1.00 44.55 70 LEU D C 1
ATOM 12178 O O . LEU D 4 70 ? 122.301 192.423 175.620 1.00 44.55 70 LEU D O 1
ATOM 12183 N N . ASP D 4 71 ? 122.529 191.039 177.391 1.00 49.94 71 ASP D N 1
ATOM 12184 C CA . ASP D 4 71 ? 122.293 192.075 178.385 1.00 49.94 71 ASP D CA 1
ATOM 12185 C C . ASP D 4 71 ? 123.631 192.612 178.868 1.00 49.94 71 ASP D C 1
ATOM 12186 O O . ASP D 4 71 ? 124.397 191.863 179.492 1.00 49.94 71 ASP D O 1
ATOM 12191 N N . PRO D 4 72 ? 123.959 193.882 178.614 1.00 51.28 72 PRO D N 1
ATOM 12192 C CA . PRO D 4 72 ? 125.281 194.397 178.997 1.00 51.28 72 PRO D CA 1
ATOM 12193 C C . PRO D 4 72 ? 125.437 194.699 180.478 1.00 51.28 72 PRO D C 1
ATOM 12194 O O . PRO D 4 72 ? 126.559 194.995 180.910 1.00 51.28 72 PRO D O 1
ATOM 12198 N N . SER D 4 73 ? 124.365 194.634 181.268 1.00 51.31 73 SER D N 1
ATOM 12199 C CA . SER D 4 73 ? 124.425 194.932 182.693 1.00 51.31 73 SER D CA 1
ATOM 12200 C C . SER D 4 73 ? 124.582 193.677 183.545 1.00 51.31 73 SER D C 1
ATOM 12201 O O . SER D 4 73 ? 124.234 193.691 184.730 1.00 51.31 73 SER D O 1
ATOM 12204 N N . THR D 4 74 ? 125.099 192.600 182.969 1.00 46.96 74 THR D N 1
ATOM 12205 C CA . THR D 4 74 ? 125.268 191.328 183.663 1.00 46.96 74 THR D CA 1
ATOM 12206 C C . THR D 4 74 ? 126.603 191.305 184.399 1.00 46.96 74 THR D C 1
ATOM 12207 O O . THR D 4 74 ? 127.636 191.631 183.803 1.00 46.96 74 THR D O 1
ATOM 12211 N N . PRO D 4 75 ? 126.622 190.937 185.677 1.00 46.79 75 PRO D N 1
ATOM 12212 C CA . PRO D 4 75 ? 127.886 190.896 186.420 1.00 46.79 75 PRO D CA 1
ATOM 12213 C C . PRO D 4 75 ? 128.818 189.808 185.905 1.00 46.79 75 PRO D C 1
ATOM 12214 O O . PRO D 4 75 ? 128.402 188.824 185.290 1.00 46.79 75 PRO D O 1
ATOM 12218 N N . SER D 4 76 ? 130.102 190.004 186.173 1.00 43.96 76 SER D N 1
ATOM 12219 C CA . SER D 4 76 ? 131.161 189.083 185.799 1.00 43.96 76 SER D CA 1
ATOM 12220 C C . SER D 4 76 ? 131.679 188.328 187.017 1.00 43.96 76 SER D C 1
ATOM 12221 O O . SER D 4 76 ? 131.498 188.770 188.156 1.00 43.96 76 SER D O 1
ATOM 12224 N N . PRO D 4 77 ? 132.318 187.174 186.817 1.00 40.92 77 PRO D N 1
ATOM 12225 C CA . PRO D 4 77 ? 132.852 186.420 187.956 1.00 40.92 77 PRO D CA 1
ATOM 12226 C C . PRO D 4 77 ? 133.938 187.193 188.690 1.00 40.92 77 PRO D C 1
ATOM 12227 O O . PRO D 4 77 ? 134.587 188.087 188.144 1.00 40.92 77 PRO D O 1
ATOM 12231 N N . ILE D 4 78 ? 134.121 186.839 189.958 1.00 40.98 78 ILE D N 1
ATOM 12232 C CA . ILE D 4 78 ? 135.125 187.481 190.799 1.00 40.98 78 ILE D CA 1
ATOM 12233 C C . ILE D 4 78 ? 136.490 186.901 190.452 1.00 40.98 78 ILE D C 1
ATOM 12234 O O . ILE D 4 78 ? 136.716 185.694 190.583 1.00 40.98 78 ILE D O 1
ATOM 12239 N N . PHE D 4 79 ? 137.403 187.762 190.015 1.00 37.25 79 PHE D N 1
ATOM 12240 C CA . PHE D 4 79 ? 138.683 187.323 189.483 1.00 37.25 79 PHE D CA 1
ATOM 12241 C C . PHE D 4 79 ? 139.729 188.380 189.800 1.00 37.25 79 PHE D C 1
ATOM 12242 O O . PHE D 4 79 ? 139.435 189.576 189.775 1.00 37.25 79 PHE D O 1
ATOM 12250 N N . GLY D 4 80 ? 140.945 187.932 190.105 1.00 37.47 80 GLY D N 1
ATOM 12251 C CA . GLY D 4 80 ? 142.019 188.855 190.421 1.00 37.47 80 GLY D CA 1
ATOM 12252 C C . GLY D 4 80 ? 142.752 189.433 189.230 1.00 37.47 80 GLY D C 1
ATOM 12253 O O . GLY D 4 80 ? 143.593 190.318 189.409 1.00 37.47 80 GLY D O 1
ATOM 12254 N N . GLY D 4 81 ? 142.452 188.963 188.025 1.00 36.13 81 GLY D N 1
ATOM 12255 C CA . GLY D 4 81 ? 143.173 189.375 186.840 1.00 36.13 81 GLY D CA 1
ATOM 12256 C C . GLY D 4 81 ? 144.332 188.446 186.518 1.00 36.13 81 GLY D C 1
ATOM 12257 O O . GLY D 4 81 ? 144.812 187.684 187.353 1.00 36.13 81 GLY D O 1
ATOM 12258 N N . SER D 4 82 ? 144.783 188.519 185.270 1.00 32.89 82 SER D N 1
ATOM 12259 C CA . SER D 4 82 ? 145.876 187.675 184.809 1.00 32.89 82 SER D CA 1
ATOM 12260 C C . SER D 4 82 ? 146.483 188.298 183.562 1.00 32.89 82 SER D C 1
ATOM 12261 O O . SER D 4 82 ? 145.986 189.294 183.034 1.00 32.89 82 SER D O 1
ATOM 12264 N N . THR D 4 83 ? 147.576 187.697 183.103 1.00 29.55 83 THR D N 1
ATOM 12265 C CA . THR D 4 83 ? 148.229 188.107 181.868 1.00 29.55 83 THR D CA 1
ATOM 12266 C C . THR D 4 83 ? 147.699 187.362 180.650 1.00 29.55 83 THR D C 1
ATOM 12267 O O . THR D 4 83 ? 148.183 187.595 179.539 1.00 29.55 83 THR D O 1
ATOM 12271 N N . GLY D 4 84 ? 146.718 186.480 180.829 1.00 31.30 84 GLY D N 1
ATOM 12272 C CA . GLY D 4 84 ? 146.179 185.694 179.737 1.00 31.30 84 GLY D CA 1
ATOM 12273 C C . GLY D 4 84 ? 144.860 186.188 179.176 1.00 31.30 84 GLY D C 1
ATOM 12274 O O . GLY D 4 84 ? 144.153 185.432 178.507 1.00 31.30 84 GLY D O 1
ATOM 12275 N N . GLY D 4 85 ? 144.515 187.443 179.430 1.00 33.40 85 GLY D N 1
ATOM 12276 C CA . GLY D 4 85 ? 143.259 188.017 178.981 1.00 33.40 85 GLY D CA 1
ATOM 12277 C C . GLY D 4 85 ? 143.319 188.597 177.584 1.00 33.40 85 GLY D C 1
ATOM 12278 O O . GLY D 4 85 ? 144.108 188.168 176.737 1.00 33.40 85 GLY D O 1
ATOM 12279 N N . LEU D 4 86 ? 142.465 189.590 177.340 1.00 34.40 86 LEU D N 1
ATOM 12280 C CA . LEU D 4 86 ? 142.328 190.183 176.018 1.00 34.40 86 LEU D CA 1
ATOM 12281 C C . LEU D 4 86 ? 143.566 190.995 175.639 1.00 34.40 86 LEU D C 1
ATOM 12282 O O . LEU D 4 86 ? 144.341 191.442 176.488 1.00 34.40 86 LEU D O 1
ATOM 12287 N N . LEU D 4 87 ? 143.728 191.194 174.332 1.00 31.70 87 LEU D N 1
ATOM 12288 C CA . LEU D 4 87 ? 144.817 191.984 173.770 1.00 31.70 87 LEU D CA 1
ATOM 12289 C C . LEU D 4 87 ? 144.255 192.913 172.700 1.00 31.70 87 LEU D C 1
ATOM 12290 O O . LEU D 4 87 ? 143.040 193.117 172.637 1.00 31.70 87 LEU D O 1
ATOM 12295 N N . ARG D 4 88 ? 145.120 193.497 171.867 1.00 34.80 88 ARG D N 1
ATOM 12296 C CA . ARG D 4 88 ? 144.663 194.497 170.904 1.00 34.80 88 ARG D CA 1
ATOM 12297 C C . ARG D 4 88 ? 143.671 193.937 169.887 1.00 34.80 88 ARG D C 1
ATOM 12298 O O . ARG D 4 88 ? 142.923 194.713 169.278 1.00 34.80 88 ARG D O 1
ATOM 12306 N N . LYS D 4 89 ? 143.640 192.613 169.697 1.00 32.40 89 LYS D N 1
ATOM 12307 C CA . LYS D 4 89 ? 142.701 192.020 168.750 1.00 32.40 89 LYS D CA 1
ATOM 12308 C C . LYS D 4 89 ? 141.260 192.325 169.135 1.00 32.40 89 LYS D C 1
ATOM 12309 O O . LYS D 4 89 ? 140.422 192.598 168.269 1.00 32.40 89 LYS D O 1
ATOM 12315 N N . ALA D 4 90 ? 140.950 192.273 170.432 1.00 34.89 90 ALA D N 1
ATOM 12316 C CA . ALA D 4 90 ? 139.611 192.630 170.885 1.00 34.89 90 ALA D CA 1
ATOM 12317 C C . ALA D 4 90 ? 139.292 194.087 170.587 1.00 34.89 90 ALA D C 1
ATOM 12318 O O . ALA D 4 90 ? 138.127 194.436 170.369 1.00 34.89 90 ALA D O 1
ATOM 12320 N N . GLN D 4 91 ? 140.307 194.950 170.580 1.00 38.35 91 GLN D N 1
ATOM 12321 C CA . GLN D 4 91 ? 140.082 196.363 170.305 1.00 38.35 91 GLN D CA 1
ATOM 12322 C C . GLN D 4 91 ? 139.860 196.622 168.821 1.00 38.35 91 GLN D C 1
ATOM 12323 O O . GLN D 4 91 ? 139.067 197.496 168.456 1.00 38.35 91 GLN D O 1
ATOM 12329 N N . VAL D 4 92 ? 140.549 195.887 167.951 1.00 36.44 92 VAL D N 1
ATOM 12330 C CA . VAL D 4 92 ? 140.535 196.207 166.530 1.00 36.44 92 VAL D CA 1
ATOM 12331 C C . VAL D 4 92 ? 139.801 195.182 165.671 1.00 36.44 92 VAL D C 1
ATOM 12332 O O . VAL D 4 92 ? 139.323 195.549 164.586 1.00 36.44 92 VAL D O 1
ATOM 12336 N N . GLU D 4 93 ? 139.700 193.920 166.093 1.00 36.34 93 GLU D N 1
ATOM 12337 C CA . GLU D 4 93 ? 139.147 192.895 165.212 1.00 36.34 93 GLU D CA 1
ATOM 12338 C C . GLU D 4 93 ? 137.842 192.294 165.721 1.00 36.34 93 GLU D C 1
ATOM 12339 O O . GLU D 4 93 ? 136.814 192.442 165.053 1.00 36.34 93 GLU D O 1
ATOM 12345 N N . GLU D 4 94 ? 137.838 191.649 166.889 1.00 35.31 94 GLU D N 1
ATOM 12346 C CA . GLU D 4 94 ? 136.651 190.990 167.432 1.00 35.31 94 GLU D CA 1
ATOM 12347 C C . GLU D 4 94 ? 137.012 190.353 168.767 1.00 35.31 94 GLU D C 1
ATOM 12348 O O . GLU D 4 94 ? 138.187 190.119 169.059 1.00 35.31 94 GLU D O 1
ATOM 12354 N N . PHE D 4 95 ? 135.987 190.064 169.566 1.00 34.60 95 PHE D N 1
ATOM 12355 C CA . PHE D 4 95 ? 136.151 189.218 170.748 1.00 34.60 95 PHE D CA 1
ATOM 12356 C C . PHE D 4 95 ? 134.842 188.467 170.971 1.00 34.60 95 PHE D C 1
ATOM 12357 O O . PHE D 4 95 ? 133.927 188.536 170.148 1.00 34.60 95 PHE D O 1
ATOM 12365 N N . TYR D 4 96 ? 134.750 187.725 172.074 1.00 32.22 96 TYR D N 1
ATOM 12366 C CA . TYR D 4 96 ? 133.624 186.832 172.300 1.00 32.22 96 TYR D CA 1
ATOM 12367 C C . TYR D 4 96 ? 133.114 186.986 173.724 1.00 32.22 96 TYR D C 1
ATOM 12368 O O . TYR D 4 96 ? 133.862 187.350 174.632 1.00 32.22 96 TYR D O 1
ATOM 12377 N N . VAL D 4 97 ? 131.827 186.707 173.911 1.00 36.16 97 VAL D N 1
ATOM 12378 C CA . VAL D 4 97 ? 131.184 186.835 175.215 1.00 36.16 97 VAL D CA 1
ATOM 12379 C C . VAL D 4 97 ? 130.369 185.579 175.485 1.00 36.16 97 VAL D C 1
ATOM 12380 O O . VAL D 4 97 ? 129.534 185.191 174.664 1.00 36.16 97 VAL D O 1
ATOM 12384 N N . ILE D 4 98 ? 130.592 184.960 176.640 1.00 34.98 98 ILE D N 1
ATOM 12385 C CA . ILE D 4 98 ? 129.840 183.783 177.063 1.00 34.98 98 ILE D CA 1
ATOM 12386 C C . ILE D 4 98 ? 129.025 184.146 178.297 1.00 34.98 98 ILE D C 1
ATOM 12387 O O . ILE D 4 98 ? 129.541 184.776 179.227 1.00 34.98 98 ILE D O 1
ATOM 12392 N N . THR D 4 99 ? 127.749 183.767 178.299 1.00 37.99 99 THR D N 1
ATOM 12393 C CA . THR D 4 99 ? 126.858 184.030 179.417 1.00 37.99 99 THR D CA 1
ATOM 12394 C C . THR D 4 99 ? 126.197 182.735 179.865 1.00 37.99 99 THR D C 1
ATOM 12395 O O . THR D 4 99 ? 125.935 181.833 179.060 1.00 37.99 99 THR D O 1
ATOM 12399 N N . TRP D 4 100 ? 125.939 182.653 181.168 1.00 38.73 100 TRP D N 1
ATOM 12400 C CA . TRP D 4 100 ? 125.270 181.490 181.741 1.00 38.73 100 TRP D CA 1
ATOM 12401 C C . TRP D 4 100 ? 124.598 181.900 183.045 1.00 38.73 100 TRP D C 1
ATOM 12402 O O . TRP D 4 100 ? 124.670 183.055 183.467 1.00 38.73 100 TRP D O 1
ATOM 12413 N N . THR D 4 101 ? 123.918 180.943 183.673 1.00 42.83 101 THR D N 1
ATOM 12414 C CA . THR D 4 101 ? 123.233 181.164 184.941 1.00 42.83 101 THR D CA 1
ATOM 12415 C C . THR D 4 101 ? 123.636 180.077 185.924 1.00 42.83 101 THR D C 1
ATOM 12416 O O . THR D 4 101 ? 123.495 178.886 185.630 1.00 42.83 101 THR D O 1
ATOM 12420 N N . SER D 4 102 ? 124.125 180.487 187.093 1.00 44.22 102 SER D N 1
ATOM 12421 C CA . SER D 4 102 ? 124.589 179.549 188.101 1.00 44.22 102 SER D CA 1
ATOM 12422 C C . SER D 4 102 ? 123.634 179.500 189.288 1.00 44.22 102 SER D C 1
ATOM 12423 O O . SER D 4 102 ? 123.198 180.548 189.777 1.00 44.22 102 SER D O 1
ATOM 12426 N N . PRO D 4 103 ? 123.289 178.301 189.762 1.00 46.08 103 PRO D N 1
ATOM 12427 C CA . PRO D 4 103 ? 122.435 178.204 190.956 1.00 46.08 103 PRO D CA 1
ATOM 12428 C C . PRO D 4 103 ? 123.064 178.795 192.204 1.00 46.08 103 PRO D C 1
ATOM 12429 O O . PRO D 4 103 ? 122.339 179.304 193.068 1.00 46.08 103 PRO D O 1
ATOM 12433 N N . LYS D 4 104 ? 124.387 178.744 192.331 1.00 46.76 104 LYS D N 1
ATOM 12434 C CA . LYS D 4 104 ? 125.060 179.250 193.517 1.00 46.76 104 LYS D CA 1
ATOM 12435 C C . LYS D 4 104 ? 126.433 179.784 193.125 1.00 46.76 104 LYS D C 1
ATOM 12436 O O . LYS D 4 104 ? 126.839 179.728 191.961 1.00 46.76 104 LYS D O 1
ATOM 12442 N N . GLU D 4 105 ? 127.144 180.308 194.117 1.00 45.58 105 GLU D N 1
ATOM 12443 C CA . GLU D 4 105 ? 128.485 180.846 193.931 1.00 45.58 105 GLU D CA 1
ATOM 12444 C C . GLU D 4 105 ? 129.500 179.725 194.125 1.00 45.58 105 GLU D C 1
ATOM 12445 O O . GLU D 4 105 ? 129.495 179.055 195.163 1.00 45.58 105 GLU D O 1
ATOM 12451 N N . GLN D 4 106 ? 130.365 179.513 193.133 1.00 41.92 106 GLN D N 1
ATOM 12452 C CA . GLN D 4 106 ? 131.267 178.368 193.203 1.00 41.92 106 GLN D CA 1
ATOM 12453 C C . GLN D 4 106 ? 132.499 178.610 192.341 1.00 41.92 106 GLN D C 1
ATOM 12454 O O . GLN D 4 106 ? 132.471 179.388 191.388 1.00 41.92 106 GLN D O 1
ATOM 12460 N N . VAL D 4 107 ? 133.577 177.907 192.679 1.00 38.57 107 VAL D N 1
ATOM 12461 C CA . VAL D 4 107 ? 134.880 178.087 192.047 1.00 38.57 107 VAL D CA 1
ATOM 12462 C C . VAL D 4 107 ? 134.957 177.251 190.775 1.00 38.57 107 VAL D C 1
ATOM 12463 O O . VAL D 4 107 ? 134.506 176.101 190.742 1.00 38.57 107 VAL D O 1
ATOM 12467 N N . PHE D 4 108 ? 135.528 177.834 189.721 1.00 36.39 108 PHE D N 1
ATOM 12468 C CA . PHE D 4 108 ? 135.767 177.121 188.474 1.00 36.39 108 PHE D CA 1
ATOM 12469 C C . PHE D 4 108 ? 137.124 177.528 187.912 1.00 36.39 108 PHE D C 1
ATOM 12470 O O . PHE D 4 108 ? 137.746 178.497 188.356 1.00 36.39 108 PHE D O 1
ATOM 12478 N N . GLU D 4 109 ? 137.589 176.761 186.929 1.00 35.71 109 GLU D N 1
ATOM 12479 C CA . GLU D 4 109 ? 138.888 176.988 186.311 1.00 35.71 109 GLU D CA 1
ATOM 12480 C C . GLU D 4 109 ? 138.735 177.833 185.053 1.00 35.71 109 GLU D C 1
ATOM 12481 O O . GLU D 4 109 ? 137.940 177.504 184.167 1.00 35.71 109 GLU D O 1
ATOM 12487 N N . MET D 4 110 ? 139.493 178.920 184.985 1.00 35.91 110 MET D N 1
ATOM 12488 C CA . MET D 4 110 ? 139.483 179.763 183.801 1.00 35.91 110 MET D CA 1
ATOM 12489 C C . MET D 4 110 ? 140.210 179.066 182.653 1.00 35.91 110 MET D C 1
ATOM 12490 O O . MET D 4 110 ? 141.210 178.378 182.876 1.00 35.91 110 MET D O 1
ATOM 12495 N N . PRO D 4 111 ? 139.731 179.219 181.416 1.00 33.55 111 PRO D N 1
ATOM 12496 C CA . PRO D 4 111 ? 140.469 178.670 180.268 1.00 33.55 111 PRO D CA 1
ATOM 12497 C C . PRO D 4 111 ? 141.758 179.414 179.962 1.00 33.55 111 PRO D C 1
ATOM 12498 O O . PRO D 4 111 ? 142.560 178.918 179.162 1.00 33.55 111 PRO D O 1
ATOM 12502 N N . THR D 4 112 ? 141.978 180.582 180.561 1.00 32.98 112 THR D N 1
ATOM 12503 C CA . THR D 4 112 ? 143.189 181.362 180.350 1.00 32.98 112 THR D CA 1
ATOM 12504 C C . THR D 4 112 ? 144.211 181.193 181.468 1.00 32.98 112 THR D C 1
ATOM 12505 O O . THR D 4 112 ? 145.253 181.853 181.440 1.00 32.98 112 THR D O 1
ATOM 12509 N N . GLY D 4 113 ? 143.945 180.335 182.437 1.00 32.88 113 GLY D N 1
ATOM 12510 C CA . GLY D 4 113 ? 144.850 180.133 183.557 1.00 32.88 113 GLY D CA 1
ATOM 12511 C C . GLY D 4 113 ? 144.290 180.756 184.824 1.00 32.88 113 GLY D C 1
ATOM 12512 O O . GLY D 4 113 ? 143.696 181.840 184.800 1.00 32.88 113 GLY D O 1
ATOM 12513 N N . GLY D 4 114 ? 144.480 180.064 185.944 1.00 34.51 114 GLY D N 1
ATOM 12514 C CA . GLY D 4 114 ? 143.962 180.530 187.214 1.00 34.51 114 GLY D CA 1
ATOM 12515 C C . GLY D 4 114 ? 142.519 180.120 187.434 1.00 34.51 114 GLY D C 1
ATOM 12516 O O . GLY D 4 114 ? 141.852 179.555 186.567 1.00 34.51 114 GLY D O 1
ATOM 12517 N N . ALA D 4 115 ? 142.027 180.427 188.631 1.00 36.06 115 ALA D N 1
ATOM 12518 C CA . ALA D 4 115 ? 140.689 180.045 189.054 1.00 36.06 115 ALA D CA 1
ATOM 12519 C C . ALA D 4 115 ? 139.860 181.283 189.367 1.00 36.06 115 ALA D C 1
ATOM 12520 O O . ALA D 4 115 ? 140.380 182.296 189.840 1.00 36.06 115 ALA D O 1
ATOM 12522 N N . ALA D 4 116 ? 138.560 181.188 189.100 1.00 36.99 116 ALA D N 1
ATOM 12523 C CA . ALA D 4 116 ? 137.627 182.276 189.343 1.00 36.99 116 ALA D CA 1
ATOM 12524 C C . ALA D 4 116 ? 136.448 181.757 190.154 1.00 36.99 116 ALA D C 1
ATOM 12525 O O . ALA D 4 116 ? 136.292 180.553 190.366 1.00 36.99 116 ALA D O 1
ATOM 12527 N N . ILE D 4 117 ? 135.616 182.685 190.618 1.00 39.80 117 ILE D N 1
ATOM 12528 C CA . ILE D 4 117 ? 134.427 182.367 191.399 1.00 39.80 117 ILE D CA 1
ATOM 12529 C C . ILE D 4 117 ? 133.214 182.888 190.643 1.00 39.80 117 ILE D C 1
ATOM 12530 O O . ILE D 4 117 ? 133.059 184.102 190.474 1.00 39.80 117 ILE D O 1
ATOM 12535 N N . MET D 4 118 ? 132.353 181.977 190.197 1.00 40.70 118 MET D N 1
ATOM 12536 C CA . MET D 4 118 ? 131.119 182.369 189.535 1.00 40.70 118 MET D CA 1
ATOM 12537 C C . MET D 4 118 ? 130.057 182.712 190.572 1.00 40.70 118 MET D C 1
ATOM 12538 O O . MET D 4 118 ? 129.893 182.011 191.579 1.00 40.70 118 MET D O 1
ATOM 12543 N N . ARG D 4 119 ? 129.353 183.814 190.323 1.00 44.47 119 ARG D N 1
ATOM 12544 C CA . ARG D 4 119 ? 128.326 184.322 191.215 1.00 44.47 119 ARG D CA 1
ATOM 12545 C C . ARG D 4 119 ? 127.015 183.569 191.018 1.00 44.47 119 ARG D C 1
ATOM 12546 O O . ARG D 4 119 ? 126.803 182.882 190.017 1.00 44.47 119 ARG D O 1
ATOM 12554 N N . GLU D 4 120 ? 126.127 183.711 191.998 1.00 47.59 120 GLU D N 1
ATOM 12555 C CA . GLU D 4 120 ? 124.780 183.175 191.880 1.00 47.59 120 GLU D CA 1
ATOM 12556 C C . GLU D 4 120 ? 123.959 184.064 190.957 1.00 47.59 120 GLU D C 1
ATOM 12557 O O . GLU D 4 120 ? 123.963 185.291 191.097 1.00 47.59 120 GLU D O 1
ATOM 12563 N N . GLY D 4 121 ? 123.258 183.447 190.012 1.00 45.06 121 GLY D N 1
ATOM 12564 C CA . GLY D 4 121 ? 122.504 184.186 189.030 1.00 45.06 121 GLY D CA 1
ATOM 12565 C C . GLY D 4 121 ? 123.230 184.265 187.704 1.00 45.06 121 GLY D C 1
ATOM 12566 O O . GLY D 4 121 ? 123.994 183.368 187.337 1.00 45.06 121 GLY D O 1
ATOM 12567 N N . PRO D 4 122 ? 122.988 185.333 186.948 1.00 44.55 122 PRO D N 1
ATOM 12568 C CA . PRO D 4 122 ? 123.632 185.470 185.638 1.00 44.55 122 PRO D CA 1
ATOM 12569 C C . PRO D 4 122 ? 125.115 185.792 185.752 1.00 44.55 122 PRO D C 1
ATOM 12570 O O . PRO D 4 122 ? 125.561 186.480 186.673 1.00 44.55 122 PRO D O 1
ATOM 12574 N N . ASN D 4 123 ? 125.876 185.286 184.783 1.00 42.05 123 ASN D N 1
ATOM 12575 C CA . ASN D 4 123 ? 127.304 185.535 184.662 1.00 42.05 123 ASN D CA 1
ATOM 12576 C C . ASN D 4 123 ? 127.638 185.809 183.204 1.00 42.05 123 ASN D C 1
ATOM 12577 O O . ASN D 4 123 ? 127.127 185.131 182.305 1.00 42.05 123 ASN D O 1
ATOM 12582 N N . LEU D 4 124 ? 128.507 186.797 182.985 1.00 41.23 124 LEU D N 1
ATOM 12583 C CA . LEU D 4 124 ? 128.956 187.214 181.662 1.00 41.23 124 LEU D CA 1
ATOM 12584 C C . LEU D 4 124 ? 130.475 187.303 181.671 1.00 41.23 124 LEU D C 1
ATOM 12585 O O . LEU D 4 124 ? 131.056 187.894 182.586 1.00 41.23 124 LEU D O 1
ATOM 12590 N N . LEU D 4 125 ? 131.114 186.735 180.649 1.00 37.08 125 LEU D N 1
ATOM 12591 C CA . LEU D 4 125 ? 132.566 186.643 180.604 1.00 37.08 125 LEU D CA 1
ATOM 12592 C C . LEU D 4 125 ? 133.072 186.969 179.207 1.00 37.08 125 LEU D C 1
ATOM 12593 O O . LEU D 4 125 ? 132.530 186.482 178.211 1.00 37.08 125 LEU D O 1
ATOM 12598 N N . LYS D 4 126 ? 134.122 187.786 179.146 1.00 38.98 126 LYS D N 1
ATOM 12599 C CA . LYS D 4 126 ? 134.752 188.192 177.895 1.00 38.98 126 LYS D CA 1
ATOM 12600 C C . LYS D 4 126 ? 135.972 187.320 177.622 1.00 38.98 126 LYS D C 1
ATOM 12601 O O . LYS D 4 126 ? 136.798 187.105 178.514 1.00 38.98 126 LYS D O 1
ATOM 12607 N N . LEU D 4 127 ? 136.085 186.831 176.388 1.00 32.61 127 LEU D N 1
ATOM 12608 C CA . LEU D 4 127 ? 137.181 185.965 175.976 1.00 32.61 127 LEU D CA 1
ATOM 12609 C C . LEU D 4 127 ? 137.639 186.371 174.581 1.00 32.61 127 LEU D C 1
ATOM 12610 O O . LEU D 4 127 ? 136.956 187.108 173.866 1.00 32.61 127 LEU D O 1
ATOM 12615 N N . ALA D 4 128 ? 138.818 185.882 174.196 1.00 30.67 128 ALA D N 1
ATOM 12616 C CA . ALA D 4 128 ? 139.462 186.319 172.964 1.00 30.67 128 ALA D CA 1
ATOM 12617 C C . ALA D 4 128 ? 139.235 185.394 171.774 1.00 30.67 128 ALA D C 1
ATOM 12618 O O . ALA D 4 128 ? 139.440 185.827 170.637 1.00 30.67 128 ALA D O 1
ATOM 12620 N N . ARG D 4 129 ? 138.837 184.141 171.993 1.00 28.00 129 ARG D N 1
ATOM 12621 C CA . ARG D 4 129 ? 138.638 183.202 170.896 1.00 28.00 129 ARG D CA 1
ATOM 12622 C C . ARG D 4 129 ? 137.380 182.379 171.132 1.00 28.00 129 ARG D C 1
ATOM 12623 O O . ARG D 4 129 ? 136.946 182.191 172.270 1.00 28.00 129 ARG D O 1
ATOM 12631 N N . LYS D 4 130 ? 136.798 181.891 170.033 1.00 28.83 130 LYS D N 1
ATOM 12632 C CA . LYS D 4 130 ? 135.627 181.023 170.123 1.00 28.83 130 LYS D CA 1
ATOM 12633 C C . LYS D 4 130 ? 135.968 179.680 170.758 1.00 28.83 130 LYS D C 1
ATOM 12634 O O . LYS D 4 130 ? 135.133 179.093 171.458 1.00 28.83 130 LYS D O 1
ATOM 12640 N N . GLU D 4 131 ? 137.183 179.182 170.520 1.00 27.16 131 GLU D N 1
ATOM 12641 C CA . GLU D 4 131 ? 137.590 177.901 171.086 1.00 27.16 131 GL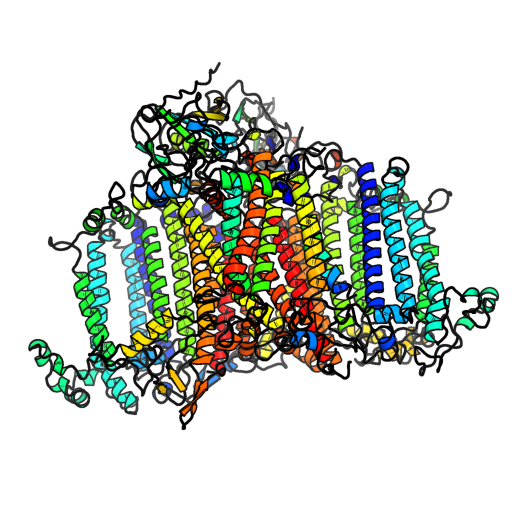U D CA 1
ATOM 12642 C C . GLU D 4 131 ? 137.601 177.949 172.611 1.00 27.16 131 GLU D C 1
ATOM 12643 O O . GLU D 4 131 ? 137.208 176.981 173.272 1.00 27.16 131 GLU D O 1
ATOM 12649 N N . GLN D 4 132 ? 138.041 179.072 173.186 1.00 29.37 132 GLN D N 1
ATOM 12650 C CA . GLN D 4 132 ? 137.998 179.232 174.637 1.00 29.37 132 GLN D CA 1
ATOM 12651 C C . GLN D 4 132 ? 136.564 179.188 175.152 1.00 29.37 132 GLN D C 1
ATOM 12652 O O . GLN D 4 132 ? 136.279 178.552 176.176 1.00 29.37 132 GLN D O 1
ATOM 12658 N N . CYS D 4 133 ? 135.649 179.858 174.447 1.00 31.72 133 CYS D N 1
ATOM 12659 C CA . CYS D 4 133 ? 134.245 179.851 174.840 1.00 31.72 133 CYS D CA 1
ATOM 12660 C C . CYS D 4 133 ? 133.683 178.439 174.827 1.00 31.72 133 CYS D C 1
ATOM 12661 O O . CYS D 4 133 ? 132.994 178.028 175.764 1.00 31.72 133 CYS D O 1
ATOM 12664 N N . LEU D 4 134 ? 133.975 177.674 173.772 1.00 30.66 134 LEU D N 1
ATOM 12665 C CA . LEU D 4 134 ? 133.426 176.322 173.699 1.00 30.66 134 LEU D CA 1
ATOM 12666 C C . LEU D 4 134 ? 134.053 175.407 174.744 1.00 30.66 134 LEU D C 1
ATOM 12667 O O . LEU D 4 134 ? 133.366 174.551 175.311 1.00 30.66 134 LEU D O 1
ATOM 12672 N N . ALA D 4 135 ? 135.350 175.568 175.022 1.00 30.46 135 ALA D N 1
ATOM 12673 C CA . ALA D 4 135 ? 135.980 174.757 176.062 1.00 30.46 135 ALA D CA 1
ATOM 12674 C C . ALA D 4 135 ? 135.347 175.024 177.424 1.00 30.46 135 ALA D C 1
ATOM 12675 O O . ALA D 4 135 ? 134.990 174.088 178.156 1.00 30.46 135 ALA D O 1
ATOM 12677 N N . LEU D 4 136 ? 135.180 176.303 177.771 1.00 33.57 136 LEU D N 1
ATOM 12678 C CA . LEU D 4 136 ? 134.554 176.636 179.047 1.00 33.57 136 LEU D CA 1
ATOM 12679 C C . LEU D 4 136 ? 133.104 176.172 179.091 1.00 33.57 136 LEU D C 1
ATOM 12680 O O . LEU D 4 136 ? 132.630 175.701 180.130 1.00 33.57 136 LEU D O 1
ATOM 12685 N N . GLY D 4 137 ? 132.380 176.300 177.979 1.00 33.86 137 GLY D N 1
ATOM 12686 C CA . GLY D 4 137 ? 130.998 175.851 177.954 1.00 33.86 137 GLY D CA 1
ATOM 12687 C C . GLY D 4 137 ? 130.865 174.352 178.134 1.00 33.86 137 GLY D C 1
ATOM 12688 O O . GLY D 4 137 ? 129.968 173.880 178.834 1.00 33.86 137 GLY D O 1
ATOM 12689 N N . ASN D 4 138 ? 131.752 173.582 177.499 1.00 33.86 138 ASN D N 1
ATOM 12690 C CA . ASN D 4 138 ? 131.744 172.138 177.698 1.00 33.86 138 ASN D CA 1
ATOM 12691 C C . ASN D 4 138 ? 132.071 171.784 179.142 1.00 33.86 138 ASN D C 1
ATOM 12692 O O . ASN D 4 138 ? 131.483 170.854 179.707 1.00 33.86 138 ASN D O 1
ATOM 12697 N N . ARG D 4 139 ? 133.003 172.515 179.759 1.00 36.58 139 ARG D N 1
ATOM 12698 C CA . ARG D 4 139 ? 133.280 172.287 181.176 1.00 36.58 139 ARG D CA 1
ATOM 12699 C C . ARG D 4 139 ? 132.054 172.586 182.034 1.00 36.58 139 ARG D C 1
ATOM 12700 O O . ARG D 4 139 ? 131.741 171.836 182.966 1.00 36.58 139 ARG D O 1
ATOM 12708 N N . LEU D 4 140 ? 131.353 173.683 181.737 1.00 37.23 140 LEU D N 1
ATOM 12709 C CA . LEU D 4 140 ? 130.157 174.042 182.494 1.00 37.23 140 LEU D CA 1
ATOM 12710 C C . LEU D 4 140 ? 129.063 172.995 182.335 1.00 37.23 140 LEU D C 1
ATOM 12711 O O . LEU D 4 140 ? 128.375 172.654 183.303 1.00 37.23 140 LEU D O 1
ATOM 12716 N N . ARG D 4 141 ? 128.878 172.482 181.118 1.00 37.84 141 ARG D N 1
ATOM 12717 C CA . ARG D 4 141 ? 127.824 171.501 180.879 1.00 37.84 141 ARG D CA 1
ATOM 12718 C C . ARG D 4 141 ? 128.166 170.137 181.468 1.00 37.84 141 ARG D C 1
ATOM 12719 O O . ARG D 4 141 ? 127.270 169.428 181.937 1.00 37.84 141 ARG D O 1
ATOM 12727 N N . SER D 4 142 ? 129.442 169.752 181.461 1.00 38.31 142 SER D N 1
ATOM 12728 C CA . SER D 4 142 ? 129.836 168.420 181.912 1.00 38.31 142 SER D CA 1
ATOM 12729 C C . SER D 4 142 ? 130.059 168.366 183.422 1.00 38.31 142 SER D C 1
ATOM 12730 O O . SER D 4 142 ? 129.418 167.575 184.120 1.00 38.31 142 SER D O 1
ATOM 12733 N N . LYS D 4 143 ? 130.968 169.196 183.937 1.00 39.88 143 LYS D N 1
ATOM 12734 C CA . LYS D 4 143 ? 131.274 169.171 185.365 1.00 39.88 143 LYS D CA 1
ATOM 12735 C C . LYS D 4 143 ? 130.086 169.662 186.183 1.00 39.88 143 LYS D C 1
ATOM 12736 O O . LYS D 4 143 ? 129.544 168.932 187.020 1.00 39.88 143 LYS D O 1
ATOM 12742 N N . TYR D 4 144 ? 129.670 170.900 185.953 1.00 40.57 144 TYR D N 1
ATOM 12743 C CA . TYR D 4 144 ? 128.426 171.406 186.503 1.00 40.57 144 TYR D CA 1
ATOM 12744 C C . TYR D 4 144 ? 127.284 171.001 185.574 1.00 40.57 144 TYR D C 1
ATOM 12745 O O . TYR D 4 144 ? 127.487 170.331 184.560 1.00 40.57 144 TYR D O 1
ATOM 12754 N N . LYS D 4 145 ? 126.063 171.396 185.915 1.00 41.94 145 LYS D N 1
ATOM 12755 C CA . LYS D 4 145 ? 124.914 171.194 185.033 1.00 41.94 145 LYS D CA 1
ATOM 12756 C C . LYS D 4 145 ? 124.330 172.572 184.756 1.00 41.94 145 LYS D C 1
ATOM 12757 O O . LYS D 4 145 ? 123.373 173.003 185.403 1.00 41.94 145 LYS D O 1
ATOM 12763 N N . ILE D 4 146 ? 124.909 173.261 183.777 1.00 40.16 146 ILE D N 1
ATOM 12764 C CA . ILE D 4 146 ? 124.605 174.662 183.515 1.00 40.16 146 ILE D CA 1
ATOM 12765 C C . ILE D 4 146 ? 124.422 174.856 182.018 1.00 40.16 146 ILE D C 1
ATOM 12766 O O . ILE D 4 146 ? 125.253 174.407 181.222 1.00 40.16 146 ILE D O 1
ATOM 12771 N N . ALA D 4 147 ? 123.336 175.519 181.636 1.00 39.29 147 ALA D N 1
ATOM 12772 C CA . ALA D 4 147 ? 123.138 175.918 180.252 1.00 39.29 147 ALA D CA 1
ATOM 12773 C C . ALA D 4 147 ? 123.853 177.237 179.988 1.00 39.29 147 ALA D C 1
ATOM 12774 O O . ALA D 4 147 ? 123.878 178.127 180.841 1.00 39.29 147 ALA D O 1
ATOM 12776 N N . TYR D 4 148 ? 124.433 177.359 178.798 1.00 35.74 148 TYR D N 1
ATOM 12777 C CA . TYR D 4 148 ? 125.243 178.516 178.451 1.00 35.74 148 TYR D CA 1
ATOM 12778 C C . TYR D 4 148 ? 124.933 178.938 177.023 1.00 35.74 148 TYR D C 1
ATOM 12779 O O . TYR D 4 148 ? 124.322 178.193 176.254 1.00 35.74 148 TYR D O 1
ATOM 12788 N N . GLN D 4 149 ? 125.357 180.151 176.676 1.00 36.54 149 GLN D N 1
ATOM 12789 C CA . GLN D 4 149 ? 125.308 180.597 175.291 1.00 36.54 149 GLN D CA 1
ATOM 12790 C C . GLN D 4 149 ? 126.379 181.654 175.076 1.00 36.54 149 GLN D C 1
ATOM 12791 O O . GLN D 4 149 ? 126.678 182.440 175.976 1.00 36.54 149 GLN D O 1
ATOM 12797 N N . PHE D 4 150 ? 126.949 181.686 173.873 1.00 33.06 150 PHE D N 1
ATOM 12798 C CA . PHE D 4 150 ? 127.972 182.688 173.604 1.00 33.06 150 PHE D CA 1
ATOM 12799 C C . PHE D 4 150 ? 127.795 183.327 172.233 1.00 33.06 150 PHE D C 1
ATOM 12800 O O . PHE D 4 150 ? 127.172 182.769 171.319 1.00 33.06 150 PHE D O 1
ATOM 12808 N N . TYR D 4 151 ? 128.391 184.520 172.129 1.00 36.45 151 TYR D N 1
ATOM 12809 C CA . TYR D 4 151 ? 128.218 185.482 171.051 1.00 36.45 151 TYR D CA 1
ATOM 12810 C C . TYR D 4 151 ? 129.581 186.010 170.619 1.00 36.45 151 TYR D C 1
ATOM 12811 O O . TYR D 4 151 ? 130.565 185.930 171.360 1.00 36.45 151 TYR D O 1
ATOM 12820 N N . ARG D 4 152 ? 129.608 186.605 169.428 1.00 34.18 152 ARG D N 1
ATOM 12821 C CA . ARG D 4 152 ? 130.763 187.331 168.911 1.00 34.18 152 ARG D CA 1
ATOM 12822 C C . ARG D 4 152 ? 130.451 188.824 168.894 1.00 34.18 152 ARG D C 1
ATOM 12823 O O . ARG D 4 152 ? 129.358 189.225 168.485 1.00 34.18 152 ARG D O 1
ATOM 12831 N N . VAL D 4 153 ? 131.404 189.641 169.345 1.00 37.41 153 VAL D N 1
ATOM 12832 C CA . VAL D 4 153 ? 131.239 191.086 169.458 1.00 37.41 153 VAL D CA 1
ATOM 12833 C C . VAL D 4 153 ? 132.310 191.770 168.617 1.00 37.41 153 VAL D C 1
ATOM 12834 O O . VAL D 4 153 ? 133.501 191.450 168.734 1.00 37.41 153 VAL D O 1
ATOM 12838 N N . PHE D 4 154 ? 131.880 192.726 167.777 1.00 39.75 154 PHE D N 1
ATOM 12839 C CA . PHE D 4 154 ? 132.670 193.483 166.817 1.00 39.75 154 PHE D CA 1
ATOM 12840 C C . PHE D 4 154 ? 132.982 194.880 167.343 1.00 39.75 154 PHE D C 1
ATOM 12841 O O . PHE D 4 154 ? 132.289 195.391 168.227 1.00 39.75 154 PHE D O 1
ATOM 12849 N N . PRO D 4 155 ? 134.031 195.529 166.823 1.00 40.65 155 PRO D N 1
ATOM 12850 C CA . PRO D 4 155 ? 134.428 196.839 167.370 1.00 40.65 155 PRO D CA 1
ATOM 12851 C C . PRO D 4 155 ? 133.368 197.921 167.244 1.00 40.65 155 PRO D C 1
ATOM 12852 O O . PRO D 4 155 ? 133.382 198.875 168.032 1.00 40.65 155 PRO D O 1
ATOM 12856 N N . ASN D 4 156 ? 132.458 197.817 166.277 1.00 43.80 156 ASN D N 1
ATOM 12857 C CA . ASN D 4 156 ? 131.410 198.818 166.131 1.00 43.80 156 ASN D CA 1
ATOM 12858 C C . ASN D 4 156 ? 130.250 198.611 167.095 1.00 43.80 156 ASN D C 1
ATOM 12859 O O . ASN D 4 156 ? 129.359 199.464 167.157 1.00 43.80 156 ASN D O 1
ATOM 12864 N N . GLY D 4 157 ? 130.236 197.509 167.844 1.00 44.37 157 GLY D N 1
ATOM 12865 C CA . GLY D 4 157 ? 129.212 197.255 168.831 1.00 44.37 157 GLY D CA 1
ATOM 12866 C C . GLY D 4 157 ? 128.158 196.243 168.435 1.00 44.37 157 GLY D C 1
ATOM 12867 O O . GLY D 4 157 ? 127.357 195.851 169.291 1.00 44.37 157 GLY D O 1
ATOM 12868 N N . GLU D 4 158 ? 128.124 195.811 167.177 1.00 44.23 158 GLU D N 1
ATOM 12869 C CA . GLU D 4 158 ? 127.140 194.816 166.774 1.00 44.23 158 GLU D CA 1
ATOM 12870 C C . GLU D 4 158 ? 127.499 193.448 167.346 1.00 44.23 158 GLU D C 1
ATOM 12871 O O . GLU D 4 158 ? 128.671 193.109 167.524 1.00 44.23 158 GLU D O 1
ATOM 12877 N N . VAL D 4 159 ? 126.467 192.662 167.642 1.00 40.68 159 VAL D N 1
ATOM 12878 C CA . VAL D 4 159 ? 126.608 191.389 168.339 1.00 40.68 159 VAL D CA 1
ATOM 12879 C C . VAL D 4 159 ? 126.039 190.279 167.467 1.00 40.68 159 VAL D C 1
ATOM 12880 O O . VAL D 4 159 ? 124.937 190.407 166.924 1.00 40.68 159 VAL D O 1
ATOM 12884 N N . GLN D 4 160 ? 126.795 189.190 167.336 1.00 37.36 160 GLN D N 1
ATOM 12885 C CA . GLN D 4 160 ? 126.388 188.024 166.558 1.00 37.36 160 GLN D CA 1
ATOM 12886 C C . GLN D 4 160 ? 126.210 186.845 167.505 1.00 37.36 160 GLN D C 1
ATOM 12887 O O . GLN D 4 160 ? 127.183 186.365 168.094 1.00 37.36 160 GLN D O 1
ATOM 12893 N N . TYR D 4 161 ? 124.971 186.384 167.652 1.00 37.36 161 TYR D N 1
ATOM 12894 C CA . TYR D 4 161 ? 124.699 185.198 168.452 1.00 37.36 161 TYR D CA 1
ATOM 12895 C C . TYR D 4 161 ? 125.260 183.965 167.754 1.00 37.36 161 TYR D C 1
ATOM 12896 O O . TYR D 4 161 ? 125.032 183.759 166.559 1.00 37.36 161 TYR D O 1
ATOM 12905 N N . LEU D 4 162 ? 126.000 183.145 168.498 1.00 34.19 162 LEU D N 1
ATOM 12906 C CA . LEU D 4 162 ? 126.734 182.031 167.910 1.00 34.19 162 LEU D CA 1
ATOM 12907 C C . LEU D 4 162 ? 126.247 180.672 168.382 1.00 34.19 162 LEU D C 1
ATOM 12908 O O . LEU D 4 162 ? 125.979 179.797 167.552 1.00 34.19 162 LEU D O 1
ATOM 12913 N N . HIS D 4 163 ? 126.136 180.453 169.694 1.00 33.62 163 HIS D N 1
ATOM 12914 C CA . HIS D 4 163 ? 125.941 179.073 170.124 1.00 33.62 163 HIS D CA 1
ATOM 12915 C C . HIS D 4 163 ? 125.111 179.030 171.392 1.00 33.62 163 HIS D C 1
ATOM 12916 O O . HIS D 4 163 ? 125.321 179.873 172.274 1.00 33.62 163 HIS D O 1
ATOM 12923 N N . PRO D 4 164 ? 124.159 178.086 171.524 1.00 36.48 164 PRO D N 1
ATOM 12924 C CA . PRO D 4 164 ? 123.757 177.116 170.495 1.00 36.48 164 PRO D CA 1
ATOM 12925 C C . PRO D 4 164 ? 122.918 177.758 169.393 1.00 36.48 164 PRO D C 1
ATOM 12926 O O . PRO D 4 164 ? 122.005 178.525 169.687 1.00 36.48 164 PRO D O 1
ATOM 12930 N N . LYS D 4 165 ? 123.216 177.408 168.140 1.00 36.86 165 LYS D N 1
ATOM 12931 C CA . LYS D 4 165 ? 122.778 178.222 167.009 1.00 36.86 165 LYS D CA 1
ATOM 12932 C C . LYS D 4 165 ? 121.258 178.311 166.918 1.00 36.86 165 LYS D C 1
ATOM 12933 O O . LYS D 4 165 ? 120.710 179.391 166.673 1.00 36.86 165 LYS D O 1
ATOM 12939 N N . ASP D 4 166 ? 120.558 177.192 167.106 1.00 40.56 166 ASP D N 1
ATOM 12940 C CA . ASP D 4 166 ? 119.105 177.166 166.974 1.00 40.56 166 ASP D CA 1
ATOM 12941 C C . ASP D 4 166 ? 118.411 176.753 168.266 1.00 40.56 166 ASP D C 1
ATOM 12942 O O . ASP D 4 166 ? 117.248 176.341 168.235 1.00 40.56 166 ASP D O 1
ATOM 12947 N N . GLY D 4 167 ? 119.097 176.855 169.402 1.00 40.02 167 GLY D N 1
ATOM 12948 C CA . GLY D 4 167 ? 118.536 176.460 170.674 1.00 40.02 167 GLY D CA 1
ATOM 12949 C C . GLY D 4 167 ? 118.713 175.000 171.020 1.00 40.02 167 GLY D C 1
ATOM 12950 O O . GLY D 4 167 ? 118.440 174.613 172.163 1.00 40.02 167 GLY D O 1
ATOM 12951 N N . VAL D 4 168 ? 119.163 174.181 170.075 1.00 38.26 168 VAL D N 1
ATOM 12952 C CA . VAL D 4 168 ? 119.417 172.764 170.291 1.00 38.26 168 VAL D CA 1
ATOM 12953 C C . VAL D 4 168 ? 120.881 172.499 169.976 1.00 38.26 168 VAL D C 1
ATOM 12954 O O . VAL D 4 168 ? 121.421 173.040 169.005 1.00 38.26 168 VAL D O 1
ATOM 12958 N N . TYR D 4 169 ? 121.524 171.683 170.803 1.00 36.83 169 TYR D N 1
ATOM 12959 C CA . TYR D 4 169 ? 122.938 171.405 170.609 1.00 36.83 169 TYR D CA 1
ATOM 12960 C C . TYR D 4 169 ? 123.156 170.705 169.269 1.00 36.83 169 TYR D C 1
ATOM 12961 O O . TYR D 4 169 ? 122.314 169.908 168.840 1.00 36.83 169 TYR D O 1
ATOM 12970 N N . PRO D 4 170 ? 124.264 170.988 168.578 1.00 33.74 170 PRO D N 1
ATOM 12971 C CA . PRO D 4 170 ? 124.459 170.415 167.236 1.00 33.74 170 PRO D CA 1
ATOM 12972 C C . PRO D 4 170 ? 124.500 168.897 167.205 1.00 33.74 170 PRO D C 1
ATOM 12973 O O . PRO D 4 170 ? 124.081 168.303 166.205 1.00 33.74 170 PRO D O 1
ATOM 12977 N N . GLU D 4 171 ? 124.986 168.242 168.262 1.00 34.29 171 GLU D N 1
ATOM 12978 C CA . GLU D 4 171 ? 125.069 166.786 168.246 1.00 34.29 171 GLU D CA 1
ATOM 12979 C C . GLU D 4 171 ? 123.705 166.110 168.297 1.00 34.29 171 GLU D C 1
ATOM 12980 O O . GLU D 4 171 ? 123.625 164.905 168.041 1.00 34.29 171 GLU D O 1
ATOM 12986 N N . LYS D 4 172 ? 122.642 166.842 168.612 1.00 37.42 172 LYS D N 1
ATOM 12987 C CA . LYS D 4 172 ? 121.290 166.299 168.625 1.00 37.42 172 LYS D CA 1
ATOM 12988 C C . LYS D 4 172 ? 120.578 166.723 167.345 1.00 37.42 172 LYS D C 1
ATOM 12989 O O . LYS D 4 172 ? 120.483 167.919 167.053 1.00 37.42 172 LYS D O 1
ATOM 12995 N N . VAL D 4 173 ? 120.079 165.743 166.589 1.00 36.83 173 VAL D N 1
ATOM 12996 C CA . VAL D 4 173 ? 119.470 166.025 165.294 1.00 36.83 173 VAL D CA 1
ATOM 12997 C C . VAL D 4 173 ? 118.209 166.860 165.485 1.00 36.83 173 VAL D C 1
ATOM 12998 O O . VAL D 4 173 ? 117.404 166.613 166.393 1.00 36.83 173 VAL D O 1
ATOM 13002 N N . ASN D 4 174 ? 118.048 167.875 164.640 1.00 38.72 174 ASN D N 1
ATOM 13003 C CA . ASN D 4 174 ? 116.925 168.795 164.730 1.00 38.72 174 ASN D CA 1
ATOM 13004 C C . ASN D 4 174 ? 116.443 169.141 163.331 1.00 38.72 174 ASN D C 1
ATOM 13005 O O . ASN D 4 174 ? 117.249 169.320 162.414 1.00 38.72 174 ASN D O 1
ATOM 13010 N N . ALA D 4 175 ? 115.126 169.233 163.173 1.00 40.17 175 ALA D N 1
ATOM 13011 C CA . ALA D 4 175 ? 114.549 169.630 161.899 1.00 40.17 175 ALA D CA 1
ATOM 13012 C C . ALA D 4 175 ? 114.793 171.112 161.638 1.00 40.17 175 ALA D C 1
ATOM 13013 O O . ALA D 4 175 ? 114.949 171.913 162.563 1.00 40.17 175 ALA D O 1
ATOM 13015 N N . GLY D 4 176 ? 114.824 171.474 160.358 1.00 40.17 176 GLY D N 1
ATOM 13016 C CA . GLY D 4 176 ? 115.042 172.843 159.945 1.00 40.17 176 GLY D CA 1
ATOM 13017 C C . GLY D 4 176 ? 116.471 173.180 159.579 1.00 40.17 176 GLY D C 1
ATOM 13018 O O . GLY D 4 176 ? 116.711 174.262 159.030 1.00 40.17 176 GLY D O 1
ATOM 13019 N N . ARG D 4 177 ? 117.422 172.297 159.866 1.00 36.68 177 ARG D N 1
ATOM 13020 C CA . ARG D 4 177 ? 118.813 172.534 159.509 1.00 36.68 177 ARG D CA 1
ATOM 13021 C C . ARG D 4 177 ? 119.050 172.138 158.057 1.00 36.68 177 ARG D C 1
ATOM 13022 O O . ARG D 4 177 ? 118.624 171.065 157.619 1.00 36.68 177 ARG D O 1
ATOM 13030 N N . GLN D 4 178 ? 119.729 173.006 157.313 1.00 37.81 178 GLN D N 1
ATOM 13031 C CA . GLN D 4 178 ? 120.037 172.768 155.909 1.00 37.81 178 GLN D CA 1
ATOM 13032 C C . GLN D 4 178 ? 121.453 172.220 155.782 1.00 37.81 178 GLN D C 1
ATOM 13033 O O . GLN D 4 178 ? 122.383 172.744 156.402 1.00 37.81 178 GLN D O 1
ATOM 13039 N N . GLY D 4 179 ? 121.609 171.169 154.981 1.00 33.54 179 GLY D N 1
ATOM 13040 C CA . GLY D 4 179 ? 122.911 170.544 154.834 1.00 33.54 179 GLY D CA 1
ATOM 13041 C C . GLY D 4 179 ? 123.876 171.413 154.045 1.00 33.54 179 GLY D C 1
ATOM 13042 O O . GLY D 4 179 ? 123.499 172.090 153.088 1.00 33.54 179 GLY D O 1
ATOM 13043 N N . VAL D 4 180 ? 125.141 171.390 154.461 1.00 31.15 180 VAL D N 1
ATOM 13044 C CA . VAL D 4 180 ? 126.215 172.123 153.802 1.00 31.15 180 VAL D CA 1
ATOM 13045 C C . VAL D 4 180 ? 127.410 171.191 153.658 1.00 31.15 180 VAL D C 1
ATOM 13046 O O . VAL D 4 180 ? 127.768 170.485 154.606 1.00 31.15 180 VAL D O 1
ATOM 13050 N N . GLY D 4 181 ? 128.022 171.189 152.478 1.00 31.14 181 GLY D N 1
ATOM 13051 C CA . GLY D 4 181 ? 129.226 170.410 152.236 1.00 31.14 181 GLY D CA 1
ATOM 13052 C C . GLY D 4 181 ? 129.054 168.906 152.266 1.00 31.14 181 GLY D C 1
ATOM 13053 O O . GLY D 4 181 ? 129.891 168.203 152.844 1.00 31.14 181 GLY D O 1
ATOM 13054 N N . GLN D 4 182 ? 127.994 168.392 151.652 1.00 33.24 182 GLN D N 1
ATOM 13055 C CA . GLN D 4 182 ? 127.737 166.960 151.587 1.00 33.24 182 GLN D CA 1
ATOM 13056 C C . GLN D 4 182 ? 127.917 166.471 150.156 1.00 33.24 182 GLN D C 1
ATOM 13057 O O . GLN D 4 182 ? 127.300 167.008 149.231 1.00 33.24 182 GLN D O 1
ATOM 13063 N N . ASN D 4 183 ? 128.767 165.464 149.981 1.00 34.17 183 ASN D N 1
ATOM 13064 C CA . ASN D 4 183 ? 128.974 164.804 148.698 1.00 34.17 183 ASN D CA 1
ATOM 13065 C C . ASN D 4 183 ? 128.312 163.436 148.760 1.00 34.17 183 ASN D C 1
ATOM 13066 O O . ASN D 4 183 ? 128.683 162.604 149.594 1.00 34.17 183 ASN D O 1
ATOM 13071 N N . PHE D 4 184 ? 127.339 163.201 147.882 1.00 36.90 184 PHE D N 1
ATOM 13072 C CA . PHE D 4 184 ? 126.565 161.959 147.919 1.00 36.90 184 PHE D CA 1
ATOM 13073 C C . PHE D 4 184 ? 127.249 160.895 147.060 1.00 36.90 184 PHE D C 1
ATOM 13074 O O . PHE D 4 184 ? 126.802 160.521 145.975 1.00 36.90 184 PHE D O 1
ATOM 13082 N N . ARG D 4 185 ? 128.363 160.406 147.595 1.00 36.04 185 ARG D N 1
ATOM 13083 C CA . ARG D 4 185 ? 129.176 159.353 147.005 1.00 36.04 185 ARG D CA 1
ATOM 13084 C C . ARG D 4 185 ? 130.174 158.906 148.061 1.00 36.04 185 ARG D C 1
ATOM 13085 O O . ARG D 4 185 ? 130.380 159.590 149.066 1.00 36.04 185 ARG D O 1
ATOM 13093 N N . SER D 4 186 ? 130.781 157.747 147.832 1.00 34.84 186 SER D N 1
ATOM 13094 C CA . SER D 4 186 ? 131.887 157.334 148.678 1.00 34.84 186 SER D CA 1
ATOM 13095 C C . SER D 4 186 ? 133.128 158.163 148.352 1.00 34.84 186 SER D C 1
ATOM 13096 O O . SER D 4 186 ? 133.265 158.721 147.261 1.00 34.84 186 SER D O 1
ATOM 13099 N N . ILE D 4 187 ? 134.037 158.250 149.326 1.00 31.35 187 ILE D N 1
ATOM 13100 C CA . ILE D 4 187 ? 135.216 159.093 149.162 1.00 31.35 187 ILE D CA 1
ATOM 13101 C C . ILE D 4 187 ? 136.130 158.584 148.054 1.00 31.35 187 ILE D C 1
ATOM 13102 O O . ILE D 4 187 ? 136.920 159.360 147.503 1.00 31.35 187 ILE D O 1
ATOM 13107 N N . GLY D 4 188 ? 136.033 157.306 147.694 1.00 33.89 188 GLY D N 1
ATOM 13108 C CA . GLY D 4 188 ? 136.852 156.767 146.626 1.00 33.89 188 GLY D CA 1
ATOM 13109 C C . GLY D 4 188 ? 136.425 157.153 145.227 1.00 33.89 188 GLY D C 1
ATOM 13110 O O . GLY D 4 188 ? 137.126 156.815 144.269 1.00 33.89 188 GLY D O 1
ATOM 13111 N N . LYS D 4 189 ? 135.303 157.855 145.083 1.00 36.36 189 LYS D N 1
ATOM 13112 C CA . LYS D 4 189 ? 134.779 158.231 143.776 1.00 36.36 189 LYS D CA 1
ATOM 13113 C C . LYS D 4 189 ? 135.240 159.606 143.311 1.00 36.36 189 LYS D C 1
ATOM 13114 O O . LYS D 4 189 ? 134.784 160.068 142.261 1.00 36.36 189 LYS D O 1
ATOM 13120 N N . ASN D 4 190 ? 136.114 160.276 144.056 1.00 34.89 190 ASN D N 1
ATOM 13121 C CA . ASN D 4 190 ? 136.641 161.556 143.607 1.00 34.89 190 ASN D CA 1
ATOM 13122 C C . ASN D 4 190 ? 137.546 161.363 142.394 1.00 34.89 190 ASN D C 1
ATOM 13123 O O . ASN D 4 190 ? 138.244 160.354 142.264 1.00 34.89 190 ASN D O 1
ATOM 13128 N N . VAL D 4 191 ? 137.528 162.347 141.498 1.00 36.84 191 VAL D N 1
ATOM 13129 C CA . VAL D 4 191 ? 138.270 162.268 140.244 1.00 36.84 191 VAL D CA 1
ATOM 13130 C C . VAL D 4 191 ? 139.748 162.540 140.488 1.00 36.84 191 VAL D C 1
ATOM 13131 O O . VAL D 4 191 ? 140.136 163.016 141.561 1.00 36.84 191 VAL D O 1
ATOM 13135 N N . SER D 4 192 ? 140.581 162.230 139.497 1.00 36.46 192 SER D N 1
ATOM 13136 C CA . SER D 4 192 ? 141.994 162.554 139.567 1.00 36.46 192 SER D CA 1
ATOM 13137 C C . SER D 4 192 ? 142.201 164.058 139.401 1.00 36.46 192 SER D C 1
ATOM 13138 O O . SER D 4 192 ? 141.365 164.747 138.813 1.00 36.46 192 SER D O 1
ATOM 13141 N N . PRO D 4 193 ? 143.309 164.594 139.923 1.00 34.82 193 PRO D N 1
ATOM 13142 C CA . PRO D 4 193 ? 143.580 166.029 139.739 1.00 34.82 193 PRO D CA 1
ATOM 13143 C C . PRO D 4 193 ? 143.684 166.448 138.282 1.00 34.82 193 PRO D C 1
ATOM 13144 O O . PRO D 4 193 ? 143.320 167.584 137.950 1.00 34.82 193 PRO D O 1
ATOM 13148 N N . ILE D 4 194 ? 144.160 165.563 137.402 1.00 37.11 194 ILE D N 1
ATOM 13149 C CA . ILE D 4 194 ? 144.327 165.917 135.994 1.00 37.11 194 ILE D CA 1
ATOM 13150 C C . ILE D 4 194 ? 142.998 166.328 135.372 1.00 37.11 194 ILE D C 1
ATOM 13151 O O . ILE D 4 194 ? 142.963 167.148 134.447 1.00 37.11 194 ILE D O 1
ATOM 13156 N N . GLU D 4 195 ? 141.885 165.797 135.880 1.00 39.28 195 GLU D N 1
ATOM 13157 C CA . GLU D 4 195 ? 140.580 166.136 135.328 1.00 39.28 195 GLU D CA 1
ATOM 13158 C C . GLU D 4 195 ? 140.108 167.531 135.719 1.00 39.28 195 GLU D C 1
ATOM 13159 O O . GLU D 4 195 ? 139.170 168.039 135.097 1.00 39.28 195 GLU D O 1
ATOM 13165 N N . VAL D 4 196 ? 140.722 168.164 136.720 1.00 39.47 196 VAL D N 1
ATOM 13166 C CA . VAL D 4 196 ? 140.347 169.512 137.123 1.00 39.47 196 VAL D CA 1
ATOM 13167 C C . VAL D 4 196 ? 141.481 170.507 136.920 1.00 39.47 196 VAL D C 1
ATOM 13168 O O . VAL D 4 196 ? 141.413 171.628 137.422 1.00 39.47 196 VAL D O 1
ATOM 13172 N N . LYS D 4 197 ? 142.524 170.121 136.191 1.00 39.25 197 LYS D N 1
ATOM 13173 C CA . LYS D 4 197 ? 143.649 171.014 135.963 1.00 39.25 197 LYS D CA 1
ATOM 13174 C C . LYS D 4 197 ? 143.229 172.191 135.091 1.00 39.25 197 LYS D C 1
ATOM 13175 O O . LYS D 4 197 ? 142.513 172.025 134.100 1.00 39.25 197 LYS D O 1
ATOM 13181 N N . PHE D 4 198 ? 143.675 173.387 135.477 1.00 41.22 198 PHE D N 1
ATOM 13182 C CA . PHE D 4 198 ? 143.387 174.658 134.816 1.00 41.22 198 PHE D CA 1
ATOM 13183 C C . PHE D 4 198 ? 141.919 175.060 134.901 1.00 41.22 198 PHE D C 1
ATOM 13184 O O . PHE D 4 198 ? 141.497 175.971 134.181 1.00 41.22 198 PHE D O 1
ATOM 13192 N N . THR D 4 199 ? 141.124 174.416 135.758 1.00 43.40 199 THR D N 1
ATOM 13193 C CA . THR D 4 199 ? 139.703 174.720 135.859 1.00 43.40 199 THR D CA 1
ATOM 13194 C C . THR D 4 199 ? 139.328 175.488 137.118 1.00 43.40 199 THR D C 1
ATOM 13195 O O . THR D 4 199 ? 138.210 176.008 137.192 1.00 43.40 199 THR D O 1
ATOM 13199 N N . GLY D 4 200 ? 140.217 175.573 138.104 1.00 44.59 200 GLY D N 1
ATOM 13200 C CA . GLY D 4 200 ? 139.924 176.309 139.315 1.00 44.59 200 GLY D CA 1
ATOM 13201 C C . GLY D 4 200 ? 139.059 175.588 140.324 1.00 44.59 200 GLY D C 1
ATOM 13202 O O . GLY D 4 200 ? 138.654 176.204 141.316 1.00 44.59 200 GLY D O 1
ATOM 13203 N N . LYS D 4 201 ? 138.761 174.310 140.110 1.00 44.24 201 LYS D N 1
ATOM 13204 C CA . LYS D 4 201 ? 137.935 173.535 141.019 1.00 44.24 201 LYS D CA 1
ATOM 13205 C C . LYS D 4 201 ? 138.801 172.637 141.898 1.00 44.24 201 LYS D C 1
ATOM 13206 O O . LYS D 4 201 ? 140.025 172.575 141.765 1.00 44.24 201 LYS D O 1
ATOM 13212 N N . ASN D 4 202 ? 138.142 171.927 142.808 1.00 39.46 202 ASN D N 1
ATOM 13213 C CA . ASN D 4 202 ? 138.768 170.910 143.637 1.00 39.46 202 ASN D CA 1
ATOM 13214 C C . ASN D 4 202 ? 138.108 169.570 143.350 1.00 39.46 202 ASN D C 1
ATOM 13215 O O . ASN D 4 202 ? 136.921 169.507 143.019 1.00 39.46 202 ASN D O 1
ATOM 13220 N N . THR D 4 203 ? 138.887 168.491 143.468 1.00 36.75 203 THR D N 1
ATOM 13221 C CA . THR D 4 203 ? 138.334 167.165 143.216 1.00 36.75 203 THR D CA 1
ATOM 13222 C C . THR D 4 203 ? 137.261 166.792 144.230 1.00 36.75 203 THR D C 1
ATOM 13223 O O . THR D 4 203 ? 136.430 165.924 143.946 1.00 36.75 203 THR D O 1
ATOM 13227 N N . PHE D 4 204 ? 137.259 167.427 145.400 1.00 33.66 204 PHE D N 1
ATOM 13228 C CA . PHE D 4 204 ? 136.260 167.179 146.430 1.00 33.66 204 PHE D CA 1
ATOM 13229 C C . PHE D 4 204 ? 135.113 168.181 146.405 1.00 33.66 204 PHE D C 1
ATOM 13230 O O . PHE D 4 204 ? 134.163 168.030 147.177 1.00 33.66 204 PHE D O 1
ATOM 13238 N N . ASP D 4 205 ? 135.177 169.197 145.545 1.00 39.34 205 ASP D N 1
ATOM 13239 C CA . ASP D 4 205 ? 134.170 170.259 145.512 1.00 39.34 205 ASP D CA 1
ATOM 13240 C C . ASP D 4 205 ? 133.120 169.917 144.465 1.00 39.34 205 ASP D C 1
ATOM 13241 O O . ASP D 4 205 ? 133.217 170.313 143.303 1.00 39.34 205 ASP D O 1
ATOM 13246 N N . VAL D 4 206 ? 132.095 169.180 144.883 1.00 40.37 206 VAL D N 1
ATOM 13247 C CA . VAL D 4 206 ? 130.976 168.860 144.004 1.00 40.37 206 VAL D CA 1
ATOM 13248 C C . VAL D 4 206 ? 129.652 169.054 144.734 1.00 40.37 206 VAL D C 1
ATOM 13249 O O . VAL D 4 206 ? 129.369 168.390 145.731 1.00 40.37 206 VAL D O 1
ATOM 13254 N N . PRO E 5 77 ? 108.080 139.134 149.302 1.00 76.90 77 PRO E N 1
ATOM 13255 C CA . PRO E 5 77 ? 109.304 139.257 148.503 1.00 76.90 77 PRO E CA 1
ATOM 13256 C C . PRO E 5 77 ? 110.524 138.672 149.208 1.00 76.90 77 PRO E C 1
ATOM 13257 O O . PRO E 5 77 ? 110.657 138.829 150.422 1.00 76.90 77 PRO E O 1
ATOM 13261 N N . PRO E 5 78 ? 111.397 138.002 148.453 1.00 74.19 78 PRO E N 1
ATOM 13262 C CA . PRO E 5 78 ? 112.586 137.416 149.066 1.00 74.19 78 PRO E CA 1
ATOM 13263 C C . PRO E 5 78 ? 113.519 138.497 149.579 1.00 74.19 78 PRO E C 1
ATOM 13264 O O . PRO E 5 78 ? 113.577 139.604 149.018 1.00 74.19 78 PRO E O 1
ATOM 13268 N N . PRO E 5 79 ? 114.264 138.226 150.648 1.00 68.72 79 PRO E N 1
ATOM 13269 C CA . PRO E 5 79 ? 115.216 139.220 151.152 1.00 68.72 79 PRO E CA 1
ATOM 13270 C C . PRO E 5 79 ? 116.352 139.455 150.171 1.00 68.72 79 PRO E C 1
ATOM 13271 O O . PRO E 5 79 ? 116.735 138.572 149.400 1.00 68.72 79 PRO E O 1
ATOM 13275 N N . ILE E 5 80 ? 116.890 140.666 150.209 1.00 60.37 80 ILE E N 1
ATOM 13276 C CA . ILE E 5 80 ? 117.970 141.068 149.316 1.00 60.37 80 ILE E CA 1
ATOM 13277 C C . ILE E 5 80 ? 119.306 140.754 149.971 1.00 60.37 80 ILE E C 1
ATOM 13278 O O . ILE E 5 80 ? 119.429 140.702 151.199 1.00 60.37 80 ILE E O 1
ATOM 13283 N N . GLY E 5 81 ? 120.320 140.531 149.138 1.00 57.17 81 GLY E N 1
ATOM 13284 C CA . GLY E 5 81 ? 121.662 140.294 149.611 1.00 57.17 81 GLY E CA 1
ATOM 13285 C C . GLY E 5 81 ? 121.901 138.855 150.019 1.00 57.17 81 GLY E C 1
ATOM 13286 O O . GLY E 5 81 ? 120.979 138.035 150.072 1.00 57.17 81 GLY E O 1
ATOM 13287 N N . PRO E 5 82 ? 123.151 138.524 150.318 1.00 55.05 82 PRO E N 1
ATOM 13288 C CA . PRO E 5 82 ? 123.487 137.157 150.724 1.00 55.05 82 PRO E CA 1
ATOM 13289 C C . PRO E 5 82 ? 123.034 136.868 152.150 1.00 55.05 82 PRO E C 1
ATOM 13290 O O . PRO E 5 82 ? 122.640 137.755 152.907 1.00 55.05 82 PRO E O 1
ATOM 13294 N N . LYS E 5 83 ? 123.100 135.588 152.504 1.00 57.12 83 LYS E N 1
ATOM 13295 C CA . LYS E 5 83 ? 122.640 135.117 153.799 1.00 57.12 83 LYS E CA 1
ATOM 13296 C C . LYS E 5 83 ? 123.686 135.380 154.881 1.00 57.12 83 LYS E C 1
ATOM 13297 O O . LYS E 5 83 ? 124.844 135.704 154.605 1.00 57.12 83 LYS E O 1
ATOM 13303 N N . ARG E 5 84 ? 123.257 135.239 156.132 1.00 57.27 84 ARG E N 1
ATOM 13304 C CA . ARG E 5 84 ? 124.164 135.382 157.262 1.00 57.27 84 ARG E CA 1
ATOM 13305 C C . ARG E 5 84 ? 125.212 134.276 157.249 1.00 57.27 84 ARG E C 1
ATOM 13306 O O . ARG E 5 84 ? 124.905 133.108 156.994 1.00 57.27 84 ARG E O 1
ATOM 13314 N N . GLY E 5 85 ? 126.458 134.651 157.531 1.00 55.25 85 GLY E N 1
ATOM 13315 C CA . GLY E 5 85 ? 127.560 133.715 157.525 1.00 55.25 85 GLY E CA 1
ATOM 13316 C C . GLY E 5 85 ? 128.197 133.486 156.174 1.00 55.25 85 GLY E C 1
ATOM 13317 O O . GLY E 5 85 ? 129.180 132.740 156.091 1.00 55.25 85 GLY E O 1
ATOM 13318 N N . THR E 5 86 ? 127.671 134.097 155.116 1.00 54.34 86 THR E N 1
ATOM 13319 C CA . THR E 5 86 ? 128.251 133.944 153.791 1.00 54.34 86 THR E CA 1
ATOM 13320 C C . THR E 5 86 ? 129.621 134.607 153.730 1.00 54.34 86 THR E C 1
ATOM 13321 O O . THR E 5 86 ? 129.825 135.701 154.262 1.00 54.34 86 THR E O 1
ATOM 13325 N N . LYS E 5 87 ? 130.567 133.934 153.079 1.00 53.42 87 LYS E N 1
ATOM 13326 C CA . LYS E 5 87 ? 131.901 134.477 152.867 1.00 53.42 87 LYS E CA 1
ATOM 13327 C C . LYS E 5 87 ? 131.909 135.327 151.604 1.00 53.42 87 LYS E C 1
ATOM 13328 O O . LYS E 5 87 ? 131.462 134.877 150.544 1.00 53.42 87 LYS E O 1
ATOM 13334 N N . VAL E 5 88 ? 132.415 136.557 151.717 1.00 51.06 88 VAL E N 1
ATOM 13335 C CA . VAL E 5 88 ? 132.403 137.504 150.611 1.00 51.06 88 VAL E CA 1
ATOM 13336 C C . VAL E 5 88 ? 133.786 138.117 150.446 1.00 51.06 88 VAL E C 1
ATOM 13337 O O . VAL E 5 88 ? 134.612 138.112 151.360 1.00 51.06 88 VAL E O 1
ATOM 13341 N N . LYS E 5 89 ? 134.021 138.655 149.253 1.00 48.68 89 LYS E N 1
ATOM 13342 C CA . LYS E 5 89 ? 135.258 139.329 148.894 1.00 48.68 89 LYS E CA 1
ATOM 13343 C C . LYS E 5 89 ? 134.958 140.798 148.629 1.00 48.68 89 LYS E C 1
ATOM 13344 O O . LYS E 5 89 ? 133.997 141.120 147.921 1.00 48.68 89 LYS E O 1
ATOM 13350 N N . ILE E 5 90 ? 135.779 141.677 149.198 1.00 43.78 90 ILE E N 1
ATOM 13351 C CA . ILE E 5 90 ? 135.549 143.117 149.163 1.00 43.78 90 ILE E CA 1
ATOM 13352 C C . ILE E 5 90 ? 136.128 143.689 147.877 1.00 43.78 90 ILE E C 1
ATOM 13353 O O . ILE E 5 90 ? 137.268 143.387 147.509 1.00 43.78 90 ILE E O 1
ATOM 13358 N N . LEU E 5 91 ? 135.343 144.525 147.197 1.00 45.30 91 LEU E N 1
ATOM 13359 C CA . LEU E 5 91 ? 135.750 145.146 145.944 1.00 45.30 91 LEU E CA 1
ATOM 13360 C C . LEU E 5 91 ? 135.928 146.657 146.057 1.00 45.30 91 LEU E C 1
ATOM 13361 O O . LEU E 5 91 ? 136.173 147.316 145.042 1.00 45.30 91 LEU E O 1
ATOM 13366 N N . ARG E 5 92 ? 135.809 147.223 147.256 1.00 40.52 92 ARG E N 1
ATOM 13367 C CA . ARG E 5 92 ? 135.968 148.662 147.435 1.00 40.52 92 ARG E CA 1
ATOM 13368 C C . ARG E 5 92 ? 137.452 149.005 147.506 1.00 40.52 92 ARG E C 1
ATOM 13369 O O . ARG E 5 92 ? 138.175 148.481 148.360 1.00 40.52 92 ARG E O 1
ATOM 13377 N N . ARG E 5 93 ? 137.900 149.894 146.616 1.00 41.68 93 ARG E N 1
ATOM 13378 C CA . ARG E 5 93 ? 139.330 150.160 146.475 1.00 41.68 93 ARG E CA 1
ATOM 13379 C C . ARG E 5 93 ? 139.930 150.754 147.744 1.00 41.68 93 ARG E C 1
ATOM 13380 O O . ARG E 5 93 ? 141.024 150.360 148.163 1.00 41.68 93 ARG E O 1
ATOM 13388 N N . GLU E 5 94 ? 139.236 151.702 148.370 1.00 36.22 94 GLU E N 1
ATOM 13389 C CA . GLU E 5 94 ? 139.795 152.393 149.525 1.00 36.22 94 GLU E CA 1
ATOM 13390 C C . GLU E 5 94 ? 139.608 151.628 150.828 1.00 36.22 94 GLU E C 1
ATOM 13391 O O . GLU E 5 94 ? 140.064 152.100 151.874 1.00 36.22 94 GLU E O 1
ATOM 13397 N N . SER E 5 95 ? 138.957 150.471 150.797 1.00 37.45 95 SER E N 1
ATOM 13398 C CA . SER E 5 95 ? 138.793 149.677 152.005 1.00 37.45 95 SER E CA 1
ATOM 13399 C C . SER E 5 95 ? 140.127 149.089 152.451 1.00 37.45 95 SER E C 1
ATOM 13400 O O . SER E 5 95 ? 140.974 148.727 151.630 1.00 37.45 95 SER E O 1
ATOM 13403 N N . TYR E 5 96 ? 140.309 149.001 153.770 1.00 32.65 96 TYR E N 1
ATOM 13404 C CA . TYR E 5 96 ? 141.488 148.343 154.320 1.00 32.65 96 TYR E CA 1
ATOM 13405 C C . TYR E 5 96 ? 141.541 146.875 153.921 1.00 32.65 96 TYR E C 1
ATOM 13406 O O . TYR E 5 96 ? 142.628 146.320 153.728 1.00 32.65 96 TYR E O 1
ATOM 13415 N N . TRP E 5 97 ? 140.380 146.233 153.787 1.00 36.16 97 TRP E N 1
ATOM 13416 C CA . TRP E 5 97 ? 140.287 144.816 153.462 1.00 36.16 97 TRP E CA 1
ATOM 13417 C C . TRP E 5 97 ? 140.035 144.576 151.978 1.00 36.16 97 TRP E C 1
ATOM 13418 O O . TRP E 5 97 ? 139.440 143.558 151.610 1.00 36.16 97 TRP E O 1
ATOM 13429 N N . TYR E 5 98 ? 140.468 145.496 151.119 1.00 41.11 98 TYR E N 1
ATOM 13430 C CA . TYR E 5 98 ? 140.250 145.344 149.687 1.00 41.11 98 TYR E CA 1
ATOM 13431 C C . TYR E 5 98 ? 140.897 144.063 149.173 1.00 41.11 98 TYR E C 1
ATOM 13432 O O . TYR E 5 98 ? 142.023 143.721 149.546 1.00 41.11 98 TYR E O 1
ATOM 13441 N N . ASN E 5 99 ? 140.167 143.349 148.316 1.00 44.16 99 ASN E N 1
ATOM 13442 C CA . ASN E 5 99 ? 140.516 142.022 147.815 1.00 44.16 99 ASN E CA 1
ATOM 13443 C C . ASN E 5 99 ? 140.634 140.986 148.925 1.00 44.16 99 ASN E C 1
ATOM 13444 O O . ASN E 5 99 ? 141.120 139.876 148.681 1.00 44.16 99 ASN E O 1
ATOM 13449 N N . GLY E 5 100 ? 140.200 141.317 150.140 1.00 44.06 100 GLY E N 1
ATOM 13450 C CA . GLY E 5 100 ? 140.214 140.387 151.246 1.00 44.06 100 GLY E CA 1
ATOM 13451 C C . GLY E 5 100 ? 138.902 139.639 151.374 1.00 44.06 100 GLY E C 1
ATOM 13452 O O . GLY E 5 100 ? 138.044 139.663 150.491 1.00 44.06 100 GLY E O 1
ATOM 13453 N N . THR E 5 101 ? 138.748 138.969 152.512 1.00 48.83 101 THR E N 1
ATOM 13454 C CA . THR E 5 101 ? 137.603 138.106 152.762 1.00 48.83 101 THR E CA 1
ATOM 13455 C C . THR E 5 101 ? 136.937 138.502 154.071 1.00 48.83 101 THR E C 1
ATOM 13456 O O . THR E 5 101 ? 137.618 138.713 155.079 1.00 48.83 101 THR E O 1
ATOM 13460 N N . GLY E 5 102 ? 135.605 138.600 154.049 1.00 47.64 102 GLY E N 1
ATOM 13461 C CA . GLY E 5 102 ? 134.844 138.869 155.250 1.00 47.64 102 GLY E CA 1
ATOM 13462 C C . GLY E 5 102 ? 133.634 137.960 155.341 1.00 47.64 102 GLY E C 1
ATOM 13463 O O . GLY E 5 102 ? 133.318 137.216 154.409 1.00 47.64 102 GLY E O 1
ATOM 13464 N N . SER E 5 103 ? 132.959 138.034 156.485 1.00 48.86 103 SER E N 1
ATOM 13465 C CA . SER E 5 103 ? 131.759 137.249 156.745 1.00 48.86 103 SER E CA 1
ATOM 13466 C C . SER E 5 103 ? 130.566 138.179 156.901 1.00 48.86 103 SER E C 1
ATOM 13467 O O . SER E 5 103 ? 130.648 139.185 157.611 1.00 48.86 103 SER E O 1
ATOM 13470 N N . VAL E 5 104 ? 129.464 137.839 156.240 1.00 50.87 104 VAL E N 1
ATOM 13471 C CA . VAL E 5 104 ? 128.250 138.645 156.298 1.00 50.87 104 VAL E CA 1
ATOM 13472 C C . VAL E 5 104 ? 127.559 138.419 157.635 1.00 50.87 104 VAL E C 1
ATOM 13473 O O . VAL E 5 104 ? 127.366 137.276 158.064 1.00 50.87 104 VAL E O 1
ATOM 13477 N N . VAL E 5 105 ? 127.188 139.512 158.302 1.00 49.97 105 VAL E N 1
ATOM 13478 C CA . VAL E 5 105 ? 126.471 139.440 159.569 1.00 49.97 105 VAL E CA 1
ATOM 13479 C C . VAL E 5 105 ? 124.979 139.605 159.314 1.00 49.97 105 VAL E C 1
ATOM 13480 O O . VAL E 5 105 ? 124.175 138.747 159.694 1.00 49.97 105 VAL E O 1
ATOM 13484 N N . THR E 5 106 ? 124.601 140.703 158.666 1.00 50.87 106 THR E N 1
ATOM 13485 C CA . THR E 5 106 ? 123.199 140.973 158.378 1.00 50.87 106 THR E CA 1
ATOM 13486 C C . THR E 5 106 ? 123.111 141.920 157.192 1.00 50.87 106 THR E C 1
ATOM 13487 O O . THR E 5 106 ? 124.077 142.603 156.846 1.00 50.87 106 THR E O 1
ATOM 13491 N N . VAL E 5 107 ? 121.934 141.947 156.569 1.00 52.79 107 VAL E N 1
ATOM 13492 C CA . VAL E 5 107 ? 121.652 142.825 155.440 1.00 52.79 107 VAL E CA 1
ATOM 13493 C C . VAL E 5 107 ? 120.412 143.644 155.765 1.00 52.79 107 VAL E C 1
ATOM 13494 O O . VAL E 5 107 ? 119.363 143.083 156.099 1.00 52.79 107 VAL E O 1
ATOM 13498 N N . ASP E 5 108 ? 120.533 144.966 155.668 1.00 53.61 108 ASP E N 1
ATOM 13499 C CA . ASP E 5 108 ? 119.399 145.844 155.921 1.00 53.61 108 ASP E CA 1
ATOM 13500 C C . ASP E 5 108 ? 118.394 145.737 154.780 1.00 53.61 108 ASP E C 1
ATOM 13501 O O . ASP E 5 108 ? 118.765 145.795 153.604 1.00 53.61 108 ASP E O 1
ATOM 13506 N N . GLN E 5 109 ? 117.120 145.582 155.129 1.00 58.48 109 GLN E N 1
ATOM 13507 C CA . GLN E 5 109 ? 116.065 145.386 154.143 1.00 58.48 109 GLN E CA 1
ATOM 13508 C C . GLN E 5 109 ? 115.385 146.682 153.720 1.00 58.48 109 GLN E C 1
ATOM 13509 O O . GLN E 5 109 ? 114.532 146.650 152.827 1.00 58.48 109 GLN E O 1
ATOM 13515 N N . ASP E 5 110 ? 115.733 147.808 154.329 1.00 54.93 110 ASP E N 1
ATOM 13516 C CA . ASP E 5 110 ? 115.141 149.081 153.937 1.00 54.93 110 ASP E CA 1
ATOM 13517 C C . ASP E 5 110 ? 115.636 149.466 152.547 1.00 54.93 110 ASP E C 1
ATOM 13518 O O . ASP E 5 110 ? 116.850 149.480 152.310 1.00 54.93 110 ASP E O 1
ATOM 13523 N N . PRO E 5 111 ? 114.741 149.770 151.604 1.00 54.12 111 PRO E N 1
ATOM 13524 C CA . PRO E 5 111 ? 115.195 150.140 150.253 1.00 54.12 111 PRO E CA 1
ATOM 13525 C C . PRO E 5 111 ? 116.057 151.389 150.213 1.00 54.12 111 PRO E C 1
ATOM 13526 O O . PRO E 5 111 ? 116.835 151.551 149.266 1.00 54.12 111 PRO E O 1
ATOM 13530 N N . ASN E 5 112 ? 115.945 152.277 151.200 1.00 50.49 112 ASN E N 1
ATOM 13531 C CA . ASN E 5 112 ? 116.685 153.532 151.182 1.00 50.49 112 ASN E CA 1
ATOM 13532 C C . ASN E 5 112 ? 118.116 153.402 151.691 1.00 50.49 112 ASN E C 1
ATOM 13533 O O . ASN E 5 112 ? 118.911 154.323 151.478 1.00 50.49 112 ASN E O 1
ATOM 13538 N N . THR E 5 113 ? 118.465 152.299 152.350 1.00 47.92 113 THR E N 1
ATOM 13539 C CA . THR E 5 113 ? 119.803 152.155 152.913 1.00 47.92 113 THR E CA 1
ATOM 13540 C C . THR E 5 113 ? 120.820 151.961 151.794 1.00 47.92 113 THR E C 1
ATOM 13541 O O . THR E 5 113 ? 120.742 150.990 151.034 1.00 47.92 113 THR E O 1
ATOM 13545 N N . ARG E 5 114 ? 121.777 152.885 151.698 1.00 43.10 114 ARG E N 1
ATOM 13546 C CA . ARG E 5 114 ? 122.722 152.880 150.587 1.00 43.10 114 ARG E CA 1
ATOM 13547 C C . ARG E 5 114 ? 123.806 151.822 150.740 1.00 43.10 114 ARG E C 1
ATOM 13548 O O . ARG E 5 114 ? 124.327 151.333 149.732 1.00 43.10 114 ARG E O 1
ATOM 13556 N N . TYR E 5 115 ? 124.164 151.459 151.970 1.00 40.84 115 TYR E N 1
ATOM 13557 C CA . TYR E 5 115 ? 125.185 150.445 152.237 1.00 40.84 115 TYR E CA 1
ATOM 13558 C C . TYR E 5 115 ? 124.620 149.457 153.250 1.00 40.84 115 TYR E C 1
ATOM 13559 O O . TYR E 5 115 ? 124.937 149.520 154.445 1.00 40.84 115 TYR E O 1
ATOM 13568 N N . PRO E 5 116 ? 123.779 148.520 152.800 1.00 47.29 116 PRO E N 1
ATOM 13569 C CA . PRO E 5 116 ? 123.052 147.666 153.752 1.00 47.29 116 PRO E CA 1
ATOM 13570 C C . PRO E 5 116 ? 123.829 146.466 154.268 1.00 47.29 116 PRO E C 1
ATOM 13571 O O . PRO E 5 116 ? 123.480 145.955 155.340 1.00 47.29 116 PRO E O 1
ATOM 13575 N N . VAL E 5 117 ? 124.854 145.994 153.566 1.00 47.47 117 VAL E N 1
ATOM 13576 C CA . VAL E 5 117 ? 125.504 144.739 153.935 1.00 47.47 117 VAL E CA 1
ATOM 13577 C C . VAL E 5 117 ? 126.518 145.002 155.042 1.00 47.47 117 VAL E C 1
ATOM 13578 O O . VAL E 5 117 ? 127.417 145.832 154.888 1.00 47.47 117 VAL E O 1
ATOM 13582 N N . VAL E 5 118 ? 126.385 144.289 156.155 1.00 46.32 118 VAL E N 1
ATOM 13583 C CA . VAL E 5 118 ? 127.320 144.390 157.270 1.00 46.32 118 VAL E CA 1
ATOM 13584 C C . VAL E 5 118 ? 128.301 143.231 157.180 1.00 46.32 118 VAL E C 1
ATOM 13585 O O . VAL E 5 118 ? 127.892 142.064 157.125 1.00 46.32 118 VAL E O 1
ATOM 13589 N N . VAL E 5 119 ? 129.595 143.545 157.166 1.00 44.61 119 VAL E N 1
ATOM 13590 C CA . VAL E 5 119 ? 130.648 142.551 157.000 1.00 44.61 119 VAL E CA 1
ATOM 13591 C C . VAL E 5 119 ? 131.616 142.655 158.169 1.00 44.61 119 VAL E C 1
ATOM 13592 O O . VAL E 5 119 ? 131.997 143.759 158.579 1.00 44.61 119 VAL E O 1
ATOM 13596 N N . ARG E 5 120 ? 132.006 141.501 158.706 1.00 43.93 120 ARG E N 1
ATOM 13597 C CA . ARG E 5 120 ? 132.969 141.406 159.792 1.00 43.93 120 ARG E CA 1
ATOM 13598 C C . ARG E 5 120 ? 134.236 140.710 159.309 1.00 43.93 120 ARG E C 1
ATOM 13599 O O . ARG E 5 120 ? 134.173 139.763 158.516 1.00 43.93 120 ARG E O 1
ATOM 13607 N N . PHE E 5 121 ? 135.381 141.180 159.798 1.00 39.96 121 PHE E N 1
ATOM 13608 C CA . PHE E 5 121 ? 136.688 140.721 159.358 1.00 39.96 121 PHE E CA 1
ATOM 13609 C C . PHE E 5 121 ? 137.500 140.208 160.540 1.00 39.96 121 PHE E C 1
ATOM 13610 O O . PHE E 5 121 ? 137.249 140.557 161.696 1.00 39.96 121 PHE E O 1
ATOM 13618 N N . ALA E 5 122 ? 138.482 139.360 160.232 1.00 40.11 122 ALA E N 1
ATOM 13619 C CA . ALA E 5 122 ? 139.339 138.791 161.266 1.00 40.11 122 ALA E CA 1
ATOM 13620 C C . ALA E 5 122 ? 140.392 139.775 161.762 1.00 40.11 122 ALA E C 1
ATOM 13621 O O . ALA E 5 122 ? 140.757 139.737 162.941 1.00 40.11 122 ALA E O 1
ATOM 13623 N N . LYS E 5 123 ? 140.892 140.651 160.894 1.00 37.45 123 LYS E N 1
ATOM 13624 C CA . LYS E 5 123 ? 141.960 141.581 161.232 1.00 37.45 123 LYS E CA 1
ATOM 13625 C C . LYS E 5 123 ? 141.429 143.008 161.296 1.00 37.45 123 LYS E C 1
ATOM 13626 O O . LYS E 5 123 ? 140.680 143.442 160.416 1.00 37.45 123 LYS E O 1
ATOM 13632 N N . VAL E 5 124 ? 141.830 143.737 162.338 1.00 34.63 124 VAL E N 1
ATOM 13633 C CA . VAL E 5 124 ? 141.403 145.122 162.495 1.00 34.63 124 VAL E CA 1
ATOM 13634 C C . VAL E 5 124 ? 142.167 146.017 161.524 1.00 34.63 124 VAL E C 1
ATOM 13635 O O . VAL E 5 124 ? 143.249 145.680 161.040 1.00 34.63 124 VAL E O 1
ATOM 13639 N N . ASN E 5 125 ? 141.590 147.179 161.238 1.00 31.82 125 ASN E N 1
ATOM 13640 C CA . ASN E 5 125 ? 142.233 148.158 160.377 1.00 31.82 125 ASN E CA 1
ATOM 13641 C C . ASN E 5 125 ? 143.137 149.055 161.225 1.00 31.82 125 ASN E C 1
ATOM 13642 O O . ASN E 5 125 ? 143.396 148.778 162.398 1.00 31.82 125 ASN E O 1
ATOM 13647 N N . TYR E 5 126 ? 143.640 150.140 160.634 1.00 28.26 126 TYR E N 1
ATOM 13648 C CA . TYR E 5 126 ? 144.536 151.033 161.361 1.00 28.26 126 TYR E CA 1
ATOM 13649 C C . TYR E 5 126 ? 143.841 151.763 162.504 1.00 28.26 126 TYR E C 1
ATOM 13650 O O . TYR E 5 126 ? 144.515 152.193 163.444 1.00 28.26 126 TYR E O 1
ATOM 13659 N N . ALA E 5 127 ? 142.519 151.904 162.452 1.00 30.20 127 ALA E N 1
ATOM 13660 C CA . ALA E 5 127 ? 141.762 152.562 163.507 1.00 30.20 127 ALA E CA 1
ATOM 13661 C C . ALA E 5 127 ? 141.231 151.593 164.558 1.00 30.20 127 ALA E C 1
ATOM 13662 O O . ALA E 5 127 ? 140.534 152.027 165.480 1.00 30.20 127 ALA E O 1
ATOM 13664 N N . GLY E 5 128 ? 141.541 150.303 164.447 1.00 32.73 128 GLY E N 1
ATOM 13665 C CA . GLY E 5 128 ? 141.090 149.323 165.414 1.00 32.73 128 GLY E CA 1
ATOM 13666 C C . GLY E 5 128 ? 139.703 148.765 165.189 1.00 32.73 128 GLY E C 1
ATOM 13667 O O . GLY E 5 128 ? 139.166 148.112 166.089 1.00 32.73 128 GLY E O 1
ATOM 13668 N N . VAL E 5 129 ? 139.108 148.993 164.022 1.00 34.27 129 VAL E N 1
ATOM 13669 C CA . VAL E 5 129 ? 137.750 148.552 163.714 1.00 34.27 129 VAL E CA 1
ATOM 13670 C C . VAL E 5 129 ? 137.820 147.300 162.851 1.00 34.27 129 VAL E C 1
ATOM 13671 O O . VAL E 5 129 ? 138.719 147.161 162.013 1.00 34.27 129 VAL E O 1
ATOM 13675 N N . SER E 5 130 ? 136.871 146.380 163.053 1.00 37.69 130 SER E N 1
ATOM 13676 C CA . SER E 5 130 ? 136.855 145.122 162.314 1.00 37.69 130 SER E CA 1
ATOM 13677 C C . SER E 5 130 ? 135.499 144.828 161.678 1.00 37.69 130 SER E C 1
ATOM 13678 O O . SER E 5 130 ? 135.240 143.685 161.293 1.00 37.69 130 SER E O 1
ATOM 13681 N N . THR E 5 131 ? 134.629 145.827 161.554 1.00 39.93 131 THR E N 1
ATOM 13682 C CA . THR E 5 131 ? 133.346 145.656 160.888 1.00 39.93 131 THR E CA 1
ATOM 13683 C C . THR E 5 131 ? 133.073 146.875 160.021 1.00 39.93 131 THR E C 1
ATOM 13684 O O . THR E 5 131 ? 133.545 147.976 160.312 1.00 39.93 131 THR E O 1
ATOM 13688 N N . ASN E 5 132 ? 132.314 146.672 158.947 1.00 39.18 132 ASN E N 1
ATOM 13689 C CA . ASN E 5 132 ? 132.061 147.764 158.014 1.00 39.18 132 ASN E CA 1
ATOM 13690 C C . ASN E 5 132 ? 130.779 147.484 157.240 1.00 39.18 132 ASN E C 1
ATOM 13691 O O . ASN E 5 132 ? 130.243 146.374 157.259 1.00 39.18 132 ASN E O 1
ATOM 13696 N N . ASN E 5 133 ? 130.279 148.522 156.574 1.00 40.54 133 ASN E N 1
ATOM 13697 C CA . ASN E 5 133 ? 129.078 148.440 155.756 1.00 40.54 133 ASN E CA 1
ATOM 13698 C C . ASN E 5 133 ? 129.430 148.645 154.289 1.00 40.54 133 ASN E C 1
ATOM 13699 O O . ASN E 5 133 ? 130.223 149.527 153.946 1.00 40.54 133 ASN E O 1
ATOM 13704 N N . TYR E 5 134 ? 128.831 147.825 153.430 1.00 42.13 134 TYR E N 1
ATOM 13705 C CA . TYR E 5 134 ? 129.107 147.834 152.003 1.00 42.13 134 TYR E CA 1
ATOM 13706 C C . TYR E 5 134 ? 127.803 147.720 151.229 1.00 42.13 134 TYR E C 1
ATOM 13707 O O . TYR E 5 134 ? 126.788 147.239 151.742 1.00 42.13 134 TYR E O 1
ATOM 13716 N N . ALA E 5 135 ? 127.848 148.172 149.980 1.00 45.78 135 ALA E N 1
ATOM 13717 C CA . ALA E 5 135 ? 126.733 148.033 149.060 1.00 45.78 135 ALA E CA 1
ATOM 13718 C C . ALA E 5 135 ? 126.737 146.643 148.427 1.00 45.78 135 ALA E C 1
ATOM 13719 O O . ALA E 5 135 ? 127.675 145.859 148.582 1.00 45.78 135 ALA E O 1
ATOM 13721 N N . LEU E 5 136 ? 125.658 146.342 147.701 1.00 50.80 136 LEU E N 1
ATOM 13722 C CA . LEU E 5 136 ? 125.526 145.028 147.078 1.00 50.80 136 LEU E CA 1
ATOM 13723 C C . LEU E 5 136 ? 126.559 144.822 145.976 1.00 50.80 136 LEU E C 1
ATOM 13724 O O . LEU E 5 136 ? 127.059 143.707 145.790 1.00 50.80 136 LEU E O 1
ATOM 13729 N N . ASP E 5 137 ? 126.891 145.877 145.237 1.00 51.48 137 ASP E N 1
ATOM 13730 C CA . ASP E 5 137 ? 127.823 145.775 144.122 1.00 51.48 137 ASP E CA 1
ATOM 13731 C C . ASP E 5 137 ? 129.278 145.961 144.535 1.00 51.48 137 ASP E C 1
ATOM 13732 O O . ASP E 5 137 ? 130.156 145.956 143.666 1.00 51.48 137 ASP E O 1
ATOM 13737 N N . GLU E 5 138 ? 129.556 146.133 145.825 1.00 46.71 138 GLU E N 1
ATOM 13738 C CA . GLU E 5 138 ? 130.921 146.225 146.323 1.00 46.71 138 GLU E CA 1
ATOM 13739 C C . GLU E 5 138 ? 131.431 144.914 146.904 1.00 46.71 138 GLU E C 1
ATOM 13740 O O . GLU E 5 138 ? 132.557 144.874 147.407 1.00 46.71 138 GLU E O 1
ATOM 13746 N N . ILE E 5 139 ? 130.637 143.846 146.851 1.00 49.06 139 ILE E N 1
ATOM 13747 C CA . ILE E 5 139 ? 131.029 142.553 147.390 1.00 49.06 139 ILE E CA 1
ATOM 13748 C C . ILE E 5 139 ? 130.804 141.487 146.327 1.00 49.06 139 ILE E C 1
ATOM 13749 O O . ILE E 5 139 ? 129.978 141.636 145.425 1.00 49.06 139 ILE E O 1
ATOM 13754 N N . LYS E 5 140 ? 131.564 140.401 146.443 1.00 52.51 140 LYS E N 1
ATOM 13755 C CA . LYS E 5 140 ? 131.454 139.282 145.516 1.00 52.51 140 LYS E CA 1
ATOM 13756 C C . LYS E 5 140 ? 131.443 137.983 146.304 1.00 52.51 140 LYS E C 1
ATOM 13757 O O . LYS E 5 140 ? 132.333 137.750 147.123 1.00 52.51 140 LYS E O 1
ATOM 13763 N N . GLU E 5 141 ? 130.440 137.145 146.062 1.00 56.56 141 GLU E N 1
ATOM 13764 C CA . GLU E 5 141 ? 130.354 135.873 146.768 1.00 56.56 141 GLU E CA 1
ATOM 13765 C C . GLU E 5 141 ? 131.431 134.920 146.265 1.00 56.56 141 GLU E C 1
ATOM 13766 O O . GLU E 5 141 ? 131.595 134.733 145.056 1.00 56.56 141 GLU E O 1
ATOM 13772 N N . VAL E 5 142 ? 132.166 134.317 147.196 1.00 56.11 142 VAL E N 1
ATOM 13773 C CA . VAL E 5 142 ? 133.234 133.383 146.868 1.00 56.11 142 VAL E CA 1
ATOM 13774 C C . VAL E 5 142 ? 133.033 132.107 147.672 1.00 56.11 142 VAL E C 1
ATOM 13775 O O . VAL E 5 142 ? 132.414 132.112 148.741 1.00 56.11 142 VAL E O 1
ATOM 13779 N N . VAL E 5 143 ? 133.561 131.007 147.147 1.00 62.02 143 VAL E N 1
ATOM 13780 C CA . VAL E 5 143 ? 133.430 129.708 147.796 1.00 62.02 143 VAL E CA 1
ATOM 13781 C C . VAL E 5 143 ? 134.798 129.059 147.971 1.00 62.02 143 VAL E C 1
ATOM 13782 O O . VAL E 5 143 ? 134.942 128.075 148.695 1.00 62.02 143 VAL E O 1
ATOM 13787 N N . TYR F 6 1 ? 129.404 201.141 181.967 1.00 54.47 48 TYR H N 1
ATOM 13788 C CA . TYR F 6 1 ? 130.706 200.566 182.283 1.00 54.47 48 TYR H CA 1
ATOM 13789 C C . TYR F 6 1 ? 131.216 201.068 183.629 1.00 54.47 48 TYR H C 1
ATOM 13790 O O . TYR F 6 1 ? 131.067 202.243 183.960 1.00 54.47 48 TYR H O 1
ATOM 13799 N N . GLY F 6 2 ? 131.826 200.170 184.395 1.00 58.53 49 GLY H N 1
ATOM 13800 C CA . GLY F 6 2 ? 132.357 200.523 185.700 1.00 58.53 49 GLY H CA 1
ATOM 13801 C C . GLY F 6 2 ? 131.306 200.891 186.724 1.00 58.53 49 GLY H C 1
ATOM 13802 O O . GLY F 6 2 ? 131.542 201.773 187.560 1.00 58.53 49 GLY H O 1
ATOM 13803 N N . GLU F 6 3 ? 130.147 200.237 186.682 1.00 61.30 50 GLU H N 1
ATOM 13804 C CA . GLU F 6 3 ? 129.073 200.469 187.641 1.00 61.30 50 GLU H CA 1
ATOM 13805 C C . GLU F 6 3 ? 128.563 199.124 188.132 1.00 61.30 50 GLU H C 1
ATOM 13806 O O . GLU F 6 3 ? 128.056 198.326 187.337 1.00 61.30 50 GLU H O 1
ATOM 13812 N N . LYS F 6 4 ? 128.690 198.883 189.437 1.00 61.04 51 LYS H N 1
ATOM 13813 C CA . LYS F 6 4 ? 128.249 197.636 190.062 1.00 61.04 51 LYS H CA 1
ATOM 13814 C C . LYS F 6 4 ? 128.901 196.426 189.391 1.00 61.04 51 LYS H C 1
ATOM 13815 O O . LYS F 6 4 ? 128.230 195.506 188.918 1.00 61.04 51 LYS H O 1
ATOM 13821 N N . SER F 6 5 ? 130.235 196.445 189.345 1.00 55.91 52 SER H N 1
ATOM 13822 C CA . SER F 6 5 ? 131.038 195.321 188.852 1.00 55.91 52 SER H CA 1
ATOM 13823 C C . SER F 6 5 ? 130.636 194.908 187.437 1.00 55.91 52 SER H C 1
ATOM 13824 O O . SER F 6 5 ? 130.557 193.720 187.117 1.00 55.91 52 SER H O 1
ATOM 13827 N N . VAL F 6 6 ? 130.383 195.894 186.581 1.00 54.67 53 VAL H N 1
ATOM 13828 C CA . VAL F 6 6 ? 130.034 195.667 185.183 1.00 54.67 53 VAL H CA 1
ATOM 13829 C C . VAL F 6 6 ? 131.162 196.205 184.314 1.00 54.67 53 VAL H C 1
ATOM 13830 O O . VAL F 6 6 ? 131.555 197.370 184.448 1.00 54.67 53 VAL H O 1
ATOM 13834 N N . TYR F 6 7 ? 131.680 195.357 183.426 1.00 51.04 54 TYR H N 1
ATOM 13835 C CA . TYR F 6 7 ? 132.803 195.716 182.570 1.00 51.04 54 TYR H CA 1
ATOM 13836 C C . TYR F 6 7 ? 132.474 195.611 181.086 1.00 51.04 54 TYR H C 1
ATOM 13837 O O . TYR F 6 7 ? 133.387 195.682 180.255 1.00 51.04 54 TYR H O 1
ATOM 13846 N N . PHE F 6 8 ? 131.204 195.441 180.730 1.00 47.31 55 PHE H N 1
ATOM 13847 C CA . PHE F 6 8 ? 130.786 195.306 179.342 1.00 47.31 55 PHE H CA 1
ATOM 13848 C C . PHE F 6 8 ? 129.729 196.354 179.034 1.00 47.31 55 PHE H C 1
ATOM 13849 O O . PHE F 6 8 ? 128.763 196.507 179.788 1.00 47.31 55 PHE H O 1
ATOM 13857 N N . ASP F 6 9 ? 129.914 197.071 177.929 1.00 51.73 56 ASP H N 1
ATOM 13858 C CA . ASP F 6 9 ? 128.971 198.104 177.516 1.00 51.73 56 ASP H CA 1
ATOM 13859 C C . ASP F 6 9 ? 129.052 198.256 176.007 1.00 51.73 56 ASP H C 1
ATOM 13860 O O . ASP F 6 9 ? 130.114 198.590 175.475 1.00 51.73 56 ASP H O 1
ATOM 13865 N N . LEU F 6 10 ? 127.933 198.012 175.321 1.00 49.12 57 LEU H N 1
ATOM 13866 C CA . LEU F 6 10 ? 127.901 198.161 173.872 1.00 49.12 57 LEU H CA 1
ATOM 13867 C C . LEU F 6 10 ? 127.964 199.618 173.438 1.00 49.12 57 LEU H C 1
ATOM 13868 O O . LEU F 6 10 ? 128.347 199.896 172.297 1.00 49.12 57 LEU H O 1
ATOM 13873 N N . GLU F 6 11 ? 127.602 200.551 174.318 1.00 55.13 58 GLU H N 1
ATOM 13874 C CA . GLU F 6 11 ? 127.675 201.969 173.996 1.00 55.13 58 GLU H CA 1
ATOM 13875 C C . GLU F 6 11 ? 129.078 202.539 174.147 1.00 55.13 58 GLU H C 1
ATOM 13876 O O . GLU F 6 11 ? 129.309 203.685 173.747 1.00 55.13 58 GLU H O 1
ATOM 13882 N N . ASP F 6 12 ? 130.015 201.775 174.711 1.00 52.16 59 ASP H N 1
ATOM 13883 C CA . ASP F 6 12 ? 131.401 202.227 174.847 1.00 52.16 59 ASP H CA 1
ATOM 13884 C C . ASP F 6 12 ? 132.294 200.992 174.699 1.00 52.16 59 ASP H C 1
ATOM 13885 O O . ASP F 6 12 ? 132.593 200.306 175.678 1.00 52.16 59 ASP H O 1
ATOM 13890 N N . ILE F 6 13 ? 132.721 200.732 173.464 1.00 47.01 60 ILE H N 1
ATOM 13891 C CA . ILE F 6 13 ? 133.584 199.585 173.208 1.00 47.01 60 ILE H CA 1
ATOM 13892 C C . ILE F 6 13 ? 135.028 199.905 173.573 1.00 47.01 60 ILE H C 1
ATOM 13893 O O . ILE F 6 13 ? 135.787 199.008 173.961 1.00 47.01 60 ILE H O 1
ATOM 13898 N N . GLY F 6 14 ? 135.426 201.175 173.476 1.00 49.16 61 GLY H N 1
ATOM 13899 C CA . GLY F 6 14 ? 136.788 201.543 173.829 1.00 49.16 61 GLY H CA 1
ATOM 13900 C C . GLY F 6 14 ? 137.119 201.244 175.278 1.00 49.16 61 GLY H C 1
ATOM 13901 O O . GLY F 6 14 ? 138.203 200.745 175.586 1.00 49.16 61 GLY H O 1
ATOM 13902 N N . ASN F 6 15 ? 136.192 201.549 176.189 1.00 50.72 62 ASN H N 1
ATOM 13903 C CA . ASN F 6 15 ? 136.395 201.210 177.594 1.00 50.72 62 ASN H CA 1
ATOM 13904 C C . ASN F 6 15 ? 136.330 199.705 177.821 1.00 50.72 62 ASN H C 1
ATOM 13905 O O . ASN F 6 15 ? 137.099 199.159 178.620 1.00 50.72 62 ASN H O 1
ATOM 13910 N N . THR F 6 16 ? 135.412 199.020 177.135 1.00 46.53 63 THR H N 1
ATOM 13911 C CA . THR F 6 16 ? 135.240 197.585 177.343 1.00 46.53 63 THR H CA 1
ATOM 13912 C C . THR F 6 16 ? 136.471 196.805 176.894 1.00 46.53 63 THR H C 1
ATOM 13913 O O . THR F 6 16 ? 136.854 195.818 177.533 1.00 46.53 63 THR H O 1
ATOM 13917 N N . THR F 6 17 ? 137.105 197.231 175.805 1.00 43.12 64 THR H N 1
ATOM 13918 C CA . THR F 6 17 ? 138.283 196.557 175.279 1.00 43.12 64 THR H CA 1
ATOM 13919 C C . THR F 6 17 ? 139.586 197.109 175.848 1.00 43.12 64 THR H C 1
ATOM 13920 O O . THR F 6 17 ? 140.663 196.688 175.415 1.00 43.12 64 THR H O 1
ATOM 13924 N N . GLY F 6 18 ? 139.514 198.034 176.799 1.00 45.60 65 GLY H N 1
ATOM 13925 C CA . GLY F 6 18 ? 140.710 198.558 177.439 1.00 45.60 65 GLY H CA 1
ATOM 13926 C C . GLY F 6 18 ? 141.618 199.364 176.537 1.00 45.60 65 GLY H C 1
ATOM 13927 O O . GLY F 6 18 ? 142.845 199.237 176.627 1.00 45.60 65 GLY H O 1
ATOM 13928 N N . GLN F 6 19 ? 141.046 200.200 175.672 1.00 47.89 66 GLN H N 1
ATOM 13929 C CA . GLN F 6 19 ? 141.830 201.007 174.738 1.00 47.89 66 GLN H CA 1
ATOM 13930 C C . GLN F 6 19 ? 142.120 202.373 175.366 1.00 47.89 66 GLN H C 1
ATOM 13931 O O . GLN F 6 19 ? 141.642 203.421 174.929 1.00 47.89 66 GLN H O 1
ATOM 13937 N N . TRP F 6 20 ? 142.930 202.338 176.417 1.00 49.67 67 TRP H N 1
ATOM 13938 C CA . TRP F 6 20 ? 143.263 203.524 177.189 1.00 49.67 67 TRP H CA 1
ATOM 13939 C C . TRP F 6 20 ? 144.652 204.038 176.826 1.00 49.67 67 TRP H C 1
ATOM 13940 O O . TRP F 6 20 ? 145.406 203.414 176.077 1.00 49.67 67 TRP H O 1
ATOM 13951 N N . ASP F 6 21 ? 144.981 205.202 177.376 1.00 51.28 68 ASP H N 1
ATOM 13952 C CA . ASP F 6 21 ? 146.308 205.800 177.270 1.00 51.28 68 ASP H CA 1
ATOM 13953 C C . ASP F 6 21 ? 146.889 205.827 178.681 1.00 51.28 68 ASP H C 1
ATOM 13954 O O . ASP F 6 21 ? 146.608 206.745 179.458 1.00 51.28 68 ASP H O 1
ATOM 13959 N N . LEU F 6 22 ? 147.691 204.811 179.009 1.00 48.84 69 LEU H N 1
ATOM 13960 C CA . LEU F 6 22 ? 148.131 204.623 180.389 1.00 48.84 69 LEU H CA 1
ATOM 13961 C C . LEU F 6 22 ? 148.980 205.791 180.880 1.00 48.84 69 LEU H C 1
ATOM 13962 O O . LEU F 6 22 ? 148.779 206.285 181.996 1.00 48.84 69 LEU H O 1
ATOM 13967 N N . TYR F 6 23 ? 149.930 206.250 180.066 1.00 41.95 70 TYR H N 1
ATOM 13968 C CA . TYR F 6 23 ? 150.873 207.273 180.495 1.00 41.95 70 TYR H CA 1
ATOM 13969 C C . TYR F 6 23 ? 150.816 208.546 179.664 1.00 41.95 70 TYR H C 1
ATOM 13970 O O . TYR F 6 23 ? 151.593 209.469 179.928 1.00 41.95 70 TYR H O 1
ATOM 13979 N N . GLY F 6 24 ? 149.934 208.622 178.672 1.00 45.61 71 GLY H N 1
ATOM 13980 C CA . GLY F 6 24 ? 149.843 209.832 177.873 1.00 45.61 71 GLY H CA 1
ATOM 13981 C C . GLY F 6 24 ? 149.448 211.029 178.720 1.00 45.61 71 GLY H C 1
ATOM 13982 O O . GLY F 6 24 ? 148.565 210.947 179.577 1.00 45.61 71 GLY H O 1
ATOM 13983 N N . SER F 6 25 ? 150.113 212.152 178.473 1.00 47.02 72 SER H N 1
ATOM 13984 C CA . SER F 6 25 ? 149.891 213.384 179.214 1.00 47.02 72 SER H CA 1
ATOM 13985 C C . SER F 6 25 ? 149.279 214.437 178.302 1.00 47.02 72 SER H C 1
ATOM 13986 O O . SER F 6 25 ? 149.656 214.556 177.132 1.00 47.02 72 SER H O 1
ATOM 13989 N N . ASP F 6 26 ? 148.334 215.201 178.845 1.00 51.69 73 ASP H N 1
ATOM 13990 C CA . ASP F 6 26 ? 147.664 216.266 178.111 1.00 51.69 73 ASP H CA 1
ATOM 13991 C C . ASP F 6 26 ? 148.186 217.650 178.481 1.00 51.69 73 ASP H C 1
ATOM 13992 O O . ASP F 6 26 ? 147.563 218.653 178.122 1.00 51.69 73 ASP H O 1
ATOM 13997 N N . ALA F 6 27 ? 149.311 217.724 179.186 1.00 49.23 74 ALA H N 1
ATOM 13998 C CA . ALA F 6 27 ? 149.848 219.003 179.617 1.00 49.23 74 ALA H CA 1
ATOM 13999 C C . ALA F 6 27 ? 150.360 219.805 178.419 1.00 49.23 74 ALA H C 1
ATOM 14000 O O . ALA F 6 27 ? 150.716 219.235 177.385 1.00 49.23 74 ALA H O 1
ATOM 14002 N N . PRO F 6 28 ? 150.401 221.139 178.532 1.00 48.35 75 PRO H N 1
ATOM 14003 C CA . PRO F 6 28 ? 150.924 221.956 177.428 1.00 48.35 75 PRO H CA 1
ATOM 14004 C C . PRO F 6 28 ? 152.428 221.818 177.240 1.00 48.35 75 PRO H C 1
ATOM 14005 O O . PRO F 6 28 ? 153.089 221.056 177.953 1.00 48.35 75 PRO H O 1
ATOM 14009 N N . SER F 6 29 ? 152.973 222.557 176.281 1.00 45.25 76 SER H N 1
ATOM 14010 C CA . SER F 6 29 ? 154.389 222.441 175.952 1.00 45.25 76 SER H CA 1
ATOM 14011 C C . SER F 6 29 ? 155.247 223.041 177.060 1.00 45.25 76 SER H C 1
ATOM 14012 O O . SER F 6 29 ? 155.017 224.187 177.464 1.00 45.25 76 SER H O 1
ATOM 14015 N N . PRO F 6 30 ? 156.238 222.309 177.576 1.00 43.67 77 PRO H N 1
ATOM 14016 C CA . PRO F 6 30 ? 157.129 222.868 178.599 1.00 43.67 77 PRO H CA 1
ATOM 14017 C C . PRO F 6 30 ? 158.322 223.633 178.051 1.00 43.67 77 PRO H C 1
ATOM 14018 O O . PRO F 6 30 ? 159.032 224.275 178.838 1.00 43.67 77 PRO H O 1
ATOM 14022 N N . TYR F 6 31 ? 158.562 223.588 176.745 1.00 42.86 78 TYR H N 1
ATOM 14023 C CA . TYR F 6 31 ? 159.747 224.200 176.167 1.00 42.86 78 TYR H CA 1
ATOM 14024 C C . TYR F 6 31 ? 159.583 225.711 176.042 1.00 42.86 78 TYR H C 1
ATOM 14025 O O . TYR F 6 31 ? 158.474 226.230 175.889 1.00 42.86 78 TYR H O 1
ATOM 14034 N N . ASN F 6 32 ? 160.710 226.415 176.108 1.00 45.18 79 ASN H N 1
ATOM 14035 C CA . ASN F 6 32 ? 160.711 227.864 175.981 1.00 45.18 79 ASN H CA 1
ATOM 14036 C C . ASN F 6 32 ? 160.309 228.281 174.568 1.00 45.18 79 ASN H C 1
ATOM 14037 O O . ASN F 6 32 ? 160.530 227.558 173.595 1.00 45.18 79 ASN H O 1
ATOM 14042 N N . GLY F 6 33 ? 159.699 229.464 174.468 1.00 46.33 80 GLY H N 1
ATOM 14043 C CA . GLY F 6 33 ? 159.184 229.917 173.184 1.00 46.33 80 GLY H CA 1
ATOM 14044 C C . GLY F 6 33 ? 160.270 230.160 172.152 1.00 46.33 80 GLY H C 1
ATOM 14045 O O . GLY F 6 33 ? 160.148 229.741 170.998 1.00 46.33 80 GLY H O 1
ATOM 14046 N N . LEU F 6 34 ? 161.343 230.852 172.548 1.00 46.70 81 LEU H N 1
ATOM 14047 C CA . LEU F 6 34 ? 162.420 231.150 171.608 1.00 46.70 81 LEU H CA 1
ATOM 14048 C C . LEU F 6 34 ? 163.125 229.880 171.149 1.00 46.70 81 LEU H C 1
ATOM 14049 O O . LEU F 6 34 ? 163.474 229.746 169.969 1.00 46.70 81 LEU H O 1
ATOM 14054 N N . GLN F 6 35 ? 163.351 228.946 172.072 1.00 44.41 82 GLN H N 1
ATOM 14055 C CA . GLN F 6 35 ? 163.978 227.676 171.724 1.00 44.41 82 GLN H CA 1
ATOM 14056 C C . GLN F 6 35 ? 163.131 226.905 170.716 1.00 44.41 82 GLN H C 1
ATOM 14057 O O . GLN F 6 35 ? 163.643 226.389 169.712 1.00 44.41 82 GLN H O 1
ATOM 14063 N N . SER F 6 36 ? 161.820 226.839 170.963 1.00 44.84 83 SER H N 1
ATOM 14064 C CA . SER F 6 36 ? 160.923 226.150 170.044 1.00 44.84 83 SER H CA 1
ATOM 14065 C C . SER F 6 36 ? 160.884 226.843 168.691 1.00 44.84 83 SER H C 1
ATOM 14066 O O . SER F 6 36 ? 160.821 226.181 167.652 1.00 44.84 83 SER H O 1
ATOM 14069 N N . LYS F 6 37 ? 160.911 228.177 168.684 1.00 47.30 84 LYS H N 1
ATOM 14070 C CA . LYS F 6 37 ? 160.928 228.913 167.424 1.00 47.30 84 LYS H CA 1
ATOM 14071 C C . LYS F 6 37 ? 162.187 228.603 166.622 1.00 47.30 84 LYS H C 1
ATOM 14072 O O . LYS F 6 37 ? 162.121 228.364 165.409 1.00 47.30 84 LYS H O 1
ATOM 14078 N N . PHE F 6 38 ? 163.342 228.592 167.291 1.00 45.57 85 PHE H N 1
ATOM 14079 C CA . PHE F 6 38 ? 164.596 228.255 166.623 1.00 45.57 85 PHE H CA 1
ATOM 14080 C C . PHE F 6 38 ? 164.536 226.856 166.022 1.00 45.57 85 PHE H C 1
ATOM 14081 O O . PHE F 6 38 ? 164.901 226.649 164.857 1.00 45.57 85 PHE H O 1
ATOM 14089 N N . PHE F 6 39 ? 164.067 225.879 166.805 1.00 43.13 86 PHE H N 1
ATOM 14090 C CA . PHE F 6 39 ? 164.044 224.507 166.304 1.00 43.13 86 PHE H CA 1
ATOM 14091 C C . PHE F 6 39 ? 163.014 224.318 165.195 1.00 43.13 86 PHE H C 1
ATOM 14092 O O . PHE F 6 39 ? 163.250 223.540 164.265 1.00 43.13 86 PHE H O 1
ATOM 14100 N N . ASN F 6 40 ? 161.876 225.011 165.269 1.00 45.30 87 ASN H N 1
ATOM 14101 C CA . ASN F 6 40 ? 160.902 224.949 164.186 1.00 45.30 87 ASN H CA 1
ATOM 14102 C C . ASN F 6 40 ? 161.465 225.553 162.909 1.00 45.30 87 ASN H C 1
ATOM 14103 O O . ASN F 6 40 ? 161.199 225.053 161.810 1.00 45.30 87 ASN H O 1
ATOM 14108 N N . THR F 6 41 ? 162.236 226.634 163.031 1.00 47.57 88 THR H N 1
ATOM 14109 C CA . THR F 6 41 ? 162.815 227.257 161.847 1.00 47.57 88 THR H CA 1
ATOM 14110 C C . THR F 6 41 ? 163.881 226.369 161.212 1.00 47.57 88 THR H C 1
ATOM 14111 O O . THR F 6 41 ? 163.861 226.132 159.999 1.00 47.57 88 THR H O 1
ATOM 14115 N N . PHE F 6 42 ? 164.815 225.858 162.015 1.00 46.83 89 PHE H N 1
ATOM 14116 C CA . PHE F 6 42 ? 166.007 225.237 161.448 1.00 46.83 89 PHE H CA 1
ATOM 14117 C C . PHE F 6 42 ? 165.868 223.745 161.169 1.00 46.83 89 PHE H C 1
ATOM 14118 O O . PHE F 6 42 ? 166.700 223.193 160.440 1.00 46.83 89 PHE H O 1
ATOM 14126 N N . ALA F 6 43 ? 164.854 223.077 161.713 1.00 44.30 90 ALA H N 1
ATOM 14127 C CA . ALA F 6 43 ? 164.636 221.662 161.441 1.00 44.30 90 ALA H CA 1
ATOM 14128 C C . ALA F 6 43 ? 163.499 221.420 160.456 1.00 44.30 90 ALA H C 1
ATOM 14129 O O . ALA F 6 43 ? 163.124 220.265 160.231 1.00 44.30 90 ALA H O 1
ATOM 14131 N N . ALA F 6 44 ? 162.945 222.479 159.869 1.00 45.31 91 ALA H N 1
ATOM 14132 C CA . ALA F 6 44 ? 161.828 222.324 158.938 1.00 45.31 91 ALA H CA 1
ATOM 14133 C C . ALA F 6 44 ? 162.163 221.493 157.701 1.00 45.31 91 ALA H C 1
ATOM 14134 O O . ALA F 6 44 ? 161.359 220.613 157.347 1.00 45.31 91 ALA H O 1
ATOM 14136 N N . PRO F 6 45 ? 163.286 221.703 156.999 1.00 44.80 92 PRO H N 1
ATOM 14137 C CA . PRO F 6 45 ? 163.494 220.982 155.729 1.00 44.80 92 PRO H CA 1
ATOM 14138 C C . PRO F 6 45 ? 163.682 219.477 155.871 1.00 44.80 92 PRO H C 1
ATOM 14139 O O . PRO F 6 45 ? 163.699 218.784 154.845 1.00 44.80 92 PRO H O 1
ATOM 14143 N N . PHE F 6 46 ? 163.822 218.945 157.083 1.00 42.28 93 PHE H N 1
ATOM 14144 C CA . PHE F 6 46 ? 164.016 217.515 157.283 1.00 42.28 93 PHE H CA 1
ATOM 14145 C C . PHE F 6 46 ? 162.721 216.779 157.604 1.00 42.28 93 PHE H C 1
ATOM 14146 O O . PHE F 6 46 ? 162.763 215.587 157.920 1.00 42.28 93 PHE H O 1
ATOM 14154 N N . THR F 6 47 ? 161.576 217.453 157.528 1.00 42.14 94 THR H N 1
ATOM 14155 C CA . THR F 6 47 ? 160.309 216.889 157.974 1.00 42.14 94 THR H CA 1
ATOM 14156 C C . THR F 6 47 ? 159.489 216.276 156.845 1.00 42.14 94 THR H C 1
ATOM 14157 O O . THR F 6 47 ? 158.343 215.880 157.074 1.00 42.14 94 THR H O 1
ATOM 14161 N N . LYS F 6 48 ? 160.039 216.184 155.638 1.00 42.25 95 LYS H N 1
ATOM 14162 C CA . LYS F 6 48 ? 159.340 215.597 154.498 1.00 42.25 95 LYS H CA 1
ATOM 14163 C C . LYS F 6 48 ? 159.894 214.196 154.264 1.00 42.25 95 LYS H C 1
ATOM 14164 O O . LYS F 6 48 ? 161.033 214.040 153.813 1.00 42.25 95 LYS H O 1
ATOM 14170 N N . ARG F 6 49 ? 159.081 213.177 154.560 1.00 38.90 96 ARG H N 1
ATOM 14171 C CA . ARG F 6 49 ? 159.593 211.809 154.623 1.00 38.90 96 ARG H CA 1
ATOM 14172 C C . ARG F 6 49 ? 160.063 211.307 153.261 1.00 38.90 96 ARG H C 1
ATOM 14173 O O . ARG F 6 49 ? 161.104 210.644 153.167 1.00 38.90 96 ARG H O 1
ATOM 14181 N N . GLY F 6 50 ? 159.315 211.609 152.198 1.00 40.45 97 GLY H N 1
ATOM 14182 C CA . GLY F 6 50 ? 159.699 211.132 150.879 1.00 40.45 97 GLY H CA 1
ATOM 14183 C C . GLY F 6 50 ? 161.039 211.680 150.428 1.00 40.45 97 GLY H C 1
ATOM 14184 O O . GLY F 6 50 ? 161.862 210.953 149.867 1.00 40.45 97 GLY H O 1
ATOM 14185 N N . LEU F 6 51 ? 161.276 212.970 150.669 1.00 40.98 98 LEU H N 1
ATOM 14186 C CA . LEU F 6 51 ? 162.574 213.556 150.360 1.00 40.98 98 LEU H CA 1
ATOM 14187 C C . LEU F 6 51 ? 163.641 213.083 151.340 1.00 40.98 98 LEU H C 1
ATOM 14188 O O . LEU F 6 51 ? 164.795 212.868 150.952 1.00 40.98 98 LEU H O 1
ATOM 14193 N N . LEU F 6 52 ? 163.272 212.924 152.615 1.00 38.15 99 LEU H N 1
ATOM 14194 C CA . LEU F 6 52 ? 164.250 212.549 153.631 1.00 38.15 99 LEU H CA 1
ATOM 14195 C C . LEU F 6 52 ? 164.835 211.171 153.361 1.00 38.15 99 LEU H C 1
ATOM 14196 O O . LEU F 6 52 ? 166.038 210.964 153.533 1.00 38.15 99 LEU H O 1
ATOM 14201 N N . LEU F 6 53 ? 164.001 210.212 152.952 1.00 36.16 100 LEU H N 1
ATOM 14202 C CA . LEU F 6 53 ? 164.501 208.860 152.714 1.00 36.16 100 LEU H CA 1
ATOM 14203 C C . LEU F 6 53 ? 165.551 208.850 151.607 1.00 36.16 100 LEU H C 1
ATOM 14204 O O . LEU F 6 53 ? 166.645 208.292 151.771 1.00 36.16 100 LEU H O 1
ATOM 14209 N N . LYS F 6 54 ? 165.237 209.484 150.474 1.00 40.13 101 LYS H N 1
ATOM 14210 C CA . LYS F 6 54 ? 166.176 209.529 149.358 1.00 40.13 101 LYS H CA 1
ATOM 14211 C C . LYS F 6 54 ? 167.436 210.302 149.724 1.00 40.13 101 LYS H C 1
ATOM 14212 O O . LYS F 6 54 ? 168.549 209.878 149.389 1.00 40.13 101 LYS H O 1
ATOM 14218 N N . PHE F 6 55 ? 167.285 211.437 150.412 1.00 39.45 102 PHE H N 1
ATOM 14219 C CA . PHE F 6 55 ? 168.453 212.208 150.821 1.00 39.45 102 PHE H CA 1
ATOM 14220 C C . PHE F 6 55 ? 169.352 211.390 151.735 1.00 39.45 102 PHE H C 1
ATOM 14221 O O . PHE F 6 55 ? 170.568 211.329 151.532 1.00 39.45 102 PHE H O 1
ATOM 14229 N N . LEU F 6 56 ? 168.769 210.738 152.742 1.00 35.76 103 LEU H N 1
ATOM 14230 C CA . LEU F 6 56 ? 169.562 209.935 153.663 1.00 35.76 103 LEU H CA 1
ATOM 14231 C C . LEU F 6 56 ? 170.299 208.830 152.924 1.00 35.76 103 LEU H C 1
ATOM 14232 O O . LEU F 6 56 ? 171.518 208.695 153.057 1.00 35.76 103 LEU H O 1
ATOM 14237 N N . LEU F 6 57 ? 169.586 208.055 152.102 1.00 34.12 104 LEU H N 1
ATOM 14238 C CA . LEU F 6 57 ? 170.232 206.939 151.416 1.00 34.12 104 LEU H CA 1
ATOM 14239 C C . LEU F 6 57 ? 171.357 207.421 150.504 1.00 34.12 104 LEU H C 1
ATOM 14240 O O . LEU F 6 57 ? 172.500 206.958 150.615 1.00 34.12 104 LEU H O 1
ATOM 14245 N N . LEU F 6 58 ? 171.064 208.381 149.620 1.00 37.83 105 LEU H N 1
ATOM 14246 C CA . LEU F 6 58 ? 172.060 208.811 148.643 1.00 37.83 105 LEU H CA 1
ATOM 14247 C C . LEU F 6 58 ? 173.234 209.519 149.310 1.00 37.83 105 LEU H C 1
ATOM 14248 O O . LEU F 6 58 ? 174.397 209.206 149.028 1.00 37.83 105 LEU H O 1
ATOM 14253 N N . GLY F 6 59 ? 172.954 210.488 150.186 1.00 37.58 106 GLY H N 1
ATOM 14254 C CA . GLY F 6 59 ? 174.026 211.207 150.847 1.00 37.58 106 GLY H CA 1
ATOM 14255 C C . GLY F 6 59 ? 174.874 210.318 151.732 1.00 37.58 106 GLY H C 1
ATOM 14256 O O . GLY F 6 59 ? 176.098 210.458 151.770 1.00 37.58 106 GLY H O 1
ATOM 14257 N N . GLY F 6 60 ? 174.243 209.392 152.459 1.00 34.69 107 GLY H N 1
ATOM 14258 C CA . GLY F 6 60 ? 175.004 208.475 153.283 1.00 34.69 107 GLY H CA 1
ATOM 14259 C C . GLY F 6 60 ? 175.885 207.552 152.469 1.00 34.69 107 GLY H C 1
ATOM 14260 O O . GLY F 6 60 ? 177.040 207.313 152.830 1.00 34.69 107 GLY H O 1
ATOM 14261 N N . GLY F 6 61 ? 175.359 207.022 151.361 1.00 34.55 108 GLY H N 1
ATOM 14262 C CA . GLY F 6 61 ? 176.191 206.207 150.492 1.00 34.55 108 GLY H CA 1
ATOM 14263 C C . GLY F 6 61 ? 177.364 206.982 149.926 1.00 34.55 108 GLY H C 1
ATOM 14264 O O . GLY F 6 61 ? 178.494 206.483 149.893 1.00 34.55 108 GLY H O 1
ATOM 14265 N N . SER F 6 62 ? 177.115 208.217 149.484 1.00 37.87 109 SER H N 1
ATOM 14266 C CA . SER F 6 62 ? 178.191 209.041 148.945 1.00 37.87 109 SER H CA 1
ATOM 14267 C C . SER F 6 62 ? 179.246 209.336 150.003 1.00 37.87 109 SER H C 1
ATOM 14268 O O . SER F 6 62 ? 180.448 209.261 149.728 1.00 37.87 109 SER H O 1
ATOM 14271 N N . LEU F 6 63 ? 178.815 209.670 151.222 1.00 36.02 110 LEU H N 1
ATOM 14272 C CA . LEU F 6 63 ? 179.763 209.957 152.292 1.00 36.02 110 LEU H CA 1
ATOM 14273 C C . LEU F 6 63 ? 180.575 208.722 152.657 1.00 36.02 110 LEU H C 1
ATOM 14274 O O . LEU F 6 63 ? 181.786 208.813 152.880 1.00 36.02 110 LEU H O 1
ATOM 14279 N N . LEU F 6 64 ? 179.925 207.558 152.725 1.00 33.09 111 LEU H N 1
ATOM 14280 C CA . LEU F 6 64 ? 180.639 206.325 153.040 1.00 33.09 111 LEU H CA 1
ATOM 14281 C C . LEU F 6 64 ? 181.680 206.006 151.975 1.00 33.09 111 LEU H C 1
ATOM 14282 O O . LEU F 6 64 ? 182.827 205.663 152.291 1.00 33.09 111 LEU H O 1
ATOM 14287 N N . ALA F 6 65 ? 181.301 206.131 150.700 1.00 36.06 112 ALA H N 1
ATOM 14288 C CA . ALA F 6 65 ? 182.248 205.880 149.619 1.00 36.06 112 ALA H CA 1
ATOM 14289 C C . ALA F 6 65 ? 183.410 206.866 149.658 1.00 36.06 112 ALA H C 1
ATOM 14290 O O . ALA F 6 65 ? 184.569 206.479 149.465 1.00 36.06 112 ALA H O 1
ATOM 14292 N N . TYR F 6 66 ? 183.120 208.147 149.908 1.00 38.26 113 TYR H N 1
ATOM 14293 C CA . TYR F 6 66 ? 184.182 209.145 149.978 1.00 38.26 113 TYR H CA 1
ATOM 14294 C C . TYR F 6 66 ? 185.137 208.865 151.132 1.00 38.26 113 TYR H C 1
ATOM 14295 O O . TYR F 6 66 ? 186.357 208.994 150.981 1.00 38.26 113 TYR H O 1
ATOM 14304 N N . VAL F 6 67 ? 184.600 208.497 152.297 1.00 35.66 114 VAL H N 1
ATOM 14305 C CA . VAL F 6 67 ? 185.453 208.198 153.442 1.00 35.66 114 VAL H CA 1
ATOM 14306 C C . VAL F 6 67 ? 186.323 206.984 153.150 1.00 35.66 114 VAL H C 1
ATOM 14307 O O . VAL F 6 67 ? 187.519 206.969 153.468 1.00 35.66 114 VAL H O 1
ATOM 14311 N N . SER F 6 68 ? 185.742 205.949 152.539 1.00 35.81 115 SER H N 1
ATOM 14312 C CA . SER F 6 68 ? 186.514 204.751 152.220 1.00 35.81 115 SER H CA 1
ATOM 14313 C C . SER F 6 68 ? 187.626 205.059 151.224 1.00 35.81 115 SER H C 1
ATOM 14314 O O . SER F 6 68 ? 188.759 204.589 151.376 1.00 35.81 115 SER H O 1
ATOM 14317 N N . ALA F 6 69 ? 187.323 205.861 150.200 1.00 36.86 116 ALA H N 1
ATOM 14318 C CA . ALA F 6 69 ? 188.312 206.141 149.163 1.00 36.86 116 ALA H CA 1
ATOM 14319 C C . ALA F 6 69 ? 189.407 207.084 149.648 1.00 36.86 116 ALA H C 1
ATOM 14320 O O . ALA F 6 69 ? 190.480 207.146 149.038 1.00 36.86 116 ALA H O 1
ATOM 14322 N N . SER F 6 70 ? 189.162 207.825 150.724 1.00 38.97 117 SER H N 1
ATOM 14323 C CA . SER F 6 70 ? 190.121 208.800 151.227 1.00 38.97 117 SER H CA 1
ATOM 14324 C C . SER F 6 70 ? 190.801 208.370 152.522 1.00 38.97 117 SER H C 1
ATOM 14325 O O . SER F 6 70 ? 191.479 209.191 153.145 1.00 38.97 117 SER H O 1
ATOM 14328 N N . ALA F 6 71 ? 190.643 207.116 152.937 1.00 38.29 118 ALA H N 1
ATOM 14329 C CA . ALA F 6 71 ? 191.216 206.671 154.201 1.00 38.29 118 ALA H CA 1
ATOM 14330 C C . ALA F 6 71 ? 192.738 206.653 154.137 1.00 38.29 118 ALA H C 1
ATOM 14331 O O . ALA F 6 71 ? 193.332 206.307 153.112 1.00 38.29 118 ALA H O 1
ATOM 14333 N N . SER F 6 72 ? 193.369 207.031 155.246 1.00 40.64 119 SER H N 1
ATOM 14334 C CA . SER F 6 72 ? 194.820 207.040 155.322 1.00 40.64 119 SER H CA 1
ATOM 14335 C C . SER F 6 72 ? 195.361 205.613 155.408 1.00 40.64 119 SER H C 1
ATOM 14336 O O . SER F 6 72 ? 194.759 204.750 156.049 1.00 40.64 119 SER H O 1
ATOM 14339 N N . PRO F 6 73 ? 196.499 205.340 154.762 1.00 40.12 120 PRO H N 1
ATOM 14340 C CA . PRO F 6 73 ? 197.084 203.991 154.858 1.00 40.12 120 PRO H CA 1
ATOM 14341 C C . PRO F 6 73 ? 197.464 203.588 156.273 1.00 40.12 120 PRO H C 1
ATOM 14342 O O . PRO F 6 73 ? 197.393 202.401 156.611 1.00 40.12 120 PRO H O 1
ATOM 14346 N N . ASP F 6 74 ? 197.873 204.541 157.113 1.00 43.28 121 ASP H N 1
ATOM 14347 C CA . ASP F 6 74 ? 198.287 204.192 158.469 1.00 43.28 121 ASP H CA 1
ATOM 14348 C C . ASP F 6 74 ? 197.093 203.808 159.335 1.00 43.28 121 ASP H C 1
ATOM 14349 O O . ASP F 6 74 ? 197.256 203.173 160.383 1.00 43.28 121 ASP H O 1
ATOM 14354 N N . LEU F 6 75 ? 195.884 204.193 158.921 1.00 39.59 122 LEU H N 1
ATOM 14355 C CA . LEU F 6 75 ? 194.696 203.823 159.683 1.00 39.59 122 LEU H CA 1
ATOM 14356 C C . LEU F 6 75 ? 194.128 202.488 159.218 1.00 39.59 122 LEU H C 1
ATOM 14357 O O . LEU F 6 75 ? 193.640 201.697 160.033 1.00 39.59 122 LEU H O 1
ATOM 14362 N N . LEU F 6 76 ? 194.179 202.219 157.915 1.00 33.64 123 LEU H N 1
ATOM 14363 C CA . LEU F 6 76 ? 193.550 201.039 157.340 1.00 33.64 123 LEU H CA 1
ATOM 14364 C C . LEU F 6 76 ? 194.611 200.092 156.799 1.00 33.64 123 LEU H C 1
ATOM 14365 O O . LEU F 6 76 ? 195.300 200.439 155.829 1.00 33.64 123 LEU H O 1
ATOM 14370 N N . PRO F 6 77 ? 194.789 198.907 157.390 1.00 31.63 124 PRO H N 1
ATOM 14371 C CA . PRO F 6 77 ? 195.820 197.980 156.887 1.00 31.63 124 PRO H CA 1
ATOM 14372 C C . PRO F 6 77 ? 195.620 197.540 155.444 1.00 31.63 124 PRO H C 1
ATOM 14373 O O . PRO F 6 77 ? 196.613 197.327 154.738 1.00 31.63 124 PRO H O 1
ATOM 14377 N N . ILE F 6 78 ? 194.376 197.385 154.983 1.00 30.27 125 ILE H N 1
ATOM 14378 C CA . ILE F 6 78 ? 194.158 196.962 153.601 1.00 30.27 125 ILE H CA 1
ATOM 14379 C C . ILE F 6 78 ? 194.645 198.032 152.629 1.00 30.27 125 ILE H C 1
ATOM 14380 O O . ILE F 6 78 ? 195.025 197.722 151.495 1.00 30.27 125 ILE H O 1
ATOM 14385 N N . LYS F 6 79 ? 194.645 199.299 153.050 1.00 35.30 126 LYS H N 1
ATOM 14386 C CA . LYS F 6 79 ? 195.205 200.368 152.232 1.00 35.30 126 LYS H CA 1
ATOM 14387 C C . LYS F 6 79 ? 196.727 200.374 152.262 1.00 35.30 126 LYS H C 1
ATOM 14388 O O . LYS F 6 79 ? 197.361 200.765 151.277 1.00 35.30 126 LYS H O 1
ATOM 14394 N N . LYS F 6 80 ? 197.327 199.952 153.377 1.00 38.30 127 LYS H N 1
ATOM 14395 C CA . LYS F 6 80 ? 198.778 200.018 153.508 1.00 38.30 127 LYS H CA 1
ATOM 14396 C C . LYS F 6 80 ? 199.468 199.007 152.599 1.00 38.30 127 LYS H C 1
ATOM 14397 O O . LYS F 6 80 ? 200.533 199.293 152.040 1.00 38.30 127 LYS H O 1
ATOM 14403 N N . GLY F 6 81 ? 198.883 197.824 152.441 1.00 36.28 128 GLY H N 1
ATOM 14404 C CA . GLY F 6 81 ? 199.460 196.795 151.611 1.00 36.28 128 GLY H CA 1
ATOM 14405 C C . GLY F 6 81 ? 200.545 196.019 152.330 1.00 36.28 128 GLY H C 1
ATOM 14406 O O . GLY F 6 81 ? 200.934 196.350 153.453 1.00 36.28 128 GLY H O 1
ATOM 14407 N N . PRO F 6 82 ? 201.049 194.964 151.695 1.00 35.26 129 PRO H N 1
ATOM 14408 C CA . PRO F 6 82 ? 202.100 194.159 152.325 1.00 35.26 129 PRO H CA 1
ATOM 14409 C C . PRO F 6 82 ? 203.393 194.942 152.493 1.00 35.26 129 PRO H C 1
ATOM 14410 O O . PRO F 6 82 ? 203.737 195.806 151.683 1.00 35.26 129 PRO H O 1
ATOM 14414 N N . GLN F 6 83 ? 204.114 194.624 153.568 1.00 40.23 130 GLN H N 1
ATOM 14415 C CA . GLN F 6 83 ? 205.389 195.262 153.875 1.00 40.23 130 GLN H CA 1
ATOM 14416 C C . GLN F 6 83 ? 206.520 194.255 154.043 1.00 40.23 130 GLN H C 1
ATOM 14417 O O . GLN F 6 83 ? 207.628 194.644 154.428 1.00 40.23 130 GLN H O 1
ATOM 14423 N N . LEU F 6 84 ? 206.275 192.978 153.765 1.00 43.33 131 LEU H N 1
ATOM 14424 C CA . LEU F 6 84 ? 207.249 191.917 153.958 1.00 43.33 131 LEU H CA 1
ATOM 14425 C C . LEU F 6 84 ? 207.344 191.058 152.707 1.00 43.33 131 LEU H C 1
ATOM 14426 O O . LEU F 6 84 ? 206.380 190.962 151.941 1.00 43.33 131 LEU H O 1
ATOM 14431 N N . PRO F 6 85 ? 208.494 190.428 152.470 1.00 45.57 132 PRO H N 1
ATOM 14432 C CA . PRO F 6 85 ? 208.606 189.532 151.324 1.00 45.57 132 PRO H CA 1
ATOM 14433 C C . PRO F 6 85 ? 207.689 188.338 151.487 1.00 45.57 132 PRO H C 1
ATOM 14434 O O . PRO F 6 85 ? 207.414 187.892 152.617 1.00 45.57 132 PRO H O 1
ATOM 14438 N N . PRO F 6 86 ? 207.187 187.787 150.383 1.00 44.48 133 PRO H N 1
ATOM 14439 C CA . PRO F 6 86 ? 206.199 186.706 150.478 1.00 44.48 133 PRO H CA 1
ATOM 14440 C C . PRO F 6 86 ? 206.784 185.434 151.073 1.00 44.48 133 PRO H C 1
ATOM 14441 O O . PRO F 6 86 ? 207.978 185.149 150.950 1.00 44.48 133 PRO H O 1
ATOM 14445 N N . THR F 6 87 ? 205.917 184.667 151.732 1.00 45.44 134 THR H N 1
ATOM 14446 C CA . THR F 6 87 ? 206.303 183.374 152.283 1.00 45.44 134 THR H CA 1
ATOM 14447 C C . THR F 6 87 ? 206.296 182.309 151.187 1.00 45.44 134 THR H C 1
ATOM 14448 O O . THR F 6 87 ? 205.381 182.277 150.360 1.00 45.44 134 THR H O 1
ATOM 14452 N N . PRO F 6 88 ? 207.302 181.437 151.152 1.00 43.90 135 PRO H N 1
ATOM 14453 C CA . PRO F 6 88 ? 207.357 180.413 150.102 1.00 43.90 135 PRO H CA 1
ATOM 14454 C C . PRO F 6 88 ? 206.219 179.410 150.219 1.00 43.90 135 PRO H C 1
ATOM 14455 O O . PRO F 6 88 ? 205.738 179.101 151.311 1.00 43.90 135 PRO H O 1
ATOM 14459 N N . GLY F 6 89 ? 205.800 178.891 149.067 1.00 39.05 136 GLY H N 1
ATOM 14460 C CA . GLY F 6 89 ? 204.755 177.896 149.013 1.00 39.05 136 GLY H CA 1
ATOM 14461 C C . GLY F 6 89 ? 205.296 176.482 149.081 1.00 39.05 136 GLY H C 1
ATOM 14462 O O . GLY F 6 89 ? 206.507 176.252 149.009 1.00 39.05 136 GLY H O 1
ATOM 14463 N N . PRO F 6 90 ? 204.404 175.505 149.226 1.00 34.64 137 PRO H N 1
ATOM 14464 C CA . PRO F 6 90 ? 204.843 174.108 149.296 1.00 34.64 137 PRO H CA 1
ATOM 14465 C C . PRO F 6 90 ? 205.425 173.624 147.977 1.00 34.64 137 PRO H C 1
ATOM 14466 O O . PRO F 6 90 ? 205.025 174.064 146.897 1.00 34.64 137 PRO H O 1
ATOM 14470 N N . ARG F 6 91 ? 206.372 172.691 148.093 1.00 35.32 138 ARG H N 1
ATOM 14471 C CA . ARG F 6 91 ? 207.072 172.049 146.971 1.00 35.32 138 ARG H CA 1
ATOM 14472 C C . ARG F 6 91 ? 207.391 173.034 145.846 1.00 35.32 138 ARG H C 1
ATOM 14473 O O . ARG F 6 91 ? 207.166 172.771 144.663 1.00 35.32 138 ARG H O 1
ATOM 14481 N N . GLY F 6 92 ? 207.939 174.184 146.231 1.00 38.21 139 GLY H N 1
ATOM 14482 C CA . GLY F 6 92 ? 208.440 175.147 145.274 1.00 38.21 139 GLY H CA 1
ATOM 14483 C C . GLY F 6 92 ? 207.404 176.037 144.625 1.00 38.21 139 GLY H C 1
ATOM 14484 O O . GLY F 6 92 ? 207.765 176.831 143.748 1.00 38.21 139 GLY H O 1
ATOM 14485 N N . LYS F 6 93 ? 206.136 175.934 145.013 1.00 36.19 140 LYS H N 1
ATOM 14486 C CA . LYS F 6 93 ? 205.115 176.801 144.443 1.00 36.19 140 LYS H CA 1
ATOM 14487 C C . LYS F 6 93 ? 205.371 178.254 144.829 1.00 36.19 140 LYS H C 1
ATOM 14488 O O . LYS F 6 93 ? 205.869 178.555 145.916 1.00 36.19 140 LYS H O 1
ATOM 14494 N N . ILE F 6 94 ? 205.025 179.159 143.921 1.00 37.20 141 ILE H N 1
ATOM 14495 C CA . ILE F 6 94 ? 205.222 180.584 144.150 1.00 37.20 141 ILE H CA 1
ATOM 14496 C C . ILE F 6 94 ? 203.886 181.264 144.421 1.00 37.20 141 ILE H C 1
ATOM 14497 O O . ILE F 6 94 ? 203.073 181.439 143.514 1.00 37.20 141 ILE H O 1
ATOM 14502 N N . LEU G 7 1 ? 193.200 205.776 141.132 1.00 44.12 4 LEU I N 1
ATOM 14503 C CA . LEU G 7 1 ? 192.015 205.587 141.960 1.00 44.12 4 LEU I CA 1
ATOM 14504 C C . LEU G 7 1 ? 191.770 204.105 142.224 1.00 44.12 4 LEU I C 1
ATOM 14505 O O . LEU G 7 1 ? 191.659 203.309 141.293 1.00 44.12 4 LEU I O 1
ATOM 14510 N N . ASN G 7 2 ? 191.689 203.740 143.501 1.00 36.00 5 ASN I N 1
ATOM 14511 C CA . ASN G 7 2 ? 191.492 202.349 143.901 1.00 36.00 5 ASN I CA 1
ATOM 14512 C C . ASN G 7 2 ? 190.011 202.016 143.777 1.00 36.00 5 ASN I C 1
ATOM 14513 O O . ASN G 7 2 ? 189.210 202.349 144.653 1.00 36.00 5 ASN I O 1
ATOM 14518 N N . LEU G 7 3 ? 189.645 201.360 142.678 1.00 32.13 6 LEU I N 1
ATOM 14519 C CA . LEU G 7 3 ? 188.249 200.989 142.462 1.00 32.13 6 LEU I CA 1
ATOM 14520 C C . LEU G 7 3 ? 187.666 200.101 143.559 1.00 32.13 6 LEU I C 1
ATOM 14521 O O . LEU G 7 3 ? 186.506 200.337 143.941 1.00 32.13 6 LEU I O 1
ATOM 14526 N N . PRO G 7 4 ? 188.362 199.077 144.078 1.00 30.63 7 PRO I N 1
ATOM 14527 C CA . PRO G 7 4 ? 187.748 198.269 145.147 1.00 30.63 7 PRO I CA 1
ATOM 14528 C C . PRO G 7 4 ? 187.320 199.080 146.356 1.00 30.63 7 PRO I C 1
ATOM 14529 O O . PRO G 7 4 ? 186.244 198.822 146.908 1.00 30.63 7 PRO I O 1
ATOM 14533 N N . SER G 7 5 ? 188.109 200.082 146.755 1.00 32.97 8 SER I N 1
ATOM 14534 C CA . SER G 7 5 ? 187.762 200.891 147.918 1.00 32.97 8 SER I CA 1
ATOM 14535 C C . SER G 7 5 ? 186.434 201.613 147.745 1.00 32.97 8 SER I C 1
ATOM 14536 O O . SER G 7 5 ? 185.803 201.976 148.742 1.00 32.97 8 SER I O 1
ATOM 14539 N N . ILE G 7 6 ? 185.995 201.825 146.509 1.00 33.27 9 ILE I N 1
ATOM 14540 C CA . ILE G 7 6 ? 184.699 202.444 146.261 1.00 33.27 9 ILE I CA 1
ATOM 14541 C C . ILE G 7 6 ? 183.616 201.395 146.053 1.00 33.27 9 ILE I C 1
ATOM 14542 O O . ILE G 7 6 ? 182.513 201.520 146.590 1.00 33.27 9 ILE I O 1
ATOM 14547 N N . PHE G 7 7 ? 183.912 200.345 145.286 1.00 31.05 10 PHE I N 1
ATOM 14548 C CA . PHE G 7 7 ? 182.866 199.409 144.890 1.00 31.05 10 PHE I CA 1
ATOM 14549 C C . PHE G 7 7 ? 182.483 198.445 146.007 1.00 31.05 10 PHE I C 1
ATOM 14550 O O . PHE G 7 7 ? 181.303 198.103 146.140 1.00 31.05 10 PHE I O 1
ATOM 14558 N N . VAL G 7 8 ? 183.445 197.983 146.812 1.00 28.29 11 VAL I N 1
ATOM 14559 C CA . VAL G 7 8 ? 183.112 197.058 147.896 1.00 28.29 11 VAL I CA 1
ATOM 14560 C C . VAL G 7 8 ? 182.112 197.666 148.875 1.00 28.29 11 VAL I C 1
ATOM 14561 O O . VAL G 7 8 ? 181.136 196.984 149.227 1.00 28.29 11 VAL I O 1
ATOM 14565 N N . PRO G 7 9 ? 182.275 198.911 149.349 1.00 30.64 12 PRO I N 1
ATOM 14566 C CA . PRO G 7 9 ? 181.213 199.497 150.185 1.00 30.64 12 PRO I CA 1
ATOM 14567 C C . PRO G 7 9 ? 179.875 199.611 149.478 1.00 30.64 12 PRO I C 1
ATOM 14568 O O . PRO G 7 9 ? 178.830 199.417 150.109 1.00 30.64 12 PRO I O 1
ATOM 14572 N N . LEU G 7 10 ? 179.875 199.920 148.179 1.00 31.33 13 LEU I N 1
ATOM 14573 C CA . LEU G 7 10 ? 178.616 200.111 147.465 1.00 31.33 13 LEU I CA 1
ATOM 14574 C C . LEU G 7 10 ? 177.851 198.802 147.314 1.00 31.33 13 LEU I C 1
ATOM 14575 O O . LEU G 7 10 ? 176.624 198.775 147.457 1.00 31.33 13 LEU I O 1
ATOM 14580 N N . VAL G 7 11 ? 178.556 197.708 147.028 1.00 29.17 14 VAL I N 1
ATOM 14581 C CA . VAL G 7 11 ? 177.879 196.438 146.800 1.00 29.17 14 VAL I CA 1
ATOM 14582 C C . VAL G 7 11 ? 177.613 195.713 148.114 1.00 29.17 14 VAL I C 1
ATOM 14583 O O . VAL G 7 11 ? 176.675 194.913 148.207 1.00 29.17 14 VAL I O 1
ATOM 14587 N N . GLY G 7 12 ? 178.402 195.982 149.149 1.00 28.90 15 GLY I N 1
ATOM 14588 C CA . GLY G 7 12 ? 178.190 195.325 150.421 1.00 28.90 15 GLY I CA 1
ATOM 14589 C C . GLY G 7 12 ? 177.298 196.079 151.385 1.00 28.90 15 GLY I C 1
ATOM 14590 O O . GLY G 7 12 ? 176.662 195.464 152.243 1.00 28.90 15 GLY I O 1
ATOM 14591 N N . LEU G 7 13 ? 177.240 197.405 151.269 1.00 28.57 16 LEU I N 1
ATOM 14592 C CA . LEU G 7 13 ? 176.502 198.213 152.233 1.00 28.57 16 LEU I CA 1
ATOM 14593 C C . LEU G 7 13 ? 175.361 199.008 151.617 1.00 28.57 16 LEU I C 1
ATOM 14594 O O . LEU G 7 13 ? 174.222 198.899 152.083 1.00 28.57 16 LEU I O 1
ATOM 14599 N N . VAL G 7 14 ? 175.623 199.797 150.575 1.00 30.96 17 VAL I N 1
ATOM 14600 C CA . VAL G 7 14 ? 174.613 200.723 150.066 1.00 30.96 17 VAL I CA 1
ATOM 14601 C C . VAL G 7 14 ? 173.540 199.986 149.271 1.00 30.96 17 VAL I C 1
ATOM 14602 O O . VAL G 7 14 ? 172.339 200.156 149.516 1.00 30.96 17 VAL I O 1
ATOM 14606 N N . PHE G 7 15 ? 173.955 199.184 148.291 1.00 30.12 18 PHE I N 1
ATOM 14607 C CA . PHE G 7 15 ? 172.991 198.423 147.502 1.00 30.12 18 PHE I CA 1
ATOM 14608 C C . PHE G 7 15 ? 172.134 197.486 148.346 1.00 30.12 18 PHE I C 1
ATOM 14609 O O . PHE G 7 15 ? 170.915 197.432 148.103 1.00 30.12 18 PHE I O 1
ATOM 14617 N N . PRO G 7 16 ? 172.673 196.715 149.300 1.00 28.97 19 PRO I N 1
ATOM 14618 C CA . PRO G 7 16 ? 171.778 195.944 150.176 1.00 28.97 19 PRO I CA 1
ATOM 14619 C C . PRO G 7 16 ? 170.798 196.817 150.934 1.00 28.97 19 PRO I C 1
ATOM 14620 O O . PRO G 7 16 ? 169.640 196.426 151.107 1.00 28.97 19 PRO I O 1
ATOM 14624 N N . ALA G 7 17 ? 171.225 198.002 151.374 1.00 29.21 20 ALA I N 1
ATOM 14625 C CA . ALA G 7 17 ? 170.318 198.895 152.089 1.00 29.21 20 ALA I CA 1
ATOM 14626 C C . ALA G 7 17 ? 169.156 199.315 151.201 1.00 29.21 20 ALA I C 1
ATOM 14627 O O . ALA G 7 17 ? 167.988 199.235 151.604 1.00 29.21 20 ALA I O 1
ATOM 14629 N N . ILE G 7 18 ? 169.460 199.751 149.977 1.00 31.14 21 ILE I N 1
ATOM 14630 C CA . ILE G 7 18 ? 168.411 200.198 149.065 1.00 31.14 21 ILE I CA 1
ATOM 14631 C C . ILE G 7 18 ? 167.481 199.044 148.707 1.00 31.14 21 ILE I C 1
ATOM 14632 O O . ILE G 7 18 ? 166.252 199.199 148.693 1.00 31.14 21 ILE I O 1
ATOM 14637 N N . ALA G 7 19 ? 168.048 197.869 148.421 1.00 29.71 22 ALA I N 1
ATOM 14638 C CA . ALA G 7 19 ? 167.226 196.719 148.055 1.00 29.71 22 ALA I CA 1
ATOM 14639 C C . ALA G 7 19 ? 166.317 196.292 149.201 1.00 29.71 22 ALA I C 1
ATOM 14640 O O . ALA G 7 19 ? 165.133 196.011 148.987 1.00 29.71 22 ALA I O 1
ATOM 14642 N N . MET G 7 20 ? 166.852 196.230 150.424 1.00 29.05 23 MET I N 1
ATOM 14643 C CA . MET G 7 20 ? 166.035 195.835 151.565 1.00 29.05 23 MET I CA 1
ATOM 14644 C C . MET G 7 20 ? 164.940 196.857 151.844 1.00 29.05 23 MET I C 1
ATOM 14645 O O . MET G 7 20 ? 163.800 196.481 152.138 1.00 29.05 23 MET I O 1
ATOM 14650 N N . THR G 7 21 ? 165.258 198.152 151.743 1.00 30.46 24 THR I N 1
ATOM 14651 C CA . THR G 7 21 ? 164.236 199.176 151.935 1.00 30.46 24 THR I CA 1
ATOM 14652 C C . THR G 7 21 ? 163.117 199.035 150.908 1.00 30.46 24 THR I C 1
ATOM 14653 O O . THR G 7 21 ? 161.927 199.057 151.255 1.00 30.46 24 THR I O 1
ATOM 14657 N N . SER G 7 22 ? 163.484 198.874 149.633 1.00 30.57 25 SER I N 1
ATOM 14658 C CA . SER G 7 22 ? 162.475 198.768 148.585 1.00 30.57 25 SER I CA 1
ATOM 14659 C C . SER G 7 22 ? 161.627 197.513 148.752 1.00 30.57 25 SER I C 1
ATOM 14660 O O . SER G 7 22 ? 160.405 197.559 148.585 1.00 30.57 25 SER I O 1
ATOM 14663 N N . LEU G 7 23 ? 162.252 196.385 149.098 1.00 29.61 26 LEU I N 1
ATOM 14664 C CA . LEU G 7 23 ? 161.495 195.150 149.276 1.00 29.61 26 LEU I CA 1
ATOM 14665 C C . LEU G 7 23 ? 160.561 195.231 150.478 1.00 29.61 26 LEU I C 1
ATOM 14666 O O . LEU G 7 23 ? 159.426 194.745 150.418 1.00 29.61 26 LEU I O 1
ATOM 14671 N N . PHE G 7 24 ? 161.020 195.830 151.580 1.00 29.37 27 PHE I N 1
ATOM 14672 C CA . PHE G 7 24 ? 160.157 196.012 152.743 1.00 29.37 27 PHE I CA 1
ATOM 14673 C C . PHE G 7 24 ? 158.947 196.872 152.395 1.00 29.37 27 PHE I C 1
ATOM 14674 O O . PHE G 7 24 ? 157.803 196.513 152.706 1.00 29.37 27 PHE I O 1
ATOM 14682 N N . LEU G 7 25 ? 159.178 198.004 151.722 1.00 31.87 28 LEU I N 1
ATOM 14683 C CA . LEU G 7 25 ? 158.061 198.860 151.336 1.00 31.87 28 LEU I CA 1
ATOM 14684 C C . LEU G 7 25 ? 157.135 198.167 150.343 1.00 31.87 28 LEU I C 1
ATOM 14685 O O . LEU G 7 25 ? 155.922 198.403 150.360 1.00 31.87 28 LEU I O 1
ATOM 14690 N N . TYR G 7 26 ? 157.679 197.310 149.477 1.00 34.82 29 TYR I N 1
ATOM 14691 C CA . TYR G 7 26 ? 156.843 196.613 148.507 1.00 34.82 29 TYR I CA 1
ATOM 14692 C C . TYR G 7 26 ? 155.971 195.558 149.177 1.00 34.82 29 TYR I C 1
ATOM 14693 O O . TYR G 7 26 ? 154.795 195.410 148.828 1.00 34.82 29 TYR I O 1
ATOM 14702 N N . VAL G 7 27 ? 156.524 194.810 150.136 1.00 30.68 30 VAL I N 1
ATOM 14703 C CA . VAL G 7 27 ? 155.736 193.773 150.799 1.00 30.68 30 VAL I CA 1
ATOM 14704 C C . VAL G 7 27 ? 154.829 194.329 151.884 1.00 30.68 30 VAL I C 1
ATOM 14705 O O . VAL G 7 27 ? 153.956 193.602 152.372 1.00 30.68 30 VAL I O 1
ATOM 14709 N N . GLN G 7 28 ? 155.007 195.590 152.281 1.00 31.73 31 GLN I N 1
ATOM 14710 C CA . GLN G 7 28 ? 154.107 196.195 153.254 1.00 31.73 31 GLN I CA 1
ATOM 14711 C C . GLN G 7 28 ? 152.909 196.896 152.623 1.00 31.73 31 GLN I C 1
ATOM 14712 O O . GLN G 7 28 ? 151.997 197.294 153.353 1.00 31.73 31 GLN I O 1
ATOM 14718 N N . LYS G 7 29 ? 152.880 197.051 151.302 1.00 37.81 32 LYS I N 1
ATOM 14719 C CA . LYS G 7 29 ? 151.810 197.807 150.663 1.00 37.81 32 LYS I CA 1
ATOM 14720 C C . LYS G 7 29 ? 150.479 197.080 150.796 1.00 37.81 32 LYS I C 1
ATOM 14721 O O . LYS G 7 29 ? 150.384 195.878 150.536 1.00 37.81 32 LYS I O 1
ATOM 14727 N N . ASN G 7 30 ? 149.445 197.818 151.200 1.00 39.20 33 ASN I N 1
ATOM 14728 C CA . ASN G 7 30 ? 148.121 197.239 151.383 1.00 39.20 33 ASN I CA 1
ATOM 14729 C C . ASN G 7 30 ? 147.351 197.105 150.080 1.00 39.20 33 ASN I C 1
ATOM 14730 O O . ASN G 7 30 ? 146.311 196.441 150.061 1.00 39.20 33 ASN I O 1
ATOM 14735 N N . LYS G 7 31 ? 147.835 197.711 148.999 1.00 44.49 34 LYS I N 1
ATOM 14736 C CA . LYS G 7 31 ? 147.134 197.691 147.719 1.00 44.49 34 LYS I CA 1
ATOM 14737 C C . LYS G 7 31 ? 148.180 197.665 146.615 1.00 44.49 34 LYS I C 1
ATOM 14738 O O . LYS G 7 31 ? 148.894 198.652 146.414 1.00 44.49 34 LYS I O 1
ATOM 14744 N N . ILE G 7 32 ? 148.278 196.538 145.916 1.00 41.45 35 ILE I N 1
ATOM 14745 C CA . ILE G 7 32 ? 149.180 196.373 144.780 1.00 41.45 35 ILE I CA 1
ATOM 14746 C C . ILE G 7 32 ? 148.364 195.723 143.671 1.00 41.45 35 ILE I C 1
ATOM 14747 O O . ILE G 7 32 ? 148.027 194.536 143.752 1.00 41.45 35 ILE I O 1
ATOM 14752 N N . VAL G 7 33 ? 148.037 196.493 142.640 1.00 47.75 36 VAL I N 1
ATOM 14753 C CA . VAL G 7 33 ? 147.240 195.982 141.533 1.00 47.75 36 VAL I CA 1
ATOM 14754 C C . VAL G 7 33 ? 147.818 196.455 140.203 1.00 47.75 36 VAL I C 1
ATOM 14755 O O . VAL G 7 33 ? 147.880 195.697 139.233 1.00 47.75 36 VAL I O 1
ATOM 14760 N N . VAL H 8 55 ? 148.548 195.198 196.647 1.00 44.46 55 VAL L N 1
ATOM 14761 C CA . VAL H 8 55 ? 149.125 196.266 195.842 1.00 44.46 55 VAL L CA 1
ATOM 14762 C C . VAL H 8 55 ? 149.143 195.873 194.367 1.00 44.46 55 VAL L C 1
ATOM 14763 O O . VAL H 8 55 ? 149.520 196.669 193.510 1.00 44.46 55 VAL L O 1
ATOM 14767 N N . VAL H 8 56 ? 148.729 194.642 194.078 1.00 41.18 56 VAL L N 1
ATOM 14768 C CA . VAL H 8 56 ? 148.612 194.143 192.712 1.00 41.18 56 VAL L CA 1
ATOM 14769 C C . VAL H 8 56 ? 147.132 194.040 192.376 1.00 41.18 56 VAL L C 1
ATOM 14770 O O . VAL H 8 56 ? 146.383 193.316 193.044 1.00 41.18 56 VAL L O 1
ATOM 14774 N N . GLN H 8 57 ? 146.715 194.758 191.343 1.00 44.86 57 GLN L N 1
ATOM 14775 C CA . GLN H 8 57 ? 145.324 194.884 190.942 1.00 44.86 57 GLN L CA 1
ATOM 14776 C C . GLN H 8 57 ? 145.205 194.678 189.442 1.00 44.86 57 GLN L C 1
ATOM 14777 O O . GLN H 8 57 ? 146.182 194.847 188.705 1.00 44.86 57 GLN L O 1
ATOM 14783 N N . PRO H 8 58 ? 144.023 194.298 188.956 1.00 44.60 58 PRO L N 1
ATOM 14784 C CA . PRO H 8 58 ? 143.800 194.287 187.508 1.00 44.60 58 PRO L CA 1
ATOM 14785 C C . PRO H 8 58 ? 143.897 195.694 186.938 1.00 44.60 58 PRO L C 1
ATOM 14786 O O . PRO H 8 58 ? 143.612 196.682 187.618 1.00 44.60 58 PRO L O 1
ATOM 14790 N N . ILE H 8 59 ? 144.314 195.777 185.676 1.00 45.56 59 ILE L N 1
ATOM 14791 C CA . ILE H 8 59 ? 144.576 197.073 185.059 1.00 45.56 59 ILE L CA 1
ATOM 14792 C C . ILE H 8 59 ? 143.273 197.856 184.953 1.00 45.56 59 ILE L C 1
ATOM 14793 O O . ILE H 8 59 ? 142.292 197.387 184.364 1.00 45.56 59 ILE L O 1
ATOM 14798 N N . ASN H 8 60 ? 143.257 199.052 185.545 1.00 50.16 60 ASN L N 1
ATOM 14799 C CA . ASN H 8 60 ? 142.091 199.937 185.542 1.00 50.16 60 ASN L CA 1
ATOM 14800 C C . ASN H 8 60 ? 140.848 199.243 186.096 1.00 50.16 60 ASN L C 1
ATOM 14801 O O . ASN H 8 60 ? 139.720 199.583 185.732 1.00 50.16 60 ASN L O 1
ATOM 14806 N N . GLY H 8 61 ? 141.046 198.264 186.975 1.00 48.47 61 GLY L N 1
ATOM 14807 C CA . GLY H 8 61 ? 139.943 197.569 187.600 1.00 48.47 61 GLY L CA 1
ATOM 14808 C C . GLY H 8 61 ? 139.246 196.537 186.743 1.00 48.47 61 GLY L C 1
ATOM 14809 O O . GLY H 8 61 ? 138.207 196.017 187.161 1.00 48.47 61 GLY L O 1
ATOM 14810 N N . ASP H 8 62 ? 139.781 196.212 185.565 1.00 46.03 62 ASP L N 1
ATOM 14811 C CA . ASP H 8 62 ? 139.141 195.240 184.692 1.00 46.03 62 ASP L CA 1
ATOM 14812 C C . ASP H 8 62 ? 139.872 193.911 184.805 1.00 46.03 62 ASP L C 1
ATOM 14813 O O . ASP H 8 62 ? 140.991 193.784 184.286 1.00 46.03 62 ASP L O 1
ATOM 14818 N N . PRO H 8 63 ? 139.290 192.901 185.458 1.00 42.40 63 PRO L N 1
ATOM 14819 C CA . PRO H 8 63 ? 140.018 191.640 185.669 1.00 42.40 63 PRO L CA 1
ATOM 14820 C C . PRO H 8 63 ? 140.285 190.851 184.401 1.00 42.40 63 PRO L C 1
ATOM 14821 O O . PRO H 8 63 ? 141.131 189.950 184.426 1.00 42.40 63 PRO L O 1
ATOM 14825 N N . PHE H 8 64 ? 139.594 191.140 183.300 1.00 40.27 64 PHE L N 1
ATOM 14826 C CA . PHE H 8 64 ? 139.655 190.294 182.116 1.00 40.27 64 PHE L CA 1
ATOM 14827 C C . PHE H 8 64 ? 140.372 190.954 180.946 1.00 40.27 64 PHE L C 1
ATOM 14828 O O . PHE H 8 64 ? 140.280 190.462 179.818 1.00 40.27 64 PHE L O 1
ATOM 14836 N N . ILE H 8 65 ? 141.082 192.047 181.187 1.00 40.56 65 ILE L N 1
ATOM 14837 C CA . ILE H 8 65 ? 142.050 192.584 180.240 1.00 40.56 65 ILE L CA 1
ATOM 14838 C C . ILE H 8 65 ? 143.404 191.971 180.565 1.00 40.56 65 ILE L C 1
ATOM 14839 O O . ILE H 8 65 ? 143.778 191.856 181.737 1.00 40.56 65 ILE L O 1
ATOM 14844 N N . GLY H 8 66 ? 144.143 191.572 179.533 1.00 35.48 66 GLY L N 1
ATOM 14845 C CA . GLY H 8 66 ? 145.383 190.844 179.732 1.00 35.48 66 GLY L CA 1
ATOM 14846 C C . GLY H 8 66 ? 146.530 191.669 180.281 1.00 35.48 66 GLY L C 1
ATOM 14847 O O . GLY H 8 66 ? 147.597 191.745 179.667 1.00 35.48 66 GLY L O 1
ATOM 14848 N N . SER H 8 67 ? 146.325 192.282 181.444 1.00 38.24 67 SER L N 1
ATOM 14849 C CA . SER H 8 67 ? 147.363 193.073 182.088 1.00 38.24 67 SER L CA 1
ATOM 14850 C C . SER H 8 67 ? 147.052 193.178 183.573 1.00 38.24 67 SER L C 1
ATOM 14851 O O . SER H 8 67 ? 145.932 192.910 184.012 1.00 38.24 67 SER L O 1
ATOM 14854 N N . LEU H 8 68 ? 148.065 193.573 184.339 1.00 38.44 68 LEU L N 1
ATOM 14855 C CA . LEU H 8 68 ? 147.940 193.755 185.776 1.00 38.44 68 LEU L CA 1
ATOM 14856 C C . LEU H 8 68 ? 148.564 195.083 186.177 1.00 38.44 68 LEU L C 1
ATOM 14857 O O . LEU H 8 68 ? 149.419 195.630 185.475 1.00 38.44 68 LEU L O 1
ATOM 14862 N N . GLU H 8 69 ? 148.120 195.600 187.316 1.00 42.71 69 GLU L N 1
ATOM 14863 C CA . GLU H 8 69 ? 148.702 196.793 187.915 1.00 42.71 69 GLU L CA 1
ATOM 14864 C C . GLU H 8 69 ? 149.597 196.368 189.070 1.00 42.71 69 GLU L C 1
ATOM 14865 O O . GLU H 8 69 ? 149.151 195.659 189.977 1.00 42.71 69 GLU L O 1
ATOM 14871 N N . THR H 8 70 ? 150.851 196.787 189.025 1.00 37.16 70 THR L N 1
ATOM 14872 C CA . THR H 8 70 ? 151.862 196.465 190.020 1.00 37.16 70 THR L CA 1
ATOM 14873 C C . THR H 8 70 ? 152.556 197.749 190.432 1.00 37.16 70 THR L C 1
ATOM 14874 O O . THR H 8 70 ? 152.365 198.798 189.808 1.00 37.16 70 THR L O 1
ATOM 14878 N N . PRO H 8 71 ? 153.355 197.716 191.503 1.00 38.83 71 PRO L N 1
ATOM 14879 C CA . PRO H 8 71 ? 154.187 198.890 191.809 1.00 38.83 71 PRO L CA 1
ATOM 14880 C C . PRO H 8 71 ? 155.117 199.275 190.672 1.00 38.83 71 PRO L C 1
ATOM 14881 O O . PRO H 8 71 ? 155.429 200.460 190.511 1.00 38.83 71 PRO L O 1
ATOM 14885 N N . VAL H 8 72 ? 155.571 198.305 189.875 1.00 34.75 72 VAL L N 1
ATOM 14886 C CA . VAL H 8 72 ? 156.415 198.619 188.728 1.00 34.75 72 VAL L CA 1
ATOM 14887 C C . VAL H 8 72 ? 155.629 199.397 187.680 1.00 34.75 72 VAL L C 1
ATOM 14888 O O . VAL H 8 72 ? 156.167 200.291 187.019 1.00 34.75 72 VAL L O 1
ATOM 14892 N N . THR H 8 73 ? 154.345 199.080 187.516 1.00 37.32 73 THR L N 1
ATOM 14893 C CA . THR H 8 73 ? 153.552 199.683 186.452 1.00 37.32 73 THR L CA 1
ATOM 14894 C C . THR H 8 73 ? 152.761 200.908 186.897 1.00 37.32 73 THR L C 1
ATOM 14895 O O . THR H 8 73 ? 152.507 201.795 186.076 1.00 37.32 73 THR L O 1
ATOM 14899 N N . SER H 8 74 ? 152.362 200.989 188.169 1.00 40.20 74 SER L N 1
ATOM 14900 C CA . SER H 8 74 ? 151.387 201.989 188.588 1.00 40.20 74 SER L CA 1
ATOM 14901 C C . SER H 8 74 ? 151.845 202.871 189.744 1.00 40.20 74 SER L C 1
ATOM 14902 O O . SER H 8 74 ? 151.017 203.590 190.314 1.00 40.20 74 SER L O 1
ATOM 14905 N N . SER H 8 75 ? 153.121 202.841 190.113 1.00 41.26 75 SER L N 1
ATOM 14906 C CA . SER H 8 75 ? 153.592 203.733 191.162 1.00 41.26 75 SER L CA 1
ATOM 14907 C C . SER H 8 75 ? 153.452 205.183 190.706 1.00 41.26 75 SER L C 1
ATOM 14908 O O . SER H 8 75 ? 153.673 205.485 189.527 1.00 41.26 75 SER L O 1
ATOM 14911 N N . PRO H 8 76 ? 153.067 206.099 191.601 1.00 42.27 76 PRO L N 1
ATOM 14912 C CA . PRO H 8 76 ? 152.924 207.506 191.183 1.00 42.27 76 PRO L CA 1
ATOM 14913 C C . PRO H 8 76 ? 154.206 208.107 190.636 1.00 42.27 76 PRO L C 1
ATOM 14914 O O . PRO H 8 76 ? 154.159 208.902 189.690 1.00 42.27 76 PRO L O 1
ATOM 14918 N N . LEU H 8 77 ? 155.358 207.741 191.203 1.00 41.24 77 LEU L N 1
ATOM 14919 C CA . LEU H 8 77 ? 156.629 208.216 190.667 1.00 41.24 77 LEU L CA 1
ATOM 14920 C C . LEU H 8 77 ? 156.859 207.694 189.254 1.00 41.24 77 LEU L C 1
ATOM 14921 O O . LEU H 8 77 ? 157.299 208.441 188.372 1.00 41.24 77 LEU L O 1
ATOM 14926 N N . VAL H 8 78 ? 156.560 206.414 189.021 1.00 38.94 78 VAL L N 1
ATOM 14927 C CA . VAL H 8 78 ? 156.705 205.839 187.687 1.00 38.94 78 VAL L CA 1
ATOM 14928 C C . VAL H 8 78 ? 155.773 206.533 186.704 1.00 38.94 78 VAL L C 1
ATOM 14929 O O . VAL H 8 78 ? 156.163 206.849 185.573 1.00 38.94 78 VAL L O 1
ATOM 14933 N N . ALA H 8 79 ? 154.527 206.777 187.117 1.00 40.23 79 ALA L N 1
ATOM 14934 C CA . ALA H 8 79 ? 153.573 207.446 186.240 1.00 40.23 79 ALA L CA 1
ATOM 14935 C C . ALA H 8 79 ? 154.035 208.854 185.890 1.00 40.23 79 ALA L C 1
ATOM 14936 O O . ALA H 8 79 ? 153.979 209.260 184.724 1.00 40.23 79 ALA L O 1
ATOM 14938 N N . TRP H 8 80 ? 154.512 209.608 186.884 1.00 39.98 80 TRP L N 1
ATOM 14939 C CA . TRP H 8 80 ? 154.999 210.960 186.626 1.00 39.98 80 TRP L CA 1
ATOM 14940 C C . TRP H 8 80 ? 156.193 210.941 185.677 1.00 39.98 80 TRP L C 1
ATOM 14941 O O . TRP H 8 80 ? 156.240 211.699 184.696 1.00 39.98 80 TRP L O 1
ATOM 14952 N N . TYR H 8 81 ? 157.162 210.059 185.942 1.00 37.63 81 TYR L N 1
ATOM 14953 C CA . TYR H 8 81 ? 158.357 210.000 185.109 1.00 37.63 81 TYR L CA 1
ATOM 14954 C C . TYR H 8 81 ? 158.016 209.623 183.674 1.00 37.63 81 TYR L C 1
ATOM 14955 O O . TYR H 8 81 ? 158.519 210.241 182.730 1.00 37.63 81 TYR L O 1
ATOM 14964 N N . LEU H 8 82 ? 157.158 208.618 183.487 1.00 37.54 82 LEU L N 1
ATOM 14965 C CA . LEU H 8 82 ? 156.797 208.208 182.134 1.00 37.54 82 LEU L CA 1
ATOM 14966 C C . LEU H 8 82 ? 155.986 209.284 181.424 1.00 37.54 82 LEU L C 1
ATOM 14967 O O . LEU H 8 82 ? 156.152 209.494 180.217 1.00 37.54 82 LEU L O 1
ATOM 14972 N N . SER H 8 83 ? 155.110 209.985 182.150 1.00 40.71 83 SER L N 1
ATOM 14973 C CA . SER H 8 83 ? 154.306 211.027 181.528 1.00 40.71 83 SER L CA 1
ATOM 14974 C C . SER H 8 83 ? 155.118 212.267 181.188 1.00 40.71 83 SER L C 1
ATOM 14975 O O . SER H 8 83 ? 154.674 213.072 180.364 1.00 40.71 83 SER L O 1
ATOM 14978 N N . ASN H 8 84 ? 156.287 212.448 181.799 1.00 39.37 84 ASN L N 1
ATOM 14979 C CA . ASN H 8 84 ? 157.128 213.596 181.486 1.00 39.37 84 ASN L CA 1
ATOM 14980 C C . ASN H 8 84 ? 158.200 213.294 180.441 1.00 39.37 84 ASN L C 1
ATOM 14981 O O . ASN H 8 84 ? 159.046 214.153 180.175 1.00 39.37 84 ASN L O 1
ATOM 14986 N N . LEU H 8 85 ? 158.188 212.099 179.845 1.00 36.33 85 LEU L N 1
ATOM 14987 C CA . LEU H 8 85 ? 159.094 211.793 178.747 1.00 36.33 85 LEU L CA 1
ATOM 14988 C C . LEU H 8 85 ? 158.544 212.345 177.430 1.00 36.33 85 LEU L C 1
ATOM 14989 O O . LEU H 8 85 ? 157.334 212.534 177.290 1.00 36.33 85 LEU L O 1
ATOM 14994 N N . PRO H 8 86 ? 159.415 212.620 176.452 1.00 35.33 86 PRO L N 1
ATOM 14995 C CA . PRO H 8 86 ? 158.934 213.221 175.195 1.00 35.33 86 PRO L CA 1
ATOM 14996 C C . PRO H 8 86 ? 157.907 212.380 174.464 1.00 35.33 86 PRO L C 1
ATOM 14997 O O . PRO H 8 86 ? 157.023 212.938 173.803 1.00 35.33 86 PRO L O 1
ATOM 15001 N N . ALA H 8 87 ? 157.999 211.053 174.552 1.00 35.46 87 ALA L N 1
ATOM 15002 C CA . ALA H 8 87 ? 157.097 210.194 173.793 1.00 35.46 87 ALA L CA 1
ATOM 15003 C C . ALA H 8 87 ? 155.655 210.314 174.268 1.00 35.46 87 ALA L C 1
ATOM 15004 O O . ALA H 8 87 ? 154.728 210.121 173.474 1.00 35.46 87 ALA L O 1
ATOM 15006 N N . TYR H 8 88 ? 155.442 210.627 175.544 1.00 38.56 88 TYR L N 1
ATOM 15007 C CA . TYR H 8 88 ? 154.107 210.668 176.122 1.00 38.56 88 TYR L CA 1
ATOM 15008 C C . TYR H 8 88 ? 153.573 212.083 176.310 1.00 38.56 88 TYR L C 1
ATOM 15009 O O . TYR H 8 88 ? 152.565 212.264 176.998 1.00 38.56 88 TYR L O 1
ATOM 15018 N N . ARG H 8 89 ? 154.218 213.089 175.717 1.00 40.57 89 ARG L N 1
ATOM 15019 C CA . ARG H 8 89 ? 153.679 214.450 175.698 1.00 40.57 89 ARG L CA 1
ATOM 15020 C C . ARG H 8 89 ? 152.757 214.573 174.488 1.00 40.57 89 ARG L C 1
ATOM 15021 O O . ARG H 8 89 ? 153.096 215.160 173.460 1.00 40.57 89 ARG L O 1
ATOM 15029 N N . THR H 8 90 ? 151.555 214.010 174.631 1.00 45.00 90 THR L N 1
ATOM 15030 C CA . THR H 8 90 ? 150.671 213.826 173.483 1.00 45.00 90 THR L CA 1
ATOM 15031 C C . THR H 8 90 ? 150.205 215.147 172.883 1.00 45.00 90 THR L C 1
ATOM 15032 O O . THR H 8 90 ? 149.897 215.203 171.687 1.00 45.00 90 THR L O 1
ATOM 15036 N N . ALA H 8 91 ? 150.143 216.212 173.678 1.00 45.16 91 ALA L N 1
ATOM 15037 C CA . ALA H 8 91 ? 149.614 217.486 173.209 1.00 45.16 91 ALA L CA 1
ATOM 15038 C C . ALA H 8 91 ? 150.686 218.425 172.670 1.00 45.16 91 ALA L C 1
ATOM 15039 O O . ALA H 8 91 ? 150.360 219.552 172.283 1.00 45.16 91 ALA L O 1
ATOM 15041 N N . VAL H 8 92 ? 151.942 217.996 172.627 1.00 42.58 92 VAL L N 1
ATOM 15042 C CA . VAL H 8 92 ? 153.042 218.846 172.203 1.00 42.58 92 VAL L CA 1
ATOM 15043 C C . VAL H 8 92 ? 153.412 218.499 170.765 1.00 42.58 92 VAL L C 1
ATOM 15044 O O . VAL H 8 92 ? 153.098 217.421 170.255 1.00 42.58 92 VAL L O 1
ATOM 15048 N N . SER H 8 93 ? 154.079 219.438 170.098 1.00 41.42 93 SER L N 1
ATOM 15049 C CA . SER H 8 93 ? 154.450 219.267 168.700 1.00 41.42 93 SER L CA 1
ATOM 15050 C C . SER H 8 93 ? 155.400 218.084 168.537 1.00 41.42 93 SER L C 1
ATOM 15051 O O . SER H 8 93 ? 156.373 217.969 169.294 1.00 41.42 93 SER L O 1
ATOM 15054 N N . PRO H 8 94 ? 155.158 217.192 167.573 1.00 39.43 94 PRO L N 1
ATOM 15055 C CA . PRO H 8 94 ? 156.056 216.037 167.399 1.00 39.43 94 PRO L CA 1
ATOM 15056 C C . PRO H 8 94 ? 157.487 216.421 167.074 1.00 39.43 94 PRO L C 1
ATOM 15057 O O . PRO H 8 94 ? 158.411 215.673 167.419 1.00 39.43 94 PRO L O 1
ATOM 15061 N N . LEU H 8 95 ? 157.698 217.567 166.422 1.00 39.49 95 LEU L N 1
ATOM 15062 C CA . LEU H 8 95 ? 159.048 217.975 166.047 1.00 39.49 95 LEU L CA 1
ATOM 15063 C C . LEU H 8 95 ? 159.930 218.198 167.270 1.00 39.49 95 LEU L C 1
ATOM 15064 O O . LEU H 8 95 ? 161.079 217.749 167.301 1.00 39.49 95 LEU L O 1
ATOM 15069 N N . LEU H 8 96 ? 159.408 218.877 168.294 1.00 40.70 96 LEU L N 1
ATOM 15070 C CA . LEU H 8 96 ? 160.219 219.190 169.470 1.00 40.70 96 LEU L CA 1
ATOM 15071 C C . LEU H 8 96 ? 160.511 217.942 170.299 1.00 40.70 96 LEU L C 1
ATOM 15072 O O . LEU H 8 96 ? 161.622 217.778 170.825 1.00 40.70 96 LEU L O 1
ATOM 15077 N N . ARG H 8 97 ? 159.527 217.053 170.430 1.00 38.55 97 ARG L N 1
ATOM 15078 C CA . ARG H 8 97 ? 159.758 215.787 171.117 1.00 38.55 97 ARG L CA 1
ATOM 15079 C C . ARG H 8 97 ? 160.798 214.950 170.381 1.00 38.55 97 ARG L C 1
ATOM 15080 O O . ARG H 8 97 ? 161.680 214.342 171.006 1.00 38.55 97 ARG L O 1
ATOM 15088 N N . GLY H 8 98 ? 160.716 214.917 169.049 1.00 36.17 98 GLY L N 1
ATOM 15089 C CA . GLY H 8 98 ? 161.747 214.253 168.272 1.00 36.17 98 GLY L CA 1
ATOM 15090 C C . GLY H 8 98 ? 163.111 214.884 168.464 1.00 36.17 98 GLY L C 1
ATOM 15091 O O . GLY H 8 98 ? 164.125 214.187 168.512 1.00 36.17 98 GLY L O 1
ATOM 15092 N N . ILE H 8 99 ? 163.151 216.214 168.579 1.00 37.93 99 ILE L N 1
ATOM 15093 C CA . ILE H 8 99 ? 164.409 216.909 168.835 1.00 37.93 99 ILE L CA 1
ATOM 15094 C C . ILE H 8 99 ? 165.021 216.428 170.143 1.00 37.93 99 ILE L C 1
ATOM 15095 O O . ILE H 8 99 ? 166.216 216.116 170.212 1.00 37.93 99 ILE L O 1
ATOM 15100 N N . GLU H 8 100 ? 164.208 216.352 171.199 1.00 36.54 100 GLU L N 1
ATOM 15101 C CA . GLU H 8 100 ? 164.730 215.919 172.494 1.00 36.54 100 GLU L CA 1
ATOM 15102 C C . GLU H 8 100 ? 165.242 214.481 172.431 1.00 36.54 100 GLU L C 1
ATOM 15103 O O . GLU H 8 100 ? 166.337 214.173 172.927 1.00 36.54 100 GLU L O 1
ATOM 15109 N N . VAL H 8 101 ? 164.465 213.588 171.808 1.00 33.89 101 VAL L N 1
ATOM 15110 C CA . VAL H 8 101 ? 164.859 212.180 171.732 1.00 33.89 101 VAL L CA 1
ATOM 15111 C C . VAL H 8 101 ? 166.160 212.032 170.949 1.00 33.89 101 VAL L C 1
ATOM 15112 O O . VAL H 8 101 ? 167.084 211.314 171.364 1.00 33.89 101 VAL L O 1
ATOM 15116 N N . GLY H 8 102 ? 166.251 212.714 169.805 1.00 34.81 102 GLY L N 1
ATOM 15117 C CA . GLY H 8 102 ? 167.458 212.646 169.003 1.00 34.81 102 GLY L CA 1
ATOM 15118 C C . GLY H 8 102 ? 168.670 213.203 169.721 1.00 34.81 102 GLY L C 1
ATOM 15119 O O . GLY H 8 102 ? 169.748 212.610 169.680 1.00 34.81 102 GLY L O 1
ATOM 15120 N N . LEU H 8 103 ? 168.510 214.346 170.396 1.00 36.97 103 LEU L N 1
ATOM 15121 C CA . LEU H 8 103 ? 169.614 214.903 171.172 1.00 36.97 103 LEU L CA 1
ATOM 15122 C C . LEU H 8 103 ? 170.134 213.890 172.180 1.00 36.97 103 LEU L C 1
ATOM 15123 O O . LEU H 8 103 ? 171.338 213.610 172.229 1.00 36.97 103 LEU L O 1
ATOM 15128 N N . ALA H 8 104 ? 169.231 213.301 172.970 1.00 34.05 104 ALA L N 1
ATOM 15129 C CA . ALA H 8 104 ? 169.662 212.363 174.003 1.00 34.05 104 ALA L CA 1
ATOM 15130 C C . ALA H 8 104 ? 170.395 211.167 173.402 1.00 34.05 104 ALA L C 1
ATOM 15131 O O . ALA H 8 104 ? 171.504 210.818 173.835 1.00 34.05 104 ALA L O 1
ATOM 15133 N N . HIS H 8 105 ? 169.795 210.529 172.393 1.00 31.40 105 HIS L N 1
ATOM 15134 C CA . HIS H 8 105 ? 170.378 209.289 171.886 1.00 31.40 105 HIS L CA 1
ATOM 15135 C C . HIS H 8 105 ? 171.679 209.546 171.131 1.00 31.40 105 HIS L C 1
ATOM 15136 O O . HIS H 8 105 ? 172.645 208.783 171.274 1.00 31.40 105 HIS L O 1
ATOM 15143 N N . GLY H 8 106 ? 171.736 210.619 170.338 1.00 33.75 106 GLY L N 1
ATOM 15144 C CA . GLY H 8 106 ? 172.971 210.950 169.650 1.00 33.75 106 GLY L CA 1
ATOM 15145 C C . GLY H 8 106 ? 174.087 211.323 170.606 1.00 33.75 106 GLY L C 1
ATOM 15146 O O . GLY H 8 106 ? 175.253 211.001 170.365 1.00 33.75 106 GLY L O 1
ATOM 15147 N N . TYR H 8 107 ? 173.749 212.007 171.703 1.00 35.31 107 TYR L N 1
ATOM 15148 C CA . TYR H 8 107 ? 174.751 212.296 172.721 1.00 35.31 107 TYR L CA 1
ATOM 15149 C C . TYR H 8 107 ? 175.287 211.015 173.347 1.00 35.31 107 TYR L C 1
ATOM 15150 O O . TYR H 8 107 ? 176.501 210.868 173.529 1.00 35.31 107 TYR L O 1
ATOM 15159 N N . LEU H 8 108 ? 174.403 210.070 173.677 1.00 32.69 108 LEU L N 1
ATOM 15160 C CA . LEU H 8 108 ? 174.877 208.870 174.361 1.00 32.69 108 LEU L CA 1
ATOM 15161 C C . LEU H 8 108 ? 175.616 207.910 173.432 1.00 32.69 108 LEU L C 1
ATOM 15162 O O . LEU H 8 108 ? 176.426 207.112 173.915 1.00 32.69 108 LEU L O 1
ATOM 15167 N N . LEU H 8 109 ? 175.372 207.964 172.120 1.00 31.72 109 LEU L N 1
ATOM 15168 C CA . LEU H 8 109 ? 175.997 206.986 171.229 1.00 31.72 109 LEU L CA 1
ATOM 15169 C C . LEU H 8 109 ? 177.492 207.207 171.013 1.00 31.72 109 LEU L C 1
ATOM 15170 O O . LEU H 8 109 ? 178.145 206.327 170.443 1.00 31.72 109 LEU L O 1
ATOM 15175 N N . VAL H 8 110 ? 178.053 208.337 171.444 1.00 34.54 110 VAL L N 1
ATOM 15176 C CA . VAL H 8 110 ? 179.446 208.641 171.123 1.00 34.54 110 VAL L CA 1
ATOM 15177 C C . VAL H 8 110 ? 180.403 207.724 171.878 1.00 34.54 110 VAL L C 1
ATOM 15178 O O . VAL H 8 110 ? 181.390 207.237 171.312 1.00 34.54 110 VAL L O 1
ATOM 15182 N N . GLY H 8 111 ? 180.134 207.473 173.156 1.00 34.03 111 GLY L N 1
ATOM 15183 C CA . GLY H 8 111 ? 181.057 206.768 174.018 1.00 34.03 111 GLY L CA 1
ATOM 15184 C C . GLY H 8 111 ? 181.482 205.386 173.553 1.00 34.03 111 GLY L C 1
ATOM 15185 O O . GLY H 8 111 ? 182.680 205.085 173.473 1.00 34.03 111 GLY L O 1
ATOM 15186 N N . PRO H 8 112 ? 180.516 204.508 173.258 1.00 32.29 112 PRO L N 1
ATOM 15187 C CA . PRO H 8 112 ? 180.890 203.149 172.819 1.00 32.29 112 PRO L CA 1
ATOM 15188 C C . PRO H 8 112 ? 181.775 203.124 171.582 1.00 32.29 112 PRO L C 1
ATOM 15189 O O . PRO H 8 112 ? 182.797 202.427 171.572 1.00 32.29 112 PRO L O 1
ATOM 15193 N N . PHE H 8 113 ? 181.418 203.881 170.542 1.00 31.39 113 PHE L N 1
ATOM 15194 C CA . PHE H 8 113 ? 182.227 203.896 169.327 1.00 31.39 113 PHE L CA 1
ATOM 15195 C C . PHE H 8 113 ? 183.611 204.478 169.586 1.00 31.39 113 PHE L C 1
ATOM 15196 O O . PHE H 8 113 ? 184.610 203.987 169.048 1.00 31.39 113 PHE L O 1
ATOM 15204 N N . ALA H 8 114 ? 183.691 205.527 170.406 1.00 35.52 114 ALA L N 1
ATOM 15205 C CA . ALA H 8 114 ? 184.975 206.173 170.651 1.00 35.52 114 ALA L CA 1
ATOM 15206 C C . ALA H 8 114 ? 185.910 205.282 171.460 1.00 35.52 114 ALA L C 1
ATOM 15207 O O . ALA H 8 114 ? 187.123 205.276 171.222 1.00 35.52 114 ALA L O 1
ATOM 15209 N N . LEU H 8 115 ? 185.375 204.524 172.417 1.00 35.75 115 LEU L N 1
ATOM 15210 C CA . LEU H 8 115 ? 186.228 203.807 173.356 1.00 35.75 115 LEU L CA 1
ATOM 15211 C C . LEU H 8 115 ? 186.412 202.327 173.042 1.00 35.75 115 LEU L C 1
ATOM 15212 O O . LEU H 8 115 ? 187.341 201.716 173.580 1.00 35.75 115 LEU L O 1
ATOM 15217 N N . THR H 8 116 ? 185.566 201.725 172.205 1.00 31.76 116 THR L N 1
ATOM 15218 C CA . THR H 8 116 ? 185.682 200.301 171.931 1.00 31.76 116 THR L CA 1
ATOM 15219 C C . THR H 8 116 ? 186.035 199.969 170.489 1.00 31.76 116 THR L C 1
ATOM 15220 O O . THR H 8 116 ? 186.293 198.798 170.193 1.00 31.76 116 THR L O 1
ATOM 15224 N N . GLY H 8 117 ? 186.080 200.956 169.592 1.00 31.38 117 GLY L N 1
ATOM 15225 C CA . GLY H 8 117 ? 186.234 200.691 168.190 1.00 31.38 117 GLY L CA 1
ATOM 15226 C C . GLY H 8 117 ? 187.641 200.243 167.831 1.00 31.38 117 GLY L C 1
ATOM 15227 O O . GLY H 8 117 ? 188.546 200.202 168.673 1.00 31.38 117 GLY L O 1
ATOM 15228 N N . PRO H 8 118 ? 187.829 199.889 166.558 1.00 29.92 118 PRO L N 1
ATOM 15229 C CA . PRO H 8 118 ? 189.149 199.412 166.112 1.00 29.92 118 PRO L CA 1
ATOM 15230 C C . PRO H 8 118 ? 190.251 200.448 166.229 1.00 29.92 118 PRO L C 1
ATOM 15231 O O . PRO H 8 118 ? 191.425 200.068 166.320 1.00 29.92 118 PRO L O 1
ATOM 15235 N N . LEU H 8 119 ? 189.920 201.738 166.233 1.00 34.27 119 LEU L N 1
ATOM 15236 C CA . LEU H 8 119 ? 190.911 202.802 166.293 1.00 34.27 119 LEU L CA 1
ATOM 15237 C C . LEU H 8 119 ? 191.013 203.430 167.678 1.00 34.27 119 LEU L C 1
ATOM 15238 O O . LEU H 8 119 ? 191.465 204.573 167.799 1.00 34.27 119 LEU L O 1
ATOM 15243 N N . ARG H 8 120 ? 190.611 202.703 168.724 1.00 32.62 120 ARG L N 1
ATOM 15244 C CA . ARG H 8 120 ? 190.554 203.287 170.061 1.00 32.62 120 ARG L CA 1
ATOM 15245 C C . ARG H 8 120 ? 191.930 203.713 170.562 1.00 32.62 120 ARG L C 1
ATOM 15246 O O . ARG H 8 120 ? 192.032 204.641 171.371 1.00 32.62 120 ARG L O 1
ATOM 15254 N N . ASN H 8 121 ? 192.995 203.061 170.094 1.00 36.19 121 ASN L N 1
ATOM 15255 C CA . ASN H 8 121 ? 194.356 203.363 170.520 1.00 36.19 121 ASN L CA 1
ATOM 15256 C C . ASN H 8 121 ? 195.101 204.224 169.507 1.00 36.19 121 ASN L C 1
ATOM 15257 O O . ASN H 8 121 ? 196.314 204.074 169.333 1.00 36.19 121 ASN L O 1
ATOM 15262 N N . THR H 8 122 ? 194.393 205.133 168.841 1.00 39.91 122 THR L N 1
ATOM 15263 C CA . THR H 8 122 ? 194.923 205.993 167.799 1.00 39.91 122 THR L CA 1
ATOM 15264 C C . THR H 8 122 ? 194.596 207.441 168.142 1.00 39.91 122 THR L C 1
ATOM 15265 O O . THR H 8 122 ? 193.540 207.712 168.725 1.00 39.91 122 THR L O 1
ATOM 15269 N N . PRO H 8 123 ? 195.475 208.395 167.809 1.00 42.29 123 PRO L N 1
ATOM 15270 C CA . PRO H 8 123 ? 195.188 209.803 168.129 1.00 42.29 123 PRO L CA 1
ATOM 15271 C C . PRO H 8 123 ? 193.989 210.388 167.392 1.00 42.29 123 PRO L C 1
ATOM 15272 O O . PRO H 8 123 ? 193.710 211.584 167.525 1.00 42.29 123 PRO L O 1
ATOM 15276 N N . VAL H 8 124 ? 193.277 209.575 166.614 1.00 40.44 124 VAL L N 1
ATOM 15277 C CA . VAL H 8 124 ? 192.049 210.000 165.956 1.00 40.44 124 VAL L CA 1
ATOM 15278 C C . VAL H 8 124 ? 190.842 209.206 166.459 1.00 40.44 124 VAL L C 1
ATOM 15279 O O . VAL H 8 124 ? 189.835 209.107 165.769 1.00 40.44 124 VAL L O 1
ATOM 15283 N N . HIS H 8 125 ? 190.932 208.646 167.668 1.00 40.17 125 HIS L N 1
ATOM 15284 C CA . HIS H 8 125 ? 189.865 207.783 168.167 1.00 40.17 125 HIS L CA 1
ATOM 15285 C C . HIS H 8 125 ? 188.575 208.561 168.415 1.00 40.17 125 HIS L C 1
ATOM 15286 O O . HIS H 8 125 ? 187.479 208.042 168.173 1.00 40.17 125 HIS L O 1
ATOM 15293 N N . GLY H 8 126 ? 188.681 209.798 168.904 1.00 40.07 126 GLY L N 1
ATOM 15294 C CA . GLY H 8 126 ? 187.483 210.578 169.173 1.00 40.07 126 GLY L CA 1
ATOM 15295 C C . GLY H 8 126 ? 186.708 210.918 167.915 1.00 40.07 126 GLY L C 1
ATOM 15296 O O . GLY H 8 126 ? 185.475 210.828 167.888 1.00 40.07 126 GLY L O 1
ATOM 15297 N N . GLN H 8 127 ? 187.418 211.318 166.858 1.00 39.48 127 GLN L N 1
ATOM 15298 C CA . GLN H 8 127 ? 186.765 211.600 165.585 1.00 39.48 127 GLN L CA 1
ATOM 15299 C C . GLN H 8 127 ? 186.104 210.351 165.022 1.00 39.48 127 GLN L C 1
ATOM 15300 O O . GLN H 8 127 ? 184.986 210.414 164.497 1.00 39.48 127 GLN L O 1
ATOM 15306 N N . ALA H 8 128 ? 186.779 209.204 165.129 1.00 36.14 128 ALA L N 1
ATOM 15307 C CA . ALA H 8 128 ? 186.195 207.950 164.667 1.00 36.14 128 ALA L CA 1
ATOM 15308 C C . ALA H 8 128 ? 184.924 207.617 165.436 1.00 36.14 128 ALA L C 1
ATOM 15309 O O . ALA H 8 128 ? 183.927 207.190 164.844 1.00 36.14 128 ALA L O 1
ATOM 15311 N N . GLY H 8 129 ? 184.937 207.812 166.756 1.00 35.71 129 GLY L N 1
ATOM 15312 C CA . GLY H 8 129 ? 183.744 207.539 167.543 1.00 35.71 129 GLY L CA 1
ATOM 15313 C C . GLY H 8 129 ? 182.585 208.454 167.194 1.00 35.71 129 GLY L C 1
ATOM 15314 O O . GLY H 8 129 ? 181.442 208.003 167.063 1.00 35.71 129 GLY L O 1
ATOM 15315 N N . ALA H 8 130 ? 182.863 209.750 167.035 1.00 35.60 130 ALA L N 1
ATOM 15316 C CA . ALA H 8 130 ? 181.809 210.683 166.647 1.00 35.60 130 ALA L CA 1
ATOM 15317 C C . ALA H 8 130 ? 181.241 210.336 165.275 1.00 35.60 130 ALA L C 1
ATOM 15318 O O . ALA H 8 130 ? 180.020 210.370 165.070 1.00 35.60 130 ALA L O 1
ATOM 15320 N N . LEU H 8 131 ? 182.113 209.997 164.322 1.00 33.04 131 LEU L N 1
ATOM 15321 C CA . LEU H 8 131 ? 181.655 209.646 162.983 1.00 33.04 131 LEU L CA 1
ATOM 15322 C C . LEU H 8 131 ? 180.821 208.370 163.000 1.00 33.04 131 LEU L C 1
ATOM 15323 O O . LEU H 8 131 ? 179.811 208.272 162.291 1.00 33.04 131 LEU L O 1
ATOM 15328 N N . GLY H 8 132 ? 181.226 207.382 163.800 1.00 31.33 132 GLY L N 1
ATOM 15329 C CA . GLY H 8 132 ? 180.426 206.176 163.930 1.00 31.33 132 GLY L CA 1
ATOM 15330 C C . GLY H 8 132 ? 179.060 206.450 164.528 1.00 31.33 132 GLY L C 1
ATOM 15331 O O . GLY H 8 132 ? 178.054 205.880 164.094 1.00 31.33 132 GLY L O 1
ATOM 15332 N N . ALA H 8 133 ? 179.005 207.330 165.532 1.00 32.70 133 ALA L N 1
ATOM 15333 C CA . ALA H 8 133 ? 177.718 207.705 166.108 1.00 32.70 133 ALA L CA 1
ATOM 15334 C C . ALA H 8 133 ? 176.829 208.383 165.072 1.00 32.70 133 ALA L C 1
ATOM 15335 O O . ALA H 8 133 ? 175.626 208.108 164.999 1.00 32.70 133 ALA L O 1
ATOM 15337 N N . ILE H 8 134 ? 177.408 209.262 164.252 1.00 32.78 134 ILE L N 1
ATOM 15338 C CA . ILE H 8 134 ? 176.629 209.936 163.213 1.00 32.78 134 ILE L CA 1
ATOM 15339 C C . ILE H 8 134 ? 176.116 208.933 162.184 1.00 32.78 134 ILE L C 1
ATOM 15340 O O . ILE H 8 134 ? 174.971 209.024 161.719 1.00 32.78 134 ILE L O 1
ATOM 15345 N N . GLY H 8 135 ? 176.952 207.964 161.806 1.00 30.14 135 GLY L N 1
ATOM 15346 C CA . GLY H 8 135 ? 176.508 206.942 160.869 1.00 30.14 135 GLY L CA 1
ATOM 15347 C C . GLY H 8 135 ? 175.371 206.098 161.415 1.00 30.14 135 GLY L C 1
ATOM 15348 O O . GLY H 8 135 ? 174.402 205.800 160.705 1.00 30.14 135 GLY L O 1
ATOM 15349 N N . LEU H 8 136 ? 175.468 205.709 162.688 1.00 29.21 136 LEU L N 1
ATOM 15350 C CA . LEU H 8 136 ? 174.385 204.951 163.305 1.00 29.21 136 LEU L CA 1
ATOM 15351 C C . LEU H 8 136 ? 173.109 205.782 163.387 1.00 29.21 136 LEU L C 1
ATOM 15352 O O . LEU H 8 136 ? 172.005 205.257 163.191 1.00 29.21 136 LEU L O 1
ATOM 15357 N N . VAL H 8 137 ? 173.238 207.081 163.670 1.00 31.63 137 VAL L N 1
ATOM 15358 C CA . VAL H 8 137 ? 172.068 207.956 163.696 1.00 31.63 137 VAL L CA 1
ATOM 15359 C C . VAL H 8 137 ? 171.417 208.018 162.319 1.00 31.63 137 VAL L C 1
ATOM 15360 O O . VAL H 8 137 ? 170.186 208.004 162.197 1.00 31.63 137 VAL L O 1
ATOM 15364 N N . THR H 8 138 ? 172.230 208.091 161.262 1.00 31.20 138 THR L N 1
ATOM 15365 C CA . THR H 8 138 ? 171.683 208.091 159.906 1.00 31.20 138 THR L CA 1
ATOM 15366 C C . THR H 8 138 ? 170.923 206.801 159.612 1.00 31.20 138 THR L C 1
ATOM 15367 O O . THR H 8 138 ? 169.822 206.832 159.042 1.00 31.20 138 THR L O 1
ATOM 15371 N N . ILE H 8 139 ? 171.492 205.656 159.998 1.00 28.17 139 ILE L N 1
ATOM 15372 C CA . ILE H 8 139 ? 170.811 204.381 159.773 1.00 28.17 139 ILE L CA 1
ATOM 15373 C C . ILE H 8 139 ? 169.479 204.345 160.518 1.00 28.17 139 ILE L C 1
ATOM 15374 O O . ILE H 8 139 ? 168.447 203.927 159.969 1.00 28.17 139 ILE L O 1
ATOM 15379 N N . LEU H 8 140 ? 169.477 204.799 161.774 1.00 29.22 140 LEU L N 1
ATOM 15380 C CA . LEU H 8 140 ? 168.248 204.793 162.561 1.00 29.22 140 LEU L CA 1
ATOM 15381 C C . LEU H 8 140 ? 167.202 205.734 161.971 1.00 29.22 140 LEU L C 1
ATOM 15382 O O . LEU H 8 140 ? 166.004 205.436 162.002 1.00 29.22 140 LEU L O 1
ATOM 15387 N N . SER H 8 141 ? 167.634 206.876 161.428 1.00 31.92 141 SER L N 1
ATOM 15388 C CA . SER H 8 141 ? 166.697 207.794 160.784 1.00 31.92 141 SER L CA 1
ATOM 15389 C C . SER H 8 141 ? 166.080 207.173 159.535 1.00 31.92 141 SER L C 1
ATOM 15390 O O . SER H 8 141 ? 164.875 207.323 159.289 1.00 31.92 141 SER L O 1
ATOM 15393 N N . VAL H 8 142 ? 166.891 206.476 158.734 1.00 31.80 142 VAL L N 1
ATOM 15394 C CA . VAL H 8 142 ? 166.354 205.779 157.566 1.00 31.80 142 VAL L CA 1
ATOM 15395 C C . VAL H 8 142 ? 165.306 204.760 157.994 1.00 31.80 142 VAL L C 1
ATOM 15396 O O . VAL H 8 142 ? 164.236 204.644 157.380 1.00 31.80 142 VAL L O 1
ATOM 15400 N N . VAL H 8 143 ? 165.600 204.002 159.049 1.00 28.71 143 VAL L N 1
ATOM 15401 C CA . VAL H 8 143 ? 164.673 202.962 159.485 1.00 28.71 143 VAL L CA 1
ATOM 15402 C C . VAL H 8 143 ? 163.391 203.579 160.053 1.00 28.71 143 VAL L C 1
ATOM 15403 O O . VAL H 8 143 ? 162.291 203.040 159.867 1.00 28.71 143 VAL L O 1
ATOM 15407 N N . LEU H 8 144 ? 163.506 204.727 160.731 1.00 31.00 144 LEU L N 1
ATOM 15408 C CA . LEU H 8 144 ? 162.319 205.437 161.200 1.00 31.00 144 LEU L CA 1
ATOM 15409 C C . LEU H 8 144 ? 161.452 205.889 160.034 1.00 31.00 144 LEU L C 1
ATOM 15410 O O . LEU H 8 144 ? 160.220 205.767 160.080 1.00 31.00 144 LEU L O 1
ATOM 15415 N N . THR H 8 145 ? 162.079 206.416 158.981 1.00 32.93 145 THR L N 1
ATOM 15416 C CA . THR H 8 145 ? 161.326 206.825 157.799 1.00 32.93 145 THR L CA 1
ATOM 15417 C C . THR H 8 145 ? 160.631 205.634 157.150 1.00 32.93 145 THR L C 1
ATOM 15418 O O . THR H 8 145 ? 159.480 205.742 156.710 1.00 32.93 145 THR L O 1
ATOM 15422 N N . MET H 8 146 ? 161.321 204.493 157.076 1.00 31.69 146 MET L N 1
ATOM 15423 C CA . MET H 8 146 ? 160.715 203.280 156.529 1.00 31.69 146 MET L CA 1
ATOM 15424 C C . MET H 8 146 ? 159.480 202.873 157.324 1.00 31.69 146 MET L C 1
ATOM 15425 O O . MET H 8 146 ? 158.426 202.567 156.749 1.00 31.69 146 MET L O 1
ATOM 15430 N N . TYR H 8 147 ? 159.598 202.851 158.655 1.00 29.60 147 TYR L N 1
ATOM 15431 C CA . TYR H 8 147 ? 158.457 202.481 159.486 1.00 29.60 147 TYR L CA 1
ATOM 15432 C C . TYR H 8 147 ? 157.295 203.445 159.281 1.00 29.60 147 TYR L C 1
ATOM 15433 O O . TYR H 8 147 ? 156.139 203.021 159.169 1.00 29.60 147 TYR L O 1
ATOM 15442 N N . GLY H 8 148 ? 157.586 204.746 159.220 1.00 32.43 148 GLY L N 1
ATOM 15443 C CA . GLY H 8 148 ? 156.526 205.718 159.014 1.00 32.43 148 GLY L CA 1
ATOM 15444 C C . GLY H 8 148 ? 155.827 205.561 157.677 1.00 32.43 148 GLY L C 1
ATOM 15445 O O . GLY H 8 148 ? 154.602 205.663 157.592 1.00 32.43 148 GLY L O 1
ATOM 15446 N N . VAL H 8 149 ? 156.595 205.312 156.615 1.00 33.24 149 VAL L N 1
ATOM 15447 C CA . VAL H 8 149 ? 155.995 205.167 155.292 1.00 33.24 149 VAL L CA 1
ATOM 15448 C C . VAL H 8 149 ? 155.150 203.902 155.224 1.00 33.24 149 VAL L C 1
ATOM 15449 O O . VAL H 8 149 ? 154.075 203.892 154.613 1.00 33.24 149 VAL L O 1
ATOM 15453 N N . ALA H 8 150 ? 155.610 202.817 155.854 1.00 31.83 150 ALA L N 1
ATOM 15454 C CA . ALA H 8 150 ? 154.838 201.579 155.811 1.00 31.83 150 ALA L CA 1
ATOM 15455 C C . ALA H 8 150 ? 153.587 201.649 156.678 1.00 31.83 150 ALA L C 1
ATOM 15456 O O . ALA H 8 150 ? 152.566 201.045 156.332 1.00 31.83 150 ALA L O 1
ATOM 15458 N N . SER H 8 151 ? 153.635 202.374 157.796 1.00 32.71 151 SER L N 1
ATOM 15459 C CA . SER H 8 151 ? 152.581 202.261 158.800 1.00 32.71 151 SER L CA 1
ATOM 15460 C C . SER H 8 151 ? 151.416 203.222 158.583 1.00 32.71 151 SER L C 1
ATOM 15461 O O . SER H 8 151 ? 150.270 202.867 158.873 1.00 32.71 151 SER L O 1
ATOM 15464 N N . PHE H 8 152 ? 151.669 204.430 158.090 1.00 36.82 152 PHE L N 1
ATOM 15465 C CA . PHE H 8 152 ? 150.663 205.483 158.077 1.00 36.82 152 PHE L CA 1
ATOM 15466 C C . PHE H 8 152 ? 150.380 205.943 156.655 1.00 36.82 152 PHE L C 1
ATOM 15467 O O . PHE H 8 152 ? 151.304 206.301 155.917 1.00 36.82 152 PHE L O 1
ATOM 15475 N N . GLU H 8 153 ? 149.105 205.938 156.282 1.00 46.66 153 GLU L N 1
ATOM 15476 C CA . GLU H 8 153 ? 148.676 206.542 155.032 1.00 46.66 153 GLU L CA 1
ATOM 15477 C C . GLU H 8 153 ? 148.515 208.049 155.200 1.00 46.66 153 GLU L C 1
ATOM 15478 O O . GLU H 8 153 ? 148.397 208.570 156.312 1.00 46.66 153 GLU L O 1
ATOM 15484 N N . ASP H 8 154 ? 148.509 208.753 154.073 1.00 50.18 154 ASP L N 1
ATOM 15485 C CA . ASP H 8 154 ? 148.341 210.199 154.089 1.00 50.18 154 ASP L CA 1
ATOM 15486 C C . ASP H 8 154 ? 146.871 210.551 154.276 1.00 50.18 154 ASP L C 1
ATOM 15487 O O . ASP H 8 154 ? 146.010 210.078 153.528 1.00 50.18 154 ASP L O 1
ATOM 15492 N N . GLY H 8 155 ? 146.587 211.381 155.278 1.00 52.49 155 GLY L N 1
ATOM 15493 C CA . GLY H 8 155 ? 145.235 211.797 155.575 1.00 52.49 155 GLY L CA 1
ATOM 15494 C C . GLY H 8 155 ? 144.477 210.896 156.525 1.00 52.49 155 GLY L C 1
ATOM 15495 O O . GLY H 8 155 ? 143.373 211.261 156.948 1.00 52.49 155 GLY L O 1
ATOM 15496 N N . ALA H 8 156 ? 145.027 209.737 156.873 1.00 50.68 156 ALA L N 1
ATOM 15497 C CA . ALA H 8 156 ? 144.352 208.844 157.796 1.00 50.68 156 ALA L CA 1
ATOM 15498 C C . ALA H 8 156 ? 144.339 209.441 159.203 1.00 50.68 156 ALA L C 1
ATOM 15499 O O . ALA H 8 156 ? 145.274 210.143 159.597 1.00 50.68 156 ALA L O 1
ATOM 15501 N N . PRO H 8 157 ? 143.289 209.182 159.977 1.00 49.76 157 PRO L N 1
ATOM 15502 C CA . PRO H 8 157 ? 143.247 209.685 161.353 1.00 49.76 157 PRO L CA 1
ATOM 15503 C C . PRO H 8 157 ? 144.245 208.958 162.242 1.00 49.76 157 PRO L C 1
ATOM 15504 O O . PRO H 8 157 ? 144.776 207.900 161.900 1.00 49.76 157 PRO L O 1
ATOM 15508 N N . SER H 8 158 ? 144.496 209.554 163.403 1.00 46.49 158 SER L N 1
ATOM 15509 C CA . SER H 8 158 ? 145.471 209.005 164.335 1.00 46.49 158 SER L CA 1
ATOM 15510 C C . SER H 8 158 ? 145.001 207.667 164.892 1.00 46.49 158 SER L C 1
ATOM 15511 O O . SER H 8 158 ? 143.821 207.480 165.200 1.00 46.49 158 SER L O 1
ATOM 15514 N N . THR H 8 159 ? 145.939 206.733 165.024 1.00 43.82 159 THR L N 1
ATOM 15515 C CA . THR H 8 159 ? 145.658 205.411 165.564 1.00 43.82 159 THR L CA 1
ATOM 15516 C C . THR H 8 159 ? 145.900 205.319 167.065 1.00 43.82 159 THR L C 1
ATOM 15517 O O . THR H 8 159 ? 145.753 204.234 167.636 1.00 43.82 159 THR L O 1
ATOM 15521 N N . ALA H 8 160 ? 146.272 206.419 167.711 1.00 46.28 160 ALA L N 1
ATOM 15522 C CA . ALA H 8 160 ? 146.499 206.403 169.144 1.00 46.28 160 ALA L CA 1
ATOM 15523 C C . ALA H 8 160 ? 145.168 206.356 169.893 1.00 46.28 160 ALA L C 1
ATOM 15524 O O . ALA H 8 160 ? 144.142 206.810 169.380 1.00 46.28 160 ALA L O 1
ATOM 15526 N N . PRO H 8 161 ? 145.155 205.800 171.106 1.00 49.65 161 PRO L N 1
ATOM 15527 C CA . PRO H 8 161 ? 143.916 205.780 171.891 1.00 49.65 161 PRO L CA 1
ATOM 15528 C C . PRO H 8 161 ? 143.444 207.185 172.236 1.00 49.65 161 PRO L C 1
ATOM 15529 O O . PRO H 8 161 ? 144.240 208.111 172.402 1.00 49.65 161 PRO L O 1
ATOM 15533 N N . SER H 8 162 ? 142.124 207.335 172.338 1.00 54.61 162 SER L N 1
ATOM 15534 C CA . SER H 8 162 ? 141.499 208.614 172.653 1.00 54.61 162 SER L CA 1
ATOM 15535 C C . SER H 8 162 ? 140.765 208.568 173.990 1.00 54.61 162 SER L C 1
ATOM 15536 O O . SER H 8 162 ? 139.784 209.286 174.192 1.00 54.61 162 SER L O 1
ATOM 15539 N N . LEU H 8 163 ? 141.228 207.727 174.911 1.00 54.28 163 LEU L N 1
ATOM 15540 C CA . LEU H 8 163 ? 140.641 207.611 176.238 1.00 54.28 163 LEU L CA 1
ATOM 15541 C C . LEU H 8 163 ? 141.738 207.641 177.290 1.00 54.28 163 LEU L C 1
ATOM 15542 O O . LEU H 8 163 ? 142.812 207.065 177.097 1.00 54.28 163 LEU L O 1
ATOM 15547 N N . THR H 8 164 ? 141.459 208.309 178.405 1.00 56.23 164 THR L N 1
ATOM 15548 C CA . THR H 8 164 ? 142.368 208.319 179.537 1.00 56.23 164 THR L CA 1
ATOM 15549 C C . THR H 8 164 ? 142.090 207.111 180.430 1.00 56.23 164 THR L C 1
ATOM 15550 O O . THR H 8 164 ? 141.196 206.304 180.167 1.00 56.23 164 THR L O 1
ATOM 15554 N N . LEU H 8 165 ? 142.874 206.981 181.502 1.00 53.88 165 LEU L N 1
ATOM 15555 C CA . LEU H 8 165 ? 142.654 205.890 182.446 1.00 53.88 165 LEU L CA 1
ATOM 15556 C C . LEU H 8 165 ? 141.300 206.002 183.133 1.00 53.88 165 LEU L C 1
ATOM 15557 O O . LEU H 8 165 ? 140.711 204.983 183.511 1.00 53.88 165 LEU L O 1
ATOM 15562 N N . THR H 8 166 ? 140.790 207.219 183.299 1.00 58.40 166 THR L N 1
ATOM 15563 C CA . THR H 8 166 ? 139.510 207.446 183.953 1.00 58.40 166 THR L CA 1
ATOM 15564 C C . THR H 8 166 ? 138.338 207.458 182.981 1.00 58.40 166 THR L C 1
ATOM 15565 O O . THR H 8 166 ? 137.208 207.725 183.401 1.00 58.40 166 THR L O 1
ATOM 15569 N N . GLY H 8 167 ? 138.575 207.180 181.701 1.00 57.34 167 GLY L N 1
ATOM 15570 C CA . GLY H 8 167 ? 137.518 207.144 180.716 1.00 57.34 167 GLY L CA 1
ATOM 15571 C C . GLY H 8 167 ? 137.217 208.462 180.039 1.00 57.34 167 GLY L C 1
ATOM 15572 O O . GLY H 8 167 ? 136.379 208.493 179.130 1.00 57.34 167 GLY L O 1
ATOM 15573 N N . ARG H 8 168 ? 137.864 209.549 180.452 1.00 59.05 168 ARG L N 1
ATOM 15574 C CA . ARG H 8 168 ? 137.645 210.840 179.815 1.00 59.05 168 ARG L CA 1
ATOM 15575 C C . ARG H 8 168 ? 138.184 210.822 178.390 1.00 59.05 168 ARG L C 1
ATOM 15576 O O . ARG H 8 168 ? 139.312 210.383 178.147 1.00 59.05 168 ARG L O 1
ATOM 15584 N N . LYS H 8 169 ? 137.377 211.299 177.447 1.00 57.38 169 LYS L N 1
ATOM 15585 C CA . LYS H 8 169 ? 137.814 211.367 176.062 1.00 57.38 169 LYS L CA 1
ATOM 15586 C C . LYS H 8 169 ? 138.841 212.479 175.881 1.00 57.38 169 LYS L C 1
ATOM 15587 O O . LYS H 8 169 ? 138.788 213.521 176.539 1.00 57.38 169 LYS L O 1
ATOM 15593 N N . LYS H 8 170 ? 139.786 212.244 174.975 1.00 54.94 170 LYS L N 1
ATOM 15594 C CA . LYS H 8 170 ? 140.878 213.173 174.733 1.00 54.94 170 LYS L CA 1
ATOM 15595 C C . LYS H 8 170 ? 141.160 213.238 173.240 1.00 54.94 170 LYS L C 1
ATOM 15596 O O . LYS H 8 170 ? 140.605 212.476 172.444 1.00 54.94 170 LYS L O 1
ATOM 15602 N N . GLU H 8 171 ? 142.035 214.165 172.865 1.00 55.75 171 GLU L N 1
ATOM 15603 C CA . GLU H 8 171 ? 142.483 214.270 171.485 1.00 55.75 171 GLU L CA 1
ATOM 15604 C C . GLU H 8 171 ? 143.524 213.195 171.204 1.00 55.75 171 GLU L C 1
ATOM 15605 O O . GLU H 8 171 ? 144.481 213.032 171.967 1.00 55.75 171 GLU L O 1
ATOM 15611 N N . ALA H 8 172 ? 143.331 212.456 170.114 1.00 51.25 172 ALA L N 1
ATOM 15612 C CA . ALA H 8 172 ? 144.272 211.406 169.752 1.00 51.25 172 ALA L CA 1
ATOM 15613 C C . ALA H 8 172 ? 145.631 212.005 169.412 1.00 51.25 172 ALA L C 1
ATOM 15614 O O . ALA H 8 172 ? 145.722 213.083 168.819 1.00 51.25 172 ALA L O 1
ATOM 15616 N N . ASP H 8 173 ? 146.690 211.298 169.798 1.00 46.03 173 ASP L N 1
ATOM 15617 C CA . ASP H 8 173 ? 148.043 211.806 169.612 1.00 46.03 173 ASP L CA 1
ATOM 15618 C C . ASP H 8 173 ? 148.370 211.929 168.128 1.00 46.03 173 ASP L C 1
ATOM 15619 O O . ASP H 8 173 ? 148.200 210.978 167.360 1.00 46.03 173 ASP L O 1
ATOM 15624 N N . LYS H 8 174 ? 148.848 213.108 167.729 1.00 44.86 174 LYS L N 1
ATOM 15625 C CA . LYS H 8 174 ? 149.202 213.360 166.337 1.00 44.86 174 LYS L CA 1
ATOM 15626 C C . LYS H 8 174 ? 150.485 212.659 165.915 1.00 44.86 174 LYS L C 1
ATOM 15627 O O . LYS H 8 174 ? 150.819 212.685 164.727 1.00 44.86 174 LYS L O 1
ATOM 15633 N N . LEU H 8 175 ? 151.210 212.048 166.854 1.00 39.16 175 LEU L N 1
ATOM 15634 C CA . LEU H 8 175 ? 152.412 211.305 166.494 1.00 39.16 175 LEU L CA 1
ATOM 15635 C C . LEU H 8 175 ? 152.082 210.133 165.578 1.00 39.16 175 LEU L C 1
ATOM 15636 O O . LEU H 8 175 ? 152.825 209.848 164.633 1.00 39.16 175 LEU L O 1
ATOM 15641 N N . GLN H 8 176 ? 150.967 209.448 165.838 1.00 41.07 176 GLN L N 1
ATOM 15642 C CA . GLN H 8 176 ? 150.594 208.266 165.069 1.00 41.07 176 GLN L CA 1
ATOM 15643 C C . GLN H 8 176 ? 149.894 208.641 163.768 1.00 41.07 176 GLN L C 1
ATOM 15644 O O . GLN H 8 176 ? 148.807 208.135 163.472 1.00 41.07 176 GLN L O 1
ATOM 15650 N N . THR H 8 177 ? 150.511 209.524 162.988 1.00 40.61 177 THR L N 1
ATOM 15651 C CA . THR H 8 177 ? 150.035 209.898 161.665 1.00 40.61 177 THR L CA 1
ATOM 15652 C C . THR H 8 177 ? 151.241 210.000 160.745 1.00 40.61 177 THR L C 1
ATOM 15653 O O . THR H 8 177 ? 152.388 210.000 161.195 1.00 40.61 177 THR L O 1
ATOM 15657 N N . ALA H 8 178 ? 150.977 210.082 159.441 1.00 39.69 178 ALA L N 1
ATOM 15658 C CA . ALA H 8 178 ? 152.066 210.209 158.478 1.00 39.69 178 ALA L CA 1
ATOM 15659 C C . ALA H 8 178 ? 152.844 211.503 158.693 1.00 39.69 178 ALA L C 1
ATOM 15660 O O . ALA H 8 178 ? 154.074 211.488 158.835 1.00 39.69 178 ALA L O 1
ATOM 15662 N N . GLU H 8 179 ? 152.136 212.635 158.736 1.00 41.81 179 GLU L N 1
ATOM 15663 C CA . GLU H 8 179 ? 152.798 213.928 158.884 1.00 41.81 179 GLU L CA 1
ATOM 15664 C C . GLU H 8 179 ? 153.471 214.057 160.246 1.00 41.81 179 GLU L C 1
ATOM 15665 O O . GLU H 8 179 ? 154.607 214.542 160.343 1.00 41.81 179 GLU L O 1
ATOM 15671 N N . GLY H 8 180 ? 152.787 213.623 161.306 1.00 38.88 180 GLY L N 1
ATOM 15672 C CA . GLY H 8 180 ? 153.380 213.688 162.630 1.00 38.88 180 GLY L CA 1
ATOM 15673 C C . GLY H 8 180 ? 154.623 212.830 162.754 1.00 38.88 180 GLY L C 1
ATOM 15674 O O . GLY H 8 180 ? 155.628 213.258 163.326 1.00 38.88 180 GLY L O 1
ATOM 15675 N N . TRP H 8 181 ? 154.575 211.609 162.215 1.00 34.24 181 TRP L N 1
ATOM 15676 C CA . TRP H 8 181 ? 155.737 210.732 162.288 1.00 34.24 181 TRP L CA 1
ATOM 15677 C C . TRP H 8 181 ? 156.890 211.278 161.457 1.00 34.24 181 TRP L C 1
ATOM 15678 O O . TRP H 8 181 ? 158.054 211.155 161.852 1.00 34.24 181 TRP L O 1
ATOM 15689 N N . ALA H 8 182 ? 156.591 211.891 160.308 1.00 37.86 182 ALA L N 1
ATOM 15690 C CA . ALA H 8 182 ? 157.646 212.512 159.511 1.00 37.86 182 ALA L CA 1
ATOM 15691 C C . ALA H 8 182 ? 158.307 213.667 160.259 1.00 37.86 182 ALA L C 1
ATOM 15692 O O . ALA H 8 182 ? 159.538 213.805 160.242 1.00 37.86 182 ALA L O 1
ATOM 15694 N N . GLN H 8 183 ? 157.506 214.511 160.917 1.00 39.60 183 GLN L N 1
ATOM 15695 C CA . GLN H 8 183 ? 158.077 215.604 161.702 1.00 39.60 183 GLN L CA 1
ATOM 15696 C C . GLN H 8 183 ? 158.922 215.075 162.855 1.00 39.60 183 GLN L C 1
ATOM 15697 O O . GLN H 8 183 ? 160.012 215.595 163.133 1.00 39.60 183 GLN L O 1
ATOM 15703 N N . PHE H 8 184 ? 158.433 214.035 163.533 1.00 35.57 184 PHE L N 1
ATOM 15704 C CA . PHE H 8 184 ? 159.201 213.416 164.605 1.00 35.57 184 PHE L CA 1
ATOM 15705 C C . PHE H 8 184 ? 160.526 212.869 164.086 1.00 35.57 184 PHE L C 1
ATOM 15706 O O . PHE H 8 184 ? 161.562 213.016 164.741 1.00 35.57 184 PHE L O 1
ATOM 15714 N N . THR H 8 185 ? 160.512 212.238 162.910 1.00 34.86 185 THR L N 1
ATOM 15715 C CA . THR H 8 185 ? 161.738 211.673 162.353 1.00 34.86 185 THR L CA 1
ATOM 15716 C C . THR H 8 185 ? 162.737 212.763 161.980 1.00 34.86 185 THR L C 1
ATOM 15717 O O . THR H 8 185 ? 163.945 212.612 162.209 1.00 34.86 185 THR L O 1
ATOM 15721 N N . GLY H 8 186 ? 162.258 213.861 161.394 1.00 36.88 186 GLY L N 1
ATOM 15722 C CA . GLY H 8 186 ? 163.153 214.970 161.097 1.00 36.88 186 GLY L CA 1
ATOM 15723 C C . GLY H 8 186 ? 163.787 215.549 162.347 1.00 36.88 186 GLY L C 1
ATOM 15724 O O . GLY H 8 186 ? 165.000 215.803 162.388 1.00 36.88 186 GLY L O 1
ATOM 15725 N N . GLY H 8 187 ? 162.977 215.747 163.391 1.00 36.32 187 GLY L N 1
ATOM 15726 C CA . GLY H 8 187 ? 163.522 216.202 164.659 1.00 36.32 187 GLY L CA 1
ATOM 15727 C C . GLY H 8 187 ? 164.534 215.234 165.239 1.00 36.32 187 GLY L C 1
ATOM 15728 O O . GLY H 8 187 ? 165.567 215.647 165.769 1.00 36.32 187 GLY L O 1
ATOM 15729 N N . PHE H 8 188 ? 164.255 213.931 165.139 1.00 32.88 188 PHE L N 1
ATOM 15730 C CA . PHE H 8 188 ? 165.179 212.927 165.655 1.00 32.88 188 PHE L CA 1
ATOM 15731 C C . PHE H 8 188 ? 166.517 212.977 164.932 1.00 32.88 188 PHE L C 1
ATOM 15732 O O . PHE H 8 188 ? 167.571 212.913 165.570 1.00 32.88 188 PHE L O 1
ATOM 15740 N N . PHE H 8 189 ? 166.499 213.082 163.602 1.00 34.95 189 PHE L N 1
ATOM 15741 C CA . PHE H 8 189 ? 167.755 213.133 162.856 1.00 34.95 189 PHE L CA 1
ATOM 15742 C C . PHE H 8 189 ? 168.563 214.375 163.222 1.00 34.95 189 PHE L C 1
ATOM 15743 O O . PHE H 8 189 ? 169.770 214.292 163.511 1.00 34.95 189 PHE L O 1
ATOM 15751 N N . PHE H 8 190 ? 167.905 215.541 163.219 1.00 37.99 190 PHE L N 1
ATOM 15752 C CA . PHE H 8 190 ? 168.598 216.781 163.557 1.00 37.99 190 PHE L CA 1
ATOM 15753 C C . PHE H 8 190 ? 169.190 216.709 164.960 1.00 37.99 190 PHE L C 1
ATOM 15754 O O . PHE H 8 190 ? 170.366 217.042 165.174 1.00 37.99 190 PHE L O 1
ATOM 15762 N N . GLY H 8 191 ? 168.395 216.243 165.925 1.00 35.82 191 GLY L N 1
ATOM 15763 C CA . GLY H 8 191 ? 168.872 216.162 167.291 1.00 35.82 191 GLY L CA 1
ATOM 15764 C C . GLY H 8 191 ? 169.988 215.155 167.470 1.00 35.82 191 GLY L C 1
ATOM 15765 O O . GLY H 8 191 ? 170.907 215.379 168.255 1.00 35.82 191 GLY L O 1
ATOM 15766 N N . GLY H 8 192 ? 169.920 214.026 166.763 1.00 34.94 192 GLY L N 1
ATOM 15767 C CA . GLY H 8 192 ? 170.976 213.034 166.878 1.00 34.94 192 GLY L CA 1
ATOM 15768 C C . GLY H 8 192 ? 172.309 213.560 166.389 1.00 34.94 192 GLY L C 1
ATOM 15769 O O . GLY H 8 192 ? 173.340 213.401 167.054 1.00 34.94 192 GLY L O 1
ATOM 15770 N N . VAL H 8 193 ? 172.302 214.221 165.228 1.00 35.29 193 VAL L N 1
ATOM 15771 C CA . VAL H 8 193 ? 173.539 214.819 164.727 1.00 35.29 193 VAL L CA 1
ATOM 15772 C C . VAL H 8 193 ? 174.054 215.872 165.704 1.00 35.29 193 VAL L C 1
ATOM 15773 O O . VAL H 8 193 ? 175.247 215.903 166.044 1.00 35.29 193 VAL L O 1
ATOM 15777 N N . SER H 8 194 ? 173.157 216.739 166.188 1.00 36.65 194 SER L N 1
ATOM 15778 C CA . SER H 8 194 ? 173.579 217.807 167.091 1.00 36.65 194 SER L CA 1
ATOM 15779 C C . SER H 8 194 ? 174.148 217.249 168.392 1.00 36.65 194 SER L C 1
ATOM 15780 O O . SER H 8 194 ? 175.155 217.751 168.902 1.00 36.65 194 SER L O 1
ATOM 15783 N N . GLY H 8 195 ? 173.516 216.213 168.943 1.00 36.60 195 GLY L N 1
ATOM 15784 C CA . GLY H 8 195 ? 173.999 215.632 170.183 1.00 36.60 195 GLY L CA 1
ATOM 15785 C C . GLY H 8 195 ? 175.340 214.947 170.023 1.00 36.60 195 GLY L C 1
ATOM 15786 O O . GLY H 8 195 ? 176.201 215.040 170.905 1.00 36.60 195 GLY L O 1
ATOM 15787 N N . ALA H 8 196 ? 175.539 214.245 168.903 1.00 35.71 196 ALA L N 1
ATOM 15788 C CA . ALA H 8 196 ? 176.848 213.651 168.653 1.00 35.71 196 ALA L CA 1
ATOM 15789 C C . ALA H 8 196 ? 177.926 214.725 168.566 1.00 35.71 196 ALA L C 1
ATOM 15790 O O . ALA H 8 196 ? 179.004 214.585 169.162 1.00 35.71 196 ALA L O 1
ATOM 15792 N N . ILE H 8 197 ? 177.643 215.817 167.848 1.00 37.33 197 ILE L N 1
ATOM 15793 C CA . ILE H 8 197 ? 178.629 216.891 167.732 1.00 37.33 197 ILE L CA 1
ATOM 15794 C C . ILE H 8 197 ? 178.906 217.515 169.096 1.00 37.33 197 ILE L C 1
ATOM 15795 O O . ILE H 8 197 ? 180.053 217.829 169.425 1.00 37.33 197 ILE L O 1
ATOM 15800 N N . TRP H 8 198 ? 177.865 217.700 169.912 1.00 38.70 198 TRP L N 1
ATOM 15801 C CA . TRP H 8 198 ? 178.051 218.300 171.232 1.00 38.70 198 TRP L CA 1
ATOM 15802 C C . TRP H 8 198 ? 178.892 217.414 172.145 1.00 38.70 198 TRP L C 1
ATOM 15803 O O . TRP H 8 198 ? 179.766 217.910 172.868 1.00 38.70 198 TRP L O 1
ATOM 15814 N N . ALA H 8 199 ? 178.634 216.103 172.142 1.00 38.76 199 ALA L N 1
ATOM 15815 C CA . ALA H 8 199 ? 179.442 215.197 172.952 1.00 38.76 199 ALA L CA 1
ATOM 15816 C C . ALA H 8 199 ? 180.893 215.195 172.491 1.00 38.76 199 ALA L C 1
ATOM 15817 O O . ALA H 8 199 ? 181.817 215.204 173.316 1.00 38.76 199 ALA L O 1
ATOM 15819 N N . TYR H 8 200 ? 181.117 215.199 171.172 1.00 40.93 200 TYR L N 1
ATOM 15820 C CA . TYR H 8 200 ? 182.483 215.278 170.666 1.00 40.93 200 TYR L CA 1
ATOM 15821 C C . TYR H 8 200 ? 183.153 216.584 171.081 1.00 40.93 200 TYR L C 1
ATOM 15822 O O . TYR H 8 200 ? 184.335 216.596 171.442 1.00 40.93 200 TYR L O 1
ATOM 15831 N N . PHE H 8 201 ? 182.416 217.695 171.023 1.00 43.41 201 PHE L N 1
ATOM 15832 C CA . PHE H 8 201 ? 182.976 218.986 171.406 1.00 43.41 201 PHE L CA 1
ATOM 15833 C C . PHE H 8 201 ? 183.361 219.004 172.877 1.00 43.41 201 PHE L C 1
ATOM 15834 O O . PHE H 8 201 ? 184.414 219.536 173.244 1.00 43.41 201 PHE L O 1
ATOM 15842 N N . LEU H 8 202 ? 182.519 218.428 173.737 1.00 42.53 202 LEU L N 1
ATOM 15843 C CA . LEU H 8 202 ? 182.838 218.400 175.161 1.00 42.53 202 LEU L CA 1
ATOM 15844 C C . LEU H 8 202 ? 184.026 217.492 175.450 1.00 42.53 202 LEU L C 1
ATOM 15845 O O . LEU H 8 202 ? 184.856 217.808 176.309 1.00 42.53 202 LEU L O 1
ATOM 15850 N N . LEU H 8 203 ? 184.132 216.363 174.748 1.00 41.93 203 LEU L N 1
ATOM 15851 C CA . LEU H 8 203 ? 185.150 215.383 175.113 1.00 41.93 203 LEU L CA 1
ATOM 15852 C C . LEU H 8 203 ? 186.511 215.700 174.499 1.00 41.93 203 LEU L C 1
ATOM 15853 O O . LEU H 8 203 ? 187.534 215.640 175.188 1.00 41.93 203 LEU L O 1
ATOM 15858 N N . TYR H 8 204 ? 186.552 216.038 173.210 1.00 42.60 204 TYR L N 1
ATOM 15859 C CA . TYR H 8 204 ? 187.811 216.070 172.475 1.00 42.60 204 TYR L CA 1
ATOM 15860 C C . TYR H 8 204 ? 188.146 217.433 171.880 1.00 42.60 204 TYR L C 1
ATOM 15861 O O . TYR H 8 204 ? 189.043 217.519 171.034 1.00 42.60 204 TYR L O 1
ATOM 15870 N N . VAL H 8 205 ? 187.462 218.498 172.291 1.00 45.13 205 VAL L N 1
ATOM 15871 C CA . VAL H 8 205 ? 187.832 219.844 171.865 1.00 45.13 205 VAL L CA 1
ATOM 15872 C C . VAL H 8 205 ? 188.205 220.662 173.093 1.00 45.13 205 VAL L C 1
ATOM 15873 O O . VAL H 8 205 ? 189.322 221.181 173.191 1.00 45.13 205 VAL L O 1
ATOM 15877 N N . LEU H 8 206 ? 187.270 220.785 174.037 1.00 47.77 206 LEU L N 1
ATOM 15878 C CA . LEU H 8 206 ? 187.575 221.464 175.291 1.00 47.77 206 LEU L CA 1
ATOM 15879 C C . LEU H 8 206 ? 188.463 220.612 176.189 1.00 47.77 206 LEU L C 1
ATOM 15880 O O . LEU H 8 206 ? 189.210 221.154 177.011 1.00 47.77 206 LEU L O 1
ATOM 15885 N N . ASP H 8 207 ? 188.392 219.286 176.046 1.00 49.84 207 ASP L N 1
ATOM 15886 C CA . ASP H 8 207 ? 189.189 218.349 176.840 1.00 49.84 207 ASP L CA 1
ATOM 15887 C C . ASP H 8 207 ? 188.921 218.520 178.335 1.00 49.84 207 ASP L C 1
ATOM 15888 O O . ASP H 8 207 ? 189.837 218.699 179.140 1.00 49.84 207 ASP L O 1
ATOM 15893 N N . LEU H 8 208 ? 187.644 218.464 178.703 1.00 50.05 208 LEU L N 1
ATOM 15894 C CA . LEU H 8 208 ? 187.272 218.566 180.104 1.00 50.05 208 LEU L CA 1
ATOM 15895 C C . LEU H 8 208 ? 187.722 217.319 180.864 1.00 50.05 208 LEU L C 1
ATOM 15896 O O . LEU H 8 208 ? 187.776 216.223 180.300 1.00 50.05 208 LEU L O 1
ATOM 15901 N N . PRO H 8 209 ? 188.058 217.461 182.147 1.00 53.19 209 PRO L N 1
ATOM 15902 C CA . PRO H 8 209 ? 188.503 216.301 182.937 1.00 53.19 209 PRO L CA 1
ATOM 15903 C C . PRO H 8 209 ? 187.373 215.300 183.134 1.00 53.19 209 PRO L C 1
ATOM 15904 O O . PRO H 8 209 ? 186.334 215.621 183.716 1.00 53.19 209 PRO L O 1
ATOM 15908 N N . TYR H 8 210 ? 187.586 214.079 182.648 1.00 46.74 210 TYR L N 1
ATOM 15909 C CA . TYR H 8 210 ? 186.652 212.977 182.822 1.00 46.74 210 TYR L CA 1
ATOM 15910 C C . TYR H 8 210 ? 187.418 211.736 183.261 1.00 46.74 210 TYR L C 1
ATOM 15911 O O . TYR H 8 210 ? 188.624 211.614 183.030 1.00 46.74 210 TYR L O 1
ATOM 15920 N N . PHE H 8 211 ? 186.699 210.814 183.907 1.00 50.21 211 PHE L N 1
ATOM 15921 C CA . PHE H 8 211 ? 187.338 209.614 184.443 1.00 50.21 211 PHE L CA 1
ATOM 15922 C C . PHE H 8 211 ? 187.979 208.788 183.333 1.00 50.21 211 PHE L C 1
ATOM 15923 O O . PHE H 8 211 ? 189.115 208.318 183.468 1.00 50.21 211 PHE L O 1
ATOM 15931 N N . PHE H 8 212 ? 187.265 208.597 182.226 1.00 45.03 212 PHE L N 1
ATOM 15932 C CA . PHE H 8 212 ? 187.833 207.965 181.045 1.00 45.03 212 PHE L CA 1
ATOM 15933 C C . PHE H 8 212 ? 187.316 208.675 179.804 1.00 45.03 212 PHE L C 1
ATOM 15934 O O . PHE H 8 212 ? 186.135 209.024 179.723 1.00 45.03 212 PHE L O 1
ATOM 15942 N N . LYS H 8 213 ? 188.209 208.889 178.845 1.00 46.24 213 LYS L N 1
ATOM 15943 C CA . LYS H 8 213 ? 187.904 209.688 177.666 1.00 46.24 213 LYS L CA 1
ATOM 15944 C C . LYS H 8 213 ? 188.487 209.057 176.405 1.00 46.24 213 LYS L C 1
ATOM 15945 O O . LYS H 8 213 ? 189.544 208.428 176.445 1.00 46.24 213 LYS L O 1
#

Nearest PDB structures (foldseek):
  8bcw-assembly1_B  TM=1.001E+00  e=0.000E+00  Avena sativa
  8wgh-assembly1_B  TM=9.984E-01  e=7.448E-103  Fittonia albivenis
  8j7a-assembly1_B  TM=9.985E-01  e=3.661E-100  Arabidopsis thaliana
  4xk8-assembly2_b  TM=9.958E-01  e=1.157E-98  Pisum sativum
  7bgi-assembly1_B  TM=9.967E-01  e=1.718E-94  Chlamydomonas reinhardtii

Organism: Avena sativa (NCBI:txid4498)

Sequence (2029 aa):
HFSRTLAKGPDTTTWIWNLHADAHDFDSHTGDLEEISRKVFSAHFGQLSIIFLWLSGMYFHGARFSNYEAWLSDPTHIGPSAQVVWPIVGQEILNGDVGGGFRGIQITSGFFQLWRASGITSELQLYCTAIGALIFAALMLFAGWFHYHKAAPKLAWFQDVESMLNHHLAGLLGLGSLSWAGHQIHVSLPINQFLDAGVDPKEIPLPHEFILNRDLLAQLYPSFAEGATPFFTLNWSKYAEFLTFRGGLDPVTGGLWLTDIAHHHLAIAILFLIAGHMYRTNWGIGHGLKDILEAHKGPFTGQGHKGLYEILTTSWHAQLSLNLAMLGSTTIVVAHHMYSMPPYPYLATDYGTQLSLFTHHMWIGGFLIVGAAAHAAIFMVRDYDPTTRYNDLLDRVLRHRDAIISHLNWVCIFLGFHSFGLYIHNDTMSALGRPQDMFSDTAIQLQPIFAQWVQNIHATAPGVTAPGATTSTSLTWGGGELVAVGGKVALLPIPLGTADFLVHHIHAFTIHVTVLILLKGVLFARSSRLIPDKANLGFRFPCDGPGRGGTCQVSAWDHVFLGLFWMYNAISVVIFHFSWKMQSDVWGTISDQGMVTHITGGNFAQSSITINGWLRDFLWAQASQVIQSYGSSLSAYGLFFLGAHFVWAFSLMFLFSGRGYWQELIESIVWAHNKLKVAPATQPRALSIIQGRAVGVTHYLLGGIATTWAFFLARIIAVGELRFPRFSQGLAQDPTTRRIWFGIATAHDFESHDDITEERLYQNIFASHFGQLAIIFLWTSGNLFHVAWQGNFESWIQDPLHVRPIAHAIWDPHFGQPAVEAFTRGGAAGPVNIAYSGVYQWWYTIGLRTNEDLYTGALFLLFLSTLSLVAGWLHLQPKWKPSLSWFKNAESRLNHHLSGLFGVSSLAWTGHLVHVAIPASRGEYVRWNNFLDVLPYPQGLGPLLTGQWNLYAQNPDSSNHLFGTAQGAGTAILTLLGGFHPQTQSLWLTDIAHHHLAIAFIFLIAGHMYRTNFGIGHSIKDLLEAHTPPGGRLGRGHKGLYDTINNSIHFQLGLALASLGVITSLVAQHMYSLPAYAFIAQDFTTQAALYTHHQYIAGFIMTGAFAHGAIFFIRDYNPEQNEDNVLARMLDHKEAIISHLSWASLFLGFHTLGLYVHNDVMLAFGTPEKQILIEPIFAQWIQSAHGKTTYGFDILLSSTNGPAFNAGRSLWLPGWLNAVNENSNSLFLTIGPGDFLVHHAIALGLHTTTLILVKGALDARGSKLMPDKKDFGYSFPCDGPGRGGTCDISAWDAFYLAVFWMLNTIGWVTFYWHWKHITLWQGNVSQFNESSTYLMGWLRDYLWLNSSQLINGYNPFGMNSLSVWAWMFLFGHLVWATGFMFLISWRGYWQELIETLAWAHERTPLANLIRWRDKPVALSIVQARLVGLAHFSVGYIFTYAAFLIASTSGKFGSHSVKIYDTCIGCTQCVRACPTDVLEMIPWDGCKAKQIASAPRTEDCVGCKRCESACPTDFLSVRVYLGPETTRSMALSYGFVPPQLDPSTPSPIFGGSTGGLLRKAQVEEFYVITWTSPKEQVFEMPTGGAAIMREGPNLLKLARKEQCLALGNRLRSKYKIAYQFYRVFPNGEVQYLHPKDGVYPEKVNAGRQGVGQNFRSIGKNVSPIEVKFTGKNTFDVPPPIGPKRGTKVKILRRESYWYNGTGSVVTVDQDPNTRYPVVVRFAKVNYAGVSTNNYALDEIKEVVYGEKSVYFDLEDIGNTTGQWDLYGSDAPSPYNGLQSKFFNTFAAPFTKRGLLLKFLLLGGGSLLAYVSASASPDLLPIKKGPQLPPTPGPRGKILNLPSIFVPLVGLVFPAIAMTSLFLYVQKNKIVVVQPINGDPFIGSLETPVTSSPLVAWYLSNLPAYRTAVSPLLRGIEVGLAHGYLLVGPFALTGPLRNTPVHGQAGALGAIGLVTILSVVLTMYGVASFEDGAPSTAPSLTLTGRKKEADKLQTAEGWAQFTGGFFFGGVSGAIWAYFLLYVLDLPYFFK

InterPro domains:
  IPR001280 Photosystem I PsaA/PsaB [PF00223] (32-744)
  IPR001280 Photosystem I PsaA/PsaB [PIRSF002905] (13-749)
  IPR001280 Photosystem I PsaA/PsaB [PR00257] (70-93)
  IPR001280 Photosystem I PsaA/PsaB [PR00257] (156-180)
  IPR001280 Photosystem I PsaA/PsaB [PR00257] (195-219)
  IPR001280 Photosystem I PsaA/PsaB [PR00257] (291-309)
  IPR001280 Photosystem I PsaA/PsaB [PR00257] (346-369)
  IPR001280 Photosystem I PsaA/PsaB [PR00257] (385-411)
  IPR001280 Photosystem I PsaA/PsaB [PR00257] (433-455)
  IPR001280 Photosystem I PsaA/PsaB [PR00257] (531-549)
  IPR001280 Photosystem I PsaA/PsaB [PR00257] (562-582)
  IPR001280 Photosystem I PsaA/PsaB [PR00257] (589-610)
  IPR001280 Photosystem I PsaA/PsaB [PR00257] (664-686)
  IPR001280 Photosystem I PsaA/PsaB [PR00257] (716-744)
  IPR006243 Photosystem I PsaA [MF_00458] (1-750)
  IPR006243 Photosystem I PsaA [TIGR01335] (1-750)
  IPR020586 Photosystem I PsaA/PsaB, conserved site [PS00419] (573-582)
  IPR036408 Photosystem I PsaA/PsaB superfamily [G3DSA:1.20.1130.10] (1-750)
  IPR036408 Photosystem I PsaA/PsaB superfamily [SSF81558] (26-748)

Foldseek 3Di:
DLVVLCVVAVFFCQSVVVCPVCVLVVCVVDVDLQLNVLLVVLVVLLVLLVVLLVLLVVLLLCLPQWPLLVCLLPVPQFFTFRAADDCDPNLNLLQPPRDDPGTHHGDQQCVSLVCLLLLDNHSVVSNVSSVVSNVSSVVSNVVSCCCRVPNPDGLVVLLQVLLVLLCCLQPVQLVVLLVVLVSLVQHSVVSNVCSLVSHNSVPDDDSVVSVVPLPVVCVQQVLSVVPCVCVVVVVCVSVCSLQAQAADADLAFLAHDSSVVSNVSNVRSVVSNVVSQADDDPDPDHDHPQCVQLVQADPPPTGFSHLVSVVVSRDPLLVLLVVLLVVLVVLLVVLVCCLFHPHTGNQLQLVSNNLVSSLVSNVSSLVSNLSSLLSLLQCVLPVDDCVPRNGRVLVVCLVVVVVVLVVLVVVLVVLCCVQVVLQVVQQVCVVVVNNQDHDAPNHVWDFPVVLLVVLVCQQPCDCPVNPRYNGGNGQQSADQDWRDYPQKTRWHHQDGTRLNVSLVSVLVSLVSVLCSLSVVQNSCQQADPQRRGNSVVHQDDQFDDPPPVGGGQPHSVSSSLVSLVSSLVSSVSVSLVVVVSCQQGTIAGADPVGDTAGLLPNPCRPQSSHPVSCVPVPPVVLQVLLCPCPPHSLVVLVVLLVVLLVLLVVLVVLVPDDFVVVQVVVVVVQVVCVVVPNHDSRHYGTHDNRVSSVSSSVSNSSSVVSNVVSSSSSRSVVRD/DQDPPPQDPVLVPAQFPVSVVVSVVCVPVQVPTPPGDPLNNVLVVVLVVLLVLLVVLLVVLVQLLQCLPFWDLQVCVVPVQPAFIFRHADDDPVDDPQLFVFQDGRPGPTGTDTDQQCVSLVCLQLADHHSVVSNVSSVVSNVVSVVSNVVSVVCNDPVNPDGPVVVLQPLVVLLCCLLPVQLVVLVVVLVSLLQHNLCQQAQHHDDPVCSVPDASAPVHCVCVVVVVLCVLEPWQFDLPRDRRHNVSHTRHQAAQAAAANNQQRADDSNPVSNVSNVRSVVSNVVSQADDDPDPDHDDPQCVQQVPDDPPDQFFSESHLVVVLCSVFVLLVLLVVLQVVLVVLLVCLVCCQQHPHGGNVQQVVLSNLVSSLVSNLVSLVSNLSSLLSLLQCVLPPDDCVSCDRHPVVVCLVPVVVVLVVLVVLLVVLVVVLVVLQVVCVVCVVVPNNVPHDWDWPVVLVLVLVCQQDCPVPDCHHNPHPDDDVCVVCVPRHSVRSNVNSHDQLGNHSHDDTRLVVSLVSVLVSLVSVLCSLSSVLRSCQCHDPQGNRNSVVHQDDQFDDPPPPHTGLPHSVSSSLVSVVSSLVSSVSVSLVVLVCVVCSVVVRNVLCVSQSSYVVSSVCVPPVVLCPQLCVQDDPVGHHPSVVLNVLLVVLVVLLVVLVVLVPDDFPVVQVVVVVVVVVQCPDPPRVVDDDSHHHGTDDNVRSSVSSSVSNVSSSVSNVSSSSSRSVVVVSD/DKDKAFALVDQQPCQLQVQAPFRQKDKDAADSHPVRIGMDGPRCVQAQQPCSSCVRADDVVGRMDIGDDDDDCNNPVDPD/DFDDDDDDPPFAAWADPDDPQADDCCCQAPKWKKKKWADCAWAKDAQLRGDITIDHHTMHMDIHHDVVSNVVVQVCCVPVPNIDMFMWMAGNVGDIGTDPPPRPDNPVDDDPPDDDDQDDPDDPVPFDDVVVCPPPPDDSSHD/DDADDDDFQFKKAFCDPPDQQHRHIWTWHDADRDPPDQFGTKTFADDAGPVRDGIDTHHRVRIGGDD/DPPPPDLDDPVCVCSNVVVDDPDDDPDDDPDDPVVVVVCCVPVVVCPDVVVNVVCCVVVVVVVVVVCVVPPDCVVDVVSVDDDDDDDADPPRDD/DPVCVPVVCCVPPVVVVVVVVVVVVVVPDPDDD/DKADQLNDVPDPDIDDCCRDPPVNVVVVCPQLVNVQPDQLLVNLLVQLQVQLLVQLPCQLCPPPCVVPPCSSVRSLVVSLVVLVVVLVVLLVCLVVQADAPDAAPADQADSVGDGHHGRPCRHSVRSVSSSVSNNVNSNVNSVVNSCVCPPVPDDDPGD

Radius of gyration: 41.31 Å; Cα contacts (8 Å, |Δi|>4): 3408; chains: 8; bounding box: 105×101×137 Å

Secondary structure (DSSP, 8-state):
-HHHHHHHSTTBTHHHHHHHHTSS-HHHH---HHHHHHHHHHHHHHHHHHHHHHHHHHHHHHHHS--HHHHHH-STT---EEE-----TTGGGGSEE-SSS-EEEEP-S-HHHHHHHHT--SHHHHHHHHHHHHHHHHHHHHHHHHHHHT-PPPHHHHT-HHHHHHIIIIIIIIHHHHHHHHHIIIIIHHHHHHHHTT--GGGSPPHHHHHH-HHHHHTT-GGGGGTTHHHHTT-GGGGGTTS----S--TTTSS--HHHHHHHHHHHHHHHHHHTT-B-SSSS-SB-HHHHHHT---SSSS-SSTTHHHHHHS-HHHHHHHHHHHHHHHHHHHHHHHHHS--STT-TT-HHHHHHHHHHHHHHHHHHHHHHHHHHHHHHHHT--TTTS--HHHHHHHHTHHHHHHHHHHHHHHHHHHHHHHHHHHHHHHHTT-GGGSBSTTSB----HHHHHHHHHHHS-BTTTBTT-SS-S-TTS-SS--EEETTEEEE------HHHHHHHHHHHHHHHHHHHHHHHHHHTSS--SS-TTHHHH-SS-S-S-S-TT--TT-SHHHHHHHHHHHHHHHHHHHHHHHHHHHHHHT-EEE-TTS-EEESS-S-HHHHTTSHHHIIIIIIIHHTHHHHT-TTSTTHHHHHHHHHHHHHHHHHHHHHH--HHHHHHHHHHHHHHHHHTT---SSB--PPPHHHHHHHHHHHHHHHHHHHHHHHHHHHHHHH-/--SSSTT-HHHHT--BTHHHHHHHHTTT-GGGSTT--HHHHHHHHHHHHHHHHHHHHHHHHHHHHHHHHH--HHHHHHSTTTPPPEEEE---TT--HHHHHHTB-TT-SSBEEE--S-HHHHHHHTT--SHHHHHHHHHHHHHHHHHHHHHHHHTTSGGGPPPHHHHT-HHHHHHHIIIIIIIIHHHHHHHHIIIIIHHHTTT----TTTTTSS-SSTTTTHHHHHT-GGGGGSSPPPTT--TTSSTT----SS----S--TTT-S--HHHHHHHHHHHHHHHHHHTT-B-SSSS-SB-HHHHHHH---SSSTTTTBTTTHHHHHHH-HHHHHHHHHHHHHHHHHHHHHHHHHS--STTTTT-HHHHHHHHHHHHHHHHHHHHHHHHHHHHHHHHT--TGGGTTBHHHHHHHTHHHHHHHHHHHHHHHHHHHHHHHHHHHHHHHTT-GGG------HHHHHHHHHTT--SS----TTTSSS-HHHHHTTTTTHHHHHHHHT-TTSSSS----HHHHHHHHHHHHHHHHHHHHHHHHHHTTT--SS-TTGGGG-S--S-S-SGGG--TT-SHHHHHHHHHHHHHHHHHHHHHHHHHHHHHHHTT-HHHHHHHTTSHHHHIIIIIIHHTHHHHTSEETTEE-TTHHHHHHHHHHHHHHHHHHHHHHS-HHHHHHHHHHHHHHHHHSTTTTTS--SSB--PPPHHHHHHHHHHHHHHHHHHHHHHHHHHHHHHHH-/--EEEEETT-----HHHHH-SS---EEEE-SSSTT-EEEE---GGG-----HHHHH--SSS-SEEEE-----TTTTT---/---PPPP-TT----B----SSSB-HHHHHT-EEEEEEEESS-EEEE-TTSSEEEEPSEEEEEEES-HHHHHHHHHHHHHTS---EEEEEE-TTS-EEEEESTTSS-TTS--TTPPP-SEESS-GGGPPPGGGGTTTT--TT--/-PPPSPPTT-EEEE--TTSTTTT-EEEEEEE---TT-SS-EEEE-SS--TTS--EEEE-GGGEEE--/--SSS----TT-HHHHTT---SS-B-----S-HHHHHHHHHHTGGG--HHHHHHHHHHHHHHHHHHHHHT--TTT-HHHH---SPPPPPGGG--/--HHHHHHHIIIIIHHHHHHHHHHHHHH-S---/--EEGGG-TTBS-EE-HHHH-HHHHHHHHTSGGGBTTS-HHHHHHHHHHHHHHHTHHHHHHHSTTTTSTTHHHHHHHHHHHHHHHHHHHHHHHHHHH--TTPPP-S--B-TTS-B-PPPTTSSHHHHHHHHHHHHHHHHHHHHHHHHHHHTS----S--

B-factor: mean 33.63, std 10.61, range [11.97, 76.9]